Protein AF-0000000086162841 (afdb_homodimer)

Foldseek 3Di:
DVVVVVVVLPPPPPDQCFVVNVVVLCVPQVVLQVVLLVVLLVLVLDPVPCLLFVDQQPPDDVVQVNDRVSVQVVLVPDDLVRCCVQQFLLLSLLLVVLVLLLVLLVQLLVLLVVLQVLLLPAPAPPPPPPPPDPPPDPPVPPPPPVPPCRPQVSRFCNRHFFADPSLLSLLVSLVRSLVSSLVVLLVVLVVSLVSLLVVLLDPFQLLQKWKWFFADPLCLAFVNVQLVLCLVPPPWFDGKFFDFQDPVLVVLVVVLVVLVLQLQLQVVVLVVVVPPDPPDPDPPDPPDSPQDWDQDPPPDPNPDDPRDTDRSNVVSVVVSVVSLLVSLLSLLLRQLLSLLVVLPPRDPPCSDCPPDDDSLVSNLVSVVVNVVSVVVVVVVVCVVVVPDPDPPPPCPVVVVLVVLSPPPCPVPDPVSSVVSSVSSQVVSCVVVVHPCCSPSRTARMMMIGTNFSLSSQVQQVDQDDPPSQHTHMGRDAAQVFFDVVLGRDHPVQLVVLLVVLVVVLVVCLVCVVVVLVVVLCVLQLVNVVVPDVVSVVVCVVDVVSNVVSVVVNVVSSVVSLVVQLVVLLVSLVSSRDGGNLSSLLSSLVSLLSNLCCCPQVVQLCSVCNVVVVVVCVVVVVCRLLSSLVSRLSNLVVVLSVLSCCQSPVLSCLSSVVVLVVLQVCCVVPPDSSCVPPNNHDDPNRHHSPPCSDPSSSVSSSVLLSLSLSSSQCSSGNSVSSVSSSSSSVSNSSSSSSCSSRPDDSVSNSRRHNNPNSVVSSVVSLVSSLVSLSSSLSNSVVSNHDPVSSVSSVCSNVVSVVSVCCCCPVVVSVVSSSGHDSVSSVVSCVVCVPPDPCSNPPSNDDPSSVVSVVVVVVVPPPPPPD/DVVVVVVVLPPPPPDQCFVVNVVVLCVPQVVLQVVLLVVLLVLVLDPVPCLLFVDFQPPDDVVQVNDRVSVQVVLVPDDLVRCCVQQFLLLSLLLVVLVLLLVLLVLLLVLLVVLQVLLLPAPAPPPPPPPPDPPPDPPVPPPPPVPPCRPQVSRFCNRHFFADPSLLSLLVSLVRSLVSSLVVLLVVLVVSLVSLLVVLLDPFQLNQKWKWFFADPLCLAFVNVQLVLCLVPPPWFDGKFFDFQDPVLVVLVVVLVVLVLQLQLQVVVLVVVVPPDPPDPDPPPPPDSPQDWDQDCPPDPNPDDPRPTDRSNVVSVVVSVVSLLVSLLSLLLRQLLSLLVVLPPGDPPPSDCPPDDDSLVSNLVSLVVNVVSVVVVVVVVCVVVVPDPDPPPPCPVVVVLVVLSPPPCPVPDPVSSVVSSVSSLVSSCVVVVHPCCSPSRTARMMMIGTNFSLSSQVQQVDQDDPPSQHTHMGRDAAQVFFDVVLGRDHPVQLVVLLVVLVVVLVVCLVCVVVVLVVVLCCLQLVNVVVPDVVSVVVCVVDVVSNVVSVVVNVVSSVVSLVVVLVVLLVSLVSSRDGGNLSSLLSSLVSLLSNCCCCPQVVQLCSVCNVVVVVVCVVVVVCRLLSSLVSRLSNLVVVLSVLSCCLSPVLSCLSVVVVLVVLQVCCVVPPDSSCVPPNNHDDPNRHHSPDAQDDSSSVSSSVLLSLSLSSSQCSSGNSVSSVSSSSSSVSNSSSSSSCSSRGGDSVSNSRRHNNPNSVVSSVSSLVSSLVSLSSSLSNSVVSNHDPVSSVSSVCSNVVSVVSVCCCCPVVVSVVSSSGHDSVSSVVSCVVCVPPDPVSNPPSNDDPSSVVSVVVVVVVPPPPPPD

InterPro domains:
  IPR003864 CSC1/OSCA1-like, 7TM region [PF02714] (502-779)
  IPR027815 CSC1/OSCA1-like, cytosolic domain [PF14703] (207-333)
  IPR032880 CSC1/OSCA1-like, N-terminal transmembrane domain [PF13967] (22-186)
  IPR045122 Calcium permeable stress-gated cation channel 1-like [PTHR13018] (21-850)

pLDDT: mean 74.3, std 19.35, range [19.7, 97.62]

Structure (mmCIF, N/CA/C/O backbone):
data_AF-0000000086162841-model_v1
#
loop_
_entity.id
_entity.type
_entity.pdbx_description
1 polymer 'Uncharacterized protein'
#
loop_
_atom_site.group_PDB
_atom_site.id
_atom_site.type_symbol
_atom_site.label_atom_id
_atom_site.label_alt_id
_atom_site.label_comp_id
_atom_site.label_asym_id
_atom_site.label_entity_id
_atom_site.label_seq_id
_atom_site.pdbx_PDB_ins_code
_atom_site.Cartn_x
_atom_site.Cartn_y
_atom_site.Cartn_z
_atom_site.occupancy
_atom_site.B_iso_or_equiv
_atom_site.auth_seq_id
_atom_site.auth_comp_id
_atom_site.auth_asym_id
_atom_site.auth_atom_id
_atom_site.pdbx_PDB_model_num
ATOM 1 N N . MET A 1 1 ? -40.219 6.922 28 1 19.7 1 MET A N 1
ATOM 2 C CA . MET A 1 1 ? -39.031 7.711 27.641 1 19.7 1 MET A CA 1
ATOM 3 C C . MET A 1 1 ? -38.781 7.645 26.141 1 19.7 1 MET A C 1
ATOM 5 O O . MET A 1 1 ? -38.125 8.523 25.578 1 19.7 1 MET A O 1
ATOM 9 N N . THR A 1 2 ? -39.188 6.496 25.547 1 25.39 2 THR A N 1
ATOM 10 C CA . THR A 1 2 ? -39.062 6.27 24.109 1 25.39 2 THR A CA 1
ATOM 11 C C . THR A 1 2 ? -40 7.156 23.312 1 25.39 2 THR A C 1
ATOM 13 O O . THR A 1 2 ? -39.688 7.613 22.219 1 25.39 2 THR A O 1
ATOM 16 N N . ALA A 1 3 ? -41.281 7.336 23.828 1 27.92 3 ALA A N 1
ATOM 17 C CA . ALA A 1 3 ? -42.344 8.125 23.188 1 27.92 3 ALA A CA 1
ATOM 18 C C . ALA A 1 3 ? -41.969 9.602 23.141 1 27.92 3 ALA A C 1
ATOM 20 O O . ALA A 1 3 ? -42.25 10.297 22.156 1 27.92 3 ALA A O 1
ATOM 21 N N . SER A 1 4 ? -41.406 10.062 24.297 1 28.08 4 SER A N 1
ATOM 22 C CA . SER A 1 4 ? -41.156 11.492 24.422 1 28.08 4 SER A CA 1
ATOM 23 C C . SER A 1 4 ? -39.969 11.922 23.531 1 28.08 4 SER A C 1
ATOM 25 O O . SER A 1 4 ? -39.906 13.07 23.094 1 28.08 4 SER A O 1
ATOM 27 N N . LEU A 1 5 ? -39 11.039 23.359 1 25.48 5 LEU A N 1
ATOM 28 C CA . LEU A 1 5 ? -37.938 11.438 22.469 1 25.48 5 LEU A CA 1
ATOM 29 C C . LEU A 1 5 ? -38.406 11.508 21.031 1 25.48 5 LEU A C 1
ATOM 31 O O . LEU A 1 5 ? -37.844 12.234 20.203 1 25.48 5 LEU A O 1
ATOM 35 N N . ALA A 1 6 ? -39.438 10.727 20.703 1 30.16 6 ALA A N 1
ATOM 36 C CA . ALA A 1 6 ? -40.094 10.773 19.391 1 30.16 6 ALA A CA 1
ATOM 37 C C . ALA A 1 6 ? -40.844 12.078 19.188 1 30.16 6 ALA A C 1
ATOM 39 O O . ALA A 1 6 ? -40.875 12.641 18.094 1 30.16 6 ALA A O 1
ATOM 40 N N . ASP A 1 7 ? -41.656 12.414 20.219 1 29.14 7 ASP A N 1
ATOM 41 C CA . ASP A 1 7 ? -42.469 13.609 20.141 1 29.14 7 ASP A CA 1
ATOM 42 C C . ASP A 1 7 ? -41.625 14.867 20.016 1 29.14 7 ASP A C 1
ATOM 44 O O . ASP A 1 7 ? -42 15.836 19.375 1 29.14 7 ASP A O 1
ATOM 48 N N . THR A 1 8 ? -40.469 14.969 20.797 1 28.94 8 THR A N 1
ATOM 49 C CA . THR A 1 8 ? -39.625 16.156 20.797 1 28.94 8 THR A CA 1
ATOM 50 C C . THR A 1 8 ? -38.812 16.219 19.516 1 28.94 8 THR A C 1
ATOM 52 O O . THR A 1 8 ? -38.281 17.266 19.156 1 28.94 8 THR A O 1
ATOM 55 N N . ALA A 1 9 ? -38.344 15.141 19.016 1 31.19 9 ALA A N 1
ATOM 56 C CA . ALA A 1 9 ? -37.594 15.109 17.75 1 31.19 9 ALA A CA 1
ATOM 57 C C . ALA A 1 9 ? -38.469 15.531 16.594 1 31.19 9 ALA A C 1
ATOM 59 O O . ALA A 1 9 ? -38 15.648 15.453 1 31.19 9 ALA A O 1
ATOM 60 N N . ALA A 1 10 ? -39.781 15.391 16.594 1 30.39 10 ALA A N 1
ATOM 61 C CA . ALA A 1 10 ? -40.719 15.984 15.648 1 30.39 10 ALA A CA 1
ATOM 62 C C . ALA A 1 10 ? -40.5 17.484 15.531 1 30.39 10 ALA A C 1
ATOM 64 O O . ALA A 1 10 ? -41.406 18.219 15.055 1 30.39 10 ALA A O 1
ATOM 65 N N . VAL A 1 11 ? -39.688 18.109 16.422 1 28.73 11 VAL A N 1
ATOM 66 C CA . VAL A 1 11 ? -39.469 19.531 16.203 1 28.73 11 VAL A CA 1
ATOM 67 C C . VAL A 1 11 ? -39.094 19.781 14.734 1 28.73 11 VAL A C 1
ATOM 69 O O . VAL A 1 11 ? -38.469 18.938 14.094 1 28.73 11 VAL A O 1
ATOM 72 N N . SER A 1 12 ? -39.688 20.875 14.125 1 28.67 12 SER A N 1
ATOM 73 C CA . SER A 1 12 ? -39.719 21.375 12.758 1 28.67 12 SER A CA 1
ATOM 74 C C . SER A 1 12 ? -38.344 21.344 12.125 1 28.67 12 SER A C 1
ATOM 76 O O . SER A 1 12 ? -37.438 22.047 12.586 1 28.67 12 SER A O 1
ATOM 78 N N . GLY A 1 13 ? -37.688 20.234 12.023 1 31.89 13 GLY A N 1
ATOM 79 C CA . GLY A 1 13 ? -36.531 20.297 11.148 1 31.89 13 GLY A CA 1
ATOM 80 C C . GLY A 1 13 ? -36.594 21.453 10.164 1 31.89 13 GLY A C 1
ATOM 81 O O . GLY A 1 13 ? -37.688 21.969 9.859 1 31.89 13 GLY A O 1
ATOM 82 N N . PRO A 1 14 ? -35.625 22.422 10.289 1 33.06 14 PRO A N 1
ATOM 83 C CA . PRO A 1 14 ? -35.812 23.484 9.305 1 33.06 14 PRO A CA 1
ATOM 84 C C . PRO A 1 14 ? -36.406 23 7.988 1 33.06 14 PRO A C 1
ATOM 86 O O . PRO A 1 14 ? -36.094 21.891 7.547 1 33.06 14 PRO A O 1
ATOM 89 N N . ALA A 1 15 ? -37.656 23.219 7.68 1 36.69 15 ALA A N 1
ATOM 90 C CA . ALA A 1 15 ? -38.344 23 6.406 1 36.69 15 ALA A CA 1
ATOM 91 C C . ALA A 1 15 ? -37.344 23.031 5.242 1 36.69 15 ALA A C 1
ATOM 93 O O . ALA A 1 15 ? -36.344 23.766 5.289 1 36.69 15 ALA A O 1
ATOM 94 N N . PRO A 1 16 ? -37.062 21.969 4.551 1 43.94 16 PRO A N 1
ATOM 95 C CA . PRO A 1 16 ? -36.188 22.016 3.373 1 43.94 16 PRO A CA 1
ATOM 96 C C . PRO A 1 16 ? -36.219 23.359 2.656 1 43.94 16 PRO A C 1
ATOM 98 O O . PRO A 1 16 ? -37.312 23.953 2.496 1 43.94 16 PRO A O 1
ATOM 101 N N . PRO A 1 17 ? -35.156 24.188 2.717 1 46.59 17 PRO A N 1
ATOM 102 C CA . PRO A 1 17 ? -35.156 25.516 2.109 1 46.59 17 PRO A CA 1
ATOM 103 C C . PRO A 1 17 ? -35.812 25.531 0.721 1 46.59 17 PRO A C 1
ATOM 105 O O . PRO A 1 17 ? -35.469 24.688 -0.116 1 46.59 17 PRO A O 1
ATOM 108 N N . SER A 1 18 ? -37 25.859 0.648 1 52.94 18 SER A N 1
ATOM 109 C CA . SER A 1 18 ? -37.812 26.125 -0.538 1 52.94 18 SER A CA 1
ATOM 110 C C . SER A 1 18 ? -37.156 27.125 -1.463 1 52.94 18 SER A C 1
ATOM 112 O O . SER A 1 18 ? -36.156 27.734 -1.098 1 52.94 18 SER A O 1
ATOM 114 N N . THR A 1 19 ? -37.438 27.203 -2.777 1 60.62 19 THR A N 1
ATOM 115 C CA . THR A 1 19 ? -37.031 28.203 -3.781 1 60.62 19 THR A CA 1
ATOM 116 C C . THR A 1 19 ? -37.031 29.594 -3.18 1 60.62 19 THR A C 1
ATOM 118 O O . THR A 1 19 ? -36.188 30.422 -3.566 1 60.62 19 THR A O 1
ATOM 121 N N . ASP A 1 20 ? -37.812 29.688 -2.199 1 58.34 20 ASP A N 1
ATOM 122 C CA . ASP A 1 20 ? -37.844 31 -1.565 1 58.34 20 ASP A CA 1
ATOM 123 C C . ASP A 1 20 ? -36.625 31.219 -0.693 1 58.34 20 ASP A C 1
ATOM 125 O O . ASP A 1 20 ? -36.062 32.312 -0.631 1 58.34 20 ASP A O 1
ATOM 129 N N . ALA A 1 21 ? -36.125 30.109 -0.253 1 63.94 21 ALA A N 1
ATOM 130 C CA . ALA A 1 21 ? -34.938 30.203 0.576 1 63.94 21 ALA A CA 1
ATOM 131 C C . ALA A 1 21 ? -33.719 30.531 -0.271 1 63.94 21 ALA A C 1
ATOM 133 O O . ALA A 1 21 ? -32.844 31.312 0.148 1 63.94 21 ALA A O 1
ATOM 134 N N . LEU A 1 22 ? -33.656 30.062 -1.516 1 74.5 22 LEU A N 1
ATOM 135 C CA . LEU A 1 22 ? -32.562 30.375 -2.416 1 74.5 22 LEU A CA 1
ATOM 136 C C . LEU A 1 22 ? -32.625 31.828 -2.877 1 74.5 22 LEU A C 1
ATOM 138 O O . LEU A 1 22 ? -31.594 32.5 -2.938 1 74.5 22 LEU A O 1
ATOM 142 N N . GLY A 1 23 ? -33.844 32.188 -3.16 1 72.69 23 GLY A N 1
ATOM 143 C CA . GLY A 1 23 ? -33.969 33.594 -3.574 1 72.69 23 GLY A CA 1
ATOM 144 C C . GLY A 1 23 ? -33.594 34.562 -2.486 1 72.69 23 GLY A C 1
ATOM 145 O O . GLY A 1 23 ? -32.938 35.562 -2.754 1 72.69 23 GLY A O 1
ATOM 146 N N . THR A 1 24 ? -33.969 34.25 -1.349 1 73.25 24 THR A N 1
ATOM 147 C CA . THR A 1 24 ? -33.625 35.094 -0.227 1 73.25 24 THR A CA 1
ATOM 148 C C . THR A 1 24 ? -32.125 35.062 0.057 1 73.25 24 THR A C 1
ATOM 150 O O . THR A 1 24 ? -31.531 36.094 0.358 1 73.25 24 THR A O 1
ATOM 153 N N . SER A 1 25 ? -31.578 33.938 -0.112 1 77.5 25 SER A N 1
ATOM 154 C CA . SER A 1 25 ? -30.141 33.812 0.133 1 77.5 25 SER A CA 1
ATOM 155 C C . SER A 1 25 ? -29.344 34.594 -0.915 1 77.5 25 SER A C 1
ATOM 157 O O . SER A 1 25 ? -28.391 35.281 -0.582 1 77.5 25 SER A O 1
ATOM 159 N N . VAL A 1 26 ? -29.75 34.469 -2.113 1 82.31 26 VAL A N 1
ATOM 160 C CA . VAL A 1 26 ? -29.031 35.156 -3.184 1 82.31 26 VAL A CA 1
ATOM 161 C C . VAL A 1 26 ? -29.188 36.656 -3.035 1 82.31 26 VAL A C 1
ATOM 163 O O . VAL A 1 26 ? -28.234 37.438 -3.258 1 82.31 26 VAL A O 1
ATOM 166 N N . SER A 1 27 ? -30.359 37.094 -2.533 1 81.81 27 SER A N 1
ATOM 167 C CA . SER A 1 27 ? -30.625 38.5 -2.426 1 81.81 27 SER A CA 1
ATOM 168 C C . SER A 1 27 ? -29.875 39.125 -1.256 1 81.81 27 SER A C 1
ATOM 170 O O . SER A 1 27 ? -29.531 40.312 -1.288 1 81.81 27 SER A O 1
ATOM 172 N N . ILE A 1 28 ? -29.531 38.344 -0.349 1 83 28 ILE A N 1
ATOM 173 C CA . ILE A 1 28 ? -28.844 38.875 0.831 1 83 28 ILE A CA 1
ATOM 174 C C . ILE A 1 28 ? -27.344 38.719 0.677 1 83 28 ILE A C 1
ATOM 176 O O . ILE A 1 28 ? -26.578 39.656 0.896 1 83 28 ILE A O 1
ATOM 180 N N . TYR A 1 29 ? -26.938 37.625 0.195 1 86.69 29 TYR A N 1
ATOM 181 C CA . TYR A 1 29 ? -25.516 37.281 0.279 1 86.69 29 TYR A CA 1
ATOM 182 C C . TYR A 1 29 ? -24.75 37.844 -0.91 1 86.69 29 TYR A C 1
ATOM 184 O O . TYR A 1 29 ? -23.578 38.219 -0.785 1 86.69 29 TYR A O 1
ATOM 192 N N . PHE A 1 30 ? -25.297 38.062 -2.01 1 88.75 30 PHE A N 1
ATOM 193 C CA . PHE A 1 30 ? -24.562 38.562 -3.164 1 88.75 30 PHE A CA 1
ATOM 194 C C . PHE A 1 30 ? -24.297 40.062 -3.02 1 88.75 30 PHE A C 1
ATOM 196 O O . PHE A 1 30 ? -23.203 40.531 -3.332 1 88.75 30 PHE A O 1
ATOM 203 N N . PRO A 1 31 ? -25.328 40.75 -2.482 1 86.88 31 PRO A N 1
ATOM 204 C CA . PRO A 1 31 ? -24.984 42.125 -2.217 1 86.88 31 PRO A CA 1
ATOM 205 C C . PRO A 1 31 ? -23.938 42.281 -1.117 1 86.88 31 PRO A C 1
ATOM 207 O O . PRO A 1 31 ? -23.109 43.188 -1.174 1 86.88 31 PRO A O 1
ATOM 210 N N . MET A 1 32 ? -23.969 41.469 -0.258 1 88.81 32 MET A N 1
ATOM 211 C CA . MET A 1 32 ? -22.938 41.469 0.781 1 88.81 32 MET A CA 1
ATOM 212 C C . MET A 1 32 ? -21.562 41.219 0.188 1 88.81 32 MET A C 1
ATOM 214 O O . MET A 1 32 ? -20.562 41.812 0.616 1 88.81 32 MET A O 1
ATOM 218 N N . LEU A 1 33 ? -21.516 40.344 -0.765 1 90.44 33 LEU A N 1
ATOM 219 C CA . LEU A 1 33 ? -20.25 40.062 -1.456 1 90.44 33 LEU A CA 1
ATOM 220 C C . LEU A 1 33 ? -19.781 41.281 -2.232 1 90.44 33 LEU A C 1
ATOM 222 O O . LEU A 1 33 ? -18.609 41.625 -2.178 1 90.44 33 LEU A O 1
ATOM 226 N N . ALA A 1 34 ? -20.672 41.938 -2.852 1 90.56 34 ALA A N 1
ATOM 227 C CA . ALA A 1 34 ? -20.312 43.125 -3.615 1 90.56 34 ALA A CA 1
ATOM 228 C C . ALA A 1 34 ? -19.828 44.25 -2.695 1 90.56 34 ALA A C 1
ATOM 230 O O . ALA A 1 34 ? -18.875 44.938 -3.02 1 90.56 34 ALA A O 1
ATOM 231 N N . PHE A 1 35 ? -20.5 44.312 -1.615 1 90.94 35 PHE A N 1
ATOM 232 C CA . PHE A 1 35 ? -20.094 45.312 -0.64 1 90.94 35 PHE A CA 1
ATOM 233 C C . PHE A 1 35 ? -18.703 45 -0.083 1 90.94 35 PHE A C 1
ATOM 235 O O . PHE A 1 35 ? -17.891 45.906 0.078 1 90.94 35 PHE A O 1
ATOM 242 N N . ALA A 1 36 ? -18.469 43.812 0.171 1 91.25 36 ALA A N 1
ATOM 243 C CA . ALA A 1 36 ? -17.172 43.438 0.718 1 91.25 36 ALA A CA 1
ATOM 244 C C . ALA A 1 36 ? -16.047 43.656 -0.294 1 91.25 36 ALA A C 1
ATOM 246 O O . ALA A 1 36 ? -14.953 44.094 0.074 1 91.25 36 ALA A O 1
ATOM 247 N N . LEU A 1 37 ? -16.312 43.406 -1.547 1 91.06 37 LEU A N 1
ATOM 248 C CA . LEU A 1 37 ? -15.305 43.625 -2.586 1 91.06 37 LEU A CA 1
ATOM 249 C C . LEU A 1 37 ? -15.039 45.094 -2.781 1 91.06 37 LEU A C 1
ATOM 251 O O . LEU A 1 37 ? -13.891 45.5 -3.01 1 91.06 37 LEU A O 1
ATOM 255 N N . LEU A 1 38 ? -16.109 45.844 -2.6 1 90.88 38 LEU A N 1
ATOM 256 C CA . LEU A 1 38 ? -15.945 47.312 -2.719 1 90.88 38 LEU A CA 1
ATOM 257 C C . LEU A 1 38 ? -15.195 47.875 -1.518 1 90.88 38 LEU A C 1
ATOM 259 O O . LEU A 1 38 ? -14.344 48.75 -1.67 1 90.88 38 LEU A O 1
ATOM 263 N N . LEU A 1 39 ? -15.602 47.344 -0.433 1 89.88 39 LEU A N 1
ATOM 264 C CA . LEU A 1 39 ? -14.914 47.781 0.78 1 89.88 39 LEU A CA 1
ATOM 265 C C . LEU A 1 39 ? -13.43 47.438 0.714 1 89.88 39 LEU A C 1
ATOM 267 O O . LEU A 1 39 ? -12.578 48.25 1.124 1 89.88 39 LEU A O 1
ATOM 271 N N . PHE A 1 40 ? -13.078 46.312 0.194 1 91.19 40 PHE A N 1
ATOM 272 C CA . PHE A 1 40 ? -11.688 45.906 0.068 1 91.19 40 PHE A CA 1
ATOM 273 C C . PHE A 1 40 ? -10.938 46.844 -0.886 1 91.19 40 PHE A C 1
ATOM 275 O O . PHE A 1 40 ? -9.797 47.219 -0.613 1 91.19 40 PHE A O 1
ATOM 282 N N . GLU A 1 41 ? -11.617 47.188 -1.941 1 88.25 41 GLU A N 1
ATOM 283 C CA . GLU A 1 41 ? -10.953 48.031 -2.928 1 88.25 41 GLU A CA 1
ATOM 284 C C . GLU A 1 41 ? -10.719 49.438 -2.377 1 88.25 41 GLU A C 1
ATOM 286 O O . GLU A 1 41 ? -9.68 50.031 -2.637 1 88.25 41 GLU A O 1
ATOM 291 N N . VAL A 1 42 ? -11.641 49.844 -1.562 1 87.69 42 VAL A N 1
ATOM 292 C CA . VAL A 1 42 ? -11.516 51.188 -0.986 1 87.69 42 VAL A CA 1
ATOM 293 C C . VAL A 1 42 ? -10.422 51.188 0.083 1 87.69 42 VAL A C 1
ATOM 295 O O . VAL A 1 42 ? -9.609 52.125 0.143 1 87.69 42 VAL A O 1
ATOM 298 N N . LEU A 1 43 ? -10.406 50.156 0.795 1 87.06 43 LEU A N 1
ATOM 299 C CA . LEU A 1 43 ? -9.43 50.094 1.879 1 87.06 43 LEU A CA 1
ATOM 300 C C . LEU A 1 43 ? -8.031 49.844 1.333 1 87.06 43 LEU A C 1
ATOM 302 O O . LEU A 1 43 ? -7.047 50.344 1.888 1 87.06 43 LEU A O 1
ATOM 306 N N . ARG A 1 44 ? -7.879 49.125 0.325 1 85.06 44 ARG A N 1
ATOM 307 C CA . ARG A 1 44 ? -6.586 48.812 -0.27 1 85.06 44 ARG A CA 1
ATOM 308 C C . ARG A 1 44 ? -5.922 50.062 -0.849 1 85.06 44 ARG A C 1
ATOM 310 O O . ARG A 1 44 ? -4.699 50.188 -0.785 1 85.06 44 ARG A O 1
ATOM 317 N N . ARG A 1 45 ? -6.695 50.844 -1.32 1 81.19 45 ARG A N 1
ATOM 318 C CA . ARG A 1 45 ? -6.172 52.031 -1.988 1 81.19 45 ARG A CA 1
ATOM 319 C C . ARG A 1 45 ? -5.75 53.094 -0.975 1 81.19 45 ARG A C 1
ATOM 321 O O . ARG A 1 45 ? -4.914 53.938 -1.274 1 81.19 45 ARG A O 1
ATOM 328 N N . ARG A 1 46 ? -6.266 52.875 0.203 1 78.81 46 ARG A N 1
ATOM 329 C CA . ARG A 1 46 ? -5.887 53.844 1.227 1 78.81 46 ARG A CA 1
ATOM 330 C C . ARG A 1 46 ? -4.52 53.5 1.814 1 78.81 46 ARG A C 1
ATOM 332 O O . ARG A 1 46 ? -4.234 52.344 2.119 1 78.81 46 ARG A O 1
ATOM 339 N N . LYS A 1 47 ? -3.625 54.406 1.802 1 67.12 47 LYS A N 1
ATOM 340 C CA . LYS A 1 47 ? -2.24 54.25 2.242 1 67.12 47 LYS A CA 1
ATOM 341 C C . LYS A 1 47 ? -2.17 53.781 3.693 1 67.12 47 LYS A C 1
ATOM 343 O O . LYS A 1 47 ? -1.214 53.125 4.09 1 67.12 47 LYS A O 1
ATOM 348 N N . SER A 1 48 ? -3.229 54.094 4.418 1 62.94 48 SER A N 1
ATOM 349 C CA . SER A 1 48 ? -3.182 53.812 5.848 1 62.94 48 SER A CA 1
ATOM 350 C C . SER A 1 48 ? -3.41 52.312 6.109 1 62.94 48 SER A C 1
ATOM 352 O O . SER A 1 48 ? -3.088 51.812 7.191 1 62.94 48 SER A O 1
ATOM 354 N N . TRP A 1 49 ? -3.879 51.656 5.133 1 66.25 49 TRP A N 1
ATOM 355 C CA . TRP A 1 49 ? -4.219 50.25 5.363 1 66.25 49 TRP A CA 1
ATOM 356 C C . TRP A 1 49 ? -3.238 49.312 4.645 1 66.25 49 TRP A C 1
ATOM 358 O O . TRP A 1 49 ? -3.645 48.5 3.816 1 66.25 49 TRP A O 1
ATOM 368 N N . ARG A 1 50 ? -1.994 49.5 4.887 1 71.5 50 ARG A N 1
ATOM 369 C CA . ARG A 1 50 ? -0.929 48.656 4.328 1 71.5 50 ARG A CA 1
ATOM 370 C C . ARG A 1 50 ? -0.971 47.25 4.91 1 71.5 50 ARG A C 1
ATOM 372 O O . ARG A 1 50 ? -0.269 46.344 4.434 1 71.5 50 ARG A O 1
ATOM 379 N N . ILE A 1 51 ? -1.911 47.094 5.805 1 74.88 51 ILE A N 1
ATOM 380 C CA . ILE A 1 51 ? -2.037 45.812 6.477 1 74.88 51 ILE A CA 1
ATOM 381 C C . ILE A 1 51 ? -2.594 44.781 5.5 1 74.88 51 ILE A C 1
ATOM 383 O O . ILE A 1 51 ? -2.342 43.562 5.648 1 74.88 51 ILE A O 1
ATOM 387 N N . LEU A 1 52 ? -3.172 45.312 4.461 1 77.69 52 LEU A N 1
ATOM 388 C CA . LEU A 1 52 ? -3.795 44.406 3.504 1 77.69 52 LEU A CA 1
ATOM 389 C C . LEU A 1 52 ? -2.781 43.938 2.465 1 77.69 52 LEU A C 1
ATOM 391 O O . LEU A 1 52 ? -3.006 42.906 1.785 1 77.69 52 LEU A O 1
ATOM 395 N N . GLN A 1 53 ? -1.648 44.625 2.258 1 79.38 53 GLN A N 1
ATOM 396 C CA . GLN A 1 53 ? -0.588 44.281 1.325 1 79.38 53 GLN A CA 1
ATOM 397 C C . GLN A 1 53 ? 0.79 44.531 1.932 1 79.38 53 GLN A C 1
ATOM 399 O O . GLN A 1 53 ? 1.548 45.344 1.438 1 79.38 53 GLN A O 1
ATOM 404 N N . PRO A 1 54 ? 1.063 43.656 2.924 1 75.44 54 PRO A N 1
ATOM 405 C CA . PRO A 1 54 ? 2.326 43.906 3.619 1 75.44 54 PRO A CA 1
ATOM 406 C C . PRO A 1 54 ? 3.547 43.531 2.791 1 75.44 54 PRO A C 1
ATOM 408 O O . PRO A 1 54 ? 4.613 44.125 2.934 1 75.44 54 PRO A O 1
ATOM 411 N N . GLU A 1 55 ? 3.316 42.531 2.021 1 76.44 55 GLU A N 1
ATOM 412 C CA . GLU A 1 55 ? 4.469 42 1.286 1 76.44 55 GLU A CA 1
ATOM 413 C C . GLU A 1 55 ? 4.227 42.062 -0.22 1 76.44 55 GLU A C 1
ATOM 415 O O . GLU A 1 55 ? 3.08 42.062 -0.671 1 76.44 55 GLU A O 1
ATOM 420 N N . ASN A 1 56 ? 5.207 42.5 -0.947 1 79.31 56 ASN A N 1
ATOM 421 C CA . ASN A 1 56 ? 5.215 42.406 -2.402 1 79.31 56 ASN A CA 1
ATOM 422 C C . ASN A 1 56 ? 6.281 41.406 -2.895 1 79.31 56 ASN A C 1
ATOM 424 O O . ASN A 1 56 ? 7.309 41.844 -3.434 1 79.31 56 ASN A O 1
ATOM 428 N N . THR A 1 57 ? 5.965 40.156 -2.754 1 76.12 57 THR A N 1
ATOM 429 C CA . THR A 1 57 ? 6.91 39.062 -2.996 1 76.12 57 THR A CA 1
ATOM 430 C C . THR A 1 57 ? 7.398 39.094 -4.441 1 76.12 57 THR A C 1
ATOM 432 O O . THR A 1 57 ? 8.547 38.75 -4.723 1 76.12 57 THR A O 1
ATOM 435 N N . PHE A 1 58 ? 6.57 39.531 -5.422 1 80.69 58 PHE A N 1
ATOM 436 C CA . PHE A 1 58 ? 6.93 39.438 -6.832 1 80.69 58 PHE A CA 1
ATOM 437 C C . PHE A 1 58 ? 7.375 40.812 -7.352 1 80.69 58 PHE A C 1
ATOM 439 O O . PHE A 1 58 ? 7.684 40.969 -8.539 1 80.69 58 PHE A O 1
ATOM 446 N N . GLY A 1 59 ? 7.484 41.781 -6.508 1 79.88 59 GLY A N 1
ATOM 447 C CA . GLY A 1 59 ? 8 43.094 -6.867 1 79.88 59 GLY A CA 1
ATOM 448 C C . GLY A 1 59 ? 7.176 43.781 -7.926 1 79.88 59 GLY A C 1
ATOM 449 O O . GLY A 1 59 ? 7.723 44.406 -8.844 1 79.88 59 GLY A O 1
ATOM 450 N N . ILE A 1 60 ? 5.852 43.656 -7.805 1 80.88 60 ILE A N 1
ATOM 451 C CA . ILE A 1 60 ? 4.984 44.312 -8.773 1 80.88 60 ILE A CA 1
ATOM 452 C C . ILE A 1 60 ? 4.965 45.812 -8.516 1 80.88 60 ILE A C 1
ATOM 454 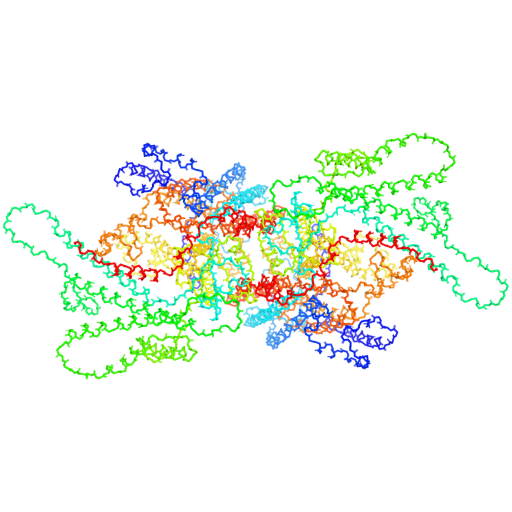O O . ILE A 1 60 ? 4.938 46.25 -7.363 1 80.88 60 ILE A O 1
ATOM 458 N N . GLN A 1 61 ? 5.059 46.531 -9.547 1 79.31 61 GLN A N 1
ATOM 459 C CA . GLN A 1 61 ? 5.125 48 -9.445 1 79.31 61 GLN A CA 1
ATOM 460 C C . GLN A 1 61 ? 3.869 48.562 -8.781 1 79.31 61 GLN A C 1
ATOM 462 O O . GLN A 1 61 ? 2.754 48.156 -9.102 1 79.31 61 GLN A O 1
ATOM 467 N N . GLN A 1 62 ? 4.02 49.406 -7.805 1 77.75 62 GLN A N 1
ATOM 468 C CA . GLN A 1 62 ? 2.932 49.969 -7.023 1 77.75 62 GLN A CA 1
ATOM 469 C C . GLN A 1 62 ? 1.976 50.781 -7.91 1 77.75 62 GLN A C 1
ATOM 471 O O . GLN A 1 62 ? 0.769 50.781 -7.66 1 77.75 62 GLN A O 1
ATOM 476 N N . ALA A 1 63 ? 2.521 51.312 -9 1 75.81 63 ALA A N 1
ATOM 477 C CA . ALA A 1 63 ? 1.688 52.125 -9.891 1 75.81 63 ALA A CA 1
ATOM 478 C C . ALA A 1 63 ? 0.651 51.25 -10.602 1 75.81 63 ALA A C 1
ATOM 480 O O . ALA A 1 63 ? -0.479 51.688 -10.828 1 75.81 63 ALA A O 1
ATOM 481 N N . ARG A 1 64 ? 1.053 50.062 -10.844 1 80.06 64 ARG A N 1
ATOM 482 C CA . ARG A 1 64 ? 0.142 49.156 -11.531 1 80.06 64 ARG A CA 1
ATOM 483 C C . ARG A 1 64 ? -0.915 48.625 -10.578 1 80.06 64 ARG A C 1
ATOM 485 O O . ARG A 1 64 ? -2.025 48.281 -10.992 1 80.06 64 ARG A O 1
ATOM 492 N N . LEU A 1 65 ? -0.596 48.625 -9.273 1 79.44 65 LEU A N 1
ATOM 493 C CA . LEU A 1 65 ? -1.486 48.062 -8.266 1 79.44 65 LEU A CA 1
ATOM 494 C C . LEU A 1 65 ? -2.51 49.094 -7.801 1 79.44 65 LEU A C 1
ATOM 496 O O . LEU A 1 65 ? -3.545 48.719 -7.234 1 79.44 65 LEU A O 1
ATOM 500 N N . GLN A 1 66 ? -2.338 50.375 -8.188 1 79.06 66 GLN A N 1
ATOM 501 C CA . GLN A 1 66 ? -3.193 51.406 -7.645 1 79.06 66 GLN A CA 1
ATOM 502 C C . GLN A 1 66 ? -4.484 51.531 -8.445 1 79.06 66 GLN A C 1
ATOM 504 O O . GLN A 1 66 ? -5.48 52.062 -7.949 1 79.06 66 GLN A O 1
ATOM 509 N N . ARG A 1 67 ? -4.539 50.906 -9.695 1 79.94 67 ARG A N 1
ATOM 510 C CA . ARG A 1 67 ? -5.762 50.969 -10.492 1 79.94 67 ARG A CA 1
ATOM 511 C C . ARG A 1 67 ? -6.832 50.031 -9.922 1 79.94 67 ARG A C 1
ATOM 513 O O . ARG A 1 67 ? -6.523 49.062 -9.227 1 79.94 67 ARG A O 1
ATOM 520 N N . TRP A 1 68 ? -8.133 50.5 -10.117 1 83.88 68 TRP A N 1
ATOM 521 C CA . TRP A 1 68 ? -9.266 49.75 -9.625 1 83.88 68 TRP A CA 1
ATOM 522 C C . TRP A 1 68 ? -9.266 48.344 -10.211 1 83.88 68 TRP A C 1
ATOM 524 O O . TRP A 1 68 ? -9.281 48.156 -11.438 1 83.88 68 TRP A O 1
ATOM 534 N N . TYR A 1 69 ? -9.195 47.281 -9.398 1 86.56 69 TYR A N 1
ATOM 535 C CA . TYR A 1 69 ? -9.305 45.875 -9.719 1 86.56 69 TYR A CA 1
ATOM 536 C C . TYR A 1 69 ? -8.18 45.438 -10.648 1 86.56 69 TYR A C 1
ATOM 538 O O . TYR A 1 69 ? -8.281 44.406 -11.312 1 86.56 69 TYR A O 1
ATOM 546 N N . SER A 1 70 ? -7.09 46.219 -10.742 1 84.69 70 SER A N 1
ATOM 547 C CA . SER A 1 70 ? -5.969 45.906 -11.625 1 84.69 70 SER A CA 1
ATOM 548 C C . SER A 1 70 ? -5.133 44.75 -11.055 1 84.69 70 SER A C 1
ATOM 550 O O . SER A 1 70 ? -4.375 44.125 -11.789 1 84.69 70 SER A O 1
ATOM 552 N N . TRP A 1 71 ? -5.348 44.5 -9.766 1 86.38 71 TRP A N 1
ATOM 553 C CA . TRP A 1 71 ? -4.555 43.469 -9.125 1 86.38 71 TRP A CA 1
ATOM 554 C C . TRP A 1 71 ? -5.023 42.094 -9.547 1 86.38 71 TRP A C 1
ATOM 556 O O . TRP A 1 71 ? -4.266 41.125 -9.477 1 86.38 71 TRP A O 1
ATOM 566 N N . ILE A 1 72 ? -6.145 41.906 -10.047 1 89.06 72 ILE A N 1
ATOM 567 C CA . ILE A 1 72 ? -6.707 40.594 -10.367 1 89.06 72 ILE A CA 1
ATOM 568 C C . ILE A 1 72 ? -6 40.031 -11.586 1 89.06 72 ILE A C 1
ATOM 570 O O . ILE A 1 72 ? -5.477 38.906 -11.523 1 89.06 72 ILE A O 1
ATOM 574 N N . PRO A 1 73 ? -5.879 40.781 -12.711 1 88.94 73 PRO A N 1
ATOM 575 C CA . PRO A 1 73 ? -5.184 40.188 -13.852 1 88.94 73 PRO A CA 1
ATOM 576 C C . PRO A 1 73 ? -3.688 40 -13.609 1 88.94 73 PRO A C 1
ATOM 578 O O . PRO A 1 73 ? -3.064 39.094 -14.188 1 88.94 73 PRO A O 1
ATOM 581 N N . LEU A 1 74 ? -3.121 40.75 -12.789 1 85.75 74 LEU A N 1
ATOM 582 C CA . LEU A 1 74 ? -1.697 40.656 -12.484 1 85.75 74 LEU A CA 1
ATOM 583 C C . LEU A 1 74 ? -1.393 39.375 -11.727 1 85.75 74 LEU A C 1
ATOM 585 O O . LEU A 1 74 ? -0.281 38.844 -11.812 1 85.75 74 LEU A O 1
ATOM 589 N N . LEU A 1 75 ? -2.389 38.938 -11.055 1 89.06 75 LEU A N 1
ATOM 590 C CA . LEU A 1 75 ? -2.219 37.688 -10.289 1 89.06 75 LEU A CA 1
ATOM 591 C C . LEU A 1 75 ? -2.076 36.5 -11.219 1 89.06 75 LEU A C 1
ATOM 593 O O . LEU A 1 75 ? -1.401 35.531 -10.883 1 89.06 75 LEU A O 1
ATOM 597 N N . PHE A 1 76 ? -2.67 36.562 -12.367 1 90.25 76 PHE A N 1
ATOM 598 C CA . PHE A 1 76 ? -2.719 35.406 -13.25 1 90.25 76 PHE A CA 1
ATOM 599 C C . PHE A 1 76 ? -1.554 35.406 -14.234 1 90.25 76 PHE A C 1
ATOM 601 O O . PHE A 1 76 ? -1.372 34.469 -15.008 1 90.25 76 PHE A O 1
ATOM 608 N N . ASN 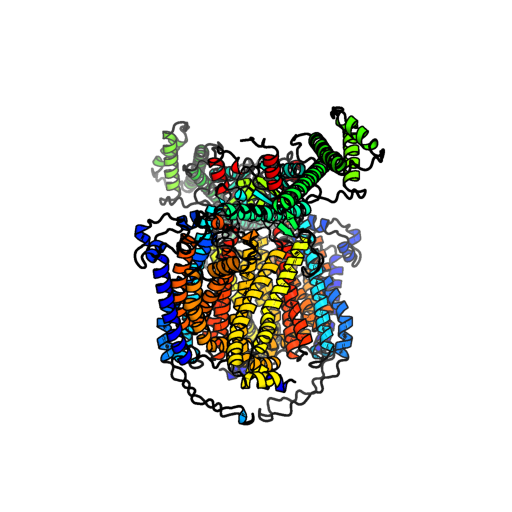A 1 77 ? -0.68 36.375 -14.102 1 87.62 77 ASN A N 1
ATOM 609 C CA . ASN A 1 77 ? 0.485 36.438 -14.977 1 87.62 77 ASN A CA 1
ATOM 610 C C . ASN A 1 77 ? 1.696 35.75 -14.359 1 87.62 77 ASN A C 1
ATOM 612 O O . ASN A 1 77 ? 2.711 35.562 -15.031 1 87.62 77 ASN A O 1
ATOM 616 N N . VAL A 1 78 ? 1.58 35.312 -13.219 1 90.31 78 VAL A N 1
ATOM 617 C CA . VAL A 1 78 ? 2.684 34.625 -12.539 1 90.31 78 VAL A CA 1
ATOM 618 C C . VAL A 1 78 ? 2.697 33.156 -12.898 1 90.31 78 VAL A C 1
ATOM 620 O O . VAL A 1 78 ? 1.653 32.5 -12.906 1 90.31 78 VAL A O 1
ATOM 623 N N . THR A 1 79 ? 3.896 32.688 -13.266 1 90.31 79 THR A N 1
ATOM 624 C CA . THR A 1 79 ? 4.047 31.297 -13.688 1 90.31 79 THR A CA 1
ATOM 625 C C . THR A 1 79 ? 4.141 30.359 -12.484 1 90.31 79 THR A C 1
ATOM 627 O O . THR A 1 79 ? 4.391 30.812 -11.367 1 90.31 79 THR A O 1
ATOM 630 N N . ASP A 1 80 ? 3.941 29.109 -12.664 1 91.81 80 ASP A N 1
ATOM 631 C CA . ASP A 1 80 ? 3.973 28.094 -11.617 1 91.81 80 ASP A CA 1
ATOM 632 C C . ASP A 1 80 ? 5.375 27.953 -11.031 1 91.81 80 ASP A C 1
ATOM 634 O O . ASP A 1 80 ? 5.535 27.75 -9.828 1 91.81 80 ASP A O 1
ATOM 638 N N . LYS A 1 81 ? 6.402 28.109 -11.82 1 91.31 81 LYS A N 1
ATOM 639 C CA . LYS A 1 81 ? 7.777 27.984 -11.344 1 91.31 81 LYS A CA 1
ATOM 640 C C . LYS A 1 81 ? 8.125 29.109 -10.367 1 91.31 81 LYS A C 1
ATOM 642 O O . LYS A 1 81 ? 8.797 28.875 -9.359 1 91.31 81 LYS A O 1
ATOM 647 N N . GLU A 1 82 ? 7.52 30.266 -10.672 1 90.94 82 GLU A N 1
ATOM 648 C CA . GLU A 1 82 ? 7.781 31.391 -9.781 1 90.94 82 GLU A CA 1
ATOM 649 C C . GLU A 1 82 ? 7.059 31.234 -8.453 1 90.94 82 GLU A C 1
ATOM 651 O O . GLU A 1 82 ? 7.582 31.625 -7.402 1 90.94 82 GLU A O 1
ATOM 656 N N . ILE A 1 83 ? 5.914 30.688 -8.539 1 91.44 83 ILE A N 1
ATOM 657 C CA . ILE A 1 83 ? 5.145 30.469 -7.316 1 91.44 83 ILE A CA 1
ATOM 658 C C . ILE A 1 83 ? 5.867 29.469 -6.418 1 91.44 83 ILE A C 1
ATOM 660 O O . ILE A 1 83 ? 5.984 29.688 -5.211 1 91.44 83 ILE A O 1
ATOM 664 N N . VAL A 1 84 ? 6.469 28.422 -7 1 90.5 84 VAL A N 1
ATOM 665 C CA . VAL A 1 84 ? 7.152 27.391 -6.23 1 90.5 84 VAL A CA 1
ATOM 666 C C . VAL A 1 84 ? 8.43 27.953 -5.613 1 90.5 84 VAL A C 1
ATOM 668 O O . VAL A 1 84 ? 8.75 27.672 -4.461 1 90.5 84 VAL A O 1
ATOM 671 N N . ASP A 1 85 ? 9.055 28.828 -6.32 1 86.88 85 ASP A N 1
ATOM 672 C CA . ASP A 1 85 ? 10.336 29.359 -5.863 1 86.88 85 ASP A CA 1
ATOM 673 C C . ASP A 1 85 ? 10.141 30.391 -4.758 1 86.88 85 ASP A C 1
ATOM 675 O O . ASP A 1 85 ? 10.891 30.422 -3.779 1 86.88 85 ASP A O 1
ATOM 679 N N . LYS A 1 86 ? 9.039 31.156 -4.824 1 87.19 86 LYS A N 1
ATOM 680 C CA . LYS A 1 86 ? 8.898 32.281 -3.895 1 87.19 86 LYS A CA 1
ATOM 681 C C . LYS A 1 86 ? 7.922 31.938 -2.773 1 87.19 86 LYS A C 1
ATOM 683 O O . LYS A 1 86 ? 8.102 32.375 -1.634 1 87.19 86 LYS A O 1
ATOM 688 N N . CYS A 1 87 ? 6.891 31.188 -3.053 1 88.06 87 CYS A N 1
ATOM 689 C CA . CYS A 1 87 ? 5.855 30.938 -2.055 1 88.06 87 CYS A CA 1
ATOM 690 C C . CYS A 1 87 ? 5.988 29.547 -1.468 1 88.06 87 CYS A C 1
ATOM 692 O O . CYS A 1 87 ? 5.457 29.266 -0.393 1 88.06 87 CYS A O 1
ATOM 694 N N . GLY A 1 88 ? 6.641 28.688 -2.137 1 88.12 88 GLY A N 1
ATOM 695 C CA . GLY A 1 88 ? 6.789 27.344 -1.621 1 88.12 88 GLY A CA 1
ATOM 696 C C . GLY A 1 88 ? 5.914 26.328 -2.334 1 88.12 88 GLY A C 1
ATOM 697 O O . GLY A 1 88 ? 4.941 26.703 -2.998 1 88.12 88 GLY A O 1
ATOM 698 N N . LEU A 1 89 ? 6.234 25.078 -2.244 1 90.75 89 LEU A N 1
ATOM 699 C CA . LEU A 1 89 ? 5.531 24 -2.936 1 90.75 89 LEU A CA 1
ATOM 700 C C . LEU A 1 89 ? 4.16 23.766 -2.314 1 90.75 89 LEU A C 1
ATOM 702 O O . LEU A 1 89 ? 3.223 23.359 -3.006 1 90.75 89 LEU A O 1
ATOM 706 N N . ASP A 1 90 ? 3.939 23.969 -1.017 1 90.88 90 ASP A N 1
ATOM 707 C CA . ASP A 1 90 ? 2.646 23.766 -0.374 1 90.88 90 ASP A CA 1
ATOM 708 C C . ASP A 1 90 ? 1.61 24.766 -0.891 1 90.88 90 ASP A C 1
ATOM 710 O O . ASP A 1 90 ? 0.458 24.406 -1.132 1 90.88 90 ASP A O 1
ATOM 714 N N . ALA A 1 91 ? 2.01 26.062 -1.018 1 91.25 91 ALA A N 1
ATOM 715 C CA . ALA A 1 91 ? 1.111 27.062 -1.588 1 91.25 91 ALA A CA 1
ATOM 716 C C . ALA A 1 91 ? 0.731 26.703 -3.021 1 91.25 91 ALA A C 1
ATOM 718 O O . ALA A 1 91 ? -0.421 26.875 -3.426 1 91.25 91 ALA A O 1
ATOM 719 N N . TRP A 1 92 ? 1.722 26.203 -3.736 1 93.12 92 TRP A N 1
ATOM 720 C CA . TRP A 1 92 ? 1.463 25.797 -5.113 1 93.12 92 TRP A CA 1
ATOM 721 C C . TRP A 1 92 ? 0.452 24.656 -5.16 1 93.12 92 TRP A C 1
ATOM 723 O O . TRP A 1 92 ? -0.444 24.641 -6.008 1 93.12 92 TRP A O 1
ATOM 733 N N . VAL A 1 93 ? 0.57 23.688 -4.246 1 93.94 93 VAL A N 1
ATOM 734 C CA . VAL A 1 93 ? -0.343 22.547 -4.219 1 93.94 93 VAL A CA 1
ATOM 735 C C . VAL A 1 93 ? -1.763 23.031 -3.93 1 93.94 93 VAL A C 1
ATOM 737 O O . VAL A 1 93 ? -2.719 22.578 -4.566 1 93.94 93 VAL A O 1
ATOM 740 N N . ILE A 1 94 ? -1.961 23.969 -3.018 1 93.69 94 ILE A N 1
ATOM 741 C CA . ILE A 1 94 ? -3.281 24.469 -2.656 1 93.69 94 ILE A CA 1
ATOM 742 C C . ILE A 1 94 ? -3.891 25.219 -3.838 1 93.69 94 ILE A C 1
ATOM 744 O O . ILE A 1 94 ? -5.055 25 -4.184 1 93.69 94 ILE A O 1
ATOM 748 N N . LEU A 1 95 ? -3.08 25.984 -4.5 1 94.75 95 LEU A N 1
ATOM 749 C CA . LEU A 1 95 ? -3.572 26.781 -5.629 1 94.75 95 LEU A CA 1
ATOM 750 C C . LEU A 1 95 ? -3.92 25.875 -6.809 1 94.75 95 LEU A C 1
ATOM 752 O O . LEU A 1 95 ? -4.922 26.094 -7.492 1 94.75 95 LEU A O 1
ATOM 756 N N . ARG A 1 96 ? -3.109 24.891 -7.023 1 95.38 96 ARG A N 1
ATOM 757 C CA . ARG A 1 96 ? -3.385 23.969 -8.117 1 95.38 96 ARG A CA 1
ATOM 758 C C . ARG A 1 96 ? -4.625 23.141 -7.836 1 95.38 96 ARG A C 1
ATOM 760 O O . ARG A 1 96 ? -5.363 22.781 -8.758 1 95.38 96 ARG A O 1
ATOM 767 N N . PHE A 1 97 ? -4.801 22.812 -6.594 1 96.56 97 PHE A N 1
ATOM 768 C CA . PHE A 1 97 ? -6.008 22.078 -6.254 1 96.56 97 PHE A CA 1
ATOM 769 C C . PHE A 1 97 ? -7.25 22.938 -6.477 1 96.56 97 PHE A C 1
ATOM 771 O O . PHE A 1 97 ? -8.281 22.438 -6.941 1 96.56 97 PHE A O 1
ATOM 778 N N . ILE A 1 98 ? -7.191 24.203 -6.16 1 97.06 98 ILE A N 1
ATOM 779 C CA . ILE A 1 98 ? -8.305 25.125 -6.398 1 97.06 98 ILE A CA 1
ATOM 780 C C . ILE A 1 98 ? -8.586 25.203 -7.898 1 97.06 98 ILE A C 1
ATOM 782 O O . ILE A 1 98 ? -9.742 25.156 -8.32 1 97.06 98 ILE A O 1
ATOM 786 N N . ARG A 1 99 ? -7.574 25.219 -8.641 1 96.25 99 ARG A N 1
ATOM 787 C CA . ARG A 1 99 ? -7.738 25.266 -10.094 1 96.25 99 ARG A CA 1
ATOM 788 C C . ARG A 1 99 ? -8.336 23.969 -10.617 1 96.25 99 ARG A C 1
ATOM 790 O O . ARG A 1 99 ? -9.117 23.984 -11.57 1 96.25 99 ARG A O 1
ATOM 797 N N . LEU A 1 100 ? -7.906 22.891 -10.016 1 96.75 100 LEU A N 1
ATOM 798 C CA . LEU A 1 100 ? -8.484 21.609 -10.383 1 96.75 100 LEU A CA 1
ATOM 799 C C . LEU A 1 100 ? -9.984 21.578 -10.086 1 96.75 100 LEU A C 1
ATOM 801 O O . LEU A 1 100 ? -10.773 21.078 -10.891 1 96.75 100 LEU A O 1
ATOM 805 N N . GLY A 1 101 ? -10.328 22.156 -8.898 1 96.94 101 GLY A N 1
ATOM 806 C CA . GLY A 1 101 ? -11.742 22.266 -8.57 1 96.94 101 GLY A CA 1
ATOM 807 C C . GLY A 1 101 ? -12.516 23.109 -9.562 1 96.94 101 GLY A C 1
ATOM 808 O O . GLY A 1 101 ? -13.648 22.781 -9.914 1 96.94 101 GLY A O 1
ATOM 809 N N . GLU A 1 102 ? -11.859 24.125 -10.062 1 96.75 102 GLU A N 1
ATOM 810 C CA . GLU A 1 102 ? -12.469 25 -11.055 1 96.75 102 GLU A CA 1
ATOM 811 C C . GLU A 1 102 ? -12.719 24.266 -12.367 1 96.75 102 GLU A C 1
ATOM 813 O O . GLU A 1 102 ? -13.797 24.375 -12.953 1 96.75 102 GLU A O 1
ATOM 818 N N . LYS A 1 103 ? -11.781 23.516 -12.789 1 96.5 103 LYS A N 1
ATOM 819 C CA . LYS A 1 103 ? -11.914 22.781 -14.039 1 96.5 103 LYS A CA 1
ATOM 820 C C . LYS A 1 103 ? -13 21.719 -13.938 1 96.5 103 LYS A C 1
ATOM 822 O O . LYS A 1 103 ? -13.781 21.531 -14.875 1 96.5 103 LYS A O 1
ATOM 827 N N . ILE A 1 104 ? -13.016 21.062 -12.805 1 96.44 104 ILE A N 1
ATOM 828 C CA . ILE A 1 104 ? -14 19.984 -12.633 1 96.44 104 ILE A CA 1
ATOM 829 C C . ILE A 1 104 ? -15.398 20.594 -12.523 1 96.44 104 ILE A C 1
ATOM 831 O O . ILE A 1 104 ? -16.359 20.047 -13.086 1 96.44 104 ILE A O 1
ATOM 835 N N . ALA A 1 105 ? -15.508 21.688 -11.797 1 96.5 105 ALA A N 1
ATOM 836 C CA . ALA A 1 105 ? -16.797 22.391 -11.742 1 96.5 105 ALA A CA 1
ATOM 837 C C . ALA A 1 105 ? -17.203 22.875 -13.125 1 96.5 105 ALA A C 1
ATOM 839 O O . ALA A 1 105 ? -18.391 22.844 -13.469 1 96.5 105 ALA A O 1
ATOM 840 N N . GLY A 1 106 ? -16.219 23.297 -13.938 1 94.88 106 GLY A N 1
ATOM 841 C CA . GLY A 1 106 ? -16.516 23.688 -15.312 1 94.88 106 GLY A CA 1
ATOM 842 C C . GLY A 1 106 ? -17.031 22.547 -16.172 1 94.88 106 GLY A C 1
ATOM 843 O O . GLY A 1 106 ? -17.984 22.719 -16.922 1 94.88 106 GLY A O 1
ATOM 844 N N . VAL A 1 107 ? -16.453 21.375 -16 1 94.38 107 VAL A N 1
ATOM 845 C CA . VAL A 1 107 ? -16.906 20.203 -16.734 1 94.38 107 VAL A CA 1
ATOM 846 C C . VAL A 1 107 ? -18.312 19.812 -16.281 1 94.38 107 VAL A C 1
ATOM 848 O O . VAL A 1 107 ? -19.156 19.422 -17.109 1 94.38 107 VAL A O 1
ATOM 851 N N . ALA A 1 108 ? -18.562 19.938 -14.977 1 94.56 108 ALA A N 1
ATOM 852 C CA . ALA A 1 108 ? -19.875 19.625 -14.445 1 94.56 108 ALA A CA 1
ATOM 853 C C . ALA A 1 108 ? -20.922 20.594 -14.977 1 94.56 108 ALA A C 1
ATOM 855 O O . ALA A 1 108 ? -22.062 20.203 -15.242 1 94.56 108 ALA A O 1
ATOM 856 N N . VAL A 1 109 ? -20.578 21.859 -15.172 1 94 109 VAL A N 1
ATOM 857 C CA . VAL A 1 109 ? -21.484 22.859 -15.727 1 94 109 VAL A CA 1
ATOM 858 C C . VAL A 1 109 ? -21.781 22.562 -17.188 1 94 109 VAL A C 1
ATOM 860 O O . VAL A 1 109 ? -22.922 22.672 -17.641 1 94 109 VAL A O 1
ATOM 863 N N . LEU A 1 110 ? -20.812 22.109 -17.906 1 92.5 110 LEU A N 1
ATOM 864 C CA . LEU A 1 110 ? -21 21.734 -19.312 1 92.5 110 LEU A CA 1
ATOM 865 C C . LEU A 1 110 ? -21.922 20.531 -19.438 1 92.5 110 LEU A C 1
ATOM 867 O O . LEU A 1 110 ? -22.766 20.484 -20.328 1 92.5 110 LEU A O 1
ATOM 871 N N . ALA A 1 111 ? -21.766 19.625 -18.531 1 90.69 111 ALA A N 1
ATOM 872 C CA . ALA A 1 111 ? -22.609 18.453 -18.531 1 90.69 111 ALA A CA 1
ATOM 873 C C . ALA A 1 111 ? -24.047 18.797 -18.141 1 90.69 111 ALA A C 1
ATOM 875 O O . ALA A 1 111 ? -24.984 18.109 -18.531 1 90.69 111 ALA A O 1
ATOM 876 N N . SER A 1 112 ? -24.234 19.906 -17.406 1 89.38 112 SER A N 1
ATOM 877 C CA . SER A 1 112 ? -25.562 20.312 -16.953 1 89.38 112 SER A CA 1
ATOM 878 C C . SER A 1 112 ? -26.422 20.797 -18.109 1 89.38 112 SER A C 1
ATOM 880 O O . SER A 1 112 ? -27.656 20.734 -18.047 1 89.38 112 SER A O 1
ATOM 882 N N . PHE A 1 113 ? -25.828 21.25 -19.172 1 87.12 113 PHE A N 1
ATOM 883 C CA . PHE A 1 113 ? -26.594 21.719 -20.328 1 87.12 113 PHE A CA 1
ATOM 884 C C . PHE A 1 113 ? -27.328 20.562 -21 1 87.12 113 PHE A C 1
ATOM 886 O O . PHE A 1 113 ? -28.391 20.75 -21.594 1 87.12 113 PHE A O 1
ATOM 893 N N . LEU A 1 114 ? -26.797 19.391 -20.734 1 83.5 114 LEU A N 1
ATOM 894 C CA . LEU A 1 114 ? -27.453 18.203 -21.266 1 83.5 114 LEU A CA 1
ATOM 895 C C . LEU A 1 114 ? -28.531 17.703 -20.312 1 83.5 114 LEU A C 1
ATOM 897 O O . LEU A 1 114 ? -29.547 17.172 -20.75 1 83.5 114 LEU A O 1
ATOM 901 N N . LEU A 1 115 ? -28.375 17.984 -19.031 1 86.12 115 LEU A N 1
ATOM 902 C CA . LEU A 1 115 ? -29.25 17.391 -18.031 1 86.12 115 LEU A CA 1
ATOM 903 C C . LEU A 1 115 ? -30.469 18.266 -17.766 1 86.12 115 LEU A C 1
ATOM 905 O O . LEU A 1 115 ? -31.547 17.766 -17.453 1 86.12 115 LEU A O 1
ATOM 909 N N . PHE A 1 116 ? -30.406 19.578 -17.922 1 83.88 116 PHE A N 1
ATOM 910 C CA . PHE A 1 116 ? -31.469 20.5 -17.531 1 83.88 116 PHE A CA 1
ATOM 911 C C . PHE A 1 116 ? -32.719 20.25 -18.344 1 83.88 116 PHE A C 1
ATOM 913 O O . PHE A 1 116 ? -33.812 20.109 -17.797 1 83.88 116 PHE A O 1
ATOM 920 N N . PRO A 1 117 ? -32.531 20.125 -19.672 1 80.19 117 PRO A N 1
ATOM 921 C CA . PRO A 1 117 ? -33.75 19.906 -20.438 1 80.19 117 PRO A CA 1
ATOM 922 C C . PRO A 1 117 ? -34.406 18.547 -20.141 1 80.19 117 PRO A C 1
ATOM 924 O O . PRO A 1 117 ? -35.625 18.406 -20.203 1 80.19 117 PRO A O 1
ATOM 927 N N . LEU A 1 118 ? -33.656 17.688 -19.703 1 81.81 118 LEU A N 1
ATOM 928 C CA . LEU A 1 118 ? -34.156 16.359 -19.438 1 81.81 118 LEU A CA 1
ATOM 929 C C . LEU A 1 118 ? -34.875 16.297 -18.109 1 81.81 118 LEU A C 1
ATOM 931 O O . LEU A 1 118 ? -35.906 15.594 -17.969 1 81.81 118 LEU A O 1
ATOM 935 N N . TYR A 1 119 ? -34.375 17.062 -17.172 1 80.88 119 TYR A N 1
ATOM 936 C CA . TYR A 1 119 ? -35 17.047 -15.852 1 80.88 119 TYR A CA 1
ATOM 937 C C . TYR A 1 119 ? -36.281 17.906 -15.836 1 80.88 119 TYR A C 1
ATOM 939 O O . TYR A 1 119 ? -37.25 17.547 -15.188 1 80.88 119 TYR A O 1
ATOM 947 N N . VAL A 1 120 ? -36.281 18.953 -16.594 1 74.38 120 VAL A N 1
ATOM 948 C CA . VAL A 1 120 ? -37.406 19.891 -16.578 1 74.38 120 VAL A CA 1
ATOM 949 C C . VAL A 1 120 ? -38.562 19.312 -17.375 1 74.38 120 VAL A C 1
ATOM 951 O O . VAL A 1 120 ? -39.719 19.531 -17.016 1 74.38 120 VAL A O 1
ATOM 954 N N . THR A 1 121 ? -38.25 18.547 -18.391 1 67.75 121 THR A N 1
ATOM 955 C CA . THR A 1 121 ? -39.312 18.062 -19.281 1 67.75 121 THR A CA 1
ATOM 956 C C . THR A 1 121 ? -39.938 16.797 -18.719 1 67.75 121 THR A C 1
ATOM 958 O O . THR A 1 121 ? -40.906 16.266 -19.266 1 67.75 121 THR A O 1
ATOM 961 N N . SER A 1 122 ? -39.375 16.281 -17.594 1 67.62 122 SER A N 1
ATOM 962 C CA . SER A 1 122 ? -40 15.078 -17.062 1 67.62 122 SER A CA 1
ATOM 963 C C . SER A 1 122 ? -41.406 15.367 -16.578 1 67.62 122 SER A C 1
ATOM 965 O O . SER A 1 122 ? -41.656 16.406 -15.969 1 67.62 122 SER A O 1
ATOM 967 N N . PRO A 1 123 ? -42.438 14.641 -17.25 1 56.12 123 PRO A N 1
ATOM 968 C CA . PRO A 1 123 ? -43.844 14.852 -16.812 1 56.12 123 PRO A CA 1
ATOM 969 C C . PRO A 1 123 ? -44.031 14.695 -15.312 1 56.12 123 PRO A C 1
ATOM 971 O O . PRO A 1 123 ? -43.281 13.953 -14.664 1 56.12 123 PRO A O 1
ATOM 974 N N . LEU A 1 124 ? -44.531 15.625 -14.68 1 48.59 124 LEU A N 1
ATOM 975 C CA . LEU A 1 124 ? -44.812 15.625 -13.25 1 48.59 124 LEU A CA 1
ATOM 976 C C . LEU A 1 124 ? -45.281 14.25 -12.781 1 48.59 124 LEU A C 1
ATOM 978 O O . LEU A 1 124 ? -46.125 13.617 -13.438 1 48.59 124 LEU A O 1
ATOM 982 N N . PRO A 1 125 ? -44.594 13.445 -12.062 1 43.81 125 PRO A N 1
ATOM 983 C CA . PRO A 1 125 ? -45.094 12.141 -11.609 1 43.81 125 PRO A CA 1
ATOM 984 C C . PRO A 1 125 ? -46.594 12.164 -11.297 1 43.81 125 PRO A C 1
ATOM 986 O O . PRO A 1 125 ? -47.094 13.156 -10.773 1 43.81 125 PRO A O 1
ATOM 989 N N . ALA A 1 126 ? -47.531 11.547 -11.969 1 32.53 126 ALA A N 1
ATOM 990 C CA . ALA A 1 126 ? -48.875 11.336 -11.453 1 32.53 126 ALA A CA 1
ATOM 991 C C . ALA A 1 126 ? -48.844 11.023 -9.961 1 32.53 126 ALA A C 1
ATOM 993 O O . ALA A 1 126 ? -48.062 10.164 -9.516 1 32.53 126 ALA A O 1
ATOM 994 N N . ILE A 1 127 ? -49.031 11.891 -8.992 1 31.91 127 ILE A N 1
ATOM 995 C CA . ILE A 1 127 ? -49.312 11.531 -7.605 1 31.91 127 ILE A CA 1
ATOM 996 C C . ILE A 1 127 ? -50.062 10.195 -7.555 1 31.91 127 ILE A C 1
ATOM 998 O O . ILE A 1 127 ? -51.219 10.109 -7.926 1 31.91 127 ILE A O 1
ATOM 1002 N N . GLN A 1 128 ? -49.75 9.18 -8.086 1 28.98 128 GLN A N 1
ATOM 1003 C CA . GLN A 1 128 ? -50.469 7.996 -7.648 1 28.98 128 GLN A CA 1
ATOM 1004 C C . GLN A 1 128 ? -50.625 7.973 -6.133 1 28.98 128 GLN A C 1
ATOM 1006 O O . GLN A 1 128 ? -49.656 8.016 -5.395 1 28.98 128 GLN A O 1
ATOM 1011 N N . VAL A 1 129 ? -51.844 8.359 -5.566 1 28.77 129 VAL A N 1
ATOM 1012 C CA . VAL A 1 129 ? -52.594 7.973 -4.371 1 28.77 129 VAL A CA 1
ATOM 1013 C C . VAL A 1 129 ? -52.344 6.496 -4.059 1 28.77 129 VAL A C 1
ATOM 1015 O O . VAL A 1 129 ? -52.719 5.621 -4.84 1 28.77 129 VAL A O 1
ATOM 1018 N N . LEU A 1 130 ? -51.156 6.105 -3.709 1 28.7 130 LEU A N 1
ATOM 1019 C CA . LEU A 1 130 ? -51.25 4.824 -3.016 1 28.7 130 LEU A CA 1
ATOM 1020 C C . LEU A 1 130 ? -52.531 4.734 -2.184 1 28.7 130 LEU A C 1
ATOM 1022 O O . LEU A 1 130 ? -52.625 5.336 -1.111 1 28.7 130 LEU A O 1
ATOM 1026 N N . GLU A 1 131 ? -53.75 4.867 -2.664 1 27.12 131 GLU A N 1
ATOM 1027 C CA . GLU A 1 131 ? -55.031 4.441 -2.096 1 27.12 131 GLU A CA 1
ATOM 1028 C C . GLU A 1 131 ? -54.938 3.072 -1.433 1 27.12 131 GLU A C 1
ATOM 1030 O O . GLU A 1 131 ? -55.812 2.66 -0.685 1 27.12 131 GLU A O 1
ATOM 1035 N N . GLN A 1 132 ? -54.25 2.084 -1.982 1 27.72 132 GLN A N 1
ATOM 1036 C CA . GLN A 1 132 ? -54.781 0.782 -1.588 1 27.72 132 GLN A CA 1
ATOM 1037 C C . GLN A 1 132 ? -54.594 0.54 -0.094 1 27.72 132 GLN A C 1
ATOM 1039 O O . GLN A 1 132 ? -55.469 -0.004 0.572 1 27.72 132 GLN A O 1
ATOM 1044 N N . ASN A 1 133 ? -53.531 0.027 0.525 1 27.06 133 ASN A N 1
ATOM 1045 C CA . ASN A 1 133 ? -53.844 -0.677 1.764 1 27.06 133 ASN A CA 1
ATOM 1046 C C . ASN A 1 133 ? -54.188 0.295 2.883 1 27.06 133 ASN A C 1
ATOM 1048 O O . ASN A 1 133 ? -53.375 1.134 3.27 1 27.06 133 ASN A O 1
ATOM 1052 N N . ALA A 1 134 ? -55.5 0.653 3.178 1 27.75 134 ALA A N 1
ATOM 1053 C CA . ALA A 1 134 ? -56.406 1.221 4.148 1 27.75 134 ALA A CA 1
ATOM 1054 C C . ALA A 1 134 ? -55.938 0.979 5.578 1 27.75 134 ALA A C 1
ATOM 1056 O O . ALA A 1 134 ? -56.406 1.636 6.512 1 27.75 134 ALA A O 1
ATOM 1057 N N . SER A 1 135 ? -55.469 -0.18 5.91 1 26.83 135 SER A N 1
ATOM 1058 C CA . SER A 1 135 ? -55.5 -0.453 7.344 1 26.83 135 SER A CA 1
ATOM 1059 C C . SER A 1 135 ? -54.438 0.389 8.078 1 26.83 135 SER A C 1
ATOM 1061 O O . SER A 1 135 ? -54.219 0.202 9.273 1 26.83 135 SER A O 1
ATOM 1063 N N . ALA A 1 136 ? -53.344 0.878 7.438 1 28.2 136 ALA A N 1
ATOM 1064 C CA . ALA A 1 136 ? -52.688 1.692 8.469 1 28.2 136 ALA A CA 1
ATOM 1065 C C . ALA A 1 136 ? -53.5 2.969 8.734 1 28.2 136 ALA A C 1
ATOM 1067 O O . ALA A 1 136 ? -54.156 3.5 7.836 1 28.2 136 ALA A O 1
ATOM 1068 N N . PRO A 1 137 ? -53.906 3.271 10.062 1 25.91 137 PRO A N 1
ATOM 1069 C CA . PRO A 1 137 ? -54.812 4.391 10.422 1 25.91 137 PRO A CA 1
ATOM 1070 C C . PRO A 1 137 ? -54.5 5.652 9.617 1 25.91 137 PRO A C 1
ATOM 1072 O O . PRO A 1 137 ? -53.406 5.809 9.094 1 25.91 137 PRO A O 1
ATOM 1075 N N . SER A 1 138 ? -55.594 6.52 9.109 1 28.81 138 SER A N 1
ATOM 1076 C CA . SER A 1 138 ? -55.844 7.789 8.43 1 28.81 138 SER A CA 1
ATOM 1077 C C . SER A 1 138 ? -54.781 8.82 8.781 1 28.81 138 SER A C 1
ATOM 1079 O O . SER A 1 138 ? -54.562 9.789 8.039 1 28.81 138 SER A O 1
ATOM 1081 N N . SER A 1 139 ? -54.438 8.859 10.062 1 28.53 139 SER A N 1
ATOM 1082 C CA . SER A 1 139 ? -53.844 10.078 10.633 1 28.53 139 SER A CA 1
ATOM 1083 C C . SER A 1 139 ? -52.5 10.391 10 1 28.53 139 SER A C 1
ATOM 1085 O O . SER A 1 139 ? -52 11.508 10.125 1 28.53 139 SER A O 1
ATOM 1087 N N . LEU A 1 140 ? -51.75 9.344 9.812 1 27.56 140 LEU A N 1
ATOM 1088 C CA . LEU A 1 140 ? -50.375 9.711 9.5 1 27.56 140 LEU A CA 1
ATOM 1089 C C . LEU A 1 140 ? -50.25 10.156 8.047 1 27.56 140 LEU A C 1
ATOM 1091 O O . LEU A 1 140 ? -49.156 10.406 7.559 1 27.56 140 LEU A O 1
ATOM 1095 N N . LEU A 1 141 ? -51.281 9.836 7.176 1 28.83 141 LEU A N 1
ATOM 1096 C CA . LEU A 1 141 ? -51.312 10.289 5.789 1 28.83 141 LEU A CA 1
ATOM 1097 C C . LEU A 1 141 ? -51.625 11.789 5.711 1 28.83 141 LEU A C 1
ATOM 1099 O O . LEU A 1 141 ? -52.781 12.203 5.738 1 28.83 141 LEU A O 1
ATOM 1103 N N . HIS A 1 142 ? -50.969 12.531 6.441 1 28.45 142 HIS A N 1
ATOM 1104 C CA . HIS A 1 142 ? -51.188 13.93 6.109 1 28.45 142 HIS A CA 1
ATOM 1105 C C . HIS A 1 142 ? -51.219 14.141 4.598 1 28.45 142 HIS A C 1
ATOM 1107 O O . HIS A 1 142 ? -50.5 13.477 3.859 1 28.45 142 HIS A O 1
ATOM 1113 N N . PRO A 1 143 ? -52.406 14.445 4.039 1 28.23 143 PRO A N 1
ATOM 1114 C CA . PRO A 1 143 ? -52.5 14.852 2.635 1 28.23 143 PRO A CA 1
ATOM 1115 C C . PRO A 1 143 ? -51.219 15.516 2.133 1 28.23 143 PRO A C 1
ATOM 1117 O O . PRO A 1 143 ? -50.719 16.453 2.756 1 28.23 143 PRO A O 1
ATOM 1120 N N . VAL A 1 144 ? -50.344 14.711 1.768 1 30.08 144 VAL A N 1
ATOM 1121 C CA . VAL A 1 144 ? -49.281 15.367 1.032 1 30.08 144 VAL A CA 1
ATOM 1122 C C . VAL A 1 144 ? -49.844 16.453 0.129 1 30.08 144 VAL A C 1
ATOM 1124 O O . VAL A 1 144 ? -50.625 16.156 -0.798 1 30.08 144 VAL A O 1
ATOM 1127 N N . GLU A 1 145 ? -50.5 17.438 0.676 1 30.08 145 GLU A N 1
ATOM 1128 C CA . GLU A 1 145 ? -50.844 18.625 -0.11 1 30.08 145 GLU A CA 1
ATOM 1129 C C . GLU A 1 145 ? -50.062 18.688 -1.409 1 30.08 145 GLU A C 1
ATOM 1131 O O . GLU A 1 145 ? -48.969 18.109 -1.5 1 30.08 145 GLU A O 1
ATOM 1136 N N . LYS A 1 146 ? -50.656 19.125 -2.49 1 31.94 146 LYS A N 1
ATOM 1137 C CA . LYS A 1 146 ? -50.031 19.594 -3.736 1 31.94 146 LYS A CA 1
ATOM 1138 C C . LYS A 1 146 ? -48.656 20.203 -3.482 1 31.94 146 LYS A C 1
ATOM 1140 O O . LYS A 1 146 ? -48.562 21.328 -2.986 1 31.94 146 LYS A O 1
ATOM 1145 N N . ARG A 1 147 ? -47.875 19.547 -2.824 1 33.5 147 ARG A N 1
ATOM 1146 C CA . ARG A 1 147 ? -46.562 20.125 -2.676 1 33.5 147 ARG A CA 1
ATOM 1147 C C . ARG A 1 147 ? -46.156 20.938 -3.908 1 33.5 147 ARG A C 1
ATOM 1149 O O . ARG A 1 147 ? -46.156 20.422 -5.023 1 33.5 147 ARG A O 1
ATOM 1156 N N . HIS A 1 148 ? -46.562 22.078 -4.137 1 33.69 148 HIS A N 1
ATOM 1157 C CA . HIS A 1 148 ? -45.938 23.016 -5.059 1 33.69 148 HIS A CA 1
ATOM 1158 C C . HIS A 1 148 ? -44.5 22.641 -5.328 1 33.69 148 HIS A C 1
ATOM 1160 O O . HIS A 1 148 ? -43.625 22.75 -4.438 1 33.69 148 HIS A O 1
ATOM 1166 N N . ILE A 1 149 ? -44.25 21.516 -6 1 42.5 149 ILE A N 1
ATOM 1167 C CA . ILE A 1 149 ? -42.906 21.156 -6.453 1 42.5 149 ILE A CA 1
ATOM 1168 C C . ILE A 1 149 ? -42.125 22.438 -6.73 1 42.5 149 ILE A C 1
ATOM 1170 O O . ILE A 1 149 ? -42.5 23.234 -7.598 1 42.5 149 ILE A O 1
ATOM 1174 N N . ASP A 1 150 ? -41.562 23.031 -5.789 1 46.31 150 ASP A N 1
ATOM 1175 C CA . ASP A 1 150 ? -40.688 24.188 -5.859 1 46.31 150 ASP A CA 1
ATOM 1176 C C . ASP A 1 150 ? -39.812 24.141 -7.113 1 46.31 150 ASP A C 1
ATOM 1178 O O . ASP A 1 150 ? -39.469 23.047 -7.602 1 46.31 150 ASP A O 1
ATOM 1182 N N . SER A 1 151 ? -39.844 25.125 -8.055 1 53.31 151 SER A N 1
ATOM 1183 C CA . SER A 1 151 ? -39.219 25.391 -9.352 1 53.31 151 SER A CA 1
ATOM 1184 C C . SER A 1 151 ? -37.812 24.812 -9.406 1 53.31 151 SER A C 1
ATOM 1186 O O . SER A 1 151 ? -37.375 24.281 -10.43 1 53.31 151 SER A O 1
ATOM 1188 N N . PHE A 1 152 ? -37.188 24.781 -8.344 1 58.38 152 PHE A N 1
ATOM 1189 C CA . PHE A 1 152 ? -35.781 24.359 -8.445 1 58.38 152 PHE A CA 1
ATOM 1190 C C . PHE A 1 152 ? -35.656 22.859 -8.219 1 58.38 152 PHE A C 1
ATOM 1192 O O . PHE A 1 152 ? -34.688 22.25 -8.688 1 58.38 152 PHE A O 1
ATOM 1199 N N . ASP A 1 153 ? -36.594 22.281 -7.578 1 60.06 153 ASP A N 1
ATOM 1200 C CA . ASP A 1 153 ? -36.594 20.828 -7.441 1 60.06 153 ASP A CA 1
ATOM 1201 C C . ASP A 1 153 ? -36.844 20.156 -8.781 1 60.06 153 ASP A C 1
ATOM 1203 O O . ASP A 1 153 ? -36.5 18.984 -8.977 1 60.06 153 ASP A O 1
ATOM 1207 N N . GLN A 1 154 ? -37.406 20.984 -9.672 1 63.91 154 GLN A N 1
ATOM 1208 C CA . GLN A 1 154 ? -37.656 20.453 -11.008 1 63.91 154 GLN A CA 1
ATOM 1209 C C . GLN A 1 154 ? -36.344 20.234 -11.766 1 63.91 154 GLN A C 1
ATOM 1211 O O . GLN A 1 154 ? -36.281 19.453 -12.719 1 63.91 154 GLN A O 1
ATOM 1216 N N . LEU A 1 155 ? -35.344 20.906 -11.227 1 68.12 155 LEU A N 1
ATOM 1217 C CA . LEU A 1 155 ? -34.062 20.828 -11.922 1 68.12 155 LEU A CA 1
ATOM 1218 C C . LEU A 1 155 ? -33.219 19.688 -11.359 1 68.12 155 LEU A C 1
ATOM 1220 O O . LEU A 1 155 ? -32.094 19.469 -11.828 1 68.12 155 LEU A O 1
ATOM 1224 N N . SER A 1 156 ? -33.844 18.953 -10.469 1 75.44 156 SER A N 1
ATOM 1225 C CA . SER A 1 156 ? -33.094 17.859 -9.852 1 75.44 156 SER A CA 1
ATOM 1226 C C . SER A 1 156 ? -33.656 16.5 -10.258 1 75.44 156 SER A C 1
ATOM 1228 O O . SER A 1 156 ? -34.719 16.422 -10.867 1 75.44 156 SER A O 1
ATOM 1230 N N . ILE A 1 157 ? -32.875 15.484 -10 1 74.5 157 ILE A N 1
ATOM 1231 C CA . ILE A 1 157 ? -33.25 14.125 -10.359 1 74.5 157 ILE A CA 1
ATOM 1232 C C . ILE A 1 157 ? -34.5 13.719 -9.602 1 74.5 157 ILE A C 1
ATOM 1234 O O . ILE A 1 157 ? -35.188 12.758 -9.984 1 74.5 157 ILE A O 1
ATOM 1238 N N . ALA A 1 158 ? -34.781 14.5 -8.578 1 68.06 158 ALA A N 1
ATOM 1239 C CA . ALA A 1 158 ? -35.969 14.188 -7.789 1 68.06 158 ALA A CA 1
ATOM 1240 C C . ALA A 1 158 ? -37.25 14.32 -8.625 1 68.06 158 ALA A C 1
ATOM 1242 O O . ALA A 1 158 ? -38.25 13.656 -8.344 1 68.06 158 ALA A O 1
ATOM 1243 N N . ASN A 1 159 ? -37.219 15.039 -9.766 1 66.44 159 ASN A N 1
ATOM 1244 C CA . ASN A 1 159 ? -38.375 15.273 -10.609 1 66.44 159 ASN A CA 1
ATOM 1245 C C . ASN A 1 159 ? -38.562 14.164 -11.641 1 66.44 159 ASN A C 1
ATOM 1247 O O . ASN A 1 159 ? -39.594 14.086 -12.305 1 66.44 159 ASN A O 1
ATOM 1251 N N . VAL A 1 160 ? -37.531 13.359 -11.727 1 71.94 160 VAL A N 1
ATOM 1252 C CA . VAL A 1 160 ? -37.594 12.352 -12.781 1 71.94 160 VAL A CA 1
ATOM 1253 C C . VAL A 1 160 ? -38.375 11.133 -12.289 1 71.94 160 VAL A C 1
ATOM 1255 O O . VAL A 1 160 ? -38.188 10.68 -11.156 1 71.94 160 VAL A O 1
ATOM 1258 N N . GLU A 1 161 ? -39.281 10.727 -13.117 1 66.88 161 GLU A N 1
ATOM 1259 C CA . GLU A 1 161 ? -40.125 9.586 -12.805 1 66.88 161 GLU A CA 1
ATOM 1260 C C . GLU A 1 161 ? -39.312 8.305 -12.648 1 66.88 161 GLU A C 1
ATOM 1262 O O . GLU A 1 161 ? -38.219 8.195 -13.203 1 66.88 161 GLU A O 1
ATOM 1267 N N . SER A 1 162 ? -39.844 7.543 -11.773 1 71.12 162 SER A N 1
ATOM 1268 C CA . SER A 1 162 ? -39.188 6.25 -11.555 1 71.12 162 SER A CA 1
ATOM 1269 C C . SER A 1 162 ? -39.156 5.422 -12.828 1 71.12 162 SER A C 1
ATOM 1271 O O . SER A 1 162 ? -40.156 5.367 -13.562 1 71.12 162 SER A O 1
ATOM 1273 N N . GLY A 1 163 ? -38.031 4.938 -13.188 1 69.62 163 GLY A N 1
ATOM 1274 C CA . GLY A 1 163 ? -37.875 4.027 -14.312 1 69.62 163 GLY A CA 1
ATOM 1275 C C . GLY A 1 163 ? -37.75 4.742 -15.648 1 69.62 163 GLY A C 1
ATOM 1276 O O . GLY A 1 163 ? -37.906 4.117 -16.703 1 69.62 163 GLY A O 1
ATOM 1277 N N . SER A 1 164 ? -37.781 5.992 -15.609 1 76.81 164 SER A N 1
ATOM 1278 C CA . SER A 1 164 ? -37.75 6.75 -16.859 1 76.81 164 SER A CA 1
ATOM 1279 C C . SER A 1 164 ? -36.406 6.574 -17.562 1 76.81 164 SER A C 1
ATOM 1281 O O . SER A 1 164 ? -35.406 6.227 -16.938 1 76.81 164 SER A O 1
ATOM 1283 N N . TRP A 1 165 ? -36.406 6.688 -18.875 1 78.69 165 TRP A N 1
ATOM 1284 C CA . TRP A 1 165 ? -35.188 6.578 -19.719 1 78.69 165 TRP A CA 1
ATOM 1285 C C . TRP A 1 165 ? -34.25 7.75 -19.469 1 78.69 165 TRP A C 1
ATOM 1287 O O . TRP A 1 165 ? -33.062 7.684 -19.797 1 78.69 165 TRP A O 1
ATOM 1297 N N . ARG A 1 166 ? -34.781 8.773 -18.859 1 81.56 166 ARG A N 1
ATOM 1298 C CA . ARG A 1 166 ? -34 9.969 -18.609 1 81.56 166 ARG A CA 1
ATOM 1299 C C . ARG A 1 166 ? -32.906 9.695 -17.594 1 81.56 166 ARG A C 1
ATOM 1301 O O . ARG A 1 166 ? -31.922 10.438 -17.516 1 81.56 166 ARG A O 1
ATOM 1308 N N . LEU A 1 167 ? -33 8.648 -16.875 1 85.06 167 LEU A N 1
ATOM 1309 C CA . LEU A 1 167 ? -32.031 8.312 -15.852 1 85.06 167 LEU A CA 1
ATOM 1310 C C . LEU A 1 167 ? -30.719 7.82 -16.484 1 85.06 167 LEU A C 1
ATOM 1312 O O . LEU A 1 167 ? -29.672 7.828 -15.836 1 85.06 167 LEU A O 1
ATOM 1316 N N . TRP A 1 168 ? -30.75 7.508 -17.812 1 85.56 168 TRP A N 1
ATOM 1317 C CA . TRP A 1 168 ? -29.547 7.137 -18.547 1 85.56 168 TRP A CA 1
ATOM 1318 C C . TRP A 1 168 ? -28.609 8.328 -18.688 1 85.56 168 TRP A C 1
ATOM 1320 O O . TRP A 1 168 ? -27.375 8.164 -18.719 1 85.56 168 TRP A O 1
ATOM 1330 N N . PHE A 1 169 ? -29.188 9.422 -18.688 1 85.69 169 PHE A N 1
ATOM 1331 C CA . PHE A 1 169 ? -28.344 10.602 -18.875 1 85.69 169 PHE A CA 1
ATOM 1332 C C . PHE A 1 169 ? -27.672 11.008 -17.562 1 85.69 169 PHE A C 1
ATOM 1334 O O . PHE A 1 169 ? -26.609 11.641 -17.578 1 85.69 169 PHE A O 1
ATOM 1341 N N . ALA A 1 170 ? -28.312 10.68 -16.484 1 87.25 170 ALA A N 1
ATOM 1342 C CA . ALA A 1 170 ? -27.641 10.891 -15.203 1 87.25 170 ALA A CA 1
ATOM 1343 C C . ALA A 1 170 ? -26.422 9.992 -15.07 1 87.25 170 ALA A C 1
ATOM 1345 O O . ALA A 1 170 ? -25.375 10.422 -14.57 1 87.25 170 ALA A O 1
ATOM 1346 N N . ILE A 1 171 ? -26.516 8.836 -15.609 1 90.62 171 ILE A N 1
ATOM 1347 C CA . ILE A 1 171 ? -25.406 7.891 -15.562 1 90.62 171 ILE A CA 1
ATOM 1348 C C . ILE A 1 171 ? -24.297 8.344 -16.516 1 90.62 171 ILE A C 1
ATOM 1350 O O . ILE A 1 171 ? -23.109 8.289 -16.188 1 90.62 171 ILE A O 1
ATOM 1354 N N . LEU A 1 172 ? -24.703 8.805 -17.641 1 89.44 172 LEU A N 1
ATOM 1355 C CA . LEU A 1 172 ? -23.734 9.281 -18.609 1 89.44 172 LEU A CA 1
ATOM 1356 C C . LEU A 1 172 ? -22.969 10.492 -18.078 1 89.44 172 LEU A C 1
ATOM 1358 O O . LEU A 1 172 ? -21.766 10.633 -18.312 1 89.44 172 LEU A O 1
ATOM 1362 N N . THR A 1 173 ? -23.672 11.336 -17.391 1 90.81 173 THR A N 1
ATOM 1363 C CA . THR A 1 173 ? -23.016 12.492 -16.797 1 90.81 173 THR A CA 1
ATOM 1364 C C . THR A 1 173 ? -22.047 12.07 -15.688 1 90.81 173 THR A C 1
ATOM 1366 O O . THR A 1 173 ? -20.953 12.641 -15.555 1 90.81 173 THR A O 1
ATOM 1369 N N . ALA A 1 174 ? -22.469 11.086 -14.945 1 93.06 174 ALA A N 1
ATOM 1370 C CA . ALA A 1 174 ? -21.562 10.57 -13.906 1 93.06 174 ALA A CA 1
ATOM 1371 C C . ALA A 1 174 ? -20.297 10 -14.523 1 93.06 174 ALA A C 1
ATOM 1373 O O . ALA A 1 174 ? -19.203 10.172 -13.977 1 93.06 174 ALA A O 1
ATOM 1374 N N . TYR A 1 175 ? -20.438 9.344 -15.68 1 92.69 175 TYR A N 1
ATOM 1375 C CA . TYR A 1 175 ? -19.281 8.82 -16.375 1 92.69 175 TYR A CA 1
ATOM 1376 C C . TYR A 1 175 ? -18.406 9.945 -16.906 1 92.69 175 TYR A C 1
ATOM 1378 O O . TYR A 1 175 ? -17.172 9.898 -16.781 1 92.69 175 TYR A O 1
ATOM 1386 N N . ALA A 1 176 ? -18.969 10.945 -17.375 1 92.25 176 ALA A N 1
ATOM 1387 C CA . ALA A 1 176 ? -18.219 12.07 -17.938 1 92.25 176 ALA A CA 1
ATOM 1388 C C . ALA A 1 176 ? -17.453 12.812 -16.844 1 92.25 176 ALA A C 1
ATOM 1390 O O . ALA A 1 176 ? -16.266 13.117 -17 1 92.25 176 ALA A O 1
ATOM 1391 N N . VAL A 1 177 ? -18.094 13.055 -15.781 1 93.88 177 VAL A N 1
ATOM 1392 C CA . VAL A 1 177 ? -17.453 13.789 -14.688 1 93.88 177 VAL A CA 1
ATOM 1393 C C . VAL A 1 177 ? -16.375 12.922 -14.055 1 93.88 177 VAL A C 1
ATOM 1395 O O . VAL A 1 177 ? -15.281 13.406 -13.742 1 93.88 177 VAL A O 1
ATOM 1398 N N . SER A 1 178 ? -16.641 11.633 -13.883 1 95.31 178 SER A N 1
ATOM 1399 C CA . SER A 1 178 ? -15.648 10.742 -13.281 1 95.31 178 SER A CA 1
ATOM 1400 C C . SER A 1 178 ? -14.414 10.609 -14.172 1 95.31 178 SER A C 1
ATOM 1402 O O . SER A 1 178 ? -13.281 10.68 -13.688 1 95.31 178 SER A O 1
ATOM 1404 N N . PHE A 1 179 ? -14.617 10.484 -15.461 1 93.75 179 PHE A N 1
ATOM 1405 C CA . PHE A 1 179 ? -13.484 10.367 -16.359 1 93.75 179 PHE A CA 1
ATOM 1406 C C . PHE A 1 179 ? -12.758 11.695 -16.5 1 93.75 179 PHE A C 1
ATOM 1408 O O . PHE A 1 179 ? -11.539 11.727 -16.688 1 93.75 179 PHE A O 1
ATOM 1415 N N . GLY A 1 180 ? -13.516 12.773 -16.391 1 94.19 180 GLY A N 1
ATOM 1416 C CA . GLY A 1 180 ? -12.875 14.078 -16.359 1 94.19 180 GLY A CA 1
ATOM 1417 C C . GLY A 1 180 ? -11.984 14.266 -15.148 1 94.19 180 GLY A C 1
ATOM 1418 O O . GLY A 1 180 ? -10.859 14.758 -15.266 1 94.19 180 GLY A O 1
ATOM 1419 N N . VAL A 1 181 ? -12.438 13.805 -13.984 1 95.75 181 VAL A N 1
ATOM 1420 C CA . VAL A 1 181 ? -11.656 13.914 -12.758 1 95.75 181 VAL A CA 1
ATOM 1421 C C . VAL A 1 181 ? -10.43 13.016 -12.844 1 95.75 181 VAL A C 1
ATOM 1423 O O . VAL A 1 181 ? -9.32 13.438 -12.516 1 95.75 181 VAL A O 1
ATOM 1426 N N . MET A 1 182 ? -10.594 11.781 -13.352 1 95.31 182 MET A N 1
ATOM 1427 C CA . MET A 1 182 ? -9.492 10.836 -13.445 1 95.31 182 MET A CA 1
ATOM 1428 C C . MET A 1 182 ? -8.414 11.344 -14.391 1 95.31 182 MET A C 1
ATOM 1430 O O . MET A 1 182 ? -7.223 11.266 -14.086 1 95.31 182 MET A O 1
ATOM 1434 N N . TYR A 1 183 ? -8.781 11.906 -15.453 1 93.88 183 TYR A N 1
ATOM 1435 C CA . TYR A 1 183 ? -7.828 12.414 -16.438 1 93.88 183 TYR A CA 1
ATOM 1436 C C . TYR A 1 183 ? -7.062 13.609 -15.891 1 93.88 183 TYR A C 1
ATOM 1438 O O . TYR A 1 183 ? -5.836 13.664 -15.977 1 93.88 183 TYR A O 1
ATOM 1446 N N . LEU A 1 184 ? -7.73 14.492 -15.266 1 95.69 184 LEU A N 1
ATOM 1447 C CA . LEU A 1 184 ? -7.098 15.711 -14.766 1 95.69 184 LEU A CA 1
ATOM 1448 C C . LEU A 1 184 ? -6.203 15.406 -13.57 1 95.69 184 LEU A C 1
ATOM 1450 O O . LEU A 1 184 ? -5.129 15.992 -13.422 1 95.69 184 LEU A O 1
ATOM 1454 N N . VAL A 1 185 ? -6.641 14.492 -12.727 1 95.81 185 VAL A N 1
ATOM 1455 C CA . VAL A 1 185 ? -5.875 14.172 -11.531 1 95.81 185 VAL A CA 1
ATOM 1456 C C . VAL A 1 185 ? -4.594 13.445 -11.914 1 95.81 185 VAL A C 1
ATOM 1458 O O . VAL A 1 185 ? -3.545 13.648 -11.297 1 95.81 185 VAL A O 1
ATOM 1461 N N . ARG A 1 186 ? -4.605 12.594 -13.008 1 93.31 186 ARG A N 1
ATOM 1462 C CA . ARG A 1 186 ? -3.414 11.906 -13.492 1 93.31 186 ARG A CA 1
ATOM 1463 C C . ARG A 1 186 ? -2.379 12.891 -14.008 1 93.31 186 ARG A C 1
ATOM 1465 O O . ARG A 1 186 ? -1.195 12.797 -13.68 1 93.31 186 ARG A O 1
ATOM 1472 N N . ASP A 1 187 ? -2.83 13.844 -14.633 1 93.56 187 ASP A N 1
ATOM 1473 C CA . ASP A 1 187 ? -1.931 14.844 -15.195 1 93.56 187 ASP A CA 1
ATOM 1474 C C . ASP A 1 187 ? -1.347 15.734 -14.102 1 93.56 187 ASP A C 1
ATOM 1476 O O . ASP A 1 187 ? -0.167 16.094 -14.141 1 93.56 187 ASP A O 1
ATOM 1480 N N . GLU A 1 188 ? -2.203 16.047 -13.188 1 94.81 188 GLU A N 1
ATOM 1481 C CA . GLU A 1 188 ? -1.725 16.891 -12.094 1 94.81 188 GLU A CA 1
ATOM 1482 C C . GLU A 1 188 ? -0.701 16.156 -11.234 1 94.81 188 GLU A C 1
ATOM 1484 O O . GLU A 1 188 ? 0.247 16.766 -10.734 1 94.81 188 GLU A O 1
ATOM 1489 N N . TYR A 1 189 ? -0.853 14.875 -11.078 1 94.38 189 TYR A N 1
ATOM 1490 C CA . TYR A 1 189 ? 0.099 14.102 -10.281 1 94.38 189 TYR A CA 1
ATOM 1491 C C . TYR A 1 189 ? 1.45 14.016 -10.984 1 94.38 189 TYR A C 1
ATOM 1493 O O . TYR A 1 189 ? 2.496 14.055 -10.336 1 94.38 189 TYR A O 1
ATOM 1501 N N . ALA A 1 190 ? 1.474 13.984 -12.32 1 93.19 190 ALA A N 1
ATOM 1502 C CA . ALA A 1 190 ? 2.719 13.953 -13.086 1 93.19 190 ALA A CA 1
ATOM 1503 C C . ALA A 1 190 ? 3.473 15.273 -12.953 1 93.19 190 ALA A C 1
ATOM 1505 O O . ALA A 1 190 ? 4.695 15.289 -12.797 1 93.19 190 ALA A O 1
ATOM 1506 N N . ILE A 1 191 ? 2.734 16.344 -12.922 1 94 191 ILE A N 1
ATOM 1507 C CA . ILE A 1 191 ? 3.352 17.656 -12.789 1 94 191 ILE A CA 1
ATOM 1508 C C . ILE A 1 191 ? 3.883 17.828 -11.367 1 94 191 ILE A C 1
ATOM 1510 O O . ILE A 1 191 ? 4.973 18.375 -11.164 1 94 191 ILE A O 1
ATOM 1514 N N . TYR A 1 192 ? 3.141 17.375 -10.445 1 94.62 192 TYR A N 1
ATOM 1515 C CA . TYR A 1 192 ? 3.576 17.438 -9.055 1 94.62 192 TYR A CA 1
ATOM 1516 C C . TYR A 1 192 ? 4.879 16.672 -8.852 1 94.62 192 TYR A C 1
ATOM 1518 O O . TYR A 1 192 ? 5.785 17.141 -8.172 1 94.62 192 TYR A O 1
ATOM 1526 N N . MET A 1 193 ? 4.969 15.5 -9.453 1 93.19 193 MET A N 1
ATOM 1527 C CA . MET A 1 193 ? 6.172 14.688 -9.328 1 93.19 193 MET A CA 1
ATOM 1528 C C . MET A 1 193 ? 7.391 15.43 -9.859 1 93.19 193 MET A C 1
ATOM 1530 O O . MET A 1 193 ? 8.461 15.398 -9.242 1 93.19 193 MET A O 1
ATOM 1534 N N . LYS A 1 194 ? 7.227 16.156 -10.922 1 92.75 194 LYS A N 1
ATOM 1535 C CA . LYS A 1 194 ? 8.336 16.906 -11.516 1 92.75 194 LYS A CA 1
ATOM 1536 C C . LYS A 1 194 ? 8.781 18.047 -10.594 1 92.75 194 LYS A C 1
ATOM 1538 O O . LYS A 1 194 ? 9.984 18.234 -10.367 1 92.75 194 LYS A O 1
ATOM 1543 N N . TYR A 1 195 ? 7.812 18.719 -9.977 1 93.19 195 TYR A N 1
ATOM 1544 C CA . TYR A 1 195 ? 8.148 19.828 -9.086 1 93.19 195 TYR A CA 1
ATOM 1545 C C . TYR A 1 195 ? 8.727 19.297 -7.773 1 93.19 195 TYR A C 1
ATOM 1547 O O . TYR A 1 195 ? 9.586 19.938 -7.168 1 93.19 195 TYR A O 1
ATOM 1555 N N . ARG A 1 196 ? 8.234 18.188 -7.367 1 93.25 196 ARG A N 1
ATOM 1556 C CA . ARG A 1 196 ? 8.766 17.594 -6.148 1 93.25 196 ARG A CA 1
ATOM 1557 C C . ARG A 1 196 ? 10.211 17.141 -6.34 1 93.25 196 ARG A C 1
ATOM 1559 O O . ARG A 1 196 ? 11.047 17.328 -5.453 1 93.25 196 ARG A O 1
ATOM 1566 N N . HIS A 1 197 ? 10.586 16.625 -7.488 1 92.81 197 HIS A N 1
ATOM 1567 C CA . HIS A 1 197 ? 11.953 16.219 -7.777 1 92.81 197 HIS A CA 1
ATOM 1568 C C . HIS A 1 197 ? 12.883 17.438 -7.84 1 92.81 197 HIS A C 1
ATOM 1570 O O . HIS A 1 197 ? 14.016 17.375 -7.363 1 92.81 197 HIS A O 1
ATOM 1576 N N . ASP A 1 198 ? 12.32 18.484 -8.344 1 91.56 198 ASP A N 1
ATOM 1577 C CA . ASP A 1 198 ? 13.117 19.703 -8.398 1 91.56 198 ASP A CA 1
ATOM 1578 C C . ASP A 1 198 ? 13.383 20.25 -7 1 91.56 198 ASP A C 1
ATOM 1580 O O . ASP A 1 198 ? 14.461 20.797 -6.727 1 91.56 198 ASP A O 1
ATOM 1584 N N . PHE A 1 199 ? 12.43 20.141 -6.176 1 91.38 199 PHE A N 1
ATOM 1585 C CA . PHE A 1 199 ? 12.578 20.578 -4.793 1 91.38 199 PHE A CA 1
ATOM 1586 C C . PHE A 1 199 ? 13.617 19.719 -4.066 1 91.38 199 PHE A C 1
ATOM 1588 O O . PHE A 1 199 ? 14.445 20.25 -3.326 1 91.38 199 PHE A O 1
ATOM 1595 N N . LEU A 1 200 ? 13.594 18.422 -4.324 1 92.88 200 LEU A N 1
ATOM 1596 C CA . LEU A 1 200 ? 14.508 17.516 -3.648 1 92.88 200 LEU A CA 1
ATOM 1597 C C . LEU A 1 200 ? 15.922 17.656 -4.199 1 92.88 200 LEU A C 1
ATOM 1599 O O . LEU A 1 200 ? 16.891 17.219 -3.562 1 92.88 200 LEU A O 1
ATOM 1603 N N . ALA A 1 201 ? 16.031 18.281 -5.34 1 92.94 201 ALA A N 1
ATOM 1604 C CA . ALA A 1 201 ? 17.328 18.438 -5.977 1 92.94 201 ALA A CA 1
ATOM 1605 C C . ALA A 1 201 ? 18.016 19.719 -5.496 1 92.94 201 ALA A C 1
ATOM 1607 O O . ALA A 1 201 ? 19.203 19.938 -5.762 1 92.94 201 ALA A O 1
ATOM 1608 N N . HIS A 1 202 ? 17.359 20.516 -4.684 1 89.88 202 HIS A N 1
ATOM 1609 C CA . HIS A 1 202 ? 17.938 21.766 -4.211 1 89.88 202 HIS A CA 1
ATOM 1610 C C . HIS A 1 202 ? 19.078 21.516 -3.242 1 89.88 202 HIS A C 1
ATOM 1612 O O . HIS A 1 202 ? 19.156 20.453 -2.615 1 89.88 202 HIS A O 1
ATOM 1618 N N . ARG A 1 203 ? 19.922 22.5 -3.172 1 90.62 203 ARG A N 1
ATOM 1619 C CA . ARG A 1 203 ? 21.078 22.406 -2.287 1 90.62 203 ARG A CA 1
ATOM 1620 C C . ARG A 1 203 ? 20.766 22.969 -0.906 1 90.62 203 ARG A C 1
ATOM 1622 O O . ARG A 1 203 ? 21.266 24.016 -0.521 1 90.62 203 ARG A O 1
ATOM 1629 N N . ASP A 1 204 ? 19.875 22.281 -0.253 1 90.06 204 ASP A N 1
ATOM 1630 C CA . ASP A 1 204 ? 19.5 22.688 1.099 1 90.06 204 ASP A CA 1
ATOM 1631 C C . ASP A 1 204 ? 19.859 21.609 2.115 1 90.06 204 ASP A C 1
ATOM 1633 O O . ASP A 1 204 ? 20.047 20.438 1.754 1 90.06 204 ASP A O 1
ATOM 1637 N N . ALA A 1 205 ? 19.969 21.922 3.344 1 92.12 205 ALA A N 1
ATOM 1638 C CA . ALA A 1 205 ? 20.438 21.047 4.41 1 92.12 205 ALA A CA 1
ATOM 1639 C C . ALA A 1 205 ? 19.484 19.859 4.598 1 92.12 205 ALA A C 1
ATOM 1641 O O . ALA A 1 205 ? 19.938 18.719 4.793 1 92.12 205 ALA A O 1
ATOM 1642 N N . PRO A 1 206 ? 18.203 20.125 4.445 1 91.81 206 PRO A N 1
ATOM 1643 C CA . PRO A 1 206 ? 17.312 18.984 4.684 1 91.81 206 PRO A CA 1
ATOM 1644 C C . PRO A 1 206 ? 17.469 17.891 3.637 1 91.81 206 PRO A C 1
ATOM 1646 O O . PRO A 1 206 ? 17.203 16.719 3.926 1 91.81 206 PRO A O 1
ATOM 1649 N N . GLN A 1 207 ? 17.906 18.203 2.441 1 92.88 207 GLN A N 1
ATOM 1650 C CA . GLN A 1 207 ? 18.047 17.203 1.378 1 92.88 207 GLN A CA 1
ATOM 1651 C C . GLN A 1 207 ? 19.297 16.359 1.579 1 92.88 207 GLN A C 1
ATOM 1653 O O . GLN A 1 207 ? 19.359 15.234 1.077 1 92.88 207 GLN A O 1
ATOM 1658 N N . TYR A 1 208 ? 20.266 16.859 2.363 1 95.38 208 TYR A N 1
ATOM 1659 C CA . TYR A 1 208 ? 21.516 16.156 2.598 1 95.38 208 TYR A CA 1
ATOM 1660 C C . TYR A 1 208 ? 21.516 15.492 3.973 1 95.38 208 TYR A C 1
ATOM 1662 O O . TYR A 1 208 ? 22.531 14.906 4.387 1 95.38 208 TYR A O 1
ATOM 1670 N N . SER A 1 209 ? 20.391 15.633 4.684 1 95.5 209 SER A N 1
ATOM 1671 C CA . SER A 1 209 ? 20.375 15.125 6.051 1 95.5 209 SER A CA 1
ATOM 1672 C C . SER A 1 209 ? 19.219 14.156 6.27 1 95.5 209 SER A C 1
ATOM 1674 O O . SER A 1 209 ? 18.219 14.203 5.547 1 95.5 209 SER A O 1
ATOM 1676 N N . VAL A 1 210 ? 19.422 13.227 7.168 1 95.81 210 VAL A N 1
ATOM 1677 C CA . VAL A 1 210 ? 18.406 12.242 7.52 1 95.81 210 VAL A CA 1
ATOM 1678 C C . VAL A 1 210 ? 18.281 12.156 9.039 1 95.81 210 VAL A C 1
ATOM 1680 O O . VAL A 1 210 ? 19.188 12.555 9.766 1 95.81 210 VAL A O 1
ATOM 1683 N N . VAL A 1 211 ? 17.125 11.781 9.508 1 96.31 211 VAL A N 1
ATOM 1684 C CA . VAL A 1 211 ? 16.875 11.562 10.93 1 96.31 211 VAL A CA 1
ATOM 1685 C C . VAL A 1 211 ? 16.781 10.07 11.219 1 96.31 211 VAL A C 1
ATOM 1687 O O . VAL A 1 211 ? 16.031 9.352 10.531 1 96.31 211 VAL A O 1
ATOM 1690 N N . VAL A 1 212 ? 17.531 9.578 12.117 1 94.69 212 VAL A N 1
ATOM 1691 C CA . VAL A 1 212 ? 17.5 8.188 12.547 1 94.69 212 VAL A CA 1
ATOM 1692 C C . VAL A 1 212 ? 16.781 8.078 13.883 1 94.69 212 VAL A C 1
ATOM 1694 O O . VAL A 1 212 ? 17.156 8.727 14.859 1 94.69 212 VAL A O 1
ATOM 1697 N N . THR A 1 213 ? 15.75 7.297 13.852 1 92.81 213 THR A N 1
ATOM 1698 C CA . THR A 1 213 ? 14.969 7.148 15.07 1 92.81 213 THR A CA 1
ATOM 1699 C C . THR A 1 213 ? 15.148 5.754 15.664 1 92.81 213 THR A C 1
ATOM 1701 O O . THR A 1 213 ? 15.539 4.82 14.961 1 92.81 213 THR A O 1
ATOM 1704 N N . ASP A 1 214 ? 14.922 5.547 16.969 1 91 214 ASP A N 1
ATOM 1705 C CA . ASP A 1 214 ? 14.977 4.305 17.719 1 91 214 ASP A CA 1
ATOM 1706 C C . ASP A 1 214 ? 16.375 3.684 17.672 1 91 214 ASP A C 1
ATOM 1708 O O . ASP A 1 214 ? 16.516 2.512 17.312 1 91 214 ASP A O 1
ATOM 1712 N N . LEU A 1 215 ? 17.281 4.516 18.094 1 91.75 215 LEU A N 1
ATOM 1713 C CA . LEU A 1 215 ? 18.672 4.082 18.172 1 91.75 215 LEU A CA 1
ATOM 1714 C C . LEU A 1 215 ? 18.875 3.145 19.359 1 91.75 215 LEU A C 1
ATOM 1716 O O . LEU A 1 215 ? 18.391 3.406 20.453 1 91.75 215 LEU A O 1
ATOM 1720 N N . PRO A 1 216 ? 19.5 2.098 19.062 1 87.31 216 PRO A N 1
ATOM 1721 C CA . PRO A 1 216 ? 19.891 1.276 20.203 1 87.31 216 PRO A CA 1
ATOM 1722 C C . PRO A 1 216 ? 20.844 1.994 21.156 1 87.31 216 PRO A C 1
ATOM 1724 O O . PRO A 1 216 ? 21.5 2.965 20.75 1 87.31 216 PRO A O 1
ATOM 1727 N N . LYS A 1 217 ? 21.047 1.591 22.312 1 82 217 LYS A N 1
ATOM 1728 C CA . LYS A 1 217 ? 21.844 2.242 23.359 1 82 217 LYS A CA 1
ATOM 1729 C C . LYS A 1 217 ? 23.312 2.352 22.938 1 82 217 LYS A C 1
ATOM 1731 O O . LYS A 1 217 ? 23.969 3.35 23.234 1 82 217 LYS A O 1
ATOM 1736 N N . ARG A 1 218 ? 23.688 1.457 22.078 1 80 218 ARG A N 1
ATOM 1737 C CA . ARG A 1 218 ? 25.094 1.432 21.672 1 80 218 ARG A CA 1
ATOM 1738 C C . ARG A 1 218 ? 25.391 2.525 20.656 1 80 218 ARG A C 1
ATOM 1740 O O . ARG A 1 218 ? 26.531 2.99 20.547 1 80 218 ARG A O 1
ATOM 1747 N N . LEU A 1 219 ? 24.391 2.98 20 1 86.62 219 LEU A N 1
ATOM 1748 C CA . LEU A 1 219 ? 24.594 3.932 18.906 1 86.62 219 LEU A CA 1
ATOM 1749 C C . LEU A 1 219 ? 24.062 5.309 19.281 1 86.62 219 LEU A C 1
ATOM 1751 O O . LEU A 1 219 ? 23.938 6.188 18.438 1 86.62 219 LEU A O 1
ATOM 1755 N N . ARG A 1 220 ? 23.844 5.555 20.594 1 86.06 220 ARG A N 1
ATOM 1756 C CA . ARG A 1 220 ? 23.266 6.82 21.016 1 86.06 220 ARG A CA 1
ATOM 1757 C C . ARG A 1 220 ? 24.344 7.863 21.281 1 86.06 220 ARG A C 1
ATOM 1759 O O . ARG A 1 220 ? 24.094 8.859 21.969 1 86.06 220 ARG A O 1
ATOM 1766 N N . HIS A 1 221 ? 25.516 7.625 20.688 1 83.56 221 HIS A N 1
ATOM 1767 C CA . HIS A 1 221 ? 26.609 8.578 20.75 1 83.56 221 HIS A CA 1
ATOM 1768 C C . HIS A 1 221 ? 27.094 8.984 19.359 1 83.56 221 HIS A C 1
ATOM 1770 O O . HIS A 1 221 ? 26.969 8.203 18.406 1 83.56 221 HIS A O 1
ATOM 1776 N N . PRO A 1 222 ? 27.516 10.203 19.25 1 85.25 222 PRO A N 1
ATOM 1777 C CA . PRO A 1 222 ? 27.859 10.703 17.922 1 85.25 222 PRO A CA 1
ATOM 1778 C C . PRO A 1 222 ? 28.984 9.898 17.266 1 85.25 222 PRO A C 1
ATOM 1780 O O . PRO A 1 222 ? 28.922 9.609 16.062 1 85.25 222 PRO A O 1
ATOM 1783 N N . GLN A 1 223 ? 30.062 9.461 17.969 1 83.25 223 GLN A N 1
ATOM 1784 C CA . GLN A 1 223 ? 31.203 8.805 17.344 1 83.25 223 GLN A CA 1
ATOM 1785 C C . GLN A 1 223 ? 30.828 7.395 16.875 1 83.25 223 GLN A C 1
ATOM 1787 O O . GLN A 1 223 ? 31.062 7.039 15.719 1 83.25 223 GLN A O 1
ATOM 1792 N N . PRO A 1 224 ? 30.234 6.621 17.812 1 84.88 224 PRO A N 1
ATOM 1793 C CA . PRO A 1 224 ? 29.828 5.293 17.328 1 84.88 224 PRO A CA 1
ATOM 1794 C C . PRO A 1 224 ? 28.828 5.359 16.172 1 84.88 224 PRO A C 1
ATOM 1796 O O . PRO A 1 224 ? 28.859 4.512 15.281 1 84.88 224 PRO A O 1
ATOM 1799 N N . LEU A 1 225 ? 27.969 6.285 16.203 1 90.06 225 LEU A N 1
ATOM 1800 C CA . LEU A 1 225 ? 26.984 6.41 15.125 1 90.06 225 LEU A CA 1
ATOM 1801 C C . LEU A 1 225 ? 27.656 6.844 13.828 1 90.06 225 LEU A C 1
ATOM 1803 O O . LEU A 1 225 ? 27.281 6.375 12.742 1 90.06 225 LEU A O 1
ATOM 1807 N N . LEU A 1 226 ? 28.625 7.785 13.992 1 90.31 226 LEU A N 1
ATOM 1808 C CA . LEU A 1 226 ? 29.375 8.211 12.82 1 90.31 226 LEU A CA 1
ATOM 1809 C C . LEU A 1 226 ? 30.125 7.039 12.203 1 90.31 226 LEU A C 1
ATOM 1811 O O . LEU A 1 226 ? 30.141 6.883 10.977 1 90.31 226 LEU A O 1
ATOM 1815 N N . GLU A 1 227 ? 30.703 6.164 13 1 88.5 227 GLU A N 1
ATOM 1816 C CA . GLU A 1 227 ? 31.438 4.996 12.516 1 88.5 227 GLU A CA 1
ATOM 1817 C C . GLU A 1 227 ? 30.484 3.98 11.883 1 88.5 227 GLU A C 1
ATOM 1819 O O . GLU A 1 227 ? 30.828 3.369 10.859 1 88.5 227 GLU A O 1
ATOM 1824 N N . TYR A 1 228 ? 29.375 3.832 12.5 1 90.12 228 TYR A N 1
ATOM 1825 C CA . TYR A 1 228 ? 28.406 2.893 11.977 1 90.12 228 TYR A CA 1
ATOM 1826 C C . TYR A 1 228 ? 27.859 3.359 10.625 1 90.12 228 TYR A C 1
ATOM 1828 O O . TYR A 1 228 ? 27.75 2.564 9.688 1 90.12 228 TYR A O 1
ATOM 1836 N N . MET A 1 229 ? 27.578 4.637 10.523 1 91.75 229 MET A N 1
ATOM 1837 C CA . MET A 1 229 ? 27.047 5.172 9.273 1 91.75 229 MET A CA 1
ATOM 1838 C C . MET A 1 229 ? 28.109 5.176 8.18 1 91.75 229 MET A C 1
ATOM 1840 O O . MET A 1 229 ? 27.797 4.988 7.004 1 91.75 229 MET A O 1
ATOM 1844 N N . ASN A 1 230 ? 29.328 5.375 8.578 1 90.31 230 ASN A N 1
ATOM 1845 C CA . ASN A 1 230 ? 30.406 5.316 7.605 1 90.31 230 ASN A CA 1
ATOM 1846 C C . ASN A 1 230 ? 30.656 3.887 7.129 1 90.31 230 ASN A C 1
ATOM 1848 O O . ASN A 1 230 ? 31.141 3.674 6.012 1 90.31 230 ASN A O 1
ATOM 1852 N N . TYR A 1 231 ? 30.344 2.951 8.055 1 88.56 231 TYR A N 1
ATOM 1853 C CA . TYR A 1 231 ? 30.438 1.544 7.684 1 88.56 231 TYR A CA 1
ATOM 1854 C C . TYR A 1 231 ? 29.391 1.184 6.641 1 88.56 231 TYR A C 1
ATOM 1856 O O . TYR A 1 231 ? 29.672 0.44 5.699 1 88.56 231 TYR A O 1
ATOM 1864 N N . LEU A 1 232 ? 28.25 1.716 6.707 1 89.94 232 LEU A N 1
ATOM 1865 C CA . LEU A 1 232 ? 27.156 1.437 5.777 1 89.94 232 LEU A CA 1
ATOM 1866 C C . LEU A 1 232 ? 27.328 2.211 4.477 1 89.94 232 LEU A C 1
ATOM 1868 O O . LEU A 1 232 ? 27.078 1.683 3.393 1 89.94 232 LEU A O 1
ATOM 1872 N N . PHE A 1 233 ? 27.734 3.498 4.598 1 91.31 233 PHE A N 1
ATOM 1873 C CA . PHE A 1 233 ? 27.969 4.383 3.459 1 91.31 233 PHE A CA 1
ATOM 1874 C C . PHE A 1 233 ? 29.375 4.945 3.48 1 91.31 233 PHE A C 1
ATOM 1876 O O . PHE A 1 233 ? 29.609 6.035 4.008 1 91.31 233 PHE A O 1
ATOM 1883 N N . PRO A 1 234 ? 30.188 4.336 2.863 1 87.56 234 PRO A N 1
ATOM 1884 C CA . PRO A 1 234 ? 31.594 4.707 2.98 1 87.56 234 PRO A CA 1
ATOM 1885 C C . PRO A 1 234 ? 31.891 6.109 2.457 1 87.56 234 PRO A C 1
ATOM 1887 O O . PRO A 1 234 ? 31.438 6.473 1.369 1 87.56 234 PRO A O 1
ATOM 1890 N N . ASP A 1 235 ? 32.531 6.938 3.256 1 83.56 235 ASP A N 1
ATOM 1891 C CA . ASP A 1 235 ? 33.094 8.242 2.971 1 83.56 235 ASP A CA 1
ATOM 1892 C C . ASP A 1 235 ? 32.031 9.242 2.545 1 83.56 235 ASP A C 1
ATOM 1894 O O . ASP A 1 235 ? 32.25 10.055 1.644 1 83.56 235 ASP A O 1
ATOM 1898 N N . SER A 1 236 ? 30.875 9.078 3.102 1 89.38 236 SER A N 1
ATOM 1899 C CA . SER A 1 236 ? 29.797 9.969 2.656 1 89.38 236 SER A CA 1
ATOM 1900 C C . SER A 1 236 ? 29.188 10.734 3.826 1 89.38 236 SER A C 1
ATOM 1902 O O . SER A 1 236 ? 28.406 11.664 3.627 1 89.38 236 SER A O 1
ATOM 1904 N N . VAL A 1 237 ? 29.625 10.477 5.094 1 93.19 237 VAL A N 1
ATOM 1905 C CA . VAL A 1 237 ? 29 11.102 6.254 1 93.19 237 VAL A CA 1
ATOM 1906 C C . VAL A 1 237 ? 29.75 12.391 6.605 1 93.19 237 VAL A C 1
ATOM 1908 O O . VAL A 1 237 ? 30.969 12.398 6.68 1 93.19 237 VAL A O 1
ATOM 1911 N N . HIS A 1 238 ? 29.078 13.508 6.754 1 92.12 238 HIS A N 1
ATOM 1912 C CA . HIS A 1 238 ? 29.641 14.805 7.113 1 92.12 238 HIS A CA 1
ATOM 1913 C C . HIS A 1 238 ? 29.609 15.023 8.617 1 92.12 238 HIS A C 1
ATOM 1915 O O . HIS A 1 238 ? 30.641 15.32 9.234 1 92.12 238 HIS A O 1
ATOM 1921 N N . SER A 1 239 ? 28.391 14.945 9.18 1 92.31 239 SER A N 1
ATOM 1922 C CA . SER A 1 239 ? 28.266 15.211 10.609 1 92.31 239 SER A CA 1
ATOM 1923 C C . SER A 1 239 ? 27.078 14.461 11.211 1 92.31 239 SER A C 1
ATOM 1925 O O . SER A 1 239 ? 26.188 14.023 10.484 1 92.31 239 SER A O 1
ATOM 1927 N N . VAL A 1 240 ? 27.172 14.234 12.547 1 92.44 240 VAL A N 1
ATOM 1928 C CA . VAL A 1 240 ? 26.125 13.531 13.273 1 92.44 240 VAL A CA 1
ATOM 1929 C C . VAL A 1 240 ? 25.734 14.328 14.523 1 92.44 240 VAL A C 1
ATOM 1931 O O . VAL A 1 240 ? 26.609 14.875 15.203 1 92.44 240 VAL A O 1
ATOM 1934 N N . TYR A 1 241 ? 24.484 14.586 14.727 1 92.62 241 TYR A N 1
ATOM 1935 C CA . TYR A 1 241 ? 23.969 15.234 15.93 1 92.62 241 TYR A CA 1
ATOM 1936 C C . TYR A 1 241 ? 22.969 14.336 16.641 1 92.62 241 TYR A C 1
ATOM 1938 O O . TYR A 1 241 ? 21.906 14.031 16.109 1 92.62 241 TYR A O 1
ATOM 1946 N N . VAL A 1 242 ? 23.297 13.906 17.828 1 91.69 242 VAL A N 1
ATOM 1947 C CA . VAL A 1 242 ? 22.391 13.07 18.625 1 91.69 242 VAL A CA 1
ATOM 1948 C C . VAL A 1 242 ? 21.625 13.938 19.625 1 91.69 242 VAL A C 1
ATOM 1950 O O . VAL A 1 242 ? 22.219 14.773 20.297 1 91.69 242 VAL A O 1
ATOM 1953 N N . GLY A 1 243 ? 20.312 13.766 19.672 1 90.62 243 GLY A N 1
ATOM 1954 C CA . GLY A 1 243 ? 19.484 14.547 20.594 1 90.62 243 GLY A CA 1
ATOM 1955 C C . GLY A 1 243 ? 19.828 14.305 22.047 1 90.62 243 GLY A C 1
ATOM 1956 O O . GLY A 1 243 ? 20.172 13.188 22.438 1 90.62 243 GLY A O 1
ATOM 1957 N N . VAL A 1 244 ? 19.75 15.406 22.859 1 88.81 244 VAL A N 1
ATOM 1958 C CA . VAL A 1 244 ? 20 15.344 24.297 1 88.81 244 VAL A CA 1
ATOM 1959 C C . VAL A 1 244 ? 18.734 15.711 25.062 1 88.81 244 VAL A C 1
ATOM 1961 O O . VAL A 1 244 ? 17.922 16.5 24.578 1 88.81 244 VAL A O 1
ATOM 1964 N N . GLU A 1 245 ? 18.594 15.062 26.172 1 86.25 245 GLU A N 1
ATOM 1965 C CA . GLU A 1 245 ? 17.453 15.398 27.016 1 86.25 245 GLU A CA 1
ATOM 1966 C C . GLU A 1 245 ? 17.703 16.703 27.781 1 86.25 245 GLU A C 1
ATOM 1968 O O . GLU A 1 245 ? 18.484 16.734 28.719 1 86.25 245 GLU A O 1
ATOM 1973 N N . CYS A 1 246 ? 17.109 17.766 27.25 1 85.56 246 CYS A N 1
ATOM 1974 C CA . CYS A 1 246 ? 17.312 19.078 27.859 1 85.56 246 CYS A CA 1
ATOM 1975 C C . CYS A 1 246 ? 15.992 19.734 28.219 1 85.56 246 CYS A C 1
ATOM 1977 O O . CYS A 1 246 ? 15.805 20.938 27.984 1 85.56 246 CYS A O 1
ATOM 1979 N N . ARG A 1 247 ? 15.133 19.062 28.844 1 82.44 247 ARG A N 1
ATOM 1980 C CA . ARG A 1 247 ? 13.836 19.625 29.188 1 82.44 247 ARG A CA 1
ATOM 1981 C C . ARG A 1 247 ? 13.984 20.781 30.172 1 82.44 247 ARG A C 1
ATOM 1983 O O . ARG A 1 247 ? 13.352 21.828 30.016 1 82.44 247 ARG A O 1
ATOM 1990 N N . ARG A 1 248 ? 14.836 20.594 31.188 1 84.19 248 ARG A N 1
ATOM 1991 C CA . ARG A 1 248 ? 15.047 21.625 32.188 1 84.19 248 ARG A CA 1
ATOM 1992 C C . ARG A 1 248 ? 15.672 22.875 31.562 1 84.19 248 ARG A C 1
ATOM 1994 O O . ARG A 1 248 ? 15.32 24 31.922 1 84.19 248 ARG A O 1
ATOM 2001 N N . LEU A 1 249 ? 16.578 22.594 30.688 1 86.62 249 LEU A N 1
ATOM 2002 C CA . LEU A 1 249 ? 17.219 23.719 30 1 86.62 249 LEU A CA 1
ATOM 2003 C C . LEU A 1 249 ? 16.203 24.484 29.156 1 86.62 249 LEU A C 1
ATOM 2005 O O . LEU A 1 249 ? 16.25 25.719 29.094 1 86.62 249 LEU A O 1
ATOM 2009 N N . GLU A 1 250 ? 15.328 23.844 28.547 1 87.44 250 GLU A N 1
ATOM 2010 C CA . GLU A 1 250 ? 14.297 24.484 27.734 1 87.44 250 GLU A CA 1
ATOM 2011 C C . GLU A 1 250 ? 13.359 25.328 28.594 1 87.44 250 GLU A C 1
ATOM 2013 O O . GLU A 1 250 ? 12.961 26.422 28.203 1 87.44 250 GLU A O 1
ATOM 2018 N N . GLU A 1 251 ? 13.062 24.797 29.734 1 88.06 251 GLU A N 1
ATOM 2019 C CA . GLU A 1 251 ? 12.203 25.547 30.656 1 88.06 251 GLU A CA 1
ATOM 2020 C C . GLU A 1 251 ? 12.883 26.812 31.141 1 88.06 251 GLU A C 1
ATOM 2022 O O . GLU A 1 251 ? 12.25 27.875 31.25 1 88.06 251 GLU A O 1
ATOM 2027 N N . LEU A 1 252 ? 14.156 26.625 31.391 1 89.19 252 LEU A N 1
ATOM 2028 C CA . LEU A 1 252 ? 14.914 27.781 31.859 1 89.19 252 LEU A CA 1
ATOM 2029 C C . LEU A 1 252 ? 15.023 28.844 30.781 1 89.19 252 LEU A C 1
ATOM 2031 O O . LEU A 1 252 ? 14.977 30.047 31.062 1 89.19 252 LEU A O 1
ATOM 2035 N N . ILE A 1 253 ? 15.156 28.406 29.609 1 87.75 253 ILE A N 1
ATOM 2036 C CA . ILE A 1 253 ? 15.258 29.344 28.5 1 87.75 253 ILE A CA 1
ATOM 2037 C C . ILE A 1 253 ? 13.922 30.047 28.281 1 87.75 253 ILE A C 1
ATOM 2039 O O . ILE A 1 253 ? 13.891 31.25 27.984 1 87.75 253 ILE A O 1
ATOM 2043 N N . GLU A 1 254 ? 12.914 29.359 28.406 1 86.06 254 GLU A N 1
ATOM 2044 C CA . GLU A 1 254 ? 11.602 29.969 28.281 1 86.06 254 GLU A CA 1
ATOM 2045 C C . GLU A 1 254 ? 11.352 30.969 29.406 1 86.06 254 GLU A C 1
ATOM 2047 O O . GLU A 1 254 ? 10.758 32.031 29.172 1 86.06 254 GLU A O 1
ATOM 2052 N N . GLU A 1 255 ? 11.812 30.578 30.562 1 87.69 255 GLU A N 1
ATOM 2053 C CA . GLU A 1 255 ? 11.688 31.484 31.688 1 87.69 255 GLU A CA 1
ATOM 2054 C C . GLU A 1 255 ? 12.539 32.75 31.484 1 87.69 255 GLU A C 1
ATOM 2056 O O . GLU A 1 255 ? 12.133 33.844 31.844 1 87.69 255 GLU A O 1
ATOM 2061 N N . ARG A 1 256 ? 13.688 32.469 30.984 1 88.5 256 ARG A N 1
ATOM 2062 C CA . ARG A 1 256 ? 14.562 33.625 30.703 1 88.5 256 ARG A CA 1
ATOM 2063 C C . ARG A 1 256 ? 13.906 34.562 29.719 1 88.5 256 ARG A C 1
ATOM 2065 O O . ARG A 1 256 ? 13.969 35.781 29.906 1 88.5 256 ARG A O 1
ATOM 2072 N N . GLN A 1 257 ? 13.328 34.031 28.734 1 84.81 257 GLN A N 1
ATOM 2073 C CA . GLN A 1 257 ? 12.688 34.875 27.719 1 84.81 257 GLN A CA 1
ATOM 2074 C C . GLN A 1 257 ? 11.5 35.625 28.297 1 84.81 257 GLN A C 1
ATOM 2076 O O . GLN A 1 257 ? 11.25 36.781 27.922 1 84.81 257 GLN A O 1
ATOM 2081 N N . ALA A 1 258 ? 10.836 34.969 29.141 1 83.94 258 ALA A N 1
ATOM 2082 C CA . ALA A 1 258 ? 9.703 35.625 29.781 1 83.94 258 ALA A CA 1
ATOM 2083 C C . ALA A 1 258 ? 10.156 36.781 30.656 1 83.94 258 ALA A C 1
ATOM 2085 O O . ALA A 1 258 ? 9.539 37.844 30.656 1 83.94 258 ALA A O 1
ATOM 2086 N N . VAL A 1 259 ? 11.219 36.562 31.359 1 86.06 259 VAL A N 1
ATOM 2087 C CA . VAL A 1 259 ? 11.742 37.594 32.25 1 86.06 259 VAL A CA 1
ATOM 2088 C C . VAL A 1 259 ? 12.352 38.719 31.406 1 86.06 259 VAL A C 1
ATOM 2090 O O . VAL A 1 259 ? 12.234 39.906 31.766 1 86.06 259 VAL A O 1
ATOM 2093 N N . GLN A 1 260 ? 12.977 38.312 30.406 1 84.75 260 GLN A N 1
ATOM 2094 C CA . GLN A 1 260 ? 13.547 39.344 29.516 1 84.75 260 GLN A CA 1
ATOM 2095 C C . GLN A 1 260 ? 12.453 40.219 28.922 1 84.75 260 GLN A C 1
ATOM 2097 O O . GLN A 1 260 ? 12.633 41.438 28.781 1 84.75 260 GLN A O 1
ATOM 2102 N N . TYR A 1 261 ? 11.422 39.625 28.625 1 82.62 261 TYR A N 1
ATOM 2103 C CA . TYR A 1 261 ? 10.305 40.406 28.062 1 82.62 261 TYR A CA 1
ATOM 2104 C C . TYR A 1 261 ? 9.727 41.344 29.094 1 82.62 261 TYR A C 1
ATOM 2106 O O . TYR A 1 261 ? 9.367 42.5 28.766 1 82.62 261 TYR A O 1
ATOM 2114 N N . ARG A 1 262 ? 9.641 40.938 30.266 1 81.38 262 ARG A N 1
ATOM 2115 C CA . ARG A 1 262 ? 9.125 41.781 31.328 1 81.38 262 ARG A CA 1
ATOM 2116 C C . ARG A 1 262 ? 10.094 42.938 31.625 1 81.38 262 ARG A C 1
ATOM 2118 O O . ARG A 1 262 ? 9.664 44.031 31.938 1 81.38 262 ARG A O 1
ATOM 2125 N N . LEU A 1 263 ? 11.336 42.594 31.516 1 84.62 263 LEU A N 1
ATOM 2126 C CA . LEU A 1 263 ? 12.344 43.625 31.719 1 84.62 263 LEU A CA 1
ATOM 2127 C C . LEU A 1 263 ? 12.289 44.656 30.609 1 84.62 263 LEU A C 1
ATOM 2129 O O . LEU A 1 263 ? 12.352 45.875 30.875 1 84.62 263 LEU A O 1
ATOM 2133 N N . ASP A 1 264 ? 12.125 44.25 29.453 1 82.5 264 ASP A N 1
ATOM 2134 C CA . ASP A 1 264 ? 12.055 45.156 28.312 1 82.5 264 ASP A CA 1
ATOM 2135 C C . ASP A 1 264 ? 10.805 46.031 28.391 1 82.5 264 ASP A C 1
ATOM 2137 O O . ASP A 1 264 ? 10.836 47.188 28 1 82.5 264 ASP A O 1
ATOM 2141 N N . GLY A 1 265 ? 9.812 45.406 28.781 1 79.44 265 GLY A N 1
ATOM 2142 C CA . GLY A 1 265 ? 8.602 46.188 28.984 1 79.44 265 GLY A CA 1
ATOM 2143 C C . GLY A 1 265 ? 8.75 47.281 30.047 1 79.44 265 GLY A C 1
ATOM 2144 O O . GLY A 1 265 ? 8.258 48.375 29.875 1 79.44 265 GLY A O 1
ATOM 2145 N N . ALA A 1 266 ? 9.492 46.969 31.078 1 79.25 266 ALA A N 1
ATOM 2146 C CA . ALA A 1 266 ? 9.719 47.938 32.156 1 79.25 266 ALA A CA 1
ATOM 2147 C C . ALA A 1 266 ? 10.641 49.062 31.703 1 79.25 266 ALA A C 1
ATOM 2149 O O . ALA A 1 266 ? 10.445 50.219 32.062 1 79.25 266 ALA A O 1
ATOM 2150 N N . ILE A 1 267 ? 11.562 48.656 30.875 1 82.56 267 ILE A N 1
ATOM 2151 C CA . ILE A 1 267 ? 12.484 49.656 30.359 1 82.56 267 ILE A CA 1
ATOM 2152 C C . ILE A 1 267 ? 11.758 50.562 29.391 1 82.56 267 ILE A C 1
ATOM 2154 O O . ILE A 1 267 ? 11.984 51.781 29.375 1 82.56 267 ILE A O 1
ATOM 2158 N N . ALA A 1 268 ? 10.922 50 28.625 1 81.38 268 ALA A N 1
ATOM 2159 C CA . ALA A 1 268 ? 10.18 50.781 27.656 1 81.38 268 ALA A CA 1
ATOM 2160 C C . ALA A 1 268 ? 9.211 51.75 28.344 1 81.38 268 ALA A C 1
ATOM 2162 O O . ALA A 1 268 ? 9.008 52.875 27.875 1 81.38 268 ALA A O 1
ATOM 2163 N N . THR A 1 269 ? 8.656 51.312 29.391 1 77.19 269 THR A N 1
ATOM 2164 C CA . THR A 1 269 ? 7.758 52.188 30.141 1 77.19 269 THR A CA 1
ATOM 2165 C C . THR A 1 269 ? 8.523 53.344 30.766 1 77.19 269 THR A C 1
ATOM 2167 O O . THR A 1 269 ? 8.008 54.469 30.844 1 77.19 269 THR A O 1
ATOM 2170 N N . LEU A 1 270 ? 9.703 53 31.156 1 76.38 270 LEU A N 1
ATOM 2171 C CA . LEU A 1 270 ? 10.547 54.062 31.734 1 76.38 270 LEU A CA 1
ATOM 2172 C C . LEU A 1 270 ? 10.938 55.062 30.672 1 76.38 270 LEU A C 1
ATOM 2174 O O . LEU A 1 270 ? 10.914 56.281 30.938 1 76.38 270 LEU A O 1
ATOM 2178 N N . LYS A 1 271 ? 11.258 54.531 29.469 1 74.69 271 LYS A N 1
ATOM 2179 C CA . LYS A 1 271 ? 11.656 55.438 28.391 1 74.69 271 LYS A CA 1
ATOM 2180 C C . LYS A 1 271 ? 10.477 56.25 27.891 1 74.69 271 LYS A C 1
ATOM 2182 O O . LYS A 1 271 ? 10.648 57.406 27.484 1 74.69 271 LYS A O 1
ATOM 2187 N N . GLY A 1 272 ? 9.359 55.719 27.75 1 69.5 272 GLY A N 1
ATOM 2188 C CA . GLY A 1 272 ? 8.172 56.438 27.297 1 69.5 272 GLY A CA 1
ATOM 2189 C C . GLY A 1 272 ? 7.77 57.562 28.25 1 69.5 272 GLY A C 1
ATOM 2190 O O . GLY A 1 272 ? 7.355 58.625 27.797 1 69.5 272 GLY A O 1
ATOM 2191 N N . GLU A 1 273 ? 7.895 57.344 29.484 1 63.28 273 GLU A N 1
ATOM 2192 C CA . GLU A 1 273 ? 7.57 58.344 30.484 1 63.28 273 GLU A CA 1
ATOM 2193 C C . GLU A 1 273 ? 8.594 59.5 30.469 1 63.28 273 GLU A C 1
ATOM 2195 O O . GLU A 1 273 ? 8.266 60.625 30.75 1 63.28 273 GLU A O 1
ATOM 2200 N N . ALA A 1 274 ? 9.758 59.094 29.875 1 59.72 274 ALA A N 1
ATOM 2201 C CA . ALA A 1 274 ? 10.812 60.125 29.828 1 59.72 274 ALA A CA 1
ATOM 2202 C C . ALA A 1 274 ? 10.594 61.062 28.656 1 59.72 274 ALA A C 1
ATOM 2204 O O . ALA A 1 274 ? 10.969 62.25 28.734 1 59.72 274 ALA A O 1
ATOM 2205 N N . VAL A 1 275 ? 9.945 60.688 27.406 1 54.12 275 VAL A N 1
ATOM 2206 C CA . VAL A 1 275 ? 9.828 61.5 26.219 1 54.12 275 VAL A CA 1
ATOM 2207 C C . VAL A 1 275 ? 8.578 62.375 26.312 1 54.12 275 VAL A C 1
ATOM 2209 O O . VAL A 1 275 ? 8.359 63.25 25.469 1 54.12 275 VAL A O 1
ATOM 2212 N N . LEU A 1 276 ? 7.602 62.25 26.922 1 48.44 276 LEU A N 1
ATOM 2213 C CA . LEU A 1 276 ? 6.477 63.188 26.922 1 48.44 276 LEU A CA 1
ATOM 2214 C C . LEU A 1 276 ? 6.965 64.625 27.062 1 48.44 276 LEU A C 1
ATOM 2216 O O . LEU A 1 276 ? 7.664 64.938 28.016 1 48.44 276 LEU A O 1
ATOM 2220 N N . PRO A 1 277 ? 6.898 65.312 25.875 1 44.97 277 PRO A N 1
ATOM 2221 C CA . PRO A 1 277 ? 7.258 66.75 25.875 1 44.97 277 PRO A CA 1
ATOM 2222 C C . PRO A 1 277 ? 6.566 67.562 26.984 1 44.97 277 PRO A C 1
ATOM 2224 O O . PRO A 1 277 ? 5.379 67.312 27.25 1 44.97 277 PRO A O 1
ATOM 2227 N N . ARG A 1 278 ? 7.301 68.125 27.859 1 43.03 278 ARG A N 1
ATOM 2228 C CA . ARG A 1 278 ? 6.883 69.125 28.875 1 43.03 278 ARG A CA 1
ATOM 2229 C C . ARG A 1 278 ? 6.418 70.375 28.234 1 43.03 278 ARG A C 1
ATOM 2231 O O . ARG A 1 278 ? 7.234 71.188 27.75 1 43.03 278 ARG A O 1
ATOM 2238 N N . HIS A 1 279 ? 5.438 70.5 27.422 1 38.22 279 HIS A N 1
ATOM 2239 C CA . HIS A 1 279 ? 5.066 71.812 27.047 1 38.22 279 HIS A CA 1
ATOM 2240 C C . HIS A 1 279 ? 5.121 72.75 28.25 1 38.22 279 HIS A C 1
ATOM 2242 O O . HIS A 1 279 ? 5.422 73.938 28.094 1 38.22 279 HIS A O 1
ATOM 2248 N N . ASN A 1 280 ? 4.094 72.812 29.141 1 36.66 280 ASN A N 1
ATOM 2249 C CA . ASN A 1 280 ? 3.951 74.062 29.938 1 36.66 280 ASN A CA 1
ATOM 2250 C C . ASN A 1 280 ? 5.168 74.25 30.812 1 36.66 280 ASN A C 1
ATOM 2252 O O . ASN A 1 280 ? 5.801 73.312 31.297 1 36.66 280 ASN A O 1
ATOM 2256 N N . ASP A 1 281 ? 5.766 75.625 30.953 1 37.69 281 ASP A N 1
ATOM 2257 C CA . ASP A 1 281 ? 6.793 76.375 31.625 1 37.69 281 ASP A CA 1
ATOM 2258 C C . ASP A 1 281 ? 6.859 76.062 33.125 1 37.69 281 ASP A C 1
ATOM 2260 O O . ASP A 1 281 ? 7.664 76.625 33.844 1 37.69 281 ASP A O 1
ATOM 2264 N N . ARG A 1 282 ? 5.641 76.062 33.812 1 42.72 282 ARG A N 1
ATOM 2265 C CA . ARG A 1 282 ? 5.781 76.375 35.219 1 42.72 282 ARG A CA 1
ATOM 2266 C C . ARG A 1 282 ? 6.684 75.375 35.906 1 42.72 282 ARG A C 1
ATOM 2268 O O . ARG A 1 282 ? 6.855 74.25 35.406 1 42.72 282 ARG A O 1
ATOM 2275 N N . LYS A 1 283 ? 7.277 75.688 37.062 1 41.72 283 LYS A N 1
ATOM 2276 C CA . LYS A 1 283 ? 8.227 75.25 38.094 1 41.72 283 LYS A CA 1
ATOM 2277 C C . LYS A 1 283 ? 7.934 73.812 38.5 1 41.72 283 LYS A C 1
ATOM 2279 O O . LYS A 1 283 ? 7.695 73.562 39.688 1 41.72 283 LYS A O 1
ATOM 2284 N N . VAL A 1 284 ? 7.082 73.188 37.781 1 37.28 284 VAL A N 1
ATOM 2285 C CA . VAL A 1 284 ? 6.777 71.875 38.375 1 37.28 284 VAL A CA 1
ATOM 2286 C C . VAL A 1 284 ? 8.062 71.062 38.562 1 37.28 284 VAL A C 1
ATOM 2288 O O . VAL A 1 284 ? 8.938 71.062 37.688 1 37.28 284 VAL A O 1
ATOM 2291 N N . GLU A 1 285 ? 8.414 70.812 39.844 1 37.81 285 GLU A N 1
ATOM 2292 C CA . GLU A 1 285 ? 9.484 70 40.375 1 37.81 285 GLU A CA 1
ATOM 2293 C C . GLU A 1 285 ? 9.75 68.812 39.469 1 37.81 285 GLU A C 1
ATOM 2295 O O . GLU A 1 285 ? 8.844 68.312 38.812 1 37.81 285 GLU A O 1
ATOM 2300 N N . PRO A 1 286 ? 11.016 68.688 39.031 1 39.03 286 PRO A N 1
ATOM 2301 C CA . PRO A 1 286 ? 11.445 67.5 38.25 1 39.03 286 PRO A CA 1
ATOM 2302 C C . PRO A 1 286 ? 10.711 66.25 38.656 1 39.03 286 PRO A C 1
ATOM 2304 O O . PRO A 1 286 ? 10.75 65.812 39.812 1 39.03 286 PRO A O 1
ATOM 2307 N N . MET A 1 287 ? 9.406 66.188 38.406 1 37 287 MET A N 1
ATOM 2308 C CA . MET A 1 287 ? 8.773 64.875 38.75 1 37 287 MET A CA 1
ATOM 2309 C C . MET A 1 287 ? 9.758 63.719 38.562 1 37 287 MET A C 1
ATOM 2311 O O . MET A 1 287 ? 10.398 63.594 37.531 1 37 287 MET A O 1
ATOM 2315 N N . THR A 1 288 ? 10.406 63.188 39.594 1 41.47 288 THR A N 1
ATOM 2316 C CA . THR A 1 288 ? 11.164 61.969 39.812 1 41.47 288 THR A CA 1
ATOM 2317 C C . THR A 1 288 ? 10.719 60.875 38.875 1 41.47 288 THR A C 1
ATOM 2319 O O . THR A 1 288 ? 9.516 60.625 38.719 1 41.47 288 THR A O 1
ATOM 2322 N N . THR A 1 289 ? 11.367 60.656 37.719 1 48.28 289 THR A N 1
ATOM 2323 C CA . THR A 1 289 ? 11.25 59.531 36.781 1 48.28 289 THR A CA 1
ATOM 2324 C C . THR A 1 289 ? 10.758 58.281 37.5 1 48.28 289 THR A C 1
ATOM 2326 O O . THR A 1 289 ? 11.438 57.781 38.406 1 48.28 289 THR A O 1
ATOM 2329 N N . LYS A 1 290 ? 9.523 58.156 37.938 1 53.56 290 LYS A N 1
ATOM 2330 C CA . LYS A 1 290 ? 8.914 57.031 38.656 1 53.56 290 LYS A CA 1
ATOM 2331 C C . LYS A 1 290 ? 9.312 55.719 38 1 53.56 290 LYS A C 1
ATOM 2333 O O . LYS A 1 290 ? 8.953 55.438 36.875 1 53.56 290 LYS A O 1
ATOM 2338 N N . ARG A 1 291 ? 10.438 55.188 38.312 1 61.28 291 ARG A N 1
ATOM 2339 C CA . ARG A 1 291 ? 10.867 53.844 37.938 1 61.28 291 ARG A CA 1
ATOM 2340 C C . ARG A 1 291 ? 9.742 52.812 38.156 1 61.28 291 ARG A C 1
ATOM 2342 O O . ARG A 1 291 ? 9.031 52.906 39.156 1 61.28 291 ARG A O 1
ATOM 2349 N N . PRO A 1 292 ? 9.234 52.125 37.062 1 69.81 292 PRO A N 1
ATOM 2350 C CA . PRO A 1 292 ? 8.148 51.156 37.219 1 69.81 292 PRO A CA 1
ATOM 2351 C C . PRO A 1 292 ? 8.344 50.219 38.406 1 69.81 292 PRO A C 1
ATOM 2353 O O . PRO A 1 292 ? 9.453 49.719 38.594 1 69.81 292 PRO A O 1
ATOM 2356 N N . HIS A 1 293 ? 7.551 50.344 39.406 1 67 293 HIS A N 1
ATOM 2357 C CA . HIS A 1 293 ? 7.629 49.5 40.594 1 67 293 HIS A CA 1
ATOM 2358 C C . HIS A 1 293 ? 6.684 48.312 40.5 1 67 293 HIS A C 1
ATOM 2360 O O . HIS A 1 293 ? 5.605 48.406 39.906 1 67 293 HIS A O 1
ATOM 2366 N N . ILE A 1 294 ? 7.145 47.031 40.469 1 66.81 294 ILE A N 1
ATOM 2367 C CA . ILE A 1 294 ? 6.293 45.844 40.469 1 66.81 294 ILE A CA 1
ATOM 2368 C C . ILE A 1 294 ? 6.156 45.312 41.906 1 66.81 294 ILE A C 1
ATOM 2370 O O . ILE A 1 294 ? 7.078 45.438 42.688 1 66.81 294 ILE A O 1
ATOM 2374 N N . THR A 1 295 ? 5.008 45.094 42.344 1 61.88 295 THR A N 1
ATOM 2375 C CA . THR A 1 295 ? 4.77 44.469 43.656 1 61.88 295 THR A CA 1
ATOM 2376 C C . THR A 1 295 ? 5.078 43 43.625 1 61.88 295 THR A C 1
ATOM 2378 O O . THR A 1 295 ? 4.543 42.25 42.812 1 61.88 295 THR A O 1
ATOM 2381 N N . VAL A 1 296 ? 6.309 42.531 44.062 1 58.88 296 VAL A N 1
ATOM 2382 C CA . VAL A 1 296 ? 6.77 41.156 44.094 1 58.88 296 VAL A CA 1
ATOM 2383 C C . VAL A 1 296 ? 6.215 40.469 45.344 1 58.88 296 VAL A C 1
ATOM 2385 O O . VAL A 1 296 ? 5.988 41.125 46.375 1 58.88 296 VAL A O 1
ATOM 2388 N N . GLU A 1 297 ? 5.828 39.031 45.531 1 53.97 297 GLU A N 1
ATOM 2389 C CA . GLU A 1 297 ? 5.434 38.125 46.625 1 53.97 297 GLU A CA 1
ATOM 2390 C C . GLU A 1 297 ? 3.951 38.281 46.938 1 53.97 297 GLU A C 1
ATOM 2392 O O . GLU A 1 297 ? 3.58 38.438 48.094 1 53.97 297 GLU A O 1
ATOM 2397 N N . ARG A 1 298 ? 3.164 38.75 45.969 1 48.69 298 ARG A N 1
ATOM 2398 C CA . ARG A 1 298 ? 1.77 38.688 46.406 1 48.69 298 ARG A CA 1
ATOM 2399 C C . ARG A 1 298 ? 1.354 37.25 46.719 1 48.69 298 ARG A C 1
ATOM 2401 O O . ARG A 1 298 ? 1.744 36.312 46.031 1 48.69 298 ARG A O 1
ATOM 2408 N N . SER A 1 299 ? 1.08 36.875 47.938 1 43.12 299 SER A N 1
ATOM 2409 C CA . SER A 1 299 ? 0.576 35.562 48.344 1 43.12 299 SER A CA 1
ATOM 2410 C C . SER A 1 299 ? -0.379 35 47.281 1 43.12 299 SER A C 1
ATOM 2412 O O . SER A 1 299 ? -0.827 35.719 46.406 1 43.12 299 SER A O 1
ATOM 2414 N N . CYS A 1 300 ? -1.452 34.062 47.781 1 41.94 300 CYS A N 1
ATOM 2415 C CA . CYS A 1 300 ? -2.312 33.188 47 1 41.94 300 CYS A CA 1
ATOM 2416 C C . CYS A 1 300 ? -2.957 33.938 45.844 1 41.94 300 CYS A C 1
ATOM 2418 O O . CYS A 1 300 ? -2.859 33.531 44.688 1 41.94 300 CYS A O 1
ATOM 2420 N N . LEU A 1 301 ? -4.445 34.219 45.969 1 44.78 301 LEU A N 1
ATOM 2421 C CA . LEU A 1 301 ? -5.434 34.625 44.969 1 44.78 301 LEU A CA 1
ATOM 2422 C C . LEU A 1 301 ? -5.258 36.094 44.625 1 44.78 301 LEU A C 1
ATOM 2424 O O . LEU A 1 301 ? -6.211 36.75 44.188 1 44.78 301 LEU A O 1
ATOM 2428 N N . GLY A 1 302 ? -4.008 36.719 44.406 1 46.06 302 GLY A N 1
ATOM 2429 C CA . GLY A 1 302 ? -3.734 38.094 43.969 1 46.06 302 GLY A CA 1
ATOM 2430 C C . GLY A 1 302 ? -4.309 39.125 44.906 1 46.06 302 GLY A C 1
ATOM 2431 O O . GLY A 1 302 ? -4.207 40.344 44.625 1 46.06 302 GLY A O 1
ATOM 2432 N N . VAL A 1 303 ? -5.449 38.906 45.656 1 45 303 VAL A N 1
ATOM 2433 C CA . VAL A 1 303 ? -6.266 39.938 46.312 1 45 303 VAL A CA 1
ATOM 2434 C C . VAL A 1 303 ? -5.488 40.562 47.469 1 45 303 VAL A C 1
ATOM 2436 O O . VAL A 1 303 ? -5.547 41.781 47.688 1 45 303 VAL A O 1
ATOM 2439 N N . CYS A 1 304 ? -5.133 39.875 48.531 1 43.12 304 CYS A N 1
ATOM 2440 C CA . CYS A 1 304 ? -5.012 40.531 49.844 1 43.12 304 CYS A CA 1
ATOM 2441 C C . CYS A 1 304 ? -3.574 40.938 50.125 1 43.12 304 CYS A C 1
ATOM 2443 O O . CYS A 1 304 ? -3.297 41.625 51.125 1 43.12 304 CYS A O 1
ATOM 2445 N N . GLY A 1 305 ? -2.395 40.156 49.906 1 47.97 305 GLY A N 1
ATOM 2446 C CA . GLY A 1 305 ? -1.241 40.406 50.75 1 47.97 305 GLY A CA 1
ATOM 2447 C C . GLY A 1 305 ? -0.417 41.594 50.312 1 47.97 305 GLY A C 1
ATOM 2448 O O . GLY A 1 305 ? -0.52 42.031 49.156 1 47.97 305 GLY A O 1
ATOM 2449 N N . ARG A 1 306 ? 0.191 42.438 51.25 1 52.28 306 ARG A N 1
ATOM 2450 C CA . ARG A 1 306 ? 1.034 43.625 51.188 1 52.28 306 ARG A CA 1
ATOM 2451 C C . ARG A 1 306 ? 2.229 43.406 50.281 1 52.28 306 ARG A C 1
ATOM 2453 O O . ARG A 1 306 ? 3.117 42.625 50.594 1 52.28 306 ARG A O 1
ATOM 2460 N N . GLY A 1 307 ? 2.137 43.281 49.031 1 53.59 307 GLY A N 1
ATOM 2461 C CA . GLY A 1 307 ? 3.205 43.062 48.062 1 53.59 307 GLY A CA 1
ATOM 2462 C C . GLY A 1 307 ? 4.293 44.125 48.125 1 53.59 307 GLY A C 1
ATOM 2463 O O . GLY A 1 307 ? 4.055 45.25 48.625 1 53.59 307 GLY A O 1
ATOM 2464 N N . LYS A 1 308 ? 5.504 43.781 48.625 1 61.09 308 LYS A N 1
ATOM 2465 C CA . LYS A 1 308 ? 6.633 44.719 48.656 1 61.09 308 LYS A CA 1
ATOM 2466 C C . LYS A 1 308 ? 6.906 45.312 47.281 1 61.09 308 LYS A C 1
ATOM 2468 O O . LYS A 1 308 ? 6.953 44.594 46.281 1 61.09 308 LYS A O 1
ATOM 2473 N N . GLU A 1 309 ? 6.855 46.594 47.156 1 64.94 309 GLU A N 1
ATOM 2474 C CA . GLU A 1 309 ? 7.098 47.312 45.906 1 64.94 309 GLU A CA 1
ATOM 2475 C C . GLU A 1 309 ? 8.586 47.375 45.594 1 64.94 309 GLU A C 1
ATOM 2477 O O . GLU A 1 309 ? 9.398 47.812 46.406 1 64.94 309 GLU A O 1
ATOM 2482 N N . VAL A 1 310 ? 9.055 46.562 44.906 1 74.56 310 VAL A N 1
ATOM 2483 C CA . VAL A 1 310 ? 10.445 46.562 44.469 1 74.56 310 VAL A CA 1
ATOM 2484 C C . VAL A 1 310 ? 10.562 47.156 43.062 1 74.56 310 VAL A C 1
ATOM 2486 O O . VAL A 1 310 ? 9.586 47.156 42.312 1 74.56 310 VAL A O 1
ATOM 2489 N N . ASP A 1 311 ? 11.781 47.844 42.906 1 76.88 311 ASP A N 1
ATOM 2490 C CA . ASP A 1 311 ? 12.07 48.344 41.562 1 76.88 311 ASP A CA 1
ATOM 2491 C C . ASP A 1 311 ? 12.047 47.25 40.531 1 76.88 311 ASP A C 1
ATOM 2493 O O . ASP A 1 311 ? 12.719 46.219 40.688 1 76.88 311 ASP A O 1
ATOM 2497 N N . ALA A 1 312 ? 11.25 47.344 39.5 1 80.62 312 ALA A N 1
ATOM 2498 C CA . ALA A 1 312 ? 11.031 46.312 38.5 1 80.62 312 ALA A CA 1
ATOM 2499 C C . ALA A 1 312 ? 12.312 46.031 37.688 1 80.62 312 ALA A C 1
ATOM 2501 O O . ALA A 1 312 ? 12.617 44.875 37.375 1 80.62 312 ALA A O 1
ATOM 2502 N N . ILE A 1 313 ? 13.133 47 37.312 1 82.19 313 ILE A N 1
ATOM 2503 C CA . ILE A 1 313 ? 14.32 46.812 36.469 1 82.19 313 ILE A CA 1
ATOM 2504 C C . ILE A 1 313 ? 15.398 46.094 37.281 1 82.19 313 ILE A C 1
ATOM 2506 O O . ILE A 1 313 ? 16.047 45.156 36.75 1 82.19 313 ILE A O 1
ATOM 2510 N N . GLU A 1 314 ? 15.523 46.531 38.531 1 80.94 314 GLU A N 1
ATOM 2511 C CA . GLU A 1 314 ? 16.531 45.875 39.344 1 80.94 314 GLU A CA 1
ATOM 2512 C C . GLU A 1 314 ? 16.094 44.438 39.688 1 80.94 314 GLU A C 1
ATOM 2514 O O . GLU A 1 314 ? 16.922 43.531 39.75 1 80.94 314 GLU A O 1
ATOM 2519 N N . TYR A 1 315 ? 14.867 44.438 39.906 1 81.62 315 TYR A N 1
ATOM 2520 C CA . TYR A 1 315 ? 14.359 43.094 40.25 1 81.62 315 TYR A CA 1
ATOM 2521 C C . TYR A 1 315 ? 14.508 42.156 39.062 1 81.62 315 TYR A C 1
ATOM 2523 O O . TYR A 1 315 ? 15.039 41.031 39.219 1 81.62 315 TYR A O 1
ATOM 2531 N N . TYR A 1 316 ? 14.047 42.531 37.906 1 86.5 316 TYR A N 1
ATOM 2532 C CA . TYR A 1 316 ? 14.117 41.656 36.75 1 86.5 316 TYR A CA 1
ATOM 2533 C C . TYR A 1 316 ? 15.555 41.5 36.281 1 86.5 316 TYR A C 1
ATOM 2535 O O . TYR A 1 316 ? 15.93 40.469 35.719 1 86.5 316 TYR A O 1
ATOM 2543 N N . GLY A 1 317 ? 16.281 42.469 36.406 1 83.31 317 GLY A N 1
ATOM 2544 C CA . GLY A 1 317 ? 17.703 42.344 36.094 1 83.31 317 GLY A CA 1
ATOM 2545 C C . GLY A 1 317 ? 18.406 41.312 36.969 1 83.31 317 GLY A C 1
ATOM 2546 O O . GLY A 1 317 ? 19.234 40.531 36.5 1 83.31 317 GLY A O 1
ATOM 2547 N N . GLY A 1 318 ? 18.062 41.344 38.281 1 82.69 318 GLY A N 1
ATOM 2548 C CA . GLY A 1 318 ? 18.609 40.375 39.188 1 82.69 318 GLY A CA 1
ATOM 2549 C C . GLY A 1 318 ? 18.141 38.938 38.906 1 82.69 318 GLY A C 1
ATOM 2550 O O . GLY A 1 318 ? 18.922 38 38.969 1 82.69 318 GLY A O 1
ATOM 2551 N N . GLU A 1 319 ? 16.906 38.906 38.562 1 86.25 319 GLU A N 1
ATOM 2552 C CA . GLU A 1 319 ? 16.359 37.594 38.188 1 86.25 319 GLU A CA 1
ATOM 2553 C C . GLU A 1 319 ? 17 37.031 36.938 1 86.25 319 GLU A C 1
ATOM 2555 O O . GLU A 1 319 ? 17.234 35.844 36.812 1 86.25 319 GLU A O 1
ATOM 2560 N N . LEU A 1 320 ? 17.188 37.812 35.906 1 88.5 320 LEU A N 1
ATOM 2561 C CA . LEU A 1 320 ? 17.828 37.406 34.656 1 88.5 320 LEU A CA 1
ATOM 2562 C C . LEU A 1 320 ? 19.234 36.875 34.938 1 88.5 320 LEU A C 1
ATOM 2564 O O . LEU A 1 320 ? 19.641 35.906 34.312 1 88.5 320 LEU A O 1
ATOM 2568 N N . GLU A 1 321 ? 19.906 37.531 35.812 1 84.62 321 GLU A N 1
ATOM 2569 C CA . GLU A 1 321 ? 21.25 37.062 36.156 1 84.62 321 GLU A CA 1
ATOM 2570 C C . GLU A 1 321 ? 21.203 35.719 36.875 1 84.62 321 GLU A C 1
ATOM 2572 O O . GLU A 1 321 ? 22.078 34.875 36.656 1 84.62 321 GLU A O 1
ATOM 2577 N N . ARG A 1 322 ? 20.25 35.594 37.656 1 86 322 ARG A N 1
ATOM 2578 C CA . ARG A 1 322 ? 20.094 34.312 38.344 1 86 322 ARG A CA 1
ATOM 2579 C C . ARG A 1 322 ? 19.797 33.188 37.344 1 86 322 ARG A C 1
ATOM 2581 O O . ARG A 1 322 ? 20.406 32.125 37.406 1 86 322 ARG A O 1
ATOM 2588 N N . ILE A 1 323 ? 18.875 33.438 36.438 1 90.12 323 ILE A N 1
ATOM 2589 C CA . ILE A 1 323 ? 18.484 32.438 35.438 1 90.12 323 ILE A CA 1
ATOM 2590 C C . ILE A 1 323 ? 19.672 32.156 34.5 1 90.12 323 ILE A C 1
ATOM 2592 O O . ILE A 1 323 ? 19.891 31.016 34.094 1 90.12 323 ILE A O 1
ATOM 2596 N N . ASN A 1 324 ? 20.422 33.156 34.125 1 86.44 324 ASN A N 1
ATOM 2597 C CA . ASN A 1 324 ? 21.578 32.938 33.281 1 86.44 324 ASN A CA 1
ATOM 2598 C C . ASN A 1 324 ? 22.625 32.031 33.938 1 86.44 324 ASN A C 1
ATOM 2600 O O . ASN A 1 324 ? 23.266 31.219 33.281 1 86.44 324 ASN A O 1
ATOM 2604 N N . ARG A 1 325 ? 22.75 32.188 35.219 1 82.25 325 ARG A N 1
ATOM 2605 C CA . ARG A 1 325 ? 23.672 31.344 35.969 1 82.25 325 ARG A CA 1
ATOM 2606 C C . ARG A 1 325 ? 23.188 29.906 36 1 82.25 325 ARG A C 1
ATOM 2608 O O . ARG A 1 325 ? 23.969 28.969 35.906 1 82.25 325 ARG A O 1
ATOM 2615 N N . GLU A 1 326 ? 21.984 29.828 36.188 1 85.62 326 GLU A N 1
ATOM 2616 C CA . GLU A 1 326 ? 21.422 28.484 36.188 1 85.62 326 GLU A CA 1
ATOM 2617 C C . GLU A 1 326 ? 21.516 27.812 34.812 1 85.62 326 GLU A C 1
ATOM 2619 O O . GLU A 1 326 ? 21.719 26.609 34.719 1 85.62 326 GLU A O 1
ATOM 2624 N N . ILE A 1 327 ? 21.281 28.562 33.781 1 87.75 327 ILE A N 1
ATOM 2625 C CA . ILE A 1 327 ? 21.406 28.047 32.406 1 87.75 327 ILE A CA 1
ATOM 2626 C C . ILE A 1 327 ? 22.828 27.578 32.156 1 87.75 327 ILE A C 1
ATOM 2628 O O . ILE A 1 327 ? 23.062 26.516 31.562 1 87.75 327 ILE A O 1
ATOM 2632 N N . GLU A 1 328 ? 23.781 28.297 32.594 1 81.5 328 GLU A N 1
ATOM 2633 C CA . GLU A 1 328 ? 25.188 27.938 32.406 1 81.5 328 GLU A CA 1
ATOM 2634 C C . GLU A 1 328 ? 25.531 26.672 33.188 1 81.5 328 GLU A C 1
ATOM 2636 O O . GLU A 1 328 ? 26.25 25.797 32.688 1 81.5 328 GLU A O 1
ATOM 2641 N N . LYS A 1 329 ? 25 26.594 34.375 1 79.25 329 LYS A N 1
ATOM 2642 C CA . LYS A 1 329 ? 25.234 25.406 35.188 1 79.25 329 LYS A CA 1
ATOM 2643 C C . LYS A 1 329 ? 24.656 24.172 34.531 1 79.25 329 LYS A C 1
ATOM 2645 O O . LYS A 1 329 ? 25.297 23.125 34.469 1 79.25 329 LYS A O 1
ATOM 2650 N N . GLN A 1 330 ? 23.469 24.359 34.062 1 82.5 330 GLN A N 1
ATOM 2651 C CA . GLN A 1 330 ? 22.797 23.219 33.469 1 82.5 330 GLN A CA 1
ATOM 2652 C C . GLN A 1 330 ? 23.484 22.828 32.156 1 82.5 330 GLN A C 1
ATOM 2654 O O . GLN A 1 330 ? 23.562 21.641 31.812 1 82.5 330 GLN A O 1
ATOM 2659 N N . SER A 1 331 ? 23.859 23.766 31.375 1 83.12 331 SER A N 1
ATOM 2660 C CA . SER A 1 331 ? 24.531 23.484 30.109 1 83.12 331 SER A CA 1
ATOM 2661 C C . SER A 1 331 ? 25.859 22.766 30.359 1 83.12 331 SER A C 1
ATOM 2663 O O . SER A 1 331 ? 26.203 21.828 29.625 1 83.12 331 SER A O 1
ATOM 2665 N N . LEU A 1 332 ? 26.547 23.109 31.359 1 77.44 332 LEU A N 1
ATOM 2666 C CA . LEU A 1 332 ? 27.828 22.484 31.688 1 77.44 332 LEU A CA 1
ATOM 2667 C C . LEU A 1 332 ? 27.609 21.078 32.25 1 77.44 332 LEU A C 1
ATOM 2669 O O . LEU A 1 332 ? 28.406 20.172 31.984 1 77.44 332 LEU A O 1
ATOM 2673 N N . GLU A 1 333 ? 26.609 21 32.969 1 78.25 333 GLU A N 1
ATOM 2674 C CA . GLU A 1 333 ? 26.297 19.672 33.469 1 78.25 333 GLU A CA 1
ATOM 2675 C C . GLU A 1 333 ? 25.984 18.703 32.312 1 78.25 333 GLU A C 1
ATOM 2677 O O . GLU A 1 333 ? 26.422 17.547 32.344 1 78.25 333 GLU A O 1
ATOM 2682 N N . ILE A 1 334 ? 25.203 19.188 31.359 1 80.69 334 ILE A N 1
ATOM 2683 C CA . ILE A 1 334 ? 24.891 18.359 30.203 1 80.69 334 ILE A CA 1
ATOM 2684 C C . ILE A 1 334 ? 26.156 18.031 29.438 1 80.69 334 ILE A C 1
ATOM 2686 O O . ILE A 1 334 ? 26.344 16.906 28.984 1 80.69 334 ILE A O 1
ATOM 2690 N N . GLY A 1 335 ? 27 18.984 29.312 1 76.88 335 GLY A N 1
ATOM 2691 C CA . GLY A 1 335 ? 28.266 18.781 28.609 1 76.88 335 GLY A CA 1
ATOM 2692 C C . GLY A 1 335 ? 29.156 17.766 29.266 1 76.88 335 GLY A C 1
ATOM 2693 O O . GLY A 1 335 ? 29.797 16.953 28.594 1 76.88 335 GLY A O 1
ATOM 2694 N N . VAL A 1 336 ? 29.172 17.781 30.562 1 74.25 336 VAL A N 1
ATOM 2695 C CA . VAL A 1 336 ? 30.016 16.859 31.328 1 74.25 336 VAL A CA 1
ATOM 2696 C C . VAL A 1 336 ? 29.438 15.453 31.234 1 74.25 336 VAL A C 1
ATOM 2698 O O . VAL A 1 336 ? 30.188 14.484 31.078 1 74.25 336 VAL A O 1
ATOM 2701 N N . ARG A 1 337 ? 28.203 15.391 31.328 1 76 337 ARG A N 1
ATOM 2702 C CA . ARG A 1 337 ? 27.562 14.078 31.25 1 76 337 ARG A CA 1
ATOM 2703 C C . ARG A 1 337 ? 27.75 13.469 29.875 1 76 337 ARG A C 1
ATOM 2705 O O . ARG A 1 337 ? 27.953 12.258 29.75 1 76 337 ARG A O 1
ATOM 2712 N N . GLN A 1 338 ? 27.656 14.281 28.875 1 76.94 338 GLN A N 1
ATOM 2713 C CA . GLN A 1 338 ? 27.875 13.797 27.5 1 76.94 338 GLN A CA 1
ATOM 2714 C C . GLN A 1 338 ? 29.297 13.305 27.312 1 76.94 338 GLN A C 1
ATOM 2716 O O . GLN A 1 338 ? 29.531 12.266 26.688 1 76.94 338 GLN A O 1
ATOM 2721 N N . ALA A 1 339 ? 30.188 14.047 27.844 1 72.06 339 ALA A N 1
ATOM 2722 C CA . ALA A 1 339 ? 31.594 13.688 27.719 1 72.06 339 ALA A CA 1
ATOM 2723 C C . ALA A 1 339 ? 31.906 12.406 28.484 1 72.06 339 ALA A C 1
ATOM 2725 O O . ALA A 1 339 ? 32.75 11.609 28.062 1 72.06 339 ALA A O 1
ATOM 2726 N N . TYR A 1 340 ? 31.25 12.234 29.578 1 71.69 340 TYR A N 1
ATOM 2727 C CA . TYR A 1 340 ? 31.438 11.023 30.375 1 71.69 340 TYR A CA 1
ATOM 2728 C C . TYR A 1 340 ? 30.953 9.797 29.609 1 71.69 340 TYR A C 1
ATOM 2730 O O . TYR A 1 340 ? 31.625 8.758 29.625 1 71.69 340 TYR A O 1
ATOM 2738 N N . LEU A 1 341 ? 29.859 9.93 28.953 1 72.88 341 LEU A N 1
ATOM 2739 C CA . LEU A 1 341 ? 29.281 8.805 28.234 1 72.88 341 LEU A CA 1
ATOM 2740 C C . LEU A 1 341 ? 30.141 8.453 27.016 1 72.88 341 LEU A C 1
ATOM 2742 O O . LEU A 1 341 ? 30.203 7.285 26.609 1 72.88 341 LEU A O 1
ATOM 2746 N N . ASP A 1 342 ? 30.812 9.391 26.469 1 69.75 342 ASP A N 1
ATOM 2747 C CA . ASP A 1 342 ? 31.672 9.156 25.312 1 69.75 342 ASP A CA 1
ATOM 2748 C C . ASP A 1 342 ? 32.906 8.352 25.703 1 69.75 342 ASP A C 1
ATOM 2750 O O . ASP A 1 342 ? 33.531 7.703 24.859 1 69.75 342 ASP A O 1
ATOM 2754 N N . THR A 1 343 ? 33.25 8.383 26.938 1 64.56 343 THR A N 1
ATOM 2755 C CA . THR A 1 343 ? 34.469 7.707 27.406 1 64.56 343 THR A CA 1
ATOM 2756 C C . THR A 1 343 ? 34.188 6.238 27.703 1 64.56 343 THR A C 1
ATOM 2758 O O . THR A 1 343 ? 35.094 5.418 27.766 1 64.56 343 THR A O 1
ATOM 2761 N N . GLN A 1 344 ? 32.938 5.871 27.906 1 61.5 344 GLN A N 1
ATOM 2762 C CA . GLN A 1 344 ? 32.625 4.48 28.219 1 61.5 344 GLN A CA 1
ATOM 2763 C C . GLN A 1 344 ? 32.781 3.592 26.984 1 61.5 344 GLN A C 1
ATOM 2765 O O . GLN A 1 344 ? 32.344 3.969 25.891 1 61.5 344 GLN A O 1
ATOM 2770 N N . PRO A 1 345 ? 33.781 2.586 26.969 1 53.66 345 PRO A N 1
ATOM 2771 C CA . PRO A 1 345 ? 34.031 1.691 25.828 1 53.66 345 PRO A CA 1
ATOM 2772 C C . PRO A 1 345 ? 32.781 0.966 25.359 1 53.66 345 PRO A C 1
ATOM 2774 O O . PRO A 1 345 ? 32.125 0.251 26.141 1 53.66 345 PRO A O 1
ATOM 27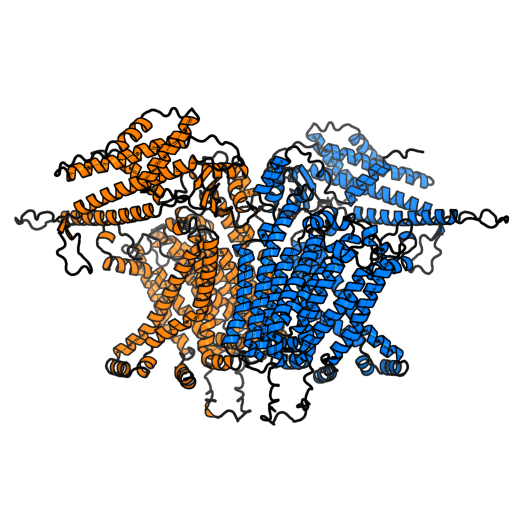77 N N . GLN A 1 346 ? 31.984 1.601 24.703 1 52.34 346 GLN A N 1
ATOM 2778 C CA . GLN A 1 346 ? 30.734 0.917 24.438 1 52.34 346 GLN A CA 1
ATOM 2779 C C . GLN A 1 346 ? 30.938 -0.282 23.516 1 52.34 346 GLN A C 1
ATOM 2781 O O . GLN A 1 346 ? 30.438 -1.375 23.781 1 52.34 346 GLN A O 1
ATOM 2786 N N . THR A 1 347 ? 30.875 -0.202 22.078 1 52.53 347 THR A N 1
ATOM 2787 C CA . THR A 1 347 ? 30.547 -1.278 21.141 1 52.53 347 THR A CA 1
ATOM 2788 C C . THR A 1 347 ? 31.766 -2.137 20.844 1 52.53 347 THR A C 1
ATOM 2790 O O . THR A 1 347 ? 32.844 -1.612 20.609 1 52.53 347 THR A O 1
ATOM 2793 N N . GLN A 1 348 ? 31.719 -3.365 21.266 1 49.97 348 GLN A N 1
ATOM 2794 C CA . GLN A 1 348 ? 32.562 -4.48 20.844 1 49.97 348 GLN A CA 1
ATOM 2795 C C . GLN A 1 348 ? 32.75 -4.488 19.328 1 49.97 348 GLN A C 1
ATOM 2797 O O . GLN A 1 348 ? 33.844 -4.844 18.844 1 49.97 348 GLN A O 1
ATOM 2802 N N . LYS A 1 349 ? 31.766 -4.422 18.453 1 55.41 349 LYS A N 1
ATOM 2803 C CA . LYS A 1 349 ? 32.031 -4.562 17.016 1 55.41 349 LYS A CA 1
ATOM 2804 C C . LYS A 1 349 ? 32.688 -3.305 16.453 1 55.41 349 LYS A C 1
ATOM 2806 O O . LYS A 1 349 ? 32.094 -2.221 16.5 1 55.41 349 LYS A O 1
ATOM 2811 N N . LYS A 1 350 ? 33.969 -3.086 16.406 1 55.09 350 LYS A N 1
ATOM 2812 C CA . LYS A 1 350 ? 34.781 -1.973 15.914 1 55.09 350 LYS A CA 1
ATOM 2813 C C . LYS A 1 350 ? 34.469 -1.694 14.445 1 55.09 350 LYS A C 1
ATOM 2815 O O . LYS A 1 350 ? 34.719 -2.543 13.586 1 55.09 350 LYS A O 1
ATOM 2820 N N . TYR A 1 351 ? 33.344 -0.86 14.125 1 56.84 351 TYR A N 1
ATOM 2821 C CA . TYR A 1 351 ? 33.094 -0.464 12.75 1 56.84 351 TYR A CA 1
ATOM 2822 C C . TYR A 1 351 ? 34.156 0.511 12.258 1 56.84 351 TYR A C 1
ATOM 2824 O O . TYR A 1 351 ? 34 1.726 12.422 1 56.84 351 TYR A O 1
ATOM 2832 N N . GLY A 1 352 ? 35.438 0.521 12.336 1 49.56 352 GLY A N 1
ATOM 2833 C CA . GLY A 1 352 ? 36.531 1.325 11.781 1 49.56 352 GLY A CA 1
ATOM 2834 C C . GLY A 1 352 ? 36.875 2.525 12.633 1 49.56 352 GLY A C 1
ATOM 2835 O O . GLY A 1 352 ? 36.062 2.992 13.43 1 49.56 352 GLY A O 1
ATOM 2836 N N . SER A 1 353 ? 38.062 2.811 13.25 1 46.09 353 SER A N 1
ATOM 2837 C CA . SER A 1 353 ? 38.594 3.795 14.188 1 46.09 353 SER A CA 1
ATOM 2838 C C . SER A 1 353 ? 38.688 5.176 13.547 1 46.09 353 SER A C 1
ATOM 2840 O O . SER A 1 353 ? 39.406 5.367 12.578 1 46.09 353 SER A O 1
ATOM 2842 N N . ILE A 1 354 ? 37.625 5.945 13.25 1 45.5 354 ILE A N 1
ATOM 2843 C CA . ILE A 1 354 ? 37.875 7.344 12.93 1 45.5 354 ILE A CA 1
ATOM 2844 C C . ILE A 1 354 ? 38.406 8.07 14.164 1 45.5 354 ILE A C 1
ATOM 2846 O O . ILE A 1 354 ? 37.781 8.039 15.227 1 45.5 354 ILE A O 1
ATOM 2850 N N . GLN A 1 355 ? 39.688 8.344 14.32 1 41.25 355 GLN A N 1
ATOM 2851 C CA . GLN A 1 355 ? 40.469 8.945 15.398 1 41.25 355 GLN A CA 1
ATOM 2852 C C . GLN A 1 355 ? 39.875 10.273 15.852 1 41.25 355 GLN A C 1
ATOM 2854 O O . GLN A 1 355 ? 39.938 11.266 15.125 1 41.25 355 GLN A O 1
ATOM 2859 N N . GLN A 1 356 ? 38.75 10.508 16.25 1 48 356 GLN A N 1
ATOM 2860 C CA . GLN A 1 356 ? 38.469 11.891 16.641 1 48 356 GLN A CA 1
ATOM 2861 C C . GLN A 1 356 ? 39.125 12.227 17.984 1 48 356 GLN A C 1
ATOM 2863 O O . GLN A 1 356 ? 39.531 11.32 18.719 1 48 356 GLN A O 1
ATOM 2868 N N . GLU A 1 357 ? 39.062 13.492 18.5 1 49.5 357 GLU A N 1
ATOM 2869 C CA . GLU A 1 357 ? 39.625 14.164 19.656 1 49.5 357 GLU A CA 1
ATOM 2870 C C . GLU A 1 357 ? 39.344 13.383 20.938 1 49.5 357 GLU A C 1
ATOM 2872 O O . GLU A 1 357 ? 38.312 12.727 21.062 1 49.5 357 GLU A O 1
ATOM 2877 N N . LYS A 1 358 ? 40.219 13.18 21.906 1 56.41 358 LYS A N 1
ATOM 2878 C CA . LYS A 1 358 ? 40.25 12.406 23.141 1 56.41 358 LYS A CA 1
ATOM 2879 C C . LYS A 1 358 ? 39.156 12.859 24.094 1 56.41 358 LYS A C 1
ATOM 2881 O O . LYS A 1 358 ? 39.156 14 24.562 1 56.41 358 LYS A O 1
ATOM 2886 N N . PRO A 1 359 ? 37.906 12.148 24.109 1 63.34 359 PRO A N 1
ATOM 2887 C CA . PRO A 1 359 ? 36.75 12.477 24.938 1 63.34 359 PRO A CA 1
ATOM 2888 C C . PRO A 1 359 ? 37.156 12.828 26.375 1 63.34 359 PRO A C 1
ATOM 2890 O O . PRO A 1 359 ? 36.469 13.641 27.016 1 63.34 359 PRO A O 1
ATOM 2893 N N . LEU A 1 360 ? 38.219 12.414 26.797 1 65.81 360 LEU A N 1
ATOM 2894 C CA . LEU A 1 360 ? 38.625 12.633 28.188 1 65.81 360 LEU A CA 1
ATOM 2895 C C . LEU A 1 360 ? 39.031 14.086 28.422 1 65.81 360 LEU A C 1
ATOM 2897 O O . LEU A 1 360 ? 38.688 14.68 29.438 1 65.81 360 LEU A O 1
ATOM 2901 N N . HIS A 1 361 ? 39.75 14.656 27.422 1 62.22 361 HIS A N 1
ATOM 2902 C CA . HIS A 1 361 ? 40.188 16.047 27.562 1 62.22 361 HIS A CA 1
ATOM 2903 C C . HIS A 1 361 ? 39 17 27.609 1 62.22 361 HIS A C 1
ATOM 2905 O O . HIS A 1 361 ? 39 17.953 28.375 1 62.22 361 HIS A O 1
ATOM 2911 N N . ARG A 1 362 ? 38.062 16.703 26.891 1 68.38 362 ARG A N 1
ATOM 2912 C CA . ARG A 1 362 ? 36.875 17.531 26.859 1 68.38 362 ARG A CA 1
ATOM 2913 C C . ARG A 1 362 ? 36.125 17.453 28.188 1 68.38 362 ARG A C 1
ATOM 2915 O O . ARG A 1 362 ? 35.625 18.469 28.688 1 68.38 362 ARG A O 1
ATOM 2922 N N . MET A 1 363 ? 36.125 16.344 28.719 1 71.19 363 MET A N 1
ATOM 2923 C CA . MET A 1 363 ? 35.438 16.141 29.984 1 71.19 363 MET A CA 1
ATOM 2924 C C . MET A 1 363 ? 36.094 16.922 31.109 1 71.19 363 MET A C 1
ATOM 2926 O O . MET A 1 363 ? 35.438 17.625 31.875 1 71.19 363 MET A O 1
ATOM 2930 N N . LEU A 1 364 ? 37.344 16.922 31.094 1 67.56 364 LEU A N 1
ATOM 2931 C CA . LEU A 1 364 ? 38.125 17.562 32.156 1 67.56 364 LEU A CA 1
ATOM 2932 C C . LEU A 1 364 ? 38.031 19.078 32.031 1 67.56 364 LEU A C 1
ATOM 2934 O O . LEU A 1 364 ? 37.906 19.781 33.062 1 67.56 364 LEU A O 1
ATOM 2938 N N . SER A 1 365 ? 38.031 19.562 30.844 1 70.31 365 SER A N 1
ATOM 2939 C CA . SER A 1 365 ? 37.906 21 30.641 1 70.31 365 SER A CA 1
ATOM 2940 C C . SER A 1 365 ? 36.531 21.5 31.078 1 70.31 365 SER A C 1
ATOM 2942 O O . SER A 1 365 ? 36.406 22.578 31.672 1 70.31 365 SER A O 1
ATOM 2944 N N . LEU A 1 366 ? 35.625 20.703 30.859 1 73.5 366 LEU A N 1
ATOM 2945 C CA . LEU A 1 366 ? 34.25 21.094 31.203 1 73.5 366 LEU A CA 1
ATOM 2946 C C . LEU A 1 366 ? 34.031 21.031 32.719 1 73.5 366 LEU A C 1
ATOM 2948 O O . LEU A 1 366 ? 33.312 21.875 33.281 1 73.5 366 LEU A O 1
ATOM 2952 N N . MET A 1 367 ? 34.625 20.141 33.312 1 72 367 MET A N 1
ATOM 2953 C CA . MET A 1 367 ? 34.531 20.016 34.781 1 72 367 MET A CA 1
ATOM 2954 C C . MET A 1 367 ? 35.188 21.188 35.469 1 72 367 MET A C 1
ATOM 2956 O O . MET A 1 367 ? 34.688 21.656 36.5 1 72 367 MET A O 1
ATOM 2960 N N . LYS A 1 368 ? 36.25 21.609 34.875 1 66.81 368 LYS A N 1
ATOM 2961 C CA . LYS A 1 368 ? 36.938 22.766 35.406 1 66.81 368 LYS A CA 1
ATOM 2962 C C . LYS A 1 368 ? 36.062 24.016 35.344 1 66.81 368 LYS A C 1
ATOM 2964 O O . LYS A 1 368 ? 36 24.781 36.312 1 66.81 368 LYS A O 1
ATOM 2969 N N . ARG A 1 369 ? 35.406 24.031 34.344 1 70.44 369 ARG A N 1
ATOM 2970 C CA . ARG A 1 369 ? 34.531 25.188 34.156 1 70.44 369 ARG A CA 1
ATOM 2971 C C . ARG A 1 369 ? 33.344 25.125 35.094 1 70.44 369 ARG A C 1
ATOM 2973 O O . ARG A 1 369 ? 32.875 26.156 35.594 1 70.44 369 ARG A O 1
ATOM 2980 N N . LEU A 1 370 ? 32.875 24.016 35.312 1 71.44 370 LEU A N 1
ATOM 2981 C CA . LEU A 1 370 ? 31.734 23.828 36.188 1 71.44 370 LEU A CA 1
ATOM 2982 C C . LEU A 1 370 ? 32.094 24.156 37.625 1 71.44 370 LEU A C 1
ATOM 2984 O O . LEU A 1 370 ? 31.297 24.75 38.344 1 71.44 370 LEU A O 1
ATOM 2988 N N . LYS A 1 371 ? 33.219 23.828 37.969 1 64.38 371 LYS A N 1
ATOM 2989 C CA . LYS A 1 371 ? 33.656 24.109 39.312 1 64.38 371 LYS A CA 1
ATOM 2990 C C . LYS A 1 371 ? 33.844 25.609 39.531 1 64.38 371 LYS A C 1
ATOM 2992 O O . LYS A 1 371 ? 33.469 26.141 40.594 1 64.38 371 LYS A O 1
ATOM 2997 N N . VAL A 1 372 ? 34.406 26.188 38.531 1 61.09 372 VAL A N 1
ATOM 2998 C CA . VAL A 1 372 ? 34.625 27.625 38.625 1 61.09 372 VAL A CA 1
ATOM 2999 C C . VAL A 1 372 ? 33.281 28.344 38.719 1 61.09 372 VAL A C 1
ATOM 3001 O O . VAL A 1 372 ? 33.125 29.297 39.5 1 61.09 372 VAL A O 1
ATOM 3004 N N . SER A 1 373 ? 32.438 27.797 38.031 1 62.53 373 SER A N 1
ATOM 3005 C CA . SER A 1 373 ? 31.109 28.422 38.031 1 62.53 373 SER A CA 1
ATOM 3006 C C . SER A 1 373 ? 30.375 28.203 39.344 1 62.53 373 SER A C 1
ATOM 3008 O O . SER A 1 373 ? 29.672 29.094 39.812 1 62.53 373 SER A O 1
ATOM 3010 N N . SER A 1 374 ? 30.625 27.094 39.969 1 60.72 374 SER A N 1
ATOM 3011 C CA . SER A 1 374 ? 30 26.797 41.25 1 60.72 374 SER A CA 1
ATOM 3012 C C . SER A 1 374 ? 30.656 27.594 42.375 1 60.72 374 SER A C 1
ATOM 3014 O O . SER A 1 374 ? 29.969 27.984 43.312 1 60.72 374 SER A O 1
ATOM 3016 N N . GLN A 1 375 ? 31.969 27.812 42.281 1 53.91 375 GLN A N 1
ATOM 3017 C CA . GLN A 1 375 ? 32.719 28.578 43.281 1 53.91 375 GLN A CA 1
ATOM 3018 C C . GLN A 1 375 ? 32.344 30.047 43.219 1 53.91 375 GLN A C 1
ATOM 3020 O O . GLN A 1 375 ? 32.281 30.719 44.25 1 53.91 375 GLN A O 1
ATOM 3025 N N . LYS A 1 376 ? 32.125 30.484 42.094 1 51.59 376 LYS A N 1
ATOM 3026 C CA . LYS A 1 376 ? 31.703 31.875 42 1 51.59 376 LYS A CA 1
ATOM 3027 C C . LYS A 1 376 ? 30.391 32.125 42.75 1 51.59 376 LYS A C 1
ATOM 3029 O O . LYS A 1 376 ? 30.156 33.188 43.281 1 51.59 376 LYS A O 1
ATOM 3034 N N . LYS A 1 377 ? 29.547 31.188 43 1 53.44 377 LYS A N 1
ATOM 3035 C CA . LYS A 1 377 ? 28.312 31.266 43.781 1 53.44 377 LYS A CA 1
ATOM 3036 C C . LYS A 1 377 ? 28.625 31.484 45.25 1 53.44 377 LYS A C 1
ATOM 3038 O O . LYS A 1 377 ? 27.953 32.25 45.938 1 53.44 377 LYS A O 1
ATOM 3043 N N . GLU A 1 378 ? 29.625 30.578 45.688 1 49.06 378 GLU A N 1
ATOM 3044 C CA . GLU A 1 378 ? 29.906 30.609 47.125 1 49.06 378 GLU A CA 1
ATOM 3045 C C . GLU A 1 378 ? 30.562 31.938 47.531 1 49.06 378 GLU A C 1
ATOM 3047 O O . GLU A 1 378 ? 30.297 32.469 48.594 1 49.06 378 GLU A O 1
ATOM 3052 N N . GLU A 1 379 ? 31.281 32.438 46.656 1 47.38 379 GLU A N 1
ATOM 3053 C CA . GLU A 1 379 ? 31.922 33.688 47 1 47.38 379 GLU A CA 1
ATOM 3054 C C . GLU A 1 379 ? 30.922 34.844 47 1 47.38 379 GLU A C 1
ATOM 3056 O O . GLU A 1 379 ? 30.984 35.75 47.844 1 47.38 379 GLU A O 1
ATOM 3061 N N . ARG A 1 380 ? 30.047 34.812 46 1 46.97 380 ARG A N 1
ATOM 3062 C CA . ARG A 1 380 ? 29.109 35.938 45.969 1 46.97 380 ARG A CA 1
ATOM 3063 C C . ARG A 1 380 ? 28.047 35.781 47.031 1 46.97 380 ARG A C 1
ATOM 3065 O O . ARG A 1 380 ? 27.562 36.781 47.594 1 46.97 380 ARG A O 1
ATOM 3072 N N . GLY A 1 381 ? 27.609 34.562 47.25 1 44.59 381 GLY A N 1
ATOM 3073 C CA . GLY A 1 381 ? 26.75 34.375 48.406 1 44.59 381 GLY A CA 1
ATOM 3074 C C . GLY A 1 381 ? 27.422 34.688 49.719 1 44.59 381 GLY A C 1
ATOM 3075 O O . GLY A 1 381 ? 26.781 35.125 50.656 1 44.59 381 GLY A O 1
ATOM 3076 N N . ALA A 1 382 ? 28.688 34.375 49.844 1 43.78 382 ALA A N 1
ATOM 3077 C CA . ALA A 1 382 ? 29.453 34.75 51.031 1 43.78 382 ALA A CA 1
ATOM 3078 C C . ALA A 1 382 ? 29.547 36.25 51.156 1 43.78 382 ALA A C 1
ATOM 3080 O O . ALA A 1 382 ? 29.641 36.781 52.281 1 43.78 382 ALA A O 1
ATOM 3081 N N . LYS A 1 383 ? 29.562 36.969 50.031 1 39.53 383 LYS A N 1
ATOM 3082 C CA . LYS A 1 383 ? 29.594 38.406 50.25 1 39.53 383 LYS A CA 1
ATOM 3083 C C . LYS A 1 383 ? 28.297 38.938 50.844 1 39.53 383 LYS A C 1
ATOM 3085 O O . LYS A 1 383 ? 28.266 39.969 51.5 1 39.53 383 LYS A O 1
ATOM 3090 N N . VAL A 1 384 ? 27.125 38.25 50.375 1 39.69 384 VAL A N 1
ATOM 3091 C CA . VAL A 1 384 ? 25.938 38.719 51.062 1 39.69 384 VAL A CA 1
ATOM 3092 C C . VAL A 1 384 ? 26 38.281 52.531 1 39.69 384 VAL A C 1
ATOM 3094 O O . VAL A 1 384 ? 25.562 39.031 53.406 1 39.69 384 VAL A O 1
ATOM 3097 N N . LYS A 1 385 ? 26.281 37 52.75 1 39.62 385 LYS A N 1
ATOM 3098 C CA . LYS A 1 385 ? 26.266 36.594 54.156 1 39.62 385 LYS A CA 1
ATOM 3099 C C . LYS A 1 385 ? 27.562 36.969 54.844 1 39.62 385 LYS A C 1
ATOM 3101 O O . LYS A 1 385 ? 28.25 36.094 55.406 1 39.62 385 LYS A O 1
ATOM 3106 N N . LYS A 1 386 ? 28.359 37.812 54.438 1 38.59 386 LYS A N 1
ATOM 3107 C CA . LYS A 1 386 ? 29.484 38.094 55.312 1 38.59 386 LYS A CA 1
ATOM 3108 C C . LYS A 1 386 ? 29.031 38.344 56.75 1 38.59 386 LYS A C 1
ATOM 3110 O O . LYS A 1 386 ? 29.828 38.75 57.594 1 38.59 386 LYS A O 1
ATOM 3115 N N . GLY A 1 387 ? 27.641 38.469 57.031 1 30.28 387 GLY A N 1
ATOM 3116 C CA . GLY A 1 387 ? 27.75 38.625 58.5 1 30.28 387 GLY A CA 1
ATOM 3117 C C . GLY A 1 387 ? 28.359 37.438 59.188 1 30.28 387 GLY A C 1
ATOM 3118 O O . GLY A 1 387 ? 29.094 37.594 60.156 1 30.28 387 GLY A O 1
ATOM 3119 N N . THR A 1 388 ? 27.641 36.188 59.188 1 28.12 388 THR A N 1
ATOM 3120 C CA . THR A 1 388 ? 27.953 35.25 60.281 1 28.12 388 THR A CA 1
ATOM 3121 C C . THR A 1 388 ? 29.125 34.375 59.875 1 28.12 388 THR A C 1
ATOM 3123 O O . THR A 1 388 ? 29.219 33.906 58.75 1 28.12 388 THR A O 1
ATOM 3126 N N . SER A 1 389 ? 30.344 34.281 60.656 1 28.09 389 SER A N 1
ATOM 3127 C CA . SER A 1 389 ? 31.703 33.781 60.719 1 28.09 389 SER A CA 1
ATOM 3128 C C . SER A 1 389 ? 31.719 32.25 60.531 1 28.09 389 SER A C 1
ATOM 3130 O O . SER A 1 389 ? 32.75 31.609 60.719 1 28.09 389 SER A O 1
ATOM 3132 N N . SER A 1 390 ? 30.641 31.453 60.562 1 27.95 390 SER A N 1
ATOM 3133 C CA . SER A 1 390 ? 30.969 30.062 60.844 1 27.95 390 SER A CA 1
ATOM 3134 C C . SER A 1 390 ? 31.734 29.438 59.688 1 27.95 390 SER A C 1
ATOM 3136 O O . SER A 1 390 ? 31.328 29.531 58.531 1 27.95 390 SER A O 1
ATOM 3138 N N . GLN A 1 391 ? 33.156 29.141 59.844 1 28.66 391 GLN A N 1
ATOM 3139 C CA . GLN A 1 391 ? 34.219 28.484 59.156 1 28.66 391 GLN A CA 1
ATOM 3140 C C . GLN A 1 391 ? 33.812 27.078 58.688 1 28.66 391 GLN A C 1
ATOM 3142 O O . GLN A 1 391 ? 33.969 26.109 59.438 1 28.66 391 GLN A O 1
ATOM 3147 N N . SER A 1 392 ? 32.656 26.703 58.344 1 29.64 392 SER A N 1
ATOM 3148 C CA . SER A 1 392 ? 32.5 25.281 58.062 1 29.64 392 SER A CA 1
ATOM 3149 C C . SER A 1 392 ? 33.469 24.812 57 1 29.64 392 SER A C 1
ATOM 3151 O O . SER A 1 392 ? 33.719 25.5 56 1 29.64 392 SER A O 1
ATOM 3153 N N . THR A 1 393 ? 34.469 23.859 57.344 1 30 393 THR A N 1
ATOM 3154 C CA . THR A 1 393 ? 35.531 22.984 56.906 1 30 393 THR A CA 1
ATOM 3155 C C . THR A 1 393 ? 35.125 22.234 55.625 1 30 393 THR A C 1
ATOM 3157 O O . THR A 1 393 ? 35.875 21.359 55.156 1 30 393 THR A O 1
ATOM 3160 N N . THR A 1 394 ? 33.969 22.25 55.25 1 32.41 394 THR A N 1
ATOM 3161 C CA . THR A 1 394 ? 33.75 21.297 54.156 1 32.41 394 THR A CA 1
ATOM 3162 C C . THR A 1 394 ? 34.562 21.688 52.938 1 32.41 394 THR A C 1
ATOM 3164 O O . THR A 1 394 ? 34.312 21.188 51.812 1 32.41 394 THR A O 1
ATOM 3167 N N . VAL A 1 395 ? 35.562 22.641 53.094 1 33.25 395 VAL A N 1
ATOM 3168 C CA . VAL A 1 395 ? 36.375 23.109 51.969 1 33.25 395 VAL A CA 1
ATOM 3169 C C . VAL A 1 395 ? 37.312 21.984 51.531 1 33.25 395 VAL A C 1
ATOM 3171 O O . VAL A 1 395 ? 37.906 22.062 50.438 1 33.25 395 VAL A O 1
ATOM 3174 N N . ASP A 1 396 ? 37.656 21.062 52.438 1 33.06 396 ASP A N 1
ATOM 3175 C CA . ASP A 1 396 ? 38.844 20.219 52.156 1 33.06 396 ASP A CA 1
ATOM 3176 C C . ASP A 1 396 ? 38.594 19.281 51 1 33.06 396 ASP A C 1
ATOM 3178 O O . ASP A 1 396 ? 39.5 18.984 50.219 1 33.06 396 ASP A O 1
ATOM 3182 N N . SER A 1 397 ? 37.5 18.594 50.969 1 36.09 397 SER A N 1
ATOM 3183 C CA . SER A 1 397 ? 37.312 17.594 49.906 1 36.09 397 SER A CA 1
ATOM 3184 C C . SER A 1 397 ? 37.312 18.266 48.531 1 36.09 397 SER A C 1
ATOM 3186 O O . SER A 1 397 ? 37.5 17.594 47.5 1 36.09 397 SER A O 1
ATOM 3188 N N . GLN A 1 398 ? 37.094 19.531 48.438 1 38.34 398 GLN A N 1
ATOM 3189 C CA . GLN A 1 398 ? 37.031 20.281 47.188 1 38.34 398 GLN A CA 1
ATOM 3190 C C . GLN A 1 398 ? 38.438 20.625 46.688 1 38.34 398 GLN A C 1
ATOM 3192 O O . GLN A 1 398 ? 38.656 20.812 45.469 1 38.34 398 GLN A O 1
ATOM 3197 N N . SER A 1 399 ? 39.469 20.75 47.562 1 39.56 399 SER A N 1
ATOM 3198 C CA . SER A 1 399 ? 40.844 21.062 47.188 1 39.56 399 SER A CA 1
ATOM 3199 C C . SER A 1 399 ? 41.5 19.891 46.469 1 39.56 399 SER A C 1
ATOM 3201 O O . SER A 1 399 ? 42.312 20.078 45.531 1 39.56 399 SER A O 1
ATOM 3203 N N . GLU A 1 400 ? 41.281 18.703 46.938 1 39.66 400 GLU A N 1
ATOM 3204 C CA . GLU A 1 400 ? 41.938 17.547 46.312 1 39.66 400 GLU A CA 1
ATOM 3205 C C . GLU A 1 400 ? 41.438 17.359 44.875 1 39.66 400 GLU A C 1
ATOM 3207 O O . GLU A 1 400 ? 42.188 16.984 44 1 39.66 400 GLU A O 1
ATOM 3212 N N . THR A 1 401 ? 40.219 17.516 44.594 1 42.44 401 THR A N 1
ATOM 3213 C CA . THR A 1 401 ? 39.719 17.469 43.219 1 42.44 401 THR A CA 1
ATOM 3214 C C . THR A 1 401 ? 40.406 18.547 42.375 1 42.44 401 THR A C 1
ATOM 3216 O O . THR A 1 401 ? 40.688 18.312 41.188 1 42.44 401 THR A O 1
ATOM 3219 N N . SER A 1 402 ? 40.75 19.703 42.938 1 43.78 402 SER A N 1
ATOM 3220 C CA . SER A 1 402 ? 41.438 20.781 42.219 1 43.78 402 SER A CA 1
ATOM 3221 C C . SER A 1 402 ? 42.875 20.391 41.906 1 43.78 402 SER A C 1
ATOM 3223 O O . SER A 1 402 ? 43.406 20.719 40.844 1 43.78 402 SER A O 1
ATOM 3225 N N . SER A 1 403 ? 43.656 19.906 42.875 1 43 403 SER A N 1
ATOM 3226 C CA . SER A 1 403 ? 45.031 19.516 42.594 1 43 403 SER A CA 1
ATOM 3227 C C . SER A 1 403 ? 45.062 18.391 41.562 1 43 403 SER A C 1
ATOM 3229 O O . SER A 1 403 ? 45.969 18.359 40.719 1 43 403 SER A O 1
ATOM 3231 N N . LEU A 1 404 ? 44.219 17.406 41.625 1 41.66 404 LEU A N 1
ATOM 3232 C CA . LEU A 1 404 ? 44.188 16.359 40.594 1 41.66 404 LEU A CA 1
ATOM 3233 C C . LEU A 1 404 ? 43.812 16.922 39.25 1 41.66 404 LEU A C 1
ATOM 3235 O O . LEU A 1 404 ? 44.344 16.516 38.219 1 41.66 404 LEU A O 1
ATOM 3239 N N . LEU A 1 405 ? 42.875 17.875 39.219 1 44.47 405 LEU A N 1
ATOM 3240 C CA . LEU A 1 405 ? 42.5 18.547 37.969 1 44.47 405 LEU A CA 1
ATOM 3241 C C . LEU A 1 405 ? 43.656 19.453 37.5 1 44.47 405 LEU A C 1
ATOM 3243 O O . LEU A 1 405 ? 43.844 19.625 36.281 1 44.47 405 LEU A O 1
ATOM 3247 N N . ARG A 1 406 ? 44.406 20.281 38.281 1 43.47 406 ARG A N 1
ATOM 3248 C CA . ARG A 1 406 ? 45.562 21.078 37.906 1 43.47 406 ARG A CA 1
ATOM 3249 C C . ARG A 1 406 ? 46.688 20.172 37.375 1 43.47 406 ARG A C 1
ATOM 3251 O O . ARG A 1 406 ? 47.531 20.625 36.594 1 43.47 406 ARG A O 1
ATOM 3258 N N . LYS A 1 407 ? 47.156 19.094 38.156 1 39.28 407 LYS A N 1
ATOM 3259 C CA . LYS A 1 407 ? 48.219 18.281 37.594 1 39.28 407 LYS A CA 1
ATOM 3260 C C . LYS A 1 407 ? 47.781 17.719 36.219 1 39.28 407 LYS A C 1
ATOM 3262 O O . LYS A 1 407 ? 46.719 17.156 36.094 1 39.28 407 LYS A O 1
ATOM 3267 N N . GLU A 1 408 ? 48.219 18.234 35.062 1 40.53 408 GLU A N 1
ATOM 3268 C CA . GLU A 1 408 ? 48.188 17.828 33.656 1 40.53 408 GLU A CA 1
ATOM 3269 C C . GLU A 1 408 ? 48.094 16.312 33.531 1 40.53 408 GLU A C 1
ATOM 3271 O O . GLU A 1 408 ? 49 15.57 33.875 1 40.53 408 GLU A O 1
ATOM 3276 N N . LEU A 1 409 ? 47.062 15.656 33.875 1 38.53 409 LEU A N 1
ATOM 3277 C CA . LEU A 1 409 ? 46.906 14.258 33.5 1 38.53 409 LEU A CA 1
ATOM 3278 C C . LEU A 1 409 ? 47.531 13.984 32.156 1 38.53 409 LEU A C 1
ATOM 3280 O O . LEU A 1 409 ? 47.031 14.445 31.125 1 38.53 409 LEU A O 1
ATOM 3284 N N . HIS A 1 410 ? 48.75 14.086 31.969 1 40.25 410 HIS A N 1
ATOM 3285 C CA . HIS A 1 410 ? 49.406 13.344 30.891 1 40.25 410 HIS A CA 1
ATOM 3286 C C . HIS A 1 410 ? 48.75 11.984 30.688 1 40.25 410 HIS A C 1
ATOM 3288 O O . HIS A 1 410 ? 49.062 11.023 31.391 1 40.25 410 HIS A O 1
ATOM 3294 N N . VAL A 1 411 ? 47.5 11.953 30.469 1 45.25 411 VAL A N 1
ATOM 3295 C CA . VAL A 1 411 ? 46.531 10.914 30.156 1 45.25 411 VAL A CA 1
ATOM 3296 C C . VAL A 1 411 ? 47.125 9.898 29.203 1 45.25 411 VAL A C 1
ATOM 3298 O O . VAL A 1 411 ? 46.406 9.094 28.594 1 45.25 411 VAL A O 1
ATOM 3301 N N . GLU A 1 412 ? 48.375 10.07 28.891 1 43.94 412 GLU A N 1
ATOM 3302 C CA . GLU A 1 412 ? 48.906 9.055 27.984 1 43.94 412 GLU A CA 1
ATOM 3303 C C . GLU A 1 412 ? 48.812 7.664 28.625 1 43.94 412 GLU A C 1
ATOM 3305 O O . GLU A 1 412 ? 48.875 6.652 27.922 1 43.94 412 GLU A O 1
ATOM 3310 N N . ASP A 1 413 ? 49.062 7.422 29.938 1 45.97 413 ASP A N 1
ATOM 3311 C CA . ASP A 1 413 ? 49.219 6.066 30.453 1 45.97 413 ASP A CA 1
ATOM 3312 C C . ASP A 1 413 ? 47.906 5.473 30.891 1 45.97 413 ASP A C 1
ATOM 3314 O O . ASP A 1 413 ? 46.969 6.203 31.281 1 45.97 413 ASP A O 1
ATOM 3318 N N . GLY A 1 414 ? 47.406 4.227 30.547 1 50.38 414 GLY A N 1
ATOM 3319 C CA . GLY A 1 414 ? 46.25 3.393 30.828 1 50.38 414 GLY A CA 1
ATOM 3320 C C . GLY A 1 414 ? 45.688 3.633 32.188 1 50.38 414 GLY A C 1
ATOM 3321 O O . GLY A 1 414 ? 44.469 3.76 32.344 1 50.38 414 GLY A O 1
ATOM 3322 N N . ASP A 1 415 ? 46.438 3.695 33.219 1 52.94 415 ASP A N 1
ATOM 3323 C CA . ASP A 1 415 ? 46 3.789 34.594 1 52.94 415 ASP A CA 1
ATOM 3324 C C . ASP A 1 415 ? 45.406 5.168 34.906 1 52.94 415 ASP A C 1
ATOM 3326 O O . ASP A 1 415 ? 44.438 5.293 35.656 1 52.94 415 ASP A O 1
ATOM 3330 N N . SER A 1 416 ? 45.875 6.082 34.25 1 54.25 416 SER A N 1
ATOM 3331 C CA . SER A 1 416 ? 45.438 7.449 34.5 1 54.25 416 SER A CA 1
ATOM 3332 C C . SER A 1 416 ? 44.062 7.703 33.875 1 54.25 416 SER A C 1
ATOM 3334 O O . SER A 1 416 ? 43.281 8.477 34.406 1 54.25 416 SER A O 1
ATOM 3336 N N . ARG A 1 417 ? 43.812 7.043 32.875 1 59.66 417 ARG A N 1
ATOM 3337 C CA . ARG A 1 417 ? 42.5 7.137 32.25 1 59.66 417 ARG A CA 1
ATOM 3338 C C . ARG A 1 417 ? 41.406 6.625 33.188 1 59.66 417 ARG A C 1
ATOM 3340 O O . ARG A 1 417 ? 40.344 7.234 33.281 1 59.66 417 ARG A O 1
ATOM 3347 N N . GLU A 1 418 ? 41.75 5.57 33.781 1 61.47 418 GLU A N 1
ATOM 3348 C CA . GLU A 1 418 ? 40.75 4.973 34.656 1 61.47 418 GLU A CA 1
ATOM 3349 C C . GLU A 1 418 ? 40.5 5.852 35.875 1 61.47 418 GLU A C 1
ATOM 3351 O O . GLU A 1 418 ? 39.344 5.973 36.344 1 61.47 418 GLU A O 1
ATOM 3356 N N . ARG A 1 419 ? 41.5 6.41 36.406 1 60.66 419 ARG A N 1
ATOM 3357 C CA . ARG A 1 419 ? 41.344 7.273 37.562 1 60.66 419 ARG A CA 1
ATOM 3358 C C . ARG A 1 419 ? 40.562 8.531 37.219 1 60.66 419 ARG A C 1
ATOM 3360 O O . ARG A 1 419 ? 39.75 9 38 1 60.66 419 ARG A O 1
ATOM 3367 N N . ALA A 1 420 ? 40.812 9.047 36 1 59.72 420 ALA A N 1
ATOM 3368 C CA . ALA A 1 420 ? 40.094 10.227 35.531 1 59.72 420 ALA A CA 1
ATOM 3369 C C . ALA A 1 420 ? 38.594 9.945 35.406 1 59.72 420 ALA A C 1
ATOM 3371 O O . ALA A 1 420 ? 37.75 10.781 35.781 1 59.72 420 ALA A O 1
ATOM 3372 N N . ILE A 1 421 ? 38.344 8.797 34.969 1 65.06 421 ILE A N 1
ATOM 3373 C CA . ILE A 1 421 ? 36.938 8.375 34.844 1 65.06 421 ILE A CA 1
ATOM 3374 C C . ILE A 1 421 ? 36.312 8.25 36.219 1 65.06 421 ILE A C 1
ATOM 3376 O O . ILE A 1 421 ? 35.156 8.617 36.406 1 65.06 421 ILE A O 1
ATOM 3380 N N . GLU A 1 422 ? 37.125 7.766 37.094 1 64.25 422 GLU A N 1
ATOM 3381 C CA . GLU A 1 422 ? 36.594 7.594 38.438 1 64.25 422 GLU A CA 1
ATOM 3382 C C . GLU A 1 422 ? 36.344 8.938 39.125 1 64.25 422 GLU A C 1
ATOM 3384 O O . GLU A 1 422 ? 35.344 9.102 39.812 1 64.25 422 GLU A O 1
ATOM 3389 N N . VAL A 1 423 ? 37.188 9.836 38.938 1 61.25 423 VAL A N 1
ATOM 3390 C CA . VAL A 1 423 ? 37 11.156 39.5 1 61.25 423 VAL A CA 1
ATOM 3391 C C . VAL A 1 423 ? 35.781 11.836 38.875 1 61.25 423 VAL A C 1
ATOM 3393 O O . VAL A 1 423 ? 35.031 12.508 39.594 1 61.25 423 VAL A O 1
ATOM 3396 N N . ALA A 1 424 ? 35.719 11.656 37.625 1 63.53 424 ALA A N 1
ATOM 3397 C CA . ALA A 1 424 ? 34.562 12.227 36.938 1 63.53 424 ALA A CA 1
ATOM 3398 C C . ALA A 1 424 ? 33.25 11.633 37.469 1 63.53 424 ALA A C 1
ATOM 3400 O O . ALA A 1 424 ? 32.25 12.344 37.625 1 63.53 424 ALA A O 1
ATOM 3401 N N . GLN A 1 425 ? 33.312 10.367 37.688 1 65.38 425 GLN A N 1
ATOM 3402 C CA . GLN A 1 425 ? 32.156 9.703 38.25 1 65.38 425 GLN A CA 1
ATOM 3403 C C . GLN A 1 425 ? 31.781 10.266 39.625 1 65.38 425 GLN A C 1
ATOM 3405 O O . GLN A 1 425 ? 30.609 10.453 39.906 1 65.38 425 GLN A O 1
ATOM 3410 N N . GLN A 1 426 ? 32.781 10.461 40.375 1 62.91 426 GLN A N 1
ATOM 3411 C CA . GLN A 1 426 ? 32.562 10.984 41.719 1 62.91 426 GLN A CA 1
ATOM 3412 C C . GLN A 1 426 ? 32.031 12.422 41.656 1 62.91 426 GLN A C 1
ATOM 3414 O O . GLN A 1 426 ? 31.141 12.789 42.438 1 62.91 426 GLN A O 1
ATOM 3419 N N . PHE A 1 427 ? 32.594 13.141 40.812 1 61.5 427 PHE A N 1
ATOM 3420 C CA . PHE A 1 427 ? 32.125 14.523 40.625 1 61.5 427 PHE A CA 1
ATOM 3421 C C . PHE A 1 427 ? 30.688 14.57 40.188 1 61.5 427 PHE A C 1
ATOM 3423 O O . PHE A 1 427 ? 29.891 15.359 40.719 1 61.5 427 PHE A O 1
ATOM 3430 N N . LEU A 1 428 ? 30.422 13.82 39.25 1 64 428 LEU A N 1
ATOM 3431 C CA . LEU A 1 428 ? 29.047 13.766 38.75 1 64 428 LEU A CA 1
ATOM 3432 C C . LEU A 1 428 ? 28.094 13.281 39.812 1 64 428 LEU A C 1
ATOM 3434 O O . LEU A 1 428 ? 26.953 13.75 39.906 1 64 428 LEU A O 1
ATOM 3438 N N . ALA A 1 429 ? 28.594 12.352 40.594 1 62.22 429 ALA A N 1
ATOM 3439 C CA . ALA A 1 429 ? 27.781 11.844 41.688 1 62.22 429 ALA A CA 1
ATOM 3440 C C . ALA A 1 429 ? 27.5 12.945 42.719 1 62.22 429 ALA A C 1
ATOM 3442 O O . ALA A 1 429 ? 26.406 13.008 43.281 1 62.22 429 ALA A O 1
ATOM 3443 N N . THR A 1 430 ? 28.453 13.727 43.031 1 58.28 430 THR A N 1
ATOM 3444 C CA . THR A 1 430 ? 28.281 14.812 43.969 1 58.28 430 THR A CA 1
ATOM 3445 C C . THR A 1 430 ? 27.312 15.859 43.438 1 58.28 430 THR A C 1
ATOM 3447 O O . THR A 1 430 ? 26.562 16.469 44.219 1 58.28 430 THR A O 1
ATOM 3450 N N . LEU A 1 431 ? 27.438 16.094 42.156 1 56.28 431 LEU A N 1
ATOM 3451 C CA . LEU A 1 431 ? 26.578 17.078 41.531 1 56.28 431 LEU A CA 1
ATOM 3452 C C . LEU A 1 431 ? 25.125 16.594 41.5 1 56.28 431 LEU A C 1
ATOM 3454 O O . LEU A 1 431 ? 24.203 17.391 41.656 1 56.28 431 LEU A O 1
ATOM 3458 N N . THR A 1 432 ? 24.953 15.281 41.219 1 56.09 432 THR A N 1
ATOM 3459 C CA . THR A 1 432 ? 23.594 14.789 41.062 1 56.09 432 THR A CA 1
ATOM 3460 C C . THR A 1 432 ? 23.031 14.305 42.406 1 56.09 432 THR A C 1
ATOM 3462 O O . THR A 1 432 ? 21.875 13.898 42.5 1 56.09 432 THR A O 1
ATOM 3465 N N . GLY A 1 433 ? 23.484 14.688 43.719 1 48.97 433 GLY A N 1
ATOM 3466 C CA . GLY A 1 433 ? 23.016 14.305 45.062 1 48.97 433 GLY A CA 1
ATOM 3467 C C . GLY A 1 433 ? 22.969 12.797 45.25 1 48.97 433 GLY A C 1
ATOM 3468 O O . GLY A 1 433 ? 22.141 12.297 46.031 1 48.97 433 GLY A O 1
ATOM 3469 N N . GLY A 1 434 ? 23.844 11.797 44.906 1 44.44 434 GLY A N 1
ATOM 3470 C CA . GLY A 1 434 ? 23.984 10.375 45.156 1 44.44 434 GLY A CA 1
ATOM 3471 C C . GLY A 1 434 ? 23.594 9.5 44 1 44.44 434 GLY A C 1
ATOM 3472 O O . GLY A 1 434 ? 24.031 8.359 43.875 1 44.44 434 GLY A O 1
ATOM 3473 N N . SER A 1 435 ? 22.25 9.344 43.594 1 40.72 435 SER A N 1
ATOM 3474 C CA . SER A 1 435 ? 21.734 8.352 42.656 1 40.72 435 SER A CA 1
ATOM 3475 C C . SER A 1 435 ? 22.328 8.547 41.281 1 40.72 435 SER A C 1
ATOM 3477 O O . SER A 1 435 ? 22.094 9.562 40.625 1 40.72 435 SER A O 1
ATOM 3479 N N . LEU A 1 436 ? 23.5 8.266 41.031 1 43.5 436 LEU A N 1
ATOM 3480 C CA . LEU A 1 436 ? 24.141 8.242 39.719 1 43.5 436 LEU A CA 1
ATOM 3481 C C . LEU A 1 436 ? 23.203 7.629 38.688 1 43.5 436 LEU A C 1
ATOM 3483 O O . LEU A 1 436 ? 23.453 6.523 38.188 1 43.5 436 LEU A O 1
ATOM 3487 N N . THR A 1 437 ? 22.016 7.242 38.938 1 44.09 437 THR A N 1
ATOM 3488 C CA . THR A 1 437 ? 21.328 6.688 37.781 1 44.09 437 THR A CA 1
ATOM 3489 C C . THR A 1 437 ? 21.578 7.539 36.531 1 44.09 437 THR A C 1
ATOM 3491 O O . THR A 1 437 ? 21.047 8.641 36.406 1 44.09 437 THR A O 1
ATOM 3494 N N . VAL A 1 438 ? 22.922 7.781 36.25 1 47.91 438 VAL A N 1
ATOM 3495 C CA . VAL A 1 438 ? 23.328 8.336 34.969 1 47.91 438 VAL A CA 1
ATOM 3496 C C . VAL A 1 438 ? 22.25 8.086 33.938 1 47.91 438 VAL A C 1
ATOM 3498 O O . VAL A 1 438 ? 22.062 6.961 33.469 1 47.91 438 VAL A O 1
ATOM 3501 N N . ALA A 1 439 ? 21.125 8.391 34.375 1 51.41 439 ALA A N 1
ATOM 3502 C CA . ALA A 1 439 ? 19.953 8.375 33.5 1 51.41 439 ALA A CA 1
ATOM 3503 C C . ALA A 1 439 ? 20.312 8.742 32.062 1 51.41 439 ALA A C 1
ATOM 3505 O O . ALA A 1 439 ? 21.141 9.625 31.844 1 51.41 439 ALA A O 1
ATOM 3506 N N . GLU A 1 440 ? 20.344 7.883 31.125 1 62.91 440 GLU A N 1
ATOM 3507 C CA . GLU A 1 440 ? 20.531 7.938 29.672 1 62.91 440 GLU A CA 1
ATOM 3508 C C . GLU A 1 440 ? 20.016 9.258 29.109 1 62.91 440 GLU A C 1
ATOM 3510 O O . GLU A 1 440 ? 18.812 9.516 29.125 1 62.91 440 GLU A O 1
ATOM 3515 N N . ILE A 1 441 ? 20.891 10.375 29.172 1 77.31 441 ILE A N 1
ATOM 3516 C CA . ILE A 1 441 ? 20.562 11.727 28.734 1 77.31 441 ILE A CA 1
ATOM 3517 C C . ILE A 1 441 ? 20.375 11.758 27.219 1 77.31 441 ILE A C 1
ATOM 3519 O O . ILE A 1 441 ? 19.734 12.656 26.688 1 77.31 441 ILE A O 1
ATOM 3523 N N . MET A 1 442 ? 20.812 10.766 26.672 1 85.12 442 MET A N 1
ATOM 3524 C CA . MET A 1 442 ? 20.75 10.836 25.203 1 85.12 442 MET A CA 1
ATOM 3525 C C . MET A 1 442 ? 19.391 10.352 24.703 1 85.12 442 MET A C 1
ATOM 3527 O O . MET A 1 442 ? 18.859 9.352 25.203 1 85.12 442 MET A O 1
ATOM 3531 N N . ARG A 1 443 ? 18.844 11.156 23.922 1 88.62 443 ARG A N 1
ATOM 3532 C CA . ARG A 1 443 ? 17.594 10.758 23.297 1 88.62 443 ARG A CA 1
ATOM 3533 C C . ARG A 1 443 ? 17.812 9.664 22.266 1 88.62 443 ARG A C 1
ATOM 3535 O O . ARG A 1 443 ? 18.953 9.383 21.891 1 88.62 443 ARG A O 1
ATOM 3542 N N . ASN A 1 444 ? 16.734 9.023 21.844 1 91 444 ASN A N 1
ATOM 3543 C CA . ASN A 1 444 ? 16.812 7.891 20.922 1 91 444 ASN A CA 1
ATOM 3544 C C . ASN A 1 444 ? 16.703 8.336 19.469 1 91 444 ASN A C 1
ATOM 3546 O O . ASN A 1 444 ? 16.078 7.656 18.656 1 91 444 ASN A O 1
ATOM 3550 N N . ALA A 1 445 ? 17.094 9.539 19.125 1 94.25 445 ALA A N 1
ATOM 3551 C CA . ALA A 1 445 ? 17.047 10.039 17.75 1 94.25 445 ALA A CA 1
ATOM 3552 C C . ALA A 1 445 ? 18.297 10.867 17.422 1 94.25 445 ALA A C 1
ATOM 3554 O O . ALA A 1 445 ? 18.891 11.469 18.312 1 94.25 445 ALA A O 1
ATOM 3555 N N . ALA A 1 446 ? 18.688 10.828 16.203 1 95.56 446 ALA A N 1
ATOM 3556 C CA . ALA A 1 446 ? 19.875 11.555 15.773 1 95.56 446 ALA A CA 1
ATOM 3557 C C . ALA A 1 446 ? 19.703 12.086 14.352 1 95.56 446 ALA A C 1
ATOM 3559 O O . ALA A 1 446 ? 18.953 11.531 13.555 1 95.56 446 ALA A O 1
ATOM 3560 N N . PHE A 1 447 ? 20.344 13.25 14.078 1 95.94 447 PHE A N 1
ATOM 3561 C CA . PHE A 1 447 ? 20.438 13.797 12.727 1 95.94 447 PHE A CA 1
ATOM 3562 C C . PHE A 1 447 ? 21.766 13.406 12.086 1 95.94 447 PHE A C 1
ATOM 3564 O O . PHE A 1 447 ? 22.828 13.5 12.727 1 95.94 447 PHE A O 1
ATOM 3571 N N . VAL A 1 448 ? 21.688 12.883 10.93 1 96 448 VAL A N 1
ATOM 3572 C CA . VAL A 1 448 ? 22.891 12.531 10.188 1 96 448 VAL A CA 1
ATOM 3573 C C . VAL A 1 448 ? 22.938 13.297 8.867 1 96 448 VAL A C 1
ATOM 3575 O O . VAL A 1 448 ? 22 13.219 8.07 1 96 448 VAL A O 1
ATOM 3578 N N . SER A 1 449 ? 23.969 14.062 8.625 1 96.25 449 SER A N 1
ATOM 3579 C CA . SER A 1 449 ? 24.156 14.805 7.383 1 96.25 449 SER A CA 1
ATOM 3580 C C . SER A 1 449 ? 25.219 14.164 6.508 1 96.25 449 SER A C 1
ATOM 3582 O O . SER A 1 449 ? 26.266 13.742 7 1 96.25 449 SER A O 1
ATOM 3584 N N . PHE A 1 450 ? 24.953 14.047 5.266 1 95.44 450 PHE A N 1
ATOM 3585 C CA . PHE A 1 450 ? 25.844 13.43 4.305 1 95.44 450 PHE A CA 1
ATOM 3586 C C . PHE A 1 450 ? 26.484 14.484 3.396 1 95.44 450 PHE A C 1
ATOM 3588 O O . PHE A 1 450 ? 25.969 15.602 3.289 1 95.44 450 PHE A O 1
ATOM 3595 N N . ARG A 1 451 ? 27.516 14.109 2.711 1 93.12 451 ARG A N 1
ATOM 3596 C CA . ARG A 1 451 ? 28.219 15.008 1.803 1 93.12 451 ARG A CA 1
ATOM 3597 C C . ARG A 1 451 ? 27.609 14.977 0.409 1 93.12 451 ARG A C 1
ATOM 3599 O O . ARG A 1 451 ? 27.75 15.93 -0.359 1 93.12 451 ARG A O 1
ATOM 3606 N N . THR A 1 452 ? 27.031 13.867 0.097 1 92.88 452 THR A N 1
ATOM 3607 C CA . THR A 1 452 ? 26.453 13.695 -1.231 1 92.88 452 THR A CA 1
ATOM 3608 C C . THR A 1 452 ? 24.953 13.422 -1.14 1 92.88 452 THR A C 1
ATOM 3610 O O . THR A 1 452 ? 24.484 12.891 -0.133 1 92.88 452 THR A O 1
ATOM 3613 N N . LEU A 1 453 ? 24.266 13.828 -2.234 1 94.25 453 LEU A N 1
ATOM 3614 C CA . LEU A 1 453 ? 22.828 13.586 -2.32 1 94.25 453 LEU A CA 1
ATOM 3615 C C . LEU A 1 453 ? 22.531 12.102 -2.502 1 94.25 453 LEU A C 1
ATOM 3617 O O . LEU A 1 453 ? 21.531 11.594 -1.999 1 94.25 453 LEU A O 1
ATOM 3621 N N . ARG A 1 454 ? 23.438 11.375 -3.133 1 92.75 454 ARG A N 1
ATOM 3622 C CA . ARG A 1 454 ? 23.297 9.945 -3.389 1 92.75 454 ARG A CA 1
ATOM 3623 C C . ARG A 1 454 ? 23.219 9.164 -2.082 1 92.75 454 ARG A C 1
ATOM 3625 O O . ARG A 1 454 ? 22.328 8.328 -1.908 1 92.75 454 ARG A O 1
ATOM 3632 N N . ALA A 1 455 ? 24.062 9.484 -1.178 1 93.94 455 ALA A N 1
ATOM 3633 C CA . ALA A 1 455 ? 24.109 8.766 0.093 1 93.94 455 ALA A CA 1
ATOM 3634 C C . ALA A 1 455 ? 22.875 9.078 0.944 1 93.94 455 ALA A C 1
ATOM 3636 O O . ALA A 1 455 ? 22.297 8.188 1.566 1 93.94 455 ALA A O 1
ATOM 3637 N N . ALA A 1 456 ? 22.5 10.352 0.931 1 95.06 456 ALA A N 1
ATOM 3638 C CA . ALA A 1 456 ? 21.344 10.758 1.743 1 95.06 456 ALA A CA 1
ATOM 3639 C C . ALA A 1 456 ? 20.062 10.094 1.249 1 95.06 456 ALA A C 1
ATOM 3641 O O . ALA A 1 456 ? 19.297 9.555 2.045 1 95.06 456 ALA A O 1
ATOM 3642 N N . HIS A 1 457 ? 19.844 10.109 -0.075 1 93.5 457 HIS A N 1
ATOM 3643 C CA . HIS A 1 457 ? 18.609 9.539 -0.621 1 93.5 457 HIS A CA 1
ATOM 3644 C C . HIS A 1 457 ? 18.656 8.016 -0.61 1 93.5 457 HIS A C 1
ATOM 3646 O O . HIS A 1 457 ? 17.609 7.359 -0.507 1 93.5 457 HIS A O 1
ATOM 3652 N N . SER A 1 458 ? 19.859 7.414 -0.739 1 93 458 SER A N 1
ATOM 3653 C CA . SER A 1 458 ? 19.984 5.965 -0.621 1 93 458 SER A CA 1
ATOM 3654 C C . SER A 1 458 ? 19.688 5.496 0.801 1 93 458 SER A C 1
ATOM 3656 O O . SER A 1 458 ? 19.031 4.473 1.001 1 93 458 SER A O 1
ATOM 3658 N N . ALA A 1 459 ? 20.141 6.27 1.768 1 93.69 459 ALA A N 1
ATOM 3659 C CA . ALA A 1 459 ? 19.922 5.898 3.164 1 93.69 459 ALA A CA 1
ATOM 3660 C C . ALA A 1 459 ? 18.438 5.902 3.516 1 93.69 459 ALA A C 1
ATOM 3662 O O . ALA A 1 459 ? 17.984 5.082 4.316 1 93.69 459 ALA A O 1
ATOM 3663 N N . GLN A 1 460 ? 17.688 6.766 2.916 1 92.38 460 GLN A N 1
ATOM 3664 C CA . GLN A 1 460 ? 16.266 6.895 3.227 1 92.38 460 GLN A CA 1
ATOM 3665 C C . GLN A 1 460 ? 15.469 5.738 2.639 1 92.38 460 GLN A C 1
ATOM 3667 O O . GLN A 1 460 ? 14.43 5.355 3.182 1 92.38 460 GLN A O 1
ATOM 3672 N N . GLN A 1 461 ? 15.906 5.18 1.58 1 90 461 GLN A N 1
ATOM 3673 C CA . GLN A 1 461 ? 15.117 4.188 0.864 1 90 461 GLN A CA 1
ATOM 3674 C C . GLN A 1 461 ? 15.516 2.77 1.26 1 90 461 GLN A C 1
ATOM 3676 O O . GLN A 1 461 ? 14.734 1.829 1.1 1 90 461 GLN A O 1
ATOM 3681 N N . LEU A 1 462 ? 16.656 2.568 1.819 1 90.56 462 LEU A N 1
ATOM 3682 C CA . LEU A 1 462 ? 17.188 1.239 2.092 1 90.56 462 LEU A CA 1
ATOM 3683 C C . LEU A 1 462 ? 16.781 0.763 3.482 1 90.56 462 LEU A C 1
ATOM 3685 O O . LEU A 1 462 ? 16.672 1.565 4.414 1 90.56 462 LEU A O 1
ATOM 3689 N N . LEU A 1 463 ? 16.516 -0.553 3.541 1 88.56 463 LEU A N 1
ATOM 3690 C CA . LEU A 1 463 ? 16.297 -1.188 4.836 1 88.56 463 LEU A CA 1
ATOM 3691 C C . LEU A 1 463 ? 17.609 -1.358 5.582 1 88.56 463 LEU A C 1
ATOM 3693 O O . LEU A 1 463 ? 18.547 -1.98 5.066 1 88.56 463 LEU A O 1
ATOM 3697 N N . GLN A 1 464 ? 17.672 -0.826 6.781 1 87.25 464 GLN A N 1
ATOM 3698 C CA . GLN A 1 464 ? 18.953 -0.767 7.469 1 87.25 464 GLN A CA 1
ATOM 3699 C C . GLN A 1 464 ? 19.203 -2.031 8.289 1 87.25 464 GLN A C 1
ATOM 3701 O O . GLN A 1 464 ? 20.25 -2.654 8.18 1 87.25 464 GLN A O 1
ATOM 3706 N N . THR A 1 465 ? 18.203 -2.363 9.133 1 87.88 465 THR A N 1
ATOM 3707 C CA . THR A 1 465 ? 18.406 -3.465 10.07 1 87.88 465 THR A CA 1
ATOM 3708 C C . THR A 1 465 ? 17.344 -4.539 9.883 1 87.88 465 THR A C 1
ATOM 3710 O O . THR A 1 465 ? 16.359 -4.332 9.156 1 87.88 465 THR A O 1
ATOM 3713 N N . GLU A 1 466 ? 17.625 -5.664 10.508 1 84.25 466 GLU A N 1
ATOM 3714 C CA . GLU A 1 466 ? 16.719 -6.809 10.438 1 84.25 466 GLU A CA 1
ATOM 3715 C C . GLU A 1 466 ? 15.398 -6.512 11.133 1 84.25 466 GLU A C 1
ATOM 3717 O O . GLU A 1 466 ? 14.336 -6.906 10.656 1 84.25 466 GLU A O 1
ATOM 3722 N N . ASN A 1 467 ? 15.594 -5.82 12.234 1 82.44 467 ASN A N 1
ATOM 3723 C CA . ASN A 1 467 ? 14.375 -5.375 12.891 1 82.44 467 ASN A CA 1
ATOM 3724 C C . ASN A 1 467 ? 13.867 -4.062 12.305 1 82.44 467 ASN A C 1
ATOM 3726 O O . ASN A 1 467 ? 14.5 -3.02 12.461 1 82.44 467 ASN A O 1
ATOM 3730 N N . PRO A 1 468 ? 12.766 -4.141 11.617 1 82.19 468 PRO A N 1
ATOM 3731 C CA . PRO A 1 468 ? 12.289 -2.951 10.898 1 82.19 468 PRO A CA 1
ATOM 3732 C C . PRO A 1 468 ? 11.883 -1.823 11.844 1 82.19 468 PRO A C 1
ATOM 3734 O O . PRO A 1 468 ? 11.758 -0.671 11.422 1 82.19 468 PRO A O 1
ATOM 3737 N N . VAL A 1 469 ? 11.727 -2.115 13.18 1 82.88 469 VAL A N 1
ATOM 3738 C CA . VAL A 1 469 ? 11.273 -1.108 14.133 1 82.88 469 VAL A CA 1
ATOM 3739 C C . VAL A 1 469 ? 12.461 -0.32 14.664 1 82.88 469 VAL A C 1
ATOM 3741 O O . VAL A 1 469 ? 12.32 0.84 15.062 1 82.88 469 VAL A O 1
ATOM 3744 N N . LYS A 1 470 ? 13.602 -0.925 14.461 1 86 470 LYS A N 1
ATOM 3745 C CA . LYS A 1 470 ? 14.789 -0.266 14.992 1 86 470 LYS A CA 1
ATOM 3746 C C . LYS A 1 470 ? 15.578 0.419 13.883 1 86 470 LYS A C 1
ATOM 3748 O O . LYS A 1 470 ? 15.609 -0.058 12.75 1 86 470 LYS A O 1
ATOM 3753 N N . LEU A 1 471 ? 16.109 1.529 14.18 1 89.06 471 LEU A N 1
ATOM 3754 C CA . LEU A 1 471 ? 16.969 2.303 13.297 1 89.06 471 LEU A CA 1
ATOM 3755 C C . LEU A 1 471 ? 16.234 2.662 12.008 1 89.06 471 LEU A C 1
ATOM 3757 O O . LEU A 1 471 ? 16.703 2.342 10.914 1 89.06 471 LEU A O 1
ATOM 3761 N N . ARG A 1 472 ? 15.219 3.312 12.172 1 89.44 472 ARG A N 1
ATOM 3762 C CA . ARG A 1 472 ? 14.453 3.791 11.023 1 89.44 472 ARG A CA 1
ATOM 3763 C C . ARG A 1 472 ? 14.969 5.145 10.547 1 89.44 472 ARG A C 1
ATOM 3765 O O . ARG A 1 472 ? 15.211 6.043 11.359 1 89.44 472 ARG A O 1
ATOM 3772 N N . ILE A 1 473 ? 15.141 5.25 9.297 1 92.75 473 ILE A N 1
ATOM 3773 C CA . ILE A 1 473 ? 15.68 6.477 8.719 1 92.75 473 ILE A CA 1
ATOM 3774 C C . ILE A 1 473 ? 14.57 7.238 7.996 1 92.75 473 ILE A C 1
ATOM 3776 O O . ILE A 1 473 ? 13.82 6.656 7.207 1 92.75 473 ILE A O 1
ATOM 3780 N N . HIS A 1 474 ? 14.406 8.469 8.367 1 91.44 474 HIS A N 1
ATOM 3781 C CA . HIS A 1 474 ? 13.453 9.375 7.734 1 91.44 474 HIS A CA 1
ATOM 3782 C C . HIS A 1 474 ? 14.156 10.617 7.191 1 91.44 474 HIS A C 1
ATOM 3784 O O . HIS A 1 474 ? 15.258 10.961 7.629 1 91.44 474 HIS A O 1
ATOM 3790 N N . PRO A 1 475 ? 13.562 11.195 6.156 1 92.69 475 PRO A N 1
ATOM 3791 C CA . PRO A 1 475 ? 14.141 12.461 5.699 1 92.69 475 PRO A CA 1
ATOM 3792 C C . PRO A 1 475 ? 14.094 13.547 6.773 1 92.69 475 PRO A C 1
ATOM 3794 O O . PRO A 1 475 ? 13.125 13.641 7.523 1 92.69 475 PRO A O 1
ATOM 3797 N N . ALA A 1 476 ? 15.117 14.297 6.91 1 93.94 476 ALA A N 1
ATOM 3798 C CA . ALA A 1 476 ? 15.188 15.359 7.902 1 93.94 476 ALA A CA 1
ATOM 3799 C C . ALA A 1 476 ? 14.359 16.562 7.473 1 93.94 476 ALA A C 1
ATOM 3801 O O . ALA A 1 476 ? 14.43 17 6.32 1 93.94 476 ALA A O 1
ATOM 3802 N N . PRO A 1 477 ? 13.531 17.047 8.328 1 92.12 477 PRO A N 1
ATOM 3803 C CA . PRO A 1 477 ? 12.812 18.281 8.047 1 92.12 477 PRO A CA 1
ATOM 3804 C C . PRO A 1 477 ? 13.688 19.516 8.219 1 92.12 477 PRO A C 1
ATOM 3806 O O . PRO A 1 477 ? 14.82 19.422 8.695 1 92.12 477 PRO A O 1
ATOM 3809 N N . HIS A 1 478 ? 13.188 20.625 7.711 1 90.94 478 HIS A N 1
ATOM 3810 C CA . HIS A 1 478 ? 13.875 21.875 7.98 1 90.94 478 HIS A CA 1
ATOM 3811 C C . HIS A 1 478 ? 13.961 22.156 9.477 1 90.94 478 HIS A C 1
ATOM 3813 O O . HIS A 1 478 ? 13.047 21.797 10.227 1 90.94 478 HIS A O 1
ATOM 3819 N N . ILE A 1 479 ? 14.992 22.719 9.93 1 90.12 479 ILE A N 1
ATOM 3820 C CA . ILE A 1 479 ? 15.289 22.906 11.344 1 90.12 479 ILE A CA 1
ATOM 3821 C C . ILE A 1 479 ? 14.133 23.641 12.023 1 90.12 479 ILE A C 1
ATOM 3823 O O . ILE A 1 479 ? 13.805 23.359 13.18 1 90.12 479 ILE A O 1
ATOM 3827 N N . LYS A 1 480 ? 13.445 24.547 11.258 1 87 480 LYS A N 1
ATOM 3828 C CA . LYS A 1 480 ? 12.344 25.312 11.82 1 87 480 LYS A CA 1
ATOM 3829 C C . LYS A 1 480 ? 11.047 24.516 11.812 1 87 480 LYS A C 1
ATOM 3831 O O . LYS A 1 480 ? 10.086 24.875 12.5 1 87 480 LYS A O 1
ATOM 3836 N N . ASP A 1 481 ? 11.047 23.438 11.102 1 88.94 481 ASP A N 1
ATOM 3837 C CA . ASP A 1 481 ? 9.852 22.609 10.977 1 88.94 481 ASP A CA 1
ATOM 3838 C C . ASP A 1 481 ? 9.906 21.406 11.914 1 88.94 481 ASP A C 1
ATOM 3840 O O . ASP A 1 481 ? 8.977 20.609 11.969 1 88.94 481 ASP A O 1
ATOM 3844 N N . VAL A 1 482 ? 10.93 21.312 12.734 1 91.44 482 VAL A N 1
ATOM 3845 C CA . VAL A 1 482 ? 11.094 20.156 13.617 1 91.44 482 VAL A CA 1
ATOM 3846 C C . VAL A 1 482 ? 10.258 20.359 14.883 1 91.44 482 VAL A C 1
ATOM 3848 O O . VAL A 1 482 ? 10.281 21.422 15.492 1 91.44 482 VAL A O 1
ATOM 3851 N N . VAL A 1 483 ? 9.461 19.391 15.234 1 90.94 483 VAL A N 1
ATOM 3852 C CA . VAL A 1 483 ? 8.734 19.359 16.5 1 90.94 483 VAL A CA 1
ATOM 3853 C C . VAL A 1 483 ? 9.578 18.672 17.562 1 90.94 483 VAL A C 1
ATOM 3855 O O . VAL A 1 483 ? 9.5 17.453 17.734 1 90.94 483 VAL A O 1
ATOM 3858 N N . TRP A 1 484 ? 10.25 19.375 18.328 1 88.88 484 TRP A N 1
ATOM 3859 C CA . TRP A 1 484 ? 11.273 18.891 19.234 1 88.88 484 TRP A CA 1
ATOM 3860 C C . TRP A 1 484 ? 10.656 18.078 20.359 1 88.88 484 TRP A C 1
ATOM 3862 O O . TRP A 1 484 ? 11.328 17.234 20.969 1 88.88 484 TRP A O 1
ATOM 3872 N N . VAL A 1 485 ? 9.383 18.312 20.672 1 86.5 485 VAL A N 1
ATOM 3873 C CA . VAL A 1 485 ? 8.742 17.547 21.734 1 86.5 485 VAL A CA 1
ATOM 3874 C C . VAL A 1 485 ? 8.641 16.078 21.328 1 86.5 485 VAL A C 1
ATOM 3876 O O . VAL A 1 485 ? 8.688 15.18 22.172 1 86.5 485 VAL A O 1
ATOM 3879 N N . ASN A 1 486 ? 8.578 15.852 20 1 90.44 486 ASN A N 1
ATOM 3880 C CA . ASN A 1 486 ? 8.414 14.5 19.469 1 90.44 486 ASN A CA 1
ATOM 3881 C C . ASN A 1 486 ? 9.75 13.898 19.047 1 90.44 486 ASN A C 1
ATOM 3883 O O . ASN A 1 486 ? 9.82 12.719 18.688 1 90.44 486 ASN A O 1
ATOM 3887 N N . PHE A 1 487 ? 10.773 14.703 19.188 1 91.44 487 PHE A N 1
ATOM 3888 C CA . PHE A 1 487 ? 12.094 14.227 18.812 1 91.44 487 PHE A CA 1
ATOM 3889 C C . PHE A 1 487 ? 12.617 13.211 19.812 1 91.44 487 PHE A C 1
ATOM 3891 O O . PHE A 1 487 ? 12.781 13.531 21 1 91.44 487 PHE A O 1
ATOM 3898 N N . GLY A 1 488 ? 12.719 11.945 19.5 1 89.25 488 GLY A N 1
ATOM 3899 C CA . GLY A 1 488 ? 13.281 10.914 20.344 1 89.25 488 GLY A CA 1
ATOM 3900 C C . GLY A 1 488 ? 12.227 10.039 21 1 89.25 488 GLY A C 1
ATOM 3901 O O . GLY A 1 488 ? 12.531 9.258 21.906 1 89.25 488 GLY A O 1
ATOM 3902 N N . LEU A 1 489 ? 11.07 10.133 20.562 1 89.19 489 LEU A N 1
ATOM 3903 C CA . LEU A 1 489 ? 10.023 9.273 21.094 1 89.19 489 LEU A CA 1
ATOM 3904 C C . LEU A 1 489 ? 10.188 7.844 20.594 1 89.19 489 LEU A C 1
ATOM 3906 O O . LEU A 1 489 ? 10.383 7.613 19.406 1 89.19 489 LEU A O 1
ATOM 3910 N N . PRO A 1 490 ? 10.148 6.918 21.531 1 88.56 490 PRO A N 1
ATOM 3911 C CA . PRO A 1 490 ? 10.281 5.523 21.109 1 88.56 490 PRO A CA 1
ATOM 3912 C C . PRO A 1 490 ? 9.109 5.055 20.25 1 88.56 490 PRO A C 1
ATOM 3914 O O . PRO A 1 490 ? 8.008 5.59 20.359 1 88.56 490 PRO A O 1
ATOM 3917 N N . HIS A 1 491 ? 9.367 4.125 19.516 1 87.06 491 HIS A N 1
ATOM 3918 C CA . HIS A 1 491 ? 8.391 3.637 18.547 1 87.06 491 HIS A CA 1
ATOM 3919 C C . HIS A 1 491 ? 7.16 3.066 19.25 1 87.06 491 HIS A C 1
ATOM 3921 O O . HIS A 1 491 ? 6.047 3.186 18.734 1 87.06 491 HIS A O 1
ATOM 3927 N N . ARG A 1 492 ? 7.312 2.451 20.406 1 83.69 492 ARG A N 1
ATOM 3928 C CA . ARG A 1 492 ? 6.184 1.864 21.125 1 83.69 492 ARG A CA 1
ATOM 3929 C C . ARG A 1 492 ? 5.172 2.934 21.516 1 83.69 492 ARG A C 1
ATOM 3931 O O . ARG A 1 492 ? 3.963 2.732 21.391 1 83.69 492 ARG A O 1
ATOM 3938 N N . ILE A 1 493 ? 5.676 4.062 21.969 1 87.31 493 ILE A N 1
ATOM 3939 C CA . ILE A 1 493 ? 4.805 5.152 22.391 1 87.31 493 ILE A CA 1
ATOM 3940 C C . ILE A 1 493 ? 4.156 5.797 21.156 1 87.31 493 ILE A C 1
ATOM 3942 O O . ILE A 1 493 ? 2.967 6.125 21.188 1 87.31 493 ILE A O 1
ATOM 3946 N N . LYS A 1 494 ? 4.926 5.938 20.141 1 87.31 494 LYS A N 1
ATOM 3947 C CA . LYS A 1 494 ? 4.387 6.508 18.922 1 87.31 494 LYS A CA 1
ATOM 3948 C C . LYS A 1 494 ? 3.275 5.629 18.344 1 87.31 494 LYS A C 1
ATOM 3950 O O . LYS A 1 494 ? 2.25 6.141 17.891 1 87.31 494 LYS A O 1
ATOM 3955 N N . SER A 1 495 ? 3.514 4.34 18.453 1 84.75 495 SER A N 1
ATOM 3956 C CA . SER A 1 495 ? 2.525 3.406 17.922 1 84.75 495 SER A CA 1
ATOM 3957 C C . SER A 1 495 ? 1.253 3.412 18.766 1 84.75 495 SER A C 1
ATOM 3959 O O . SER A 1 495 ? 0.145 3.371 18.219 1 84.75 495 SER A O 1
ATOM 3961 N N . THR A 1 496 ? 1.38 3.439 20.031 1 85.69 496 THR A N 1
ATOM 3962 C CA . THR A 1 496 ? 0.222 3.445 20.922 1 85.69 496 THR A CA 1
ATOM 3963 C C . THR A 1 496 ? -0.586 4.727 20.75 1 85.69 496 THR A C 1
ATOM 3965 O O . THR A 1 496 ? -1.816 4.684 20.672 1 85.69 496 THR A O 1
ATOM 3968 N N . TRP A 1 497 ? 0.105 5.816 20.672 1 87.56 497 TRP A N 1
ATOM 3969 C CA . TRP A 1 497 ? -0.593 7.082 20.469 1 87.56 497 TRP A CA 1
ATOM 3970 C C . TRP A 1 497 ? -1.188 7.168 19.078 1 87.56 497 TRP A C 1
ATOM 3972 O O . TRP A 1 497 ? -2.199 7.844 18.859 1 87.56 497 TRP A O 1
ATOM 3982 N N . GLY A 1 498 ? -0.475 6.609 18.125 1 86.06 498 GLY A N 1
ATOM 3983 C CA . GLY A 1 498 ? -1.057 6.535 16.797 1 86.06 498 GLY A CA 1
ATOM 3984 C C . GLY A 1 498 ? -2.383 5.801 16.766 1 86.06 498 GLY A C 1
ATOM 3985 O O . GLY A 1 498 ? -3.334 6.25 16.125 1 86.06 498 GLY A O 1
ATOM 3986 N N . LEU A 1 499 ? -2.512 4.699 17.516 1 83.5 499 LEU A N 1
ATOM 3987 C CA . LEU A 1 499 ? -3.734 3.91 17.594 1 83.5 499 LEU A CA 1
ATOM 3988 C C . LEU A 1 499 ? -4.805 4.637 18.391 1 83.5 499 LEU A C 1
ATOM 3990 O O . LEU A 1 499 ? -5.977 4.652 18.016 1 83.5 499 LEU A O 1
ATOM 3994 N N . LEU A 1 500 ? -4.355 5.23 19.438 1 86.19 500 LEU A N 1
ATOM 3995 C CA . LEU A 1 500 ? -5.293 5.965 20.281 1 86.19 500 LEU A CA 1
ATOM 3996 C C . LEU A 1 500 ? -5.863 7.168 19.547 1 86.19 500 LEU A C 1
ATOM 3998 O O . LEU A 1 500 ? -7.055 7.461 19.656 1 86.19 500 LEU A O 1
ATOM 4002 N N . ALA A 1 501 ? -4.969 7.855 18.891 1 90.25 501 ALA A N 1
ATOM 4003 C CA . ALA A 1 501 ? -5.426 9.016 18.125 1 90.25 501 ALA A CA 1
ATOM 4004 C C . ALA A 1 501 ? -6.406 8.594 17.031 1 90.25 501 ALA A C 1
ATOM 4006 O O . ALA A 1 501 ? -7.402 9.281 16.781 1 90.25 501 ALA A O 1
ATOM 4007 N N . ALA A 1 502 ? -6.156 7.562 16.344 1 84.88 502 ALA A N 1
ATOM 4008 C CA . ALA A 1 502 ? -7.066 7.07 15.32 1 84.88 502 ALA A CA 1
ATOM 4009 C C . ALA A 1 502 ? -8.398 6.648 15.922 1 84.88 502 ALA A C 1
ATOM 4011 O O . ALA A 1 502 ? -9.461 6.941 15.367 1 84.88 502 ALA A O 1
ATOM 4012 N N . GLY A 1 503 ? -8.375 5.871 17.047 1 83 503 GLY A N 1
ATOM 4013 C CA . GLY A 1 503 ? -9.594 5.477 17.734 1 83 503 GLY A CA 1
ATOM 4014 C C . GLY A 1 503 ? -10.406 6.656 18.234 1 83 503 GLY A C 1
ATOM 4015 O O . GLY A 1 503 ? -11.617 6.703 18.047 1 83 503 GLY A O 1
ATOM 4016 N N . LEU A 1 504 ? -9.758 7.625 18.812 1 88 504 LEU A N 1
ATOM 4017 C CA . LEU A 1 504 ? -10.438 8.812 19.328 1 88 504 LEU A CA 1
ATOM 4018 C C . LEU A 1 504 ? -11.016 9.641 18.188 1 88 504 LEU A C 1
ATOM 4020 O O . LEU A 1 504 ? -12.102 10.211 18.328 1 88 504 LEU A O 1
ATOM 4024 N N . THR A 1 505 ? -10.227 9.789 17.109 1 89.19 505 THR A N 1
ATOM 4025 C CA . THR A 1 505 ? -10.742 10.492 15.938 1 89.19 505 THR A CA 1
ATOM 4026 C C . THR A 1 505 ? -12.016 9.828 15.414 1 89.19 505 THR A C 1
ATOM 4028 O O . THR A 1 505 ? -12.984 10.508 15.078 1 89.19 505 THR A O 1
ATOM 4031 N N . PHE A 1 506 ? -12.039 8.57 15.406 1 83 506 PHE A N 1
ATOM 4032 C CA . PHE A 1 506 ? -13.219 7.848 14.945 1 83 506 PHE A CA 1
ATOM 4033 C C . PHE A 1 506 ? -14.414 8.117 15.852 1 83 506 PHE A C 1
ATOM 4035 O O . PHE A 1 506 ? -15.523 8.367 15.375 1 83 506 PHE A O 1
ATOM 4042 N N . VAL A 1 507 ? -14.18 8.062 17.156 1 81.06 507 VAL A N 1
ATOM 4043 C CA . VAL A 1 507 ? -15.242 8.273 18.125 1 81.06 507 VAL A CA 1
ATOM 4044 C C . VAL A 1 507 ? -15.758 9.711 18.031 1 81.06 507 VAL A C 1
ATOM 4046 O O . VAL A 1 507 ? -16.969 9.938 18.031 1 81.06 507 VAL A O 1
ATOM 4049 N N . ILE A 1 508 ? -14.859 10.641 17.859 1 87.75 508 ILE A N 1
ATOM 4050 C CA . ILE A 1 508 ? -15.258 12.047 17.781 1 87.75 508 ILE A CA 1
ATOM 4051 C C . ILE A 1 508 ? -16.016 12.305 16.484 1 87.75 508 ILE A C 1
ATOM 4053 O O . ILE A 1 508 ? -17.031 13 16.484 1 87.75 508 ILE A O 1
ATOM 4057 N N . VAL A 1 509 ? -15.531 11.75 15.414 1 85.75 509 VAL A N 1
ATOM 4058 C CA . VAL A 1 509 ? -16.156 11.969 14.109 1 85.75 509 VAL A CA 1
ATOM 4059 C C . VAL A 1 509 ? -17.562 11.367 14.109 1 85.75 509 VAL A C 1
ATOM 4061 O O . VAL A 1 509 ? -18.516 11.984 13.617 1 85.75 509 VAL A O 1
ATOM 4064 N N . CYS A 1 510 ? -17.781 10.211 14.773 1 74.88 510 CYS A N 1
ATOM 4065 C CA . CYS A 1 510 ? -19.062 9.516 14.742 1 74.88 510 CYS A CA 1
ATOM 4066 C C . CYS A 1 510 ? -20.016 10.109 15.766 1 74.88 510 CYS A C 1
ATOM 4068 O O . CYS A 1 510 ? -21.219 10.203 15.516 1 74.88 510 CYS A O 1
ATOM 4070 N N . PHE A 1 511 ? -19.484 10.594 16.969 1 78.25 511 PHE A N 1
ATOM 4071 C CA . PHE A 1 511 ? -20.375 10.945 18.062 1 78.25 511 PHE A CA 1
ATOM 4072 C C . PHE A 1 511 ? -20.328 12.445 18.344 1 78.25 511 PHE A C 1
ATOM 4074 O O . PHE A 1 511 ? -20.922 12.922 19.312 1 78.25 511 PHE A O 1
ATOM 4081 N N . TRP A 1 512 ? -19.609 13.219 17.547 1 82.38 512 TRP A N 1
ATOM 4082 C CA . TRP A 1 512 ? -19.5 14.656 17.797 1 82.38 512 TRP A CA 1
ATOM 4083 C C . TRP A 1 512 ? -20.859 15.328 17.719 1 82.38 512 TRP A C 1
ATOM 4085 O O . TRP A 1 512 ? -21.078 16.375 18.328 1 82.38 512 TRP A O 1
ATOM 4095 N N . THR A 1 513 ? -21.781 14.688 17 1 74.75 513 THR A N 1
ATOM 4096 C CA . THR A 1 513 ? -23.109 15.258 16.828 1 74.75 513 THR A CA 1
ATOM 4097 C C . THR A 1 513 ? -23.875 15.258 18.141 1 74.75 513 THR A C 1
ATOM 4099 O O . THR A 1 513 ? -24.719 16.125 18.375 1 74.75 513 THR A O 1
ATOM 4102 N N . ILE A 1 514 ? -23.484 14.375 18.969 1 74.25 514 ILE A N 1
ATOM 4103 C CA . ILE A 1 514 ? -24.172 14.242 20.25 1 74.25 514 ILE A CA 1
ATOM 4104 C C . ILE A 1 514 ? -23.859 15.453 21.125 1 74.25 514 ILE A C 1
ATOM 4106 O O . ILE A 1 514 ? -24.766 16.188 21.531 1 74.25 514 ILE A O 1
ATOM 4110 N N . PRO A 1 515 ? -22.656 15.797 21.391 1 78.94 515 PRO A N 1
ATOM 4111 C CA . PRO A 1 515 ? -22.375 16.984 22.188 1 78.94 515 PRO A CA 1
ATOM 4112 C C . PRO A 1 515 ? -22.812 18.281 21.5 1 78.94 515 PRO A C 1
ATOM 4114 O O . PRO A 1 515 ? -23.25 19.234 22.172 1 78.94 515 PRO A O 1
ATOM 4117 N N . THR A 1 516 ? -22.719 18.375 20.266 1 77.5 516 THR A N 1
ATOM 4118 C CA . THR A 1 516 ? -23.141 19.562 19.547 1 77.5 516 THR A CA 1
ATOM 4119 C C . THR A 1 516 ? -24.641 19.781 19.656 1 77.5 516 THR A C 1
ATOM 4121 O O . THR A 1 516 ? -25.109 20.906 19.812 1 77.5 516 THR A O 1
ATOM 4124 N N . ALA A 1 517 ? -25.359 18.641 19.484 1 67.94 517 ALA A N 1
ATOM 4125 C CA . ALA A 1 517 ? -26.812 18.703 19.641 1 67.94 517 ALA A CA 1
ATOM 4126 C C . ALA A 1 517 ? -27.188 19.125 21.062 1 67.94 517 ALA A C 1
ATOM 4128 O O . ALA A 1 517 ? -28.156 19.875 21.25 1 67.94 517 ALA A O 1
ATOM 4129 N N . PHE A 1 518 ? -26.453 18.641 21.953 1 72.62 518 PHE A N 1
ATOM 4130 C CA . PHE A 1 518 ? -26.703 18.984 23.359 1 72.62 518 PHE A CA 1
ATOM 4131 C C . PHE A 1 518 ? -26.484 20.484 23.594 1 72.62 518 PHE A C 1
ATOM 4133 O O . PHE A 1 518 ? -27.328 21.156 24.203 1 72.62 518 PHE A O 1
ATOM 4140 N N . VAL A 1 519 ? -25.406 21 23.141 1 73.69 519 VAL A N 1
ATOM 4141 C CA . VAL A 1 519 ? -25.062 22.406 23.359 1 73.69 519 VAL A CA 1
ATOM 4142 C C . VAL A 1 519 ? -26.047 23.312 22.609 1 73.69 519 VAL A C 1
ATOM 4144 O O . VAL A 1 519 ? -26.453 24.344 23.141 1 73.69 519 VAL A O 1
ATOM 4147 N N . THR A 1 520 ? -26.469 22.906 21.422 1 67.81 520 THR A N 1
ATOM 4148 C CA . THR A 1 520 ? -27.406 23.703 20.641 1 67.81 520 THR A CA 1
ATOM 4149 C C . THR A 1 520 ? -28.812 23.641 21.219 1 67.81 520 THR A C 1
ATOM 4151 O O . THR A 1 520 ? -29.594 24.578 21.109 1 67.81 520 THR A O 1
ATOM 4154 N N . SER A 1 521 ? -29.125 22.5 21.734 1 67.25 521 SER A N 1
ATOM 4155 C CA . SER A 1 521 ? -30.422 22.359 22.359 1 67.25 521 SER A CA 1
ATOM 4156 C C . SER A 1 521 ? -30.562 23.281 23.562 1 67.25 521 SER A C 1
ATOM 4158 O O . SER A 1 521 ? -31.672 23.703 23.906 1 67.25 521 SER A O 1
ATOM 4160 N N . LEU A 1 522 ? -29.406 23.453 24.141 1 65.25 522 LEU A N 1
ATOM 4161 C CA . LEU A 1 522 ? -29.422 24.359 25.281 1 65.25 522 LEU A CA 1
ATOM 4162 C C . LEU A 1 522 ? -29.719 25.781 24.828 1 65.25 522 LEU A C 1
ATOM 4164 O O . LEU A 1 522 ? -30.172 26.594 25.641 1 65.25 522 LEU A O 1
ATOM 4168 N N . ALA A 1 523 ? -29.5 26.016 23.562 1 60.44 523 ALA A N 1
ATOM 4169 C CA . ALA A 1 523 ? -29.734 27.359 23.031 1 60.44 523 ALA A CA 1
ATOM 4170 C C . ALA A 1 523 ? -31.078 27.438 22.312 1 60.44 523 ALA A C 1
ATOM 4172 O O . ALA A 1 523 ? -31.453 28.5 21.812 1 60.44 523 ALA A O 1
ATOM 4173 N N . ASN A 1 524 ? -31.703 26.312 22.25 1 63.81 524 ASN A N 1
ATOM 4174 C CA . ASN A 1 524 ? -33 26.312 21.609 1 63.81 524 ASN A CA 1
ATOM 4175 C C . ASN A 1 524 ? -34.094 26.859 22.531 1 63.81 524 ASN A C 1
ATOM 4177 O O . ASN A 1 524 ? -34.344 26.312 23.609 1 63.81 524 ASN A O 1
ATOM 4181 N N . VAL A 1 525 ? -34.656 27.938 22.031 1 64.62 525 VAL A N 1
ATOM 4182 C CA . VAL A 1 525 ? -35.625 28.688 22.844 1 64.62 525 VAL A CA 1
ATOM 4183 C C . VAL A 1 525 ? -36.812 27.812 23.188 1 64.62 525 VAL A C 1
ATOM 4185 O O . VAL A 1 525 ? -37.281 27.812 24.328 1 64.62 525 VAL A O 1
ATOM 4188 N N . GLN A 1 526 ? -37.156 27.062 22.125 1 61.25 526 GLN A N 1
ATOM 4189 C CA . GLN A 1 526 ? -38.375 26.297 22.344 1 61.25 526 GLN A CA 1
ATOM 4190 C C . GLN A 1 526 ? -38.156 25.188 23.375 1 61.25 526 GLN A C 1
ATOM 4192 O O . GLN A 1 526 ? -39 24.938 24.234 1 61.25 526 GLN A O 1
ATOM 4197 N N . LYS A 1 527 ? -37 24.625 23.234 1 65 527 LYS A N 1
ATOM 4198 C CA . LYS A 1 527 ? -36.688 23.547 24.172 1 65 527 LYS A CA 1
ATOM 4199 C C . LYS A 1 527 ? -36.469 24.078 25.578 1 65 527 LYS A C 1
ATOM 4201 O O . LYS A 1 527 ? -36.875 23.469 26.562 1 65 527 LYS A O 1
ATOM 4206 N N . LEU A 1 528 ? -35.844 25.172 25.672 1 67.19 528 LEU A N 1
ATOM 4207 C CA . LEU A 1 528 ? -35.594 25.781 26.969 1 67.19 528 LEU A CA 1
ATOM 4208 C C . LEU A 1 528 ? -36.906 26.203 27.625 1 67.19 528 LEU A C 1
ATOM 4210 O O . LEU A 1 528 ? -37.062 26.078 28.844 1 67.19 528 LEU A O 1
ATOM 4214 N N . ARG A 1 529 ? -37.844 26.703 26.703 1 65.81 529 ARG A N 1
ATOM 4215 C CA . ARG A 1 529 ? -39.125 27.109 27.234 1 65.81 529 ARG A CA 1
ATOM 4216 C C . ARG A 1 529 ? -39.875 25.922 27.828 1 65.81 529 ARG A C 1
ATOM 4218 O O . ARG A 1 529 ? -40.562 26.047 28.844 1 65.81 529 ARG A O 1
ATOM 4225 N N . ARG A 1 530 ? -39.562 24.781 27.188 1 62.75 530 ARG A N 1
ATOM 4226 C CA . ARG A 1 530 ? -40.312 23.594 27.594 1 62.75 530 ARG A CA 1
ATOM 4227 C C . ARG A 1 530 ? -39.656 22.938 28.812 1 62.75 530 ARG A C 1
ATOM 4229 O O . ARG A 1 530 ? -40.344 22.281 29.594 1 62.75 530 ARG A O 1
ATOM 4236 N N . THR A 1 531 ? -38.406 23 28.938 1 62.12 531 THR A N 1
ATOM 4237 C CA . THR A 1 531 ? -37.719 22.219 29.969 1 62.12 531 THR A CA 1
ATOM 4238 C C . THR A 1 531 ? -37.844 22.891 31.328 1 62.12 531 THR A C 1
ATOM 4240 O O . THR A 1 531 ? -37.969 22.219 32.344 1 62.12 531 THR A O 1
ATOM 4243 N N . SER A 1 532 ? -37.719 24.234 31.391 1 65.81 532 SER A N 1
ATOM 4244 C CA . SER A 1 532 ? -37.844 24.891 32.688 1 65.81 532 SER A CA 1
ATOM 4245 C C . SER A 1 532 ? -38.75 26.109 32.625 1 65.81 532 SER A C 1
ATOM 4247 O O . SER A 1 532 ? -38.625 26.922 31.703 1 65.81 532 SER A O 1
ATOM 4249 N N . PRO A 1 533 ? -39.781 26.203 33.562 1 68.44 533 PRO A N 1
ATOM 4250 C CA . PRO A 1 533 ? -40.656 27.375 33.625 1 68.44 533 PRO A CA 1
ATOM 4251 C C . PRO A 1 533 ? -39.875 28.672 33.812 1 68.44 533 PRO A C 1
ATOM 4253 O O . PRO A 1 533 ? -40.344 29.75 33.406 1 68.44 533 PRO A O 1
ATOM 4256 N N . PHE A 1 534 ? -38.719 28.562 34.375 1 66.56 534 PHE A N 1
ATOM 4257 C CA . PHE A 1 534 ? -37.906 29.766 34.562 1 66.56 534 PHE A CA 1
ATOM 4258 C C . PHE A 1 534 ? -37.531 30.391 33.219 1 66.56 534 PHE A C 1
ATOM 4260 O O . PHE A 1 534 ? -37.656 31.609 33.062 1 66.56 534 PHE A O 1
ATOM 4267 N N . TRP A 1 535 ? -37.188 29.594 32.281 1 70.94 535 TRP A N 1
ATOM 4268 C CA . TRP A 1 535 ? -36.781 30.094 30.984 1 70.94 535 TRP A CA 1
ATOM 4269 C C . TRP A 1 535 ? -38 30.641 30.219 1 70.94 535 TRP A C 1
ATOM 4271 O O . TRP A 1 535 ? -37.875 31.625 29.484 1 70.94 535 TRP A O 1
ATOM 4281 N N . ASP A 1 536 ? -39.125 30.062 30.453 1 72.19 536 ASP A N 1
ATOM 4282 C CA . ASP A 1 536 ? -40.344 30.531 29.828 1 72.19 536 ASP A CA 1
ATOM 4283 C C . ASP A 1 536 ? -40.688 31.938 30.297 1 72.19 536 ASP A C 1
ATOM 4285 O O . ASP A 1 536 ? -41.031 32.812 29.484 1 72.19 536 ASP A O 1
ATOM 4289 N N . ASP A 1 537 ? -40.594 32.062 31.609 1 72.12 537 ASP A N 1
ATOM 4290 C CA . ASP A 1 537 ? -40.906 33.375 32.188 1 72.12 537 ASP A CA 1
ATOM 4291 C C . ASP A 1 537 ? -39.906 34.438 31.719 1 72.12 537 ASP A C 1
ATOM 4293 O O . ASP A 1 537 ? -40.281 35.562 31.391 1 72.12 537 ASP A O 1
ATOM 4297 N N . LEU A 1 538 ? -38.719 34.031 31.75 1 70.94 538 LEU A N 1
ATOM 4298 C CA . LEU A 1 538 ? -37.688 34.969 31.375 1 70.94 538 LEU A CA 1
ATOM 4299 C C . LEU A 1 538 ? -37.781 35.344 29.906 1 70.94 538 LEU A C 1
ATOM 4301 O O . LEU A 1 538 ? -37.594 36.5 29.547 1 70.94 538 LEU A O 1
ATOM 4305 N N . ILE A 1 539 ? -38.188 34.438 28.984 1 74.38 539 ILE A N 1
ATOM 4306 C CA . ILE A 1 539 ? -38.281 34.656 27.547 1 74.38 539 ILE A CA 1
ATOM 4307 C C . ILE A 1 539 ? -39.531 35.469 27.234 1 74.38 539 ILE A C 1
ATOM 4309 O O . ILE A 1 539 ? -39.531 36.312 26.328 1 74.38 539 ILE A O 1
ATOM 4313 N N . ASP A 1 540 ? -40.562 35.25 28.062 1 69.25 540 ASP A N 1
ATOM 4314 C CA . ASP A 1 540 ? -41.781 36 27.859 1 69.25 540 ASP A CA 1
ATOM 4315 C C . ASP A 1 540 ? -41.625 37.469 28.281 1 69.25 540 ASP A C 1
ATOM 4317 O O . ASP A 1 540 ? -42.156 38.375 27.625 1 69.25 540 ASP A O 1
ATOM 4321 N N . ILE A 1 541 ? -40.812 37.594 29.328 1 68.81 541 ILE A N 1
ATOM 4322 C CA . ILE A 1 541 ? -40.625 38.938 29.859 1 68.81 541 ILE A CA 1
ATOM 4323 C C . ILE A 1 541 ? -39.656 39.688 28.984 1 68.81 541 ILE A C 1
ATOM 4325 O O . ILE A 1 541 ? -39.812 40.875 28.734 1 68.81 541 ILE A O 1
ATOM 4329 N N . HIS A 1 542 ? -38.656 39 28.625 1 67 542 HIS A N 1
ATOM 4330 C CA . HIS A 1 542 ? -37.594 39.656 27.891 1 67 542 HIS A CA 1
ATOM 4331 C C . HIS A 1 542 ? -37.406 39.031 26.516 1 67 542 HIS A C 1
ATOM 4333 O O . HIS A 1 542 ? -36.625 38.094 26.375 1 67 542 HIS A O 1
ATOM 4339 N N . PRO A 1 543 ? -38.031 39.562 25.531 1 65.19 543 PRO A N 1
ATOM 4340 C CA . PRO A 1 543 ? -37.938 39 24.172 1 65.19 543 PRO A CA 1
ATOM 4341 C C . PRO A 1 543 ? -36.531 39.062 23.594 1 65.19 543 PRO A C 1
ATOM 4343 O O . PRO A 1 543 ? -36.188 38.281 22.703 1 65.19 543 PRO A O 1
ATOM 4346 N N . TRP A 1 544 ? -35.812 40 24.188 1 61.28 544 TRP A N 1
ATOM 4347 C CA . TRP A 1 544 ? -34.438 40.094 23.672 1 61.28 544 TRP A CA 1
ATOM 4348 C C . TRP A 1 544 ? -33.656 38.844 23.969 1 61.28 544 TRP A C 1
ATOM 4350 O O . TRP A 1 544 ? -32.75 38.469 23.219 1 61.28 544 TRP A O 1
ATOM 4360 N N . VAL A 1 545 ? -34 38.188 25 1 69.19 545 VAL A N 1
ATOM 4361 C CA . VAL A 1 545 ? -33.312 36.938 25.391 1 69.19 545 VAL A CA 1
ATOM 4362 C C . VAL A 1 545 ? -33.594 35.844 24.359 1 69.19 545 VAL A C 1
ATOM 4364 O O . VAL A 1 545 ? -32.688 35.062 24.016 1 69.19 545 VAL A O 1
ATOM 4367 N N . GLU A 1 546 ? -34.75 35.938 23.781 1 67.75 546 GLU A N 1
ATOM 4368 C CA . GLU A 1 546 ? -35.094 34.938 22.766 1 67.75 546 GLU A CA 1
ATOM 4369 C C . GLU A 1 546 ? -34.281 35.156 21.5 1 67.75 546 GLU A C 1
ATOM 4371 O O . GLU A 1 546 ? -33.75 34.188 20.938 1 67.75 546 GLU A O 1
ATOM 4376 N N . ARG A 1 547 ? -34.156 36.344 21.188 1 60.88 547 ARG A N 1
ATOM 4377 C CA . ARG A 1 547 ? -33.406 36.656 19.984 1 60.88 547 ARG A CA 1
ATOM 4378 C C . ARG A 1 547 ? -31.922 36.375 20.188 1 60.88 547 ARG A C 1
ATOM 4380 O O . ARG A 1 547 ? -31.234 35.906 19.266 1 60.88 547 ARG A O 1
ATOM 4387 N N . SER A 1 548 ? -31.516 36.656 21.375 1 66.06 548 SER A N 1
ATOM 4388 C CA . SER A 1 548 ? -30.109 36.406 21.656 1 66.06 548 SER A CA 1
ATOM 4389 C C . SER A 1 548 ? -29.812 34.906 21.703 1 66.06 548 SER A C 1
ATOM 4391 O O . SER A 1 548 ? -28.75 34.469 21.234 1 66.06 548 SER A O 1
ATOM 4393 N N . LEU A 1 549 ? -30.719 34.188 22.141 1 64.25 549 LEU A N 1
ATOM 4394 C CA . LEU A 1 549 ? -30.5 32.75 22.234 1 64.25 549 LEU A CA 1
ATOM 4395 C C . LEU A 1 549 ? -30.562 32.094 20.859 1 64.25 549 LEU A C 1
ATOM 4397 O O . LEU A 1 549 ? -29.812 31.172 20.578 1 64.25 549 LEU A O 1
ATOM 4401 N N . GLU A 1 550 ? -31.375 32.656 20.078 1 61.34 550 GLU A N 1
ATOM 4402 C CA . GLU A 1 550 ? -31.469 32.156 18.719 1 61.34 550 GLU A CA 1
ATOM 4403 C C . GLU A 1 550 ? -30.172 32.438 17.938 1 61.34 550 GLU A C 1
ATOM 4405 O O . GLU A 1 550 ? -29.781 31.625 17.094 1 61.34 550 GLU A O 1
ATOM 4410 N N . GLN A 1 551 ? -29.594 33.562 18.297 1 58.34 551 GLN A N 1
ATOM 4411 C CA . GLN A 1 551 ? -28.344 33.906 17.609 1 58.34 551 GLN A CA 1
ATOM 4412 C C . GLN A 1 551 ? -27.172 33.156 18.219 1 58.34 551 GLN A C 1
ATOM 4414 O O . GLN A 1 551 ? -26.125 32.969 17.578 1 58.34 551 GLN A O 1
ATOM 4419 N N . LEU A 1 552 ? -27.344 32.719 19.391 1 62.84 552 LEU A N 1
ATOM 4420 C CA . LEU A 1 552 ? -26.281 32 20.094 1 62.84 552 LEU A CA 1
ATOM 4421 C C . LEU A 1 552 ? -26.094 30.594 19.531 1 62.84 552 LEU A C 1
ATOM 4423 O O . LEU A 1 552 ? -25 30.047 19.578 1 62.84 552 LEU A O 1
ATOM 4427 N N . ALA A 1 553 ? -27.203 30.109 18.922 1 62.34 553 ALA A N 1
ATOM 4428 C CA . ALA A 1 553 ? -27.141 28.734 18.422 1 62.34 553 ALA A CA 1
ATOM 4429 C C . ALA A 1 553 ? -26.094 28.594 17.328 1 62.34 553 ALA A C 1
ATOM 4431 O O . ALA A 1 553 ? -25.234 27.719 17.391 1 62.34 553 ALA A O 1
ATOM 4432 N N . PRO A 1 554 ? -26.125 29.5 16.422 1 62.19 554 PRO A N 1
ATOM 4433 C CA . PRO A 1 554 ? -25.109 29.359 15.375 1 62.19 554 PRO A CA 1
ATOM 4434 C C . PRO A 1 554 ? -23.688 29.656 15.891 1 62.19 554 PRO A C 1
ATOM 4436 O O . PRO A 1 554 ? -22.719 29.078 15.391 1 62.19 554 PRO A O 1
ATOM 4439 N N . VAL A 1 555 ? -23.578 30.5 16.828 1 62.41 555 VAL A N 1
ATOM 4440 C CA . VAL A 1 555 ? -22.281 30.828 17.406 1 62.41 555 VAL A CA 1
ATOM 4441 C C . VAL A 1 555 ? -21.75 29.641 18.188 1 62.41 555 VAL A C 1
ATOM 4443 O O . VAL A 1 555 ? -20.562 29.312 18.109 1 62.41 555 VAL A O 1
ATOM 4446 N N . LEU A 1 556 ? -22.641 29.016 18.812 1 69.56 556 LEU A N 1
ATOM 4447 C CA . LEU A 1 556 ? -22.234 27.844 19.578 1 69.56 556 LEU A CA 1
ATOM 4448 C C . LEU A 1 556 ? -21.828 26.703 18.641 1 69.56 556 LEU A C 1
ATOM 4450 O O . LEU A 1 556 ? -20.875 25.969 18.922 1 69.56 556 LEU A O 1
ATOM 4454 N N . LEU A 1 557 ? -22.594 26.625 17.578 1 68.12 557 LEU A N 1
ATOM 4455 C CA . LEU A 1 557 ? -22.25 25.594 16.609 1 68.12 557 LEU A CA 1
ATOM 4456 C C . LEU A 1 557 ? -20.875 25.859 16 1 68.12 557 LEU A C 1
ATOM 4458 O O . LEU A 1 557 ? -20.078 24.938 15.82 1 68.12 557 LEU A O 1
ATOM 4462 N N . SER A 1 558 ? -20.641 27.078 15.766 1 70.06 558 SER A N 1
ATOM 4463 C CA . SER A 1 558 ? -19.344 27.453 15.219 1 70.06 558 SER A CA 1
ATOM 4464 C C . SER A 1 558 ? -18.234 27.234 16.25 1 70.06 558 SER A C 1
ATOM 4466 O O . SER A 1 558 ? -17.125 26.797 15.891 1 70.06 558 SER A O 1
ATOM 4468 N N . GLY A 1 559 ? -18.547 27.516 17.453 1 71.94 559 GLY A N 1
ATOM 4469 C CA . GLY A 1 559 ? -17.609 27.266 18.531 1 71.94 559 GLY A CA 1
ATOM 4470 C C . GLY A 1 559 ? -17.25 25.797 18.688 1 71.94 559 GLY A C 1
ATOM 4471 O O . GLY A 1 559 ? -16.094 25.453 18.906 1 71.94 559 GLY A O 1
ATOM 4472 N N . MET A 1 560 ? -18.266 25.047 18.484 1 79 560 MET A N 1
ATOM 4473 C CA . MET A 1 560 ? -18.047 23.609 18.594 1 79 560 MET A CA 1
ATOM 4474 C C . MET A 1 560 ? -17.188 23.094 17.453 1 79 560 MET A C 1
ATOM 4476 O O . MET A 1 560 ? -16.359 22.203 17.641 1 79 560 MET A O 1
ATOM 4480 N N . ASN A 1 561 ? -17.344 23.688 16.359 1 76.81 561 ASN A N 1
ATOM 4481 C CA . ASN A 1 561 ? -16.516 23.281 15.211 1 76.81 561 ASN A CA 1
ATOM 4482 C C . ASN A 1 561 ? -15.062 23.688 15.406 1 76.81 561 ASN A C 1
ATOM 4484 O O . ASN A 1 561 ? -14.156 22.922 15.047 1 76.81 561 ASN A O 1
ATOM 4488 N N . ILE A 1 562 ? -14.914 24.812 15.938 1 76.5 562 ILE A N 1
ATOM 4489 C CA . ILE A 1 562 ? -13.562 25.281 16.219 1 76.5 562 ILE A CA 1
ATOM 4490 C C . ILE A 1 562 ? -12.922 24.359 17.266 1 76.5 562 ILE A C 1
ATOM 4492 O O . ILE A 1 562 ? -11.75 24 17.156 1 76.5 562 ILE A O 1
ATOM 4496 N N . LEU A 1 563 ? -13.727 24.031 18.203 1 85.5 563 LEU A N 1
ATOM 4497 C CA . LEU A 1 563 ? -13.234 23.141 19.25 1 85.5 563 LEU A CA 1
ATOM 4498 C C . LEU A 1 563 ? -12.805 21.797 18.672 1 85.5 563 LEU A C 1
ATOM 4500 O O . LEU A 1 563 ? -11.789 21.234 19.094 1 85.5 563 LEU A O 1
ATOM 4504 N N . ALA A 1 564 ? -13.578 21.312 17.812 1 88 564 ALA A N 1
ATOM 4505 C CA . ALA A 1 564 ? -13.211 20.062 17.156 1 88 564 ALA A CA 1
ATOM 4506 C C . ALA A 1 564 ? -11.859 20.188 16.453 1 88 564 ALA A C 1
ATOM 4508 O O . ALA A 1 564 ? -11.031 19.281 16.516 1 88 564 ALA A O 1
ATOM 4509 N N . GLY A 1 565 ? -11.625 21.297 15.836 1 87.88 565 GLY A N 1
ATOM 4510 C CA . GLY A 1 565 ? -10.367 21.547 15.156 1 87.88 565 GLY A CA 1
ATOM 4511 C C . GLY A 1 565 ? -9.18 21.578 16.109 1 87.88 565 GLY A C 1
ATOM 4512 O O . GLY A 1 565 ? -8.117 21.016 15.797 1 87.88 565 GLY A O 1
ATOM 4513 N N . VAL A 1 566 ? -9.406 22.125 17.25 1 88.06 566 VAL A N 1
ATOM 4514 C CA . VAL A 1 566 ? -8.344 22.219 18.25 1 88.06 566 VAL A CA 1
ATOM 4515 C C . VAL A 1 566 ? -8.031 20.828 18.797 1 88.06 566 VAL A C 1
ATOM 4517 O O . VAL A 1 566 ? -6.859 20.469 18.969 1 88.06 566 VAL A O 1
ATOM 4520 N N . ILE A 1 567 ? -9.039 20.125 19 1 92.94 567 ILE A N 1
ATOM 4521 C CA . ILE A 1 567 ? -8.844 18.766 19.531 1 92.94 567 ILE A CA 1
ATOM 4522 C C . ILE A 1 567 ? -8.07 17.922 18.531 1 92.94 567 ILE A C 1
ATOM 4524 O O . ILE A 1 567 ? -7.152 17.188 18.906 1 92.94 567 ILE A O 1
ATOM 4528 N N . PHE A 1 568 ? -8.43 18.094 17.297 1 94.38 568 PHE A N 1
ATOM 4529 C CA . PHE A 1 568 ? -7.727 17.344 16.266 1 94.38 568 PHE A CA 1
ATOM 4530 C C . PHE A 1 568 ? -6.277 17.797 16.156 1 94.38 568 PHE A C 1
ATOM 4532 O O . PHE A 1 568 ? -5.387 17 15.844 1 94.38 568 PHE A O 1
ATOM 4539 N N . GLY A 1 569 ? -6.055 19.125 16.422 1 92.94 569 GLY A N 1
ATOM 4540 C CA . GLY A 1 569 ? -4.688 19.625 16.422 1 92.94 569 GLY A CA 1
ATOM 4541 C C . GLY A 1 569 ? -3.834 19.016 17.516 1 92.94 569 GLY A C 1
ATOM 4542 O O . GLY A 1 569 ? -2.684 18.641 17.281 1 92.94 569 GLY A O 1
ATOM 4543 N N . ILE A 1 570 ? -4.465 18.797 18.625 1 92.75 570 ILE A N 1
ATOM 4544 C CA . ILE A 1 570 ? -3.754 18.219 19.766 1 92.75 570 ILE A CA 1
ATOM 4545 C C . ILE A 1 570 ? -3.484 16.734 19.5 1 92.75 570 ILE A C 1
ATOM 4547 O O . ILE A 1 570 ? -2.385 16.234 19.766 1 92.75 570 ILE A O 1
ATOM 4551 N N . LEU A 1 571 ? -4.449 16.094 18.938 1 94.25 571 LEU A N 1
ATOM 4552 C CA . LEU A 1 571 ? -4.285 14.672 18.625 1 94.25 571 LEU A CA 1
ATOM 4553 C C . LEU A 1 571 ? -3.219 14.469 17.562 1 94.25 571 LEU A C 1
ATOM 4555 O O . LEU A 1 571 ? -2.428 13.523 17.641 1 94.25 571 LEU A O 1
ATOM 4559 N N . ALA A 1 572 ? -3.182 15.32 16.594 1 94.06 572 ALA A N 1
ATOM 4560 C CA . ALA A 1 572 ? -2.203 15.203 15.523 1 94.06 572 ALA A CA 1
ATOM 4561 C C . ALA A 1 572 ? -0.785 15.414 16.047 1 94.06 572 ALA A C 1
ATOM 4563 O O . ALA A 1 572 ? 0.158 14.773 15.57 1 94.06 572 ALA A O 1
ATOM 4564 N N . THR A 1 573 ? -0.625 16.266 17.031 1 92.12 573 THR A N 1
ATOM 4565 C CA . THR A 1 573 ? 0.691 16.516 17.594 1 92.12 573 THR A CA 1
ATOM 4566 C C . THR A 1 573 ? 1.121 15.367 18.5 1 92.12 573 THR A C 1
ATOM 4568 O O . THR A 1 573 ? 2.301 15.008 18.547 1 92.12 573 THR A O 1
ATOM 4571 N N . ARG A 1 574 ? 0.199 14.734 19.125 1 92.19 574 ARG A N 1
ATOM 4572 C CA . ARG A 1 574 ? 0.516 13.672 20.062 1 92.19 574 ARG A CA 1
ATOM 4573 C C . ARG A 1 574 ? 0.821 12.367 19.344 1 92.19 574 ARG A C 1
ATOM 4575 O O . ARG A 1 574 ? 1.379 11.438 19.938 1 92.19 574 ARG A O 1
ATOM 4582 N N . GLU A 1 575 ? 0.463 12.188 18.141 1 91.31 575 GLU A N 1
ATOM 4583 C CA . GLU A 1 575 ? 0.773 11 17.359 1 91.31 575 GLU A CA 1
ATOM 4584 C C . GLU A 1 575 ? 2.281 10.812 17.203 1 91.31 575 GLU A C 1
ATOM 4586 O O . GLU A 1 575 ? 2.754 9.688 17 1 91.31 575 GLU A O 1
ATOM 4591 N N . GLY A 1 576 ? 3.104 11.875 17.344 1 88.88 576 GLY A N 1
ATOM 4592 C CA . GLY A 1 576 ? 4.551 11.734 17.391 1 88.88 576 GLY A CA 1
ATOM 4593 C C . GLY A 1 576 ? 5.219 11.977 16.047 1 88.88 576 GLY A C 1
ATOM 4594 O O . GLY A 1 576 ? 6.246 11.367 15.742 1 88.88 576 GLY A O 1
ATOM 4595 N N . HIS A 1 577 ? 4.723 12.82 15.211 1 90.88 577 HIS A N 1
ATOM 4596 C CA . HIS A 1 577 ? 5.383 13.156 13.953 1 90.88 577 HIS A CA 1
ATOM 4597 C C . HIS A 1 577 ? 6.547 14.117 14.18 1 90.88 577 HIS A C 1
ATOM 4599 O O . HIS A 1 577 ? 6.508 14.938 15.102 1 90.88 577 HIS A O 1
ATOM 4605 N N . LEU A 1 578 ? 7.527 14.023 13.406 1 91.5 578 LEU A N 1
ATOM 4606 C CA . LEU A 1 578 ? 8.758 14.773 13.625 1 91.5 578 LEU A CA 1
ATOM 4607 C C . LEU A 1 578 ? 8.672 16.156 12.992 1 91.5 578 LEU A C 1
ATOM 4609 O O . LEU A 1 578 ? 9.367 17.094 13.422 1 91.5 578 LEU A O 1
ATOM 4613 N N . SER A 1 579 ? 7.91 16.281 11.953 1 91.81 579 SER A N 1
ATOM 4614 C CA . SER A 1 579 ? 7.828 17.562 11.258 1 91.81 579 SER A CA 1
ATOM 4615 C C . SER A 1 579 ? 6.441 18.172 11.391 1 91.81 579 SER A C 1
ATOM 4617 O O . SER A 1 579 ? 5.449 17.453 11.516 1 91.81 579 SER A O 1
ATOM 4619 N N . LEU A 1 580 ? 6.363 19.5 11.43 1 90.44 580 LEU A N 1
ATOM 4620 C CA . LEU A 1 580 ? 5.102 20.219 11.484 1 90.44 580 LEU A CA 1
ATOM 4621 C C . LEU A 1 580 ? 4.273 19.953 10.227 1 90.44 580 LEU A C 1
ATOM 4623 O O . LEU A 1 580 ? 3.043 19.922 10.289 1 90.44 580 LEU A O 1
ATOM 4627 N N . ALA A 1 581 ? 4.969 19.781 9.117 1 88.56 581 ALA A N 1
ATOM 4628 C CA . ALA A 1 581 ? 4.27 19.484 7.871 1 88.56 581 ALA A CA 1
ATOM 4629 C C . ALA A 1 581 ? 3.5 18.172 7.977 1 88.56 581 ALA A C 1
ATOM 4631 O O . ALA A 1 581 ? 2.369 18.062 7.496 1 88.56 581 ALA A O 1
ATOM 4632 N N . GLU A 1 582 ? 4.113 17.188 8.648 1 91.06 582 GLU A N 1
ATOM 4633 C CA . GLU A 1 582 ? 3.441 15.914 8.836 1 91.06 582 GLU A CA 1
ATOM 4634 C C . GLU A 1 582 ? 2.289 16.031 9.828 1 91.06 582 GLU A C 1
ATOM 4636 O O . GLU A 1 582 ? 1.259 15.375 9.68 1 91.06 582 GLU A O 1
ATOM 4641 N N . VAL A 1 583 ? 2.463 16.828 10.836 1 92.56 583 VAL A N 1
ATOM 4642 C CA . VAL A 1 583 ? 1.396 17.062 11.797 1 92.56 583 VAL A CA 1
ATOM 4643 C C . VAL A 1 583 ? 0.214 17.734 11.109 1 92.56 583 VAL A C 1
ATOM 4645 O O . VAL A 1 583 ? -0.939 17.359 11.312 1 92.56 583 VAL A O 1
ATOM 4648 N N . ASN A 1 584 ? 0.486 18.734 10.25 1 91.12 584 ASN A N 1
ATOM 4649 C CA . ASN A 1 584 ? -0.568 19.438 9.523 1 91.12 584 ASN A CA 1
ATOM 4650 C C . ASN A 1 584 ? -1.287 18.5 8.547 1 91.12 584 ASN A C 1
ATOM 4652 O O . ASN A 1 584 ? -2.484 18.656 8.305 1 91.12 584 ASN A O 1
ATOM 4656 N N . THR A 1 585 ? -0.518 17.594 7.977 1 92.31 585 THR A N 1
ATOM 4657 C CA . THR A 1 585 ? -1.153 16.641 7.074 1 92.31 585 THR A CA 1
ATOM 4658 C C . THR A 1 585 ? -2.094 15.711 7.836 1 92.31 585 THR A C 1
ATOM 4660 O O . THR A 1 585 ? -3.17 15.367 7.348 1 92.31 585 THR A O 1
ATOM 4663 N N . SER A 1 586 ? -1.648 15.297 9.023 1 93.44 586 SER A N 1
ATOM 4664 C CA . SER A 1 586 ? -2.529 14.484 9.859 1 93.44 586 SER A CA 1
ATOM 4665 C C . SER A 1 586 ? -3.76 15.273 10.297 1 93.44 586 SER A C 1
ATOM 4667 O O . SER A 1 586 ? -4.867 14.727 10.336 1 93.44 586 SER A O 1
ATOM 4669 N N . LEU A 1 587 ? -3.559 16.484 10.625 1 94.06 587 LEU A N 1
ATOM 4670 C CA . LEU A 1 587 ? -4.68 17.344 10.961 1 94.06 587 LEU A CA 1
ATOM 4671 C C . LEU A 1 587 ? -5.637 17.484 9.781 1 94.06 587 LEU A C 1
ATOM 4673 O O . LEU A 1 587 ? -6.852 17.391 9.945 1 94.06 587 LEU A O 1
ATOM 4677 N N . PHE A 1 588 ? -5.055 17.734 8.57 1 94.12 588 PHE A N 1
ATOM 4678 C CA . PHE A 1 588 ? -5.848 17.828 7.348 1 94.12 588 PHE A CA 1
ATOM 4679 C C . PHE A 1 588 ? -6.707 16.594 7.164 1 94.12 588 PHE A C 1
ATOM 4681 O O . PHE A 1 588 ? -7.898 16.688 6.859 1 94.12 588 PHE A O 1
ATOM 4688 N N . THR A 1 589 ? -6.152 15.438 7.398 1 94.19 589 THR A N 1
ATOM 4689 C CA . THR A 1 589 ? -6.863 14.18 7.223 1 94.19 589 THR A CA 1
ATOM 4690 C C . THR A 1 589 ? -8.016 14.062 8.219 1 94.19 589 THR A C 1
ATOM 4692 O O . THR A 1 589 ? -9.125 13.672 7.844 1 94.19 589 THR A O 1
ATOM 4695 N N . LYS A 1 590 ? -7.785 14.43 9.422 1 93.94 590 LYS A N 1
ATOM 4696 C CA . LYS A 1 590 ? -8.805 14.336 10.461 1 93.94 590 LYS A CA 1
ATOM 4697 C C . LYS A 1 590 ? -9.922 15.344 10.219 1 93.94 590 LYS A C 1
ATOM 4699 O O . LYS A 1 590 ? -11.102 15.031 10.422 1 93.94 590 LYS A O 1
ATOM 4704 N N . LEU A 1 591 ? -9.531 16.469 9.789 1 92.94 591 LEU A N 1
ATOM 4705 C CA . LEU A 1 591 ? -10.539 17.484 9.492 1 92.94 591 LEU A CA 1
ATOM 4706 C C . LEU A 1 591 ? -11.406 17.062 8.312 1 92.94 591 LEU A C 1
ATOM 4708 O O . LEU A 1 591 ? -12.617 17.312 8.312 1 92.94 591 LEU A O 1
ATOM 4712 N N . CYS A 1 592 ? -10.781 16.484 7.309 1 93.5 592 CYS A N 1
ATOM 4713 C CA . CYS A 1 592 ? -11.547 16.031 6.148 1 93.5 592 CYS A CA 1
ATOM 4714 C C . CYS A 1 592 ? -12.555 14.961 6.543 1 93.5 592 CYS A C 1
ATOM 4716 O O . CYS A 1 592 ? -13.711 15.008 6.125 1 93.5 592 CYS A O 1
ATOM 4718 N N . TYR A 1 593 ? -12.148 13.984 7.367 1 90.62 593 TYR A N 1
ATOM 4719 C CA . TYR A 1 593 ? -13.078 12.961 7.836 1 90.62 593 TYR A CA 1
ATOM 4720 C C . TYR A 1 593 ? -14.227 13.586 8.625 1 90.62 593 TYR A C 1
ATOM 4722 O O . TYR A 1 593 ? -15.383 13.203 8.453 1 90.62 593 TYR A O 1
ATOM 4730 N N . PHE A 1 594 ? -13.883 14.516 9.438 1 89.69 594 PHE A N 1
ATOM 4731 C CA . PHE A 1 594 ? -14.867 15.172 10.289 1 89.69 594 PHE A CA 1
ATOM 4732 C C . PHE A 1 594 ? -15.883 15.945 9.453 1 89.69 594 PHE A C 1
ATOM 4734 O O . PHE A 1 594 ? -17.094 15.789 9.633 1 89.69 594 PHE A O 1
ATOM 4741 N N . GLN A 1 595 ? -15.398 16.703 8.508 1 88.06 595 GLN A N 1
ATOM 4742 C CA . GLN A 1 595 ? -16.281 17.547 7.711 1 88.06 595 GLN A CA 1
ATOM 4743 C C . GLN A 1 595 ? -17.141 16.719 6.777 1 88.06 595 GLN A C 1
ATOM 4745 O O . GLN A 1 595 ? -18.328 17.016 6.59 1 88.06 595 GLN A O 1
ATOM 4750 N N . VAL A 1 596 ? -16.578 15.719 6.207 1 85.81 596 VAL A N 1
ATOM 4751 C CA . VAL A 1 596 ? -17.344 14.875 5.297 1 85.81 596 VAL A CA 1
ATOM 4752 C C . VAL A 1 596 ? -18.438 14.141 6.07 1 85.81 596 VAL A C 1
ATOM 4754 O O . VAL A 1 596 ? -19.594 14.078 5.625 1 85.81 596 VAL A O 1
ATOM 4757 N N . PHE A 1 597 ? -18.094 13.68 7.23 1 82.56 597 PHE A N 1
ATOM 4758 C CA . PHE A 1 597 ? -19.062 12.938 8.023 1 82.56 597 PHE A CA 1
ATOM 4759 C C . PHE A 1 597 ? -20.156 13.859 8.547 1 82.56 597 PHE A C 1
ATOM 4761 O O . PHE A 1 597 ? -21.344 13.523 8.508 1 82.56 597 PHE A O 1
ATOM 4768 N N . GLN A 1 598 ? -19.766 15 9.023 1 77.06 598 GLN A N 1
ATOM 4769 C CA . GLN A 1 598 ? -20.719 15.93 9.609 1 77.06 598 GLN A CA 1
ATOM 4770 C C . GLN A 1 598 ? -21.656 16.5 8.539 1 77.06 598 GLN A C 1
ATOM 4772 O O . GLN A 1 598 ? -22.844 16.688 8.781 1 77.06 598 GLN A O 1
ATOM 4777 N N . MET A 1 599 ? -21.094 16.781 7.414 1 74.12 599 MET A N 1
ATOM 4778 C CA . MET A 1 599 ? -21.891 17.422 6.383 1 74.12 599 MET A CA 1
ATOM 4779 C C . MET A 1 599 ? -22.688 16.391 5.594 1 74.12 599 MET A C 1
ATOM 4781 O O . MET A 1 599 ? -23.875 16.609 5.297 1 74.12 599 MET A O 1
ATOM 4785 N N . PHE A 1 600 ? -22.078 15.32 5.27 1 67.62 600 PHE A N 1
ATOM 4786 C CA . PHE A 1 600 ? -22.75 14.375 4.387 1 67.62 600 PHE A CA 1
ATOM 4787 C C . PHE A 1 600 ? -23.594 13.383 5.188 1 67.62 600 PHE A C 1
ATOM 4789 O O . PHE A 1 600 ? -24.75 13.125 4.844 1 67.62 600 PHE A O 1
ATOM 4796 N N . PHE A 1 601 ? -23.094 12.883 6.316 1 65.12 601 PHE A N 1
ATOM 4797 C CA . PHE A 1 601 ? -23.781 11.789 7.004 1 65.12 601 PHE A CA 1
ATOM 4798 C C . PHE A 1 601 ? -24.781 12.328 8.008 1 65.12 601 PHE A C 1
ATOM 4800 O O . PHE A 1 601 ? -25.906 11.812 8.109 1 65.12 601 PHE A O 1
ATOM 4807 N N . VAL A 1 602 ? -24.453 13.438 8.648 1 63 602 VAL A N 1
ATOM 4808 C CA . VAL A 1 602 ? -25.359 13.977 9.656 1 63 602 VAL A CA 1
ATOM 4809 C C . VAL A 1 602 ? -26.547 14.664 8.977 1 63 602 VAL A C 1
ATOM 4811 O O . VAL A 1 602 ? -27.688 14.539 9.43 1 63 602 VAL A O 1
ATOM 4814 N N . SER A 1 603 ? -26.25 15.359 7.926 1 61.88 603 SER A N 1
ATOM 4815 C CA . SER A 1 603 ? -27.328 16.031 7.199 1 61.88 603 SER A CA 1
ATOM 4816 C C . SER A 1 603 ? -28.297 15.008 6.605 1 61.88 603 SER A C 1
ATOM 4818 O O . SER A 1 603 ? -29.5 15.25 6.559 1 61.88 603 SER A O 1
ATOM 4820 N N . ALA A 1 604 ? -27.703 13.938 6.199 1 58.25 604 ALA A N 1
ATOM 4821 C CA . ALA A 1 604 ? -28.547 12.875 5.641 1 58.25 604 ALA A CA 1
ATOM 4822 C C . ALA A 1 604 ? -29.453 12.266 6.711 1 58.25 604 ALA A C 1
ATOM 4824 O O . ALA A 1 604 ? -30.609 11.938 6.441 1 58.25 604 ALA A O 1
ATOM 4825 N N . VAL A 1 605 ? -28.891 12.141 7.945 1 54.56 605 VAL A N 1
ATOM 4826 C CA . VAL A 1 605 ? -29.625 11.516 9.039 1 54.56 605 VAL A CA 1
ATOM 4827 C C . VAL A 1 605 ? -30.625 12.508 9.617 1 54.56 605 VAL A C 1
ATOM 4829 O O . VAL A 1 605 ? -31.75 12.117 9.969 1 54.56 605 VAL A O 1
ATOM 4832 N N . THR A 1 606 ? -30.266 13.727 9.93 1 48.66 606 THR A N 1
ATOM 4833 C CA . THR A 1 606 ? -31.141 14.703 10.578 1 48.66 606 THR A CA 1
ATOM 4834 C C . THR A 1 606 ? -32.344 15.023 9.695 1 48.66 606 THR A C 1
ATOM 4836 O O . THR A 1 606 ? -33.438 15.32 10.203 1 48.66 606 THR A O 1
ATOM 4839 N N . GLY A 1 607 ? -32.062 15.211 8.461 1 43.59 607 GLY A N 1
ATOM 4840 C CA . GLY A 1 607 ? -33.281 15.492 7.703 1 43.59 607 GLY A CA 1
ATOM 4841 C C . GLY A 1 607 ? -34.344 14.438 7.891 1 43.59 607 GLY A C 1
ATOM 4842 O O . GLY A 1 607 ? -35.531 14.773 8.062 1 43.59 607 GLY A O 1
ATOM 4843 N N . SER A 1 608 ? -34.094 13.094 7.457 1 41.5 608 SER A N 1
ATOM 4844 C CA . SER A 1 608 ? -35.125 12.047 7.422 1 41.5 608 SER A CA 1
ATOM 4845 C C . SER A 1 608 ? -35.031 11.141 8.641 1 41.5 608 SER A C 1
ATOM 4847 O O . SER A 1 608 ? -35.906 10.297 8.867 1 41.5 608 SER A O 1
ATOM 4849 N N . ILE A 1 609 ? -33.906 10.969 9.289 1 42.09 609 ILE A N 1
ATOM 4850 C CA . ILE A 1 609 ? -33.469 9.727 9.914 1 42.09 609 ILE A CA 1
ATOM 4851 C C . ILE A 1 609 ? -34.094 9.602 11.305 1 42.09 609 ILE A C 1
ATOM 4853 O O . ILE A 1 609 ? -34.156 8.5 11.859 1 42.09 609 ILE A O 1
ATOM 4857 N N . ILE A 1 610 ? -34.25 10.742 12.086 1 39.78 610 ILE A N 1
ATOM 4858 C CA . ILE A 1 610 ? -34.719 10.305 13.391 1 39.78 610 ILE A CA 1
ATOM 4859 C C . ILE A 1 610 ? -35.938 9.398 13.211 1 39.78 610 ILE A C 1
ATOM 4861 O O . ILE A 1 610 ? -36.062 8.375 13.891 1 39.78 610 ILE A O 1
ATOM 4865 N N . THR A 1 611 ? -36.781 9.844 12.383 1 39.91 611 THR A N 1
ATOM 4866 C CA . THR A 1 611 ? -37.938 9 12.117 1 39.91 611 THR A CA 1
ATOM 4867 C C . THR A 1 611 ? -37.531 7.699 11.445 1 39.91 611 THR A C 1
ATOM 4869 O O . THR A 1 611 ? -38.062 6.633 11.742 1 39.91 611 THR A O 1
ATOM 4872 N N . GLN A 1 612 ? -36.5 7.824 10.625 1 41.25 612 GLN A N 1
ATOM 4873 C CA . GLN A 1 612 ? -36.094 6.641 9.883 1 41.25 612 GLN A CA 1
ATOM 4874 C C . GLN A 1 612 ? -35.125 5.789 10.688 1 41.25 612 GLN A C 1
ATOM 4876 O O . GLN A 1 612 ? -35.094 4.562 10.555 1 41.25 612 GLN A O 1
ATOM 4881 N N . MET A 1 613 ? -34.281 6.363 11.453 1 43.03 613 MET A N 1
ATOM 4882 C CA . MET A 1 613 ? -33.438 5.578 12.359 1 43.03 613 MET A CA 1
ATOM 4883 C C . MET A 1 613 ? -34.312 4.715 13.273 1 43.03 613 MET A C 1
ATOM 4885 O O . MET A 1 613 ? -33.938 3.576 13.578 1 43.03 613 MET A O 1
ATOM 4889 N N . MET A 1 614 ? -35.344 5.316 13.867 1 40.88 614 MET A N 1
ATOM 4890 C CA . MET A 1 614 ? -36.312 4.496 14.609 1 40.88 614 MET A CA 1
ATOM 4891 C C . MET A 1 614 ? -36.906 3.412 13.719 1 40.88 614 MET A C 1
ATOM 4893 O O . MET A 1 614 ? -37.125 2.295 14.172 1 40.88 614 MET A O 1
ATOM 4897 N N . ALA A 1 615 ? -37.125 3.848 12.562 1 41.94 615 ALA A N 1
ATOM 4898 C CA . ALA A 1 615 ? -37.562 2.838 11.609 1 41.94 615 ALA A CA 1
ATOM 4899 C C . ALA A 1 615 ? -36.406 1.947 11.164 1 41.94 615 ALA A C 1
ATOM 4901 O O . ALA A 1 615 ? -36.594 0.782 10.812 1 41.94 615 ALA A O 1
ATOM 4902 N N . LEU A 1 616 ? -35.188 2.443 11.133 1 43.69 616 LEU A N 1
ATOM 4903 C CA . LEU A 1 616 ? -33.969 1.712 10.82 1 43.69 616 LEU A CA 1
ATOM 4904 C C . LEU A 1 616 ? -33.656 0.675 11.898 1 43.69 616 LEU A C 1
ATOM 4906 O O . LEU A 1 616 ? -33.156 -0.405 11.602 1 43.69 616 LEU A O 1
ATOM 4910 N N . VAL A 1 617 ? -33.688 1.117 13.195 1 43.34 617 VAL A N 1
ATOM 4911 C CA . VAL A 1 617 ? -33.625 0.127 14.266 1 43.34 617 VAL A CA 1
ATOM 4912 C C . VAL A 1 617 ? -34.625 -1 14 1 43.34 617 VAL A C 1
ATOM 4914 O O . VAL A 1 617 ? -34.344 -2.164 14.289 1 43.34 617 VAL A O 1
ATOM 4917 N N . ASP A 1 618 ? -35.719 -0.625 13.562 1 41.62 618 ASP A N 1
ATOM 4918 C CA . ASP A 1 618 ? -36.719 -1.669 13.273 1 41.62 618 ASP A CA 1
ATOM 4919 C C . ASP A 1 618 ? -36.438 -2.322 11.922 1 41.62 618 ASP A C 1
ATOM 4921 O O . ASP A 1 618 ? -36.719 -3.504 11.727 1 41.62 618 ASP A O 1
ATOM 4925 N N . GLN A 1 619 ? -36 -1.306 10.836 1 40.44 619 GLN A N 1
ATOM 4926 C CA . GLN A 1 619 ? -35.688 -1.909 9.547 1 40.44 619 GLN A CA 1
ATOM 4927 C C . GLN A 1 619 ? -34.344 -1.41 9.016 1 40.44 619 GLN A C 1
ATOM 4929 O O . GLN A 1 619 ? -34.281 -0.545 8.141 1 40.44 619 GLN A O 1
ATOM 4934 N N . PRO A 1 620 ? -33.25 -1.695 9.695 1 43.28 620 PRO A N 1
ATOM 4935 C CA . PRO A 1 620 ? -31.906 -1.258 9.383 1 43.28 620 PRO A CA 1
ATOM 4936 C C . PRO A 1 620 ? -31.594 -1.342 7.887 1 43.28 620 PRO A C 1
ATOM 4938 O O . PRO A 1 620 ? -30.672 -0.672 7.406 1 43.28 620 PRO A O 1
ATOM 4941 N N . LYS A 1 621 ? -32.25 -2.188 7.086 1 42.69 621 LYS A N 1
ATOM 4942 C CA . LYS A 1 621 ? -32.094 -2.531 5.68 1 42.69 621 LYS A CA 1
ATOM 4943 C C . LYS A 1 621 ? -32.062 -1.28 4.805 1 42.69 621 LYS A C 1
ATOM 4945 O O . LYS A 1 621 ? -31.5 -1.29 3.709 1 42.69 621 LYS A O 1
ATOM 4950 N N . ARG A 1 622 ? -32.625 -0.217 5.355 1 46.5 622 ARG A N 1
ATOM 4951 C CA . ARG A 1 622 ? -33.031 0.939 4.555 1 46.5 622 ARG A CA 1
ATOM 4952 C C . ARG A 1 622 ? -32 2.074 4.703 1 46.5 622 ARG A C 1
ATOM 4954 O O . ARG A 1 622 ? -32.219 3.172 4.18 1 46.5 622 ARG A O 1
ATOM 4961 N N . VAL A 1 623 ? -30.891 1.725 5.223 1 48.59 623 VAL A N 1
ATOM 4962 C CA . VAL A 1 623 ? -30.031 2.822 5.637 1 48.59 623 VAL A CA 1
ATOM 4963 C C . VAL A 1 623 ? -29.359 3.447 4.41 1 48.59 623 VAL A C 1
ATOM 4965 O O . VAL A 1 623 ? -29.312 4.672 4.277 1 48.59 623 VAL A O 1
ATOM 4968 N N . LEU A 1 624 ? -28.688 2.609 3.629 1 48.59 624 LEU A N 1
ATOM 4969 C CA . LEU A 1 624 ? -27.969 3.184 2.502 1 48.59 624 LEU A CA 1
ATOM 4970 C C . LEU A 1 624 ? -28.922 3.889 1.542 1 48.59 624 LEU A C 1
ATOM 4972 O O . LEU A 1 624 ? -28.578 4.938 0.989 1 48.59 624 LEU A O 1
ATOM 4976 N N . PHE A 1 625 ? -30.094 3.271 1.407 1 50.28 625 PHE A N 1
ATOM 4977 C CA . PHE A 1 625 ? -31.109 3.82 0.526 1 50.28 625 PHE A CA 1
ATOM 4978 C C . PHE A 1 625 ? -31.641 5.145 1.065 1 50.28 625 PHE A C 1
ATOM 4980 O O . PHE A 1 625 ? -31.875 6.086 0.303 1 50.28 625 PHE A O 1
ATOM 4987 N N . PHE A 1 626 ? -31.656 5.074 2.215 1 54.09 626 PHE A N 1
ATOM 4988 C CA . PHE A 1 626 ? -32.156 6.277 2.867 1 54.09 626 PHE A CA 1
ATOM 4989 C C . PHE A 1 626 ? -31.141 7.402 2.801 1 54.09 626 PHE A C 1
ATOM 4991 O O . PHE A 1 626 ? -31.5 8.57 2.623 1 54.09 626 PHE A O 1
ATOM 4998 N N . LEU A 1 627 ? -29.906 6.941 2.688 1 56.81 627 LEU A N 1
ATOM 4999 C CA . LEU A 1 627 ? -28.844 7.949 2.621 1 56.81 627 LEU A CA 1
ATOM 5000 C C . LEU A 1 627 ? -28.844 8.648 1.266 1 56.81 627 LEU A C 1
ATOM 5002 O O . LEU A 1 627 ? -28.641 9.859 1.188 1 56.81 627 LEU A O 1
ATOM 5006 N N . GLY A 1 628 ? -29.125 7.914 0.232 1 58.25 628 GLY A N 1
ATOM 5007 C CA . GLY A 1 628 ? -29.156 8.508 -1.096 1 58.25 628 GLY A CA 1
ATOM 5008 C C . GLY A 1 628 ? -30.312 9.469 -1.295 1 58.25 628 GLY A C 1
ATOM 5009 O O . GLY A 1 628 ? -30.141 10.555 -1.849 1 58.25 628 GLY A O 1
ATOM 5010 N N . SER A 1 629 ? -31.453 9.07 -0.811 1 60.59 629 SER A N 1
ATOM 5011 C CA . SER A 1 629 ? -32.625 9.914 -0.996 1 60.59 629 SER A CA 1
ATOM 5012 C C . SER A 1 629 ? -32.562 11.172 -0.149 1 60.59 629 SER A C 1
ATOM 5014 O O . SER A 1 629 ? -32.969 12.25 -0.581 1 60.59 629 SER A O 1
ATOM 5016 N N . SER A 1 630 ? -31.969 10.969 0.96 1 62.28 630 SER A N 1
ATOM 5017 C CA . SER A 1 630 ? -31.844 12.109 1.862 1 62.28 630 SER A CA 1
ATOM 5018 C C . SER A 1 630 ? -30.844 13.125 1.342 1 62.28 630 SER A C 1
ATOM 5020 O O . SER A 1 630 ? -31.047 14.336 1.471 1 62.28 630 SER A O 1
ATOM 5022 N N . ILE A 1 631 ? -29.891 12.617 0.6 1 64.25 631 ILE A N 1
ATOM 5023 C CA . ILE A 1 631 ? -28.828 13.492 0.106 1 64.25 631 ILE A CA 1
ATOM 5024 C C . ILE A 1 631 ? -29.344 14.297 -1.089 1 64.25 631 ILE A C 1
ATOM 5026 O O . ILE A 1 631 ? -29.031 15.477 -1.229 1 64.25 631 ILE A O 1
ATOM 5030 N N . ALA A 1 632 ? -30.188 13.648 -1.816 1 64.56 632 ALA A N 1
ATOM 5031 C CA . ALA A 1 632 ? -30.703 14.328 -3.006 1 64.56 632 ALA A CA 1
ATOM 5032 C C . ALA A 1 632 ? -31.672 15.438 -2.629 1 64.56 632 ALA A C 1
ATOM 5034 O O . ALA A 1 632 ? -31.719 16.484 -3.287 1 64.56 632 ALA A O 1
ATOM 5035 N N . SER A 1 633 ? -32.406 15.188 -1.527 1 64.06 633 SER A N 1
ATOM 5036 C CA . SER A 1 633 ? -33.406 16.172 -1.112 1 64.06 633 SER A CA 1
ATOM 5037 C C . SER A 1 633 ? -32.75 17.375 -0.435 1 64.06 633 SER A C 1
ATOM 5039 O O . SER A 1 633 ? -33.344 18.438 -0.324 1 64.06 633 SER A O 1
ATOM 5041 N N . GLN A 1 634 ? -31.469 17.234 -0.122 1 70.69 634 GLN A N 1
ATOM 5042 C CA . GLN A 1 634 ? -30.766 18.312 0.594 1 70.69 634 GLN A CA 1
ATOM 5043 C C . GLN A 1 634 ? -29.891 19.125 -0.351 1 70.69 634 GLN A C 1
ATOM 5045 O O . GLN A 1 634 ? -28.953 19.797 0.087 1 70.69 634 GLN A O 1
ATOM 5050 N N . SER A 1 635 ? -30.094 19.141 -1.596 1 76.06 635 SER A N 1
ATOM 5051 C CA . SER A 1 635 ? -29.281 19.875 -2.566 1 76.06 635 SER A CA 1
ATOM 5052 C C . SER A 1 635 ? -29.359 21.375 -2.338 1 76.06 635 SER A C 1
ATOM 5054 O O . SER A 1 635 ? -28.359 22.094 -2.465 1 76.06 635 SER A O 1
ATOM 5056 N N . MET A 1 636 ? -30.531 21.812 -1.835 1 75 636 MET A N 1
ATOM 5057 C CA . MET A 1 636 ? -30.703 23.25 -1.625 1 75 636 MET A CA 1
ATOM 5058 C C . MET A 1 636 ? -29.922 23.719 -0.401 1 75 636 MET A C 1
ATOM 5060 O O . MET A 1 636 ? -29.406 24.828 -0.38 1 75 636 MET A O 1
ATOM 5064 N N . LEU A 1 637 ? -29.859 22.859 0.525 1 73.25 637 LEU A N 1
ATOM 5065 C CA . LEU A 1 637 ? -29.062 23.188 1.706 1 73.25 637 LEU A CA 1
ATOM 5066 C C . LEU A 1 637 ? -27.594 23.344 1.34 1 73.25 637 LEU A C 1
ATOM 5068 O O . LEU A 1 637 ? -26.922 24.266 1.824 1 73.25 637 LEU A O 1
ATOM 5072 N N . PHE A 1 638 ? -27.141 22.562 0.427 1 81.25 638 PHE A N 1
ATOM 5073 C CA . PHE A 1 638 ? -25.719 22.609 0.058 1 81.25 638 PHE A CA 1
ATOM 5074 C C . PHE A 1 638 ? -25.453 23.797 -0.867 1 81.25 638 PHE A C 1
ATOM 5076 O O . PHE A 1 638 ? -24.375 24.375 -0.822 1 81.25 638 PHE A O 1
ATOM 5083 N N . ILE A 1 639 ? -26.391 24.172 -1.631 1 83.69 639 ILE A N 1
ATOM 5084 C CA . ILE A 1 639 ? -26.25 25.344 -2.486 1 83.69 639 ILE A CA 1
ATOM 5085 C C . ILE A 1 639 ? -26.156 26.609 -1.626 1 83.69 639 ILE A C 1
ATOM 5087 O O . ILE A 1 639 ? -25.266 27.438 -1.832 1 83.69 639 ILE A O 1
ATOM 5091 N N . THR A 1 640 ? -27.016 26.625 -0.645 1 80.06 640 THR A N 1
ATOM 5092 C CA . THR A 1 640 ? -26.984 27.781 0.245 1 80.06 640 THR A CA 1
ATOM 5093 C C . THR A 1 640 ? -25.703 27.812 1.06 1 80.06 640 THR A C 1
ATOM 5095 O O . THR A 1 640 ? -25.141 28.875 1.322 1 80.06 640 THR A O 1
ATOM 5098 N N . PHE A 1 641 ? -25.281 26.688 1.421 1 80.81 641 PHE A N 1
ATOM 5099 C CA . PHE A 1 641 ? -24.047 26.578 2.166 1 80.81 641 PHE A CA 1
ATOM 5100 C C . PHE A 1 641 ? -22.875 27.125 1.349 1 80.81 641 PHE A C 1
ATOM 5102 O O . PHE A 1 641 ? -22.047 27.875 1.865 1 80.81 641 PHE A O 1
ATOM 5109 N N . ILE A 1 642 ? -22.797 26.781 0.077 1 87.69 642 ILE A N 1
ATOM 5110 C CA . ILE A 1 642 ? -21.688 27.219 -0.782 1 87.69 642 ILE A CA 1
ATOM 5111 C C . ILE A 1 642 ? -21.797 28.719 -1.04 1 87.69 642 ILE A C 1
ATOM 5113 O O . ILE A 1 642 ? -20.781 29.406 -1.103 1 87.69 642 ILE A O 1
ATOM 5117 N N . ILE A 1 643 ? -23.016 29.188 -1.114 1 87.06 643 ILE A N 1
ATOM 5118 C CA . ILE A 1 643 ? -23.219 30.609 -1.332 1 87.06 643 ILE A CA 1
ATOM 5119 C C . ILE A 1 643 ? -22.719 31.391 -0.117 1 87.06 643 ILE A C 1
ATOM 5121 O O . ILE A 1 643 ? -22.078 32.438 -0.261 1 87.06 643 ILE A O 1
ATOM 5125 N N . VAL A 1 644 ? -22.984 30.844 1.013 1 82.94 644 VAL A N 1
ATOM 5126 C CA . VAL A 1 644 ? -22.516 31.484 2.234 1 82.94 644 VAL A CA 1
ATOM 5127 C C . VAL A 1 644 ? -20.984 31.469 2.268 1 82.94 644 VAL A C 1
ATOM 5129 O O . VAL A 1 644 ? -20.359 32.438 2.676 1 82.94 644 VAL A O 1
ATOM 5132 N N . GLN A 1 645 ? -20.391 30.453 1.821 1 87.38 645 GLN A N 1
ATOM 5133 C CA . GLN A 1 645 ? -18.938 30.359 1.792 1 87.38 645 GLN A CA 1
ATOM 5134 C C . GLN A 1 645 ? -18.344 31.391 0.823 1 87.38 645 GLN A C 1
ATOM 5136 O O . GLN A 1 645 ? -17.312 32 1.109 1 87.38 645 GLN A O 1
ATOM 5141 N N . VAL A 1 646 ? -18.953 31.641 -0.224 1 91 646 VAL A N 1
ATOM 5142 C CA . VAL A 1 646 ? -18.469 32.562 -1.24 1 91 646 VAL A CA 1
ATOM 5143 C C . VAL A 1 646 ? -18.656 34 -0.758 1 91 646 VAL A C 1
ATOM 5145 O O . VAL A 1 646 ? -17.766 34.844 -0.941 1 91 646 VAL A O 1
ATOM 5148 N N . SER A 1 647 ? -19.719 34.25 -0.068 1 88.75 647 SER A N 1
ATOM 5149 C CA . SER A 1 647 ? -20.094 35.656 0.232 1 88.75 647 SER A CA 1
ATOM 5150 C C . SER A 1 647 ? -19.594 36.062 1.604 1 88.75 647 SER A C 1
ATOM 5152 O O . SER A 1 647 ? -19.438 37.25 1.876 1 88.75 647 SER A O 1
ATOM 5154 N N . MET A 1 648 ? -19.328 35.125 2.434 1 84.5 648 MET A N 1
ATOM 5155 C CA . MET A 1 648 ? -18.922 35.5 3.781 1 84.5 648 MET A CA 1
ATOM 5156 C C . MET A 1 648 ? -17.516 35 4.09 1 84.5 648 MET A C 1
ATOM 5158 O O . MET A 1 648 ? -16.641 35.781 4.445 1 84.5 648 MET A O 1
ATOM 5162 N N . ALA A 1 649 ? -17.266 33.812 3.855 1 85.5 649 ALA A N 1
ATOM 5163 C CA . ALA A 1 649 ? -16 33.219 4.266 1 85.5 649 ALA A CA 1
ATOM 5164 C C . ALA A 1 649 ? -14.844 33.75 3.432 1 85.5 649 ALA A C 1
ATOM 5166 O O . ALA A 1 649 ? -13.812 34.156 3.977 1 85.5 649 ALA A O 1
ATOM 5167 N N . LEU A 1 650 ? -14.93 33.844 2.107 1 91.25 650 LEU A N 1
ATOM 5168 C CA . LEU A 1 650 ? -13.836 34.25 1.234 1 91.25 650 LEU A CA 1
ATOM 5169 C C . LEU A 1 650 ? -13.531 35.75 1.402 1 91.25 650 LEU A C 1
ATOM 5171 O O . LEU A 1 650 ? -12.367 36.125 1.52 1 91.25 650 LEU A O 1
ATOM 5175 N N . PRO A 1 651 ? -14.57 36.594 1.553 1 90.88 651 PRO A N 1
ATOM 5176 C CA . PRO A 1 651 ? -14.258 38 1.791 1 90.88 651 PRO A CA 1
ATOM 5177 C C . PRO A 1 651 ? -13.633 38.25 3.162 1 90.88 651 PRO A C 1
ATOM 5179 O O . PRO A 1 651 ? -12.828 39.188 3.324 1 90.88 651 PRO A O 1
ATOM 5182 N N . MET A 1 652 ? -13.977 37.438 4.078 1 87.5 652 MET A N 1
ATOM 5183 C CA . MET A 1 652 ? -13.359 37.562 5.395 1 87.5 652 MET A CA 1
ATOM 5184 C C . MET A 1 652 ? -11.859 37.281 5.32 1 87.5 652 MET A C 1
ATOM 5186 O O . MET A 1 652 ? -11.07 37.875 6.051 1 87.5 652 MET A O 1
ATOM 5190 N N . VAL A 1 653 ? -11.477 36.406 4.43 1 87.44 653 VAL A N 1
ATOM 5191 C CA . VAL A 1 653 ? -10.062 36.094 4.219 1 87.44 653 VAL A CA 1
ATOM 5192 C C . VAL A 1 653 ? -9.406 37.25 3.441 1 87.44 653 VAL A C 1
ATOM 5194 O O . VAL A 1 653 ? -8.266 37.625 3.729 1 87.44 653 VAL A O 1
ATOM 5197 N N . LEU A 1 654 ? -10.102 37.781 2.516 1 88.62 654 LEU A N 1
ATOM 5198 C CA . LEU A 1 654 ? -9.578 38.875 1.702 1 88.62 654 LEU A CA 1
ATOM 5199 C C . LEU A 1 654 ? -9.352 40.125 2.549 1 88.62 654 LEU A C 1
ATOM 5201 O O . LEU A 1 654 ? -8.336 40.812 2.4 1 88.62 654 LEU A O 1
ATOM 5205 N N . LEU A 1 655 ? -10.297 40.406 3.486 1 88.12 655 LEU A N 1
ATOM 5206 C CA . LEU A 1 655 ? -10.219 41.594 4.332 1 88.12 655 LEU A CA 1
ATOM 5207 C C . LEU A 1 655 ? -9.383 41.312 5.578 1 88.12 655 LEU A C 1
ATOM 5209 O O . LEU A 1 655 ? -9.102 42.219 6.355 1 88.12 655 LEU A O 1
ATOM 5213 N N . ARG A 1 656 ? -8.898 40.094 5.758 1 86.31 656 ARG A N 1
ATOM 5214 C CA . ARG A 1 656 ? -8.078 39.688 6.895 1 86.31 656 ARG A CA 1
ATOM 5215 C C . ARG A 1 656 ? -8.75 40.062 8.211 1 86.31 656 ARG A C 1
ATOM 5217 O O . ARG A 1 656 ? -8.125 40.625 9.102 1 86.31 656 ARG A O 1
ATOM 5224 N N . VAL A 1 657 ? -9.977 39.719 8.273 1 82 657 VAL A N 1
ATOM 5225 C CA . VAL A 1 657 ? -10.773 40.125 9.438 1 82 657 VAL A CA 1
ATOM 5226 C C . VAL A 1 657 ? -10.289 39.344 10.672 1 82 657 VAL A C 1
ATOM 5228 O O . VAL A 1 657 ? -10.172 39.938 11.758 1 82 657 VAL A O 1
ATOM 5231 N N . VAL A 1 658 ? -9.953 38.125 10.453 1 78.94 658 VAL A N 1
ATOM 5232 C CA . VAL A 1 658 ? -9.594 37.281 11.594 1 78.94 658 VAL A CA 1
ATOM 5233 C C . VAL A 1 658 ? -8.266 37.75 12.188 1 78.94 658 VAL A C 1
ATOM 5235 O O . VAL A 1 658 ? -8.164 38 13.391 1 78.94 658 VAL A O 1
ATOM 5238 N N . PRO A 1 659 ? -7.223 37.938 11.367 1 81 659 PRO A N 1
ATOM 5239 C CA . PRO A 1 659 ? -5.973 38.438 11.945 1 81 659 PRO A CA 1
ATOM 5240 C C . PRO A 1 659 ? -6.121 39.844 12.547 1 81 659 PRO A C 1
ATOM 5242 O O . PRO A 1 659 ? -5.465 40.156 13.547 1 81 659 PRO A O 1
ATOM 5245 N N . ILE A 1 660 ? -6.945 40.688 12 1 81.75 660 ILE A N 1
ATOM 5246 C CA . ILE A 1 660 ? -7.164 42.031 12.539 1 81.75 660 ILE A CA 1
ATOM 5247 C C . ILE A 1 660 ? -7.895 41.938 13.875 1 81.75 660 ILE A C 1
ATOM 5249 O O . ILE A 1 660 ? -7.57 42.656 14.82 1 81.75 660 ILE A O 1
ATOM 5253 N N . MET A 1 661 ? -8.867 41.062 13.867 1 79.94 661 MET A N 1
ATOM 5254 C CA . MET A 1 661 ? -9.586 40.875 15.117 1 79.94 661 MET A CA 1
ATOM 5255 C C . MET A 1 661 ? -8.656 40.344 16.219 1 79.94 661 MET A C 1
ATOM 5257 O O . MET A 1 661 ? -8.742 40.781 17.359 1 79.94 661 MET A O 1
ATOM 5261 N N . LYS A 1 662 ? -7.785 39.469 15.898 1 79.69 662 LYS A N 1
ATOM 5262 C CA . LYS A 1 662 ? -6.816 38.969 16.875 1 79.69 662 LYS A CA 1
ATOM 5263 C C . LYS A 1 662 ? -5.871 40.062 17.328 1 79.69 662 LYS A C 1
ATOM 5265 O O . LYS A 1 662 ? -5.48 40.094 18.5 1 79.69 662 LYS A O 1
ATOM 5270 N N . ASP A 1 663 ? -5.465 40.906 16.406 1 80.56 663 ASP A N 1
ATOM 5271 C CA . ASP A 1 663 ? -4.605 42.031 16.75 1 80.56 663 ASP A CA 1
ATOM 5272 C C . ASP A 1 663 ? -5.32 43 17.688 1 80.56 663 ASP A C 1
ATOM 5274 O O . ASP A 1 663 ? -4.719 43.5 18.641 1 80.56 663 ASP A O 1
ATOM 5278 N N . VAL A 1 664 ? -6.59 43.25 17.422 1 80.88 664 VAL A N 1
ATOM 5279 C CA . VAL A 1 664 ? -7.367 44.156 18.25 1 80.88 664 VAL A CA 1
ATOM 5280 C C . VAL A 1 664 ? -7.543 43.562 19.641 1 80.88 664 VAL A C 1
ATOM 5282 O O . VAL A 1 664 ? -7.41 44.25 20.656 1 80.88 664 VAL A O 1
ATOM 5285 N N . PHE A 1 665 ? -7.781 42.281 19.656 1 81.56 665 PHE A N 1
ATOM 5286 C CA . PHE A 1 665 ? -7.918 41.625 20.938 1 81.56 665 PHE A CA 1
ATOM 5287 C C . PHE A 1 665 ? -6.594 41.625 21.688 1 81.56 665 PHE A C 1
ATOM 5289 O O . PHE A 1 665 ? -6.574 41.719 22.922 1 81.56 665 PHE A O 1
ATOM 5296 N N . HIS A 1 666 ? -5.508 41.469 20.984 1 83.06 666 HIS A N 1
ATOM 5297 C CA . HIS A 1 666 ? -4.184 41.531 21.594 1 83.06 666 HIS A CA 1
ATOM 5298 C C . HIS A 1 666 ? -3.9 42.906 22.188 1 83.06 666 HIS A C 1
ATOM 5300 O O . HIS A 1 666 ? -3.324 43 23.266 1 83.06 666 HIS A O 1
ATOM 5306 N N . ARG A 1 667 ? -4.32 43.875 21.5 1 79.69 667 ARG A N 1
ATOM 5307 C CA . ARG A 1 667 ? -4.07 45.25 21.953 1 79.69 667 ARG A CA 1
ATOM 5308 C C . ARG A 1 667 ? -4.902 45.594 23.172 1 79.69 667 ARG A C 1
ATOM 5310 O O . ARG A 1 667 ? -4.453 46.344 24.062 1 79.69 667 ARG A O 1
ATOM 5317 N N . ILE A 1 668 ? -6.004 44.938 23.188 1 81.69 668 ILE A N 1
ATOM 5318 C CA . ILE A 1 668 ? -6.918 45.25 24.266 1 81.69 668 ILE A CA 1
ATOM 5319 C C . ILE A 1 668 ? -6.574 44.406 25.5 1 81.69 668 ILE A C 1
ATOM 5321 O O . ILE A 1 668 ? -6.574 44.906 26.625 1 81.69 668 ILE A O 1
ATOM 5325 N N . PHE A 1 669 ? -6.254 43.125 25.297 1 78.31 669 PHE A N 1
ATOM 5326 C CA . PHE A 1 669 ? -6.145 42.219 26.438 1 78.31 669 PHE A CA 1
ATOM 5327 C C . PHE A 1 669 ? -4.684 42 26.812 1 78.31 669 PHE A C 1
ATOM 5329 O O . PHE A 1 669 ? -4.387 41.562 27.922 1 78.31 669 PHE A O 1
ATOM 5336 N N . ALA A 1 670 ? -3.719 42.156 25.891 1 78.56 670 ALA A N 1
ATOM 5337 C CA . ALA A 1 670 ? -2.32 41.812 26.172 1 78.56 670 ALA A CA 1
ATOM 5338 C C . ALA A 1 670 ? -1.717 42.781 27.172 1 78.56 670 ALA A C 1
ATOM 5340 O O . ALA A 1 670 ? -1.967 44 27.109 1 78.56 670 ALA A O 1
ATOM 5341 N N . PRO A 1 671 ? -1.067 42.188 28.203 1 74.44 671 PRO A N 1
ATOM 5342 C CA . PRO A 1 671 ? -0.413 43.062 29.203 1 74.44 671 PRO A CA 1
ATOM 5343 C C . PRO A 1 671 ? 0.697 43.906 28.594 1 74.44 671 PRO A C 1
ATOM 5345 O O . PRO A 1 671 ? 1.132 43.656 27.469 1 74.44 671 PRO A O 1
ATOM 5348 N N . SER A 1 672 ? 1.072 44.844 29.281 1 67.75 672 SER A N 1
ATOM 5349 C CA . SER A 1 672 ? 2.031 45.844 28.812 1 67.75 672 SER A CA 1
ATOM 5350 C C . SER A 1 672 ? 3.361 45.188 28.438 1 67.75 672 SER A C 1
ATOM 5352 O O . SER A 1 672 ? 4.047 45.656 27.531 1 67.75 672 SER A O 1
ATOM 5354 N N . TYR A 1 673 ? 3.654 44.062 29.094 1 69.88 673 TYR A N 1
ATOM 5355 C CA . TYR A 1 673 ? 4.941 43.438 28.797 1 69.88 673 TYR A CA 1
ATOM 5356 C C . TYR A 1 673 ? 4.922 42.75 27.438 1 69.88 673 TYR A C 1
ATOM 5358 O O . TYR A 1 673 ? 5.973 42.562 26.812 1 69.88 673 TYR A O 1
ATOM 5366 N N . ALA A 1 674 ? 3.748 42.375 26.984 1 71.81 674 ALA A N 1
ATOM 5367 C CA . ALA A 1 674 ? 3.629 41.688 25.703 1 71.81 674 ALA A CA 1
ATOM 5368 C C . ALA A 1 674 ? 3.521 42.688 24.562 1 71.81 674 ALA A C 1
ATOM 5370 O O . ALA A 1 674 ? 3.787 42.344 23.406 1 71.81 674 ALA A O 1
ATOM 5371 N N . GLN A 1 675 ? 3.158 43.812 24.891 1 70.81 675 GLN A N 1
ATOM 5372 C CA . GLN A 1 675 ? 2.959 44.812 23.859 1 70.81 675 GLN A CA 1
ATOM 5373 C C . GLN A 1 675 ? 4.238 45.625 23.609 1 70.81 675 GLN A C 1
ATOM 5375 O O . GLN A 1 675 ? 4.496 46.062 22.484 1 70.81 675 GLN A O 1
ATOM 5380 N N . LEU A 1 676 ? 5.094 45.875 24.688 1 66.75 676 LEU A N 1
ATOM 5381 C CA . LEU A 1 676 ? 6.289 46.719 24.562 1 66.75 676 LEU A CA 1
ATOM 5382 C C . LEU A 1 676 ? 7.551 45.875 24.734 1 66.75 676 LEU A C 1
ATOM 5384 O O . LEU A 1 676 ? 7.559 44.906 25.5 1 66.75 676 LEU A O 1
ATOM 5388 N N . PRO A 1 677 ? 8.547 46.094 23.953 1 62.97 677 PRO A N 1
ATOM 5389 C CA . PRO A 1 677 ? 8.797 47 22.844 1 62.97 677 PRO A CA 1
ATOM 5390 C C . PRO A 1 677 ? 8.32 46.438 21.5 1 62.97 677 PRO A C 1
ATOM 5392 O O . PRO A 1 677 ? 7.945 47.188 20.609 1 62.97 677 PRO A O 1
ATOM 5395 N N . GLU A 1 678 ? 8.484 45.094 21.438 1 67.25 678 GLU A N 1
ATOM 5396 C CA . GLU A 1 678 ? 8.008 44.438 20.219 1 67.25 678 GLU A CA 1
ATOM 5397 C C . GLU A 1 678 ? 6.816 43.531 20.516 1 67.25 678 GLU A C 1
ATOM 5399 O O . GLU A 1 678 ? 6.809 42.812 21.516 1 67.25 678 GLU A O 1
ATOM 5404 N N . ARG A 1 679 ? 5.801 43.781 19.828 1 69.94 679 ARG A N 1
ATOM 5405 C CA . ARG A 1 679 ? 4.57 43.031 20.047 1 69.94 679 ARG A CA 1
ATOM 5406 C C . ARG A 1 679 ? 4.82 41.531 19.953 1 69.94 679 ARG A C 1
ATOM 5408 O O . ARG A 1 679 ? 5.375 41.062 18.953 1 69.94 679 ARG A O 1
ATOM 5415 N N . ARG A 1 680 ? 4.594 40.812 21 1 72.56 680 ARG A N 1
ATOM 5416 C CA . ARG A 1 680 ? 4.828 39.375 21.062 1 72.56 680 ARG A CA 1
ATOM 5417 C C . ARG A 1 680 ? 3.518 38.625 21.219 1 72.56 680 ARG A C 1
ATOM 5419 O O . ARG A 1 680 ? 2.512 39.188 21.656 1 72.56 680 ARG A O 1
ATOM 5426 N N . PRO A 1 681 ? 3.549 37.406 20.656 1 71.88 681 PRO A N 1
ATOM 5427 C CA . PRO A 1 681 ? 2.334 36.594 20.797 1 71.88 681 PRO A CA 1
ATOM 5428 C C . PRO A 1 681 ? 1.994 36.25 22.25 1 71.88 681 PRO A C 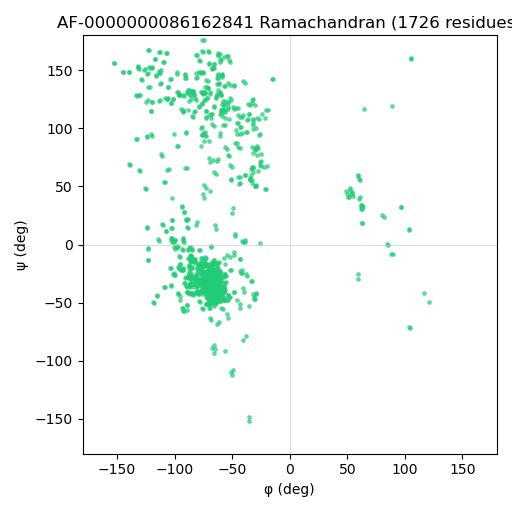1
ATOM 5430 O O . PRO A 1 681 ? 2.895 36.062 23.062 1 71.88 681 PRO A O 1
ATOM 5433 N N . TRP A 1 682 ? 0.74 36.5 22.672 1 69.31 682 TRP A N 1
ATOM 5434 C CA . TRP A 1 682 ? 0.268 36.25 24.031 1 69.31 682 TRP A CA 1
ATOM 5435 C C . TRP A 1 682 ? -0.97 35.344 24 1 69.31 682 TRP A C 1
ATOM 5437 O O . TRP A 1 682 ? -1.979 35.688 23.375 1 69.31 682 TRP A O 1
ATOM 5447 N N . MET A 1 683 ? -0.952 34.219 24.656 1 66.06 683 MET A N 1
ATOM 5448 C CA . MET A 1 683 ? -2.064 33.281 24.844 1 66.06 683 MET A CA 1
ATOM 5449 C C . MET A 1 683 ? -2.73 32.969 23.5 1 66.06 683 MET A C 1
ATOM 5451 O O . MET A 1 683 ? -3.953 33.062 23.375 1 66.06 683 MET A O 1
ATOM 5455 N N . GLY A 1 684 ? -2.016 32.75 22.484 1 66.88 684 GLY A N 1
ATOM 5456 C CA . GLY A 1 684 ? -2.582 32.375 21.203 1 66.88 684 GLY A CA 1
ATOM 5457 C C . GLY A 1 684 ? -2.912 33.562 20.312 1 66.88 684 GLY A C 1
ATOM 5458 O O . GLY A 1 684 ? -3.279 33.375 19.156 1 66.88 684 GLY A O 1
ATOM 5459 N N . LEU A 1 685 ? -2.797 34.812 20.891 1 70.75 685 LEU A N 1
ATOM 5460 C CA . LEU A 1 685 ? -3.086 36 20.125 1 70.75 685 LEU A CA 1
ATOM 5461 C C . LEU A 1 685 ? -1.82 36.562 19.469 1 70.75 685 LEU A C 1
ATOM 5463 O O . LEU A 1 685 ? -0.805 36.75 20.141 1 70.75 685 LEU A O 1
ATOM 5467 N N . TYR A 1 686 ? -1.803 36.531 18.203 1 70.38 686 TYR A N 1
ATOM 5468 C CA . TYR A 1 686 ? -0.632 36.969 17.453 1 70.38 686 TYR A CA 1
ATOM 5469 C C . TYR A 1 686 ? -0.846 38.375 16.891 1 70.38 686 TYR A C 1
ATOM 5471 O O . TYR A 1 686 ? -1.919 38.688 16.375 1 70.38 686 TYR A O 1
ATOM 5479 N N . PRO A 1 687 ? 0.165 39.281 17.266 1 71.69 687 PRO A N 1
ATOM 5480 C CA . PRO A 1 687 ? 0.055 40.594 16.656 1 71.69 687 PRO A CA 1
ATOM 5481 C C . PRO A 1 687 ? 0.137 40.562 15.133 1 71.69 687 PRO A C 1
ATOM 5483 O O . PRO A 1 687 ? 0.569 39.531 14.562 1 71.69 687 PRO A O 1
ATOM 5486 N N . LEU A 1 688 ? -0.466 41.688 14.57 1 67.19 688 LEU A N 1
ATOM 5487 C CA . LEU A 1 688 ? -0.469 41.812 13.117 1 67.19 688 LEU A CA 1
ATOM 5488 C C . LEU A 1 688 ? 0.954 41.812 12.57 1 67.19 688 LEU A C 1
ATOM 5490 O O . LEU A 1 688 ? 1.853 42.406 13.156 1 67.19 688 LEU A O 1
ATOM 5494 N N . GLY A 1 689 ? 1.334 40.938 11.734 1 59.12 689 GLY A N 1
ATOM 5495 C CA . GLY A 1 689 ? 2.658 40.875 11.133 1 59.12 689 GLY A CA 1
ATOM 5496 C C . GLY A 1 689 ? 3.416 39.625 11.492 1 59.12 689 GLY A C 1
ATOM 5497 O O . GLY A 1 689 ? 4.434 39.312 10.875 1 59.12 689 GLY A O 1
ATOM 5498 N N . TYR A 1 690 ? 3.121 39.469 12.883 1 53.5 690 TYR A N 1
ATOM 5499 C CA . TYR A 1 690 ? 3.895 38.281 13.25 1 53.5 690 TYR A CA 1
ATOM 5500 C C . TYR A 1 690 ? 3.523 37.094 12.375 1 53.5 690 TYR A C 1
ATOM 5502 O O . TYR A 1 690 ? 4.395 36.469 11.758 1 53.5 690 TYR A O 1
ATOM 5510 N N . VAL A 1 691 ? 2.578 36.219 12.703 1 53.53 691 VAL A N 1
ATOM 5511 C CA . VAL A 1 691 ? 2.377 34.906 12.117 1 53.53 691 VAL A CA 1
ATOM 5512 C C . VAL A 1 691 ? 1.209 34.938 11.133 1 53.53 691 VAL A C 1
ATOM 5514 O O . VAL A 1 691 ? 0.065 35.156 11.531 1 53.53 691 VAL A O 1
ATOM 5517 N N . SER A 1 692 ? 0.982 35.969 10.273 1 54.31 692 SER A N 1
ATOM 5518 C CA . SER A 1 692 ? -0.084 36.188 9.305 1 54.31 692 SER A CA 1
ATOM 5519 C C . SER A 1 692 ? -0.691 34.875 8.836 1 54.31 692 SER A C 1
ATOM 5521 O O . SER A 1 692 ? -1.36 34.812 7.805 1 54.31 692 SER A O 1
ATOM 5523 N N . ASP A 1 693 ? -0.355 33.438 9.258 1 60.12 693 ASP A N 1
ATOM 5524 C CA . ASP A 1 693 ? -0.041 32.344 8.352 1 60.12 693 ASP A CA 1
ATOM 5525 C C . ASP A 1 693 ? -1.253 31.438 8.148 1 60.12 693 ASP A C 1
ATOM 5527 O O . ASP A 1 693 ? -2.088 31.297 9.047 1 60.12 693 ASP A O 1
ATOM 5531 N N . ILE A 1 694 ? -2.01 31.703 7.082 1 69.38 694 ILE A N 1
ATOM 5532 C CA . ILE A 1 694 ? -3.041 30.75 6.672 1 69.38 694 ILE A CA 1
ATOM 5533 C C . ILE A 1 694 ? -2.617 29.328 7.043 1 69.38 694 ILE A C 1
ATOM 5535 O O . ILE A 1 694 ? -1.474 28.938 6.805 1 69.38 694 ILE A O 1
ATOM 5539 N N . ASP A 1 695 ? -3.586 28.812 7.926 1 79.81 695 ASP A N 1
ATOM 5540 C CA . ASP A 1 695 ? -3.371 27.406 8.227 1 79.81 695 ASP A CA 1
ATOM 5541 C C . ASP A 1 695 ? -3.674 26.531 7.008 1 79.81 695 ASP A C 1
ATOM 5543 O O . ASP A 1 695 ? -4.816 26.469 6.551 1 79.81 695 ASP A O 1
ATOM 5547 N N . PRO A 1 696 ? -2.73 25.953 6.449 1 87 696 PRO A N 1
ATOM 5548 C CA . PRO A 1 696 ? -2.926 25.188 5.215 1 87 696 PRO A CA 1
ATOM 5549 C C . PRO A 1 696 ? -3.869 24 5.398 1 87 696 PRO A C 1
ATOM 5551 O O . PRO A 1 696 ? -4.625 23.656 4.484 1 87 696 PRO A O 1
ATOM 5554 N N . ALA A 1 697 ? -3.91 23.406 6.605 1 90 697 ALA A N 1
ATOM 5555 C CA . ALA A 1 697 ? -4.727 22.203 6.824 1 90 697 ALA A CA 1
ATOM 5556 C C . ALA A 1 697 ? -6.211 22.547 6.785 1 90 697 ALA A C 1
ATOM 5558 O O . ALA A 1 697 ? -6.988 21.875 6.098 1 90 697 ALA A O 1
ATOM 5559 N N . TYR A 1 698 ? -6.602 23.656 7.418 1 88 698 TYR A N 1
ATOM 5560 C CA . TYR A 1 698 ? -8.008 24.062 7.469 1 88 698 TYR A CA 1
ATOM 5561 C C . TYR A 1 698 ? -8.492 24.531 6.102 1 88 698 TYR A C 1
ATOM 5563 O O . TYR A 1 698 ? -9.602 24.188 5.684 1 88 698 TYR A O 1
ATOM 5571 N N . THR A 1 699 ? -7.652 25.266 5.449 1 88.88 699 THR A N 1
ATOM 5572 C CA . THR A 1 699 ? -8.016 25.797 4.141 1 88.88 699 THR A CA 1
ATOM 5573 C C . THR A 1 699 ? -8.203 24.656 3.137 1 88.88 699 THR A C 1
ATOM 5575 O O . THR A 1 699 ? -9.18 24.641 2.387 1 88.88 699 THR A O 1
ATOM 5578 N N . LEU A 1 700 ? -7.32 23.719 3.15 1 93.19 700 LEU A N 1
ATOM 5579 C CA . LEU A 1 700 ? -7.398 22.594 2.213 1 93.19 700 LEU A CA 1
ATOM 5580 C C . LEU A 1 700 ? -8.609 21.719 2.51 1 93.19 700 LEU A C 1
ATOM 5582 O O . LEU A 1 700 ? -9.242 21.203 1.589 1 93.19 700 LEU A O 1
ATOM 5586 N N . ALA A 1 701 ? -8.867 21.531 3.793 1 92.69 701 ALA A N 1
ATOM 5587 C CA . ALA A 1 701 ? -10.023 20.703 4.164 1 92.69 701 ALA A CA 1
ATOM 5588 C C . ALA A 1 701 ? -11.32 21.344 3.68 1 92.69 701 ALA A C 1
ATOM 5590 O O . ALA A 1 701 ? -12.227 20.641 3.221 1 92.69 701 ALA A O 1
ATOM 5591 N N . GLN A 1 702 ? -11.438 22.656 3.758 1 89.88 702 GLN A N 1
ATOM 5592 C CA . GLN A 1 702 ? -12.633 23.375 3.301 1 89.88 702 GLN A CA 1
ATOM 5593 C C . GLN A 1 702 ? -12.773 23.281 1.783 1 89.88 702 GLN A C 1
ATOM 5595 O O . GLN A 1 702 ? -13.883 23.078 1.271 1 89.88 702 GLN A O 1
ATOM 5600 N N . GLN A 1 703 ? -11.703 23.484 1.1 1 94.06 703 GLN A N 1
ATOM 5601 C CA . GLN A 1 703 ? -11.734 23.375 -0.355 1 94.06 703 GLN A CA 1
ATOM 5602 C C . GLN A 1 703 ? -12.117 21.953 -0.791 1 94.06 703 GLN A C 1
ATOM 5604 O O . GLN A 1 703 ? -12.859 21.781 -1.765 1 94.06 703 GLN A O 1
ATOM 5609 N N . TYR A 1 704 ? -11.586 20.953 -0.124 1 95.62 704 TYR A N 1
ATOM 5610 C CA . TYR A 1 704 ? -11.922 19.578 -0.453 1 95.62 704 TYR A CA 1
ATOM 5611 C C . TYR A 1 704 ? -13.406 19.312 -0.244 1 95.62 704 TYR A C 1
ATOM 5613 O O . TYR A 1 704 ? -14.031 18.594 -1.032 1 95.62 704 TYR A O 1
ATOM 5621 N N . LEU A 1 705 ? -13.93 19.859 0.824 1 92.81 705 LEU A N 1
ATOM 5622 C CA . LEU A 1 705 ? -15.352 19.656 1.086 1 92.81 705 LEU A CA 1
ATOM 5623 C C . LEU A 1 705 ? -16.203 20.156 -0.079 1 92.81 705 LEU A C 1
ATOM 5625 O O . LEU A 1 705 ? -17.109 19.469 -0.531 1 92.81 705 LEU A O 1
ATOM 5629 N N . ILE A 1 706 ? -15.93 21.328 -0.526 1 93.62 706 ILE A N 1
ATOM 5630 C CA . ILE A 1 706 ? -16.688 21.906 -1.633 1 93.62 706 ILE A CA 1
ATOM 5631 C C . ILE A 1 706 ? -16.469 21.062 -2.895 1 93.62 706 ILE A C 1
ATOM 5633 O O . ILE A 1 706 ? -17.406 20.844 -3.668 1 93.62 706 ILE A O 1
ATOM 5637 N N . PHE A 1 707 ? -15.234 20.641 -3.092 1 95.88 707 PHE A N 1
ATOM 5638 C CA . PHE A 1 707 ? -14.93 19.75 -4.215 1 95.88 707 PHE A CA 1
ATOM 5639 C C . PHE A 1 707 ? -15.773 18.484 -4.16 1 95.88 707 PHE A C 1
ATOM 5641 O O . PHE A 1 707 ? -16.344 18.078 -5.172 1 95.88 707 PHE A O 1
ATOM 5648 N N . LEU A 1 708 ? -15.852 17.891 -3.004 1 93.69 708 LEU A N 1
ATOM 5649 C CA . LEU A 1 708 ? -16.641 16.688 -2.803 1 93.69 708 LEU A CA 1
ATOM 5650 C C . LEU A 1 708 ? -18.109 16.938 -3.143 1 93.69 708 LEU A C 1
ATOM 5652 O O . LEU A 1 708 ? -18.734 16.125 -3.826 1 93.69 708 LEU A O 1
ATOM 5656 N N . LEU A 1 709 ? -18.641 18.047 -2.729 1 90.75 709 LEU A N 1
ATOM 5657 C CA . LEU A 1 709 ? -20.047 18.375 -2.975 1 90.75 709 LEU A CA 1
ATOM 5658 C C . LEU A 1 709 ? -20.297 18.562 -4.465 1 90.75 709 LEU A C 1
ATOM 5660 O O . LEU A 1 709 ? -21.328 18.125 -4.98 1 90.75 709 LEU A O 1
ATOM 5664 N N . VAL A 1 710 ? -19.406 19.188 -5.113 1 93.69 710 VAL A N 1
ATOM 5665 C CA . VAL A 1 710 ? -19.562 19.422 -6.543 1 93.69 710 VAL A CA 1
ATOM 5666 C C . VAL A 1 710 ? -19.578 18.094 -7.293 1 93.69 710 VAL A C 1
ATOM 5668 O O . VAL A 1 710 ? -20.422 17.859 -8.156 1 93.69 710 VAL A O 1
ATOM 5671 N N . VAL A 1 711 ? -18.703 17.188 -6.941 1 93.75 711 VAL A N 1
ATOM 5672 C CA . VAL A 1 711 ? -18.578 15.914 -7.645 1 93.75 711 VAL A CA 1
ATOM 5673 C C . VAL A 1 711 ? -19.781 15.031 -7.332 1 93.75 711 VAL A C 1
ATOM 5675 O O . VAL A 1 711 ? -20.297 14.328 -8.211 1 93.75 711 VAL A O 1
ATOM 5678 N N . VAL A 1 712 ? -20.266 15.102 -6.148 1 89.69 712 VAL A N 1
ATOM 5679 C CA . VAL A 1 712 ? -21.391 14.25 -5.73 1 89.69 712 VAL A CA 1
ATOM 5680 C C . VAL A 1 712 ? -22.672 14.734 -6.395 1 89.69 712 VAL A C 1
ATOM 5682 O O . VAL A 1 712 ? -23.469 13.922 -6.875 1 89.69 712 VAL A O 1
ATOM 5685 N N . PHE A 1 713 ? -22.922 16.016 -6.516 1 89.44 713 PHE A N 1
ATOM 5686 C CA . PHE A 1 713 ? -24.219 16.531 -6.934 1 89.44 713 PHE A CA 1
ATOM 5687 C C . PHE A 1 713 ? -24.219 16.875 -8.422 1 89.44 713 PHE A C 1
ATOM 5689 O O . PHE A 1 713 ? -25.25 17.266 -8.977 1 89.44 713 PHE A O 1
ATOM 5696 N N . ALA A 1 714 ? -23.141 16.703 -9.062 1 91.75 714 ALA A N 1
ATOM 5697 C CA . ALA A 1 714 ? -23.062 17 -10.484 1 91.75 714 ALA A CA 1
ATOM 5698 C C . ALA A 1 714 ? -24.156 16.266 -11.266 1 91.75 714 ALA A C 1
ATOM 5700 O O . ALA A 1 714 ? -24.906 16.891 -12.023 1 91.75 714 ALA A O 1
ATOM 5701 N N . PRO A 1 715 ? -24.344 14.914 -11.023 1 89.62 715 PRO A N 1
ATOM 5702 C CA . PRO A 1 715 ? -25.422 14.25 -11.766 1 89.62 715 PRO A CA 1
ATOM 5703 C C . PRO A 1 715 ? -26.781 14.367 -11.078 1 89.62 715 PRO A C 1
ATOM 5705 O O . PRO A 1 715 ? -27.812 14.141 -11.711 1 89.62 715 PRO A O 1
ATOM 5708 N N . ILE A 1 716 ? -26.828 14.758 -9.852 1 86.81 716 ILE A N 1
ATOM 5709 C CA . ILE A 1 716 ? -28.062 14.758 -9.062 1 86.81 716 ILE A CA 1
ATOM 5710 C C . ILE A 1 716 ? -28.734 16.125 -9.148 1 86.81 716 ILE A C 1
ATOM 5712 O O . ILE A 1 716 ? -29.922 16.219 -9.453 1 86.81 716 ILE A O 1
ATOM 5716 N N . ALA A 1 717 ? -28 17.125 -8.828 1 87.81 717 ALA A N 1
ATOM 5717 C CA . ALA A 1 717 ? -28.469 18.516 -8.883 1 87.81 717 ALA A CA 1
ATOM 5718 C C . ALA A 1 717 ? -27.453 19.406 -9.57 1 87.81 717 ALA A C 1
ATOM 5720 O O . ALA A 1 717 ? -26.656 20.078 -8.898 1 87.81 717 ALA A O 1
ATOM 5721 N N . PRO A 1 718 ? -27.531 19.594 -10.844 1 88.06 718 PRO A N 1
ATOM 5722 C CA . PRO A 1 718 ? -26.516 20.312 -11.609 1 88.06 718 PRO A CA 1
ATOM 5723 C C . PRO A 1 718 ? -26.422 21.781 -11.227 1 88.06 718 PRO A C 1
ATOM 5725 O O . PRO A 1 718 ? -25.422 22.453 -11.523 1 88.06 718 PRO A O 1
ATOM 5728 N N . LEU A 1 719 ? -27.391 22.344 -10.562 1 86.81 719 LEU A N 1
ATOM 5729 C CA . LEU A 1 719 ? -27.359 23.734 -10.141 1 86.81 719 LEU A CA 1
ATOM 5730 C C . LEU A 1 719 ? -26.219 23.969 -9.148 1 86.81 719 LEU A C 1
ATOM 5732 O O . LEU A 1 719 ? -25.672 25.078 -9.078 1 86.81 719 LEU A O 1
ATOM 5736 N N . LEU A 1 720 ? -25.938 23.016 -8.398 1 89.69 720 LEU A N 1
ATOM 5737 C CA . LEU A 1 720 ? -24.875 23.125 -7.406 1 89.69 720 LEU A CA 1
ATOM 5738 C C . LEU A 1 720 ? -23.516 23.312 -8.078 1 89.69 720 LEU A C 1
ATOM 5740 O O . LEU A 1 720 ? -22.625 23.953 -7.508 1 89.69 720 LEU A O 1
ATOM 5744 N N . SER A 1 721 ? -23.375 22.844 -9.297 1 93.38 721 SER A N 1
ATOM 5745 C CA . SER A 1 721 ? -22.109 22.984 -10.008 1 93.38 721 SER A CA 1
ATOM 5746 C C . SER A 1 721 ? -21.844 24.438 -10.398 1 93.38 721 SER A C 1
ATOM 5748 O O . SER A 1 721 ? -20.703 24.859 -10.492 1 93.38 721 SER A O 1
ATOM 5750 N N . TYR A 1 722 ? -22.906 25.203 -10.547 1 92.69 722 TYR A N 1
ATOM 5751 C CA . TYR A 1 722 ? -22.75 26.609 -10.883 1 92.69 722 TYR A CA 1
ATOM 5752 C C . TYR A 1 722 ? -22.219 27.406 -9.695 1 92.69 722 TYR A C 1
ATOM 5754 O O . TYR A 1 722 ? -21.297 28.219 -9.828 1 92.69 722 TYR A O 1
ATOM 5762 N N . VAL A 1 723 ? -22.797 27.156 -8.594 1 92.19 723 VAL A N 1
ATOM 5763 C CA . VAL A 1 723 ? -22.359 27.859 -7.391 1 92.19 723 VAL A CA 1
ATOM 5764 C C . VAL A 1 723 ? -20.969 27.359 -6.988 1 92.19 723 VAL A C 1
ATOM 5766 O O . VAL A 1 723 ? -20.156 28.109 -6.457 1 92.19 723 VAL A O 1
ATOM 5769 N N . GLY A 1 724 ? -20.703 26.078 -7.273 1 94.44 724 GLY A N 1
ATOM 5770 C CA . GLY A 1 724 ? -19.359 25.547 -7.031 1 94.44 724 GLY A CA 1
ATOM 5771 C C . GLY A 1 724 ? -18.312 26.203 -7.898 1 94.44 724 GLY A C 1
ATOM 5772 O O . GLY A 1 724 ? -17.203 26.5 -7.426 1 94.44 724 GLY A O 1
ATOM 5773 N N . LEU A 1 725 ? -18.625 26.422 -9.148 1 96.56 725 LEU A N 1
ATOM 5774 C CA . LEU A 1 725 ? -17.703 27.078 -10.055 1 96.56 725 LEU A CA 1
ATOM 5775 C C . LEU A 1 725 ? -17.438 28.516 -9.602 1 96.56 725 LEU A C 1
ATOM 5777 O O . LEU A 1 725 ? -16.281 28.969 -9.633 1 96.56 725 LEU A O 1
ATOM 5781 N N . LEU A 1 726 ? -18.453 29.172 -9.148 1 94.62 726 LEU A N 1
ATOM 5782 C CA . LEU A 1 726 ? -18.281 30.516 -8.633 1 94.62 726 LEU A CA 1
ATOM 5783 C C . LEU A 1 726 ? -17.375 30.516 -7.406 1 94.62 726 LEU A C 1
ATOM 5785 O O . LEU A 1 726 ? -16.516 31.391 -7.258 1 94.62 726 LEU A O 1
ATOM 5789 N N . PHE A 1 727 ? -17.516 29.578 -6.59 1 95.81 727 PHE A N 1
ATOM 5790 C CA . PHE A 1 727 ? -16.688 29.469 -5.383 1 95.81 727 PHE A CA 1
ATOM 5791 C C . PHE A 1 727 ? -15.219 29.297 -5.738 1 95.81 727 PHE A C 1
ATOM 5793 O O . PHE A 1 727 ? -14.367 30 -5.203 1 95.81 727 PHE A O 1
ATOM 5800 N N . PHE A 1 728 ? -14.93 28.406 -6.637 1 97.62 728 PHE A N 1
ATOM 5801 C CA . PHE A 1 728 ? -13.539 28.125 -6.953 1 97.62 728 PHE A CA 1
ATOM 5802 C C . PHE A 1 728 ? -12.906 29.281 -7.723 1 97.62 728 PHE A C 1
ATOM 5804 O O . PHE A 1 728 ? -11.711 29.547 -7.57 1 97.62 728 PHE A O 1
ATOM 5811 N N . LEU A 1 729 ? -13.68 29.953 -8.492 1 95.88 729 LEU A N 1
ATOM 5812 C CA . LEU A 1 729 ? -13.156 31.125 -9.18 1 95.88 729 LEU A CA 1
ATOM 5813 C C . LEU A 1 729 ? -12.797 32.219 -8.188 1 95.88 729 LEU A C 1
ATOM 5815 O O . LEU A 1 729 ? -11.719 32.812 -8.281 1 95.88 729 LEU A O 1
ATOM 5819 N N . CYS A 1 730 ? -13.68 32.469 -7.242 1 94.56 730 CYS A N 1
ATOM 5820 C CA . CYS A 1 730 ? -13.422 33.469 -6.223 1 94.56 730 CYS A CA 1
ATOM 5821 C C . CYS A 1 730 ? -12.297 33.031 -5.293 1 94.56 730 CYS A C 1
ATOM 5823 O O . CYS A 1 730 ? -11.469 33.844 -4.891 1 94.56 730 CYS A O 1
ATOM 5825 N N . ALA A 1 731 ? -12.289 31.797 -5 1 95.62 731 ALA A N 1
ATOM 5826 C CA . ALA A 1 731 ? -11.266 31.266 -4.105 1 95.62 731 ALA A CA 1
ATOM 5827 C C . ALA A 1 731 ? -9.875 31.406 -4.73 1 95.62 731 ALA A C 1
ATOM 5829 O O . ALA A 1 731 ? -8.906 31.703 -4.035 1 95.62 731 ALA A O 1
ATOM 5830 N N . GLU A 1 732 ? -9.758 31.141 -6.004 1 95.44 732 GLU A N 1
ATOM 5831 C CA . GLU A 1 732 ? -8.461 31.266 -6.668 1 95.44 732 GLU A CA 1
ATOM 5832 C C . GLU A 1 732 ? -7.93 32.688 -6.574 1 95.44 732 GLU A C 1
ATOM 5834 O O . GLU A 1 732 ? -6.75 32.906 -6.277 1 95.44 732 GLU A O 1
ATOM 5839 N N . VAL A 1 733 ? -8.766 33.625 -6.703 1 93.69 733 VAL A N 1
ATOM 5840 C CA . VAL A 1 733 ? -8.359 35.031 -6.672 1 93.69 733 VAL A CA 1
ATOM 5841 C C . VAL A 1 733 ? -7.953 35.406 -5.25 1 93.69 733 VAL A C 1
ATOM 5843 O O . VAL A 1 733 ? -6.91 36.031 -5.047 1 93.69 733 VAL A O 1
ATOM 5846 N N . VAL A 1 734 ? -8.727 35.031 -4.336 1 92.56 734 VAL A N 1
ATOM 5847 C CA . VAL A 1 734 ? -8.5 35.406 -2.949 1 92.56 734 VAL A CA 1
ATOM 5848 C C . VAL A 1 734 ? -7.223 34.75 -2.428 1 92.56 734 VAL A C 1
ATOM 5850 O O . VAL A 1 734 ? -6.391 35.438 -1.809 1 92.56 734 VAL A O 1
ATOM 5853 N N . PHE A 1 735 ? -6.984 33.531 -2.707 1 92.56 735 PHE A N 1
ATOM 5854 C CA . PHE A 1 735 ? -5.832 32.844 -2.146 1 92.56 735 PHE A CA 1
ATOM 5855 C C . PHE A 1 735 ? -4.562 33.188 -2.916 1 92.56 735 PHE A C 1
ATOM 5857 O O . PHE A 1 735 ? -3.475 33.219 -2.342 1 92.56 735 PHE A O 1
ATOM 5864 N N . ARG A 1 736 ? -4.68 33.406 -4.184 1 91.75 736 ARG A N 1
ATOM 5865 C CA . ARG A 1 736 ? -3.512 33.906 -4.898 1 91.75 736 ARG A CA 1
ATOM 5866 C C . ARG A 1 736 ? -3.057 35.25 -4.32 1 91.75 736 ARG A C 1
ATOM 5868 O O . ARG A 1 736 ? -1.859 35.469 -4.129 1 91.75 736 ARG A O 1
ATOM 5875 N N . ARG A 1 737 ? -4.012 36.062 -4.051 1 89.94 737 ARG A N 1
ATOM 5876 C CA . ARG A 1 737 ? -3.674 37.375 -3.477 1 89.94 737 ARG A CA 1
ATOM 5877 C C . ARG A 1 737 ? -3.047 37.219 -2.096 1 89.94 737 ARG A C 1
ATOM 5879 O O . ARG A 1 737 ? -2.08 37.906 -1.765 1 89.94 737 ARG A O 1
ATOM 5886 N N . HIS A 1 738 ? -3.594 36.344 -1.393 1 88.88 738 HIS A N 1
ATOM 5887 C CA . HIS A 1 738 ? -3.09 36.156 -0.04 1 88.88 738 HIS A CA 1
ATOM 5888 C C . HIS A 1 738 ? -1.652 35.625 -0.059 1 88.88 738 HIS A C 1
ATOM 5890 O O . HIS A 1 738 ? -0.805 36.125 0.692 1 88.88 738 HIS A O 1
ATOM 5896 N N . TYR A 1 739 ? -1.282 34.719 -0.892 1 87.62 739 TYR A N 1
ATOM 5897 C CA . TYR A 1 739 ? 0.058 34.156 -0.937 1 87.62 739 TYR A CA 1
ATOM 5898 C C . TYR A 1 739 ? 1.048 35.125 -1.565 1 87.62 739 TYR A C 1
ATOM 5900 O O . TYR A 1 739 ? 2.23 35.125 -1.216 1 87.62 739 TYR A O 1
ATOM 5908 N N . PHE A 1 740 ? 0.534 36 -2.42 1 87.31 740 PHE A N 1
ATOM 5909 C CA . PHE A 1 740 ? 1.438 36.906 -3.139 1 87.31 740 PHE A CA 1
ATOM 5910 C C . PHE A 1 740 ? 1.708 38.156 -2.332 1 87.31 740 PHE A C 1
ATOM 5912 O O . PHE A 1 740 ? 2.809 38.719 -2.383 1 87.31 740 PHE A O 1
ATOM 5919 N N . PHE A 1 741 ? 0.69 38.531 -1.487 1 86.31 741 PHE A N 1
ATOM 5920 C CA . PHE A 1 741 ? 0.844 39.875 -0.909 1 86.31 741 PHE A CA 1
ATOM 5921 C C . PHE A 1 741 ? 0.816 39.812 0.613 1 86.31 741 PHE A C 1
ATOM 5923 O O . PHE A 1 741 ? 1.175 40.781 1.287 1 86.31 741 PHE A O 1
ATOM 5930 N N . VAL A 1 742 ? 0.432 38.781 1.155 1 82.94 742 VAL A N 1
ATOM 5931 C CA . VAL A 1 742 ? 0.243 38.781 2.602 1 82.94 742 VAL A CA 1
ATOM 5932 C C . VAL A 1 742 ? 1.237 37.812 3.256 1 82.94 742 VAL A C 1
ATOM 5934 O O . VAL A 1 742 ? 1.886 38.156 4.246 1 82.94 742 VAL A O 1
ATOM 5937 N N . ASN A 1 743 ? 1.452 36.594 2.705 1 78.19 743 ASN A N 1
ATOM 5938 C CA . ASN A 1 743 ? 2.262 35.562 3.352 1 78.19 743 ASN A CA 1
ATOM 5939 C C . ASN A 1 743 ? 3.746 35.938 3.326 1 78.19 743 ASN A C 1
ATOM 5941 O O . ASN A 1 743 ? 4.258 36.375 2.305 1 78.19 743 ASN A O 1
ATOM 5945 N N . GLU A 1 744 ? 4.305 35.719 4.547 1 73.62 744 GLU A N 1
ATOM 5946 C CA . GLU A 1 744 ? 5.723 36.062 4.684 1 73.62 744 GLU A CA 1
ATOM 5947 C C . GLU A 1 744 ? 6.598 34.969 4.07 1 73.62 744 GLU A C 1
ATOM 5949 O O . GLU A 1 744 ? 6.152 33.812 3.906 1 73.62 744 GLU A O 1
ATOM 5954 N N . SER A 1 745 ? 7.754 35.344 3.764 1 68.19 745 SER A N 1
ATOM 5955 C CA . SER A 1 745 ? 8.734 34.438 3.168 1 68.19 745 SER A CA 1
ATOM 5956 C C . SER A 1 745 ? 9.109 33.312 4.133 1 68.19 745 SER A C 1
ATOM 5958 O O . SER A 1 745 ? 9.422 32.188 3.705 1 68.19 745 SER A O 1
ATOM 5960 N N . LYS A 1 746 ? 8.914 33.625 5.457 1 69.25 746 LYS A N 1
ATOM 5961 C CA . LYS A 1 746 ? 9.242 32.594 6.445 1 69.25 746 LYS A CA 1
ATOM 5962 C C . LYS A 1 746 ? 8.281 31.422 6.359 1 69.25 746 LYS A C 1
ATOM 5964 O O . LYS A 1 746 ? 8.68 30.266 6.539 1 69.25 746 LYS A O 1
ATOM 5969 N N . TRP A 1 747 ? 7.148 31.766 6.016 1 73.62 747 TRP A N 1
ATOM 5970 C CA . TRP A 1 747 ? 6.145 30.734 5.84 1 73.62 747 TRP A CA 1
ATOM 5971 C C . TRP A 1 747 ? 6.508 29.812 4.676 1 73.62 747 TRP A C 1
ATOM 5973 O O . TRP A 1 747 ? 6.355 28.594 4.766 1 73.62 747 TRP A O 1
ATOM 5983 N N . ALA A 1 748 ? 7.125 30.328 3.691 1 74.62 748 ALA A N 1
ATOM 5984 C CA . ALA A 1 748 ? 7.469 29.594 2.48 1 74.62 748 ALA A CA 1
ATOM 5985 C C . ALA A 1 748 ? 8.609 28.609 2.74 1 74.62 748 ALA A C 1
ATOM 5987 O O . ALA A 1 748 ? 8.688 27.547 2.109 1 74.62 748 ALA A O 1
ATOM 5988 N N . THR A 1 749 ? 9.375 28.938 3.723 1 72.81 749 THR A N 1
ATOM 5989 C CA . THR A 1 749 ? 10.523 28.078 3.998 1 72.81 749 THR A CA 1
ATOM 5990 C C . THR A 1 749 ? 10.102 26.875 4.824 1 72.81 749 THR A C 1
ATOM 5992 O O . THR A 1 749 ? 10.648 25.781 4.652 1 72.81 749 THR A O 1
ATOM 5995 N N . VAL A 1 750 ? 9.078 27.078 5.609 1 71.69 750 VAL A N 1
ATOM 5996 C CA . VAL A 1 750 ? 8.656 26.016 6.508 1 71.69 750 VAL A CA 1
ATOM 5997 C C . VAL A 1 750 ? 7.688 25.078 5.781 1 71.69 750 VAL A C 1
ATOM 5999 O O . VAL A 1 750 ? 7.707 23.859 5.996 1 71.69 750 VAL A O 1
ATOM 6002 N N . ASN A 1 751 ? 6.902 25.734 4.953 1 69.5 751 ASN A N 1
ATOM 6003 C CA . ASN A 1 751 ? 5.883 24.953 4.25 1 69.5 751 ASN A CA 1
ATOM 6004 C C . ASN A 1 751 ? 6.262 24.734 2.791 1 69.5 751 ASN A C 1
ATOM 6006 O O . ASN A 1 751 ? 5.535 25.141 1.885 1 69.5 751 ASN A O 1
ATOM 6010 N N . SER A 1 752 ? 7.355 24 2.574 1 70.94 752 SER A N 1
ATOM 6011 C CA . SER A 1 752 ? 7.828 23.875 1.199 1 70.94 752 SER A CA 1
ATOM 6012 C C . SER A 1 752 ? 7.938 22.422 0.788 1 70.94 752 SER A C 1
ATOM 6014 O O . SER A 1 752 ? 8.414 22.109 -0.305 1 70.94 752 SER A O 1
ATOM 6016 N N . THR A 1 753 ? 7.359 21.484 1.532 1 81.62 753 THR A N 1
ATOM 6017 C CA . THR A 1 753 ? 7.645 20.078 1.211 1 81.62 753 THR A CA 1
ATOM 6018 C C . THR A 1 753 ? 6.559 19.5 0.305 1 81.62 753 THR A C 1
ATOM 6020 O O . THR A 1 753 ? 6.781 18.5 -0.376 1 81.62 753 THR A O 1
ATOM 6023 N N . GLY A 1 754 ? 5.395 20.078 0.162 1 85.38 754 GLY A N 1
ATOM 6024 C CA . GLY A 1 754 ? 4.32 19.594 -0.688 1 85.38 754 GLY A CA 1
ATOM 6025 C C . GLY A 1 754 ? 3.799 18.219 -0.268 1 85.38 754 GLY A C 1
ATOM 6026 O O . GLY A 1 754 ? 3.301 17.469 -1.098 1 85.38 754 GLY A O 1
ATOM 6027 N N . ILE A 1 755 ? 3.799 17.812 0.93 1 88.12 755 ILE A N 1
ATOM 6028 C CA . ILE A 1 755 ? 3.484 16.484 1.408 1 88.12 755 ILE A CA 1
ATOM 6029 C C . ILE A 1 755 ? 1.97 16.281 1.428 1 88.12 755 ILE A C 1
ATOM 6031 O O . ILE A 1 755 ? 1.487 15.148 1.542 1 88.12 755 ILE A O 1
ATOM 6035 N N . PHE A 1 756 ? 1.194 17.344 1.114 1 91.19 756 PHE A N 1
ATOM 6036 C CA . PHE A 1 756 ? -0.26 17.266 1.165 1 91.19 756 PHE A CA 1
ATOM 6037 C C . PHE A 1 756 ? -0.803 16.516 -0.047 1 91.19 756 PHE A C 1
ATOM 6039 O O . PHE A 1 756 ? -1.895 15.945 0.006 1 91.19 756 PHE A O 1
ATOM 6046 N N . TRP A 1 757 ? -0.069 16.484 -1.142 1 93.69 757 TRP A N 1
ATOM 6047 C CA . TRP A 1 757 ? -0.625 16.047 -2.42 1 93.69 757 TRP A CA 1
ATOM 6048 C C . TRP A 1 757 ? -0.969 14.57 -2.391 1 93.69 757 TRP A C 1
ATOM 6050 O O . TRP A 1 757 ? -2.055 14.164 -2.814 1 93.69 757 TRP A O 1
ATOM 6060 N N . PRO A 1 758 ? -0.096 13.688 -1.919 1 91.81 758 PRO A N 1
ATOM 6061 C CA . PRO A 1 758 ? -0.459 12.273 -1.93 1 91.81 758 PRO A CA 1
ATOM 6062 C C . PRO A 1 758 ? -1.716 11.977 -1.114 1 91.81 758 PRO A C 1
ATOM 6064 O O . PRO A 1 758 ? -2.539 11.148 -1.518 1 91.81 758 PRO A O 1
ATOM 6067 N N . THR A 1 759 ? -1.858 12.625 0.005 1 92.81 759 THR A N 1
ATOM 6068 C CA . THR A 1 759 ? -3.061 12.438 0.81 1 92.81 759 THR A CA 1
ATOM 6069 C C . THR A 1 759 ? -4.277 13.031 0.106 1 92.81 759 THR A C 1
ATOM 6071 O O . THR A 1 759 ? -5.367 12.453 0.141 1 92.81 759 THR A O 1
ATOM 6074 N N . LEU A 1 760 ? -4.09 14.195 -0.501 1 94.81 760 LEU A N 1
ATOM 6075 C CA . LEU A 1 760 ? -5.16 14.836 -1.254 1 94.81 760 LEU A CA 1
ATOM 6076 C C . LEU A 1 760 ? -5.625 13.953 -2.404 1 94.81 760 LEU A C 1
ATOM 6078 O O . LEU A 1 760 ? -6.82 13.867 -2.686 1 94.81 760 LEU A O 1
ATOM 6082 N N . PHE A 1 761 ? -4.703 13.203 -3.131 1 95.25 761 PHE A N 1
ATOM 6083 C CA . PHE A 1 761 ? -5.039 12.289 -4.211 1 95.25 761 PHE A CA 1
ATOM 6084 C C . PHE A 1 761 ? -5.957 11.172 -3.713 1 95.25 761 PHE A C 1
ATOM 6086 O O . PHE A 1 761 ? -6.945 10.836 -4.367 1 95.25 761 PHE A O 1
ATOM 6093 N N . ASN A 1 762 ? -5.629 10.664 -2.521 1 93.88 762 ASN A N 1
ATOM 6094 C CA . ASN A 1 762 ? -6.465 9.609 -1.957 1 93.88 762 ASN A CA 1
ATOM 6095 C C . ASN A 1 762 ? -7.863 10.117 -1.622 1 93.88 762 ASN A C 1
ATOM 6097 O O . ASN A 1 762 ? -8.852 9.398 -1.801 1 93.88 762 ASN A O 1
ATOM 6101 N N . PHE A 1 763 ? -7.902 11.328 -1.173 1 95.25 763 PHE A N 1
ATOM 6102 C CA . PHE A 1 763 ? -9.203 11.891 -0.826 1 95.25 763 PHE A CA 1
ATOM 6103 C C . PHE A 1 763 ? -10.016 12.188 -2.08 1 95.25 763 PHE A C 1
ATOM 6105 O O . PHE A 1 763 ? -11.242 12.07 -2.07 1 95.25 763 PHE A O 1
ATOM 6112 N N . ILE A 1 764 ? -9.375 12.594 -3.17 1 96.12 764 ILE A N 1
ATOM 6113 C CA . ILE A 1 764 ? -10.078 12.836 -4.426 1 96.12 764 ILE A CA 1
ATOM 6114 C C . ILE A 1 764 ? -10.695 11.539 -4.934 1 96.12 764 ILE A C 1
ATOM 6116 O O . ILE A 1 764 ? -11.844 11.523 -5.391 1 96.12 764 ILE A O 1
ATOM 6120 N N . ILE A 1 765 ? -9.969 10.461 -4.801 1 95.06 765 ILE A N 1
ATOM 6121 C CA . ILE A 1 765 ? -10.5 9.156 -5.188 1 95.06 765 ILE A CA 1
ATOM 6122 C C . ILE A 1 765 ? -11.656 8.781 -4.273 1 95.06 765 ILE A C 1
ATOM 6124 O O . ILE A 1 765 ? -12.664 8.227 -4.73 1 95.06 765 ILE A O 1
ATOM 6128 N N . GLY A 1 766 ? -11.477 9.07 -2.986 1 92.81 766 GLY A N 1
ATOM 6129 C CA . GLY A 1 766 ? -12.57 8.852 -2.055 1 92.81 766 GLY A CA 1
ATOM 6130 C C . GLY A 1 766 ? -13.828 9.625 -2.41 1 92.81 766 GLY A C 1
ATOM 6131 O O . GLY A 1 766 ? -14.938 9.117 -2.273 1 92.81 766 GLY A O 1
ATOM 6132 N N . ALA A 1 767 ? -13.648 10.836 -2.896 1 93.81 767 ALA A N 1
ATOM 6133 C CA . ALA A 1 767 ? -14.781 11.656 -3.303 1 93.81 767 ALA A CA 1
ATOM 6134 C C . ALA A 1 767 ? -15.516 11.039 -4.488 1 93.81 767 ALA A C 1
ATOM 6136 O O . ALA A 1 767 ? -16.75 11.039 -4.531 1 93.81 767 ALA A O 1
ATOM 6137 N N . LEU A 1 768 ? -14.773 10.516 -5.426 1 95.19 768 LEU A N 1
ATOM 6138 C CA . LEU A 1 768 ? -15.383 9.852 -6.574 1 95.19 768 LEU A CA 1
ATOM 6139 C C . LEU A 1 768 ? -16.172 8.625 -6.137 1 95.19 768 LEU A C 1
ATOM 6141 O O . LEU A 1 768 ? -17.281 8.383 -6.617 1 95.19 768 LEU A O 1
ATOM 6145 N N . PHE A 1 769 ? -15.586 7.918 -5.215 1 90.81 769 PHE A N 1
ATOM 6146 C CA . PHE A 1 769 ? -16.234 6.707 -4.727 1 90.81 769 PHE A CA 1
ATOM 6147 C C . PHE A 1 769 ? -17.547 7.043 -4.016 1 90.81 769 PHE A C 1
ATOM 6149 O O . PHE A 1 769 ? -18.562 6.395 -4.238 1 90.81 769 PHE A O 1
ATOM 6156 N N . ILE A 1 770 ? -17.5 8.07 -3.209 1 86.56 770 ILE A N 1
ATOM 6157 C CA . ILE A 1 770 ? -18.703 8.492 -2.484 1 86.56 770 ILE A CA 1
ATOM 6158 C C . ILE A 1 770 ? -19.75 8.992 -3.473 1 86.56 770 ILE A C 1
ATOM 6160 O O . ILE A 1 770 ? -20.938 8.695 -3.322 1 86.56 770 ILE A O 1
ATOM 6164 N N . ALA A 1 771 ? -19.375 9.711 -4.445 1 90.69 771 ALA A N 1
ATOM 6165 C CA . ALA A 1 771 ? -20.297 10.234 -5.461 1 90.69 771 ALA A CA 1
ATOM 6166 C C . ALA A 1 771 ? -20.969 9.102 -6.23 1 90.69 771 ALA A C 1
ATOM 6168 O O . ALA A 1 771 ? -22.172 9.133 -6.449 1 90.69 771 ALA A O 1
ATOM 6169 N N . GLN A 1 772 ? -20.281 8.117 -6.602 1 91.25 772 GLN A N 1
ATOM 6170 C CA . GLN A 1 772 ? -20.812 7.008 -7.387 1 91.25 772 GLN A CA 1
ATOM 6171 C C . GLN A 1 772 ? -21.719 6.121 -6.543 1 91.25 772 GLN A C 1
ATOM 6173 O O . GLN A 1 772 ? -22.75 5.656 -7.016 1 91.25 772 GLN A O 1
ATOM 6178 N N . CYS A 1 773 ? -21.281 5.906 -5.273 1 82 773 CYS A N 1
ATOM 6179 C CA . CYS A 1 773 ? -22.125 5.117 -4.383 1 82 773 CYS A CA 1
ATOM 6180 C C . CYS A 1 773 ? -23.438 5.832 -4.109 1 82 773 CYS A C 1
ATOM 6182 O O . CYS A 1 773 ? -24.484 5.195 -4.016 1 82 773 CYS A O 1
ATOM 6184 N N . THR A 1 774 ? -23.406 7.145 -3.977 1 81.88 774 THR A N 1
ATOM 6185 C CA . THR A 1 774 ? -24.609 7.926 -3.752 1 81.88 774 THR A CA 1
ATOM 6186 C C . THR A 1 774 ? -25.531 7.871 -4.973 1 81.88 774 THR A C 1
ATOM 6188 O O . THR A 1 774 ? -26.75 7.754 -4.84 1 81.88 774 THR A O 1
ATOM 6191 N N . LEU A 1 775 ? -25.016 7.934 -6.117 1 86.31 775 LEU A N 1
ATOM 6192 C CA . LEU A 1 775 ? -25.812 7.871 -7.34 1 86.31 775 LEU A CA 1
ATOM 6193 C C . LEU A 1 775 ? -26.453 6.496 -7.504 1 86.31 775 LEU A C 1
ATOM 6195 O O . LEU A 1 775 ? -27.609 6.391 -7.906 1 86.31 775 LEU A O 1
ATOM 6199 N N . ILE A 1 776 ? -25.656 5.441 -7.199 1 80.62 776 ILE A N 1
ATOM 6200 C CA . ILE A 1 776 ? -26.188 4.086 -7.301 1 80.62 776 ILE A CA 1
ATOM 6201 C C . ILE A 1 776 ? -27.328 3.9 -6.309 1 80.62 776 ILE A C 1
ATOM 6203 O O . ILE A 1 776 ? -28.328 3.254 -6.621 1 80.62 776 ILE A O 1
ATOM 6207 N N . GLY A 1 777 ? -27.125 4.441 -5.109 1 75.06 777 GLY A N 1
ATOM 6208 C CA . GLY A 1 777 ? -28.188 4.398 -4.133 1 75.06 777 GLY A CA 1
ATOM 6209 C C . GLY A 1 777 ? -29.453 5.09 -4.609 1 75.06 777 GLY A C 1
ATOM 6210 O O . GLY A 1 777 ? -30.562 4.574 -4.41 1 75.06 777 GLY A O 1
ATOM 6211 N N . LEU A 1 778 ? -29.406 6.152 -5.289 1 78.62 778 LEU A N 1
ATOM 6212 C CA . LEU A 1 778 ? -30.547 6.906 -5.789 1 78.62 778 LEU A CA 1
ATOM 6213 C C . LEU A 1 778 ? -31.188 6.191 -6.977 1 78.62 778 LEU A C 1
ATOM 6215 O O . LEU A 1 778 ? -32.406 6.195 -7.113 1 78.62 778 LEU A O 1
ATOM 6219 N N . LEU A 1 779 ? -30.391 5.652 -7.852 1 79.81 779 LEU A N 1
ATOM 6220 C CA . LEU A 1 779 ? -30.906 4.922 -9 1 79.81 779 LEU A CA 1
ATOM 6221 C C . LEU A 1 779 ? -31.688 3.684 -8.547 1 79.81 779 LEU A C 1
ATOM 6223 O O . LEU A 1 779 ? -32.688 3.316 -9.156 1 79.81 779 LEU A O 1
ATOM 6227 N N . SER A 1 780 ? -31.156 3.082 -7.508 1 72.31 780 SER A N 1
ATOM 6228 C CA . SER A 1 780 ? -31.859 1.917 -6.969 1 72.31 780 SER A CA 1
ATOM 6229 C C . SER A 1 780 ? -33.219 2.299 -6.402 1 72.31 780 SER A C 1
ATOM 6231 O O . SER A 1 780 ? -34.188 1.546 -6.535 1 72.31 780 SER A O 1
ATOM 6233 N N . LEU A 1 781 ? -33.375 3.463 -5.883 1 68.62 781 LEU A N 1
ATOM 6234 C CA . LEU A 1 781 ? -34.625 3.943 -5.293 1 68.62 781 LEU A CA 1
ATOM 6235 C C . LEU A 1 781 ? -35.625 4.328 -6.379 1 68.62 781 LEU A C 1
ATOM 6237 O O . LEU A 1 781 ? -36.812 4.152 -6.207 1 68.62 781 LEU A O 1
ATOM 6241 N N . LYS A 1 782 ? -35.062 4.785 -7.414 1 75.06 782 LYS A N 1
ATOM 6242 C CA . LYS A 1 782 ? -35.969 5.23 -8.492 1 75.06 782 LYS A CA 1
ATOM 6243 C C . LYS A 1 782 ? -36.312 4.074 -9.422 1 75.06 782 LYS A C 1
ATOM 6245 O O . LYS A 1 782 ? -36.969 4.277 -10.453 1 75.06 782 LYS A O 1
ATOM 6250 N N . GLY A 1 783 ? -36.031 2.838 -9 1 67.69 783 GLY A N 1
ATOM 6251 C CA . GLY A 1 783 ? -36.438 1.635 -9.711 1 67.69 783 GLY A CA 1
ATOM 6252 C C . GLY A 1 783 ? -36 1.609 -11.156 1 67.69 783 GLY A C 1
ATOM 6253 O O . GLY A 1 783 ? -36.781 1.346 -12.062 1 67.69 783 GLY A O 1
ATOM 6254 N N . VAL A 1 784 ? -34.781 1.977 -11.32 1 69.19 784 VAL A N 1
ATOM 6255 C CA . VAL A 1 784 ? -34.25 1.981 -12.68 1 69.19 784 VAL A CA 1
ATOM 6256 C C . VAL A 1 784 ? -34.156 0.548 -13.195 1 69.19 784 VAL A C 1
ATOM 6258 O O . VAL A 1 784 ? -34.156 -0.403 -12.414 1 69.19 784 VAL A O 1
ATOM 6261 N N . GLY A 1 785 ? -34.25 0.354 -14.461 1 65.44 785 GLY A N 1
ATOM 6262 C CA . GLY A 1 785 ? -34.094 -0.948 -15.086 1 65.44 785 GLY A CA 1
ATOM 6263 C C . GLY A 1 785 ? -32.781 -1.624 -14.719 1 65.44 785 GLY A C 1
ATOM 6264 O O . GLY A 1 785 ? -31.891 -0.997 -14.133 1 65.44 785 GLY A O 1
ATOM 6265 N N . VAL A 1 786 ? -32.688 -2.842 -14.914 1 67.44 786 VAL A N 1
ATOM 6266 C CA . VAL A 1 786 ? -31.531 -3.668 -14.547 1 67.44 786 VAL A CA 1
ATOM 6267 C C . VAL A 1 786 ? -30.297 -3.205 -15.32 1 67.44 786 VAL A C 1
ATOM 6269 O O . VAL A 1 786 ? -29.203 -3.117 -14.75 1 67.44 786 VAL A O 1
ATOM 6272 N N . LEU A 1 787 ? -30.469 -2.836 -16.516 1 74.88 787 LEU A N 1
ATOM 6273 C CA . LEU A 1 787 ? -29.312 -2.492 -17.344 1 74.88 787 LEU A CA 1
ATOM 6274 C C . LEU A 1 787 ? -28.688 -1.187 -16.875 1 74.88 787 LEU A C 1
ATOM 6276 O O . LEU A 1 787 ? -27.469 -1.129 -16.656 1 74.88 787 LEU A O 1
ATOM 6280 N N . PRO A 1 788 ? -29.547 -0.16 -16.656 1 79.06 788 PRO A N 1
ATOM 6281 C CA . PRO A 1 788 ? -28.938 1.075 -16.172 1 79.06 788 PRO A CA 1
ATOM 6282 C C . PRO A 1 788 ? -28.312 0.918 -14.789 1 79.06 788 PRO A C 1
ATOM 6284 O O . PRO A 1 788 ? -27.312 1.565 -14.484 1 79.06 788 PRO A O 1
ATOM 6287 N N . PHE A 1 789 ? -28.812 0.055 -14.055 1 77.75 789 PHE A N 1
ATOM 6288 C CA . PHE A 1 789 ? -28.266 -0.175 -12.719 1 77.75 789 PHE A CA 1
ATOM 6289 C C . PHE A 1 789 ? -26.906 -0.85 -12.805 1 77.75 789 PHE A C 1
ATOM 6291 O O . PHE A 1 789 ? -25.969 -0.472 -12.086 1 77.75 789 PHE A O 1
ATOM 6298 N N . VAL A 1 790 ? -26.75 -1.788 -13.711 1 75.75 790 VAL A N 1
ATOM 6299 C CA . VAL A 1 790 ? -25.5 -2.512 -13.852 1 75.75 790 VAL A CA 1
ATOM 6300 C C . VAL A 1 790 ? -24.422 -1.581 -14.414 1 75.75 790 VAL A C 1
ATOM 6302 O O . VAL A 1 790 ? -23.281 -1.604 -13.961 1 75.75 790 VAL A O 1
ATOM 6305 N N . VAL A 1 791 ? -24.828 -0.749 -15.281 1 82.5 791 VAL A N 1
ATOM 6306 C CA . VAL A 1 791 ? -23.875 0.184 -15.859 1 82.5 791 VAL A CA 1
ATOM 6307 C C . VAL A 1 791 ? -23.453 1.212 -14.812 1 82.5 791 VAL A C 1
ATOM 6309 O O . VAL A 1 791 ? -22.281 1.591 -14.75 1 82.5 791 VAL A O 1
ATOM 6312 N N . GLY A 1 792 ? -24.391 1.601 -14 1 83.38 792 GLY A N 1
ATOM 6313 C CA . GLY A 1 792 ? -24.062 2.516 -12.922 1 83.38 792 GLY A CA 1
ATOM 6314 C C . GLY A 1 792 ? -23.172 1.89 -11.867 1 83.38 792 GLY A C 1
ATOM 6315 O O . GLY A 1 792 ? -22.266 2.543 -11.344 1 83.38 792 GLY A O 1
ATOM 6316 N N . ALA A 1 793 ? -23.281 0.617 -11.742 1 80.06 793 ALA A N 1
ATOM 6317 C CA . ALA A 1 793 ? -22.547 -0.097 -10.711 1 80.06 793 ALA A CA 1
ATOM 6318 C C . ALA A 1 793 ? -21.125 -0.409 -11.164 1 80.06 793 ALA A C 1
ATOM 6320 O O . ALA A 1 793 ? -20.25 -0.704 -10.344 1 80.06 793 ALA A O 1
ATOM 6321 N N . THR A 1 794 ? -20.797 -0.291 -12.398 1 83.94 794 THR A N 1
ATOM 6322 C CA . THR A 1 794 ? -19.453 -0.572 -12.914 1 83.94 794 THR A CA 1
ATOM 6323 C C . THR A 1 794 ? -18.531 0.616 -12.68 1 83.94 794 THR A C 1
ATOM 6325 O O . THR A 1 794 ? -17.297 0.464 -12.688 1 83.94 794 THR A O 1
ATOM 6328 N N . LEU A 1 795 ? -19.094 1.704 -12.383 1 89.38 795 LEU A N 1
ATOM 6329 C CA . LEU A 1 795 ? -18.312 2.926 -12.281 1 89.38 795 LEU A CA 1
ATOM 6330 C C . LEU A 1 795 ? -17.406 2.887 -11.055 1 89.38 795 LEU A C 1
ATOM 6332 O O . LEU A 1 795 ? -16.234 3.262 -11.133 1 89.38 795 LEU A O 1
ATOM 6336 N N . PRO A 1 796 ? -17.891 2.445 -9.883 1 88.62 796 PRO A N 1
ATOM 6337 C CA . PRO A 1 796 ? -16.969 2.355 -8.75 1 88.62 796 PRO A CA 1
ATOM 6338 C C . PRO A 1 796 ? -15.82 1.388 -9 1 88.62 796 PRO A C 1
ATOM 6340 O O . PRO A 1 796 ? -14.711 1.601 -8.508 1 88.62 796 PRO A O 1
ATOM 6343 N N . PHE A 1 797 ? -16.031 0.408 -9.789 1 82.38 797 PHE A N 1
ATOM 6344 C CA . PHE A 1 797 ? -14.977 -0.535 -10.125 1 82.38 797 PHE A CA 1
ATOM 6345 C C . PHE A 1 797 ? -13.938 0.116 -11.039 1 82.38 797 PHE A C 1
ATOM 6347 O O . PHE A 1 797 ? -12.742 -0.148 -10.914 1 82.38 797 PHE A O 1
ATOM 6354 N N . CYS A 1 798 ? -14.453 0.929 -11.883 1 85.06 798 CYS A N 1
ATOM 6355 C CA . CYS A 1 798 ? -13.531 1.661 -12.75 1 85.06 798 CYS A CA 1
ATOM 6356 C C . CYS A 1 798 ? -12.664 2.611 -11.938 1 85.06 798 CYS A C 1
ATOM 6358 O O . CYS A 1 798 ? -11.477 2.779 -12.227 1 85.06 798 CYS A O 1
ATOM 6360 N N . THR A 1 799 ? -13.242 3.178 -10.922 1 91.19 799 THR A N 1
ATOM 6361 C CA . THR A 1 799 ? -12.484 4.09 -10.07 1 91.19 799 THR A CA 1
ATOM 6362 C C . THR A 1 799 ? -11.43 3.334 -9.266 1 91.19 799 THR A C 1
ATOM 6364 O O . THR A 1 799 ? -10.297 3.807 -9.117 1 91.19 799 THR A O 1
ATOM 6367 N N . LEU A 1 800 ? -11.773 2.152 -8.836 1 87.19 800 LEU A N 1
ATOM 6368 C CA . LEU A 1 800 ? -10.805 1.336 -8.109 1 87.19 800 LEU A CA 1
ATOM 6369 C C . LEU A 1 800 ? -9.703 0.85 -9.039 1 87.19 800 LEU A C 1
ATOM 6371 O O . LEU A 1 800 ? -8.539 0.775 -8.648 1 87.19 800 LEU A O 1
ATOM 6375 N N . LEU A 1 801 ? -10.109 0.578 -10.273 1 82.25 801 LEU A N 1
ATOM 6376 C CA . LEU A 1 801 ? -9.117 0.178 -11.266 1 82.25 801 LEU A CA 1
ATOM 6377 C C . LEU A 1 801 ? -8.172 1.332 -11.594 1 82.25 801 LEU A C 1
ATOM 6379 O O . LEU A 1 801 ? -6.973 1.124 -11.781 1 82.25 801 LEU A O 1
ATOM 6383 N N . PHE A 1 802 ? -8.711 2.486 -11.648 1 88.69 802 PHE A N 1
ATOM 6384 C CA . PHE A 1 802 ? -7.891 3.664 -11.906 1 88.69 802 PHE A CA 1
ATOM 6385 C C . PHE A 1 802 ? -6.914 3.902 -10.758 1 88.69 802 PHE A C 1
ATOM 6387 O O . PHE A 1 802 ? -5.75 4.238 -10.984 1 88.69 802 PHE A O 1
ATOM 6394 N N . TYR A 1 803 ? -7.414 3.732 -9.5 1 89.75 803 TYR A N 1
ATOM 6395 C CA . TYR A 1 803 ? -6.543 3.881 -8.344 1 89.75 803 TYR A CA 1
ATOM 6396 C C . TYR A 1 803 ? -5.402 2.871 -8.383 1 89.75 803 TYR A C 1
ATOM 6398 O O . TYR A 1 803 ? -4.242 3.223 -8.148 1 89.75 803 TYR A O 1
ATOM 6406 N N . TRP A 1 804 ? -5.746 1.663 -8.773 1 83.19 804 TRP A N 1
ATOM 6407 C CA . TRP A 1 804 ? -4.746 0.608 -8.875 1 83.19 804 TRP A CA 1
ATOM 6408 C C . TRP A 1 804 ? -3.773 0.889 -10.016 1 83.19 804 TRP A C 1
ATOM 6410 O O . TRP A 1 804 ? -2.572 0.638 -9.891 1 83.19 804 TRP A O 1
ATOM 6420 N N . TYR A 1 805 ? -4.289 1.44 -11.055 1 83.62 805 TYR A N 1
ATOM 6421 C CA . TYR A 1 805 ? -3.475 1.796 -12.211 1 83.62 805 TYR A CA 1
ATOM 6422 C C . TYR A 1 805 ? -2.441 2.855 -11.844 1 83.62 805 TYR A C 1
ATOM 6424 O O . TYR A 1 805 ? -1.253 2.697 -12.125 1 83.62 805 TYR A O 1
ATOM 6432 N N . VAL A 1 806 ? -2.83 3.84 -11.156 1 87.44 806 VAL A N 1
ATOM 6433 C CA . VAL A 1 806 ? -1.941 4.949 -10.828 1 87.44 806 VAL A CA 1
ATOM 6434 C C . VAL A 1 806 ? -0.971 4.531 -9.727 1 87.44 806 VAL A C 1
ATOM 6436 O O . VAL A 1 806 ? 0.208 4.891 -9.758 1 87.44 806 VAL A O 1
ATOM 6439 N N . ALA A 1 807 ? -1.445 3.727 -8.82 1 85.25 807 ALA A N 1
ATOM 6440 C CA . ALA A 1 807 ? -0.636 3.367 -7.66 1 85.25 807 ALA A CA 1
ATOM 6441 C C . ALA A 1 807 ? 0.366 2.27 -8.008 1 85.25 807 ALA A C 1
ATOM 6443 O O . ALA A 1 807 ? 1.519 2.312 -7.57 1 85.25 807 ALA A O 1
ATOM 6444 N N . THR A 1 808 ? -0.007 1.302 -8.883 1 77.56 808 THR A N 1
ATOM 6445 C CA . THR A 1 808 ? 0.825 0.117 -9.062 1 77.56 808 THR A CA 1
ATOM 6446 C C . THR A 1 808 ? 1.519 0.141 -10.422 1 77.56 808 THR A C 1
ATOM 6448 O O . THR A 1 808 ? 2.678 -0.263 -10.539 1 77.56 808 THR A O 1
ATOM 6451 N N . LEU A 1 809 ? 0.795 0.655 -11.422 1 78.12 809 LEU A N 1
ATOM 6452 C CA . LEU A 1 809 ? 1.388 0.591 -12.75 1 78.12 809 LEU A CA 1
ATOM 6453 C C . LEU A 1 809 ? 2.234 1.829 -13.031 1 78.12 809 LEU A C 1
ATOM 6455 O O . LEU A 1 809 ? 3.367 1.717 -13.508 1 78.12 809 LEU A O 1
ATOM 6459 N N . LEU A 1 810 ? 1.743 2.943 -12.625 1 83.38 810 LEU A N 1
ATOM 6460 C CA . LEU A 1 810 ? 2.512 4.16 -12.852 1 83.38 810 LEU A CA 1
ATOM 6461 C C . LEU A 1 810 ? 3.4 4.48 -11.656 1 83.38 810 LEU A C 1
ATOM 6463 O O . LEU A 1 810 ? 4.406 5.184 -11.789 1 83.38 810 LEU A O 1
ATOM 6467 N N . CYS A 1 811 ? 3.166 3.984 -10.422 1 84.75 811 CYS A N 1
ATOM 6468 C CA . CYS A 1 811 ? 3.934 4.125 -9.188 1 84.75 811 CYS A CA 1
ATOM 6469 C C . CYS A 1 811 ? 4.238 5.59 -8.898 1 84.75 811 CYS A C 1
ATOM 6471 O O . CYS A 1 811 ? 5.355 5.934 -8.508 1 84.75 811 CYS A O 1
ATOM 6473 N N . TYR A 1 812 ? 3.301 6.508 -9.109 1 88.88 812 TYR A N 1
ATOM 6474 C CA . TYR A 1 812 ? 3.527 7.934 -8.906 1 88.88 812 TYR A CA 1
ATOM 6475 C C . TYR A 1 812 ? 3.762 8.242 -7.434 1 88.88 812 TYR A C 1
ATOM 6477 O O . TYR A 1 812 ? 4.672 9 -7.09 1 88.88 812 TYR A O 1
ATOM 6485 N N . PRO A 1 813 ? 2.979 7.602 -6.547 1 88.44 813 PRO A N 1
ATOM 6486 C CA . PRO A 1 813 ? 3.16 7.965 -5.141 1 88.44 813 PRO A CA 1
ATOM 6487 C C . PRO A 1 813 ? 4.531 7.566 -4.602 1 88.44 813 PRO A C 1
ATOM 6489 O O . PRO A 1 813 ? 5.152 8.328 -3.857 1 88.44 813 PRO A O 1
ATOM 6492 N N . LYS A 1 814 ? 5.047 6.496 -4.977 1 86.94 814 LYS A N 1
ATOM 6493 C CA . LYS A 1 814 ? 6.359 6.07 -4.508 1 86.94 814 LYS A CA 1
ATOM 6494 C C . LYS A 1 814 ? 7.473 6.848 -5.207 1 86.94 814 LYS A C 1
ATOM 6496 O O . LYS A 1 814 ? 8.477 7.195 -4.582 1 86.94 814 LYS A O 1
ATOM 6501 N N . ALA A 1 815 ? 7.27 7.188 -6.469 1 90.31 815 ALA A N 1
ATOM 6502 C CA . ALA A 1 815 ? 8.297 7.867 -7.254 1 90.31 815 ALA A CA 1
ATOM 6503 C C . ALA A 1 815 ? 8.438 9.328 -6.824 1 90.31 815 ALA A C 1
ATOM 6505 O O . ALA A 1 815 ? 9.508 9.922 -6.965 1 90.31 815 ALA A O 1
ATOM 6506 N N . SER A 1 816 ? 7.43 9.875 -6.246 1 91.56 816 SER A N 1
ATOM 6507 C CA . SER A 1 816 ? 7.465 11.289 -5.891 1 91.56 816 SER A CA 1
ATOM 6508 C C . SER A 1 816 ? 8.117 11.492 -4.527 1 91.56 816 SER A C 1
ATOM 6510 O O . SER A 1 816 ? 8.461 12.625 -4.168 1 91.56 816 SER A O 1
ATOM 6512 N N . GLN A 1 817 ? 8.367 10.445 -3.771 1 88.94 817 GLN A N 1
ATOM 6513 C CA . GLN A 1 817 ? 8.875 10.586 -2.408 1 88.94 817 GLN A CA 1
ATOM 6514 C C . GLN A 1 817 ? 10.391 10.742 -2.396 1 88.94 817 GLN A C 1
ATOM 6516 O O . GLN A 1 817 ? 10.945 11.375 -1.494 1 88.94 817 GLN A O 1
ATOM 6521 N N . ASN A 1 818 ? 11.031 10.18 -3.426 1 90.69 818 ASN A N 1
ATOM 6522 C CA . ASN A 1 818 ? 12.484 10.203 -3.416 1 90.69 818 ASN A CA 1
ATOM 6523 C C . ASN A 1 818 ? 13.047 10.688 -4.75 1 90.69 818 ASN A C 1
ATOM 6525 O O . ASN A 1 818 ? 12.383 10.586 -5.781 1 90.69 818 ASN A O 1
ATOM 6529 N N . LEU A 1 819 ? 14.172 11.266 -4.688 1 93.5 819 LEU A N 1
ATOM 6530 C CA . LEU A 1 819 ? 14.875 11.695 -5.891 1 93.5 819 LEU A CA 1
ATOM 6531 C C . LEU A 1 819 ? 15.539 10.508 -6.582 1 93.5 819 LEU A C 1
ATOM 6533 O O . LEU A 1 819 ? 16.156 9.664 -5.926 1 93.5 819 LEU A O 1
ATOM 6537 N N . PRO A 1 820 ? 15.336 10.406 -7.855 1 92.5 820 PRO A N 1
ATOM 6538 C CA . PRO A 1 820 ? 15.961 9.305 -8.594 1 92.5 820 PRO A CA 1
ATOM 6539 C C . PRO A 1 820 ? 17.484 9.305 -8.484 1 92.5 820 PRO A C 1
ATOM 6541 O O . PRO A 1 820 ? 18.094 10.367 -8.391 1 92.5 820 PRO A O 1
ATOM 6544 N N . LEU A 1 821 ? 18.078 8.156 -8.477 1 93.19 821 LEU A N 1
ATOM 6545 C CA . LEU A 1 821 ? 19.516 7.965 -8.273 1 93.19 821 LEU A CA 1
ATOM 6546 C C . LEU A 1 821 ? 20.312 8.609 -9.391 1 93.19 821 LEU A C 1
ATOM 6548 O O . LEU A 1 821 ? 21.375 9.172 -9.156 1 93.19 821 LEU A O 1
ATOM 6552 N N . ASP A 1 822 ? 19.812 8.562 -10.609 1 90.44 822 ASP A N 1
ATOM 6553 C CA . ASP A 1 822 ? 20.531 9.133 -11.75 1 90.44 822 ASP A CA 1
ATOM 6554 C C . ASP A 1 822 ? 20.672 10.648 -11.594 1 90.44 822 ASP A C 1
ATOM 6556 O O . ASP A 1 822 ? 21.734 11.203 -11.828 1 90.44 822 ASP A O 1
ATOM 6560 N N . ARG A 1 823 ? 19.641 11.25 -11.164 1 91.81 823 ARG A N 1
ATOM 6561 C CA . ARG A 1 823 ? 19.688 12.695 -10.953 1 91.81 823 ARG A CA 1
ATOM 6562 C C . ARG A 1 823 ? 20.594 13.055 -9.781 1 91.81 823 ARG A C 1
ATOM 6564 O O . ARG A 1 823 ? 21.266 14.094 -9.789 1 91.81 823 ARG A O 1
ATOM 6571 N N . CYS A 1 824 ? 20.562 12.211 -8.742 1 93.75 824 CYS A N 1
ATOM 6572 C CA . CYS A 1 824 ? 21.438 12.438 -7.598 1 93.75 824 CYS A CA 1
ATOM 6573 C C . CYS A 1 824 ? 22.906 12.398 -8.016 1 93.75 824 CYS A C 1
ATOM 6575 O O . CYS A 1 824 ? 23.703 13.258 -7.621 1 93.75 824 CYS A O 1
ATOM 6577 N N . CYS A 1 825 ? 23.25 11.453 -8.852 1 92.19 825 CYS A N 1
ATOM 6578 C CA . CYS A 1 825 ? 24.641 11.297 -9.281 1 92.19 825 CYS A CA 1
ATOM 6579 C C . CYS A 1 825 ? 25.062 12.445 -10.188 1 92.19 825 CYS A C 1
ATOM 6581 O O . CYS A 1 825 ? 26.188 12.953 -10.07 1 92.19 825 CYS A O 1
ATOM 6583 N N . ASP A 1 826 ? 24.141 12.875 -11.078 1 91.94 826 ASP A N 1
ATOM 6584 C CA . ASP A 1 826 ? 24.438 14.008 -11.945 1 91.94 826 ASP A CA 1
ATOM 6585 C C . ASP A 1 826 ? 24.703 15.273 -11.133 1 91.94 826 ASP A C 1
ATOM 6587 O O . ASP A 1 826 ? 25.641 16.016 -11.414 1 91.94 826 ASP A O 1
ATOM 6591 N N . LEU A 1 827 ? 23.938 15.484 -10.117 1 93.44 827 LEU A N 1
ATOM 6592 C CA . LEU A 1 827 ? 24.062 16.688 -9.289 1 93.44 827 LEU A CA 1
ATOM 6593 C C . LEU A 1 827 ? 25.297 16.609 -8.406 1 93.44 827 LEU A C 1
ATOM 6595 O O . LEU A 1 827 ? 25.953 17.625 -8.148 1 93.44 827 LEU A O 1
ATOM 6599 N N . ASP A 1 828 ? 25.641 15.43 -7.934 1 92.44 828 ASP A N 1
ATOM 6600 C CA . ASP A 1 828 ? 26.828 15.266 -7.105 1 92.44 828 ASP A CA 1
ATOM 6601 C C . ASP A 1 828 ? 28.109 15.555 -7.902 1 92.44 828 ASP A C 1
ATOM 6603 O O . ASP A 1 828 ? 29.062 16.125 -7.367 1 92.44 828 ASP A O 1
ATOM 6607 N N . ILE A 1 829 ? 28.094 15.156 -9.195 1 90.5 829 ILE A N 1
ATOM 6608 C CA . ILE A 1 829 ? 29.25 15.43 -10.047 1 90.5 829 ILE A CA 1
ATOM 6609 C C . ILE A 1 829 ? 29.312 16.922 -10.352 1 90.5 829 ILE A C 1
ATOM 6611 O O . ILE A 1 829 ? 30.391 17.516 -10.344 1 90.5 829 ILE A O 1
ATOM 6615 N N . ALA A 1 830 ? 28.172 17.531 -10.523 1 90.62 830 ALA A N 1
ATOM 6616 C CA . ALA A 1 830 ? 28.125 18.953 -10.82 1 90.62 830 ALA A CA 1
ATOM 6617 C C . ALA A 1 830 ? 28.531 19.781 -9.602 1 90.62 830 ALA A C 1
ATOM 6619 O O . ALA A 1 830 ? 29.125 20.859 -9.742 1 90.62 830 ALA A O 1
ATOM 6620 N N . ARG A 1 831 ? 28.297 19.234 -8.375 1 90.94 831 ARG A N 1
ATOM 6621 C CA . ARG A 1 831 ? 28.531 19.984 -7.152 1 90.94 831 ARG A CA 1
ATOM 6622 C C . ARG A 1 831 ? 29.781 19.469 -6.426 1 90.94 831 ARG A C 1
ATOM 6624 O O . ARG A 1 831 ? 29.969 19.734 -5.238 1 90.94 831 ARG A O 1
ATOM 6631 N N . LYS A 1 832 ? 30.516 18.703 -7.027 1 86.94 832 LYS A N 1
ATOM 6632 C CA . LYS A 1 832 ? 31.688 18.094 -6.402 1 86.94 832 LYS A CA 1
ATOM 6633 C C . LYS A 1 832 ? 32.656 19.156 -5.883 1 86.94 832 LYS A C 1
ATOM 6635 O O . LYS A 1 832 ? 33.219 19 -4.809 1 86.94 832 LYS A O 1
ATOM 6640 N N . ASN A 1 833 ? 32.656 20.328 -6.488 1 86.69 833 ASN A N 1
ATOM 6641 C CA . ASN A 1 833 ? 33.625 21.359 -6.133 1 86.69 833 ASN A CA 1
ATOM 6642 C C . ASN A 1 833 ? 33.031 22.422 -5.223 1 86.69 833 ASN A C 1
ATOM 6644 O O . ASN A 1 833 ? 33.719 23.344 -4.789 1 86.69 833 ASN A O 1
ATOM 6648 N N . GLU A 1 834 ? 31.828 22.25 -4.871 1 87.25 834 GLU A N 1
ATOM 6649 C CA . GLU A 1 834 ? 31.188 23.25 -4.031 1 87.25 834 GLU A CA 1
ATOM 6650 C C . GLU A 1 834 ? 31.359 22.922 -2.551 1 87.25 834 GLU A C 1
ATOM 6652 O O . GLU A 1 834 ? 31.438 21.75 -2.172 1 87.25 834 GLU A O 1
ATOM 6657 N N . SER A 1 835 ? 31.484 23.906 -1.722 1 85.31 835 SER A N 1
ATOM 6658 C CA . SER A 1 835 ? 31.734 23.766 -0.291 1 85.31 835 SER A CA 1
ATOM 6659 C C . SER A 1 835 ? 30.5 23.234 0.428 1 85.31 835 SER A C 1
ATOM 6661 O O . SER A 1 835 ? 29.375 23.5 0.021 1 85.31 835 SER A O 1
ATOM 6663 N N . THR A 1 836 ? 30.703 22.359 1.381 1 85.94 836 THR A N 1
ATOM 6664 C CA . THR A 1 836 ? 29.641 21.781 2.191 1 85.94 836 THR A CA 1
ATOM 6665 C C . THR A 1 836 ? 29.438 22.562 3.479 1 85.94 836 THR A C 1
ATOM 6667 O O . THR A 1 836 ? 28.953 22.031 4.477 1 85.94 836 THR A O 1
ATOM 6670 N N . ASP A 1 837 ? 29.625 23.844 3.543 1 84.94 837 ASP A N 1
ATOM 6671 C CA . ASP A 1 837 ? 29.531 24.672 4.738 1 84.94 837 ASP A CA 1
ATOM 6672 C C . ASP A 1 837 ? 28.078 24.906 5.125 1 84.94 837 ASP A C 1
ATOM 6674 O O . ASP A 1 837 ? 27.781 25.234 6.277 1 84.94 837 ASP A O 1
ATOM 6678 N N . PHE A 1 838 ? 27.219 24.688 4.176 1 87.06 838 PHE A N 1
ATOM 6679 C CA . PHE A 1 838 ? 25.812 24.938 4.461 1 87.06 838 PHE A CA 1
ATOM 6680 C C . PHE A 1 838 ? 25.25 23.844 5.375 1 87.06 838 PHE A C 1
ATOM 6682 O O . PHE A 1 838 ? 24.172 24.016 5.965 1 87.06 838 PHE A O 1
ATOM 6689 N N . LEU A 1 839 ? 25.969 22.797 5.582 1 90.25 839 LEU A N 1
ATOM 6690 C CA . LEU A 1 839 ? 25.531 21.672 6.406 1 90.25 839 LEU A CA 1
ATOM 6691 C C . LEU A 1 839 ? 26.062 21.797 7.828 1 90.25 839 LEU A C 1
ATOM 6693 O O . LEU A 1 839 ? 25.562 21.141 8.742 1 90.25 839 LEU A O 1
ATOM 6697 N N . LYS A 1 840 ? 26.969 22.734 8.039 1 86 840 LYS A N 1
ATOM 6698 C CA . LYS A 1 840 ? 27.641 22.797 9.336 1 86 840 LYS A CA 1
ATOM 6699 C C . LYS A 1 840 ? 26.719 23.406 10.391 1 86 840 LYS A C 1
ATOM 6701 O O . LYS A 1 840 ? 26.172 24.484 10.195 1 86 840 LYS A O 1
ATOM 6706 N N . ASP A 1 841 ? 26.406 22.75 11.438 1 82.81 841 ASP A N 1
ATOM 6707 C CA . ASP A 1 841 ? 25.734 23.172 12.664 1 82.81 841 ASP A CA 1
ATOM 6708 C C . ASP A 1 841 ? 24.312 23.656 12.383 1 82.81 841 ASP A C 1
ATOM 6710 O O . ASP A 1 841 ? 23.859 24.641 12.961 1 82.81 841 ASP A O 1
ATOM 6714 N N . VAL A 1 842 ? 23.734 23.047 11.445 1 87.69 842 VAL A N 1
ATOM 6715 C CA . VAL A 1 842 ? 22.359 23.453 11.133 1 87.69 842 VAL A CA 1
ATOM 6716 C C . VAL A 1 842 ? 21.391 22.719 12.062 1 87.69 842 VAL A C 1
ATOM 6718 O O . VAL A 1 842 ? 20.469 23.328 12.617 1 87.69 842 VAL A O 1
ATOM 6721 N N . TYR A 1 843 ? 21.641 21.422 12.297 1 90.88 843 TYR A N 1
ATOM 6722 C CA . TYR A 1 843 ? 20.719 20.625 13.102 1 90.88 843 TYR A CA 1
ATOM 6723 C C . TYR A 1 843 ? 21.203 20.531 14.547 1 90.88 843 TYR A C 1
ATOM 6725 O O . TYR A 1 843 ? 22.062 19.719 14.867 1 90.88 843 TYR A O 1
ATOM 6733 N N . LYS A 1 844 ? 20.859 21.531 15.305 1 88.62 844 LYS A N 1
ATOM 6734 C CA . LYS A 1 844 ? 21.094 21.594 16.75 1 88.62 844 LYS A CA 1
ATOM 6735 C C . LYS A 1 844 ? 19.812 21.938 17.5 1 88.62 844 LYS A C 1
ATOM 6737 O O . LYS A 1 844 ? 18.969 22.672 16.984 1 88.62 844 LYS A O 1
ATOM 6742 N N . GLN A 1 845 ? 19.672 21.328 18.578 1 89.62 845 GLN A N 1
ATOM 6743 C CA . GLN A 1 845 ? 18.5 21.656 19.391 1 89.62 845 GLN A CA 1
ATOM 6744 C C . GLN A 1 845 ? 18.484 23.156 19.719 1 89.62 845 GLN A C 1
ATOM 6746 O O . GLN A 1 845 ? 19.516 23.75 19.984 1 89.62 845 GLN A O 1
ATOM 6751 N N . PRO A 1 846 ? 17.344 23.719 19.609 1 86.75 846 PRO A N 1
ATOM 6752 C CA . PRO A 1 846 ? 17.25 25.156 19.828 1 86.75 846 PRO A CA 1
ATOM 6753 C C . PRO A 1 846 ? 17.766 25.578 21.203 1 86.75 846 PRO A C 1
ATOM 6755 O O . PRO A 1 846 ? 18.391 26.641 21.328 1 86.75 846 PRO A O 1
ATOM 6758 N N . ALA A 1 847 ? 17.547 24.766 22.219 1 85.25 847 ALA A N 1
ATOM 6759 C CA . ALA A 1 847 ? 18.016 25.109 23.547 1 85.25 847 ALA A CA 1
ATOM 6760 C C . ALA A 1 847 ? 19.531 25.141 23.609 1 85.25 847 ALA A C 1
ATOM 6762 O O . ALA A 1 847 ? 20.109 26.031 24.234 1 85.25 847 ALA A O 1
ATOM 6763 N N . MET A 1 848 ? 20.094 24.219 22.906 1 84.44 848 MET A N 1
ATOM 6764 C CA . MET A 1 848 ? 21.547 24.141 22.906 1 84.44 848 MET A CA 1
ATOM 6765 C C . MET A 1 848 ? 22.141 25.234 22.016 1 84.44 848 MET A C 1
ATOM 6767 O O . MET A 1 848 ? 23.203 25.781 22.344 1 84.44 848 MET A O 1
ATOM 6771 N N . ALA A 1 849 ? 21.484 25.516 20.969 1 84.88 849 ALA A N 1
ATOM 6772 C CA . ALA A 1 849 ? 21.969 26.578 20.078 1 84.88 849 ALA A CA 1
ATOM 6773 C C . ALA A 1 849 ? 21.859 27.953 20.75 1 84.88 849 ALA A C 1
ATOM 6775 O O . ALA A 1 849 ? 22.734 28.797 20.562 1 84.88 849 ALA A O 1
ATOM 6776 N N . GLN A 1 850 ? 20.797 28.172 21.531 1 85.44 850 GLN A N 1
ATOM 6777 C CA . GLN A 1 850 ? 20.609 29.453 22.203 1 85.44 850 GLN A CA 1
ATOM 6778 C C . GLN A 1 850 ? 21.609 29.641 23.328 1 85.44 850 GLN A C 1
ATOM 6780 O O . GLN A 1 850 ? 22.062 30.766 23.594 1 85.44 850 GLN A O 1
ATOM 6785 N N . VAL A 1 851 ? 21.938 28.547 23.953 1 83.5 851 VAL A N 1
ATOM 6786 C CA . VAL A 1 851 ? 22.906 28.625 25.031 1 83.5 851 VAL A CA 1
ATOM 6787 C C . VAL A 1 851 ? 24.266 29.016 24.469 1 83.5 851 VAL A C 1
ATOM 6789 O O . VAL A 1 851 ? 24.984 29.828 25.078 1 83.5 851 VAL A O 1
ATOM 6792 N N . GLU A 1 852 ? 24.594 28.422 23.359 1 80.19 852 GLU A N 1
ATOM 6793 C CA . GLU A 1 852 ? 25.859 28.75 22.734 1 80.19 852 GLU A CA 1
ATOM 6794 C C . GLU A 1 852 ? 25.891 30.219 22.297 1 80.19 852 GLU A C 1
ATOM 6796 O O . GLU A 1 852 ? 26.922 30.875 22.406 1 80.19 852 GLU A O 1
ATOM 6801 N N . ALA A 1 853 ? 24.781 30.672 21.875 1 79.38 853 ALA A N 1
ATOM 6802 C CA . ALA A 1 853 ? 24.703 32.094 21.484 1 79.38 853 ALA A CA 1
ATOM 6803 C C . ALA A 1 853 ? 24.797 33 22.688 1 79.38 853 ALA A C 1
ATOM 6805 O O . ALA A 1 853 ? 25.406 34.062 22.609 1 79.38 853 ALA A O 1
ATOM 6806 N N . LEU A 1 854 ? 24.172 32.625 23.766 1 80.44 854 LEU A N 1
ATOM 6807 C CA . LEU A 1 854 ? 24.203 33.406 25 1 80.44 854 LEU A CA 1
ATOM 6808 C C . LEU A 1 854 ? 25.625 33.438 25.578 1 80.44 854 LEU A C 1
ATOM 6810 O O . LEU A 1 854 ? 26.062 34.5 26.062 1 80.44 854 LEU A O 1
ATOM 6814 N N . GLN A 1 855 ? 26.312 32.312 25.484 1 76.06 855 GLN A N 1
ATOM 6815 C CA . GLN A 1 855 ? 27.672 32.281 26 1 76.06 855 GLN A CA 1
ATOM 6816 C C . GLN A 1 855 ? 28.609 33.156 25.172 1 76.06 855 GLN A C 1
ATOM 6818 O O . GLN A 1 855 ? 29.5 33.812 25.703 1 76.06 855 GLN A O 1
ATOM 6823 N N . ALA A 1 856 ? 28.297 33.156 23.938 1 72 856 ALA A N 1
ATOM 6824 C CA . ALA A 1 856 ? 29.094 34 23.062 1 72 856 ALA A CA 1
ATOM 6825 C C . ALA A 1 856 ? 28.844 35.5 23.344 1 72 856 ALA A C 1
ATOM 6827 O O . ALA A 1 856 ? 29.766 36.312 23.266 1 72 856 ALA A O 1
ATOM 6828 N N . GLN A 1 857 ? 27.625 35.844 23.734 1 68.31 857 GLN A N 1
ATOM 6829 C CA . GLN A 1 857 ? 27.281 37.219 24.047 1 68.31 857 GLN A CA 1
ATOM 6830 C C . GLN A 1 857 ? 27.859 37.625 25.406 1 68.31 857 GLN A C 1
ATOM 6832 O O . GLN A 1 857 ? 28.297 38.781 25.578 1 68.31 857 GLN A O 1
ATOM 6837 N N . LEU A 1 858 ? 27.844 36.688 26.25 1 64.69 858 LEU A N 1
ATOM 6838 C CA . LEU A 1 858 ? 28.328 37 27.578 1 64.69 858 LEU A CA 1
ATOM 6839 C C . LEU A 1 858 ? 29.844 37.094 27.594 1 64.69 858 LEU A C 1
ATOM 6841 O O . LEU A 1 858 ? 30.406 37.875 28.375 1 64.69 858 LEU A O 1
ATOM 6845 N N . GLU A 1 859 ? 30.516 36.281 26.703 1 59.72 859 GLU A N 1
ATOM 6846 C CA . GLU A 1 859 ? 31.969 36.375 26.625 1 59.72 859 GLU A CA 1
ATOM 6847 C C . GLU A 1 859 ? 32.406 37.562 25.797 1 59.72 859 GLU A C 1
ATOM 6849 O O . GLU A 1 859 ? 33.594 37.969 25.875 1 59.72 859 GLU A O 1
ATOM 6854 N N . ALA A 1 860 ? 31.547 38.031 24.906 1 55.22 860 ALA A N 1
ATOM 6855 C CA . ALA A 1 860 ? 31.953 39.219 24.156 1 55.22 860 ALA A CA 1
ATOM 6856 C C . ALA A 1 860 ? 32.25 40.406 25.094 1 55.22 860 ALA A C 1
ATOM 6858 O O . ALA A 1 860 ? 31.469 40.656 26.016 1 55.22 860 ALA A O 1
ATOM 6859 N N . PRO A 1 861 ? 33.438 40.812 25.156 1 42.09 861 PRO A N 1
ATOM 6860 C CA . PRO A 1 861 ? 33.812 41.938 26.016 1 42.09 861 PRO A CA 1
ATOM 6861 C C . PRO A 1 861 ? 32.844 43.125 25.875 1 42.09 861 PRO A C 1
ATOM 6863 O O . PRO A 1 861 ? 32.438 43.438 24.75 1 42.09 861 PRO A O 1
ATOM 6866 N N . VAL A 1 862 ? 31.891 43.281 26.766 1 40.16 862 VAL A N 1
ATOM 6867 C CA . VAL A 1 862 ? 31.203 44.562 26.828 1 40.16 862 VAL A CA 1
ATOM 6868 C C . VAL A 1 862 ? 32.156 45.688 26.344 1 40.16 862 VAL A C 1
ATOM 6870 O O . VAL A 1 862 ? 33.188 45.938 26.969 1 40.16 862 VAL A O 1
ATOM 6873 N N . LEU A 1 863 ? 32.406 45.875 25.125 1 33.69 863 LEU A N 1
ATOM 6874 C CA . LEU A 1 863 ? 33.031 47.125 24.781 1 33.69 863 LEU A CA 1
ATOM 6875 C C . LEU A 1 863 ? 32.344 48.281 25.484 1 33.69 863 LEU A C 1
ATOM 6877 O O . LEU A 1 863 ? 31.125 48.469 25.375 1 33.69 863 LEU A O 1
ATOM 6881 N N . ARG A 1 864 ? 32.75 48.625 26.703 1 37.72 864 ARG A N 1
ATOM 6882 C CA . ARG A 1 864 ? 32.594 49.938 27.359 1 37.72 864 ARG A CA 1
ATOM 6883 C C . ARG A 1 864 ? 32.688 51.062 26.344 1 37.72 864 ARG A C 1
ATOM 6885 O O . ARG A 1 864 ? 33.781 51.469 25.938 1 37.72 864 ARG A O 1
ATOM 6892 N N . LYS A 1 865 ? 31.75 51.094 25.266 1 30.89 865 LYS A N 1
ATOM 6893 C CA . LYS A 1 865 ? 31.625 52.531 24.984 1 30.89 865 LYS A CA 1
ATOM 6894 C C . LYS A 1 865 ? 30.719 53.219 26.016 1 30.89 865 LYS A C 1
ATOM 6896 O O . LYS A 1 865 ? 29.688 52.656 26.406 1 30.89 865 LYS A O 1
ATOM 6901 N N . MET B 1 1 ? -42.219 -16.688 -20.141 1 19.75 1 MET B N 1
ATOM 6902 C CA . MET B 1 1 ? -40.812 -17.125 -20.031 1 19.75 1 MET B CA 1
ATOM 6903 C C . MET B 1 1 ? -40.312 -16.969 -18.609 1 19.75 1 MET B C 1
ATOM 6905 O O . MET B 1 1 ? -39.375 -17.656 -18.188 1 19.75 1 MET B O 1
ATOM 6909 N N . THR B 1 2 ? -40.875 -15.945 -17.922 1 25.67 2 THR B N 1
ATOM 6910 C CA . THR B 1 2 ? -40.531 -15.656 -16.531 1 25.67 2 THR B CA 1
ATOM 6911 C C . THR B 1 2 ? -41.094 -16.734 -15.602 1 25.67 2 THR B C 1
ATOM 6913 O O . THR B 1 2 ? -40.469 -17.047 -14.578 1 25.67 2 THR B O 1
ATOM 6916 N N . ALA B 1 3 ? -42.375 -17.203 -15.844 1 28.42 3 ALA B N 1
ATOM 6917 C CA . ALA B 1 3 ? -43.031 -18.219 -15.031 1 28.42 3 ALA B CA 1
ATOM 6918 C C . ALA B 1 3 ? -42.312 -19.547 -15.078 1 28.42 3 ALA B C 1
ATOM 6920 O O . ALA B 1 3 ? -42.219 -20.266 -14.07 1 28.42 3 ALA B O 1
ATOM 6921 N N . SER B 1 4 ? -41.875 -19.875 -16.344 1 28.14 4 SER B N 1
ATOM 6922 C CA . SER B 1 4 ? -41.281 -21.203 -16.547 1 28.14 4 SER B CA 1
ATOM 6923 C C . SER B 1 4 ? -39.875 -21.281 -15.906 1 28.14 4 SER B C 1
ATOM 6925 O O . SER B 1 4 ? -39.469 -22.375 -15.508 1 28.14 4 SER B O 1
ATOM 6927 N N . LEU B 1 5 ? -39.156 -20.172 -15.898 1 25.61 5 LEU B N 1
ATOM 6928 C CA . LEU B 1 5 ? -37.875 -20.25 -15.234 1 25.61 5 LEU B CA 1
ATOM 6929 C C . LEU B 1 5 ? -38.031 -20.406 -13.727 1 25.61 5 LEU B C 1
ATOM 6931 O O . LEU B 1 5 ? -37.188 -20.984 -13.055 1 25.61 5 LEU B O 1
ATOM 6935 N N . ALA B 1 6 ? -39.156 -19.875 -13.188 1 30.28 6 ALA B N 1
ATOM 6936 C CA . ALA B 1 6 ? -39.5 -20.047 -11.781 1 30.28 6 ALA B CA 1
ATOM 6937 C C . ALA B 1 6 ? -39.844 -21.5 -11.477 1 30.28 6 ALA B C 1
ATOM 6939 O O . ALA B 1 6 ? -39.5 -22.016 -10.406 1 30.28 6 ALA B O 1
ATOM 6940 N N . ASP B 1 7 ? -40.75 -22.078 -12.297 1 29.25 7 ASP B N 1
ATOM 6941 C CA . ASP B 1 7 ? -41.219 -23.438 -12.102 1 29.25 7 ASP B CA 1
ATOM 6942 C C . ASP B 1 7 ? -40.094 -24.453 -12.203 1 29.25 7 ASP B C 1
ATOM 6944 O O . ASP B 1 7 ? -40.094 -25.484 -11.523 1 29.25 7 ASP B O 1
ATOM 6948 N N . THR B 1 8 ? -39.125 -24.234 -13.227 1 28.78 8 THR B N 1
ATOM 6949 C CA . THR B 1 8 ? -38.031 -25.172 -13.438 1 28.78 8 THR B CA 1
ATOM 6950 C C . THR B 1 8 ? -36.969 -25.047 -12.352 1 28.78 8 THR B C 1
ATOM 6952 O O . THR B 1 8 ? -36.156 -25.953 -12.172 1 28.78 8 THR B O 1
ATOM 6955 N N . ALA B 1 9 ? -36.688 -23.875 -11.922 1 32.53 9 ALA B N 1
ATOM 6956 C CA . ALA B 1 9 ? -35.719 -23.734 -10.836 1 32.53 9 ALA B CA 1
ATOM 6957 C C . ALA B 1 9 ? -36.25 -24.359 -9.547 1 32.53 9 ALA B C 1
ATOM 6959 O O . ALA B 1 9 ? -35.562 -24.375 -8.531 1 32.53 9 ALA B O 1
ATOM 6960 N N . ALA B 1 10 ? -37.5 -24.562 -9.312 1 31.89 10 ALA B N 1
ATOM 6961 C CA . ALA B 1 10 ? -38.062 -25.359 -8.227 1 31.89 10 ALA B CA 1
ATOM 6962 C C . ALA B 1 10 ? -37.5 -26.766 -8.227 1 31.89 10 ALA B C 1
ATOM 6964 O O . ALA B 1 10 ? -38.156 -27.719 -7.801 1 31.89 10 ALA B O 1
ATOM 6965 N N . VAL B 1 11 ? -36.75 -27.156 -9.258 1 29.05 11 VAL B N 1
ATOM 6966 C CA . VAL B 1 11 ? -36.156 -28.484 -9.102 1 29.05 11 VAL B CA 1
ATOM 6967 C C . VAL B 1 11 ? -35.5 -28.594 -7.723 1 29.05 11 VAL B C 1
ATOM 6969 O O . VAL B 1 11 ? -35.031 -27.594 -7.176 1 29.05 11 VAL B O 1
ATOM 6972 N N . SER B 1 12 ? -35.719 -29.766 -7.039 1 28.58 12 SER B N 1
ATOM 6973 C CA . SER B 1 12 ? -35.375 -30.219 -5.691 1 28.58 12 SER B CA 1
ATOM 6974 C C . SER B 1 12 ? -33.969 -29.859 -5.309 1 28.58 12 SER B C 1
ATOM 6976 O O . SER B 1 12 ? -33 -30.328 -5.934 1 28.58 12 SER B O 1
ATOM 6978 N N . GLY B 1 13 ? -33.562 -28.609 -5.305 1 31.84 13 GLY B N 1
ATOM 6979 C CA . GLY B 1 13 ? -32.312 -28.391 -4.645 1 31.84 13 GLY B CA 1
ATOM 6980 C C . GLY B 1 13 ? -31.922 -29.516 -3.691 1 31.84 13 GLY B C 1
ATOM 6981 O O . GLY B 1 13 ? -32.781 -30.266 -3.242 1 31.84 13 GLY B O 1
ATOM 6982 N N . PRO B 1 14 ? -30.797 -30.219 -4 1 32.97 14 PRO B N 1
ATOM 6983 C CA . PRO B 1 14 ? -30.562 -31.281 -3.021 1 32.97 14 PRO B CA 1
ATOM 6984 C C . PRO B 1 14 ? -31.047 -30.922 -1.621 1 32.97 14 PRO B C 1
ATOM 6986 O O . PRO B 1 14 ? -30.953 -29.75 -1.222 1 32.97 14 PRO B O 1
ATOM 6989 N N . ALA B 1 15 ? -32.156 -31.406 -1.124 1 36.97 15 ALA B N 1
ATOM 6990 C CA . ALA B 1 15 ? -32.656 -31.344 0.248 1 36.97 15 ALA B CA 1
ATOM 6991 C C . ALA B 1 15 ? -31.516 -31.094 1.231 1 36.97 15 ALA B C 1
ATOM 6993 O O . ALA B 1 15 ? -30.391 -31.547 1.012 1 36.97 15 ALA B O 1
ATOM 6994 N N . PRO B 1 16 ? -31.359 -29.984 1.854 1 43.97 16 PRO B N 1
ATOM 6995 C CA . PRO B 1 16 ? -30.328 -29.766 2.871 1 43.97 16 PRO B CA 1
ATOM 6996 C C . PRO B 1 16 ? -29.922 -31.047 3.576 1 43.97 16 PRO B C 1
ATOM 6998 O O . PRO B 1 16 ? -30.766 -31.875 3.924 1 43.97 16 PRO B O 1
ATOM 7001 N N . PRO B 1 17 ? -28.703 -31.609 3.32 1 45.97 17 PRO B N 1
ATOM 7002 C CA . PRO B 1 17 ? -28.281 -32.875 3.912 1 45.97 17 PRO B CA 1
ATOM 7003 C C . PRO B 1 17 ? -28.625 -32.969 5.391 1 45.97 17 PRO B C 1
ATOM 7005 O O . PRO B 1 17 ? -28.375 -32.062 6.164 1 45.97 17 PRO B O 1
ATOM 7008 N N . SER B 1 18 ? -29.719 -33.562 5.68 1 52.59 18 SER B N 1
ATOM 7009 C CA . SER B 1 18 ? -30.219 -33.938 6.996 1 52.59 18 SER B CA 1
ATOM 7010 C C . SER B 1 18 ? -29.188 -34.75 7.77 1 52.59 18 SER B C 1
ATOM 7012 O O . SER B 1 18 ? -28.156 -35.125 7.215 1 52.59 18 SER B O 1
ATOM 7014 N N . THR B 1 19 ? -29.203 -34.875 9.109 1 60.25 19 THR B N 1
ATOM 7015 C CA . THR B 1 19 ? -28.438 -35.719 10.008 1 60.25 19 THR B CA 1
ATOM 7016 C C . THR B 1 19 ? -28.203 -37.094 9.383 1 60.25 19 THR B C 1
ATOM 7018 O O . THR B 1 19 ? -27.156 -37.719 9.594 1 60.25 19 THR B O 1
ATOM 7021 N N . ASP B 1 20 ? -29.125 -37.375 8.57 1 58.31 20 ASP B N 1
ATOM 7022 C CA . ASP B 1 20 ? -28.969 -38.688 7.926 1 58.31 20 ASP B CA 1
ATOM 7023 C C . ASP B 1 20 ? -27.906 -38.625 6.836 1 58.31 20 ASP B C 1
ATOM 7025 O O . ASP B 1 20 ? -27.156 -39.594 6.645 1 58.31 20 ASP B O 1
ATOM 7029 N N . ALA B 1 21 ? -27.781 -37.438 6.352 1 63.81 21 ALA B N 1
ATOM 7030 C CA . ALA B 1 21 ? -26.766 -37.281 5.312 1 63.81 21 ALA B CA 1
ATOM 7031 C C . ALA B 1 21 ? -25.359 -37.312 5.91 1 63.81 21 ALA B C 1
ATOM 7033 O O . ALA B 1 21 ? -24.453 -37.906 5.324 1 63.81 21 ALA B O 1
ATOM 7034 N N . LEU B 1 22 ? -25.203 -36.812 7.129 1 74.38 22 LEU B N 1
ATOM 7035 C CA . LEU B 1 22 ? -23.906 -36.844 7.801 1 74.38 22 LEU B CA 1
ATOM 7036 C C . LEU B 1 22 ? -23.562 -38.281 8.234 1 74.38 22 LEU B C 1
ATOM 7038 O O . LEU B 1 22 ? -22.406 -38.719 8.086 1 74.38 22 LEU B O 1
ATOM 7042 N N . GLY B 1 23 ? -24.578 -38.906 8.727 1 72.62 23 GLY B N 1
ATOM 7043 C CA . GLY B 1 23 ? -24.328 -40.281 9.133 1 72.62 23 GLY B CA 1
ATOM 7044 C C . GLY B 1 23 ? -23.953 -41.188 7.973 1 72.62 23 GLY B C 1
ATOM 7045 O O . GLY B 1 23 ? -23.047 -42 8.086 1 72.62 23 GLY B O 1
ATOM 7046 N N . THR B 1 24 ? -24.578 -40.969 6.93 1 73.25 24 THR B N 1
ATOM 7047 C CA . THR B 1 24 ? -24.266 -41.75 5.75 1 73.25 24 THR B CA 1
ATOM 7048 C C . THR B 1 24 ? -22.891 -41.406 5.191 1 73.25 24 THR B C 1
ATOM 7050 O O . THR B 1 24 ? -22.141 -42.281 4.77 1 73.25 24 THR B O 1
ATOM 7053 N N . SER B 1 25 ? -22.594 -40.156 5.273 1 77.38 25 SER B N 1
ATOM 7054 C CA . SER B 1 25 ? -21.297 -39.719 4.77 1 77.38 25 SER B CA 1
ATOM 7055 C C . SER B 1 25 ? -20.156 -40.281 5.637 1 77.38 25 SER B C 1
ATOM 7057 O O . SER B 1 25 ? -19.156 -40.75 5.117 1 77.38 25 SER B O 1
ATOM 7059 N N . VAL B 1 26 ? -20.359 -40.25 6.891 1 82.44 26 VAL B N 1
ATOM 7060 C CA . VAL B 1 26 ? -19.312 -40.719 7.793 1 82.44 26 VAL B CA 1
ATOM 7061 C C . VAL B 1 26 ? -19.156 -42.219 7.641 1 82.44 26 VAL B C 1
ATOM 7063 O O . VAL B 1 26 ? -18.031 -42.75 7.664 1 82.44 26 VAL B O 1
ATOM 7066 N N . SER B 1 27 ? -20.281 -42.906 7.363 1 82 27 SER B N 1
ATOM 7067 C CA . SER B 1 27 ? -20.234 -44.375 7.277 1 82 27 SER B CA 1
ATOM 7068 C C . SER B 1 27 ? -19.594 -44.812 5.973 1 82 27 SER B C 1
ATOM 7070 O O . SER B 1 27 ? -18.984 -45.906 5.918 1 82 27 SER B O 1
ATOM 7072 N N . ILE B 1 28 ? -19.609 -44 5.039 1 82.94 28 ILE B N 1
ATOM 7073 C CA . ILE B 1 28 ? -19.062 -44.375 3.742 1 82.94 28 ILE B CA 1
ATOM 7074 C C . ILE B 1 28 ? -17.625 -43.875 3.619 1 82.94 28 ILE B C 1
ATOM 7076 O O . ILE B 1 28 ? -16.719 -44.656 3.248 1 82.94 28 ILE B O 1
ATOM 7080 N N . TYR B 1 29 ? -17.391 -42.719 4.035 1 86.44 29 TYR B N 1
ATOM 7081 C CA . TYR B 1 29 ? -16.125 -42.094 3.697 1 86.44 29 TYR B CA 1
ATOM 7082 C C . TYR B 1 29 ? -15.047 -42.438 4.715 1 86.44 29 TYR B C 1
ATOM 7084 O O . TYR B 1 29 ? -13.867 -42.531 4.371 1 86.44 29 TYR B O 1
ATOM 7092 N N . PHE B 1 30 ? -15.32 -42.75 5.891 1 88.81 30 PHE B N 1
ATOM 7093 C CA . PHE B 1 30 ? -14.305 -43.031 6.887 1 88.81 30 PHE B CA 1
ATOM 7094 C C . PHE B 1 30 ? -13.734 -44.438 6.66 1 88.81 30 PHE B C 1
ATOM 7096 O O . PHE B 1 30 ? -12.516 -44.656 6.754 1 88.81 30 PHE B O 1
ATOM 7103 N N . PRO B 1 31 ? -14.672 -45.344 6.316 1 86.88 31 PRO B N 1
ATOM 7104 C CA . PRO B 1 31 ? -14.078 -46.625 5.965 1 86.88 31 PRO B CA 1
ATOM 7105 C C . PRO B 1 31 ? -13.234 -46.562 4.691 1 86.88 31 PRO B C 1
ATOM 7107 O O . PRO B 1 31 ? -12.227 -47.281 4.578 1 86.88 31 PRO B O 1
ATOM 7110 N N . MET B 1 32 ? -13.602 -45.781 3.871 1 88.69 32 MET B N 1
ATOM 7111 C CA . MET B 1 32 ? -12.805 -45.594 2.662 1 88.69 32 MET B CA 1
ATOM 7112 C C . MET B 1 32 ? -11.438 -45.031 2.998 1 88.69 32 MET B C 1
ATOM 7114 O O . MET B 1 32 ? -10.438 -45.375 2.389 1 88.69 32 MET B O 1
ATOM 7118 N N . LEU B 1 33 ? -11.422 -44.125 3.939 1 90.31 33 LEU B N 1
ATOM 7119 C CA . LEU B 1 33 ? -10.156 -43.562 4.395 1 90.31 33 LEU B CA 1
ATOM 7120 C C . LEU B 1 33 ? -9.289 -44.625 5.051 1 90.31 33 LEU B C 1
ATOM 7122 O O . LEU B 1 33 ? -8.086 -44.719 4.77 1 90.31 33 LEU B O 1
ATOM 7126 N N . ALA B 1 34 ? -9.875 -45.438 5.809 1 90.5 34 ALA B N 1
ATOM 7127 C CA . ALA B 1 34 ? -9.133 -46.531 6.473 1 90.5 34 ALA B CA 1
ATOM 7128 C C . ALA B 1 34 ? -8.578 -47.531 5.457 1 90.5 34 ALA B C 1
ATOM 7130 O O . ALA B 1 34 ? -7.445 -47.969 5.59 1 90.5 34 ALA B O 1
ATOM 7131 N N . PHE B 1 35 ? -9.391 -47.75 4.52 1 90.75 35 PHE B N 1
ATOM 7132 C CA . PHE B 1 35 ? -8.961 -48.656 3.467 1 90.75 35 PHE B CA 1
ATOM 7133 C C . PHE B 1 35 ? -7.801 -48.062 2.676 1 90.75 35 PHE B C 1
ATOM 7135 O O . PHE B 1 35 ? -6.84 -48.781 2.354 1 90.75 35 PHE B O 1
ATOM 7142 N N . ALA B 1 36 ? -7.883 -46.875 2.402 1 91.19 36 ALA B N 1
ATOM 7143 C CA . ALA B 1 36 ? -6.828 -46.219 1.638 1 91.19 36 ALA B CA 1
ATOM 7144 C C . ALA B 1 36 ? -5.523 -46.156 2.426 1 91.19 36 ALA B C 1
ATOM 7146 O O . ALA B 1 36 ? -4.445 -46.344 1.859 1 91.19 36 ALA B O 1
ATOM 7147 N N . LEU B 1 37 ? -5.602 -45.938 3.709 1 91 37 LEU B N 1
ATOM 7148 C CA . LEU B 1 37 ? -4.406 -45.875 4.543 1 91 37 LEU B CA 1
ATOM 7149 C C . LEU B 1 37 ? -3.777 -47.281 4.66 1 91 37 LEU B C 1
ATOM 7151 O O . LEU B 1 37 ? -2.551 -47.406 4.66 1 91 37 LEU B O 1
ATOM 7155 N N . LEU B 1 38 ? -4.668 -48.25 4.664 1 90.69 38 LEU B N 1
ATOM 7156 C CA . LEU B 1 38 ? -4.168 -49.625 4.727 1 90.69 38 LEU B CA 1
ATOM 7157 C C . LEU B 1 38 ? -3.539 -50.031 3.398 1 90.69 38 LEU B C 1
ATOM 7159 O O . LEU B 1 38 ? -2.492 -50.688 3.377 1 90.69 38 LEU B O 1
ATOM 7163 N N . LEU B 1 39 ? -4.227 -49.625 2.41 1 89.75 39 LEU B N 1
ATOM 7164 C CA . LEU B 1 39 ? -3.689 -49.938 1.085 1 89.75 39 LEU B CA 1
ATOM 7165 C C . LEU B 1 39 ? -2.334 -49.25 0.889 1 89.75 39 LEU B C 1
ATOM 7167 O O . LEU B 1 39 ? -1.419 -49.844 0.318 1 89.75 39 LEU B O 1
ATOM 7171 N N . PHE B 1 40 ? -2.164 -48.094 1.351 1 91 40 PHE B N 1
ATOM 7172 C CA . PHE B 1 40 ? -0.9 -47.375 1.231 1 91 40 PHE B CA 1
ATOM 7173 C C . PHE B 1 40 ? 0.199 -48.062 2.016 1 91 40 PHE B C 1
ATOM 7175 O O . PHE B 1 40 ? 1.326 -48.219 1.534 1 91 40 PHE B O 1
ATOM 7182 N N . GLU B 1 41 ? -0.19 -48.531 3.176 1 88.19 41 GLU B N 1
ATOM 7183 C CA . GLU B 1 41 ? 0.812 -49.188 4.012 1 88.19 41 GLU B CA 1
ATOM 7184 C C . GLU B 1 41 ? 1.258 -50.531 3.4 1 88.19 41 GLU B C 1
ATOM 7186 O O . GLU B 1 41 ? 2.439 -50.875 3.451 1 88.19 41 GLU B O 1
ATOM 7191 N N . VAL B 1 42 ? 0.328 -51.156 2.752 1 87.44 42 VAL B N 1
ATOM 7192 C CA . VAL B 1 42 ? 0.646 -52.438 2.139 1 87.44 42 VAL B CA 1
ATOM 7193 C C . VAL B 1 42 ? 1.498 -52.219 0.891 1 87.44 42 VAL B C 1
ATOM 7195 O O . VAL B 1 42 ? 2.48 -52.938 0.669 1 87.44 42 VAL B O 1
ATOM 7198 N N . LEU B 1 43 ? 1.15 -51.219 0.212 1 86.94 43 LEU B N 1
ATOM 7199 C CA . LEU B 1 43 ? 1.875 -50.969 -1.026 1 86.94 43 LEU B CA 1
ATOM 7200 C C . LEU B 1 43 ? 3.26 -50.406 -0.736 1 86.94 43 LEU B C 1
ATOM 7202 O O . LEU B 1 43 ? 4.215 -50.688 -1.464 1 86.94 43 LEU B O 1
ATOM 7206 N N . ARG B 1 44 ? 3.436 -49.656 0.241 1 84.94 44 ARG B N 1
ATOM 7207 C CA . ARG B 1 44 ? 4.707 -49.031 0.602 1 84.94 44 ARG B CA 1
ATOM 7208 C C . ARG B 1 44 ? 5.727 -50.094 1.028 1 84.94 44 ARG B C 1
ATOM 7210 O O . ARG B 1 44 ? 6.918 -49.969 0.745 1 84.94 44 ARG B O 1
ATOM 7217 N N . ARG B 1 45 ? 5.242 -51.031 1.62 1 81.12 45 ARG B N 1
ATOM 7218 C CA . ARG B 1 45 ? 6.133 -52.062 2.158 1 81.12 45 ARG B CA 1
ATOM 7219 C C . ARG B 1 45 ? 6.59 -53 1.065 1 81.12 45 ARG B C 1
ATOM 7221 O O . ARG B 1 45 ? 7.637 -53.656 1.191 1 81.12 45 ARG B O 1
ATOM 7228 N N . ARG B 1 46 ? 5.844 -52.938 -0.004 1 78.75 46 ARG B N 1
ATOM 7229 C CA . ARG B 1 46 ? 6.238 -53.812 -1.099 1 78.75 46 ARG B CA 1
ATOM 7230 C C . ARG B 1 46 ? 7.371 -53.188 -1.916 1 78.75 46 ARG B C 1
ATOM 7232 O O . ARG B 1 46 ? 7.324 -52 -2.246 1 78.75 46 ARG B O 1
ATOM 7239 N N . LYS B 1 47 ? 8.438 -53.844 -2.078 1 67.25 47 LYS B N 1
ATOM 7240 C CA . LYS B 1 47 ? 9.648 -53.406 -2.756 1 67.25 47 LYS B CA 1
ATOM 7241 C C . LYS B 1 47 ? 9.352 -52.969 -4.184 1 67.25 47 LYS B C 1
ATOM 7243 O O . LYS B 1 47 ? 10.047 -52.125 -4.73 1 67.25 47 LYS B O 1
ATOM 7248 N N . SER B 1 48 ? 8.281 -53.531 -4.727 1 62.69 48 SER B N 1
ATOM 7249 C CA . SER B 1 48 ? 8.008 -53.281 -6.133 1 62.69 48 SER B CA 1
ATOM 7250 C C . SER B 1 48 ? 7.406 -51.875 -6.324 1 62.69 48 SER B C 1
ATOM 7252 O O . SER B 1 48 ? 7.41 -51.344 -7.434 1 62.69 48 SER B O 1
ATOM 7254 N N . TRP B 1 49 ? 6.969 -51.312 -5.27 1 66.06 49 TRP B N 1
ATOM 7255 C CA . TRP B 1 49 ? 6.289 -50 -5.414 1 66.06 49 TRP B CA 1
ATOM 7256 C C . TRP B 1 49 ? 7.148 -48.875 -4.867 1 66.06 49 TRP B C 1
ATOM 7258 O O . TRP B 1 49 ? 6.73 -48.156 -3.961 1 66.06 49 TRP B O 1
ATOM 7268 N N . ARG B 1 50 ? 8.344 -48.781 -5.332 1 71.38 50 ARG B N 1
ATOM 7269 C CA . ARG B 1 50 ? 9.273 -47.719 -4.961 1 71.38 50 ARG B CA 1
ATOM 7270 C C . ARG B 1 50 ? 8.812 -46.375 -5.496 1 71.38 50 ARG B C 1
ATOM 7272 O O . ARG B 1 50 ? 9.375 -45.312 -5.141 1 71.38 50 ARG B O 1
ATOM 7279 N N . ILE B 1 51 ? 7.711 -46.438 -6.199 1 74.69 51 ILE B N 1
ATOM 7280 C CA . ILE B 1 51 ? 7.18 -45.219 -6.809 1 74.69 51 ILE B CA 1
ATOM 7281 C C . ILE B 1 51 ? 6.59 -44.312 -5.73 1 74.69 51 ILE B C 1
ATOM 7283 O O . ILE B 1 51 ? 6.535 -43.094 -5.895 1 74.69 51 ILE B O 1
ATOM 7287 N N . LEU B 1 52 ? 6.336 -44.938 -4.609 1 77.56 52 LEU B N 1
ATOM 7288 C CA . LEU B 1 52 ? 5.711 -44.188 -3.537 1 77.56 52 LEU B CA 1
ATOM 7289 C C . LEU B 1 52 ? 6.762 -43.469 -2.688 1 77.56 52 LEU B C 1
ATOM 7291 O O . LEU B 1 52 ? 6.445 -42.531 -1.959 1 77.56 52 LEU B O 1
ATOM 7295 N N . GLN B 1 53 ? 8.047 -43.906 -2.711 1 79.38 53 GLN B N 1
ATOM 7296 C CA . GLN B 1 53 ? 9.148 -43.312 -1.975 1 79.38 53 GLN B CA 1
ATOM 7297 C C . GLN B 1 53 ? 10.414 -43.25 -2.818 1 79.38 53 GLN B C 1
ATOM 7299 O O . GLN B 1 53 ? 11.414 -43.906 -2.482 1 79.38 53 GLN B O 1
ATOM 7304 N N . PRO B 1 54 ? 10.312 -42.375 -3.836 1 75.19 54 PRO B N 1
ATOM 7305 C CA . PRO B 1 54 ? 11.453 -42.375 -4.75 1 75.19 54 PRO B CA 1
ATOM 7306 C C . PRO B 1 54 ? 12.688 -41.688 -4.148 1 75.19 54 PRO B C 1
ATOM 7308 O O . PRO B 1 54 ? 13.82 -42.062 -4.496 1 75.19 54 PRO B O 1
ATOM 7311 N N . GLU B 1 55 ? 12.383 -40.781 -3.332 1 76.38 55 GLU B N 1
ATOM 7312 C CA . GLU B 1 55 ? 13.5 -40 -2.805 1 76.38 55 GLU B CA 1
ATOM 7313 C C . GLU B 1 55 ? 13.547 -40.062 -1.28 1 76.38 55 GLU B C 1
ATOM 7315 O O . GLU B 1 55 ? 12.531 -40.344 -0.633 1 76.38 55 GLU B O 1
ATOM 7320 N N . ASN B 1 56 ? 14.711 -40.25 -0.756 1 79.25 56 ASN B N 1
ATOM 7321 C CA . ASN B 1 56 ? 14.953 -40.094 0.677 1 79.25 56 ASN B CA 1
ATOM 7322 C C . ASN B 1 56 ? 15.844 -38.906 0.987 1 79.25 56 ASN B C 1
ATOM 7324 O O . ASN B 1 56 ? 17.016 -39.062 1.318 1 79.25 56 ASN B O 1
ATOM 7328 N N . THR B 1 57 ? 15.227 -37.75 0.943 1 75.88 57 THR B N 1
ATOM 7329 C CA . THR B 1 57 ? 15.93 -36.469 1.031 1 75.88 57 THR B CA 1
ATOM 7330 C C . THR B 1 57 ? 16.672 -36.344 2.361 1 75.88 57 THR B C 1
ATOM 7332 O O . THR B 1 57 ? 17.734 -35.75 2.432 1 75.88 57 THR B O 1
ATOM 7335 N N . PHE B 1 58 ? 16.156 -36.938 3.459 1 80.62 58 PHE B N 1
ATOM 7336 C CA . PHE B 1 58 ? 16.734 -36.75 4.777 1 80.62 58 PHE B CA 1
ATOM 7337 C C . PHE B 1 58 ? 17.562 -37.969 5.18 1 80.62 58 PHE B C 1
ATOM 7339 O O . PHE B 1 58 ? 18.109 -38.031 6.285 1 80.62 58 PHE B O 1
ATOM 7346 N N . GLY B 1 59 ? 17.734 -38.906 4.309 1 79.88 59 GLY B N 1
ATOM 7347 C CA . GLY B 1 59 ? 18.578 -40.062 4.539 1 79.88 59 GLY B CA 1
ATOM 7348 C C . GLY B 1 59 ? 18.141 -40.906 5.715 1 79.88 59 GLY B C 1
ATOM 7349 O O . GLY B 1 59 ? 18.969 -41.375 6.508 1 79.88 59 GLY B O 1
ATOM 7350 N N . ILE B 1 60 ? 16.812 -41.062 5.855 1 81.12 60 ILE B N 1
ATOM 7351 C CA . ILE B 1 60 ? 16.312 -41.906 6.953 1 81.12 60 ILE B CA 1
ATOM 7352 C C . ILE B 1 60 ? 16.578 -43.375 6.668 1 81.12 60 ILE B C 1
ATOM 7354 O O . ILE B 1 60 ? 16.438 -43.812 5.531 1 81.12 60 ILE B O 1
ATOM 7358 N N . GLN B 1 61 ? 17.031 -44.031 7.641 1 79.12 61 GLN B N 1
ATOM 7359 C CA . GLN B 1 61 ? 17.406 -45.438 7.496 1 79.12 61 GLN B CA 1
ATOM 7360 C C . GLN B 1 61 ? 16.203 -46.281 7.066 1 79.12 61 GLN B C 1
ATOM 7362 O O . GLN B 1 61 ? 15.102 -46.125 7.598 1 79.12 61 GLN B O 1
ATOM 7367 N N . GLN B 1 62 ? 16.359 -47.094 6.066 1 77.5 62 GLN B N 1
ATOM 7368 C CA . GLN B 1 62 ? 15.297 -47.906 5.484 1 77.5 62 GLN B CA 1
ATOM 7369 C C . GLN B 1 62 ? 14.719 -48.875 6.516 1 77.5 62 GLN B C 1
ATOM 7371 O O . GLN B 1 62 ? 13.523 -49.188 6.492 1 77.5 62 GLN B O 1
ATOM 7376 N N . ALA B 1 63 ? 15.57 -49.281 7.465 1 75.25 63 ALA B N 1
ATOM 7377 C CA . ALA B 1 63 ? 15.117 -50.219 8.477 1 75.25 63 ALA B CA 1
ATOM 7378 C C . ALA B 1 63 ? 14.062 -49.594 9.383 1 75.25 63 ALA B C 1
ATOM 7380 O O . ALA B 1 63 ? 13.117 -50.281 9.812 1 75.25 63 ALA B O 1
ATOM 7381 N N . ARG B 1 64 ? 14.219 -48.344 9.57 1 79.94 64 ARG B N 1
ATOM 7382 C CA . ARG B 1 64 ? 13.266 -47.656 10.43 1 79.94 64 ARG B CA 1
ATOM 7383 C C . ARG B 1 64 ? 11.953 -47.406 9.703 1 79.94 64 ARG B C 1
ATOM 7385 O O . ARG B 1 64 ? 10.898 -47.312 10.328 1 79.94 64 ARG B O 1
ATOM 7392 N N . LEU B 1 65 ? 12.023 -47.344 8.367 1 79.38 65 LEU B N 1
ATOM 7393 C CA . LEU B 1 65 ? 10.859 -47 7.555 1 79.38 65 LEU B CA 1
ATOM 7394 C C . LEU B 1 65 ? 10.023 -48.25 7.27 1 79.38 65 LEU B C 1
ATOM 7396 O O . LEU B 1 65 ? 8.852 -48.156 6.902 1 79.38 65 LEU B O 1
ATOM 7400 N N . GLN B 1 66 ? 10.547 -49.469 7.598 1 79.19 66 GLN B N 1
ATOM 7401 C CA . GLN B 1 66 ? 9.867 -50.688 7.199 1 79.19 66 GLN B CA 1
ATOM 7402 C C . GLN B 1 66 ? 8.805 -51.062 8.219 1 79.19 66 GLN B C 1
ATOM 7404 O O . GLN B 1 66 ? 7.883 -51.844 7.906 1 79.19 66 GLN B O 1
ATOM 7409 N N . ARG B 1 67 ? 8.828 -50.438 9.461 1 79.69 67 ARG B N 1
ATOM 7410 C CA . ARG B 1 67 ? 7.816 -50.75 10.469 1 79.69 67 ARG B CA 1
ATOM 7411 C C . ARG B 1 67 ? 6.48 -50.094 10.125 1 79.69 67 ARG B C 1
ATOM 7413 O O . ARG B 1 67 ? 6.434 -49.094 9.391 1 79.69 67 ARG B O 1
ATOM 7420 N N . TRP B 1 68 ? 5.363 -50.844 10.539 1 83.94 68 TRP B N 1
ATOM 7421 C CA . TRP B 1 68 ? 4.016 -50.344 10.273 1 83.94 68 TRP B CA 1
ATOM 7422 C C . TRP B 1 68 ? 3.814 -48.969 10.875 1 83.94 68 TRP B C 1
ATOM 7424 O O . TRP B 1 68 ? 3.992 -48.781 12.086 1 83.94 68 TRP B O 1
ATOM 7434 N N . TYR B 1 69 ? 3.502 -47.938 10.07 1 86.44 69 TYR B N 1
ATOM 7435 C CA . TYR B 1 69 ? 3.145 -46.562 10.43 1 86.44 69 TYR B CA 1
ATOM 7436 C C . TYR B 1 69 ? 4.293 -45.875 11.148 1 86.44 69 TYR B C 1
ATOM 7438 O O . TYR B 1 69 ? 4.09 -44.875 11.844 1 86.44 69 TYR B O 1
ATOM 7446 N N . SER B 1 70 ? 5.527 -46.406 11.031 1 84.38 70 SER B N 1
ATOM 7447 C CA . SER B 1 70 ? 6.691 -45.812 11.695 1 84.38 70 SER B CA 1
ATOM 7448 C C . SER B 1 70 ? 7.133 -44.531 11.016 1 84.38 70 SER B C 1
ATOM 7450 O O . SER B 1 70 ? 7.848 -43.719 11.602 1 84.38 70 SER B O 1
ATOM 7452 N N . TRP B 1 71 ? 6.629 -44.375 9.797 1 86.19 71 TRP B N 1
ATOM 7453 C CA . TRP B 1 71 ? 7.039 -43.188 9.039 1 86.19 71 TRP B CA 1
ATOM 7454 C C . TRP B 1 71 ? 6.352 -41.938 9.57 1 86.19 71 TRP B C 1
ATOM 7456 O O . TRP B 1 71 ? 6.848 -40.812 9.383 1 86.19 71 TRP B O 1
ATOM 7466 N N . ILE B 1 72 ? 5.336 -42.031 10.273 1 88.88 72 ILE B N 1
ATOM 7467 C CA . ILE B 1 72 ? 4.559 -40.875 10.711 1 88.88 72 ILE B CA 1
ATOM 7468 C C . ILE B 1 72 ? 5.332 -40.094 11.797 1 88.88 72 ILE B C 1
ATOM 7470 O O . ILE B 1 72 ? 5.566 -38.906 11.672 1 88.88 72 ILE B O 1
ATOM 7474 N N . PRO B 1 73 ? 5.812 -40.781 12.859 1 88.69 73 PRO B N 1
ATOM 7475 C CA . PRO B 1 73 ? 6.551 -40.031 13.867 1 88.69 73 PRO B CA 1
ATOM 7476 C C . PRO B 1 73 ? 7.898 -39.531 13.359 1 88.69 73 PRO B C 1
ATOM 7478 O O . PRO B 1 73 ? 8.398 -38.5 13.836 1 88.69 73 PRO B O 1
ATOM 7481 N N . LEU B 1 74 ? 8.477 -40.156 12.438 1 85.62 74 LEU B N 1
ATOM 7482 C CA . LEU B 1 74 ? 9.758 -39.75 11.883 1 85.62 74 LEU B CA 1
ATOM 7483 C C . LEU B 1 74 ? 9.625 -38.438 11.109 1 85.62 74 LEU B C 1
ATOM 7485 O O . LEU B 1 74 ? 10.586 -37.688 11 1 85.62 74 LEU B O 1
ATOM 7489 N N . LEU B 1 75 ? 8.438 -38.25 10.633 1 89.06 75 LEU B N 1
ATOM 7490 C CA . LEU B 1 75 ? 8.188 -37.031 9.875 1 89.06 75 LEU B CA 1
ATOM 7491 C C . LEU B 1 75 ? 8.219 -35.812 10.789 1 89.06 75 LEU B C 1
ATOM 7493 O O . LEU B 1 75 ? 8.586 -34.719 10.352 1 89.06 75 LEU B O 1
ATOM 7497 N N . PHE B 1 76 ? 7.875 -35.969 12.016 1 90.12 76 PHE B N 1
ATOM 7498 C CA . PHE B 1 76 ? 7.727 -34.844 12.922 1 90.12 76 PHE B CA 1
ATOM 7499 C C . PHE B 1 76 ? 9.023 -34.562 13.672 1 90.12 76 PHE B C 1
ATOM 7501 O O . PHE B 1 76 ? 9.125 -33.594 14.422 1 90.12 76 PHE B O 1
ATOM 7508 N N . ASN B 1 77 ? 10.047 -35.312 13.367 1 87.62 77 ASN B N 1
ATOM 7509 C CA . ASN B 1 77 ? 11.336 -35.094 14.016 1 87.62 77 ASN B CA 1
ATOM 7510 C C . ASN B 1 77 ? 12.227 -34.156 13.203 1 87.62 77 ASN B C 1
ATOM 7512 O O . ASN B 1 77 ? 13.281 -33.719 13.688 1 87.62 77 ASN B O 1
ATOM 7516 N N . VAL B 1 78 ? 11.828 -33.781 12.109 1 90.31 78 VAL B N 1
ATOM 7517 C CA . VAL B 1 78 ? 12.609 -32.906 11.25 1 90.31 78 VAL B CA 1
ATOM 7518 C C . VAL B 1 78 ? 12.352 -31.453 11.633 1 90.31 78 VAL B C 1
ATOM 7520 O O . VAL B 1 78 ? 11.211 -31.047 11.836 1 90.31 78 VAL B O 1
ATOM 7523 N N . THR B 1 79 ? 13.461 -30.703 11.781 1 90.38 79 THR B N 1
ATOM 7524 C CA . THR B 1 79 ? 13.367 -29.312 12.195 1 90.38 79 THR B CA 1
ATOM 7525 C C . THR B 1 79 ? 13.039 -28.422 11.016 1 90.38 79 THR B C 1
ATOM 7527 O O . THR B 1 79 ? 13.172 -28.828 9.859 1 90.38 79 THR B O 1
ATOM 7530 N N . ASP B 1 80 ? 12.594 -27.234 11.25 1 91.88 80 ASP B N 1
ATOM 7531 C CA . ASP B 1 80 ? 12.211 -26.266 10.234 1 91.88 80 ASP B CA 1
ATOM 7532 C C . ASP B 1 80 ? 13.414 -25.828 9.406 1 91.88 80 ASP B C 1
ATOM 7534 O O . ASP B 1 80 ? 13.305 -25.625 8.195 1 91.88 80 ASP B O 1
ATOM 7538 N N . LYS B 1 81 ? 14.57 -25.734 9.992 1 91.44 81 LYS B N 1
ATOM 7539 C CA . LYS B 1 81 ? 15.781 -25.328 9.281 1 91.44 81 LYS B CA 1
ATOM 7540 C C . LYS B 1 81 ? 16.188 -26.359 8.242 1 91.44 81 LYS B C 1
ATOM 7542 O O . LYS B 1 81 ? 16.594 -26.016 7.133 1 91.44 81 LYS B O 1
ATOM 7547 N N . GLU B 1 82 ? 15.922 -27.609 8.625 1 90.88 82 GLU B N 1
ATOM 7548 C CA . GLU B 1 82 ? 16.266 -28.672 7.688 1 90.88 82 GLU B CA 1
ATOM 7549 C C . GLU B 1 82 ? 15.297 -28.703 6.508 1 90.88 82 GLU B C 1
ATOM 7551 O O . GLU B 1 82 ? 15.695 -29 5.379 1 90.88 82 GLU B O 1
ATOM 7556 N N . ILE B 1 83 ? 14.094 -28.438 6.805 1 91.31 83 ILE B N 1
ATOM 7557 C CA . ILE B 1 83 ? 13.094 -28.422 5.746 1 91.31 83 ILE B CA 1
ATOM 7558 C C . ILE B 1 83 ? 13.398 -27.312 4.75 1 91.31 83 ILE B C 1
ATOM 7560 O O . ILE B 1 83 ? 13.344 -27.516 3.537 1 91.31 83 ILE B O 1
ATOM 7564 N N . VAL B 1 84 ? 13.836 -26.141 5.234 1 90.44 84 VAL B N 1
ATOM 7565 C CA . VAL B 1 84 ? 14.125 -25 4.375 1 90.44 84 VAL B CA 1
ATOM 7566 C C . VAL B 1 84 ? 15.367 -25.281 3.533 1 90.44 84 VAL B C 1
ATOM 7568 O O . VAL B 1 84 ? 15.406 -24.953 2.344 1 90.44 84 VAL B O 1
ATOM 7571 N N . ASP B 1 85 ? 16.297 -25.984 4.094 1 86.88 85 ASP B N 1
ATOM 7572 C CA . ASP B 1 85 ? 17.562 -26.219 3.408 1 86.88 85 ASP B CA 1
ATOM 7573 C C . ASP B 1 85 ? 17.406 -27.297 2.336 1 86.88 85 ASP B C 1
ATOM 7575 O O . ASP B 1 85 ? 17.953 -27.172 1.237 1 86.88 85 ASP B O 1
ATOM 7579 N N . LYS B 1 86 ? 16.531 -28.281 2.584 1 87.06 86 LYS B N 1
ATOM 7580 C CA . LYS B 1 86 ? 16.469 -29.406 1.669 1 87.06 86 LYS B CA 1
ATOM 7581 C C . LYS B 1 86 ? 15.266 -29.328 0.749 1 87.06 86 LYS B C 1
ATOM 7583 O O . LYS B 1 86 ? 15.328 -29.734 -0.413 1 87.06 86 LYS B O 1
ATOM 7588 N N . CYS B 1 87 ? 14.164 -28.828 1.232 1 88 87 CYS B N 1
ATOM 7589 C CA . CYS B 1 87 ? 12.938 -28.828 0.444 1 88 87 CYS B CA 1
ATOM 7590 C C . CYS B 1 87 ? 12.641 -27.453 -0.128 1 88 87 CYS B C 1
ATOM 7592 O O . CYS B 1 87 ? 11.875 -27.328 -1.083 1 88 87 CYS B O 1
ATOM 7594 N N . GLY B 1 88 ? 13.188 -26.469 0.423 1 88 88 GLY B N 1
ATOM 7595 C CA . GLY B 1 88 ? 12.938 -25.125 -0.084 1 88 88 GLY B CA 1
ATOM 7596 C C . GLY B 1 88 ? 12.008 -24.312 0.799 1 88 88 GLY B C 1
ATOM 7597 O O . GLY B 1 88 ? 11.289 -24.875 1.627 1 88 88 GLY B O 1
ATOM 7598 N N . LEU B 1 89 ? 12.016 -23.031 0.674 1 90.75 89 LEU B N 1
ATOM 7599 C CA . LEU B 1 89 ? 11.234 -22.125 1.506 1 90.75 89 LEU B CA 1
ATOM 7600 C C . LEU B 1 89 ? 9.75 -22.203 1.151 1 90.75 89 LEU B C 1
ATOM 7602 O O . LEU B 1 89 ? 8.891 -22 2.012 1 90.75 89 LEU B O 1
ATOM 7606 N N . ASP B 1 90 ? 9.352 -22.5 -0.092 1 90.81 90 ASP B N 1
ATOM 7607 C CA . ASP B 1 90 ? 7.945 -22.594 -0.483 1 90.81 90 ASP B CA 1
ATOM 7608 C C . ASP B 1 90 ? 7.27 -23.781 0.193 1 90.81 90 ASP B C 1
ATOM 7610 O O . ASP B 1 90 ? 6.129 -23.672 0.648 1 90.81 90 ASP B O 1
ATOM 7614 N N . ALA B 1 91 ? 7.957 -24.969 0.218 1 91.19 91 ALA B N 1
ATOM 7615 C CA . ALA B 1 91 ? 7.426 -26.125 0.924 1 91.19 91 ALA B CA 1
ATOM 7616 C C . ALA B 1 91 ? 7.242 -25.828 2.41 1 91.19 91 ALA B C 1
ATOM 7618 O O . ALA B 1 91 ? 6.25 -26.234 3.014 1 91.19 91 ALA B O 1
ATOM 7619 N N . TRP B 1 92 ? 8.203 -25.109 2.941 1 93.06 92 TRP B N 1
ATOM 7620 C CA . TRP B 1 92 ? 8.117 -24.734 4.348 1 93.06 92 TRP B CA 1
ATOM 7621 C C . TRP B 1 92 ? 6.906 -23.844 4.602 1 93.06 92 TRP B C 1
ATOM 7623 O O . TRP B 1 92 ? 6.199 -24.016 5.598 1 93.06 92 TRP B O 1
ATOM 7633 N N . VAL B 1 93 ? 6.645 -22.906 3.686 1 93.88 93 VAL B N 1
ATOM 7634 C CA . VAL B 1 93 ? 5.512 -22 3.848 1 93.88 93 VAL B CA 1
ATOM 7635 C C . VAL B 1 93 ? 4.207 -22.797 3.812 1 93.88 93 VAL B C 1
ATOM 7637 O O . VAL B 1 93 ? 3.307 -22.547 4.621 1 93.88 93 VAL B O 1
ATOM 7640 N N . ILE B 1 94 ? 4.055 -23.766 2.938 1 93.56 94 ILE B N 1
ATOM 7641 C CA . ILE B 1 94 ? 2.836 -24.562 2.811 1 93.56 94 ILE B CA 1
ATOM 7642 C C . ILE B 1 94 ? 2.635 -25.391 4.07 1 93.56 94 ILE B C 1
ATOM 7644 O O . ILE B 1 94 ? 1.534 -25.438 4.625 1 93.56 94 ILE B O 1
ATOM 7648 N N . LEU B 1 95 ? 3.701 -25.953 4.562 1 94.69 95 LEU B N 1
ATOM 7649 C CA . LEU B 1 95 ? 3.607 -26.797 5.75 1 94.69 95 LEU B CA 1
ATOM 7650 C C . LEU B 1 95 ? 3.283 -25.969 6.984 1 94.69 95 LEU B C 1
ATOM 7652 O O . LEU B 1 95 ? 2.494 -26.391 7.832 1 94.69 95 LEU B O 1
ATOM 7656 N N . ARG B 1 96 ? 3.873 -24.828 7.078 1 95.31 96 ARG B N 1
ATOM 7657 C CA . ARG B 1 96 ? 3.6 -23.969 8.219 1 95.31 96 ARG B CA 1
ATOM 7658 C C . ARG B 1 96 ? 2.17 -23.438 8.18 1 95.31 96 ARG B C 1
ATOM 7660 O O . ARG B 1 96 ? 1.548 -23.234 9.219 1 95.31 96 ARG B O 1
ATOM 7667 N N . PHE B 1 97 ? 1.709 -23.203 6.988 1 96.5 97 PHE B N 1
ATOM 7668 C CA . PHE B 1 97 ? 0.325 -22.75 6.883 1 96.5 97 PHE B CA 1
ATOM 7669 C C . PHE B 1 97 ? -0.634 -23.859 7.309 1 96.5 97 PHE B C 1
ATOM 7671 O O . PHE B 1 97 ? -1.646 -23.594 7.961 1 96.5 97 PHE B O 1
ATOM 7678 N N . ILE B 1 98 ? -0.342 -25.094 6.973 1 97 98 ILE B N 1
ATOM 7679 C CA . ILE B 1 98 ? -1.16 -26.219 7.391 1 97 98 ILE B CA 1
ATOM 7680 C C . ILE B 1 98 ? -1.143 -26.344 8.914 1 97 98 ILE B C 1
ATOM 7682 O O . ILE B 1 98 ? -2.188 -26.531 9.539 1 97 98 ILE B O 1
ATOM 7686 N N . ARG B 1 99 ? -0.037 -26.109 9.453 1 96.25 99 ARG B N 1
ATOM 7687 C CA . ARG B 1 99 ? 0.076 -26.156 10.906 1 96.25 99 ARG B CA 1
ATOM 7688 C C . ARG B 1 99 ? -0.693 -25.016 11.555 1 96.25 99 ARG B C 1
ATOM 7690 O O . ARG B 1 99 ? -1.271 -25.188 12.633 1 96.25 99 ARG B O 1
ATOM 7697 N N . LEU B 1 100 ? -0.622 -23.891 10.914 1 96.69 100 LEU B N 1
ATOM 7698 C CA . LEU B 1 100 ? -1.399 -22.75 11.406 1 96.69 100 LEU B CA 1
ATOM 7699 C C . LEU B 1 100 ? -2.891 -23.078 11.383 1 96.69 100 LEU B C 1
ATOM 7701 O O . LEU B 1 100 ? -3.613 -22.734 12.328 1 96.69 100 LEU B O 1
ATOM 7705 N N . GLY B 1 101 ? -3.305 -23.734 10.258 1 96.88 101 GLY B N 1
ATOM 7706 C CA . GLY B 1 101 ? -4.691 -24.156 10.195 1 96.88 101 GLY B CA 1
ATOM 7707 C C . GLY B 1 101 ? -5.07 -25.141 11.289 1 96.88 101 GLY B C 1
ATOM 7708 O O . GLY B 1 101 ? -6.168 -25.062 11.844 1 96.88 101 GLY B O 1
ATOM 7709 N N . GLU B 1 102 ? -4.133 -25.969 11.648 1 96.69 102 GLU B N 1
ATOM 7710 C CA . GLU B 1 102 ? -4.336 -26.938 12.719 1 96.69 102 GLU B CA 1
ATOM 7711 C C . GLU B 1 102 ? -4.512 -26.25 14.062 1 96.69 102 GLU B C 1
ATOM 7713 O O . GLU B 1 102 ? -5.418 -26.578 14.828 1 96.69 102 GLU B O 1
ATOM 7718 N N . LYS B 1 103 ? -3.701 -25.297 14.328 1 96.44 103 LYS B N 1
ATOM 7719 C CA . LYS B 1 103 ? -3.764 -24.578 15.594 1 96.44 103 LYS B CA 1
ATOM 7720 C C . LYS B 1 103 ? -5.059 -23.781 15.711 1 96.44 103 LYS B C 1
ATOM 7722 O O . LYS B 1 103 ? -5.688 -23.766 16.781 1 96.44 103 LYS B O 1
ATOM 7727 N N . ILE B 1 104 ? -5.434 -23.172 14.602 1 96.31 104 ILE B N 1
ATOM 7728 C CA . ILE B 1 104 ? -6.645 -22.359 14.633 1 96.31 104 ILE B CA 1
ATOM 7729 C C . ILE B 1 104 ? -7.867 -23.266 14.773 1 96.31 104 ILE B C 1
ATOM 7731 O O . ILE B 1 104 ? -8.805 -22.938 15.508 1 96.31 104 ILE B O 1
ATOM 7735 N N . ALA B 1 105 ? -7.859 -24.375 14.055 1 96.38 105 ALA B N 1
ATOM 7736 C CA . ALA B 1 105 ? -8.938 -25.344 14.219 1 96.38 105 ALA B CA 1
ATOM 7737 C C . ALA B 1 105 ? -8.984 -25.875 15.648 1 96.38 105 ALA B C 1
ATOM 7739 O O . ALA B 1 105 ? -10.062 -26.109 16.203 1 96.38 105 ALA B O 1
ATOM 7740 N N . GLY B 1 106 ? -7.797 -26.047 16.266 1 94.75 106 GLY B N 1
ATOM 7741 C CA . GLY B 1 106 ? -7.734 -26.469 17.656 1 94.75 106 GLY B CA 1
ATOM 7742 C C . GLY B 1 106 ? -8.328 -25.453 18.609 1 94.75 106 GLY B C 1
ATOM 7743 O O . GLY B 1 106 ? -9.07 -25.812 19.531 1 94.75 106 GLY B O 1
ATOM 7744 N N . VAL B 1 107 ? -8.078 -24.188 18.375 1 94.19 107 VAL B N 1
ATOM 7745 C CA . VAL B 1 107 ? -8.641 -23.125 19.203 1 94.19 107 VAL B CA 1
ATOM 7746 C C . VAL B 1 107 ? -10.156 -23.078 19.016 1 94.19 107 VAL B C 1
ATOM 7748 O O . VAL B 1 107 ? -10.891 -22.875 19.984 1 94.19 107 VAL B O 1
ATOM 7751 N N . ALA B 1 108 ? -10.594 -23.281 17.766 1 94.25 108 ALA B N 1
ATOM 7752 C CA . ALA B 1 108 ? -12.031 -23.281 17.484 1 94.25 108 ALA B CA 1
ATOM 7753 C C . ALA B 1 108 ? -12.719 -24.453 18.188 1 94.25 108 ALA B C 1
ATOM 7755 O O . ALA B 1 108 ? -13.852 -24.328 18.656 1 94.25 108 ALA B O 1
ATOM 7756 N N . VAL B 1 109 ? -12.055 -25.609 18.297 1 93.88 109 VAL B N 1
ATOM 7757 C CA . VAL B 1 109 ? -12.602 -26.766 18.984 1 93.88 109 VAL B CA 1
ATOM 7758 C C . VAL B 1 109 ? -12.68 -26.5 20.484 1 93.88 109 VAL B C 1
ATOM 7760 O O . VAL B 1 109 ? -13.656 -26.859 21.141 1 93.88 109 VAL B O 1
ATOM 7763 N N . LEU B 1 110 ? -11.734 -25.828 21.016 1 92.38 110 LEU B N 1
ATOM 7764 C CA . LEU B 1 110 ? -11.742 -25.484 22.438 1 92.38 110 LEU B CA 1
ATOM 7765 C C . LEU B 1 110 ? -12.875 -24.516 22.75 1 92.38 110 LEU B C 1
ATOM 7767 O O . LEU B 1 110 ? -13.531 -24.641 23.797 1 92.38 110 LEU B O 1
ATOM 7771 N N . ALA B 1 111 ? -13.078 -23.625 21.844 1 90.5 111 ALA B N 1
ATOM 7772 C CA . ALA B 1 111 ? -14.156 -22.656 22.047 1 90.5 111 ALA B CA 1
ATOM 7773 C C . ALA B 1 111 ? -15.523 -23.328 21.906 1 90.5 111 ALA B C 1
ATOM 7775 O O . ALA B 1 111 ? -16.516 -22.859 22.469 1 90.5 111 ALA B O 1
ATOM 7776 N N . SER B 1 112 ? -15.594 -24.469 21.188 1 89.06 112 SER B N 1
ATOM 7777 C CA . SER B 1 112 ? -16.844 -25.172 20.969 1 89.06 112 SER B CA 1
ATOM 7778 C C . SER B 1 112 ? -17.359 -25.812 22.25 1 89.06 112 SER B C 1
ATOM 7780 O O . SER B 1 112 ? -18.562 -26.016 22.406 1 89.06 112 SER B O 1
ATOM 7782 N N . PHE B 1 113 ? -16.5 -26.109 23.172 1 86.38 113 PHE B N 1
ATOM 7783 C CA . PHE B 1 113 ? -16.922 -26.703 24.438 1 86.38 113 PHE B CA 1
ATOM 7784 C C . PHE B 1 113 ? -17.766 -25.734 25.25 1 86.38 113 PHE B C 1
ATOM 7786 O O . PHE B 1 113 ? -18.625 -26.156 26.031 1 86.38 113 PHE B O 1
ATOM 7793 N N . LEU B 1 114 ? -17.547 -24.484 24.922 1 83.31 114 LEU B N 1
ATOM 7794 C CA . LEU B 1 114 ? -18.359 -23.469 25.609 1 83.31 114 LEU B CA 1
ATOM 7795 C C . LEU B 1 114 ? -19.672 -23.234 24.875 1 83.31 114 LEU B C 1
ATOM 7797 O O . LEU B 1 114 ? -20.688 -22.938 25.484 1 83.31 114 LEU B O 1
ATOM 7801 N N . LEU B 1 115 ? -19.688 -23.484 23.578 1 85.69 115 LEU B N 1
ATOM 7802 C CA . LEU B 1 115 ? -20.844 -23.125 22.766 1 85.69 115 LEU B CA 1
ATOM 7803 C C . LEU B 1 115 ? -21.859 -24.266 22.703 1 85.69 115 LEU B C 1
ATOM 7805 O O . LEU B 1 115 ? -23.062 -24.031 22.594 1 85.69 115 LEU B O 1
ATOM 7809 N N . PHE B 1 116 ? -21.5 -25.516 22.828 1 83.69 116 PHE B N 1
ATOM 7810 C CA . PHE B 1 116 ? -22.375 -26.656 22.609 1 83.69 116 PHE B CA 1
ATOM 7811 C C . PHE B 1 116 ? -23.484 -26.688 23.641 1 83.69 116 PHE B C 1
ATOM 7813 O O . PHE B 1 116 ? -24.672 -26.797 23.297 1 83.69 116 PHE B O 1
ATOM 7820 N N . PRO B 1 117 ? -23.094 -26.5 24.906 1 79.69 117 PRO B N 1
ATOM 7821 C CA . PRO B 1 117 ? -24.188 -26.531 25.875 1 79.69 117 PRO B CA 1
ATOM 7822 C C . PRO B 1 117 ? -25.156 -25.359 25.734 1 79.69 117 PRO B C 1
ATOM 7824 O O . PRO B 1 117 ? -26.344 -25.5 26 1 79.69 117 PRO B O 1
ATOM 7827 N N . LEU B 1 118 ? -24.688 -24.375 25.172 1 81.44 118 LEU B N 1
ATOM 7828 C CA . LEU B 1 118 ? -25.531 -23.188 25.047 1 81.44 118 LEU B CA 1
ATOM 7829 C C . LEU B 1 118 ? -26.484 -23.328 23.859 1 81.44 118 LEU B C 1
ATOM 7831 O O . LEU B 1 118 ? -27.625 -22.859 23.922 1 81.44 118 LEU B O 1
ATOM 7835 N N . TYR B 1 119 ? -25.984 -23.984 22.844 1 80.56 119 TYR B N 1
ATOM 7836 C CA . TYR B 1 119 ? -26.828 -24.141 21.656 1 80.56 119 TYR B CA 1
ATOM 7837 C C . TYR B 1 119 ? -27.844 -25.25 21.844 1 80.56 119 TYR B C 1
ATOM 7839 O O . TYR B 1 119 ? -28.984 -25.141 21.391 1 80.56 119 TYR B O 1
ATOM 7847 N N . VAL B 1 120 ? -27.469 -26.281 22.578 1 73.94 120 VAL B N 1
ATOM 7848 C CA . VAL B 1 120 ? -28.344 -27.438 22.734 1 73.94 120 VAL B CA 1
ATOM 7849 C C . VAL B 1 120 ? -29.438 -27.125 23.75 1 73.94 120 VAL B C 1
ATOM 7851 O O . VAL B 1 120 ? -30.578 -27.594 23.609 1 73.94 120 VAL B O 1
ATOM 7854 N N . THR B 1 121 ? -29.125 -26.297 24.719 1 67.62 121 THR B N 1
ATOM 7855 C CA . THR B 1 121 ? -30.094 -26.047 25.781 1 67.62 121 THR B CA 1
ATOM 7856 C C . THR B 1 121 ? -31.078 -24.953 25.375 1 67.62 121 THR B C 1
ATOM 7858 O O . THR B 1 121 ? -32.031 -24.656 26.109 1 67.62 121 THR B O 1
ATOM 7861 N N . SER B 1 122 ? -30.859 -24.344 24.188 1 67.5 122 SER B N 1
ATOM 7862 C CA . SER B 1 122 ? -31.828 -23.328 23.812 1 67.5 122 SER B CA 1
ATOM 7863 C C . SER B 1 122 ? -33.219 -23.938 23.562 1 67.5 122 SER B C 1
ATOM 7865 O O . SER B 1 122 ? -33.312 -25.016 22.984 1 67.5 122 SER B O 1
ATOM 7867 N N . PRO B 1 123 ? -34.25 -23.453 24.422 1 55.81 123 PRO B N 1
ATOM 7868 C CA . PRO B 1 123 ? -35.594 -23.984 24.234 1 55.81 123 PRO B CA 1
ATOM 7869 C C . PRO B 1 123 ? -36.062 -23.891 22.797 1 55.81 123 PRO B C 1
ATOM 7871 O O . PRO B 1 123 ? -35.656 -23 22.047 1 55.81 123 PRO B O 1
ATOM 7874 N N . LEU B 1 124 ? -36.469 -24.922 22.234 1 48.75 124 LEU B N 1
ATOM 7875 C CA . LEU B 1 124 ? -37 -25.016 20.875 1 48.75 124 LEU B CA 1
ATOM 7876 C C . LEU B 1 124 ? -37.844 -23.781 20.531 1 48.75 124 LEU B C 1
ATOM 7878 O O . LEU B 1 124 ? -38.688 -23.359 21.344 1 48.75 124 LEU B O 1
ATOM 7882 N N . PRO B 1 125 ? -37.469 -22.844 19.734 1 43.97 125 PRO B N 1
ATOM 7883 C CA . PRO B 1 125 ? -38.312 -21.688 19.406 1 43.97 125 PRO B CA 1
ATOM 7884 C C . PRO B 1 125 ? -39.781 -22.047 19.328 1 43.97 125 PRO B C 1
ATOM 7886 O O . PRO B 1 125 ? -40.156 -23.141 18.875 1 43.97 125 PRO B O 1
ATOM 7889 N N . ALA B 1 126 ? -40.719 -21.641 20.156 1 32.56 126 ALA B N 1
ATOM 7890 C CA . ALA B 1 126 ? -42.156 -21.734 19.844 1 32.56 126 ALA B CA 1
ATOM 7891 C C . ALA B 1 126 ? -42.406 -21.453 18.359 1 32.56 126 ALA B C 1
ATOM 7893 O O . ALA B 1 126 ? -41.938 -20.453 17.828 1 32.56 126 ALA B O 1
ATOM 7894 N N . ILE B 1 127 ? -42.531 -22.375 17.438 1 31.98 127 ILE B N 1
ATOM 7895 C CA . ILE B 1 127 ? -43.094 -22.109 16.109 1 31.98 127 ILE B CA 1
ATOM 7896 C C . ILE B 1 127 ? -44.125 -20.969 16.188 1 31.98 127 ILE B C 1
ATOM 7898 O O . ILE B 1 127 ? -45.219 -21.156 16.734 1 31.98 127 ILE B O 1
ATOM 7902 N N . GLN B 1 128 ? -44 -19.906 16.688 1 29.05 128 GLN B N 1
ATOM 7903 C CA . GLN B 1 128 ? -45.031 -18.938 16.375 1 29.05 128 GLN B CA 1
ATOM 7904 C C . GLN B 1 128 ? -45.406 -18.969 14.898 1 29.05 128 GLN B C 1
ATOM 7906 O O . GLN B 1 128 ? -44.531 -18.812 14.031 1 29.05 128 GLN B O 1
ATOM 7911 N N . VAL B 1 129 ? -46.562 -19.625 14.508 1 28.75 129 VAL B N 1
ATOM 7912 C CA . VAL B 1 129 ? -47.531 -19.438 13.43 1 28.75 129 VAL B CA 1
ATOM 7913 C C . VAL B 1 129 ? -47.656 -17.953 13.102 1 28.75 129 VAL B C 1
ATOM 7915 O O . VAL B 1 129 ? -48.094 -17.156 13.938 1 28.75 129 VAL B O 1
ATOM 7918 N N . LEU B 1 130 ? -46.656 -17.328 12.586 1 28.88 130 LEU B N 1
ATOM 7919 C CA . LEU B 1 130 ? -47.094 -16.125 11.914 1 28.88 130 LEU B CA 1
ATOM 7920 C C . LEU B 1 130 ? -48.469 -16.328 11.281 1 28.88 130 LEU B C 1
ATOM 7922 O O . LEU B 1 130 ? -48.594 -16.969 10.227 1 28.88 130 LEU B O 1
ATOM 7926 N N . GLU B 1 131 ? -49.562 -16.719 11.938 1 27.33 131 GLU B N 1
ATOM 7927 C CA . GLU B 1 131 ? -51 -16.594 11.586 1 27.33 131 GLU B CA 1
ATOM 7928 C C . GLU B 1 131 ? -51.281 -15.227 10.969 1 27.33 131 GLU B C 1
ATOM 7930 O O . GLU B 1 131 ? -52.375 -14.984 10.469 1 27.33 131 GLU B O 1
ATOM 7935 N N . GLN B 1 132 ? -50.688 -14.125 11.375 1 27.98 132 GLN B N 1
ATOM 7936 C CA . GLN B 1 132 ? -51.531 -12.961 11.109 1 27.98 132 GLN B CA 1
ATOM 7937 C C . GLN B 1 132 ? -51.719 -12.742 9.609 1 27.98 132 GLN B C 1
ATOM 7939 O O . GLN B 1 132 ? -52.844 -12.43 9.156 1 27.98 132 GLN B O 1
ATOM 7944 N N . ASN B 1 133 ? -50.969 -12.016 8.781 1 27.33 133 ASN B N 1
ATOM 7945 C CA . ASN B 1 133 ? -51.656 -11.445 7.641 1 27.33 133 ASN B CA 1
ATOM 7946 C C . ASN B 1 133 ? -52 -12.508 6.605 1 27.33 133 ASN B C 1
ATOM 7948 O O . ASN B 1 133 ? -51.125 -13.156 6.051 1 27.33 133 ASN B O 1
ATOM 7952 N N . ALA B 1 134 ? -53.219 -13.164 6.582 1 27.98 134 ALA B N 1
ATOM 7953 C CA . ALA B 1 134 ? -54.156 -13.953 5.809 1 27.98 134 ALA B CA 1
ATOM 7954 C C . ALA B 1 134 ? -54.062 -13.648 4.316 1 27.98 134 ALA B C 1
ATOM 7956 O O . ALA B 1 134 ? -54.562 -14.406 3.482 1 27.98 134 ALA B O 1
ATOM 7957 N N . SER B 1 135 ? -53.938 -12.43 3.914 1 27.2 135 SER B N 1
ATOM 7958 C CA . SER B 1 135 ? -54.281 -12.211 2.512 1 27.2 135 SER B CA 1
ATOM 7959 C C . SER B 1 135 ? -53.25 -12.828 1.585 1 27.2 135 SER B C 1
ATOM 7961 O O . SER B 1 135 ? -53.281 -12.641 0.369 1 27.2 135 SER B O 1
ATOM 7963 N N . ALA B 1 136 ? -51.969 -13.039 1.991 1 28.52 136 ALA B N 1
ATOM 7964 C CA . ALA B 1 136 ? -51.344 -13.727 0.856 1 28.52 136 ALA B CA 1
ATOM 7965 C C . ALA B 1 136 ? -51.875 -15.156 0.745 1 28.52 136 ALA B C 1
ATOM 7967 O O . ALA B 1 136 ? -52.188 -15.789 1.754 1 28.52 136 ALA B O 1
ATOM 7968 N N . PRO B 1 137 ? -52.438 -15.617 -0.49 1 26.19 137 PRO B N 1
ATOM 7969 C CA . PRO B 1 137 ? -53.094 -16.906 -0.683 1 26.19 137 PRO B CA 1
ATOM 7970 C C . PRO B 1 137 ? -52.406 -18.047 0.06 1 26.19 137 PRO B C 1
ATOM 7972 O O . PRO B 1 137 ? -51.219 -17.938 0.382 1 26.19 137 PRO B O 1
ATOM 7975 N N . SER B 1 138 ? -53.156 -19.094 0.761 1 29.17 138 SER B N 1
ATOM 7976 C CA . SER B 1 138 ? -53 -20.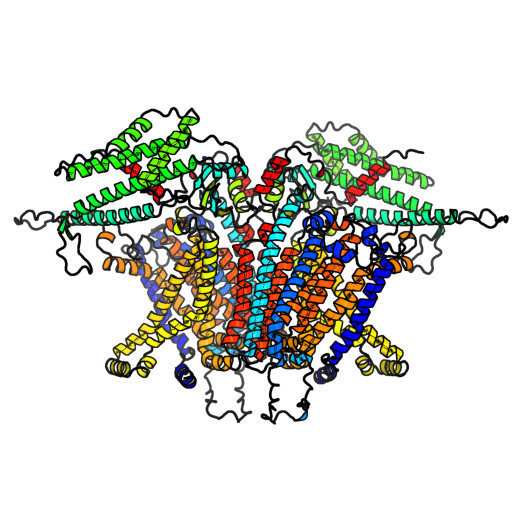359 1.479 1 29.17 138 SER B CA 1
ATOM 7977 C C . SER B 1 138 ? -51.812 -21.156 0.944 1 29.17 138 SER B C 1
ATOM 7979 O O . SER B 1 138 ? -51.281 -22.016 1.647 1 29.17 138 SER B O 1
ATOM 7981 N N . SER B 1 139 ? -51.75 -21.203 -0.378 1 28.86 139 SER B N 1
ATOM 7982 C CA . SER B 1 139 ? -51.031 -22.281 -1.04 1 28.86 139 SER B CA 1
ATOM 7983 C C . SER B 1 139 ? -49.531 -22.266 -0.673 1 28.86 139 SER B C 1
ATOM 7985 O O . SER B 1 139 ? -48.844 -23.25 -0.896 1 28.86 139 SER B O 1
ATOM 7987 N N . LEU B 1 140 ? -49.031 -21.062 -0.623 1 27.81 140 LEU B N 1
ATOM 7988 C CA . LEU B 1 140 ? -47.562 -21.109 -0.58 1 27.81 140 LEU B CA 1
ATOM 7989 C C . LEU B 1 140 ? -47.094 -21.453 0.82 1 27.81 140 LEU B C 1
ATOM 7991 O O . LEU B 1 140 ? -45.875 -21.453 1.079 1 27.81 140 LEU B O 1
ATOM 7995 N N . LEU B 1 141 ? -48 -21.312 1.863 1 29.28 141 LEU B N 1
ATOM 7996 C CA . LEU B 1 141 ? -47.625 -21.688 3.229 1 29.28 141 LEU B CA 1
ATOM 7997 C C . LEU B 1 141 ? -47.594 -23.203 3.383 1 29.28 141 LEU B C 1
ATOM 7999 O O . LEU B 1 141 ? -48.656 -23.844 3.57 1 29.28 141 LEU B O 1
ATOM 8003 N N . HIS B 1 142 ? -46.969 -23.844 2.584 1 28.78 142 HIS B N 1
ATOM 8004 C CA . HIS B 1 142 ? -46.844 -25.25 2.957 1 28.78 142 HIS B CA 1
ATOM 8005 C C . HIS B 1 142 ? -46.594 -25.391 4.453 1 28.78 142 HIS B C 1
ATOM 8007 O O . HIS B 1 142 ? -45.906 -24.562 5.062 1 28.78 142 HIS B O 1
ATOM 8013 N N . PRO B 1 143 ? -47.562 -25.922 5.203 1 28.47 143 PRO B N 1
ATOM 8014 C CA . PRO B 1 143 ? -47.344 -26.281 6.605 1 28.47 143 PRO B CA 1
ATOM 8015 C C . PRO B 1 143 ? -45.906 -26.641 6.895 1 28.47 143 PRO B C 1
ATOM 8017 O O . PRO B 1 143 ? -45.312 -27.484 6.195 1 28.47 143 PRO B O 1
ATOM 8020 N N . VAL B 1 144 ? -45.188 -25.688 7.137 1 30.38 144 VAL B N 1
ATOM 8021 C CA . VAL B 1 144 ? -43.906 -26.062 7.688 1 30.38 144 VAL B CA 1
ATOM 8022 C C . VAL B 1 144 ? -44.094 -27.234 8.664 1 30.38 144 VAL B C 1
ATOM 8024 O O . VAL B 1 144 ? -44.719 -27.078 9.711 1 30.38 144 VAL B O 1
ATOM 8027 N N . GLU B 1 145 ? -44.594 -28.344 8.234 1 30.08 145 GLU B N 1
ATOM 8028 C CA . GLU B 1 145 ? -44.531 -29.547 9.062 1 30.08 145 GLU B CA 1
ATOM 8029 C C . GLU B 1 145 ? -43.531 -29.391 10.203 1 30.08 145 GLU B C 1
ATOM 8031 O O . GLU B 1 145 ? -42.594 -28.609 10.102 1 30.08 145 GLU B O 1
ATOM 8036 N N . LYS B 1 146 ? -43.812 -29.906 11.344 1 32.84 146 LYS B N 1
ATOM 8037 C CA . LYS B 1 146 ? -42.906 -30.219 12.438 1 32.84 146 LYS B CA 1
ATOM 8038 C C . LYS B 1 146 ? -41.5 -30.578 11.922 1 32.84 146 LYS B C 1
ATOM 8040 O O . LYS B 1 146 ? -41.281 -31.688 11.422 1 32.84 146 LYS B O 1
ATOM 8045 N N . ARG B 1 147 ? -41.031 -29.781 11.148 1 33.88 147 ARG B N 1
ATOM 8046 C CA . ARG B 1 147 ? -39.656 -30.094 10.758 1 33.88 147 ARG B CA 1
ATOM 8047 C C . ARG B 1 147 ? -38.906 -30.75 11.898 1 33.88 147 ARG B C 1
ATOM 8049 O O . ARG B 1 147 ? -38.781 -30.188 12.984 1 33.88 147 ARG B O 1
ATOM 8056 N N . HIS B 1 148 ? -38.938 -31.969 12.18 1 33.38 148 HIS B N 1
ATOM 8057 C CA . HIS B 1 148 ? -37.938 -32.688 12.969 1 33.38 148 HIS B CA 1
ATOM 8058 C C . HIS B 1 148 ? -36.594 -31.984 12.977 1 33.38 148 HIS B C 1
ATOM 8060 O O . HIS B 1 148 ? -35.906 -31.906 11.953 1 33.38 148 HIS B O 1
ATOM 8066 N N . ILE B 1 149 ? -36.531 -30.797 13.602 1 42.66 149 ILE B N 1
ATOM 8067 C CA . ILE B 1 149 ? -35.25 -30.125 13.805 1 42.66 149 ILE B CA 1
ATOM 8068 C C . ILE B 1 149 ? -34.156 -31.172 13.906 1 42.66 149 ILE B C 1
ATOM 8070 O O . ILE B 1 149 ? -34.156 -32 14.812 1 42.66 149 ILE B O 1
ATOM 8074 N N . ASP B 1 150 ? -33.656 -31.672 12.891 1 46 150 ASP B N 1
ATOM 8075 C CA . ASP B 1 150 ? -32.531 -32.594 12.766 1 46 150 ASP B CA 1
ATOM 8076 C C . ASP B 1 150 ? -31.469 -32.312 13.828 1 46 150 ASP B C 1
ATOM 8078 O O . ASP B 1 150 ? -31.297 -31.172 14.258 1 46 150 ASP B O 1
ATOM 8082 N N . SER B 1 151 ? -31.094 -33.25 14.742 1 53.06 151 SER B N 1
ATOM 8083 C CA . SER B 1 151 ? -30.203 -33.344 15.898 1 53.06 151 SER B CA 1
ATOM 8084 C C . SER B 1 151 ? -28.969 -32.469 15.703 1 53.06 151 SER B C 1
ATOM 8086 O O . SER B 1 151 ? -28.5 -31.828 16.641 1 53.06 151 SER B O 1
ATOM 8088 N N . PHE B 1 152 ? -28.547 -32.312 14.547 1 58.25 152 PHE B N 1
ATOM 8089 C CA . PHE B 1 152 ? -27.281 -31.609 14.406 1 58.25 152 PHE B CA 1
ATOM 8090 C C . PHE B 1 152 ? -27.516 -30.109 14.18 1 58.25 152 PHE B C 1
ATOM 8092 O O . PHE B 1 152 ? -26.656 -29.297 14.469 1 58.25 152 PHE B O 1
ATOM 8099 N N . ASP B 1 153 ? -28.672 -29.781 13.727 1 59.69 153 ASP B N 1
ATOM 8100 C CA . ASP B 1 153 ? -29 -28.359 13.617 1 59.69 153 ASP B CA 1
ATOM 8101 C C . ASP B 1 153 ? -29.172 -27.719 14.992 1 59.69 153 ASP B C 1
ATOM 8103 O O . ASP B 1 153 ? -29.062 -26.5 15.141 1 59.69 153 ASP B O 1
ATOM 8107 N N . GLN B 1 154 ? -29.359 -28.641 15.945 1 63.47 154 GLN B N 1
ATOM 8108 C CA . GLN B 1 154 ? -29.484 -28.125 17.312 1 63.47 154 GLN B CA 1
ATOM 8109 C C . GLN B 1 154 ? -28.141 -27.609 17.828 1 63.47 154 GLN B C 1
ATOM 8111 O O . GLN B 1 154 ? -28.078 -26.812 18.766 1 63.47 154 GLN B O 1
ATOM 8116 N N . LEU B 1 155 ? -27.141 -28.047 17.109 1 67.75 155 LEU B N 1
ATOM 8117 C CA . LEU B 1 155 ? -25.797 -27.672 17.547 1 67.75 155 LEU B CA 1
ATOM 8118 C C . LEU B 1 155 ? -25.344 -26.391 16.859 1 67.75 155 LEU B C 1
ATOM 8120 O O . LEU B 1 155 ? -24.234 -25.922 17.125 1 67.75 155 LEU B O 1
ATOM 8124 N N . SER B 1 156 ? -26.25 -25.828 16.109 1 75.06 156 SER B N 1
ATOM 8125 C CA . SER B 1 156 ? -25.891 -24.609 15.398 1 75.06 156 SER B CA 1
ATOM 8126 C C . SER B 1 156 ? -26.656 -23.406 15.922 1 75.06 156 SER B C 1
ATOM 8128 O O . SER B 1 156 ? -27.594 -23.547 16.719 1 75.06 156 SER B O 1
ATOM 8130 N N . ILE B 1 157 ? -26.188 -22.25 15.555 1 74.12 157 ILE B N 1
ATOM 8131 C CA . ILE B 1 157 ? -26.797 -21 16 1 74.12 157 ILE B CA 1
ATOM 8132 C C . ILE B 1 157 ? -28.234 -20.906 15.492 1 74.12 157 ILE B C 1
ATOM 8134 O O . ILE B 1 157 ? -29.031 -20.109 16.016 1 74.12 157 ILE B O 1
ATOM 8138 N N . ALA B 1 158 ? -28.5 -21.75 14.531 1 67.56 158 ALA B N 1
ATOM 8139 C CA . ALA B 1 158 ? -29.859 -21.734 13.969 1 67.56 158 ALA B CA 1
ATOM 8140 C C . ALA B 1 158 ? -30.891 -22.125 15.023 1 67.56 158 ALA B C 1
ATOM 8142 O O . ALA B 1 158 ? -32.031 -21.703 14.945 1 67.56 158 ALA B O 1
ATOM 8143 N N . ASN B 1 159 ? -30.484 -22.797 16.109 1 65.5 159 ASN B N 1
ATOM 8144 C CA . ASN B 1 159 ? -31.391 -23.266 17.156 1 65.5 159 ASN B CA 1
ATOM 8145 C C . ASN B 1 159 ? -31.625 -22.203 18.219 1 65.5 159 ASN B C 1
ATOM 8147 O O . ASN B 1 159 ? -32.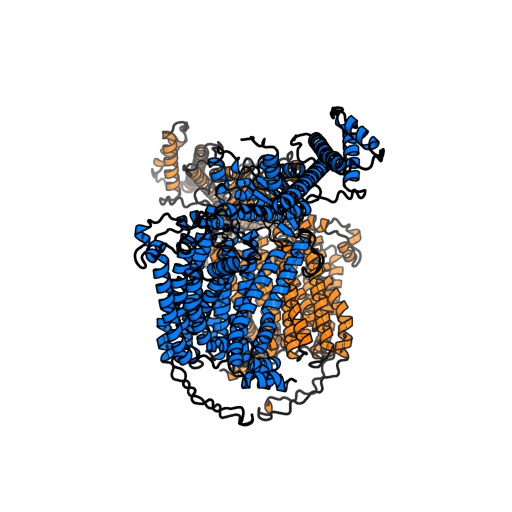5 -22.344 19.062 1 65.5 159 ASN B O 1
ATOM 8151 N N . VAL B 1 160 ? -30.812 -21.188 18.156 1 71.5 160 VAL B N 1
ATOM 8152 C CA . VAL B 1 160 ? -30.906 -20.203 19.219 1 71.5 160 VAL B CA 1
ATOM 8153 C C . VAL B 1 160 ? -32 -19.203 18.906 1 71.5 160 VAL B C 1
ATOM 8155 O O . VAL B 1 160 ? -32.156 -18.734 17.766 1 71.5 160 VAL B O 1
ATOM 8158 N N . GLU B 1 161 ? -32.812 -18.984 19.891 1 66.44 161 GLU B N 1
ATOM 8159 C CA . GLU B 1 161 ? -33.938 -18.078 19.766 1 66.44 161 GLU B CA 1
ATOM 8160 C C . GLU B 1 161 ? -33.469 -16.641 19.484 1 66.44 161 GLU B C 1
ATOM 8162 O O . GLU B 1 161 ? -32.344 -16.281 19.844 1 66.44 161 GLU B O 1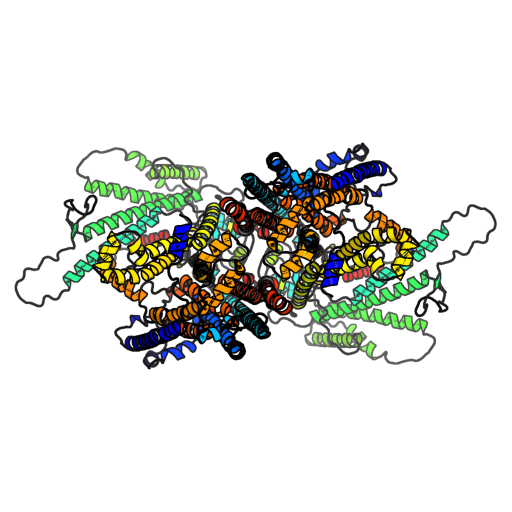
ATOM 8167 N N . SER B 1 162 ? -34.312 -16.047 18.719 1 70.31 162 SER B N 1
ATOM 8168 C CA . SER B 1 162 ? -34.031 -14.648 18.406 1 70.31 162 SER B CA 1
ATOM 8169 C C . SER B 1 162 ? -33.969 -13.805 19.688 1 70.31 162 SER B C 1
ATOM 8171 O O . SER B 1 162 ? -34.781 -13.961 20.578 1 70.31 162 SER B O 1
ATOM 8173 N N . GLY B 1 163 ? -32.906 -13.062 19.828 1 69.25 163 GLY B N 1
ATOM 8174 C CA . GLY B 1 163 ? -32.781 -12.117 20.922 1 69.25 163 GLY B CA 1
ATOM 8175 C C . GLY B 1 163 ? -32.25 -12.758 22.203 1 69.25 163 GLY B C 1
ATOM 8176 O O . GLY B 1 163 ? -32.344 -12.156 23.281 1 69.25 163 GLY B O 1
ATOM 8177 N N . SER B 1 164 ? -32 -13.984 22.156 1 76.56 164 SER B N 1
ATOM 8178 C CA . SER B 1 164 ? -31.562 -14.688 23.359 1 76.56 164 SER B CA 1
ATOM 8179 C C . SER B 1 164 ? -30.203 -14.203 23.812 1 76.56 164 SER B C 1
ATOM 8181 O O . SER B 1 164 ? -29.422 -13.664 23.016 1 76.56 164 SER B O 1
ATOM 8183 N N . TRP B 1 165 ? -29.922 -14.281 25.094 1 78.44 165 TRP B N 1
ATOM 8184 C CA . TRP B 1 165 ? -28.656 -13.891 25.703 1 78.44 165 TRP B CA 1
ATOM 8185 C C . TRP B 1 165 ? -27.531 -14.828 25.25 1 78.44 165 TRP B C 1
ATOM 8187 O O . TRP B 1 165 ? -26.359 -14.484 25.359 1 78.44 165 TRP B O 1
ATOM 8197 N N . ARG B 1 166 ? -27.938 -15.945 24.75 1 81.06 166 ARG B N 1
ATOM 8198 C CA . ARG B 1 166 ? -26.953 -16.938 24.328 1 81.06 166 ARG B CA 1
ATOM 8199 C C . ARG B 1 166 ? -26.156 -16.453 23.125 1 81.06 166 ARG B C 1
ATOM 8201 O O . ARG B 1 166 ? -25.062 -16.953 22.859 1 81.06 166 ARG B O 1
ATOM 8208 N N . LEU B 1 167 ? -26.594 -15.461 22.469 1 84.62 167 LEU B N 1
ATOM 8209 C CA . LEU B 1 167 ? -25.922 -14.93 21.297 1 84.62 167 LEU B CA 1
ATOM 8210 C C . LEU B 1 167 ? -24.672 -14.156 21.688 1 84.62 167 LEU B C 1
ATOM 8212 O O . LEU B 1 167 ? -23.781 -13.938 20.859 1 84.62 167 LEU B O 1
ATOM 8216 N N . TRP B 1 168 ? -24.531 -13.836 23 1 85.19 168 TRP B N 1
ATOM 8217 C CA . TRP B 1 168 ? -23.328 -13.188 23.516 1 85.19 168 TRP B CA 1
ATOM 8218 C C . TRP B 1 168 ? -22.125 -14.141 23.469 1 85.19 168 TRP B C 1
ATOM 8220 O O . TRP B 1 168 ? -21 -13.703 23.266 1 85.19 168 TRP B O 1
ATOM 8230 N N . PHE B 1 169 ? -22.453 -15.328 23.547 1 85.31 169 PHE B N 1
ATOM 8231 C CA . PHE B 1 169 ? -21.359 -16.281 23.562 1 85.31 169 PHE B CA 1
ATOM 8232 C C . PHE B 1 169 ? -20.859 -16.562 22.141 1 85.31 169 PHE B C 1
ATOM 8234 O O . PHE B 1 169 ? -19.703 -16.938 21.953 1 85.31 169 PHE B O 1
ATOM 8241 N N . ALA B 1 170 ? -21.734 -16.406 21.203 1 86.88 170 ALA B N 1
ATOM 8242 C CA . ALA B 1 170 ? -21.281 -16.484 19.812 1 86.88 170 ALA B CA 1
ATOM 8243 C C . ALA B 1 170 ? -20.328 -15.344 19.484 1 86.88 170 ALA B C 1
ATOM 8245 O O . ALA B 1 170 ? -19.328 -15.547 18.797 1 86.88 170 ALA B O 1
ATOM 8246 N N . ILE B 1 171 ? -20.578 -14.234 20.047 1 90.44 171 ILE B N 1
ATOM 8247 C CA . ILE B 1 171 ? -19.734 -13.07 19.828 1 90.44 171 ILE B CA 1
ATOM 8248 C C . ILE B 1 171 ? -18.406 -13.242 20.562 1 90.44 171 ILE B C 1
ATOM 8250 O O . ILE B 1 171 ? -17.344 -12.93 20.016 1 90.44 171 ILE B O 1
ATOM 8254 N N . LEU B 1 172 ? -18.484 -13.75 21.703 1 89 172 LEU B N 1
ATOM 8255 C CA . LEU B 1 172 ? -17.281 -13.969 22.484 1 89 172 LEU B CA 1
ATOM 8256 C C . LEU B 1 172 ? -16.375 -14.992 21.797 1 89 172 LEU B C 1
ATOM 8258 O O . LEU B 1 172 ? -15.148 -14.859 21.812 1 89 172 LEU B O 1
ATOM 8262 N N . THR B 1 173 ? -16.984 -15.984 21.234 1 90.44 173 THR B N 1
ATOM 8263 C CA . THR B 1 173 ? -16.203 -16.984 20.516 1 90.44 173 THR B CA 1
ATOM 8264 C C . THR B 1 173 ? -15.562 -16.375 19.266 1 90.44 173 THR B C 1
ATOM 8266 O O . THR B 1 173 ? -14.422 -16.688 18.922 1 90.44 173 THR B O 1
ATOM 8269 N N . ALA B 1 174 ? -16.328 -15.531 18.625 1 92.88 174 ALA B N 1
ATOM 8270 C CA . ALA B 1 174 ? -15.766 -14.852 17.453 1 92.88 174 ALA B CA 1
ATOM 8271 C C . ALA B 1 174 ? -14.562 -14 17.828 1 92.88 174 ALA B C 1
ATOM 8273 O O . ALA B 1 174 ? -13.578 -13.938 17.094 1 92.88 174 ALA B O 1
ATOM 8274 N N . TYR B 1 175 ? -14.641 -13.375 19.016 1 92.5 175 TYR B N 1
ATOM 8275 C CA . TYR B 1 175 ? -13.516 -12.586 19.5 1 92.5 175 TYR B CA 1
ATOM 8276 C C . TYR B 1 175 ? -12.336 -13.477 19.844 1 92.5 175 TYR B C 1
ATOM 8278 O O . TYR B 1 175 ? -11.188 -13.164 19.5 1 92.5 175 TYR B O 1
ATOM 8286 N N . ALA B 1 176 ? -12.57 -14.555 20.391 1 92 176 ALA B N 1
ATOM 8287 C CA . ALA B 1 176 ? -11.5 -15.469 20.781 1 92 176 ALA B CA 1
ATOM 8288 C C . ALA B 1 176 ? -10.797 -16.047 19.547 1 92 176 ALA B C 1
ATOM 8290 O O . ALA B 1 176 ? -9.57 -16.078 19.484 1 92 176 ALA B O 1
ATOM 8291 N N . VAL B 1 177 ? -11.555 -16.469 18.625 1 93.69 177 VAL B N 1
ATOM 8292 C CA . VAL B 1 177 ? -10.977 -17.047 17.422 1 93.69 177 VAL B CA 1
ATOM 8293 C C . VAL B 1 177 ? -10.242 -15.977 16.609 1 93.69 177 VAL B C 1
ATOM 8295 O O . VAL B 1 177 ? -9.148 -16.219 16.094 1 93.69 177 VAL B O 1
ATOM 8298 N N . SER B 1 178 ? -10.82 -14.789 16.516 1 95.19 178 SER B N 1
ATOM 8299 C CA . SER B 1 178 ? -10.18 -13.719 15.773 1 95.19 178 SER B CA 1
ATOM 8300 C C . SER B 1 178 ? -8.867 -13.289 16.422 1 95.19 178 SER B C 1
ATOM 8302 O O . SER B 1 178 ? -7.855 -13.117 15.734 1 95.19 178 SER B O 1
ATOM 8304 N N . PHE B 1 179 ? -8.859 -13.188 17.719 1 93.62 179 PHE B N 1
ATOM 8305 C CA . PHE B 1 179 ? -7.629 -12.797 18.406 1 93.62 179 PHE B CA 1
ATOM 8306 C C . PHE B 1 179 ? -6.609 -13.93 18.375 1 93.62 179 PHE B C 1
ATOM 8308 O O . PHE B 1 179 ? -5.402 -13.688 18.328 1 93.62 179 PHE B O 1
ATOM 8315 N N . GLY B 1 180 ? -7.113 -15.148 18.391 1 94.06 180 GLY B N 1
ATOM 8316 C CA . GLY B 1 180 ? -6.215 -16.281 18.219 1 94.06 180 GLY B CA 1
ATOM 8317 C C . GLY B 1 180 ? -5.535 -16.297 16.859 1 94.06 180 GLY B C 1
ATOM 8318 O O . GLY B 1 180 ? -4.324 -16.516 16.766 1 94.06 180 GLY B O 1
ATOM 8319 N N . VAL B 1 181 ? -6.285 -15.969 15.82 1 95.62 181 VAL B N 1
ATOM 8320 C CA . VAL B 1 181 ? -5.73 -15.93 14.469 1 95.62 181 VAL B CA 1
ATOM 8321 C C . VAL B 1 181 ? -4.742 -14.773 14.352 1 95.62 181 VAL B C 1
ATOM 8323 O O . VAL B 1 181 ? -3.643 -14.938 13.82 1 95.62 181 VAL B O 1
ATOM 8326 N N . MET B 1 182 ? -5.086 -13.594 14.906 1 95.25 182 MET B N 1
ATOM 8327 C CA . MET B 1 182 ? -4.227 -12.422 14.812 1 95.25 182 MET B CA 1
ATOM 8328 C C . MET B 1 182 ? -2.906 -12.656 15.539 1 95.25 182 MET B C 1
ATOM 8330 O O . MET B 1 182 ? -1.839 -12.32 15.023 1 95.25 182 MET B O 1
ATOM 8334 N N . TYR B 1 183 ? -2.939 -13.258 16.641 1 93.81 183 TYR B N 1
ATOM 8335 C CA . TYR B 1 183 ? -1.736 -13.523 17.422 1 93.81 183 TYR B CA 1
ATOM 8336 C C . TYR B 1 183 ? -0.836 -14.531 16.719 1 93.81 183 TYR B C 1
ATOM 8338 O O . TYR B 1 183 ? 0.368 -14.305 16.578 1 93.81 183 TYR B O 1
ATOM 8346 N N . LEU B 1 184 ? -1.393 -15.555 16.203 1 95.62 184 LEU B N 1
ATOM 8347 C CA . LEU B 1 184 ? -0.603 -16.609 15.578 1 95.62 184 LEU B CA 1
ATOM 8348 C C . LEU B 1 184 ? -0.033 -16.141 14.242 1 95.62 184 LEU B C 1
ATOM 8350 O O . LEU B 1 184 ? 1.101 -16.469 13.898 1 95.62 184 LEU B O 1
ATOM 8354 N N . VAL B 1 185 ? -0.818 -15.359 13.523 1 95.75 185 VAL B N 1
ATOM 8355 C CA . VAL B 1 185 ? -0.373 -14.898 12.211 1 95.75 185 VAL B CA 1
ATOM 8356 C C . VAL B 1 185 ? 0.762 -13.891 12.367 1 95.75 185 VAL B C 1
ATOM 8358 O O . VAL B 1 185 ? 1.699 -13.867 11.57 1 95.75 185 VAL B O 1
ATOM 8361 N N . ARG B 1 186 ? 0.763 -13.047 13.461 1 93.31 186 ARG B N 1
ATOM 8362 C CA . ARG B 1 186 ? 1.836 -12.094 13.734 1 93.31 186 ARG B CA 1
ATOM 8363 C C . ARG B 1 186 ? 3.143 -12.82 14.039 1 93.31 186 ARG B C 1
ATOM 8365 O O . ARG B 1 186 ? 4.195 -12.461 13.5 1 93.31 186 ARG B O 1
ATOM 8372 N N . ASP B 1 187 ? 3.041 -13.828 14.719 1 93.5 187 ASP B N 1
ATOM 8373 C CA . ASP B 1 187 ? 4.23 -14.594 15.086 1 93.5 187 ASP B CA 1
ATOM 8374 C C . ASP B 1 187 ? 4.785 -15.352 13.883 1 93.5 187 ASP B C 1
ATOM 8376 O O . ASP B 1 187 ? 6.004 -15.43 13.703 1 93.5 187 ASP B O 1
ATOM 8380 N N . GLU B 1 188 ? 3.871 -15.875 13.148 1 94.75 188 GLU B N 1
ATOM 8381 C CA . GLU B 1 188 ? 4.32 -16.609 11.969 1 94.75 188 GLU B CA 1
ATOM 8382 C C . GLU B 1 188 ? 4.98 -15.688 10.953 1 94.75 188 GLU B C 1
ATOM 8384 O O . GLU B 1 188 ? 5.938 -16.078 10.281 1 94.75 188 GLU B O 1
ATOM 8389 N N . TYR B 1 189 ? 4.508 -14.469 10.836 1 94.38 189 TYR B N 1
ATOM 8390 C CA . TYR B 1 189 ? 5.105 -13.523 9.906 1 94.38 189 TYR B CA 1
ATOM 8391 C C . TYR B 1 189 ? 6.508 -13.125 10.352 1 94.38 189 TYR B C 1
ATOM 8393 O O . TYR B 1 189 ? 7.402 -12.945 9.523 1 94.38 189 TYR B O 1
ATOM 8401 N N . ALA B 1 190 ? 6.77 -13.055 11.664 1 93.19 190 ALA B N 1
ATOM 8402 C CA . ALA B 1 190 ? 8.094 -12.734 12.188 1 93.19 190 ALA B CA 1
ATOM 8403 C C . ALA B 1 190 ? 9.086 -13.852 11.898 1 93.19 190 ALA B C 1
ATOM 8405 O O . ALA B 1 190 ? 10.234 -13.594 11.523 1 93.19 190 ALA B O 1
ATOM 8406 N N . ILE B 1 191 ? 8.609 -15.062 11.977 1 93.94 191 ILE B N 1
ATOM 8407 C CA . ILE B 1 191 ? 9.469 -16.203 11.703 1 93.94 191 ILE B CA 1
ATOM 8408 C C . ILE B 1 191 ? 9.758 -16.297 10.211 1 93.94 191 ILE B C 1
ATOM 8410 O O . ILE B 1 191 ? 10.891 -16.578 9.805 1 93.94 191 ILE B O 1
ATOM 8414 N N . TYR B 1 192 ? 8.781 -16.031 9.453 1 94.62 192 TYR B N 1
ATOM 8415 C CA . TYR B 1 192 ? 8.961 -16.016 8 1 94.62 192 TYR B CA 1
ATOM 8416 C C . TYR B 1 192 ? 10.008 -14.992 7.59 1 94.62 192 TYR B C 1
ATOM 8418 O O . TYR B 1 192 ? 10.859 -15.266 6.742 1 94.62 192 TYR B O 1
ATOM 8426 N N . MET B 1 193 ? 9.938 -13.828 8.18 1 93.12 193 MET B N 1
ATOM 8427 C CA . MET B 1 193 ? 10.891 -12.766 7.855 1 93.12 193 MET B CA 1
ATOM 8428 C C . MET B 1 193 ? 12.32 -13.203 8.148 1 93.12 193 MET B C 1
ATOM 8430 O O . MET B 1 193 ? 13.227 -12.945 7.352 1 93.12 193 MET B O 1
ATOM 8434 N N . LYS B 1 194 ? 12.523 -13.922 9.211 1 92.69 194 LYS B N 1
ATOM 8435 C CA . LYS B 1 194 ? 13.852 -14.398 9.578 1 92.69 194 LYS B CA 1
ATOM 8436 C C . LYS B 1 194 ? 14.367 -15.422 8.57 1 92.69 194 LYS B C 1
ATOM 8438 O O . LYS B 1 194 ? 15.523 -15.336 8.133 1 92.69 194 LYS B O 1
ATOM 8443 N N . TYR B 1 195 ? 13.484 -16.312 8.125 1 93.25 195 TYR B N 1
ATOM 8444 C CA . TYR B 1 195 ? 13.891 -17.328 7.164 1 93.25 195 TYR B CA 1
ATOM 8445 C C . TYR B 1 195 ? 14.086 -16.719 5.777 1 93.25 195 TYR B C 1
ATOM 8447 O O . TYR B 1 195 ? 14.953 -17.172 5.016 1 93.25 195 TYR B O 1
ATOM 8455 N N . ARG B 1 196 ? 13.297 -15.758 5.496 1 93.25 196 ARG B N 1
ATOM 8456 C CA . ARG B 1 196 ? 13.445 -15.086 4.211 1 93.25 196 ARG B CA 1
ATOM 8457 C C . ARG B 1 196 ? 14.766 -14.32 4.145 1 93.25 196 ARG B C 1
ATOM 8459 O O . ARG B 1 196 ? 15.453 -14.336 3.121 1 93.25 196 ARG B O 1
ATOM 8466 N N . HIS B 1 197 ? 15.211 -13.711 5.215 1 92.81 197 HIS B N 1
ATOM 8467 C CA . HIS B 1 197 ? 16.484 -13 5.258 1 92.81 197 HIS B CA 1
ATOM 8468 C C . HIS B 1 197 ? 17.656 -13.969 5.133 1 92.81 197 HIS B C 1
ATOM 8470 O O . HIS B 1 197 ? 18.656 -13.672 4.461 1 92.81 197 HIS B O 1
ATOM 8476 N N . ASP B 1 198 ? 17.453 -15.117 5.711 1 91.62 198 ASP B N 1
ATOM 8477 C CA . ASP B 1 198 ? 18.5 -16.125 5.598 1 91.62 198 ASP B CA 1
ATOM 8478 C C . ASP B 1 198 ? 18.625 -16.625 4.164 1 91.62 198 ASP B C 1
ATOM 8480 O O . ASP B 1 198 ? 19.719 -16.922 3.691 1 91.62 198 ASP B O 1
ATOM 8484 N N . PHE B 1 199 ? 17.531 -16.75 3.525 1 91.44 199 PHE B N 1
ATOM 8485 C CA . PHE B 1 199 ? 17.531 -17.172 2.129 1 91.44 199 PHE B CA 1
ATOM 8486 C C . PHE B 1 199 ? 18.188 -16.125 1.242 1 91.44 199 PHE B C 1
ATOM 8488 O O . PHE B 1 199 ? 18.969 -16.469 0.353 1 91.44 199 PHE B O 1
ATOM 8495 N N . LEU B 1 200 ? 17.922 -14.852 1.521 1 92.81 200 LEU B N 1
ATOM 8496 C CA . LEU B 1 200 ? 18.469 -13.773 0.708 1 92.81 200 LEU B CA 1
ATOM 8497 C C . LEU B 1 200 ? 19.969 -13.586 0.99 1 92.81 200 LEU B C 1
ATOM 8499 O O . LEU B 1 200 ? 20.672 -12.969 0.195 1 92.81 200 LEU B O 1
ATOM 8503 N N . ALA B 1 201 ? 20.406 -14.141 2.086 1 93.06 201 ALA B N 1
ATOM 8504 C CA . ALA B 1 201 ? 21.797 -14 2.475 1 93.06 201 ALA B CA 1
ATOM 8505 C C . ALA B 1 201 ? 22.656 -15.102 1.853 1 93.06 201 ALA B C 1
ATOM 8507 O O . ALA B 1 201 ? 23.891 -15.039 1.896 1 93.06 201 ALA B O 1
ATOM 8508 N N . HIS B 1 202 ? 22.062 -16.047 1.159 1 89.81 202 HIS B N 1
ATOM 8509 C CA . HIS B 1 202 ? 22.812 -17.141 0.566 1 89.81 202 HIS B CA 1
ATOM 8510 C C . HIS B 1 202 ? 23.672 -16.672 -0.59 1 89.81 202 HIS B C 1
ATOM 8512 O O . HIS B 1 202 ? 23.391 -15.633 -1.197 1 89.81 202 HIS B O 1
ATOM 8518 N N . ARG B 1 203 ? 24.703 -17.438 -0.826 1 90.56 203 ARG B N 1
ATOM 8519 C CA . ARG B 1 203 ? 25.625 -17.109 -1.901 1 90.56 203 ARG B CA 1
ATOM 8520 C C . ARG B 1 203 ? 25.188 -17.75 -3.215 1 90.56 203 ARG B C 1
ATOM 8522 O O . ARG B 1 203 ? 25.844 -18.672 -3.701 1 90.56 203 ARG B O 1
ATOM 8529 N N . ASP B 1 204 ? 24.078 -17.297 -3.676 1 90 204 ASP B N 1
ATOM 8530 C CA . ASP B 1 204 ? 23.562 -17.797 -4.945 1 90 204 ASP B CA 1
ATOM 8531 C C . ASP B 1 204 ? 23.484 -16.672 -5.988 1 90 204 ASP B C 1
ATOM 8533 O O . ASP B 1 204 ? 23.453 -15.492 -5.641 1 90 204 ASP B O 1
ATOM 8537 N N . ALA B 1 205 ? 23.438 -17 -7.223 1 91.94 205 ALA B N 1
ATOM 8538 C CA . ALA B 1 205 ? 23.5 -16.047 -8.336 1 91.94 205 ALA B CA 1
ATOM 8539 C C . ALA B 1 205 ? 22.297 -15.117 -8.328 1 91.94 205 ALA B C 1
ATOM 8541 O O . ALA B 1 205 ? 22.438 -13.914 -8.578 1 91.94 205 ALA B O 1
ATOM 8542 N N . PRO B 1 206 ? 21.156 -15.664 -7.957 1 91.62 206 PRO B N 1
ATOM 8543 C CA . PRO B 1 206 ? 20 -14.766 -8.008 1 91.62 206 PRO B CA 1
ATOM 8544 C C . PRO B 1 206 ? 20.094 -13.633 -6.984 1 91.62 206 PRO B C 1
ATOM 8546 O O . PRO B 1 206 ? 19.547 -12.555 -7.199 1 91.62 206 PRO B O 1
ATOM 8549 N N . GLN B 1 207 ? 20.797 -13.812 -5.895 1 92.81 207 GLN B N 1
ATOM 8550 C CA . GLN B 1 207 ? 20.891 -12.797 -4.852 1 92.81 207 GLN B CA 1
ATOM 8551 C C . GLN B 1 207 ? 21.875 -11.688 -5.254 1 92.81 207 GLN B C 1
ATOM 8553 O O . GLN B 1 207 ? 21.781 -10.57 -4.75 1 92.81 207 GLN B O 1
ATOM 8558 N N . TYR B 1 208 ? 22.781 -11.992 -6.219 1 95.31 208 TYR B N 1
ATOM 8559 C CA . TYR B 1 208 ? 23.766 -11.016 -6.66 1 95.31 208 TYR B CA 1
ATOM 8560 C C . TYR B 1 208 ? 23.391 -10.406 -8 1 95.31 208 TYR B C 1
ATOM 8562 O O . TYR B 1 208 ? 24.141 -9.633 -8.578 1 95.31 208 TYR B O 1
ATOM 8570 N N . SER B 1 209 ? 22.203 -10.805 -8.492 1 95.38 209 SER B N 1
ATOM 8571 C CA . SER B 1 209 ? 21.828 -10.344 -9.828 1 95.38 209 SER B CA 1
ATOM 8572 C C . SER B 1 209 ? 20.453 -9.664 -9.812 1 95.38 209 SER B C 1
ATOM 8574 O O . SER B 1 209 ? 19.641 -9.922 -8.93 1 95.38 209 SER B O 1
ATOM 8576 N N . VAL B 1 210 ? 20.297 -8.734 -10.711 1 95.81 210 VAL B N 1
ATOM 8577 C CA . VAL B 1 210 ? 19.031 -8.016 -10.859 1 95.81 210 VAL B CA 1
ATOM 8578 C C . VAL B 1 210 ? 18.609 -7.984 -12.328 1 95.81 210 VAL B C 1
ATOM 8580 O O . VAL B 1 210 ? 19.438 -8.188 -13.219 1 95.81 210 VAL B O 1
ATOM 8583 N N . VAL B 1 211 ? 17.344 -7.875 -12.562 1 96.25 211 VAL B N 1
ATOM 8584 C CA . VAL B 1 211 ? 16.812 -7.75 -13.922 1 96.25 211 VAL B CA 1
ATOM 8585 C C . VAL B 1 211 ? 16.312 -6.324 -14.148 1 96.25 211 VAL B C 1
ATOM 8587 O O . VAL B 1 211 ? 15.578 -5.773 -13.328 1 96.25 211 VAL B O 1
ATOM 8590 N N . VAL B 1 212 ? 16.781 -5.699 -15.156 1 94.62 212 VAL B N 1
ATOM 8591 C CA . VAL B 1 212 ? 16.359 -4.355 -15.539 1 94.62 212 VAL B CA 1
ATOM 8592 C C . VAL B 1 212 ? 15.398 -4.438 -16.734 1 94.62 212 VAL B C 1
ATOM 8594 O O . VAL B 1 212 ? 15.734 -5.008 -17.766 1 94.62 212 VAL B O 1
ATOM 8597 N N . THR B 1 213 ? 14.242 -3.902 -16.484 1 92.75 213 THR B N 1
ATOM 8598 C CA . THR B 1 213 ? 13.242 -3.959 -17.547 1 92.75 213 THR B CA 1
ATOM 8599 C C . THR B 1 213 ? 13 -2.572 -18.141 1 92.75 213 THR B C 1
ATOM 8601 O O . THR B 1 213 ? 13.297 -1.561 -17.5 1 92.75 213 THR B O 1
ATOM 8604 N N . ASP B 1 214 ? 12.5 -2.451 -19.375 1 90.94 214 ASP B N 1
ATOM 8605 C CA . ASP B 1 214 ? 12.133 -1.247 -20.109 1 90.94 214 ASP B CA 1
ATOM 8606 C C . ASP B 1 214 ? 13.344 -0.329 -20.297 1 90.94 214 ASP B C 1
ATOM 8608 O O . ASP B 1 214 ? 13.281 0.854 -19.953 1 90.94 214 ASP B O 1
ATOM 8612 N N . LEU B 1 215 ? 14.32 -0.951 -20.891 1 91.69 215 LEU B N 1
ATOM 8613 C CA . LEU B 1 215 ? 15.539 -0.219 -21.203 1 91.69 215 LEU B CA 1
ATOM 8614 C C . LEU B 1 215 ? 15.32 0.717 -22.391 1 91.69 215 LEU B C 1
ATOM 8616 O O . LEU B 1 215 ? 14.703 0.331 -23.391 1 91.69 215 LEU B O 1
ATOM 8620 N N . PRO B 1 216 ? 15.734 1.885 -22.188 1 87.19 216 PRO B N 1
ATOM 8621 C CA . PRO B 1 216 ? 15.711 2.75 -23.359 1 87.19 216 PRO B CA 1
ATOM 8622 C C . PRO B 1 216 ? 16.625 2.252 -24.484 1 87.19 216 PRO B C 1
ATOM 8624 O O . PRO B 1 216 ? 17.531 1.459 -24.234 1 87.19 216 PRO B O 1
ATOM 8627 N N . LYS B 1 217 ? 16.516 2.662 -25.656 1 82 217 LYS B N 1
ATOM 8628 C CA . LYS B 1 217 ? 17.234 2.188 -26.828 1 82 217 LYS B CA 1
ATOM 8629 C C . LYS B 1 217 ? 18.734 2.42 -26.688 1 82 217 LYS B C 1
ATOM 8631 O O . LYS B 1 217 ? 19.531 1.59 -27.109 1 82 217 LYS B O 1
ATOM 8636 N N . ARG B 1 218 ? 19.062 3.396 -25.891 1 79.69 218 ARG B N 1
ATOM 8637 C CA . ARG B 1 218 ? 20.469 3.742 -25.75 1 79.69 218 ARG B CA 1
ATOM 8638 C C . ARG B 1 218 ? 21.188 2.76 -24.828 1 79.69 218 ARG B C 1
ATOM 8640 O O . ARG B 1 218 ? 22.391 2.559 -24.938 1 79.69 218 ARG B O 1
ATOM 8647 N N . LEU B 1 219 ? 20.453 2.111 -24 1 86.44 219 LEU B N 1
ATOM 8648 C CA . LEU B 1 219 ? 21.047 1.251 -22.984 1 86.44 219 LEU B CA 1
ATOM 8649 C C . LEU B 1 219 ? 20.781 -0.218 -23.297 1 86.44 219 LEU B C 1
ATOM 8651 O O . LEU B 1 219 ? 21.016 -1.085 -22.453 1 86.44 219 LEU B O 1
ATOM 8655 N N . ARG B 1 220 ? 20.391 -0.535 -24.547 1 85.88 220 ARG B N 1
ATOM 8656 C CA . ARG B 1 220 ? 20.031 -1.908 -24.875 1 85.88 220 ARG B CA 1
ATOM 8657 C C . ARG B 1 220 ? 21.25 -2.691 -25.359 1 85.88 220 ARG B C 1
ATOM 8659 O O . ARG B 1 220 ? 21.109 -3.736 -25.984 1 85.88 220 ARG B O 1
ATOM 8666 N N . HIS B 1 221 ? 22.422 -2.186 -24.984 1 83.31 221 HIS B N 1
ATOM 8667 C CA . HIS B 1 221 ? 23.688 -2.871 -25.266 1 83.31 221 HIS B CA 1
ATOM 8668 C C . HIS B 1 221 ? 24.469 -3.133 -23.984 1 83.31 221 HIS B C 1
ATOM 8670 O O . HIS B 1 221 ? 24.359 -2.383 -23.016 1 83.31 221 HIS B O 1
ATOM 8676 N N . PRO B 1 222 ? 25.188 -4.219 -23.984 1 85 222 PRO B N 1
ATOM 8677 C CA . PRO B 1 222 ? 25.875 -4.602 -22.75 1 85 222 PRO B CA 1
ATOM 8678 C C . PRO B 1 222 ? 26.875 -3.553 -22.297 1 85 222 PRO B C 1
ATOM 8680 O O . PRO B 1 222 ? 26.969 -3.258 -21.094 1 85 222 PRO B O 1
ATOM 8683 N N . GLN B 1 223 ? 27.688 -2.896 -23.172 1 82.94 223 GLN B N 1
ATOM 8684 C CA . GLN B 1 223 ? 28.75 -1.984 -22.75 1 82.94 223 GLN B CA 1
ATOM 8685 C C . GLN B 1 223 ? 28.156 -0.688 -22.188 1 82.94 223 GLN B C 1
ATOM 8687 O O . GLN B 1 223 ? 28.516 -0.264 -21.094 1 82.94 223 GLN B O 1
ATOM 8692 N N . PRO B 1 224 ? 27.25 -0.092 -22.984 1 84.69 224 PRO B N 1
ATOM 8693 C CA . PRO B 1 224 ? 26.656 1.121 -22.406 1 84.69 224 PRO B CA 1
ATOM 8694 C C . PRO B 1 224 ? 25.922 0.856 -21.094 1 84.69 224 PRO B C 1
ATOM 8696 O O . PRO B 1 224 ? 25.922 1.705 -20.203 1 84.69 224 PRO B O 1
ATOM 8699 N N . LEU B 1 225 ? 25.281 -0.235 -20.984 1 90.06 225 LEU B N 1
ATOM 8700 C CA . LEU B 1 225 ? 24.562 -0.558 -19.75 1 90.06 225 LEU B CA 1
ATOM 8701 C C . LEU B 1 225 ? 25.547 -0.803 -18.609 1 90.06 225 LEU B C 1
ATOM 8703 O O . LEU B 1 225 ? 25.281 -0.41 -17.469 1 90.06 225 LEU B O 1
ATOM 8707 N N . LEU B 1 226 ? 26.656 -1.506 -18.969 1 90.25 226 LEU B N 1
ATOM 8708 C CA . LEU B 1 226 ? 27.688 -1.729 -17.953 1 90.25 226 LEU B CA 1
ATOM 8709 C C . LEU B 1 226 ? 28.25 -0.406 -17.453 1 90.25 226 LEU B C 1
ATOM 8711 O O . LEU B 1 226 ? 28.453 -0.228 -16.25 1 90.25 226 LEU B O 1
ATOM 8715 N N . GLU B 1 227 ? 28.453 0.559 -18.328 1 88.31 227 GLU B N 1
ATOM 8716 C CA . GLU B 1 227 ? 28.984 1.868 -17.953 1 88.31 227 GLU B CA 1
ATOM 8717 C C . GLU B 1 227 ? 27.969 2.662 -17.141 1 88.31 227 GLU B C 1
ATOM 8719 O O . GLU B 1 227 ? 28.344 3.352 -16.188 1 88.31 227 GLU B O 1
ATOM 8724 N N . TYR B 1 228 ? 26.781 2.549 -17.547 1 90 228 TYR B N 1
ATOM 8725 C CA . TYR B 1 228 ? 25.719 3.256 -16.828 1 90 228 TYR B CA 1
ATOM 8726 C C . TYR B 1 228 ? 25.562 2.711 -15.422 1 90 228 TYR B C 1
ATOM 8728 O O . TYR B 1 228 ? 25.438 3.479 -14.461 1 90 228 TYR B O 1
ATOM 8736 N N . MET B 1 229 ? 25.578 1.4 -15.297 1 91.62 229 MET B N 1
ATOM 8737 C CA . MET B 1 229 ? 25.422 0.788 -13.984 1 91.62 229 MET B CA 1
ATOM 8738 C C . MET B 1 229 ? 26.641 1.042 -13.102 1 91.62 229 MET B C 1
ATOM 8740 O O . MET B 1 229 ? 26.5 1.18 -11.883 1 91.62 229 MET B O 1
ATOM 8744 N N . ASN B 1 230 ? 27.766 1.115 -13.711 1 90.25 230 ASN B N 1
ATOM 8745 C CA . ASN B 1 230 ? 28.969 1.436 -12.953 1 90.25 230 ASN B CA 1
ATOM 8746 C C . ASN B 1 230 ? 28.984 2.893 -12.508 1 90.25 230 ASN B C 1
ATOM 8748 O O . ASN B 1 230 ? 29.594 3.23 -11.484 1 90.25 230 ASN B O 1
ATOM 8752 N N . TYR B 1 231 ? 28.312 3.711 -13.336 1 88.31 231 TYR B N 1
ATOM 8753 C CA . TYR B 1 231 ? 28.156 5.109 -12.961 1 88.31 231 TYR B CA 1
ATOM 8754 C C . TYR B 1 231 ? 27.25 5.25 -11.742 1 88.31 231 TYR B C 1
ATOM 8756 O O . TYR B 1 231 ? 27.531 6.055 -10.852 1 88.31 231 TYR B O 1
ATOM 8764 N N . LEU B 1 232 ? 26.266 4.48 -11.602 1 89.94 232 LEU B N 1
ATOM 8765 C CA . LEU B 1 232 ? 25.312 4.531 -10.484 1 89.94 232 LEU B CA 1
ATOM 8766 C C . LEU B 1 232 ? 25.906 3.846 -9.25 1 89.94 232 LEU B C 1
ATOM 8768 O O . LEU B 1 232 ? 25.734 4.328 -8.133 1 89.94 232 LEU B O 1
ATOM 8772 N N . PHE B 1 233 ? 26.562 2.674 -9.477 1 91.19 233 PHE B N 1
ATOM 8773 C CA . PHE B 1 233 ? 27.172 1.885 -8.414 1 91.19 233 PHE B CA 1
ATOM 8774 C C . PHE B 1 233 ? 28.656 1.652 -8.703 1 91.19 233 PHE B C 1
ATOM 8776 O O . PHE B 1 233 ? 29.016 0.628 -9.273 1 91.19 233 PHE B O 1
ATOM 8783 N N . PRO B 1 234 ? 29.391 2.445 -8.227 1 87.5 234 PRO B N 1
ATOM 8784 C CA . PRO B 1 234 ? 30.797 2.4 -8.602 1 87.5 234 PRO B CA 1
ATOM 8785 C C . PRO B 1 234 ? 31.484 1.108 -8.164 1 87.5 234 PRO B C 1
ATOM 8787 O O . PRO B 1 234 ? 31.328 0.681 -7.02 1 87.5 234 PRO B O 1
ATOM 8790 N N . ASP B 1 235 ? 32.125 0.413 -9.094 1 83.44 235 ASP B N 1
ATOM 8791 C CA . ASP B 1 235 ? 33.031 -0.728 -8.945 1 83.44 235 ASP B CA 1
ATOM 8792 C C . ASP B 1 235 ? 32.312 -1.93 -8.352 1 83.44 235 ASP B C 1
ATOM 8794 O O . ASP B 1 235 ? 32.844 -2.656 -7.523 1 83.44 235 ASP B O 1
ATOM 8798 N N . SER B 1 236 ? 31.062 -2.033 -8.68 1 89.19 236 SER B N 1
ATOM 8799 C CA . SER B 1 236 ? 30.312 -3.129 -8.062 1 89.19 236 SER B CA 1
ATOM 8800 C C . SER B 1 236 ? 29.688 -4.035 -9.125 1 89.19 236 SER B C 1
ATOM 8802 O O . SER B 1 236 ? 29.188 -5.109 -8.805 1 89.19 236 SER B O 1
ATOM 8804 N N . VAL B 1 237 ? 29.812 -3.725 -10.438 1 93.06 237 VAL B N 1
ATOM 8805 C CA . VAL B 1 237 ? 29.156 -4.496 -11.484 1 93.06 237 VAL B CA 1
ATOM 8806 C C . VAL B 1 237 ? 30.078 -5.59 -11.992 1 93.06 237 VAL B C 1
ATOM 8808 O O . VAL B 1 237 ? 31.25 -5.328 -12.289 1 93.06 237 VAL B O 1
ATOM 8811 N N . HIS B 1 238 ? 29.672 -6.82 -12.039 1 91.94 238 HIS B N 1
ATOM 8812 C CA . HIS B 1 238 ? 30.438 -7.961 -12.523 1 91.94 238 HIS B CA 1
ATOM 8813 C C . HIS B 1 238 ? 30.188 -8.219 -14 1 91.94 238 HIS B C 1
ATOM 8815 O O . HIS B 1 238 ? 31.125 -8.289 -14.797 1 91.94 238 HIS B O 1
ATOM 8821 N N . SER B 1 239 ? 28.891 -8.43 -14.336 1 92.12 239 SER B N 1
ATOM 8822 C CA . SER B 1 239 ? 28.578 -8.75 -15.719 1 92.12 239 SER B CA 1
ATOM 8823 C C . SER B 1 239 ? 27.156 -8.297 -16.078 1 92.12 239 SER B C 1
ATOM 8825 O O . SER B 1 239 ? 26.344 -8.055 -15.195 1 92.12 239 SER B O 1
ATOM 8827 N N . VAL B 1 240 ? 26.969 -8.094 -17.406 1 92.44 240 VAL B N 1
ATOM 8828 C CA . VAL B 1 240 ? 25.672 -7.66 -17.922 1 92.44 240 VAL B CA 1
ATOM 8829 C C . VAL B 1 240 ? 25.266 -8.539 -19.094 1 92.44 240 VAL B C 1
ATOM 8831 O O . VAL B 1 240 ? 26.094 -8.891 -19.938 1 92.44 240 VAL B O 1
ATOM 8834 N N . TYR B 1 241 ? 24.078 -9.078 -19.078 1 92.5 241 TYR B N 1
ATOM 8835 C CA . TYR B 1 241 ? 23.516 -9.844 -20.188 1 92.5 241 TYR B CA 1
ATOM 8836 C C . TYR B 1 241 ? 22.234 -9.211 -20.703 1 92.5 241 TYR B C 1
ATOM 8838 O O . TYR B 1 241 ? 21.234 -9.141 -19.969 1 92.5 241 TYR B O 1
ATOM 8846 N N . VAL B 1 242 ? 22.234 -8.75 -21.906 1 91.62 242 VAL B N 1
ATOM 8847 C CA . VAL B 1 242 ? 21.047 -8.156 -22.5 1 91.62 242 VAL B CA 1
ATOM 8848 C C . VAL B 1 242 ? 20.328 -9.188 -23.359 1 91.62 242 VAL B C 1
ATOM 8850 O O . VAL B 1 242 ? 20.953 -9.883 -24.156 1 91.62 242 VAL B O 1
ATOM 8853 N N . GLY B 1 243 ? 19.031 -9.32 -23.188 1 90.5 243 GLY B N 1
ATOM 8854 C CA . GLY B 1 243 ? 18.25 -10.281 -23.953 1 90.5 243 GLY B CA 1
ATOM 8855 C C . GLY B 1 243 ? 18.25 -10 -25.438 1 90.5 243 GLY B C 1
ATOM 8856 O O . GLY B 1 243 ? 18.266 -8.844 -25.859 1 90.5 243 GLY B O 1
ATOM 8857 N N . VAL B 1 244 ? 18.281 -11.109 -26.25 1 88.69 244 VAL B N 1
ATOM 8858 C CA . VAL B 1 244 ? 18.25 -11.016 -27.703 1 88.69 244 VAL B CA 1
ATOM 8859 C C . VAL B 1 244 ? 16.984 -11.672 -28.25 1 88.69 244 VAL B C 1
ATOM 8861 O O . VAL B 1 244 ? 16.453 -12.609 -27.641 1 88.69 244 VAL B O 1
ATOM 8864 N N . GLU B 1 245 ? 16.5 -11.086 -29.281 1 86.06 245 GLU B N 1
ATOM 8865 C CA . GLU B 1 245 ? 15.336 -11.688 -29.922 1 86.06 245 GLU B CA 1
ATOM 8866 C C . GLU B 1 245 ? 15.727 -12.906 -30.75 1 86.06 245 GLU B C 1
ATOM 8868 O O . GLU B 1 245 ? 16.312 -12.773 -31.812 1 86.06 245 GLU B O 1
ATOM 8873 N N . CYS B 1 246 ? 15.484 -14.086 -30.141 1 85.38 246 CYS B N 1
ATOM 8874 C CA . CYS B 1 246 ? 15.875 -15.32 -30.812 1 85.38 246 CYS B CA 1
ATOM 8875 C C . CYS B 1 246 ? 14.68 -16.266 -30.938 1 85.38 246 CYS B C 1
ATOM 8877 O O . CYS B 1 246 ? 14.812 -17.469 -30.703 1 85.38 246 CYS B O 1
ATOM 8879 N N . ARG B 1 247 ? 13.602 -15.805 -31.375 1 82.5 247 ARG B N 1
ATOM 8880 C CA . ARG B 1 247 ? 12.43 -16.656 -31.484 1 82.5 247 ARG B CA 1
ATOM 8881 C C . ARG B 1 247 ? 12.648 -17.766 -32.5 1 82.5 247 ARG B C 1
ATOM 8883 O O . ARG B 1 247 ? 12.297 -18.922 -32.25 1 82.5 247 ARG B O 1
ATOM 8890 N N . ARG B 1 248 ? 13.227 -17.406 -33.656 1 84.12 248 ARG B N 1
ATOM 8891 C CA . ARG B 1 248 ? 13.484 -18.391 -34.688 1 84.12 248 ARG B CA 1
ATOM 8892 C C . ARG B 1 248 ? 14.477 -19.453 -34.219 1 84.12 248 ARG B C 1
ATOM 8894 O O . ARG B 1 248 ? 14.328 -20.625 -34.531 1 84.12 248 ARG B O 1
ATOM 8901 N N . LEU B 1 249 ? 15.453 -18.969 -33.531 1 86.5 249 LEU B N 1
ATOM 8902 C CA . LEU B 1 249 ? 16.422 -19.906 -32.969 1 86.5 249 LEU B CA 1
ATOM 8903 C C . LEU B 1 249 ? 15.773 -20.859 -31.984 1 86.5 249 LEU B C 1
ATOM 8905 O O . LEU B 1 249 ? 16.109 -22.047 -31.953 1 86.5 249 LEU B O 1
ATOM 8909 N N . GLU B 1 250 ? 14.906 -20.422 -31.219 1 87.38 250 GLU B N 1
ATOM 8910 C CA . GLU B 1 250 ? 14.203 -21.25 -30.25 1 87.38 250 GLU B CA 1
ATOM 8911 C C . GLU B 1 250 ? 13.344 -22.297 -30.953 1 87.38 250 GLU B C 1
ATOM 8913 O O . GLU B 1 250 ? 13.273 -23.453 -30.516 1 87.38 250 GLU B O 1
ATOM 8918 N N . GLU B 1 251 ? 12.742 -21.875 -32 1 87.88 251 GLU B N 1
ATOM 8919 C CA . GLU B 1 251 ? 11.914 -22.797 -32.781 1 87.88 251 GLU B CA 1
ATOM 8920 C C . GLU B 1 251 ? 12.766 -23.906 -33.406 1 87.88 251 GLU B C 1
ATOM 8922 O O . GLU B 1 251 ? 12.367 -25.062 -33.438 1 87.88 251 GLU B O 1
ATOM 8927 N N . LEU B 1 252 ? 13.906 -23.453 -33.844 1 89.06 252 LEU B N 1
ATOM 8928 C CA . LEU B 1 252 ? 14.797 -24.406 -34.5 1 89.06 252 LEU B CA 1
ATOM 8929 C C . LEU B 1 252 ? 15.336 -25.406 -33.469 1 89.06 252 LEU B C 1
ATOM 8931 O O . LEU B 1 252 ? 15.5 -26.594 -33.75 1 89.06 252 LEU B O 1
ATOM 8935 N N . ILE B 1 253 ? 15.57 -24.922 -32.344 1 87.62 253 ILE B N 1
ATOM 8936 C CA . ILE B 1 253 ? 16.094 -25.781 -31.281 1 87.62 253 ILE B CA 1
ATOM 8937 C C . ILE B 1 253 ? 15 -26.766 -30.844 1 87.62 253 ILE B C 1
ATOM 8939 O O . ILE B 1 253 ? 15.289 -27.938 -30.562 1 87.62 253 ILE B O 1
ATOM 8943 N N . GLU B 1 254 ? 13.852 -26.312 -30.766 1 86 254 GLU B N 1
ATOM 8944 C CA . GLU B 1 254 ? 12.75 -27.203 -30.422 1 86 254 GLU B CA 1
ATOM 8945 C C . GLU B 1 254 ? 12.539 -28.266 -31.5 1 86 254 GLU B C 1
ATOM 8947 O O . GLU B 1 254 ? 12.242 -29.422 -31.188 1 86 254 GLU B O 1
ATOM 8952 N N . GLU B 1 255 ? 12.68 -27.797 -32.719 1 87.56 255 GLU B N 1
ATOM 8953 C CA . GLU B 1 255 ? 12.562 -28.734 -33.812 1 87.56 255 GLU B CA 1
ATOM 8954 C C . GLU B 1 255 ? 13.695 -29.766 -33.812 1 87.56 255 GLU B C 1
ATOM 8956 O O . GLU B 1 255 ? 13.477 -30.938 -34.094 1 87.56 255 GLU B O 1
ATOM 8961 N N . ARG B 1 256 ? 14.82 -29.25 -33.5 1 88.44 256 ARG B N 1
ATOM 8962 C CA . ARG B 1 256 ? 15.961 -30.156 -33.406 1 88.44 256 ARG B CA 1
ATOM 8963 C C . ARG B 1 256 ? 15.727 -31.219 -32.344 1 88.44 256 ARG B C 1
ATOM 8965 O O . ARG B 1 256 ? 16.016 -32.406 -32.562 1 88.44 256 ARG B O 1
ATOM 8972 N N . GLN B 1 257 ? 15.234 -30.797 -31.25 1 84.62 257 GLN B N 1
ATOM 8973 C CA . GLN B 1 257 ? 14.992 -31.734 -30.156 1 84.62 257 GLN B CA 1
ATOM 8974 C C . GLN B 1 257 ? 13.914 -32.75 -30.531 1 84.62 257 GLN B C 1
ATOM 8976 O O . GLN B 1 257 ? 14 -33.906 -30.141 1 84.62 257 GLN B O 1
ATOM 8981 N N . ALA B 1 258 ? 12.984 -32.25 -31.234 1 83.81 258 ALA B N 1
ATOM 8982 C CA . ALA B 1 258 ? 11.922 -33.156 -31.672 1 83.81 258 ALA B CA 1
ATOM 8983 C C . ALA B 1 258 ? 12.461 -34.219 -32.625 1 83.81 258 ALA B C 1
ATOM 8985 O O . ALA B 1 258 ? 12.102 -35.406 -32.531 1 83.81 258 ALA B O 1
ATOM 8986 N N . VAL B 1 259 ? 13.305 -33.781 -33.5 1 85.94 259 VAL B N 1
ATOM 8987 C CA . VAL B 1 259 ? 13.875 -34.688 -34.5 1 85.94 259 VAL B CA 1
ATOM 8988 C C . VAL B 1 259 ? 14.859 -35.656 -33.812 1 85.94 259 VAL B C 1
ATOM 8990 O O . VAL B 1 259 ? 14.938 -36.812 -34.156 1 85.94 259 VAL B O 1
ATOM 8993 N N . GLN B 1 260 ? 15.555 -35.094 -32.938 1 84.5 260 GLN B N 1
ATOM 8994 C CA . GLN B 1 260 ? 16.484 -35.938 -32.188 1 84.5 260 GLN B CA 1
ATOM 8995 C C . GLN B 1 260 ? 15.742 -37.031 -31.406 1 84.5 260 GLN B C 1
ATOM 8997 O O . GLN B 1 260 ? 16.219 -38.156 -31.328 1 84.5 260 GLN B O 1
ATOM 9002 N N . TYR B 1 261 ? 14.68 -36.688 -30.922 1 82.38 261 TYR B N 1
ATOM 9003 C CA . TYR B 1 261 ? 13.883 -37.656 -30.172 1 82.38 261 TYR B CA 1
ATOM 9004 C C . TYR B 1 261 ? 13.359 -38.75 -31.109 1 82.38 261 TYR B C 1
ATOM 9006 O O . TYR B 1 261 ? 13.336 -39.938 -30.734 1 82.38 261 TYR B O 1
ATOM 9014 N N . ARG B 1 262 ? 12.969 -38.406 -32.25 1 81 262 ARG B N 1
ATOM 9015 C CA . ARG B 1 262 ? 12.477 -39.375 -33.219 1 81 262 ARG B CA 1
ATOM 9016 C C . ARG B 1 262 ? 13.609 -40.281 -33.688 1 81 262 ARG B C 1
ATOM 9018 O O . ARG B 1 262 ? 13.398 -41.469 -33.938 1 81 262 ARG B O 1
ATOM 9025 N N . LEU B 1 263 ? 14.742 -39.656 -33.812 1 84.44 263 LEU B N 1
ATOM 9026 C CA . LEU B 1 263 ? 15.906 -40.438 -34.188 1 84.44 263 LEU B CA 1
ATOM 9027 C C . LEU B 1 263 ? 16.281 -41.469 -33.125 1 84.44 263 LEU B C 1
ATOM 9029 O O . LEU B 1 263 ? 16.562 -42.625 -33.406 1 84.44 263 LEU B O 1
ATOM 9033 N N . ASP B 1 264 ? 16.25 -41.031 -31.938 1 82.31 264 ASP B N 1
ATOM 9034 C CA . ASP B 1 264 ? 16.578 -41.906 -30.828 1 82.31 264 ASP B CA 1
ATOM 9035 C C . ASP B 1 264 ? 15.57 -43.062 -30.688 1 82.31 264 ASP B C 1
ATOM 9037 O O . ASP B 1 264 ? 15.93 -44.188 -30.328 1 82.31 264 ASP B O 1
ATOM 9041 N N . GLY B 1 265 ? 14.406 -42.688 -30.875 1 79.25 265 GLY B N 1
ATOM 9042 C CA . GLY B 1 265 ? 13.383 -43.719 -30.875 1 79.25 265 GLY B CA 1
ATOM 9043 C C . GLY B 1 265 ? 13.578 -44.75 -31.953 1 79.25 265 GLY B C 1
ATOM 9044 O O . GLY B 1 265 ? 13.391 -45.938 -31.703 1 79.25 265 GLY B O 1
ATOM 9045 N N . ALA B 1 266 ? 14.031 -44.312 -33.094 1 79.06 266 ALA B N 1
ATOM 9046 C CA . ALA B 1 266 ? 14.273 -45.25 -34.219 1 79.06 266 ALA B CA 1
ATOM 9047 C C . ALA B 1 266 ? 15.492 -46.125 -33.969 1 79.06 266 ALA B C 1
ATOM 9049 O O . ALA B 1 266 ? 15.5 -47.312 -34.312 1 79.06 266 ALA B O 1
ATOM 9050 N N . ILE B 1 267 ? 16.438 -45.5 -33.312 1 82.5 267 ILE B N 1
ATOM 9051 C CA . ILE B 1 267 ? 17.641 -46.25 -33 1 82.5 267 ILE B CA 1
ATOM 9052 C C . ILE B 1 267 ? 17.328 -47.281 -31.906 1 82.5 267 ILE B C 1
ATOM 9054 O O . ILE B 1 267 ? 17.812 -48.406 -31.969 1 82.5 267 ILE B O 1
ATOM 9058 N N . ALA B 1 268 ? 16.531 -46.906 -31 1 81.5 268 ALA B N 1
ATOM 9059 C CA . ALA B 1 268 ? 16.172 -47.812 -29.906 1 81.5 268 ALA B CA 1
ATOM 9060 C C . ALA B 1 268 ? 15.344 -48.969 -30.438 1 81.5 268 ALA B C 1
ATOM 9062 O O . ALA B 1 268 ? 15.492 -50.094 -29.953 1 81.5 268 ALA B O 1
ATOM 9063 N N . THR B 1 269 ? 14.539 -48.719 -31.359 1 77.25 269 THR B N 1
ATOM 9064 C CA . THR B 1 269 ? 13.734 -49.781 -31.953 1 77.25 269 THR B CA 1
ATOM 9065 C C . THR B 1 269 ? 14.617 -50.75 -32.719 1 77.25 269 THR B C 1
ATOM 9067 O O . THR B 1 269 ? 14.367 -51.938 -32.719 1 77.25 269 THR B O 1
ATOM 9070 N N . LEU B 1 270 ? 15.594 -50.156 -33.312 1 76.56 270 LEU B N 1
ATOM 9071 C CA . LEU B 1 270 ? 16.531 -51 -34.062 1 76.56 270 LEU B CA 1
ATOM 9072 C C . LEU B 1 270 ? 17.328 -51.875 -33.094 1 76.56 270 LEU B C 1
ATOM 9074 O O . LEU B 1 270 ? 17.531 -53.062 -33.375 1 76.56 270 LEU B O 1
ATOM 9078 N N . LYS B 1 271 ? 17.734 -51.281 -31.953 1 74.62 271 LYS B N 1
ATOM 9079 C CA . LYS B 1 271 ? 18.5 -52.031 -30.969 1 74.62 271 LYS B CA 1
ATOM 9080 C C . LYS B 1 271 ? 17.656 -53.094 -30.281 1 74.62 271 LYS B C 1
ATOM 9082 O O . LYS B 1 271 ? 18.141 -54.156 -29.938 1 74.62 271 LYS B O 1
ATOM 9087 N N . GLY B 1 272 ? 16.484 -52.812 -29.938 1 69.56 272 GLY B N 1
ATOM 9088 C CA . GLY B 1 272 ? 15.594 -53.781 -29.297 1 69.56 272 GLY B CA 1
ATOM 9089 C C . GLY B 1 272 ? 15.297 -54.969 -30.172 1 69.56 272 GLY B C 1
ATOM 9090 O O . GLY B 1 272 ? 15.219 -56.094 -29.672 1 69.56 272 GLY B O 1
ATOM 9091 N N . GLU B 1 273 ? 15.156 -54.75 -31.422 1 63.5 273 GLU B N 1
ATOM 9092 C CA . GLU B 1 273 ? 14.898 -55.844 -32.344 1 63.5 273 GLU B CA 1
ATOM 9093 C C . GLU B 1 273 ? 16.141 -56.719 -32.531 1 63.5 273 GLU B C 1
ATOM 9095 O O . GLU B 1 273 ? 16.031 -57.906 -32.781 1 63.5 273 GLU B O 1
ATOM 9100 N N . ALA B 1 274 ? 17.266 -56.062 -32.125 1 59.84 274 ALA B N 1
ATOM 9101 C CA . ALA B 1 274 ? 18.5 -56.812 -32.281 1 59.84 274 ALA B CA 1
ATOM 9102 C C . ALA B 1 274 ? 18.719 -57.781 -31.109 1 59.84 274 ALA B C 1
ATOM 9104 O O . ALA B 1 274 ? 19.328 -58.844 -31.266 1 59.84 274 ALA B O 1
ATOM 9105 N N . VAL B 1 275 ? 18.219 -57.469 -29.75 1 54.41 275 VAL B N 1
ATOM 9106 C CA . VAL B 1 275 ? 18.5 -58.281 -28.562 1 54.41 275 VAL B CA 1
ATOM 9107 C C . VAL B 1 275 ? 17.484 -59.406 -28.453 1 54.41 275 VAL B C 1
ATOM 9109 O O . VAL B 1 275 ? 17.625 -60.281 -27.594 1 54.41 275 VAL B O 1
ATOM 9112 N N . LEU B 1 276 ? 16.406 -59.531 -28.844 1 48.78 276 LEU B N 1
ATOM 9113 C CA . LEU B 1 276 ? 15.531 -60.656 -28.656 1 48.78 276 LEU B CA 1
ATOM 9114 C C . LEU B 1 276 ? 16.281 -61.969 -28.906 1 48.78 276 LEU B C 1
ATOM 9116 O O . LEU B 1 276 ? 16.859 -62.156 -29.969 1 48.78 276 LEU B O 1
ATOM 9120 N N . PRO B 1 277 ? 16.594 -62.625 -27.734 1 45.28 277 PRO B N 1
ATOM 9121 C CA . PRO B 1 277 ? 17.25 -63.938 -27.828 1 45.28 277 PRO B CA 1
ATOM 9122 C C . PRO B 1 277 ? 16.547 -64.875 -28.812 1 45.28 277 PRO B C 1
ATOM 9124 O O . PRO B 1 277 ? 15.32 -64.938 -28.828 1 45.28 277 PRO B O 1
ATOM 9127 N N . ARG B 1 278 ? 17.172 -65.25 -29.828 1 41.66 278 ARG B N 1
ATOM 9128 C CA . ARG B 1 278 ? 16.766 -66.312 -30.75 1 41.66 278 ARG B CA 1
ATOM 9129 C C . ARG B 1 278 ? 16.766 -67.688 -30.062 1 41.66 278 ARG B C 1
ATOM 9131 O O . ARG B 1 278 ? 17.828 -68.25 -29.781 1 41.66 278 ARG B O 1
ATOM 9138 N N . HIS B 1 279 ? 16 -67.938 -29.078 1 38.44 279 HIS B N 1
ATOM 9139 C CA . HIS B 1 279 ? 16.031 -69.375 -28.656 1 38.44 279 HIS B CA 1
ATOM 9140 C C . HIS B 1 279 ? 16.125 -70.312 -29.859 1 38.44 279 HIS B C 1
ATOM 9142 O O . HIS B 1 279 ? 16.719 -71.375 -29.766 1 38.44 279 HIS B O 1
ATOM 9148 N N . ASN B 1 280 ? 14.984 -70.562 -30.562 1 37.03 280 ASN B N 1
ATOM 9149 C CA . ASN B 1 280 ? 15.023 -71.812 -31.328 1 37.03 280 ASN B CA 1
ATOM 9150 C C . ASN B 1 280 ? 16.109 -71.812 -32.406 1 37.03 280 ASN B C 1
ATOM 9152 O O . ASN B 1 280 ? 16.391 -70.75 -32.969 1 37.03 280 ASN B O 1
ATOM 9156 N N . ASP B 1 281 ? 17 -72.875 -32.594 1 37.69 281 ASP B N 1
ATOM 9157 C CA . ASP B 1 281 ? 18.062 -73.438 -33.469 1 37.69 281 ASP B CA 1
ATOM 9158 C C . ASP B 1 281 ? 17.75 -73.125 -34.938 1 37.69 281 ASP B C 1
ATOM 9160 O O . ASP B 1 281 ? 18.516 -73.5 -35.812 1 37.69 281 ASP B O 1
ATOM 9164 N N . ARG B 1 282 ? 16.484 -73.5 -35.344 1 42.81 282 ARG B N 1
ATOM 9165 C CA . ARG B 1 282 ? 16.469 -73.812 -36.781 1 42.81 282 ARG B CA 1
ATOM 9166 C C . ARG B 1 282 ? 16.969 -72.625 -37.625 1 42.81 282 ARG B C 1
ATOM 9168 O O . ARG B 1 282 ? 16.953 -71.5 -37.156 1 42.81 282 ARG B O 1
ATOM 9175 N N . LYS B 1 283 ? 17.375 -72.875 -38.875 1 41.84 283 LYS B N 1
ATOM 9176 C CA . LYS B 1 283 ? 17.984 -72.312 -40.062 1 41.84 283 LYS B CA 1
ATOM 9177 C C . LYS B 1 283 ? 17.328 -71 -40.406 1 41.84 283 LYS B C 1
ATOM 9179 O O . LYS B 1 283 ? 16.969 -70.75 -41.562 1 41.84 283 LYS B O 1
ATOM 9184 N N . VAL B 1 284 ? 16.5 -70.562 -39.562 1 37.38 284 VAL B N 1
ATOM 9185 C CA . VAL B 1 284 ? 15.812 -69.375 -40.125 1 37.38 284 VAL B CA 1
ATOM 9186 C C . VAL B 1 284 ? 16.844 -68.312 -40.469 1 37.38 284 VAL B C 1
ATOM 9188 O O . VAL B 1 284 ? 17.812 -68.062 -39.75 1 37.38 284 VAL B O 1
ATOM 9191 N N . GLU B 1 285 ? 16.938 -68 -41.781 1 37.69 285 GLU B N 1
ATOM 9192 C CA . GLU B 1 285 ? 17.688 -66.938 -42.469 1 37.69 285 GLU B CA 1
ATOM 9193 C C . GLU B 1 285 ? 17.797 -65.688 -41.625 1 37.69 285 GLU B C 1
ATOM 9195 O O . GLU B 1 285 ? 16.922 -65.438 -40.781 1 37.69 285 GLU B O 1
ATOM 9200 N N . PRO B 1 286 ? 19.062 -65.312 -41.375 1 39.03 286 PRO B N 1
ATOM 9201 C CA . PRO B 1 286 ? 19.328 -64 -40.688 1 39.03 286 PRO B CA 1
ATOM 9202 C C . PRO B 1 286 ? 18.25 -62.969 -40.938 1 39.03 286 PRO B C 1
ATOM 9204 O O . PRO B 1 286 ? 18.016 -62.625 -42.094 1 39.03 286 PRO B O 1
ATOM 9207 N N . MET B 1 287 ? 17.031 -63.219 -40.5 1 37 287 MET B N 1
ATOM 9208 C CA . MET B 1 287 ? 16.078 -62.125 -40.719 1 37 287 MET B CA 1
ATOM 9209 C C . MET B 1 287 ? 16.781 -60.781 -40.719 1 37 287 MET B C 1
ATOM 9211 O O . MET B 1 287 ? 17.531 -60.469 -39.781 1 37 287 MET B O 1
ATOM 9215 N N . THR B 1 288 ? 17.094 -60.125 -41.844 1 41.56 288 THR B N 1
ATOM 9216 C CA . THR B 1 288 ? 17.5 -58.781 -42.188 1 41.56 288 THR B CA 1
ATOM 9217 C C . THR B 1 288 ? 16.984 -57.781 -41.156 1 41.56 288 THR B C 1
ATOM 9219 O O . THR B 1 288 ? 15.812 -57.812 -40.781 1 41.56 288 THR B O 1
ATOM 9222 N N . THR B 1 289 ? 17.766 -57.406 -40.125 1 48.41 289 THR B N 1
ATOM 9223 C CA . THR B 1 289 ? 17.562 -56.312 -39.188 1 48.41 289 THR B CA 1
ATOM 9224 C C . THR B 1 289 ? 16.672 -55.219 -39.812 1 48.41 289 THR B C 1
ATOM 9226 O O . THR B 1 289 ? 17.047 -54.594 -40.781 1 48.41 289 THR B O 1
ATOM 9229 N N . LYS B 1 290 ? 15.375 -55.438 -40 1 53.81 290 LYS B N 1
ATOM 9230 C CA . LYS B 1 290 ? 14.414 -54.469 -40.562 1 53.81 290 LYS B CA 1
ATOM 9231 C C . LYS B 1 290 ? 14.609 -53.094 -40 1 53.81 290 LYS B C 1
ATOM 9233 O O . LYS B 1 290 ? 14.406 -52.875 -38.812 1 53.81 290 LYS B O 1
ATOM 9238 N N . ARG B 1 291 ? 15.5 -52.312 -40.5 1 61.44 291 ARG B N 1
ATOM 9239 C CA . ARG B 1 291 ? 15.672 -50.875 -40.188 1 61.44 291 ARG B CA 1
ATOM 9240 C C . ARG B 1 291 ? 14.336 -50.156 -40.219 1 61.44 291 ARG B C 1
ATOM 9242 O O . ARG B 1 291 ? 13.492 -50.406 -41.062 1 61.44 291 ARG B O 1
ATOM 9249 N N . PRO B 1 292 ? 13.875 -49.562 -39.031 1 70 292 PRO B N 1
ATOM 9250 C CA . PRO B 1 292 ? 12.594 -48.844 -38.969 1 70 292 PRO B CA 1
ATOM 9251 C C . PRO B 1 292 ? 12.367 -47.938 -40.156 1 70 292 PRO B C 1
ATOM 9253 O O . PRO B 1 292 ? 13.281 -47.188 -40.562 1 70 292 PRO B O 1
ATOM 9256 N N . HIS B 1 293 ? 11.453 -48.25 -41.031 1 68 293 HIS B N 1
ATOM 9257 C CA . HIS B 1 293 ? 11.125 -47.438 -42.188 1 68 293 HIS B CA 1
ATOM 9258 C C . HIS B 1 293 ? 9.977 -46.469 -41.906 1 68 293 HIS B C 1
ATOM 9260 O O . HIS B 1 293 ? 9.07 -46.812 -41.125 1 68 293 HIS B O 1
ATOM 9266 N N . ILE B 1 294 ? 10.141 -45.125 -41.938 1 67.25 294 ILE B N 1
ATOM 9267 C CA . ILE B 1 294 ? 9.062 -44.156 -41.75 1 67.25 294 ILE B CA 1
ATOM 9268 C C . ILE B 1 294 ? 8.555 -43.719 -43.125 1 67.25 294 ILE B C 1
ATOM 9270 O O . ILE B 1 294 ? 9.32 -43.656 -44.094 1 67.25 294 ILE B O 1
ATOM 9274 N N . THR B 1 295 ? 7.316 -43.75 -43.375 1 62.19 295 THR B N 1
ATOM 9275 C CA . THR B 1 295 ? 6.723 -43.25 -44.594 1 62.19 295 THR B CA 1
ATOM 9276 C C . THR B 1 295 ? 6.68 -41.75 -44.594 1 62.19 295 THR B C 1
ATOM 9278 O O . THR B 1 295 ? 6.152 -41.125 -43.688 1 62.19 295 THR B O 1
ATOM 9281 N N . VAL B 1 296 ? 7.688 -41.062 -45.219 1 59.28 296 VAL B N 1
ATOM 9282 C CA . VAL B 1 296 ? 7.809 -39.594 -45.344 1 59.28 296 VAL B CA 1
ATOM 9283 C C . VAL B 1 296 ? 6.902 -39.094 -46.438 1 59.28 296 VAL B C 1
ATOM 9285 O O . VAL B 1 296 ? 6.645 -39.812 -47.406 1 59.28 296 VAL B O 1
ATOM 9288 N N . GLU B 1 297 ? 6.195 -37.781 -46.531 1 54.12 297 GLU B N 1
ATOM 9289 C CA . GLU B 1 297 ? 5.422 -37 -47.5 1 54.12 297 GLU B CA 1
ATOM 9290 C C . GLU B 1 297 ? 3.977 -37.5 -47.562 1 54.12 297 GLU B C 1
ATOM 9292 O O . GLU B 1 297 ? 3.439 -37.719 -48.656 1 54.12 297 GLU B O 1
ATOM 9297 N N . ARG B 1 298 ? 3.5 -38.125 -46.469 1 49.28 298 ARG B N 1
ATOM 9298 C CA . ARG B 1 298 ? 2.074 -38.375 -46.625 1 49.28 298 ARG B CA 1
ATOM 9299 C C . ARG B 1 298 ? 1.297 -37.094 -46.844 1 49.28 298 ARG B C 1
ATOM 9301 O O . ARG B 1 298 ? 1.584 -36.094 -46.188 1 49.28 298 ARG B O 1
ATOM 9308 N N . SER B 1 299 ? 0.736 -36.781 -47.969 1 43.56 299 SER B N 1
ATOM 9309 C CA . SER B 1 299 ? -0.096 -35.594 -48.219 1 43.56 299 SER B CA 1
ATOM 9310 C C . SER B 1 299 ? -0.939 -35.25 -47 1 43.56 299 SER B C 1
ATOM 9312 O O . SER B 1 299 ? -1.05 -36.062 -46.062 1 43.56 299 SER B O 1
ATOM 9314 N N . CYS B 1 300 ? -2.283 -34.625 -47.25 1 42.41 300 CYS B N 1
ATOM 9315 C CA . CYS B 1 300 ? -3.16 -33.938 -46.312 1 42.41 300 CYS B CA 1
ATOM 9316 C C . CYS B 1 300 ? -3.383 -34.781 -45.062 1 42.41 300 CYS B C 1
ATOM 9318 O O . CYS B 1 300 ? -3.154 -34.312 -43.938 1 42.41 300 CYS B O 1
ATOM 9320 N N . LEU B 1 301 ? -4.766 -35.406 -44.844 1 45.12 301 LEU B N 1
ATOM 9321 C CA . LEU B 1 301 ? -5.418 -36 -43.688 1 45.12 301 LEU B CA 1
ATOM 9322 C C . LEU B 1 301 ? -4.855 -37.375 -43.406 1 45.12 301 LEU B C 1
ATOM 9324 O O . LEU B 1 301 ? -5.531 -38.219 -42.812 1 45.12 301 LEU B O 1
ATOM 9328 N N . GLY B 1 302 ? -3.488 -37.719 -43.5 1 46.22 302 GLY B N 1
ATOM 9329 C CA . GLY B 1 302 ? -2.846 -38.969 -43.188 1 46.22 302 GLY B CA 1
ATOM 9330 C C . GLY B 1 302 ? -3.361 -40.156 -44 1 46.22 302 GLY B C 1
ATOM 9331 O O . GLY B 1 302 ? -2.951 -41.281 -43.781 1 46.22 302 GLY B O 1
ATOM 9332 N N . VAL B 1 303 ? -4.637 -40.156 -44.531 1 44.91 303 VAL B N 1
ATOM 9333 C CA . VAL B 1 303 ? -5.328 -41.344 -45.031 1 44.91 303 VAL B CA 1
ATOM 9334 C C . VAL B 1 303 ? -4.668 -41.844 -46.312 1 44.91 303 VAL B C 1
ATOM 9336 O O . VAL B 1 303 ? -4.516 -43.031 -46.531 1 44.91 303 VAL B O 1
ATOM 9339 N N . CYS B 1 304 ? -4.645 -41.094 -47.438 1 43.31 304 CYS B N 1
ATOM 9340 C CA . CYS B 1 304 ? -4.629 -41.719 -48.75 1 43.31 304 CYS B CA 1
ATOM 9341 C C . CYS B 1 304 ? -3.207 -41.844 -49.281 1 43.31 304 CYS B C 1
ATOM 9343 O O . CYS B 1 304 ? -2.975 -42.469 -50.312 1 43.31 304 CYS B O 1
ATOM 9345 N N . GLY B 1 305 ? -2.211 -40.781 -49.281 1 48.31 305 GLY B N 1
ATOM 9346 C CA . GLY B 1 305 ? -1.203 -40.812 -50.344 1 48.31 305 GLY B CA 1
ATOM 9347 C C . GLY B 1 305 ? -0.071 -41.781 -50.062 1 48.31 305 GLY B C 1
ATOM 9348 O O . GLY B 1 305 ? 0.133 -42.188 -48.938 1 48.31 305 GLY B O 1
ATOM 9349 N N . ARG B 1 306 ? 0.509 -42.5 -51.125 1 51.94 306 ARG B N 1
ATOM 9350 C CA . ARG B 1 306 ? 1.592 -43.469 -51.25 1 51.94 306 ARG B CA 1
ATOM 9351 C C . ARG B 1 306 ? 2.855 -42.969 -50.562 1 51.94 306 ARG B C 1
ATOM 9353 O O . ARG B 1 306 ? 3.461 -41.969 -51 1 51.94 306 ARG B O 1
ATOM 9360 N N . GLY B 1 307 ? 2.957 -42.812 -49.312 1 54 307 GLY B N 1
ATOM 9361 C CA . GLY B 1 307 ? 4.109 -42.344 -48.531 1 54 307 GLY B CA 1
ATOM 9362 C C . GLY B 1 307 ? 5.375 -43.125 -48.844 1 54 307 GLY B C 1
ATOM 9363 O O . GLY B 1 307 ? 5.309 -44.281 -49.312 1 54 307 GLY B O 1
ATOM 9364 N N . LYS B 1 308 ? 6.379 -42.531 -49.562 1 61.16 308 LYS B N 1
ATOM 9365 C CA . LYS B 1 308 ? 7.664 -43.188 -49.812 1 61.16 308 LYS B CA 1
ATOM 9366 C C . LYS B 1 308 ? 8.305 -43.656 -48.5 1 61.16 308 LYS B C 1
ATOM 9368 O O . LYS B 1 308 ? 8.367 -42.938 -47.531 1 61.16 308 LYS B O 1
ATOM 9373 N N . GLU B 1 309 ? 8.562 -44.938 -48.438 1 64.94 309 GLU B N 1
ATOM 9374 C CA . GLU B 1 309 ? 9.18 -45.562 -47.25 1 64.94 309 GLU B CA 1
ATOM 9375 C C . GLU B 1 309 ? 10.672 -45.25 -47.219 1 64.94 309 GLU B C 1
ATOM 9377 O O . GLU B 1 309 ? 11.406 -45.531 -48.156 1 64.94 309 GLU B O 1
ATOM 9382 N N . VAL B 1 310 ? 11.07 -44.344 -46.625 1 74.56 310 VAL B N 1
ATOM 9383 C CA . VAL B 1 310 ? 12.484 -44.031 -46.469 1 74.56 310 VAL B CA 1
ATOM 9384 C C . VAL B 1 310 ? 12.969 -44.562 -45.094 1 74.56 310 VAL B C 1
ATOM 9386 O O . VAL B 1 310 ? 12.172 -44.75 -44.188 1 74.56 310 VAL B O 1
ATOM 9389 N N . ASP B 1 311 ? 14.312 -44.938 -45.156 1 76.81 311 ASP B N 1
ATOM 9390 C CA . ASP B 1 311 ? 14.945 -45.344 -43.906 1 76.81 311 ASP B CA 1
ATOM 9391 C C . ASP B 1 311 ? 14.859 -44.25 -42.875 1 76.81 311 ASP B C 1
ATOM 9393 O O . ASP B 1 311 ? 15.242 -43.094 -43.125 1 76.81 311 ASP B O 1
ATOM 9397 N N . ALA B 1 312 ? 14.305 -44.5 -41.719 1 80.69 312 ALA B N 1
ATOM 9398 C CA . ALA B 1 312 ? 14.047 -43.531 -40.656 1 80.69 312 ALA B CA 1
ATOM 9399 C C . ALA B 1 312 ? 15.352 -42.938 -40.125 1 80.69 312 ALA B C 1
ATOM 9401 O O . ALA B 1 312 ? 15.438 -41.75 -39.844 1 80.69 312 ALA B O 1
ATOM 9402 N N . ILE B 1 313 ? 16.422 -43.688 -39.906 1 82.19 313 ILE B N 1
ATOM 9403 C CA . ILE B 1 313 ? 17.672 -43.25 -39.312 1 82.19 313 ILE B CA 1
ATOM 9404 C C . ILE B 1 313 ? 18.391 -42.312 -40.25 1 82.19 313 ILE B C 1
ATOM 9406 O O . ILE B 1 313 ? 18.906 -41.25 -39.844 1 82.19 313 ILE B O 1
ATOM 9410 N N . GLU B 1 314 ? 18.375 -42.75 -41.531 1 80.94 314 GLU B N 1
ATOM 9411 C CA . GLU B 1 314 ? 19.047 -41.875 -42.5 1 80.94 314 GLU B CA 1
ATOM 9412 C C . GLU B 1 314 ? 18.25 -40.594 -42.75 1 80.94 314 GLU B C 1
ATOM 9414 O O . GLU B 1 314 ? 18.828 -39.531 -42.906 1 80.94 314 GLU B O 1
ATOM 9419 N N . TYR B 1 315 ? 17.016 -40.844 -42.719 1 81.56 315 TYR B N 1
ATOM 9420 C CA . TYR B 1 315 ? 16.172 -39.688 -42.938 1 81.56 315 TYR B CA 1
ATOM 9421 C C . TYR B 1 315 ? 16.328 -38.688 -41.781 1 81.56 315 TYR B C 1
ATOM 9423 O O . TYR B 1 315 ? 16.562 -37.5 -42 1 81.56 315 TYR B O 1
ATOM 9431 N N . TYR B 1 316 ? 16.156 -39.156 -40.562 1 86.5 316 TYR B N 1
ATOM 9432 C CA . TYR B 1 316 ? 16.25 -38.25 -39.406 1 86.5 316 TYR B CA 1
ATOM 9433 C C . TYR B 1 316 ? 17.672 -37.781 -39.219 1 86.5 316 TYR B C 1
ATOM 9435 O O . TYR B 1 316 ? 17.906 -36.656 -38.719 1 86.5 316 TYR B O 1
ATOM 9443 N N . GLY B 1 317 ? 18.578 -38.531 -39.469 1 83.38 317 GLY B N 1
ATOM 9444 C CA . GLY B 1 317 ? 19.953 -38.094 -39.438 1 83.38 317 GLY B CA 1
ATOM 9445 C C . GLY B 1 317 ? 20.25 -36.938 -40.406 1 83.38 317 GLY B C 1
ATOM 9446 O O . GLY B 1 317 ? 20.953 -36 -40.062 1 83.38 317 GLY B O 1
ATOM 9447 N N . GLY B 1 318 ? 19.688 -37.094 -41.656 1 82.5 318 GLY B N 1
ATOM 9448 C CA . GLY B 1 318 ? 19.844 -36.031 -42.625 1 82.5 318 GLY B CA 1
ATOM 9449 C C . GLY B 1 318 ? 19.125 -34.75 -42.219 1 82.5 318 GLY B C 1
ATOM 9450 O O . GLY B 1 318 ? 19.641 -33.656 -42.406 1 82.5 318 GLY B O 1
ATOM 9451 N N . GLU B 1 319 ? 17.984 -34.969 -41.656 1 86.06 319 GLU B N 1
ATOM 9452 C CA . GLU B 1 319 ? 17.219 -33.812 -41.188 1 86.06 319 GLU B CA 1
ATOM 9453 C C . GLU B 1 319 ? 17.938 -33.094 -40.031 1 86.06 319 GLU B C 1
ATOM 9455 O O . GLU B 1 319 ? 17.922 -31.875 -39.938 1 86.06 319 GLU B O 1
ATOM 9460 N N . LEU B 1 320 ? 18.484 -33.781 -39.094 1 88.44 320 LEU B N 1
ATOM 9461 C CA . LEU B 1 320 ? 19.234 -33.219 -37.969 1 88.44 320 LEU B CA 1
ATOM 9462 C C . LEU B 1 320 ? 20.406 -32.406 -38.469 1 88.44 320 LEU B C 1
ATOM 9464 O O . LEU B 1 320 ? 20.703 -31.328 -37.906 1 88.44 320 LEU B O 1
ATOM 9468 N N . GLU B 1 321 ? 21.031 -32.906 -39.469 1 84.5 321 GLU B N 1
ATOM 9469 C CA . GLU B 1 321 ? 22.156 -32.156 -40.031 1 84.5 321 GLU B CA 1
ATOM 9470 C C . GLU B 1 321 ? 21.703 -30.875 -40.719 1 84.5 321 GLU B C 1
ATOM 9472 O O . GLU B 1 321 ? 22.375 -29.844 -40.625 1 84.5 321 GLU B O 1
ATOM 9477 N N . ARG B 1 322 ? 20.609 -30.969 -41.312 1 85.81 322 ARG B N 1
ATOM 9478 C CA . ARG B 1 322 ? 20.047 -29.766 -41.938 1 85.81 322 ARG B CA 1
ATOM 9479 C C . ARG B 1 322 ? 19.703 -28.734 -40.875 1 85.81 322 ARG B C 1
ATOM 9481 O O . ARG B 1 322 ? 20.031 -27.547 -41.031 1 85.81 322 ARG B O 1
ATOM 9488 N N . ILE B 1 323 ? 19.031 -29.156 -39.812 1 89.94 323 ILE B N 1
ATOM 9489 C CA . ILE B 1 323 ? 18.609 -28.25 -38.75 1 89.94 323 ILE B CA 1
ATOM 9490 C C . ILE B 1 323 ? 19.844 -27.688 -38.031 1 89.94 323 ILE B C 1
ATOM 9492 O O . ILE B 1 323 ? 19.875 -26.516 -37.656 1 89.94 323 ILE B O 1
ATOM 9496 N N . ASN B 1 324 ? 20.859 -28.469 -37.844 1 86.31 324 ASN B N 1
ATOM 9497 C CA . ASN B 1 324 ? 22.078 -27.984 -37.188 1 86.31 324 ASN B CA 1
ATOM 9498 C C . ASN B 1 324 ? 22.75 -26.891 -38.031 1 86.31 324 ASN B C 1
ATOM 9500 O O . ASN B 1 324 ? 23.297 -25.938 -37.469 1 86.31 324 ASN B O 1
ATOM 9504 N N . ARG B 1 325 ? 22.672 -27.047 -39.281 1 82.31 325 ARG B N 1
ATOM 9505 C CA . ARG B 1 325 ? 23.25 -26.031 -40.156 1 82.31 325 ARG B CA 1
ATOM 9506 C C . ARG B 1 325 ? 22.438 -24.734 -40.094 1 82.31 325 ARG B C 1
ATOM 9508 O O . ARG B 1 325 ? 23.016 -23.641 -40.125 1 82.31 325 ARG B O 1
ATOM 9515 N N . GLU B 1 326 ? 21.25 -24.922 -40.031 1 85.5 326 GLU B N 1
ATOM 9516 C CA . GLU B 1 326 ? 20.391 -23.75 -39.938 1 85.5 326 GLU B CA 1
ATOM 9517 C C . GLU B 1 326 ? 20.594 -23.047 -38.594 1 85.5 326 GLU B C 1
ATOM 9519 O O . GLU B 1 326 ? 20.531 -21.812 -38.5 1 85.5 326 GLU B O 1
ATOM 9524 N N . ILE B 1 327 ? 20.719 -23.797 -37.531 1 87.81 327 ILE B N 1
ATOM 9525 C CA . ILE B 1 327 ? 20.969 -23.234 -36.188 1 87.81 327 ILE B CA 1
ATOM 9526 C C . ILE B 1 327 ? 22.281 -22.453 -36.188 1 87.81 327 ILE B C 1
ATOM 9528 O O . ILE B 1 327 ? 22.359 -21.359 -35.625 1 87.81 327 ILE B O 1
ATOM 9532 N N . GLU B 1 328 ? 23.266 -22.953 -36.812 1 81.5 328 GLU B N 1
ATOM 9533 C CA . GLU B 1 328 ? 24.562 -22.281 -36.875 1 81.5 328 GLU B CA 1
ATOM 9534 C C . GLU B 1 328 ? 24.469 -20.984 -37.688 1 81.5 328 GLU B C 1
ATOM 9536 O O . GLU B 1 328 ? 25.062 -19.969 -37.312 1 81.5 328 GLU B O 1
ATOM 9541 N N . LYS B 1 329 ? 23.734 -21.062 -38.75 1 79.19 329 LYS B N 1
ATOM 9542 C CA . LYS B 1 329 ? 23.547 -19.859 -39.562 1 79.19 329 LYS B CA 1
ATOM 9543 C C . LYS B 1 329 ? 22.828 -18.766 -38.781 1 79.19 329 LYS B C 1
ATOM 9545 O O . LYS B 1 329 ? 23.234 -17.609 -38.812 1 79.19 329 LYS B O 1
ATOM 9550 N N . GLN B 1 330 ? 21.828 -19.219 -38.125 1 82.38 330 GLN B N 1
ATOM 9551 C CA . GLN B 1 330 ? 21.031 -18.25 -37.375 1 82.38 330 GLN B CA 1
ATOM 9552 C C . GLN B 1 330 ? 21.828 -17.688 -36.188 1 82.38 330 GLN B C 1
ATOM 9554 O O . GLN B 1 330 ? 21.719 -16.5 -35.875 1 82.38 330 GLN B O 1
ATOM 9559 N N . SER B 1 331 ? 22.547 -18.5 -35.531 1 83.12 331 SER B N 1
ATOM 9560 C CA . SER B 1 331 ? 23.359 -18.047 -34.406 1 83.12 331 SER B CA 1
ATOM 9561 C C . SER B 1 331 ? 24.422 -17.047 -34.875 1 83.12 331 SER B C 1
ATOM 9563 O O . SER B 1 331 ? 24.688 -16.062 -34.188 1 83.12 331 SER B O 1
ATOM 9565 N N . LEU B 1 332 ? 24.984 -17.25 -36 1 77.31 332 LEU B N 1
ATOM 9566 C CA . LEU B 1 332 ? 26 -16.359 -36.531 1 77.31 332 LEU B CA 1
ATOM 9567 C C . LEU B 1 332 ? 25.391 -15.047 -37 1 77.31 332 LEU B C 1
ATOM 9569 O O . LEU B 1 332 ? 26 -13.984 -36.875 1 77.31 332 LEU B O 1
ATOM 9573 N N . GLU B 1 333 ? 24.266 -15.219 -37.531 1 78.25 333 GLU B N 1
ATOM 9574 C CA . GLU B 1 333 ? 23.578 -14 -37.938 1 78.25 333 GLU B CA 1
ATOM 9575 C C . GLU B 1 333 ? 23.281 -13.102 -36.75 1 78.25 333 GLU B C 1
ATOM 9577 O O . GLU B 1 333 ? 23.438 -11.883 -36.812 1 78.25 333 GLU B O 1
ATOM 9582 N N . ILE B 1 334 ? 22.828 -13.734 -35.656 1 80.5 334 ILE B N 1
ATOM 9583 C CA . ILE B 1 334 ? 22.547 -12.977 -34.469 1 80.5 334 ILE B CA 1
ATOM 9584 C C . ILE B 1 334 ? 23.828 -12.359 -33.906 1 80.5 334 ILE B C 1
ATOM 9586 O O . ILE B 1 334 ? 23.844 -11.211 -33.469 1 80.5 334 ILE B O 1
ATOM 9590 N N . GLY B 1 335 ? 24.875 -13.086 -33.969 1 76.75 335 GLY B N 1
ATOM 9591 C CA . GLY B 1 335 ? 26.156 -12.594 -33.5 1 76.75 335 GLY B CA 1
ATOM 9592 C C . GLY B 1 335 ? 26.672 -11.414 -34.312 1 76.75 335 GLY B C 1
ATOM 9593 O O . GLY B 1 335 ? 27.219 -10.469 -33.75 1 76.75 335 GLY B O 1
ATOM 9594 N N . VAL B 1 336 ? 26.438 -11.461 -35.562 1 74.25 336 VAL B N 1
ATOM 9595 C CA . VAL B 1 336 ? 26.906 -10.391 -36.438 1 74.25 336 VAL B CA 1
ATOM 9596 C C . VAL B 1 336 ? 26.062 -9.141 -36.219 1 74.25 336 VAL B C 1
ATOM 9598 O O . VAL B 1 336 ? 26.594 -8.023 -36.188 1 74.25 336 VAL B O 1
ATOM 9601 N N . ARG B 1 337 ? 24.844 -9.359 -36.094 1 75.81 337 ARG B N 1
ATOM 9602 C CA . ARG B 1 337 ? 23.953 -8.219 -35.875 1 75.81 337 ARG B CA 1
ATOM 9603 C C . ARG B 1 337 ? 24.25 -7.555 -34.531 1 75.81 337 ARG B C 1
ATOM 9605 O O . ARG B 1 337 ? 24.188 -6.328 -34.406 1 75.81 337 ARG B O 1
ATOM 9612 N N . GLN B 1 338 ? 24.516 -8.352 -33.531 1 76.75 338 GLN B N 1
ATOM 9613 C CA . GLN B 1 338 ? 24.859 -7.809 -32.219 1 76.75 338 GLN B CA 1
ATOM 9614 C C . GLN B 1 338 ? 26.156 -7.004 -32.281 1 76.75 338 GLN B C 1
ATOM 9616 O O . GLN B 1 338 ? 26.266 -5.93 -31.688 1 76.75 338 GLN B O 1
ATOM 9621 N N . ALA B 1 339 ? 27.078 -7.535 -32.969 1 71.75 339 ALA B N 1
ATOM 9622 C CA . ALA B 1 339 ? 28.375 -6.867 -33.094 1 71.75 339 ALA B CA 1
ATOM 9623 C C . ALA B 1 339 ? 28.25 -5.566 -33.906 1 71.75 339 ALA B C 1
ATOM 9625 O O . ALA B 1 339 ? 28.938 -4.59 -33.594 1 71.75 339 ALA B O 1
ATOM 9626 N N . TYR B 1 340 ? 27.391 -5.562 -34.844 1 71.44 340 TYR B N 1
ATOM 9627 C CA . TYR B 1 340 ? 27.141 -4.359 -35.625 1 71.44 340 TYR B CA 1
ATOM 9628 C C . TYR B 1 340 ? 26.547 -3.254 -34.781 1 71.44 340 TYR B C 1
ATOM 9630 O O . TYR B 1 340 ? 26.953 -2.092 -34.875 1 71.44 340 TYR B O 1
ATOM 9638 N N . LEU B 1 341 ? 25.641 -3.623 -33.938 1 72.56 341 LEU B N 1
ATOM 9639 C CA . LEU B 1 341 ? 24.984 -2.639 -33.094 1 72.56 341 LEU B CA 1
ATOM 9640 C C . LEU B 1 341 ? 25.938 -2.078 -32.031 1 72.56 341 LEU B C 1
ATOM 9642 O O . LEU B 1 341 ? 25.812 -0.922 -31.625 1 72.56 341 LEU B O 1
ATOM 9646 N N . ASP B 1 342 ? 26.906 -2.826 -31.656 1 69.31 342 ASP B N 1
ATOM 9647 C CA . ASP B 1 342 ? 27.891 -2.383 -30.672 1 69.31 342 ASP B CA 1
ATOM 9648 C C . ASP B 1 342 ? 28.812 -1.331 -31.266 1 69.31 342 ASP B C 1
ATOM 9650 O O . ASP B 1 342 ? 29.422 -0.545 -30.531 1 69.31 342 ASP B O 1
ATOM 9654 N N . THR B 1 343 ? 28.938 -1.31 -32.531 1 64.19 343 THR B N 1
ATOM 9655 C CA . THR B 1 343 ? 29.844 -0.387 -33.188 1 64.19 343 THR B CA 1
ATOM 9656 C C . THR B 1 343 ? 29.188 0.973 -33.406 1 64.19 343 THR B C 1
ATOM 9658 O O . THR B 1 343 ? 29.875 1.977 -33.594 1 64.19 343 THR B O 1
ATOM 9661 N N . GLN B 1 344 ? 27.875 1.063 -33.375 1 61.28 344 GLN B N 1
ATOM 9662 C CA . GLN B 1 344 ? 27.219 2.344 -33.594 1 61.28 344 GLN B CA 1
ATOM 9663 C C . GLN B 1 344 ? 27.391 3.266 -32.406 1 61.28 344 GLN B C 1
ATOM 9665 O O . GLN B 1 344 ? 27.281 2.828 -31.25 1 61.28 344 GLN B O 1
ATOM 9670 N N . PRO B 1 345 ? 28.125 4.449 -32.562 1 53.78 345 PRO B N 1
ATOM 9671 C CA . PRO B 1 345 ? 28.391 5.398 -31.469 1 53.78 345 PRO B CA 1
ATOM 9672 C C . PRO B 1 345 ? 27.125 5.84 -30.75 1 53.78 345 PRO B C 1
ATOM 9674 O O . PRO B 1 345 ? 26.203 6.379 -31.375 1 53.78 345 PRO B O 1
ATOM 9677 N N . GLN B 1 346 ? 26.641 5.062 -30 1 52.09 346 GLN B N 1
ATOM 9678 C CA . GLN B 1 346 ? 25.328 5.449 -29.484 1 52.09 346 GLN B CA 1
ATOM 9679 C C . GLN B 1 346 ? 25.438 6.691 -28.609 1 52.09 346 GLN B C 1
ATOM 9681 O O . GLN B 1 346 ? 24.672 7.645 -28.781 1 52.09 346 GLN B O 1
ATOM 9686 N N . THR B 1 347 ? 25.609 6.625 -27.172 1 52.19 347 THR B N 1
ATOM 9687 C CA . THR B 1 347 ? 25.203 7.629 -26.203 1 52.19 347 THR B CA 1
ATOM 9688 C C . THR B 1 347 ? 26.234 8.742 -26.094 1 52.19 347 THR B C 1
ATOM 9690 O O . THR B 1 347 ? 27.438 8.477 -26.062 1 52.19 347 THR B O 1
ATOM 9693 N N . GLN B 1 348 ? 25.859 9.922 -26.469 1 49.28 348 GLN B N 1
ATOM 9694 C CA . GLN B 1 348 ? 26.5 11.211 -26.188 1 49.28 348 GLN B CA 1
ATOM 9695 C C . GLN B 1 348 ? 26.953 11.289 -24.734 1 49.28 348 GLN B C 1
ATOM 9697 O O . GLN B 1 348 ? 27.984 11.883 -24.422 1 49.28 348 GLN B O 1
ATOM 9702 N N . LYS B 1 349 ? 26.141 11.078 -23.688 1 55.34 349 LYS B N 1
ATOM 9703 C CA . LYS B 1 349 ? 26.609 11.297 -22.328 1 55.34 349 LYS B CA 1
ATOM 9704 C C . LYS B 1 349 ? 27.625 10.234 -21.922 1 55.34 349 LYS B C 1
ATOM 9706 O O . LYS B 1 349 ? 27.312 9.047 -21.875 1 55.34 349 LYS B O 1
ATOM 9711 N N . LYS B 1 350 ? 28.922 10.336 -22.125 1 52.84 350 LYS B N 1
ATOM 9712 C CA . LYS B 1 350 ? 30.047 9.469 -21.797 1 52.84 350 LYS B CA 1
ATOM 9713 C C . LYS B 1 350 ? 30.094 9.133 -20.312 1 52.84 350 LYS B C 1
ATOM 9715 O O . LYS B 1 350 ? 30.297 10.023 -19.484 1 52.84 350 LYS B O 1
ATOM 9720 N N . TYR B 1 351 ? 29.172 8.008 -19.922 1 57.25 351 TYR B N 1
ATOM 9721 C CA . TYR B 1 351 ? 29.328 7.57 -18.531 1 57.25 351 TYR B CA 1
ATOM 9722 C C . TYR B 1 351 ? 30.641 6.844 -18.328 1 57.25 351 TYR B C 1
ATOM 9724 O O . TYR B 1 351 ? 30.781 5.668 -18.688 1 57.25 351 TYR B O 1
ATOM 9732 N N . GLY B 1 352 ? 31.875 7.125 -18.234 1 49.12 352 GLY B N 1
ATOM 9733 C CA . GLY B 1 352 ? 33.188 6.59 -17.906 1 49.12 352 GLY B CA 1
ATOM 9734 C C . GLY B 1 352 ? 33.656 5.516 -18.859 1 49.12 352 GLY B C 1
ATOM 9735 O O . GLY B 1 352 ? 32.844 4.871 -19.516 1 49.12 352 GLY B O 1
ATOM 9736 N N . SER B 1 353 ? 34.75 5.527 -19.719 1 45.88 353 SER B N 1
ATOM 9737 C CA . SER B 1 353 ? 35.312 4.684 -20.766 1 45.88 353 SER B CA 1
ATOM 9738 C C . SER B 1 353 ? 35.812 3.359 -20.188 1 45.88 353 SER B C 1
ATOM 9740 O O . SER B 1 353 ? 36.719 3.342 -19.344 1 45.88 353 SER B O 1
ATOM 9742 N N . ILE B 1 354 ? 35.031 2.385 -19.781 1 45.16 354 ILE B N 1
ATOM 9743 C CA . ILE B 1 354 ? 35.656 1.085 -19.547 1 45.16 354 ILE B CA 1
ATOM 9744 C C . ILE B 1 354 ? 36.125 0.492 -20.875 1 45.16 354 ILE B C 1
ATOM 9746 O O . ILE B 1 354 ? 35.344 0.383 -21.828 1 45.16 354 ILE B O 1
ATOM 9750 N N . GLN B 1 355 ? 37.375 0.495 -21.219 1 41.06 355 GLN B N 1
ATOM 9751 C CA . GLN B 1 355 ? 38.094 0.076 -22.422 1 41.06 355 GLN B CA 1
ATOM 9752 C C . GLN B 1 355 ? 37.719 -1.347 -22.828 1 41.06 355 GLN B C 1
ATOM 9754 O O . GLN B 1 355 ? 38.125 -2.311 -22.172 1 41.06 355 GLN B O 1
ATOM 9759 N N . GLN B 1 356 ? 36.625 -1.818 -23.062 1 47.84 356 GLN B N 1
ATOM 9760 C CA . GLN B 1 356 ? 36.594 -3.229 -23.438 1 47.84 356 GLN B CA 1
ATOM 9761 C C . GLN B 1 356 ? 37.062 -3.424 -24.875 1 47.84 356 GLN B C 1
ATOM 9763 O O . GLN B 1 356 ? 37.125 -2.469 -25.656 1 47.84 356 GLN B O 1
ATOM 9768 N N . GLU B 1 357 ? 37.188 -4.68 -25.406 1 49.44 357 GLU B N 1
ATOM 9769 C CA . GLU B 1 357 ? 37.688 -5.242 -26.656 1 49.44 357 GLU B CA 1
ATOM 9770 C C . GLU B 1 357 ? 37 -4.582 -27.859 1 49.44 357 GLU B C 1
ATOM 9772 O O . GLU B 1 357 ? 35.844 -4.172 -27.781 1 49.44 357 GLU B O 1
ATOM 9777 N N . LYS B 1 358 ? 37.625 -4.234 -28.969 1 56.34 358 LYS B N 1
ATOM 9778 C CA . LYS B 1 358 ? 37.25 -3.51 -30.188 1 56.34 358 LYS B CA 1
ATOM 9779 C C . LYS B 1 358 ? 36.125 -4.215 -30.938 1 56.34 358 LYS B C 1
ATOM 9781 O O . LYS B 1 358 ? 36.312 -5.328 -31.438 1 56.34 358 LYS B O 1
ATOM 9786 N N . PRO B 1 359 ? 34.75 -3.82 -30.688 1 63.19 359 PRO B N 1
ATOM 9787 C CA . PRO B 1 359 ? 33.562 -4.414 -31.297 1 63.19 359 PRO B CA 1
ATOM 9788 C C . PRO B 1 359 ? 33.75 -4.703 -32.781 1 63.19 359 PRO B C 1
ATOM 9790 O O . PRO B 1 359 ? 33.188 -5.656 -33.312 1 63.19 359 PRO B O 1
ATOM 9793 N N . LEU B 1 360 ? 34.625 -4.082 -33.438 1 65.75 360 LEU B N 1
ATOM 9794 C CA . LEU B 1 360 ? 34.812 -4.23 -34.875 1 65.75 360 LEU B CA 1
ATOM 9795 C C . LEU B 1 360 ? 35.469 -5.555 -35.188 1 65.75 360 LEU B C 1
ATOM 9797 O O . LEU B 1 360 ? 35.094 -6.23 -36.156 1 65.75 360 LEU B O 1
ATOM 9801 N N . HIS B 1 361 ? 36.469 -5.941 -34.344 1 62.28 361 HIS B N 1
ATOM 9802 C CA . HIS B 1 361 ? 37.156 -7.199 -34.594 1 62.28 361 HIS B CA 1
ATOM 9803 C C . HIS B 1 361 ? 36.219 -8.391 -34.438 1 62.28 361 HIS B C 1
ATOM 9805 O O . HIS B 1 361 ? 36.312 -9.344 -35.219 1 62.28 361 HIS B O 1
ATOM 9811 N N . ARG B 1 362 ? 35.406 -8.305 -33.562 1 68 362 ARG B N 1
ATOM 9812 C CA . ARG B 1 362 ? 34.438 -9.383 -33.344 1 68 362 ARG B CA 1
ATOM 9813 C C . ARG B 1 362 ? 33.469 -9.5 -34.5 1 68 362 ARG B C 1
ATOM 9815 O O . ARG B 1 362 ? 33.125 -10.609 -34.938 1 68 362 ARG B O 1
ATOM 9822 N N . MET B 1 363 ? 33.125 -8.445 -35 1 70.81 363 MET B N 1
ATOM 9823 C CA . MET B 1 363 ? 32.188 -8.43 -36.094 1 70.81 363 MET B CA 1
ATOM 9824 C C . MET B 1 363 ? 32.812 -9.062 -37.344 1 70.81 363 MET B C 1
ATOM 9826 O O . MET B 1 363 ? 32.156 -9.898 -38 1 70.81 363 MET B O 1
ATOM 9830 N N . LEU B 1 364 ? 34 -8.773 -37.562 1 67.38 364 LEU B N 1
ATOM 9831 C CA . LEU B 1 364 ? 34.688 -9.258 -38.75 1 67.38 364 LEU B CA 1
ATOM 9832 C C . LEU B 1 364 ? 34.969 -10.758 -38.656 1 67.38 364 LEU B C 1
ATOM 9834 O O . LEU B 1 364 ? 34.812 -11.477 -39.656 1 67.38 364 LEU B O 1
ATOM 9838 N N . SER B 1 365 ? 35.281 -11.188 -37.5 1 70.38 365 SER B N 1
ATOM 9839 C CA . SER B 1 365 ? 35.531 -12.617 -37.312 1 70.38 365 SER B CA 1
ATOM 9840 C C . SER B 1 365 ? 34.25 -13.422 -37.5 1 70.38 365 SER B C 1
ATOM 9842 O O . SER B 1 365 ? 34.281 -14.508 -38.094 1 70.38 365 SER B O 1
ATOM 9844 N N . LEU B 1 366 ? 33.219 -12.844 -37.125 1 73.44 366 LEU B N 1
ATOM 9845 C CA . LEU B 1 366 ? 31.953 -13.531 -37.219 1 73.44 366 LEU B CA 1
ATOM 9846 C C . LEU B 1 366 ? 31.438 -13.555 -38.656 1 73.44 366 LEU B C 1
ATOM 9848 O O . LEU B 1 366 ? 30.859 -14.547 -39.094 1 73.44 366 LEU B O 1
ATOM 9852 N N . MET B 1 367 ? 31.719 -12.57 -39.344 1 71.88 367 MET B N 1
ATOM 9853 C CA . MET B 1 367 ? 31.312 -12.492 -40.75 1 71.88 367 MET B CA 1
ATOM 9854 C C . MET B 1 367 ? 32.094 -13.508 -41.594 1 71.88 367 MET B C 1
ATOM 9856 O O . MET B 1 367 ? 31.531 -14.102 -42.5 1 71.88 367 MET B O 1
ATOM 9860 N N . LYS B 1 368 ? 33.312 -13.672 -41.188 1 66.69 368 LYS B N 1
ATOM 9861 C CA . LYS B 1 368 ? 34.125 -14.664 -41.875 1 66.69 368 LYS B CA 1
ATOM 9862 C C . LYS B 1 368 ? 33.562 -16.078 -41.688 1 66.69 368 LYS B C 1
ATOM 9864 O O . LYS B 1 368 ? 33.5 -16.859 -42.625 1 66.69 368 LYS B O 1
ATOM 9869 N N . ARG B 1 369 ? 33.125 -16.219 -40.594 1 70.5 369 ARG B N 1
ATOM 9870 C CA . ARG B 1 369 ? 32.594 -17.531 -40.281 1 70.5 369 ARG B CA 1
ATOM 9871 C C . ARG B 1 369 ? 31.266 -17.766 -40.969 1 70.5 369 ARG B C 1
ATOM 9873 O O . ARG B 1 369 ? 30.969 -18.891 -41.375 1 70.5 369 ARG B O 1
ATOM 9880 N N . LEU B 1 370 ? 30.531 -16.781 -41.062 1 71.25 370 LEU B N 1
ATOM 9881 C CA . LEU B 1 370 ? 29.234 -16.891 -41.688 1 71.25 370 LEU B CA 1
ATOM 9882 C C . LEU B 1 370 ? 29.391 -17.156 -43.188 1 71.25 370 LEU B C 1
ATOM 9884 O O . LEU B 1 370 ? 28.625 -17.938 -43.781 1 71.25 370 LEU B O 1
ATOM 9888 N N . LYS B 1 371 ? 30.328 -16.609 -43.719 1 64.38 371 LYS B N 1
ATOM 9889 C CA . LYS B 1 371 ? 30.578 -16.812 -45.156 1 64.38 371 LYS B CA 1
ATOM 9890 C C . LYS B 1 371 ? 31.047 -18.234 -45.438 1 64.38 371 LYS B C 1
ATOM 9892 O O . LYS B 1 371 ? 30.625 -18.859 -46.406 1 64.38 371 LYS B O 1
ATOM 9897 N N . VAL B 1 372 ? 31.875 -18.656 -44.562 1 61.03 372 VAL B N 1
ATOM 9898 C CA . VAL B 1 372 ? 32.406 -20.016 -44.719 1 61.03 372 VAL B CA 1
ATOM 9899 C C . VAL B 1 372 ? 31.25 -21.016 -44.562 1 61.03 372 VAL B C 1
ATOM 9901 O O . VAL B 1 372 ? 31.188 -22 -45.312 1 61.03 372 VAL B O 1
ATOM 9904 N N . SER B 1 373 ? 30.438 -20.656 -43.75 1 62.47 373 SER B N 1
ATOM 9905 C CA . SER B 1 373 ? 29.312 -21.562 -43.5 1 62.47 373 SER B CA 1
ATOM 9906 C C . SER B 1 373 ? 28.328 -21.547 -44.656 1 62.47 373 SER B C 1
ATOM 9908 O O . SER B 1 373 ? 27.766 -22.578 -45.031 1 62.47 373 SER B O 1
ATOM 9910 N N . SER B 1 374 ? 28.219 -20.422 -45.281 1 60.59 374 SER B N 1
ATOM 9911 C CA . SER B 1 374 ? 27.312 -20.297 -46.438 1 60.59 374 SER B CA 1
ATOM 9912 C C . SER B 1 374 ? 27.906 -20.953 -47.656 1 60.59 374 SER B C 1
ATOM 9914 O O . SER B 1 374 ? 27.172 -21.516 -48.5 1 60.59 374 SER B O 1
ATOM 9916 N N . GLN B 1 375 ? 29.25 -20.875 -47.812 1 54.06 375 GLN B N 1
ATOM 9917 C CA . GLN B 1 375 ? 29.922 -21.469 -48.938 1 54.06 375 GLN B CA 1
ATOM 9918 C C . GLN B 1 375 ? 29.922 -22.984 -48.875 1 54.06 375 GLN B C 1
ATOM 9920 O O . GLN B 1 375 ? 29.828 -23.672 -49.875 1 54.06 375 GLN B O 1
ATOM 9925 N N . LYS B 1 376 ? 30.016 -23.438 -47.75 1 51.94 376 LYS B N 1
ATOM 9926 C CA . LYS B 1 376 ? 29.938 -24.875 -47.594 1 51.94 376 LYS B CA 1
ATOM 9927 C C . LYS B 1 376 ? 28.594 -25.406 -48.094 1 51.94 376 LYS B C 1
ATOM 9929 O O . LYS B 1 376 ? 28.516 -26.547 -48.594 1 51.94 376 LYS B O 1
ATOM 9934 N N . LYS B 1 377 ? 27.562 -24.703 -48.156 1 53.56 377 LYS B N 1
ATOM 9935 C CA . LYS B 1 377 ? 26.25 -25.062 -48.688 1 53.56 377 LYS B CA 1
ATOM 9936 C C . LYS B 1 377 ? 26.312 -25.234 -50.219 1 53.56 377 LYS B C 1
ATOM 9938 O O . LYS B 1 377 ? 25.719 -26.156 -50.75 1 53.56 377 LYS B O 1
ATOM 9943 N N . GLU B 1 378 ? 26.984 -24.125 -50.812 1 49.16 378 GLU B N 1
ATOM 9944 C CA . GLU B 1 378 ? 27 -24.125 -52.25 1 49.16 378 GLU B CA 1
ATOM 9945 C C . GLU B 1 378 ? 27.844 -25.297 -52.812 1 49.16 378 GLU B C 1
ATOM 9947 O O . GLU B 1 378 ? 27.5 -25.891 -53.812 1 49.16 378 GLU B O 1
ATOM 9952 N N . GLU B 1 379 ? 28.812 -25.578 -52.094 1 47.16 379 GLU B N 1
ATOM 9953 C CA . GLU B 1 379 ? 29.641 -26.672 -52.594 1 47.16 379 GLU B CA 1
ATOM 9954 C C . GLU B 1 379 ? 28.953 -28.016 -52.438 1 47.16 379 GLU B C 1
ATOM 9956 O O . GLU B 1 379 ? 29.062 -28.891 -53.281 1 47.16 379 GLU B O 1
ATOM 9961 N N . ARG B 1 380 ? 28.297 -28.156 -51.281 1 47.31 380 ARG B N 1
ATOM 9962 C CA . ARG B 1 380 ? 27.656 -29.453 -51.062 1 47.31 380 ARG B CA 1
ATOM 9963 C C . ARG B 1 380 ? 26.391 -29.578 -51.938 1 47.31 380 ARG B C 1
ATOM 9965 O O . ARG B 1 380 ? 26.062 -30.656 -52.406 1 47.31 380 ARG B O 1
ATOM 9972 N N . GLY B 1 381 ? 25.672 -28.469 -52 1 44.81 381 GLY B N 1
ATOM 9973 C CA . GLY B 1 381 ? 24.594 -28.484 -52.969 1 44.81 381 GLY B CA 1
ATOM 9974 C C . GLY B 1 381 ? 25.062 -28.703 -54.406 1 44.81 381 GLY B C 1
ATOM 9975 O O . GLY B 1 381 ? 24.344 -29.281 -55.219 1 44.81 381 GLY B O 1
ATOM 9976 N N . ALA B 1 382 ? 26.188 -28.156 -54.75 1 43.84 382 ALA B N 1
ATOM 9977 C CA . ALA B 1 382 ? 26.781 -28.359 -56.094 1 43.84 382 ALA B CA 1
ATOM 9978 C C . ALA B 1 382 ? 27.172 -29.812 -56.281 1 43.84 382 ALA B C 1
ATOM 9980 O O . ALA B 1 382 ? 27.125 -30.328 -57.406 1 43.84 382 ALA B O 1
ATOM 9981 N N . LYS B 1 383 ? 27.531 -30.484 -55.125 1 39.66 383 LYS B N 1
ATOM 9982 C CA . LYS B 1 383 ? 27.844 -31.891 -55.375 1 39.66 383 LYS B CA 1
ATOM 9983 C C . LYS B 1 383 ? 26.594 -32.688 -55.719 1 39.66 383 LYS B C 1
ATOM 9985 O O . LYS B 1 383 ? 26.688 -33.719 -56.375 1 39.66 383 LYS B O 1
ATOM 9990 N N . VAL B 1 384 ? 25.422 -32.25 -55.031 1 39.81 384 VAL B N 1
ATOM 9991 C CA . VAL B 1 384 ? 24.25 -33 -55.5 1 39.81 384 VAL B CA 1
ATOM 9992 C C . VAL B 1 384 ? 23.922 -32.594 -56.938 1 39.81 384 VAL B C 1
ATOM 9994 O O . VAL B 1 384 ? 23.5 -33.438 -57.75 1 39.81 384 VAL B O 1
ATOM 9997 N N . LYS B 1 385 ? 23.891 -31.266 -57.156 1 39.5 385 LYS B N 1
ATOM 9998 C CA . LYS B 1 385 ? 23.516 -30.906 -58.531 1 39.5 385 LYS B CA 1
ATOM 9999 C C . LYS B 1 385 ? 24.719 -31.016 -59.469 1 39.5 385 LYS B C 1
ATOM 10001 O O . LYS B 1 385 ? 24.828 -30.266 -60.438 1 39.5 385 LYS B O 1
ATOM 10006 N N . LYS B 1 386 ? 25.75 -31.625 -59.188 1 38.47 386 LYS B N 1
ATOM 10007 C CA . LYS B 1 386 ? 26.719 -31.688 -60.281 1 38.47 386 LYS B CA 1
ATOM 10008 C C . LYS B 1 386 ? 26.078 -32.125 -61.562 1 38.47 386 LYS B C 1
ATOM 10010 O O . LYS B 1 386 ? 26.766 -32.406 -62.562 1 38.47 386 LYS B O 1
ATOM 10015 N N . GLY B 1 387 ? 24.703 -32.562 -61.594 1 29.91 387 GLY B N 1
ATOM 10016 C CA . GLY B 1 387 ? 24.547 -32.781 -63.031 1 29.91 387 GLY B CA 1
ATOM 10017 C C . GLY B 1 387 ? 24.719 -31.516 -63.812 1 29.91 387 GLY B C 1
ATOM 10018 O O . GLY B 1 387 ? 25.266 -31.547 -64.938 1 29.91 387 GLY B O 1
ATOM 10019 N N . THR B 1 388 ? 23.75 -30.5 -63.688 1 28.06 388 THR B N 1
ATOM 10020 C CA . THR B 1 388 ? 23.625 -29.562 -64.812 1 28.06 388 THR B CA 1
ATOM 10021 C C . THR B 1 388 ? 24.625 -28.422 -64.688 1 28.06 388 THR B C 1
ATOM 10023 O O . THR B 1 388 ? 24.844 -27.906 -63.562 1 28.06 388 THR B O 1
ATOM 10026 N N . SER B 1 389 ? 25.578 -28.047 -65.688 1 28.05 389 SER B N 1
ATOM 10027 C CA . SER B 1 389 ? 26.75 -27.25 -66.062 1 28.05 389 SER B CA 1
ATOM 10028 C C . SER B 1 389 ? 26.484 -25.766 -65.812 1 28.05 389 SER B C 1
ATOM 10030 O O . SER B 1 389 ? 27.297 -24.922 -66.188 1 28.05 389 SER B O 1
ATOM 10032 N N . SER B 1 390 ? 25.266 -25.188 -65.625 1 27.73 390 SER B N 1
ATOM 10033 C CA . SER B 1 390 ? 25.234 -23.766 -65.938 1 27.73 390 SER B CA 1
ATOM 10034 C C . SER B 1 390 ? 26.062 -22.953 -64.938 1 27.73 390 SER B C 1
ATOM 10036 O O . SER B 1 390 ? 25.953 -23.125 -63.75 1 27.73 390 SER B O 1
ATOM 10038 N N . GLN B 1 391 ? 27.266 -22.312 -65.438 1 28.36 391 GLN B N 1
ATOM 10039 C CA . GLN B 1 391 ? 28.312 -21.391 -65 1 28.36 391 GLN B CA 1
ATOM 10040 C C . GLN B 1 391 ? 27.719 -20.125 -64.375 1 28.36 391 GLN B C 1
ATOM 10042 O O . GLN B 1 391 ? 27.484 -19.156 -65.062 1 28.36 391 GLN B O 1
ATOM 10047 N N . SER B 1 392 ? 26.594 -20 -63.781 1 29.61 392 SER B N 1
ATOM 10048 C CA . SER B 1 392 ? 26.188 -18.641 -63.438 1 29.61 392 SER B CA 1
ATOM 10049 C C . SER B 1 392 ? 27.234 -17.969 -62.562 1 29.61 392 SER B C 1
ATOM 10051 O O . SER B 1 392 ? 27.766 -18.578 -61.656 1 29.61 392 SER B O 1
ATOM 10053 N N . THR B 1 393 ? 27.922 -16.828 -63.062 1 29.94 393 THR B N 1
ATOM 10054 C CA . THR B 1 393 ? 28.844 -15.727 -62.781 1 29.94 393 THR B CA 1
ATOM 10055 C C . THR B 1 393 ? 28.531 -15.07 -61.438 1 29.94 393 THR B C 1
ATOM 10057 O O . THR B 1 393 ? 29.141 -14.055 -61.094 1 29.94 393 THR B O 1
ATOM 10060 N N . THR B 1 394 ? 27.484 -15.32 -60.844 1 32.28 394 THR B N 1
ATOM 10061 C CA . THR B 1 394 ? 27.281 -14.406 -59.719 1 32.28 394 THR B CA 1
ATOM 10062 C C . THR B 1 394 ? 28.359 -14.594 -58.656 1 32.28 394 THR B C 1
ATOM 10064 O O . THR B 1 394 ? 28.219 -14.125 -57.531 1 32.28 394 THR B O 1
ATOM 10067 N N . VAL B 1 395 ? 29.516 -15.273 -59.031 1 33.16 395 VAL B N 1
ATOM 10068 C CA . VAL B 1 395 ? 30.578 -15.547 -58.062 1 33.16 395 VAL B CA 1
ATOM 10069 C C . VAL B 1 395 ? 31.328 -14.25 -57.75 1 33.16 395 VAL B C 1
ATOM 10071 O O . VAL B 1 395 ? 32.094 -14.188 -56.781 1 33.16 395 VAL B O 1
ATOM 10074 N N . ASP B 1 396 ? 31.312 -13.273 -58.688 1 32.88 396 ASP B N 1
ATOM 10075 C CA . ASP B 1 396 ? 32.312 -12.219 -58.625 1 32.88 396 ASP B CA 1
ATOM 10076 C C . ASP B 1 396 ? 32.094 -11.328 -57.406 1 32.88 396 ASP B C 1
ATOM 10078 O O . ASP B 1 396 ? 33.031 -10.82 -56.812 1 32.88 396 ASP B O 1
ATOM 10082 N N . SER B 1 397 ? 30.891 -10.867 -57.188 1 35.91 397 SER B N 1
ATOM 10083 C CA . SER B 1 397 ? 30.703 -9.906 -56.094 1 35.91 397 SER B CA 1
ATOM 10084 C C . SER B 1 397 ? 31.062 -10.508 -54.75 1 35.91 397 SER B C 1
ATOM 10086 O O . SER B 1 397 ? 31.266 -9.781 -53.781 1 35.91 397 SER B O 1
ATOM 10088 N N . GLN B 1 398 ? 31.188 -11.789 -54.625 1 37.84 398 GLN B N 1
ATOM 10089 C CA . GLN B 1 398 ? 31.516 -12.5 -53.406 1 37.84 398 GLN B CA 1
ATOM 10090 C C . GLN B 1 398 ? 33.031 -12.484 -53.156 1 37.84 398 GLN B C 1
ATOM 10092 O O . GLN B 1 398 ? 33.469 -12.625 -52 1 37.84 398 GLN B O 1
ATOM 10097 N N . SER B 1 399 ? 33.875 -12.367 -54.188 1 39.19 399 SER B N 1
ATOM 10098 C CA . SER B 1 399 ? 35.344 -12.352 -54.062 1 39.19 399 SER B CA 1
ATOM 10099 C C . SER B 1 399 ? 35.812 -11.039 -53.469 1 39.19 399 SER B C 1
ATOM 10101 O O . SER B 1 399 ? 36.781 -11.031 -52.688 1 39.19 399 SER B O 1
ATOM 10103 N N . GLU B 1 400 ? 35.281 -9.945 -53.875 1 39.41 400 GLU B N 1
ATOM 10104 C CA . GLU B 1 400 ? 35.75 -8.656 -53.375 1 39.41 400 GLU B CA 1
ATOM 10105 C C . GLU B 1 400 ? 35.469 -8.547 -51.875 1 39.41 400 GLU B C 1
ATOM 10107 O O . GLU B 1 400 ? 36.281 -7.984 -51.125 1 39.41 400 GLU B O 1
ATOM 10112 N N . THR B 1 401 ? 34.375 -8.961 -51.375 1 42.03 401 THR B N 1
ATOM 10113 C CA . THR B 1 401 ? 34.156 -8.992 -49.938 1 42.03 401 THR B CA 1
ATOM 10114 C C . THR B 1 401 ? 35.188 -9.859 -49.219 1 42.03 401 THR B C 1
ATOM 10116 O O . THR B 1 401 ? 35.625 -9.547 -48.125 1 42.03 401 THR B O 1
ATOM 10119 N N . SER B 1 402 ? 35.688 -10.93 -49.875 1 43.34 402 SER B N 1
ATOM 10120 C CA . SER B 1 402 ? 36.719 -11.797 -49.312 1 43.34 402 SER B CA 1
ATOM 10121 C C . SER B 1 402 ? 38.062 -11.094 -49.25 1 43.34 402 SER B C 1
ATOM 10123 O O . SER B 1 402 ? 38.812 -11.266 -48.312 1 43.34 402 SER B O 1
ATOM 10125 N N . SER B 1 403 ? 38.531 -10.484 -50.344 1 42.75 403 SER B N 1
ATOM 10126 C CA . SER B 1 403 ? 39.812 -9.781 -50.312 1 42.75 403 SER B CA 1
ATOM 10127 C C . SER B 1 403 ? 39.781 -8.641 -49.281 1 42.75 403 SER B C 1
ATOM 10129 O O . SER B 1 403 ? 40.781 -8.367 -48.625 1 42.75 403 SER B O 1
ATOM 10131 N N . LEU B 1 404 ? 38.719 -7.867 -49.188 1 41.44 404 LEU B N 1
ATOM 10132 C CA . LEU B 1 404 ? 38.625 -6.82 -48.188 1 41.44 404 LEU B CA 1
ATOM 10133 C C . LEU B 1 404 ? 38.625 -7.414 -46.781 1 41.44 404 LEU B C 1
ATOM 10135 O O . LEU B 1 404 ? 39.25 -6.848 -45.844 1 41.44 404 LEU B O 1
ATOM 10139 N N . LEU B 1 405 ? 38 -8.516 -46.562 1 44.22 405 LEU B N 1
ATOM 10140 C CA . LEU B 1 405 ? 38.031 -9.219 -45.281 1 44.22 405 LEU B CA 1
ATOM 10141 C C . LEU B 1 405 ? 39.406 -9.828 -45.031 1 44.22 405 LEU B C 1
ATOM 10143 O O . LEU B 1 405 ? 39.812 -9.922 -43.875 1 44.22 405 LEU B O 1
ATOM 10147 N N . ARG B 1 406 ? 40.156 -10.484 -45.938 1 43.19 406 ARG B N 1
ATOM 10148 C CA . ARG B 1 406 ? 41.531 -10.977 -45.812 1 43.19 406 ARG B CA 1
ATOM 10149 C C . ARG B 1 406 ? 42.5 -9.836 -45.469 1 43.19 406 ARG B C 1
ATOM 10151 O O . ARG B 1 406 ? 43.531 -10.055 -44.875 1 43.19 406 ARG B O 1
ATOM 10158 N N . LYS B 1 407 ? 42.531 -8.727 -46.312 1 39.19 407 LYS B N 1
ATOM 10159 C CA . LYS B 1 407 ? 43.5 -7.676 -45.938 1 39.19 407 LYS B CA 1
ATOM 10160 C C . LYS B 1 407 ? 43.219 -7.168 -44.531 1 39.19 407 LYS B C 1
ATOM 10162 O O . LYS B 1 407 ? 42.062 -6.852 -44.188 1 39.19 407 LYS B O 1
ATOM 10167 N N . GLU B 1 408 ? 43.969 -7.547 -43.469 1 40.5 408 GLU B N 1
ATOM 10168 C CA . GLU B 1 408 ? 44.125 -7.133 -42.094 1 40.5 408 GLU B CA 1
ATOM 10169 C C . GLU B 1 408 ? 43.719 -5.676 -41.906 1 40.5 408 GLU B C 1
ATOM 10171 O O . GLU B 1 408 ? 44.344 -4.766 -42.406 1 40.5 408 GLU B O 1
ATOM 10176 N N . LEU B 1 409 ? 42.531 -5.289 -42.031 1 38.25 409 LEU B N 1
ATOM 10177 C CA . LEU B 1 409 ? 42.125 -3.969 -41.562 1 38.25 409 LEU B CA 1
ATOM 10178 C C . LEU B 1 409 ? 42.938 -3.539 -40.344 1 38.25 409 LEU B C 1
ATOM 10180 O O . LEU B 1 409 ? 42.781 -4.098 -39.25 1 38.25 409 LEU B O 1
ATOM 10184 N N . HIS B 1 410 ? 44.125 -3.385 -40.406 1 39.94 410 HIS B N 1
ATOM 10185 C CA . HIS B 1 410 ? 44.812 -2.49 -39.469 1 39.94 410 HIS B CA 1
ATOM 10186 C C . HIS B 1 410 ? 43.906 -1.31 -39.094 1 39.94 410 HIS B C 1
ATOM 10188 O O . HIS B 1 410 ? 43.844 -0.319 -39.844 1 39.94 410 HIS B O 1
ATOM 10194 N N . VAL B 1 411 ? 42.75 -1.548 -38.656 1 44.72 411 VAL B N 1
ATOM 10195 C CA . VAL B 1 411 ? 41.625 -0.759 -38.156 1 44.72 411 VAL B CA 1
ATOM 10196 C C . VAL B 1 411 ? 42.156 0.392 -37.312 1 44.72 411 VAL B C 1
ATOM 10198 O O . VAL B 1 411 ? 41.406 1.025 -36.562 1 44.72 411 VAL B O 1
ATOM 10201 N N . GLU B 1 412 ? 43.438 0.492 -37.219 1 43.72 412 GLU B N 1
ATOM 10202 C CA . GLU B 1 412 ? 43.844 1.631 -36.406 1 43.72 412 GLU B CA 1
ATOM 10203 C C . GLU B 1 412 ? 43.344 2.945 -37 1 43.72 412 GLU B C 1
ATOM 10205 O O . GLU B 1 412 ? 43.312 3.965 -36.312 1 43.72 412 GLU B O 1
ATOM 10210 N N . ASP B 1 413 ? 43.281 3.18 -38.344 1 45.78 413 ASP B N 1
ATOM 10211 C CA . ASP B 1 413 ? 43.062 4.523 -38.875 1 45.78 413 ASP B CA 1
ATOM 10212 C C . ASP B 1 413 ? 41.562 4.789 -39.031 1 45.78 413 ASP B C 1
ATOM 10214 O O . ASP B 1 413 ? 40.781 3.863 -39.281 1 45.78 413 ASP B O 1
ATOM 10218 N N . GLY B 1 414 ? 40.906 5.902 -38.594 1 50.34 414 GLY B N 1
ATOM 10219 C CA . GLY B 1 414 ? 39.562 6.449 -38.656 1 50.34 414 GLY B CA 1
ATOM 10220 C C . GLY B 1 414 ? 38.812 6.055 -39.906 1 50.34 414 GLY B C 1
ATOM 10221 O O . GLY B 1 414 ? 37.625 5.672 -39.844 1 50.34 414 GLY B O 1
ATOM 10222 N N . ASP B 1 415 ? 39.375 6.145 -41.062 1 52.88 415 ASP B N 1
ATOM 10223 C CA . ASP B 1 415 ? 38.688 5.926 -42.344 1 52.88 415 ASP B CA 1
ATOM 10224 C C . ASP B 1 415 ? 38.406 4.445 -42.562 1 52.88 415 ASP B C 1
ATOM 10226 O O . ASP B 1 415 ? 37.375 4.098 -43.125 1 52.88 415 ASP B O 1
ATOM 10230 N N . SER B 1 416 ? 39.156 3.682 -42 1 53.94 416 SER B N 1
ATOM 10231 C CA . SER B 1 416 ? 39 2.242 -42.188 1 53.94 416 SER B CA 1
ATOM 10232 C C . SER B 1 416 ? 37.875 1.697 -41.344 1 53.94 416 SER B C 1
ATOM 10234 O O . SER B 1 416 ? 37.188 0.756 -41.75 1 53.94 416 SER B O 1
ATOM 10236 N N . ARG B 1 417 ? 37.656 2.291 -40.281 1 59.84 417 ARG B N 1
ATOM 10237 C CA . ARG B 1 417 ? 36.531 1.919 -39.438 1 59.84 417 ARG B CA 1
ATOM 10238 C C . ARG B 1 417 ? 35.188 2.152 -40.125 1 59.84 417 ARG B C 1
ATOM 10240 O O . ARG B 1 417 ? 34.281 1.315 -40.062 1 59.84 417 ARG B O 1
ATOM 10247 N N . GLU B 1 418 ? 35.156 3.25 -40.75 1 61.38 418 GLU B N 1
ATOM 10248 C CA . GLU B 1 418 ? 33.906 3.59 -41.438 1 61.38 418 GLU B CA 1
ATOM 10249 C C . GLU B 1 418 ? 33.625 2.654 -42.594 1 61.38 418 GLU B C 1
ATOM 10251 O O . GLU B 1 418 ? 32.5 2.271 -42.844 1 61.38 418 GLU B O 1
ATOM 10256 N N . ARG B 1 419 ? 34.656 2.338 -43.312 1 60.56 419 ARG B N 1
ATOM 10257 C CA . ARG B 1 419 ? 34.5 1.444 -44.469 1 60.56 419 ARG B CA 1
ATOM 10258 C C . ARG B 1 419 ? 34.094 0.045 -44 1 60.56 419 ARG B C 1
ATOM 10260 O O . ARG B 1 419 ? 33.281 -0.614 -44.656 1 60.56 419 ARG B O 1
ATOM 10267 N N . ALA B 1 420 ? 34.656 -0.392 -42.844 1 59.5 420 ALA B N 1
ATOM 10268 C CA . ALA B 1 420 ? 34.312 -1.702 -42.312 1 59.5 420 ALA B CA 1
ATOM 10269 C C . ALA B 1 420 ? 32.844 -1.76 -41.906 1 59.5 420 ALA B C 1
ATOM 10271 O O . ALA B 1 420 ? 32.188 -2.77 -42.125 1 59.5 420 ALA B O 1
ATOM 10272 N N . ILE B 1 421 ? 32.406 -0.689 -41.375 1 65.12 421 ILE B N 1
ATOM 10273 C CA . ILE B 1 421 ? 31.016 -0.595 -41 1 65.12 421 ILE B CA 1
ATOM 10274 C C . ILE B 1 421 ? 30.109 -0.643 -42.219 1 65.12 421 ILE B C 1
ATOM 10276 O O . ILE B 1 421 ? 29.062 -1.272 -42.219 1 65.12 421 ILE B O 1
ATOM 10280 N N . GLU B 1 422 ? 30.609 -0.006 -43.219 1 64.19 422 GLU B N 1
ATOM 10281 C CA . GLU B 1 422 ? 29.844 0.022 -44.469 1 64.19 422 GLU B CA 1
ATOM 10282 C C . GLU B 1 422 ? 29.766 -1.363 -45.094 1 64.19 422 GLU B C 1
ATOM 10284 O O . GLU B 1 422 ? 28.719 -1.762 -45.594 1 64.19 422 GLU B O 1
ATOM 10289 N N . VAL B 1 423 ? 30.828 -2.041 -45.094 1 61.41 423 VAL B N 1
ATOM 10290 C CA . VAL B 1 423 ? 30.844 -3.385 -45.656 1 61.41 423 VAL B CA 1
ATOM 10291 C C . VAL B 1 423 ? 29.953 -4.312 -44.844 1 61.41 423 VAL B C 1
ATOM 10293 O O . VAL B 1 423 ? 29.234 -5.145 -45.406 1 61.41 423 VAL B O 1
ATOM 10296 N N . ALA B 1 424 ? 30.047 -4.129 -43.594 1 63.62 424 ALA B N 1
ATOM 10297 C CA . ALA B 1 424 ? 29.203 -4.934 -42.719 1 63.62 424 ALA B CA 1
ATOM 10298 C C . ALA B 1 424 ? 27.734 -4.66 -42.969 1 63.62 424 ALA B C 1
ATOM 10300 O O . ALA B 1 424 ? 26.906 -5.582 -42.969 1 63.62 424 ALA B O 1
ATOM 10301 N N . GLN B 1 425 ? 27.469 -3.412 -43.156 1 65.38 425 GLN B N 1
ATOM 10302 C CA . GLN B 1 425 ? 26.094 -3.045 -43.469 1 65.38 425 GLN B CA 1
ATOM 10303 C C . GLN B 1 425 ? 25.625 -3.697 -44.781 1 65.38 425 GLN B C 1
ATOM 10305 O O . GLN B 1 425 ? 24.469 -4.152 -44.844 1 65.38 425 GLN B O 1
ATOM 10310 N N . GLN B 1 426 ? 26.484 -3.684 -45.719 1 63.03 426 GLN B N 1
ATOM 10311 C CA . GLN B 1 426 ? 26.141 -4.27 -47 1 63.03 426 GLN B CA 1
ATOM 10312 C C . GLN B 1 426 ? 25.969 -5.781 -46.906 1 63.03 426 GLN B C 1
ATOM 10314 O O . GLN B 1 426 ? 25.062 -6.355 -47.5 1 63.03 426 GLN B O 1
ATOM 10319 N N . PHE B 1 427 ? 26.812 -6.336 -46.156 1 61.5 427 PHE B N 1
ATOM 10320 C CA . PHE B 1 427 ? 26.719 -7.777 -45.938 1 61.5 427 PHE B CA 1
ATOM 10321 C C . PHE B 1 427 ? 25.422 -8.148 -45.25 1 61.5 427 PHE B C 1
ATOM 10323 O O . PHE B 1 427 ? 24.75 -9.094 -45.656 1 61.5 427 PHE B O 1
ATOM 10330 N N . LEU B 1 428 ? 25.188 -7.465 -44.25 1 64.06 428 LEU B N 1
ATOM 10331 C CA . LEU B 1 428 ? 23.953 -7.711 -43.5 1 64.06 428 LEU B CA 1
ATOM 10332 C C . LEU B 1 428 ? 22.734 -7.477 -44.375 1 64.06 428 LEU B C 1
ATOM 10334 O O . LEU B 1 428 ? 21.734 -8.188 -44.281 1 64.06 428 LEU B O 1
ATOM 10338 N N . ALA B 1 429 ? 22.844 -6.461 -45.188 1 62.31 429 ALA B N 1
ATOM 10339 C CA . ALA B 1 429 ? 21.75 -6.168 -46.125 1 62.31 429 ALA B CA 1
ATOM 10340 C C . ALA B 1 429 ? 21.547 -7.324 -47.094 1 62.31 429 ALA B C 1
ATOM 10342 O O . ALA B 1 429 ? 20.406 -7.637 -47.469 1 62.31 429 ALA B O 1
ATOM 10343 N N . THR B 1 430 ? 22.578 -7.883 -47.594 1 58.25 430 THR B N 1
ATOM 10344 C CA . THR B 1 430 ? 22.484 -8.992 -48.562 1 58.25 430 THR B CA 1
ATOM 10345 C C . THR B 1 430 ? 21.891 -10.227 -47.875 1 58.25 430 THR B C 1
ATOM 10347 O O . THR B 1 430 ? 21.156 -11 -48.5 1 58.25 430 THR B O 1
ATOM 10350 N N . LEU B 1 431 ? 22.297 -10.398 -46.656 1 56.31 431 LEU B N 1
ATOM 10351 C CA . LEU B 1 431 ? 21.812 -11.547 -45.875 1 56.31 431 LEU B CA 1
ATOM 10352 C C . LEU B 1 431 ? 20.312 -11.398 -45.594 1 56.31 431 LEU B C 1
ATOM 10354 O O . LEU B 1 431 ? 19.578 -12.383 -45.594 1 56.31 431 LEU B O 1
ATOM 10358 N N . THR B 1 432 ? 19.906 -10.141 -45.219 1 56.19 432 THR B N 1
ATOM 10359 C CA . THR B 1 432 ? 18.516 -9.961 -44.844 1 56.19 432 THR B CA 1
ATOM 10360 C C . THR B 1 432 ? 17.641 -9.641 -46.031 1 56.19 432 THR B C 1
ATOM 10362 O O . THR B 1 432 ? 16.422 -9.516 -45.906 1 56.19 432 THR B O 1
ATOM 10365 N N . GLY B 1 433 ? 17.938 -9.945 -47.438 1 48.97 433 GLY B N 1
ATOM 10366 C CA . GLY B 1 433 ? 17.156 -9.703 -48.656 1 48.97 433 GLY B CA 1
ATOM 10367 C C . GLY B 1 433 ? 16.75 -8.25 -48.812 1 48.97 433 GLY B C 1
ATOM 10368 O O . GLY B 1 433 ? 15.711 -7.961 -49.406 1 48.97 433 GLY B O 1
ATOM 10369 N N . GLY B 1 434 ? 17.453 -7.062 -48.594 1 44.34 434 GLY B N 1
ATOM 10370 C CA . GLY B 1 434 ? 17.234 -5.648 -48.844 1 44.34 434 GLY B CA 1
ATOM 10371 C C . GLY B 1 434 ? 16.875 -4.863 -47.594 1 44.34 434 GLY B C 1
ATOM 10372 O O . GLY B 1 434 ? 17.062 -3.648 -47.562 1 44.34 434 GLY B O 1
ATOM 10373 N N . SER B 1 435 ? 15.625 -5 -46.969 1 40.69 435 SER B N 1
ATOM 10374 C CA . SER B 1 435 ? 15.094 -4.129 -45.938 1 40.69 435 SER B CA 1
ATOM 10375 C C . SER B 1 435 ? 15.961 -4.168 -44.688 1 40.69 435 SER B C 1
ATOM 10377 O O . SER B 1 435 ? 16.094 -5.211 -44.031 1 40.69 435 SER B O 1
ATOM 10379 N N . LEU B 1 436 ? 17.047 -3.621 -44.656 1 43.5 436 LEU B N 1
ATOM 10380 C CA . LEU B 1 436 ? 17.891 -3.432 -43.469 1 43.5 436 LEU B CA 1
ATOM 10381 C C . LEU B 1 436 ? 17.047 -3.041 -42.281 1 43.5 436 LEU B C 1
ATOM 10383 O O . LEU B 1 436 ? 17.141 -1.909 -41.781 1 43.5 436 LEU B O 1
ATOM 10387 N N . THR B 1 437 ? 15.781 -2.951 -42.281 1 43.94 437 THR B N 1
ATOM 10388 C CA . THR B 1 437 ? 15.195 -2.553 -41 1 43.94 437 THR B CA 1
ATOM 10389 C C . THR B 1 437 ? 15.844 -3.309 -39.844 1 43.94 437 THR B C 1
ATOM 10391 O O . THR B 1 437 ? 15.586 -4.5 -39.656 1 43.94 437 THR B O 1
ATOM 10394 N N . VAL B 1 438 ? 17.234 -3.256 -39.812 1 47.84 438 VAL B N 1
ATOM 10395 C CA . VAL B 1 438 ? 17.984 -3.68 -38.625 1 47.84 438 VAL B CA 1
ATOM 10396 C C . VAL B 1 438 ? 17.062 -3.66 -37.406 1 47.84 438 VAL B C 1
ATOM 10398 O O . VAL B 1 438 ? 16.703 -2.59 -36.906 1 47.84 438 VAL B O 1
ATOM 10401 N N . ALA B 1 439 ? 15.992 -4.219 -37.656 1 51.5 439 ALA B N 1
ATOM 10402 C CA . ALA B 1 439 ? 15 -4.449 -36.594 1 51.5 439 ALA B CA 1
ATOM 10403 C C . ALA B 1 439 ? 15.68 -4.684 -35.25 1 51.5 439 ALA B C 1
ATOM 10405 O O . ALA B 1 439 ? 16.734 -5.324 -35.188 1 51.5 439 ALA B O 1
ATOM 10406 N N . GLU B 1 440 ? 15.664 -3.814 -34.312 1 62.97 440 GLU B N 1
ATOM 10407 C CA . GLU B 1 440 ? 16.094 -3.787 -32.938 1 62.97 440 GLU B CA 1
ATOM 10408 C C . GLU B 1 440 ? 16.016 -5.172 -32.281 1 62.97 440 GLU B C 1
ATOM 10410 O O . GLU B 1 440 ? 14.914 -5.68 -32.062 1 62.97 440 GLU B O 1
ATOM 10415 N N . ILE B 1 441 ? 17.078 -6.07 -32.531 1 77.25 441 ILE B N 1
ATOM 10416 C CA . ILE B 1 441 ? 17.156 -7.453 -32.094 1 77.25 441 ILE B CA 1
ATOM 10417 C C . ILE B 1 441 ? 17.266 -7.492 -30.562 1 77.25 441 ILE B C 1
ATOM 10419 O O . ILE B 1 441 ? 16.953 -8.508 -29.938 1 77.25 441 ILE B O 1
ATOM 10423 N N . MET B 1 442 ? 17.578 -6.43 -30.078 1 85.12 442 MET B N 1
ATOM 10424 C CA . MET B 1 442 ? 17.781 -6.488 -28.641 1 85.12 442 MET B CA 1
ATOM 10425 C C . MET B 1 442 ? 16.469 -6.309 -27.891 1 85.12 442 MET B C 1
ATOM 10427 O O . MET B 1 442 ? 15.648 -5.461 -28.266 1 85.12 442 MET B O 1
ATOM 10431 N N . ARG B 1 443 ? 16.266 -7.188 -27.047 1 88.69 443 ARG B N 1
ATOM 10432 C CA . ARG B 1 443 ? 15.086 -7.07 -26.203 1 88.69 443 ARG B CA 1
ATOM 10433 C C . ARG B 1 443 ? 15.242 -5.93 -25.203 1 88.69 443 ARG B C 1
ATOM 10435 O O . ARG B 1 443 ? 16.344 -5.391 -25.031 1 88.69 443 ARG B O 1
ATOM 10442 N N . ASN B 1 444 ? 14.141 -5.539 -24.578 1 90.94 444 ASN B N 1
ATOM 10443 C CA . ASN B 1 444 ? 14.133 -4.395 -23.672 1 90.94 444 ASN B CA 1
ATOM 10444 C C . ASN B 1 444 ? 14.391 -4.82 -22.219 1 90.94 444 ASN B C 1
ATOM 10446 O O . ASN B 1 444 ? 13.773 -4.285 -21.297 1 90.94 444 ASN B O 1
ATOM 10450 N N . ALA B 1 445 ? 15.094 -5.898 -21.984 1 94.12 445 ALA B N 1
ATOM 10451 C CA . ALA B 1 445 ? 15.406 -6.367 -20.641 1 94.12 445 ALA B CA 1
ATOM 10452 C C . ALA B 1 445 ? 16.844 -6.891 -20.547 1 94.12 445 ALA B C 1
ATOM 10454 O O . ALA B 1 445 ? 17.391 -7.359 -21.547 1 94.12 445 ALA B O 1
ATOM 10455 N N . ALA B 1 446 ? 17.422 -6.738 -19.422 1 95.5 446 ALA B N 1
ATOM 10456 C CA . ALA B 1 446 ? 18.797 -7.176 -19.234 1 95.5 446 ALA B CA 1
ATOM 10457 C C . ALA B 1 446 ? 19.016 -7.707 -17.812 1 95.5 446 ALA B C 1
ATOM 10459 O O . ALA B 1 446 ? 18.297 -7.316 -16.891 1 95.5 446 ALA B O 1
ATOM 10460 N N . PHE B 1 447 ? 19.922 -8.695 -17.672 1 95.88 447 PHE B N 1
ATOM 10461 C CA . PHE B 1 447 ? 20.391 -9.172 -16.375 1 95.88 447 PHE B CA 1
ATOM 10462 C C . PHE B 1 447 ? 21.688 -8.484 -15.977 1 95.88 447 PHE B C 1
ATOM 10464 O O . PHE B 1 447 ? 22.609 -8.352 -16.797 1 95.88 447 PHE B O 1
ATOM 10471 N N . VAL B 1 448 ? 21.703 -7.957 -14.812 1 95.88 448 VAL B N 1
ATOM 10472 C CA . VAL B 1 448 ? 22.922 -7.332 -14.297 1 95.88 448 VAL B CA 1
ATOM 10473 C C . VAL B 1 448 ? 23.359 -8.047 -13.016 1 95.88 448 VAL B C 1
ATOM 10475 O O . VAL B 1 448 ? 22.578 -8.164 -12.062 1 95.88 448 VAL B O 1
ATOM 10478 N N . SER B 1 449 ? 24.562 -8.562 -12.984 1 96.12 449 SER B N 1
ATOM 10479 C CA . SER B 1 449 ? 25.125 -9.219 -11.805 1 96.12 449 SER B CA 1
ATOM 10480 C C . SER B 1 449 ? 26.156 -8.336 -11.125 1 96.12 449 SER B C 1
ATOM 10482 O O . SER B 1 449 ? 26.984 -7.703 -11.789 1 96.12 449 SER B O 1
ATOM 10484 N N . PHE B 1 450 ? 26.094 -8.25 -9.844 1 95.31 450 PHE B N 1
ATOM 10485 C CA . PHE B 1 450 ? 27 -7.426 -9.047 1 95.31 450 PHE B CA 1
ATOM 10486 C C . PHE B 1 450 ? 28 -8.289 -8.289 1 95.31 450 PHE B C 1
ATOM 10488 O O . PHE B 1 450 ? 27.781 -9.492 -8.117 1 95.31 450 PHE B O 1
ATOM 10495 N N . ARG B 1 451 ? 29.031 -7.676 -7.801 1 93.06 451 ARG B N 1
ATOM 10496 C CA . ARG B 1 451 ? 30.078 -8.375 -7.051 1 93.06 451 ARG B CA 1
ATOM 10497 C C . ARG B 1 451 ? 29.734 -8.453 -5.57 1 93.06 451 ARG B C 1
ATOM 10499 O O . ARG B 1 451 ? 30.203 -9.344 -4.859 1 93.06 451 ARG B O 1
ATOM 10506 N N . THR B 1 452 ? 28.984 -7.496 -5.133 1 92.81 452 THR B N 1
ATOM 10507 C CA . THR B 1 452 ? 28.625 -7.43 -3.719 1 92.81 452 THR B CA 1
ATOM 10508 C C . THR B 1 452 ? 27.125 -7.5 -3.533 1 92.81 452 THR B C 1
ATOM 10510 O O . THR B 1 452 ? 26.359 -7.113 -4.426 1 92.81 452 THR B O 1
ATOM 10513 N N . LEU B 1 453 ? 26.75 -8.039 -2.346 1 94.19 453 LEU B N 1
ATOM 10514 C CA . LEU B 1 453 ? 25.328 -8.125 -1.997 1 94.19 453 LEU B CA 1
ATOM 10515 C C . LEU B 1 453 ? 24.75 -6.734 -1.734 1 94.19 453 LEU B C 1
ATOM 10517 O O . LEU B 1 453 ? 23.594 -6.469 -2.039 1 94.19 453 LEU B O 1
ATOM 10521 N N . ARG B 1 454 ? 25.578 -5.809 -1.261 1 92.75 454 ARG B N 1
ATOM 10522 C CA . ARG B 1 454 ? 25.156 -4.445 -0.952 1 92.75 454 ARG B CA 1
ATOM 10523 C C . ARG B 1 454 ? 24.672 -3.725 -2.205 1 92.75 454 ARG B C 1
ATOM 10525 O O . ARG B 1 454 ? 23.609 -3.111 -2.201 1 92.75 454 ARG B O 1
ATOM 10532 N N . ALA B 1 455 ? 25.406 -3.875 -3.254 1 93.88 455 ALA B N 1
ATOM 10533 C CA . ALA B 1 455 ? 25.047 -3.189 -4.496 1 93.88 455 ALA B CA 1
ATOM 10534 C C . ALA B 1 455 ? 23.797 -3.787 -5.121 1 93.88 455 ALA B C 1
ATOM 10536 O O . ALA B 1 455 ? 22.938 -3.055 -5.609 1 93.88 455 ALA B O 1
ATOM 10537 N N . ALA B 1 456 ? 23.719 -5.105 -5.062 1 94.94 456 ALA B N 1
ATOM 10538 C CA . ALA B 1 456 ? 22.562 -5.773 -5.664 1 94.94 456 ALA B CA 1
ATOM 10539 C C . ALA B 1 456 ? 21.266 -5.406 -4.938 1 94.94 456 ALA B C 1
ATOM 10541 O O . ALA B 1 456 ? 20.266 -5.066 -5.57 1 94.94 456 ALA B O 1
ATOM 10542 N N . HIS B 1 457 ? 21.281 -5.438 -3.592 1 93.38 457 HIS B N 1
ATOM 10543 C CA . HIS B 1 457 ? 20.078 -5.148 -2.822 1 93.38 457 HIS B CA 1
ATOM 10544 C C . HIS B 1 457 ? 19.781 -3.654 -2.809 1 93.38 457 HIS B C 1
ATOM 10546 O O . HIS B 1 457 ? 18.625 -3.25 -2.709 1 93.38 457 HIS B O 1
ATOM 10552 N N . SER B 1 458 ? 20.828 -2.793 -2.893 1 92.94 458 SER B N 1
ATOM 10553 C CA . SER B 1 458 ? 20.609 -1.354 -3.002 1 92.94 458 SER B CA 1
ATOM 10554 C C . SER B 1 458 ? 19.969 -0.995 -4.336 1 92.94 458 SER B C 1
ATOM 10556 O O . SER B 1 458 ? 19.062 -0.151 -4.395 1 92.94 458 SER B O 1
ATOM 10558 N N . ALA B 1 459 ? 20.391 -1.668 -5.383 1 93.69 459 ALA B N 1
ATOM 10559 C CA . ALA B 1 459 ? 19.859 -1.381 -6.711 1 93.69 459 ALA B CA 1
ATOM 10560 C C . ALA B 1 459 ? 18.375 -1.727 -6.789 1 93.69 459 ALA B C 1
ATOM 10562 O O . ALA B 1 459 ? 17.609 -1.046 -7.477 1 93.69 459 ALA B O 1
ATOM 10563 N N . GLN B 1 460 ? 17.953 -2.723 -6.082 1 92.31 460 GLN B N 1
ATOM 10564 C CA . GLN B 1 460 ? 16.562 -3.178 -6.141 1 92.31 460 GLN B CA 1
ATOM 10565 C C . GLN B 1 460 ? 15.641 -2.221 -5.395 1 92.31 460 GLN B C 1
ATOM 10567 O O . GLN B 1 460 ? 14.461 -2.096 -5.734 1 92.31 460 GLN B O 1
ATOM 10572 N N . GLN B 1 461 ? 16.125 -1.543 -4.414 1 89.81 461 GLN B N 1
ATOM 10573 C CA . GLN B 1 461 ? 15.266 -0.741 -3.547 1 89.81 461 GLN B CA 1
ATOM 10574 C C . GLN B 1 461 ? 15.258 0.722 -3.982 1 89.81 461 GLN B C 1
ATOM 10576 O O . GLN B 1 461 ? 14.328 1.464 -3.666 1 89.81 461 GLN B O 1
ATOM 10581 N N . LEU B 1 462 ? 16.219 1.154 -4.734 1 90.5 462 LEU B N 1
ATOM 10582 C CA . LEU B 1 462 ? 16.375 2.564 -5.07 1 90.5 462 LEU B CA 1
ATOM 10583 C C . LEU B 1 462 ? 15.625 2.908 -6.352 1 90.5 462 LEU B C 1
ATOM 10585 O O . LEU B 1 462 ? 15.547 2.09 -7.27 1 90.5 462 LEU B O 1
ATOM 10589 N N . LEU B 1 463 ? 15.055 4.125 -6.324 1 88.56 463 LEU B N 1
ATOM 10590 C CA . LEU B 1 463 ? 14.477 4.672 -7.547 1 88.56 463 LEU B CA 1
ATOM 10591 C C . LEU B 1 463 ? 15.57 5.117 -8.516 1 88.56 463 LEU B C 1
ATOM 10593 O O . LEU B 1 463 ? 16.422 5.941 -8.164 1 88.56 463 LEU B O 1
ATOM 10597 N N . GLN B 1 464 ? 15.523 4.59 -9.711 1 87.38 464 GLN B N 1
ATOM 10598 C CA . GLN B 1 464 ? 16.641 4.801 -10.617 1 87.38 464 GLN B CA 1
ATOM 10599 C C . GLN B 1 464 ? 16.453 6.07 -11.445 1 87.38 464 GLN B C 1
ATOM 10601 O O . GLN B 1 464 ? 17.344 6.914 -11.516 1 87.38 464 GLN B O 1
ATOM 10606 N N . THR B 1 465 ? 15.266 6.16 -12.102 1 87.94 465 THR B N 1
ATOM 10607 C CA . THR B 1 465 ? 15.047 7.262 -13.031 1 87.94 465 THR B CA 1
ATOM 10608 C C . THR B 1 465 ? 13.82 8.07 -12.641 1 87.94 465 THR B C 1
ATOM 10610 O O . THR B 1 465 ? 13.062 7.668 -11.758 1 87.94 465 THR B O 1
ATOM 10613 N N . GLU B 1 466 ? 13.734 9.211 -13.281 1 84.38 466 GLU B N 1
ATOM 10614 C CA . GLU B 1 466 ? 12.625 10.125 -13.023 1 84.38 466 GLU B CA 1
ATOM 10615 C C . GLU B 1 466 ? 11.297 9.523 -13.477 1 84.38 466 GLU B C 1
ATOM 10617 O O . GLU B 1 466 ? 10.281 9.68 -12.805 1 84.38 466 GLU B O 1
ATOM 10622 N N . ASN B 1 467 ? 11.445 8.883 -14.609 1 82.38 467 ASN B N 1
ATOM 10623 C CA . ASN B 1 467 ? 10.258 8.164 -15.047 1 82.38 467 ASN B CA 1
ATOM 10624 C C . ASN B 1 467 ? 10.164 6.785 -14.398 1 82.38 467 ASN B C 1
ATOM 10626 O O . ASN B 1 467 ? 10.977 5.902 -14.695 1 82.38 467 ASN B O 1
ATOM 10630 N N . PRO B 1 468 ? 9.219 6.629 -13.516 1 82.25 468 PRO B N 1
ATOM 10631 C CA . PRO B 1 468 ? 9.164 5.383 -12.75 1 82.25 468 PRO B CA 1
ATOM 10632 C C . PRO B 1 468 ? 8.852 4.168 -13.625 1 82.25 468 PRO B C 1
ATOM 10634 O O . PRO B 1 468 ? 9.07 3.029 -13.211 1 82.25 468 PRO B O 1
ATOM 10637 N N . VAL B 1 469 ? 8.398 4.391 -14.906 1 82.69 469 VAL B N 1
ATOM 10638 C CA . VAL B 1 469 ? 8.016 3.285 -15.781 1 82.69 469 VAL B CA 1
ATOM 10639 C C . VAL B 1 469 ? 9.242 2.77 -16.531 1 82.69 469 VAL B C 1
ATOM 10641 O O . VAL B 1 469 ? 9.297 1.597 -16.906 1 82.69 469 VAL B O 1
ATOM 10644 N N . LYS B 1 470 ? 10.227 3.623 -16.531 1 85.94 470 LYS B N 1
ATOM 10645 C CA . LYS B 1 470 ? 11.414 3.23 -17.281 1 85.94 470 LYS B CA 1
ATOM 10646 C C . LYS B 1 470 ? 12.523 2.766 -16.359 1 85.94 470 LYS B C 1
ATOM 10648 O O . LYS B 1 470 ? 12.656 3.268 -15.234 1 85.94 470 LYS B O 1
ATOM 10653 N N . LEU B 1 471 ? 13.227 1.788 -16.766 1 89 471 LEU B N 1
ATOM 10654 C CA . LEU B 1 471 ? 14.383 1.247 -16.062 1 89 471 LEU B CA 1
ATOM 10655 C C . LEU B 1 471 ? 13.992 0.761 -14.664 1 89 471 LEU B C 1
ATOM 10657 O O . LEU B 1 471 ? 14.555 1.211 -13.664 1 89 471 LEU B O 1
ATOM 10661 N N . ARG B 1 472 ? 13.148 -0.105 -14.656 1 89.44 472 ARG B N 1
ATOM 10662 C CA . ARG B 1 472 ? 12.727 -0.718 -13.398 1 89.44 472 ARG B CA 1
ATOM 10663 C C . ARG B 1 472 ? 13.609 -1.913 -13.055 1 89.44 472 ARG B C 1
ATOM 10665 O O . ARG B 1 472 ? 13.898 -2.75 -13.914 1 89.44 472 ARG B O 1
ATOM 10672 N N . ILE B 1 473 ? 14.031 -1.955 -11.859 1 92.69 473 ILE B N 1
ATOM 10673 C CA . ILE B 1 473 ? 14.922 -3.02 -11.414 1 92.69 473 ILE B CA 1
ATOM 10674 C C . ILE B 1 473 ? 14.164 -3.994 -10.523 1 92.69 473 ILE B C 1
ATOM 10676 O O . ILE B 1 473 ? 13.461 -3.58 -9.602 1 92.69 473 ILE B O 1
ATOM 10680 N N . HIS B 1 474 ? 14.203 -5.242 -10.891 1 91.38 474 HIS B N 1
ATOM 10681 C CA . HIS B 1 474 ? 13.609 -6.328 -10.125 1 91.38 474 HIS B CA 1
ATOM 10682 C C . HIS B 1 474 ? 14.656 -7.371 -9.742 1 91.38 474 HIS B C 1
ATOM 10684 O O . HIS B 1 474 ? 15.703 -7.465 -10.383 1 91.38 474 HIS B O 1
ATOM 10690 N N . PRO B 1 475 ? 14.398 -8.047 -8.625 1 92.62 475 PRO B N 1
ATOM 10691 C CA . PRO B 1 475 ? 15.32 -9.141 -8.305 1 92.62 475 PRO B CA 1
ATOM 10692 C C . PRO B 1 475 ? 15.328 -10.234 -9.375 1 92.62 475 PRO B C 1
ATOM 10694 O O . PRO B 1 475 ? 14.281 -10.555 -9.945 1 92.62 475 PRO B O 1
ATOM 10697 N N . ALA B 1 476 ? 16.453 -10.734 -9.711 1 93.88 476 ALA B N 1
ATOM 10698 C CA . ALA B 1 476 ? 16.578 -11.781 -10.727 1 93.88 476 ALA B CA 1
ATOM 10699 C C . ALA B 1 476 ? 16.141 -13.133 -10.18 1 93.88 476 ALA B C 1
ATOM 10701 O O . ALA B 1 476 ? 16.5 -13.516 -9.062 1 93.88 476 ALA B O 1
ATOM 10702 N N . PRO B 1 477 ? 15.289 -13.805 -10.875 1 92.06 477 PRO B N 1
ATOM 10703 C CA . PRO B 1 477 ? 14.93 -15.172 -10.5 1 92.06 477 PRO B CA 1
ATOM 10704 C C . PRO B 1 477 ? 16.016 -16.188 -10.844 1 92.06 477 PRO B C 1
ATOM 10706 O O . PRO B 1 477 ? 17 -15.836 -11.516 1 92.06 477 PRO B O 1
ATOM 10709 N N . HIS B 1 478 ? 15.883 -17.359 -10.273 1 90.88 478 HIS B N 1
ATOM 10710 C CA . HIS B 1 478 ? 16.781 -18.422 -10.688 1 90.88 478 HIS B CA 1
ATOM 10711 C C . HIS B 1 478 ? 16.656 -18.703 -12.18 1 90.88 478 HIS B C 1
ATOM 10713 O O . HIS B 1 478 ? 15.562 -18.578 -12.75 1 90.88 478 HIS B O 1
ATOM 10719 N N . ILE B 1 479 ? 17.688 -19.047 -12.828 1 90 479 ILE B N 1
ATOM 10720 C CA . ILE B 1 479 ? 17.766 -19.188 -14.281 1 90 479 ILE B CA 1
ATOM 10721 C C . ILE B 1 479 ? 16.688 -20.172 -14.75 1 90 479 ILE B C 1
ATOM 10723 O O . ILE B 1 479 ? 16.109 -20 -15.828 1 90 479 ILE B O 1
ATOM 10727 N N . LYS B 1 480 ? 16.375 -21.188 -13.891 1 86.75 480 LYS B N 1
ATOM 10728 C CA . LYS B 1 480 ? 15.383 -22.203 -14.266 1 86.75 480 LYS B CA 1
ATOM 10729 C C . LYS B 1 480 ? 13.961 -21.719 -14 1 86.75 480 LYS B C 1
ATOM 10731 O O . LYS B 1 480 ? 13 -22.281 -14.508 1 86.75 480 LYS B O 1
ATOM 10736 N N . ASP B 1 481 ? 13.859 -20.641 -13.281 1 88.75 481 ASP B N 1
ATOM 10737 C CA . ASP B 1 481 ? 12.547 -20.094 -12.922 1 88.75 481 ASP B CA 1
ATOM 10738 C C . ASP B 1 481 ? 12.172 -18.938 -13.836 1 88.75 481 ASP B C 1
ATOM 10740 O O . ASP B 1 481 ? 11.086 -18.359 -13.695 1 88.75 481 ASP B O 1
ATOM 10744 N N . VAL B 1 482 ? 12.969 -18.625 -14.82 1 91.38 482 VAL B N 1
ATOM 10745 C CA . VAL B 1 482 ? 12.711 -17.5 -15.695 1 91.38 482 VAL B CA 1
ATOM 10746 C C . VAL B 1 482 ? 11.727 -17.891 -16.797 1 91.38 482 VAL B C 1
ATOM 10748 O O . VAL B 1 482 ? 11.883 -18.953 -17.422 1 91.38 482 VAL B O 1
ATOM 10751 N N . VAL B 1 483 ? 10.68 -17.141 -16.984 1 90.88 483 VAL B N 1
ATOM 10752 C CA . VAL B 1 483 ? 9.758 -17.312 -18.094 1 90.88 483 VAL B CA 1
ATOM 10753 C C . VAL B 1 483 ? 10.219 -16.469 -19.281 1 90.88 483 VAL B C 1
ATOM 10755 O O . VAL B 1 483 ? 9.852 -15.297 -19.391 1 90.88 483 VAL B O 1
ATOM 10758 N N . TRP B 1 484 ? 10.883 -17.016 -20.156 1 88.81 484 TRP B N 1
ATOM 10759 C CA . TRP B 1 484 ? 11.594 -16.328 -21.234 1 88.81 484 TRP B CA 1
ATOM 10760 C C . TRP B 1 484 ? 10.617 -15.695 -22.219 1 88.81 484 TRP B C 1
ATOM 10762 O O . TRP B 1 484 ? 10.961 -14.742 -22.922 1 88.81 484 TRP B O 1
ATOM 10772 N N . VAL B 1 485 ? 9.398 -16.219 -22.297 1 86.44 485 VAL B N 1
ATOM 10773 C CA . VAL B 1 485 ? 8.422 -15.633 -23.203 1 86.44 485 VAL B CA 1
ATOM 10774 C C . VAL B 1 485 ? 8.062 -14.219 -22.75 1 86.44 485 VAL B C 1
ATOM 10776 O O . VAL B 1 485 ? 7.762 -13.352 -23.578 1 86.44 485 VAL B O 1
ATOM 10779 N N . ASN B 1 486 ? 8.188 -13.984 -21.438 1 90.44 486 ASN B N 1
ATOM 10780 C CA . ASN B 1 486 ? 7.82 -12.695 -20.859 1 90.44 486 ASN B CA 1
ATOM 10781 C C . ASN B 1 486 ? 9.039 -11.797 -20.672 1 90.44 486 ASN B C 1
ATOM 10783 O O . ASN B 1 486 ? 8.914 -10.633 -20.297 1 90.44 486 ASN B O 1
ATOM 10787 N N . PHE B 1 487 ? 10.18 -12.359 -21.016 1 91.44 487 PHE B N 1
ATOM 10788 C CA . PHE B 1 487 ? 11.406 -11.594 -20.875 1 91.44 487 PHE B CA 1
ATOM 10789 C C . PHE B 1 487 ? 11.5 -10.508 -21.938 1 91.44 487 PHE B C 1
ATOM 10791 O O . PHE B 1 487 ? 11.516 -10.805 -23.125 1 91.44 487 PHE B O 1
ATOM 10798 N N . GLY B 1 488 ? 11.375 -9.242 -21.609 1 89.12 488 GLY B N 1
ATOM 10799 C CA . GLY B 1 488 ? 11.531 -8.125 -22.531 1 89.12 488 GLY B CA 1
ATOM 10800 C C . GLY B 1 488 ? 10.211 -7.523 -22.953 1 89.12 488 GLY B C 1
ATOM 10801 O O . GLY B 1 488 ? 10.156 -6.727 -23.891 1 89.12 488 GLY B O 1
ATOM 10802 N N . LEU B 1 489 ? 9.203 -7.863 -22.312 1 89.12 489 LEU B N 1
ATOM 10803 C CA . LEU B 1 489 ? 7.906 -7.273 -22.641 1 89.12 489 LEU B CA 1
ATOM 10804 C C . LEU B 1 489 ? 7.832 -5.832 -22.156 1 89.12 489 LEU B C 1
ATOM 10806 O O . LEU B 1 489 ? 8.18 -5.539 -21.016 1 89.12 489 LEU B O 1
ATOM 10810 N N . PRO B 1 490 ? 7.414 -4.961 -23.047 1 88.56 490 PRO B N 1
ATOM 10811 C CA . PRO B 1 490 ? 7.305 -3.562 -22.625 1 88.56 490 PRO B CA 1
ATOM 10812 C C . PRO B 1 490 ? 6.234 -3.348 -21.562 1 88.56 490 PRO B C 1
ATOM 10814 O O . PRO B 1 490 ? 5.273 -4.117 -21.484 1 88.56 490 PRO B O 1
ATOM 10817 N N . HIS B 1 491 ? 6.41 -2.375 -20.859 1 87.06 491 HIS B N 1
ATOM 10818 C CA . HIS B 1 491 ? 5.543 -2.094 -19.719 1 87.06 491 HIS B CA 1
ATOM 10819 C C . HIS B 1 491 ? 4.109 -1.827 -20.172 1 87.06 491 HIS B C 1
ATOM 10821 O O . HIS B 1 491 ? 3.158 -2.178 -19.469 1 87.06 491 HIS B O 1
ATOM 10827 N N . ARG B 1 492 ? 3.912 -1.226 -21.344 1 83.69 492 ARG B N 1
ATOM 10828 C CA . ARG B 1 492 ? 2.572 -0.923 -21.828 1 83.69 492 ARG B CA 1
ATOM 10829 C C . ARG B 1 492 ? 1.771 -2.199 -22.062 1 83.69 492 ARG B C 1
ATOM 10831 O O . ARG B 1 492 ? 0.59 -2.27 -21.719 1 83.69 492 ARG B O 1
ATOM 10838 N N . ILE B 1 493 ? 2.428 -3.188 -22.609 1 87.31 493 ILE B N 1
ATOM 10839 C CA . ILE B 1 493 ? 1.763 -4.457 -22.891 1 87.31 493 ILE B CA 1
ATOM 10840 C C . ILE B 1 493 ? 1.501 -5.199 -21.578 1 87.31 493 ILE B C 1
ATOM 10842 O O . ILE B 1 493 ? 0.43 -5.781 -21.391 1 87.31 493 ILE B O 1
ATOM 10846 N N . LYS B 1 494 ? 2.443 -5.148 -20.719 1 87.25 494 LYS B N 1
ATOM 10847 C CA . LYS B 1 494 ? 2.273 -5.793 -19.422 1 87.25 494 LYS B CA 1
ATOM 10848 C C . LYS B 1 494 ? 1.116 -5.172 -18.641 1 87.25 494 LYS B C 1
ATOM 10850 O O . LYS B 1 494 ? 0.326 -5.883 -18.016 1 87.25 494 LYS B O 1
ATOM 10855 N N . SER B 1 495 ? 1.044 -3.867 -18.766 1 84.69 495 SER B N 1
ATOM 10856 C CA . SER B 1 495 ? -0.015 -3.162 -18.047 1 84.69 495 SER B CA 1
ATOM 10857 C C . SER B 1 495 ? -1.384 -3.465 -18.641 1 84.69 495 SER B C 1
ATOM 10859 O O . SER B 1 495 ? -2.359 -3.656 -17.922 1 84.69 495 SER B O 1
ATOM 10861 N N . THR B 1 496 ? -1.482 -3.492 -19.938 1 85.62 496 THR B N 1
ATOM 10862 C CA . THR B 1 496 ? -2.75 -3.773 -20.594 1 85.62 496 THR B CA 1
ATOM 10863 C C . THR B 1 496 ? -3.213 -5.195 -20.297 1 85.62 496 THR B C 1
ATOM 10865 O O . THR B 1 496 ? -4.387 -5.422 -20 1 85.62 496 THR B O 1
ATOM 10868 N N . TRP B 1 497 ? -2.299 -6.102 -20.359 1 87.69 497 TRP B N 1
ATOM 10869 C CA . TRP B 1 497 ? -2.656 -7.484 -20.062 1 87.69 497 TRP B CA 1
ATOM 10870 C C . TRP B 1 497 ? -2.953 -7.668 -18.578 1 87.69 497 TRP B C 1
ATOM 10872 O O . TRP B 1 497 ? -3.732 -8.547 -18.203 1 87.69 497 TRP B O 1
ATOM 10882 N N . GLY B 1 498 ? -2.217 -6.941 -17.781 1 86 498 GLY B N 1
ATOM 10883 C CA . GLY B 1 498 ? -2.551 -6.969 -16.359 1 86 498 GLY B CA 1
ATOM 10884 C C . GLY B 1 498 ? -3.979 -6.551 -16.078 1 86 498 GLY B C 1
ATOM 10885 O O . GLY B 1 498 ? -4.676 -7.188 -15.281 1 86 498 GLY B O 1
ATOM 10886 N N . LEU B 1 499 ? -4.484 -5.531 -16.766 1 83.38 499 LEU B N 1
ATOM 10887 C CA . LEU B 1 499 ? -5.848 -5.039 -16.609 1 83.38 499 LEU B CA 1
ATOM 10888 C C . LEU B 1 499 ? -6.855 -6.004 -17.219 1 83.38 499 LEU B C 1
ATOM 10890 O O . LEU B 1 499 ? -7.902 -6.277 -16.641 1 83.38 499 LEU B O 1
ATOM 10894 N N . LEU B 1 500 ? -6.48 -6.504 -18.344 1 86.12 500 LEU B N 1
ATOM 10895 C CA . LEU B 1 500 ? -7.363 -7.441 -19.016 1 86.12 500 LEU B CA 1
ATOM 10896 C C . LEU B 1 500 ? -7.512 -8.734 -18.219 1 86.12 500 LEU B C 1
ATOM 10898 O O . LEU B 1 500 ? -8.609 -9.281 -18.125 1 86.12 500 LEU B O 1
ATOM 10902 N N . ALA B 1 501 ? -6.383 -9.188 -17.75 1 90.19 501 ALA B N 1
ATOM 10903 C CA . ALA B 1 501 ? -6.426 -10.406 -16.938 1 90.19 501 ALA B CA 1
ATOM 10904 C C . ALA B 1 501 ? -7.258 -10.203 -15.68 1 90.19 501 ALA B C 1
ATOM 10906 O O . ALA B 1 501 ? -8.016 -11.086 -15.281 1 90.19 501 ALA B O 1
ATOM 10907 N N . ALA B 1 502 ? -7.129 -9.117 -15.023 1 84.94 502 ALA B N 1
ATOM 10908 C CA . ALA B 1 502 ? -7.926 -8.828 -13.836 1 84.94 502 ALA B CA 1
ATOM 10909 C C . ALA B 1 502 ? -9.406 -8.727 -14.18 1 84.94 502 ALA B C 1
ATOM 10911 O O . ALA B 1 502 ? -10.258 -9.242 -13.445 1 84.94 502 ALA B O 1
ATOM 10912 N N . GLY B 1 503 ? -9.758 -7.988 -15.273 1 82.75 503 GLY B N 1
ATOM 10913 C CA . GLY B 1 503 ? -11.141 -7.887 -15.719 1 82.75 503 GLY B CA 1
ATOM 10914 C C . GLY B 1 503 ? -11.742 -9.227 -16.094 1 82.75 503 GLY B C 1
ATOM 10915 O O . GLY B 1 503 ? -12.867 -9.547 -15.688 1 82.75 503 GLY B O 1
ATOM 10916 N N . LEU B 1 504 ? -11.008 -10.031 -16.812 1 87.81 504 LEU B N 1
ATOM 10917 C CA . LEU B 1 504 ? -11.484 -11.352 -17.219 1 87.81 504 LEU B CA 1
ATOM 10918 C C . LEU B 1 504 ? -11.648 -12.273 -16.016 1 87.81 504 LEU B C 1
ATOM 10920 O O . LEU B 1 504 ? -12.586 -13.07 -15.969 1 87.81 504 LEU B O 1
ATOM 10924 N N . THR B 1 505 ? -10.672 -12.219 -15.086 1 89.06 505 THR B N 1
ATOM 10925 C CA . THR B 1 505 ? -10.789 -13.008 -13.859 1 89.06 505 THR B CA 1
ATOM 10926 C C . THR B 1 505 ? -12.062 -12.633 -13.109 1 89.06 505 THR B C 1
ATOM 10928 O O . THR B 1 505 ? -12.781 -13.508 -12.617 1 89.06 505 THR B O 1
ATOM 10931 N N . PHE B 1 506 ? -12.359 -11.406 -13.062 1 83 506 PHE B N 1
ATOM 10932 C CA . PHE B 1 506 ? -13.57 -10.961 -12.375 1 83 506 PHE B CA 1
ATOM 10933 C C . PHE B 1 506 ? -14.812 -11.5 -13.062 1 83 506 PHE B C 1
ATOM 10935 O O . PHE B 1 506 ? -15.734 -11.992 -12.398 1 83 506 PHE B O 1
ATOM 10942 N N . VAL B 1 507 ? -14.852 -11.438 -14.391 1 81 507 VAL B N 1
ATOM 10943 C CA . VAL B 1 507 ? -15.992 -11.898 -15.164 1 81 507 VAL B CA 1
ATOM 10944 C C . VAL B 1 507 ? -16.156 -13.414 -15 1 81 507 VAL B C 1
ATOM 10946 O O . VAL B 1 507 ? -17.266 -13.906 -14.789 1 81 507 VAL B O 1
ATOM 10949 N N . ILE B 1 508 ? -15.055 -14.117 -15 1 87.62 508 ILE B N 1
ATOM 10950 C CA . ILE B 1 508 ? -15.102 -15.57 -14.891 1 87.62 508 ILE B CA 1
ATOM 10951 C C . ILE B 1 508 ? -15.531 -15.969 -13.477 1 87.62 508 ILE B C 1
ATOM 10953 O O . ILE B 1 508 ? -16.344 -16.875 -13.305 1 87.62 508 ILE B O 1
ATOM 10957 N N . VAL B 1 509 ? -15 -15.289 -12.492 1 85.69 509 VAL B N 1
ATOM 10958 C CA . VAL B 1 509 ? -15.32 -15.617 -11.109 1 85.69 509 VAL B CA 1
ATOM 10959 C C . VAL B 1 509 ? -16.797 -15.344 -10.844 1 85.69 509 VAL B C 1
ATOM 10961 O O . VAL B 1 509 ? -17.484 -16.156 -10.203 1 85.69 509 VAL B O 1
ATOM 10964 N N . CYS B 1 510 ? -17.375 -14.281 -11.43 1 74.94 510 CYS B N 1
ATOM 10965 C CA . CYS B 1 510 ? -18.766 -13.898 -11.156 1 74.94 510 CYS B CA 1
ATOM 10966 C C . CYS B 1 510 ? -19.734 -14.703 -12 1 74.94 510 CYS B C 1
ATOM 10968 O O . CYS B 1 510 ? -20.812 -15.062 -11.539 1 74.94 510 CYS B O 1
ATOM 10970 N N . PHE B 1 511 ? -19.328 -15.078 -13.289 1 78.25 511 PHE B N 1
ATOM 10971 C CA . PHE B 1 511 ? -20.297 -15.648 -14.219 1 78.25 511 PHE B CA 1
ATOM 10972 C C . PHE B 1 511 ? -19.969 -17.109 -14.523 1 78.25 511 PHE B C 1
ATOM 10974 O O . PHE B 1 511 ? -20.594 -17.719 -15.383 1 78.25 511 PHE B O 1
ATOM 10981 N N . TRP B 1 512 ? -18.953 -17.688 -13.898 1 82.5 512 TRP B N 1
ATOM 10982 C CA . TRP B 1 512 ? -18.578 -19.062 -14.188 1 82.5 512 TRP B CA 1
ATOM 10983 C C . TRP B 1 512 ? -19.719 -20.031 -13.875 1 82.5 512 TRP B C 1
ATOM 10985 O O . TRP B 1 512 ? -19.797 -21.109 -14.461 1 82.5 512 TRP B O 1
ATOM 10995 N N . THR B 1 513 ? -20.609 -19.594 -12.977 1 74.81 513 THR B N 1
ATOM 10996 C CA . THR B 1 513 ? -21.734 -20.438 -12.586 1 74.81 513 THR B CA 1
ATOM 10997 C C . THR B 1 513 ? -22.703 -20.641 -13.742 1 74.81 513 THR B C 1
ATOM 10999 O O . THR B 1 513 ? -23.359 -21.672 -13.844 1 74.81 513 THR B O 1
ATOM 11002 N N . ILE B 1 514 ? -22.672 -19.703 -14.602 1 74.25 514 ILE B N 1
ATOM 11003 C CA . ILE B 1 514 ? -23.594 -19.75 -15.734 1 74.25 514 ILE B CA 1
ATOM 11004 C C . ILE B 1 514 ? -23.188 -20.891 -16.672 1 74.25 514 ILE B C 1
ATOM 11006 O O . ILE B 1 514 ? -23.969 -21.812 -16.922 1 74.25 514 ILE B O 1
ATOM 11010 N N . PRO B 1 515 ? -22 -20.969 -17.156 1 79.06 515 PRO B N 1
ATOM 11011 C CA . PRO B 1 515 ? -21.609 -22.078 -18.031 1 79.06 515 PRO B CA 1
ATOM 11012 C C . PRO B 1 515 ? -21.625 -23.422 -17.297 1 79.06 515 PRO B C 1
ATOM 11014 O O . PRO B 1 515 ? -21.938 -24.453 -17.891 1 79.06 515 PRO B O 1
ATOM 11017 N N . THR B 1 516 ? -21.297 -23.469 -16.109 1 77.25 516 THR B N 1
ATOM 11018 C CA . THR B 1 516 ? -21.281 -24.703 -15.336 1 77.25 516 THR B CA 1
ATOM 11019 C C . THR B 1 516 ? -22.703 -25.25 -15.172 1 77.25 516 THR B C 1
ATOM 11021 O O . THR B 1 516 ? -22.922 -26.453 -15.273 1 77.25 516 THR B O 1
ATOM 11024 N N . ALA B 1 517 ? -23.625 -24.281 -14.859 1 67.88 517 ALA B N 1
ATOM 11025 C CA . ALA B 1 517 ? -25.016 -24.688 -14.742 1 67.88 517 ALA B CA 1
ATOM 11026 C C . ALA B 1 517 ? -25.562 -25.203 -16.078 1 67.88 517 ALA B C 1
ATOM 11028 O O . ALA B 1 517 ? -26.344 -26.141 -16.109 1 67.88 517 ALA B O 1
ATOM 11029 N N . PHE B 1 518 ? -25.109 -24.578 -17.078 1 72.44 518 PHE B N 1
ATOM 11030 C CA . PHE B 1 518 ? -25.547 -25 -18.422 1 72.44 518 PHE B CA 1
ATOM 11031 C C . PHE B 1 518 ? -25.047 -26.406 -18.734 1 72.44 518 PHE B C 1
ATOM 11033 O O . PHE B 1 518 ? -25.812 -27.266 -19.188 1 72.44 518 PHE B O 1
ATOM 11040 N N . VAL B 1 519 ? -23.797 -26.688 -18.484 1 73.81 519 VAL B N 1
ATOM 11041 C CA . VAL B 1 519 ? -23.188 -27.984 -18.797 1 73.81 519 VAL B CA 1
ATOM 11042 C C . VAL B 1 519 ? -23.797 -29.062 -17.906 1 73.81 519 VAL B C 1
ATOM 11044 O O . VAL B 1 519 ? -24.062 -30.172 -18.359 1 73.81 519 VAL B O 1
ATOM 11047 N N . THR B 1 520 ? -24.078 -28.734 -16.641 1 67.62 520 THR B N 1
ATOM 11048 C CA . THR B 1 520 ? -24.641 -29.703 -15.727 1 67.62 520 THR B CA 1
ATOM 11049 C C . THR B 1 520 ? -26.125 -29.953 -16.047 1 67.62 520 THR B C 1
ATOM 11051 O O . THR B 1 520 ? -26.625 -31.062 -15.805 1 67.62 520 THR B O 1
ATOM 11054 N N . SER B 1 521 ? -26.75 -28.922 -16.469 1 67 521 SER B N 1
ATOM 11055 C CA . SER B 1 521 ? -28.156 -29.094 -16.844 1 67 521 SER B CA 1
ATOM 11056 C C . SER B 1 521 ? -28.297 -30.047 -18.016 1 67 521 SER B C 1
ATOM 11058 O O . SER B 1 521 ? -29.328 -30.719 -18.156 1 67 521 SER B O 1
ATOM 11060 N N . LEU B 1 522 ? -27.25 -29.984 -18.781 1 65.31 522 LEU B N 1
ATOM 11061 C CA . LEU B 1 522 ? -27.281 -30.891 -19.922 1 65.31 522 LEU B CA 1
ATOM 11062 C C . LEU B 1 522 ? -27.172 -32.344 -19.453 1 65.31 522 LEU B C 1
ATOM 11064 O O . LEU B 1 522 ? -27.562 -33.25 -20.172 1 65.31 522 LEU B O 1
ATOM 11068 N N . ALA B 1 523 ? -26.672 -32.5 -18.234 1 60.59 523 ALA B N 1
ATOM 11069 C CA . ALA B 1 523 ? -26.516 -33.875 -17.703 1 60.59 523 ALA B CA 1
ATOM 11070 C C . ALA B 1 523 ? -27.641 -34.219 -16.75 1 60.59 523 ALA B C 1
ATOM 11072 O O . ALA B 1 523 ? -27.688 -35.312 -16.203 1 60.59 523 ALA B O 1
ATOM 11073 N N . ASN B 1 524 ? -28.484 -33.25 -16.547 1 63.88 524 ASN B N 1
ATOM 11074 C CA . ASN B 1 524 ? -29.609 -33.531 -15.672 1 63.88 524 ASN B CA 1
ATOM 11075 C C . ASN B 1 524 ? -30.688 -34.312 -16.391 1 63.88 524 ASN B C 1
ATOM 11077 O O . ASN B 1 524 ? -31.266 -33.875 -17.375 1 63.88 524 ASN B O 1
ATOM 11081 N N . VAL B 1 525 ? -30.906 -35.5 -15.805 1 64.56 525 VAL B N 1
ATOM 11082 C CA . VAL B 1 525 ? -31.797 -36.469 -16.438 1 64.56 525 VAL B CA 1
ATOM 11083 C C . VAL B 1 525 ? -33.219 -35.875 -16.531 1 64.56 525 VAL B C 1
ATOM 11085 O O . VAL B 1 525 ? -33.875 -36 -17.562 1 64.56 525 VAL B O 1
ATOM 11088 N N . GLN B 1 526 ? -33.5 -35.188 -15.414 1 61.41 526 GLN B N 1
ATOM 11089 C CA . GLN B 1 526 ? -34.875 -34.719 -15.398 1 61.41 526 GLN B CA 1
ATOM 11090 C C . GLN B 1 526 ? -35.094 -33.594 -16.422 1 61.41 526 GLN B C 1
ATOM 11092 O O . GLN B 1 526 ? -36.125 -33.562 -17.109 1 61.41 526 GLN B O 1
ATOM 11097 N N . LYS B 1 527 ? -34.125 -32.812 -16.5 1 65.12 527 LYS B N 1
ATOM 11098 C CA . LYS B 1 527 ? -34.25 -31.703 -17.453 1 65.12 527 LYS B CA 1
ATOM 11099 C C . LYS B 1 527 ? -34.156 -32.219 -18.891 1 65.12 527 LYS B C 1
ATOM 11101 O O . LYS B 1 527 ? -34.875 -31.734 -19.766 1 65.12 527 LYS B O 1
ATOM 11106 N N . LEU B 1 528 ? -33.344 -33.125 -19.094 1 67.19 528 LEU B N 1
ATOM 11107 C CA . LEU B 1 528 ? -33.188 -33.719 -20.422 1 67.19 528 LEU B CA 1
ATOM 11108 C C . LEU B 1 528 ? -34.469 -34.438 -20.859 1 67.19 528 LEU B C 1
ATOM 11110 O O . LEU B 1 528 ? -34.875 -34.375 -22.016 1 67.19 528 LEU B O 1
ATOM 11114 N N . ARG B 1 529 ? -35.062 -35.125 -19.781 1 65.81 529 ARG B N 1
ATOM 11115 C CA . ARG B 1 529 ? -36.312 -35.812 -20.078 1 65.81 529 ARG B CA 1
ATOM 11116 C C . ARG B 1 529 ? -37.406 -34.812 -20.5 1 65.81 529 ARG B C 1
ATOM 11118 O O . ARG B 1 529 ? -38.219 -35.125 -21.391 1 65.81 529 ARG B O 1
ATOM 11125 N N . ARG B 1 530 ? -37.25 -33.625 -19.906 1 62.88 530 ARG B N 1
ATOM 11126 C CA . ARG B 1 530 ? -38.312 -32.656 -20.156 1 62.88 530 ARG B CA 1
ATOM 11127 C C . ARG B 1 530 ? -38.062 -31.906 -21.453 1 62.88 530 ARG B C 1
ATOM 11129 O O . ARG B 1 530 ? -39 -31.438 -22.094 1 62.88 530 ARG B O 1
ATOM 11136 N N . THR B 1 531 ? -36.844 -31.688 -21.828 1 62.12 531 THR B N 1
ATOM 11137 C CA . THR B 1 531 ? -36.562 -30.812 -22.953 1 62.12 531 THR B CA 1
ATOM 11138 C C . THR B 1 531 ? -36.781 -31.547 -24.281 1 62.12 531 THR B C 1
ATOM 11140 O O . THR B 1 531 ? -37.25 -30.953 -25.25 1 62.12 531 THR B O 1
ATOM 11143 N N . SER B 1 532 ? -36.375 -32.812 -24.375 1 65.75 532 SER B N 1
ATOM 11144 C CA . SER B 1 532 ? -36.562 -33.531 -25.641 1 65.75 532 SER B CA 1
ATOM 11145 C C . SER B 1 532 ? -37.156 -34.906 -25.422 1 65.75 532 SER B C 1
ATOM 11147 O O . SER B 1 532 ? -36.688 -35.656 -24.562 1 65.75 532 SER B O 1
ATOM 11149 N N . PRO B 1 533 ? -38.281 -35.25 -26.141 1 68.38 533 PRO B N 1
ATOM 11150 C CA . PRO B 1 533 ? -38.875 -36.594 -26.078 1 68.38 533 PRO B CA 1
ATOM 11151 C C . PRO B 1 533 ? -37.875 -37.688 -26.422 1 68.38 533 PRO B C 1
ATOM 11153 O O . PRO B 1 533 ? -38 -38.812 -25.953 1 68.38 533 PRO B O 1
ATOM 11156 N N . PHE B 1 534 ? -36.906 -37.344 -27.203 1 66.94 534 PHE B N 1
ATOM 11157 C CA . PHE B 1 534 ? -35.875 -38.312 -27.562 1 66.94 534 PHE B CA 1
ATOM 11158 C C . PHE B 1 534 ? -35.156 -38.812 -26.312 1 66.94 534 PHE B C 1
ATOM 11160 O O . PHE B 1 534 ? -34.969 -40.031 -26.141 1 66.94 534 PHE B O 1
ATOM 11167 N N . TRP B 1 535 ? -34.812 -37.938 -25.453 1 70.81 535 TRP B N 1
ATOM 11168 C CA . TRP B 1 535 ? -34.094 -38.312 -24.234 1 70.81 535 TRP B CA 1
ATOM 11169 C C . TRP B 1 535 ? -35 -39.094 -23.281 1 70.81 535 TRP B C 1
ATOM 11171 O O . TRP B 1 535 ? -34.531 -40 -22.594 1 70.81 535 TRP B O 1
ATOM 11181 N N . ASP B 1 536 ? -36.219 -38.781 -23.297 1 71.88 536 ASP B N 1
ATOM 11182 C CA . ASP B 1 536 ? -37.188 -39.5 -22.453 1 71.88 536 ASP B CA 1
ATOM 11183 C C . ASP B 1 536 ? -37.281 -40.969 -22.875 1 71.88 536 ASP B C 1
ATOM 11185 O O . ASP B 1 536 ? -37.281 -41.844 -22.031 1 71.88 536 ASP B O 1
ATOM 11189 N N . ASP B 1 537 ? -37.438 -41.094 -24.203 1 72.19 537 ASP B N 1
ATOM 11190 C CA . ASP B 1 537 ? -37.531 -42.469 -24.719 1 72.19 537 ASP B CA 1
ATOM 11191 C C . ASP B 1 537 ? -36.25 -43.25 -24.469 1 72.19 537 ASP B C 1
ATOM 11193 O O . ASP B 1 537 ? -36.312 -44.438 -24.094 1 72.19 537 ASP B O 1
ATOM 11197 N N . LEU B 1 538 ? -35.188 -42.594 -24.703 1 71.06 538 LEU B N 1
ATOM 11198 C CA . LEU B 1 538 ? -33.906 -43.281 -24.547 1 71.06 538 LEU B CA 1
ATOM 11199 C C . LEU B 1 538 ? -33.656 -43.625 -23.094 1 71.06 538 LEU B C 1
ATOM 11201 O O . LEU B 1 538 ? -33.156 -44.719 -22.797 1 71.06 538 LEU B O 1
ATOM 11205 N N . ILE B 1 539 ? -34.094 -42.812 -22.109 1 74.31 539 ILE B N 1
ATOM 11206 C CA . ILE B 1 539 ? -33.875 -43 -20.688 1 74.31 539 ILE B CA 1
ATOM 11207 C C . ILE B 1 539 ? -34.844 -44.062 -20.141 1 74.31 539 ILE B C 1
ATOM 11209 O O . ILE B 1 539 ? -34.469 -44.844 -19.266 1 74.31 539 ILE B O 1
ATOM 11213 N N . ASP B 1 540 ? -36 -44.094 -20.766 1 69.5 540 ASP B N 1
ATOM 11214 C CA . ASP B 1 540 ? -37 -45.094 -20.344 1 69.5 540 ASP B CA 1
ATOM 11215 C C . ASP B 1 540 ? -36.562 -46.5 -20.812 1 69.5 540 ASP B C 1
ATOM 11217 O O . ASP B 1 540 ? -36.781 -47.469 -20.094 1 69.5 540 ASP B O 1
ATOM 11221 N N . ILE B 1 541 ? -36 -46.469 -22 1 68.94 541 ILE B N 1
ATOM 11222 C CA . ILE B 1 541 ? -35.625 -47.75 -22.578 1 68.94 541 ILE B CA 1
ATOM 11223 C C . ILE B 1 541 ? -34.344 -48.281 -21.922 1 68.94 541 ILE B C 1
ATOM 11225 O O . ILE B 1 541 ? -34.188 -49.469 -21.641 1 68.94 541 ILE B O 1
ATOM 11229 N N . HIS B 1 542 ? -33.469 -47.375 -21.75 1 67.25 542 HIS B N 1
ATOM 11230 C CA . HIS B 1 542 ? -32.188 -47.781 -21.219 1 67.25 542 HIS B CA 1
ATOM 11231 C C . HIS B 1 542 ? -31.875 -47.062 -19.906 1 67.25 542 HIS B C 1
ATOM 11233 O O . HIS B 1 542 ? -31.297 -45.969 -19.891 1 67.25 542 HIS B O 1
ATOM 11239 N N . PRO B 1 543 ? -32.188 -47.688 -18.812 1 65 543 PRO B N 1
ATOM 11240 C CA . PRO B 1 543 ? -31.969 -47.094 -17.5 1 65 543 PRO B CA 1
ATOM 11241 C C . PRO B 1 543 ? -30.484 -46.812 -17.203 1 65 543 PRO B C 1
ATOM 11243 O O . PRO B 1 543 ? -30.172 -45.969 -16.359 1 65 543 PRO B O 1
ATOM 11246 N N . TRP B 1 544 ? -29.688 -47.562 -17.938 1 61.12 544 TRP B N 1
ATOM 11247 C CA . TRP B 1 544 ? -28.266 -47.344 -17.688 1 61.12 544 TRP B CA 1
ATOM 11248 C C . TRP B 1 544 ? -27.844 -45.969 -18.125 1 61.12 544 TRP B C 1
ATOM 11250 O O . TRP B 1 544 ? -26.938 -45.375 -17.531 1 61.12 544 TRP B O 1
ATOM 11260 N N . VAL B 1 545 ? -28.516 -45.406 -19.062 1 68.75 545 VAL B N 1
ATOM 11261 C CA . VAL B 1 545 ? -28.219 -44.062 -19.547 1 68.75 545 VAL B CA 1
ATOM 11262 C C . VAL B 1 545 ? -28.547 -43.031 -18.469 1 68.75 545 VAL B C 1
ATOM 11264 O O . VAL B 1 545 ? -27.812 -42.062 -18.281 1 68.75 545 VAL B O 1
ATOM 11267 N N . GLU B 1 546 ? -29.531 -43.375 -17.672 1 67.38 546 GLU B N 1
ATOM 11268 C CA . GLU B 1 546 ? -29.906 -42.438 -16.594 1 67.38 546 GLU B CA 1
ATOM 11269 C C . GLU B 1 546 ? -28.828 -42.438 -15.508 1 67.38 546 GLU B C 1
ATOM 11271 O O . GLU B 1 546 ? -28.453 -41.375 -15.023 1 67.38 546 GLU B O 1
ATOM 11276 N N . ARG B 1 547 ? -28.391 -43.562 -15.242 1 60.91 547 ARG B N 1
ATOM 11277 C CA . ARG B 1 547 ? -27.375 -43.656 -14.203 1 60.91 547 ARG B CA 1
ATOM 11278 C C . ARG B 1 547 ? -26.047 -43.062 -14.672 1 60.91 547 ARG B C 1
ATOM 11280 O O . ARG B 1 547 ? -25.344 -42.438 -13.891 1 60.91 547 ARG B O 1
ATOM 11287 N N . SER B 1 548 ? -25.828 -43.281 -15.914 1 65.94 548 SER B N 1
ATOM 11288 C CA . SER B 1 548 ? -24.594 -42.719 -16.453 1 65.94 548 SER B CA 1
ATOM 11289 C C . SER B 1 548 ? -24.641 -41.219 -16.516 1 65.94 548 SER B C 1
ATOM 11291 O O . SER B 1 548 ? -23.641 -40.531 -16.25 1 65.94 548 SER B O 1
ATOM 11293 N N . LEU B 1 549 ? -25.75 -40.719 -16.781 1 64.12 549 LEU B N 1
ATOM 11294 C CA . LEU B 1 549 ? -25.891 -39.25 -16.891 1 64.12 549 LEU B CA 1
ATOM 11295 C C . LEU B 1 549 ? -25.844 -38.594 -15.508 1 64.12 549 LEU B C 1
ATOM 11297 O O . LEU B 1 549 ? -25.281 -37.531 -15.352 1 64.12 549 LEU B O 1
ATOM 11301 N N . GLU B 1 550 ? -26.344 -39.312 -14.602 1 61.5 550 GLU B N 1
ATOM 11302 C CA . GLU B 1 550 ? -26.297 -38.812 -13.234 1 61.5 550 GLU B CA 1
ATOM 11303 C C . GLU B 1 550 ? -24.859 -38.781 -12.719 1 61.5 550 GLU B C 1
ATOM 11305 O O . GLU B 1 550 ? -24.5 -37.875 -11.938 1 61.5 550 GLU B O 1
ATOM 11310 N N . GLN B 1 551 ? -24.094 -39.75 -13.195 1 58.84 551 GLN B N 1
ATOM 11311 C CA . GLN B 1 551 ? -22.703 -39.781 -12.773 1 58.84 551 GLN B CA 1
ATOM 11312 C C . GLN B 1 551 ? -21.859 -38.781 -13.578 1 58.84 551 GLN B C 1
ATOM 11314 O O . GLN B 1 551 ? -20.781 -38.375 -13.125 1 58.84 551 GLN B O 1
ATOM 11319 N N . LEU B 1 552 ? -22.359 -38.438 -14.688 1 63.22 552 LEU B N 1
ATOM 11320 C CA . LEU B 1 552 ? -21.625 -37.531 -15.555 1 63.22 552 LEU B CA 1
ATOM 11321 C C . LEU B 1 552 ? -21.656 -36.094 -15.016 1 63.22 552 LEU B C 1
ATOM 11323 O O . LEU B 1 552 ? -20.734 -35.312 -15.242 1 63.22 552 LEU B O 1
ATOM 11327 N N . ALA B 1 553 ? -22.719 -35.844 -14.211 1 62.44 553 ALA B N 1
ATOM 11328 C CA . ALA B 1 553 ? -22.875 -34.5 -13.711 1 62.44 553 ALA B CA 1
ATOM 11329 C C . ALA B 1 553 ? -21.703 -34.094 -12.805 1 62.44 553 ALA B C 1
ATOM 11331 O O . ALA B 1 553 ? -21.078 -33.062 -13.016 1 62.44 553 ALA B O 1
ATOM 11332 N N . PRO B 1 554 ? -21.375 -34.969 -11.93 1 62.12 554 PRO B N 1
ATOM 11333 C CA . PRO B 1 554 ? -20.234 -34.594 -11.086 1 62.12 554 PRO B CA 1
ATOM 11334 C C . PRO B 1 554 ? -18.906 -34.562 -11.852 1 62.12 554 PRO B C 1
ATOM 11336 O O . PRO B 1 554 ? -18.016 -33.781 -11.523 1 62.12 554 PRO B O 1
ATOM 11339 N N . VAL B 1 555 ? -18.781 -35.406 -12.812 1 62.5 555 VAL B N 1
ATOM 11340 C CA . VAL B 1 555 ? -17.562 -35.438 -13.617 1 62.5 555 VAL B CA 1
ATOM 11341 C C . VAL B 1 555 ? -17.453 -34.188 -14.461 1 62.5 555 VAL B C 1
ATOM 11343 O O . VAL B 1 555 ? -16.375 -33.594 -14.586 1 62.5 555 VAL B O 1
ATOM 11346 N N . LEU B 1 556 ? -18.562 -33.781 -14.906 1 69.5 556 LEU B N 1
ATOM 11347 C CA . LEU B 1 556 ? -18.562 -32.562 -15.711 1 69.5 556 LEU B CA 1
ATOM 11348 C C . LEU B 1 556 ? -18.266 -31.328 -14.844 1 69.5 556 LEU B C 1
ATOM 11350 O O . LEU B 1 556 ? -17.578 -30.422 -15.281 1 69.5 556 LEU B O 1
ATOM 11354 N N . LEU B 1 557 ? -18.828 -31.406 -13.664 1 67.81 557 LEU B N 1
ATOM 11355 C CA . LEU B 1 557 ? -18.547 -30.312 -12.75 1 67.81 557 LEU B CA 1
ATOM 11356 C C . LEU B 1 557 ? -17.062 -30.25 -12.398 1 67.81 557 LEU B C 1
ATOM 11358 O O . LEU B 1 557 ? -16.484 -29.172 -12.344 1 67.81 557 LEU B O 1
ATOM 11362 N N . SER B 1 558 ? -16.516 -31.391 -12.25 1 69.81 558 SER B N 1
ATOM 11363 C CA . SER B 1 558 ? -15.086 -31.453 -11.953 1 69.81 558 SER B CA 1
ATOM 11364 C C . SER B 1 558 ? -14.25 -31 -13.148 1 69.81 558 SER B C 1
ATOM 11366 O O . SER B 1 558 ? -13.242 -30.328 -12.992 1 69.81 558 SER B O 1
ATOM 11368 N N . GLY B 1 559 ? -14.727 -31.375 -14.289 1 72 559 GLY B N 1
ATOM 11369 C CA . GLY B 1 559 ? -14.062 -30.938 -15.516 1 72 559 GLY B CA 1
ATOM 11370 C C . GLY B 1 559 ? -14.086 -29.438 -15.703 1 72 559 GLY B C 1
ATOM 11371 O O . GLY B 1 559 ? -13.086 -28.844 -16.109 1 72 559 GLY B O 1
ATOM 11372 N N . MET B 1 560 ? -15.195 -28.938 -15.289 1 78.88 560 MET B N 1
ATOM 11373 C CA . MET B 1 560 ? -15.328 -27.484 -15.422 1 78.88 560 MET B CA 1
ATOM 11374 C C . MET B 1 560 ? -14.414 -26.766 -14.43 1 78.88 560 MET B C 1
ATOM 11376 O O . MET B 1 560 ? -13.859 -25.719 -14.742 1 78.88 560 MET B O 1
ATOM 11380 N N . ASN B 1 561 ? -14.227 -27.359 -13.336 1 76.69 561 ASN B N 1
ATOM 11381 C CA . ASN B 1 561 ? -13.32 -26.766 -12.359 1 76.69 561 ASN B CA 1
ATOM 11382 C C . ASN B 1 561 ? -11.867 -26.828 -12.82 1 76.69 561 ASN B C 1
ATOM 11384 O O . ASN B 1 561 ? -11.109 -25.875 -12.617 1 76.69 561 ASN B O 1
ATOM 11388 N N . ILE B 1 562 ? -11.578 -27.906 -13.398 1 76.38 562 ILE B N 1
ATOM 11389 C CA . ILE B 1 562 ? -10.227 -28.047 -13.938 1 76.38 562 ILE B CA 1
ATOM 11390 C C . ILE B 1 562 ? -10.008 -27.047 -15.062 1 76.38 562 ILE B C 1
ATOM 11392 O O . ILE B 1 562 ? -8.953 -26.422 -15.148 1 76.38 562 ILE B O 1
ATOM 11396 N N . LEU B 1 563 ? -11.031 -26.906 -15.82 1 85.38 563 LEU B N 1
ATOM 11397 C CA . LEU B 1 563 ? -10.945 -25.953 -16.922 1 85.38 563 LEU B CA 1
ATOM 11398 C C . LEU B 1 563 ? -10.734 -24.531 -16.406 1 85.38 563 LEU B C 1
ATOM 11400 O O . LEU B 1 563 ? -9.953 -23.766 -16.984 1 85.38 563 LEU B O 1
ATOM 11404 N N . ALA B 1 564 ? -11.422 -24.219 -15.406 1 87.94 564 ALA B N 1
ATOM 11405 C CA . ALA B 1 564 ? -11.227 -22.906 -14.805 1 87.94 564 ALA B CA 1
ATOM 11406 C C . ALA B 1 564 ? -9.781 -22.719 -14.352 1 87.94 564 ALA B C 1
ATOM 11408 O O . ALA B 1 564 ? -9.203 -21.641 -14.539 1 87.94 564 ALA B O 1
ATOM 11409 N N . GLY B 1 565 ? -9.195 -23.734 -13.82 1 87.62 565 GLY B N 1
ATOM 11410 C CA . GLY B 1 565 ? -7.809 -23.672 -13.391 1 87.62 565 GLY B CA 1
ATOM 11411 C C . GLY B 1 565 ? -6.84 -23.453 -14.539 1 87.62 565 GLY B C 1
ATOM 11412 O O . GLY B 1 565 ? -5.895 -22.672 -14.414 1 87.62 565 GLY B O 1
ATOM 11413 N N . VAL B 1 566 ? -7.148 -24.062 -15.625 1 87.94 566 VAL B N 1
ATOM 11414 C CA . VAL B 1 566 ? -6.293 -23.938 -16.797 1 87.94 566 VAL B CA 1
ATOM 11415 C C . VAL B 1 566 ? -6.402 -22.516 -17.375 1 87.94 566 VAL B C 1
ATOM 11417 O O . VAL B 1 566 ? -5.391 -21.906 -17.734 1 87.94 566 VAL B O 1
ATOM 11420 N N . ILE B 1 567 ? -7.566 -22.062 -17.375 1 92.94 567 ILE B N 1
ATOM 11421 C CA . ILE B 1 567 ? -7.773 -20.719 -17.906 1 92.94 567 ILE B CA 1
ATOM 11422 C C . ILE B 1 567 ? -7.035 -19.703 -17.031 1 92.94 567 ILE B C 1
ATOM 11424 O O . ILE B 1 567 ? -6.391 -18.781 -17.547 1 92.94 567 ILE B O 1
ATOM 11428 N N . PHE B 1 568 ? -7.125 -19.922 -15.766 1 94.31 568 PHE B N 1
ATOM 11429 C CA . PHE B 1 568 ? -6.43 -19 -14.859 1 94.31 568 PHE B CA 1
ATOM 11430 C C . PHE B 1 568 ? -4.922 -19.125 -15.023 1 94.31 568 PHE B C 1
ATOM 11432 O O . PHE B 1 568 ? -4.191 -18.156 -14.859 1 94.31 568 PHE B O 1
ATOM 11439 N N . GLY B 1 569 ? -4.457 -20.375 -15.352 1 92.81 569 GLY B N 1
ATOM 11440 C CA . GLY B 1 569 ? -3.037 -20.547 -15.617 1 92.81 569 GLY B CA 1
ATOM 11441 C C . GLY B 1 569 ? -2.551 -19.781 -16.828 1 92.81 569 GLY B C 1
ATOM 11442 O O . GLY B 1 569 ? -1.49 -19.156 -16.797 1 92.81 569 GLY B O 1
ATOM 11443 N N . ILE B 1 570 ? -3.402 -19.75 -17.812 1 92.62 570 ILE B N 1
ATOM 11444 C CA . ILE B 1 570 ? -3.057 -19.031 -19.031 1 92.62 570 ILE B CA 1
ATOM 11445 C C . ILE B 1 570 ? -3.082 -17.531 -18.781 1 92.62 570 ILE B C 1
ATOM 11447 O O . ILE B 1 570 ? -2.189 -16.812 -19.234 1 92.62 570 ILE B O 1
ATOM 11451 N N . LEU B 1 571 ? -4.055 -17.109 -18.047 1 94.19 571 LEU B N 1
ATOM 11452 C CA . LEU B 1 571 ? -4.164 -15.688 -17.75 1 94.19 571 LEU B CA 1
ATOM 11453 C C . LEU B 1 571 ? -2.998 -15.227 -16.891 1 94.19 571 LEU B C 1
ATOM 11455 O O . LEU B 1 571 ? -2.467 -14.133 -17.094 1 94.19 571 LEU B O 1
ATOM 11459 N N . ALA B 1 572 ? -2.594 -16.016 -15.969 1 94 572 ALA B N 1
ATOM 11460 C CA . ALA B 1 572 ? -1.487 -15.672 -15.078 1 94 572 ALA B CA 1
ATOM 11461 C C . ALA B 1 572 ? -0.176 -15.562 -15.852 1 94 572 ALA B C 1
ATOM 11463 O O . ALA B 1 572 ? 0.667 -14.719 -15.547 1 94 572 ALA B O 1
ATOM 11464 N N . THR B 1 573 ? -0.007 -16.375 -16.859 1 92 573 THR B N 1
ATOM 11465 C CA . THR B 1 573 ? 1.208 -16.328 -17.672 1 92 573 THR B CA 1
ATOM 11466 C C . THR B 1 573 ? 1.198 -15.141 -18.609 1 92 573 THR B C 1
ATOM 11468 O O . THR B 1 573 ? 2.238 -14.523 -18.859 1 92 573 THR B O 1
ATOM 11471 N N . ARG B 1 574 ? 0.06 -14.742 -19.047 1 92.06 574 ARG B N 1
ATOM 11472 C CA . ARG B 1 574 ? -0.047 -13.656 -20.016 1 92.06 574 ARG B CA 1
ATOM 11473 C C . ARG B 1 574 ? 0.083 -12.297 -19.328 1 92.06 574 ARG B C 1
ATOM 11475 O O . ARG B 1 574 ? 0.299 -11.281 -20 1 92.06 574 ARG B O 1
ATOM 11482 N N . GLU B 1 575 ? -0.078 -12.195 -18.078 1 91.31 575 GLU B N 1
ATOM 11483 C CA . GLU B 1 575 ? 0.096 -10.945 -17.328 1 91.31 575 GLU B CA 1
ATOM 11484 C C . GLU B 1 575 ? 1.525 -10.43 -17.453 1 91.31 575 GLU B C 1
ATOM 11486 O O . GLU B 1 575 ? 1.771 -9.234 -17.297 1 91.31 575 GLU B O 1
ATOM 11491 N N . GLY B 1 576 ? 2.512 -11.273 -17.766 1 88.75 576 GLY B N 1
ATOM 11492 C CA . GLY B 1 576 ? 3.859 -10.82 -18.078 1 88.75 576 GLY B CA 1
ATOM 11493 C C . GLY B 1 576 ? 4.797 -10.883 -16.875 1 88.75 576 GLY B C 1
ATOM 11494 O O . GLY B 1 576 ? 5.695 -10.047 -16.75 1 88.75 576 GLY B O 1
ATOM 11495 N N . HIS B 1 577 ? 4.668 -11.797 -15.969 1 90.75 577 HIS B N 1
ATOM 11496 C CA . HIS B 1 577 ? 5.605 -11.945 -14.859 1 90.75 577 HIS B CA 1
ATOM 11497 C C . HIS B 1 577 ? 6.887 -12.633 -15.312 1 90.75 577 HIS B C 1
ATOM 11499 O O . HIS B 1 577 ? 6.863 -13.469 -16.219 1 90.75 577 HIS B O 1
ATOM 11505 N N . LEU B 1 578 ? 7.945 -12.297 -14.742 1 91.31 578 LEU B N 1
ATOM 11506 C CA . LEU B 1 578 ? 9.25 -12.766 -15.195 1 91.31 578 LEU B CA 1
ATOM 11507 C C . LEU B 1 578 ? 9.594 -14.117 -14.578 1 91.31 578 LEU B C 1
ATOM 11509 O O . LEU B 1 578 ? 10.367 -14.891 -15.148 1 91.31 578 LEU B O 1
ATOM 11513 N N . SER B 1 579 ? 9.086 -14.383 -13.414 1 91.69 579 SER B N 1
ATOM 11514 C CA . SER B 1 579 ? 9.422 -15.633 -12.734 1 91.69 579 SER B CA 1
ATOM 11515 C C . SER B 1 579 ? 8.203 -16.547 -12.633 1 91.69 579 SER B C 1
ATOM 11517 O O . SER B 1 579 ? 7.07 -16.078 -12.555 1 91.69 579 SER B O 1
ATOM 11519 N N . LEU B 1 580 ? 8.422 -17.844 -12.68 1 90.19 580 LEU B N 1
ATOM 11520 C CA . LEU B 1 580 ? 7.363 -18.844 -12.523 1 90.19 580 LEU B CA 1
ATOM 11521 C C . LEU B 1 580 ? 6.738 -18.75 -11.133 1 90.19 580 LEU B C 1
ATOM 11523 O O . LEU B 1 580 ? 5.539 -18.984 -10.969 1 90.19 580 LEU B O 1
ATOM 11527 N N . ALA B 1 581 ? 7.562 -18.391 -10.156 1 88.38 581 ALA B N 1
ATOM 11528 C CA . ALA B 1 581 ? 7.047 -18.234 -8.805 1 88.38 581 ALA B CA 1
ATOM 11529 C C . ALA B 1 581 ? 6 -17.125 -8.742 1 88.38 581 ALA B C 1
ATOM 11531 O O . ALA B 1 581 ? 4.977 -17.266 -8.07 1 88.38 581 ALA B O 1
ATOM 11532 N N . GLU B 1 582 ? 6.25 -16.047 -9.5 1 91 582 GLU B N 1
ATOM 11533 C CA . GLU B 1 582 ? 5.285 -14.961 -9.531 1 91 582 GLU B CA 1
ATOM 11534 C C . GLU B 1 582 ? 4.027 -15.352 -10.305 1 91 582 GLU B C 1
ATOM 11536 O O . GLU B 1 582 ? 2.922 -14.938 -9.961 1 91 582 GLU B O 1
ATOM 11541 N N . VAL B 1 583 ? 4.195 -16.109 -11.344 1 92.44 583 VAL B N 1
ATOM 11542 C CA . VAL B 1 583 ? 3.053 -16.609 -12.102 1 92.44 583 VAL B CA 1
ATOM 11543 C C . VAL B 1 583 ? 2.195 -17.516 -11.227 1 92.44 583 VAL B C 1
ATOM 11545 O O . VAL B 1 583 ? 0.967 -17.391 -11.219 1 92.44 583 VAL B O 1
ATOM 11548 N N . ASN B 1 584 ? 2.826 -18.391 -10.453 1 91 584 ASN B N 1
ATOM 11549 C CA . ASN B 1 584 ? 2.104 -19.297 -9.562 1 91 584 ASN B CA 1
ATOM 11550 C C . ASN B 1 584 ? 1.385 -18.531 -8.453 1 91 584 ASN B C 1
ATOM 11552 O O . ASN B 1 584 ? 0.317 -18.938 -8 1 91 584 ASN B O 1
ATOM 11556 N N . THR B 1 585 ? 2.023 -17.453 -8.016 1 92.25 585 THR B N 1
ATOM 11557 C CA . THR B 1 585 ? 1.365 -16.656 -6.988 1 92.25 585 THR B CA 1
ATOM 11558 C C . THR B 1 585 ? 0.12 -15.977 -7.555 1 92.25 585 THR B C 1
ATOM 11560 O O . THR B 1 585 ? -0.901 -15.875 -6.871 1 92.25 585 THR B O 1
ATOM 11563 N N . SER B 1 586 ? 0.239 -15.5 -8.789 1 93.31 586 SER B N 1
ATOM 11564 C CA . SER B 1 586 ? -0.936 -14.922 -9.43 1 93.31 586 SER B CA 1
ATOM 11565 C C . SER B 1 586 ? -2.018 -15.977 -9.656 1 93.31 586 SER B C 1
ATOM 11567 O O . SER B 1 586 ? -3.207 -15.695 -9.492 1 93.31 586 SER B O 1
ATOM 11569 N N . LEU B 1 587 ? -1.614 -17.109 -10.039 1 93.94 587 LEU B N 1
ATOM 11570 C CA . LEU B 1 587 ? -2.555 -18.219 -10.195 1 93.94 587 LEU B CA 1
ATOM 11571 C C . LEU B 1 587 ? -3.225 -18.547 -8.859 1 93.94 587 LEU B C 1
ATOM 11573 O O . LEU B 1 587 ? -4.445 -18.719 -8.797 1 93.94 587 LEU B O 1
ATOM 11577 N N . PHE B 1 588 ? -2.391 -18.641 -7.777 1 94.12 588 PHE B N 1
ATOM 11578 C CA . PHE B 1 588 ? -2.908 -18.875 -6.438 1 94.12 588 PHE B CA 1
ATOM 11579 C C . PHE B 1 588 ? -3.977 -17.859 -6.074 1 94.12 588 PHE B C 1
ATOM 11581 O O . PHE B 1 588 ? -5.043 -18.219 -5.566 1 94.12 588 PHE B O 1
ATOM 11588 N N . THR B 1 589 ? -3.744 -16.609 -6.383 1 94.19 589 THR B N 1
ATOM 11589 C CA . THR B 1 589 ? -4.672 -15.539 -6.055 1 94.19 589 THR B CA 1
ATOM 11590 C C . THR B 1 589 ? -5.98 -15.703 -6.824 1 94.19 589 THR B C 1
ATOM 11592 O O . THR B 1 589 ? -7.066 -15.57 -6.25 1 94.19 589 THR B O 1
ATOM 11595 N N . LYS B 1 590 ? -5.898 -16.031 -8.047 1 93.94 590 LYS B N 1
ATOM 11596 C CA . LYS B 1 590 ? -7.082 -16.188 -8.891 1 93.94 590 LYS B CA 1
ATOM 11597 C C . LYS B 1 590 ? -7.891 -17.422 -8.469 1 93.94 590 LYS B C 1
ATOM 11599 O O . LYS B 1 590 ? -9.125 -17.375 -8.445 1 93.94 590 LYS B O 1
ATOM 11604 N N . LEU B 1 591 ? -7.188 -18.422 -8.141 1 92.88 591 LEU B N 1
ATOM 11605 C CA . LEU B 1 591 ? -7.863 -19.641 -7.695 1 92.88 591 LEU B CA 1
ATOM 11606 C C . LEU B 1 591 ? -8.578 -19.406 -6.371 1 92.88 591 LEU B C 1
ATOM 11608 O O . LEU B 1 591 ? -9.688 -19.906 -6.156 1 92.88 591 LEU B O 1
ATOM 11612 N N . CYS B 1 592 ? -7.934 -18.688 -5.484 1 93.44 592 CYS B N 1
ATOM 11613 C CA . CYS B 1 592 ? -8.555 -18.391 -4.199 1 93.44 592 CYS B CA 1
ATOM 11614 C C . CYS B 1 592 ? -9.828 -17.578 -4.379 1 93.44 592 CYS B C 1
ATOM 11616 O O . CYS B 1 592 ? -10.852 -17.875 -3.762 1 93.44 592 CYS B O 1
ATOM 11618 N N . TYR B 1 593 ? -9.805 -16.547 -5.25 1 90.56 593 TYR B N 1
ATOM 11619 C CA . TYR B 1 593 ? -11.016 -15.766 -5.52 1 90.56 593 TYR B CA 1
ATOM 11620 C C . TYR B 1 593 ? -12.109 -16.656 -6.098 1 90.56 593 TYR B C 1
ATOM 11622 O O . TYR B 1 593 ? -13.281 -16.531 -5.715 1 90.56 593 TYR B O 1
ATOM 11630 N N . PHE B 1 594 ? -11.719 -17.484 -6.969 1 89.69 594 PHE B N 1
ATOM 11631 C CA . PHE B 1 594 ? -12.664 -18.375 -7.648 1 89.69 594 PHE B CA 1
ATOM 11632 C C . PHE B 1 594 ? -13.312 -19.328 -6.664 1 89.69 594 PHE B C 1
ATOM 11634 O O . PHE B 1 594 ? -14.539 -19.453 -6.617 1 89.69 594 PHE B O 1
ATOM 11641 N N . GLN B 1 595 ? -12.516 -19.938 -5.844 1 87.94 595 GLN B N 1
ATOM 11642 C CA . GLN B 1 595 ? -13.023 -20.953 -4.922 1 87.94 595 GLN B CA 1
ATOM 11643 C C . GLN B 1 595 ? -13.875 -20.312 -3.828 1 87.94 595 GLN B C 1
ATOM 11645 O O . GLN B 1 595 ? -14.906 -20.875 -3.438 1 87.94 595 GLN B O 1
ATOM 11650 N N . VAL B 1 596 ? -13.453 -19.219 -3.34 1 85.69 596 VAL B N 1
ATOM 11651 C CA . VAL B 1 596 ? -14.211 -18.547 -2.289 1 85.69 596 VAL B CA 1
ATOM 11652 C C . VAL B 1 596 ? -15.562 -18.094 -2.836 1 85.69 596 VAL B C 1
ATOM 11654 O O . VAL B 1 596 ? -16.594 -18.281 -2.186 1 85.69 596 VAL B O 1
ATOM 11657 N N . PHE B 1 597 ? -15.547 -17.578 -4.027 1 82.56 597 PHE B N 1
ATOM 11658 C CA . PHE B 1 597 ? -16.781 -17.094 -4.617 1 82.56 597 PHE B CA 1
ATOM 11659 C C . PHE B 1 597 ? -17.719 -18.25 -4.953 1 82.56 597 PHE B C 1
ATOM 11661 O O . PHE B 1 597 ? -18.922 -18.188 -4.684 1 82.56 597 PHE B O 1
ATOM 11668 N N . GLN B 1 598 ? -17.172 -19.281 -5.516 1 77.06 598 GLN B N 1
ATOM 11669 C CA . GLN B 1 598 ? -17.984 -20.422 -5.941 1 77.06 598 GLN B CA 1
ATOM 11670 C C . GLN B 1 598 ? -18.547 -21.172 -4.738 1 77.06 598 GLN B C 1
ATOM 11672 O O . GLN B 1 598 ? -19.703 -21.609 -4.766 1 77.06 598 GLN B O 1
ATOM 11677 N N . MET B 1 599 ? -17.75 -21.281 -3.752 1 74.06 599 MET B N 1
ATOM 11678 C CA . MET B 1 599 ? -18.188 -22.062 -2.607 1 74.06 599 MET B CA 1
ATOM 11679 C C . MET B 1 599 ? -19.031 -21.234 -1.658 1 74.06 599 MET B C 1
ATOM 11681 O O . MET B 1 599 ? -20.062 -21.703 -1.166 1 74.06 599 MET B O 1
ATOM 11685 N N . PHE B 1 600 ? -18.609 -20.062 -1.415 1 67.44 600 PHE B N 1
ATOM 11686 C CA . PHE B 1 600 ? -19.297 -19.266 -0.399 1 67.44 600 PHE B CA 1
ATOM 11687 C C . PHE B 1 600 ? -20.469 -18.516 -1.005 1 67.44 600 PHE B C 1
ATOM 11689 O O . PHE B 1 600 ? -21.578 -18.516 -0.454 1 67.44 600 PHE B O 1
ATOM 11696 N N . PHE B 1 601 ? -20.312 -17.922 -2.195 1 65.12 601 PHE B N 1
ATOM 11697 C CA . PHE B 1 601 ? -21.328 -17.016 -2.717 1 65.12 601 PHE B CA 1
ATOM 11698 C C . PHE B 1 601 ? -22.375 -17.781 -3.525 1 65.12 601 PHE B C 1
ATOM 11700 O O . PHE B 1 601 ? -23.578 -17.531 -3.408 1 65.12 601 PHE B O 1
ATOM 11707 N N . VAL B 1 602 ? -21.922 -18.797 -4.254 1 63.09 602 VAL B N 1
ATOM 11708 C CA . VAL B 1 602 ? -22.859 -19.531 -5.098 1 63.09 602 VAL B CA 1
ATOM 11709 C C . VAL B 1 602 ? -23.719 -20.453 -4.234 1 63.09 602 VAL B C 1
ATOM 11711 O O . VAL B 1 602 ? -24.922 -20.594 -4.465 1 63.09 602 VAL B O 1
ATOM 11714 N N . SER B 1 603 ? -23.094 -21.062 -3.27 1 62.12 603 SER B N 1
ATOM 11715 C CA . SER B 1 603 ? -23.844 -21.938 -2.377 1 62.12 603 SER B CA 1
ATOM 11716 C C . SER B 1 603 ? -24.891 -21.156 -1.587 1 62.12 603 SER B C 1
ATOM 11718 O O . SER B 1 603 ? -25.984 -21.656 -1.327 1 62.12 603 SER B O 1
ATOM 11720 N N . ALA B 1 604 ? -24.484 -19.984 -1.261 1 58.44 604 ALA B N 1
ATOM 11721 C CA . ALA B 1 604 ? -25.422 -19.125 -0.525 1 58.44 604 ALA B CA 1
ATOM 11722 C C . ALA B 1 604 ? -26.609 -18.75 -1.393 1 58.44 604 ALA B C 1
ATOM 11724 O O . ALA B 1 604 ? -27.75 -18.688 -0.908 1 58.44 604 ALA B O 1
ATOM 11725 N N . VAL B 1 605 ? -26.328 -18.5 -2.697 1 55.16 605 VAL B N 1
ATOM 11726 C CA . VAL B 1 605 ? -27.375 -18.078 -3.621 1 55.16 605 VAL B CA 1
ATOM 11727 C C . VAL B 1 605 ? -28.219 -19.266 -4.039 1 55.16 605 VAL B C 1
ATOM 11729 O O . VAL B 1 605 ? -29.438 -19.156 -4.164 1 55.16 605 VAL B O 1
ATOM 11732 N N . THR B 1 606 ? -27.656 -20.359 -4.461 1 48.81 606 THR B N 1
ATOM 11733 C CA . THR B 1 606 ? -28.375 -21.516 -4.969 1 48.81 606 THR B CA 1
ATOM 11734 C C . THR B 1 606 ? -29.312 -22.078 -3.898 1 48.81 606 THR B C 1
ATOM 11736 O O . THR B 1 606 ? -30.391 -22.594 -4.211 1 48.81 606 THR B O 1
ATOM 11739 N N . GLY B 1 607 ? -28.797 -22.188 -2.736 1 44.25 607 GLY B N 1
ATOM 11740 C CA . GLY B 1 607 ? -29.766 -22.703 -1.777 1 44.25 607 GLY B CA 1
ATOM 11741 C C . GLY B 1 607 ? -31.047 -21.891 -1.734 1 44.25 607 GLY B C 1
ATOM 11742 O O . GLY B 1 607 ? -32.125 -22.453 -1.674 1 44.25 607 GLY B O 1
ATOM 11743 N N . SER B 1 608 ? -30.938 -20.484 -1.387 1 41.81 608 SER B N 1
ATOM 11744 C CA . SER B 1 608 ? -32.125 -19.656 -1.154 1 41.81 608 SER B CA 1
ATOM 11745 C C . SER B 1 608 ? -32.438 -18.812 -2.383 1 41.81 608 SER B C 1
ATOM 11747 O O . SER B 1 608 ? -33.469 -18.141 -2.418 1 41.81 608 SER B O 1
ATOM 11749 N N . ILE B 1 609 ? -31.531 -18.484 -3.262 1 42.31 609 ILE B N 1
ATOM 11750 C CA . ILE B 1 609 ? -31.438 -17.219 -3.994 1 42.31 609 ILE B CA 1
ATOM 11751 C C . ILE B 1 609 ? -32.406 -17.25 -5.172 1 42.31 609 ILE B C 1
ATOM 11753 O O . ILE B 1 609 ? -32.844 -16.188 -5.637 1 42.31 609 ILE B O 1
ATOM 11757 N N . ILE B 1 610 ? -32.531 -18.438 -5.938 1 39.97 610 ILE B N 1
ATOM 11758 C CA . ILE B 1 610 ? -33.375 -18.125 -7.098 1 39.97 610 ILE B CA 1
ATOM 11759 C C . ILE B 1 610 ? -34.656 -17.484 -6.645 1 39.97 610 ILE B C 1
ATOM 11761 O O . ILE B 1 610 ? -35.156 -16.531 -7.254 1 39.97 610 ILE B O 1
ATOM 11765 N N . THR B 1 611 ? -35.188 -18.078 -5.656 1 40.28 611 THR B N 1
ATOM 11766 C CA . THR B 1 611 ? -36.406 -17.484 -5.148 1 40.28 611 THR B CA 1
ATOM 11767 C C . THR B 1 611 ? -36.156 -16.109 -4.551 1 40.28 611 THR B C 1
ATOM 11769 O O . THR B 1 611 ? -36.969 -15.195 -4.711 1 40.28 611 THR B O 1
ATOM 11772 N N . GLN B 1 612 ? -34.969 -15.984 -3.953 1 41.62 612 GLN B N 1
ATOM 11773 C CA . GLN B 1 612 ? -34.688 -14.727 -3.273 1 41.62 612 GLN B CA 1
ATOM 11774 C C . GLN B 1 612 ? -34.094 -13.695 -4.238 1 41.62 612 GLN B C 1
ATOM 11776 O O . GLN B 1 612 ? -34.344 -12.492 -4.086 1 41.62 612 GLN B O 1
ATOM 11781 N N . MET B 1 613 ? -33.344 -14.086 -5.168 1 43.06 613 MET B N 1
ATOM 11782 C CA . MET B 1 613 ? -32.906 -13.156 -6.207 1 43.06 613 MET B CA 1
ATOM 11783 C C . MET B 1 613 ? -34.094 -12.516 -6.902 1 43.06 613 MET B C 1
ATOM 11785 O O . MET B 1 613 ? -34.062 -11.336 -7.238 1 43.06 613 MET B O 1
ATOM 11789 N N . MET B 1 614 ? -35.062 -13.352 -7.285 1 41.09 614 MET B N 1
ATOM 11790 C CA . MET B 1 614 ? -36.312 -12.773 -7.801 1 41.09 614 MET B CA 1
ATOM 11791 C C . MET B 1 614 ? -36.938 -11.828 -6.777 1 41.09 614 MET B C 1
ATOM 11793 O O . MET B 1 614 ? -37.5 -10.797 -7.145 1 41.09 614 MET B O 1
ATOM 11797 N N . ALA B 1 615 ? -36.781 -12.289 -5.613 1 42.31 615 ALA B N 1
ATOM 11798 C CA . ALA B 1 615 ? -37.25 -11.383 -4.559 1 42.31 615 ALA B CA 1
ATOM 11799 C C . ALA B 1 615 ? -36.25 -10.25 -4.332 1 42.31 615 ALA B C 1
ATOM 11801 O O . ALA B 1 615 ? -36.656 -9.156 -3.92 1 42.31 615 ALA B O 1
ATOM 11802 N N . LEU B 1 616 ? -34.969 -10.461 -4.531 1 44 616 LEU B N 1
ATOM 11803 C CA . LEU B 1 616 ? -33.906 -9.461 -4.445 1 44 616 LEU B CA 1
ATOM 11804 C C . LEU B 1 616 ? -34.094 -8.398 -5.523 1 44 616 LEU B C 1
ATOM 11806 O O . LEU B 1 616 ? -33.781 -7.227 -5.297 1 44 616 LEU B O 1
ATOM 11810 N N . VAL B 1 617 ? -34.281 -8.859 -6.797 1 43.41 617 VAL B N 1
ATOM 11811 C CA . VAL B 1 617 ? -34.656 -7.891 -7.828 1 43.41 617 VAL B CA 1
ATOM 11812 C C . VAL B 1 617 ? -35.812 -7.012 -7.34 1 43.41 617 VAL B C 1
ATOM 11814 O O . VAL B 1 617 ? -35.844 -5.816 -7.629 1 43.41 617 VAL B O 1
ATOM 11817 N N . ASP B 1 618 ? -36.688 -7.633 -6.715 1 41.75 618 ASP B N 1
ATOM 11818 C CA . ASP B 1 618 ? -37.812 -6.828 -6.227 1 41.75 618 ASP B CA 1
ATOM 11819 C C . ASP B 1 618 ? -37.438 -6.113 -4.926 1 41.75 618 ASP B C 1
ATOM 11821 O O . ASP B 1 618 ? -37.938 -5.012 -4.66 1 41.75 618 ASP B O 1
ATOM 11825 N N . GLN B 1 619 ? -36.625 -6.996 -3.959 1 40.88 619 GLN B N 1
ATOM 11826 C CA . GLN B 1 619 ? -36.219 -6.32 -2.723 1 40.88 619 GLN B CA 1
ATOM 11827 C C . GLN B 1 619 ? -34.719 -6.496 -2.447 1 40.88 619 GLN B C 1
ATOM 11829 O O . GLN B 1 619 ? -34.344 -7.316 -1.612 1 40.88 619 GLN B O 1
ATOM 11834 N N . PRO B 1 620 ? -33.906 -5.973 -3.316 1 43.69 620 PRO B N 1
ATOM 11835 C CA . PRO B 1 620 ? -32.438 -6.086 -3.248 1 43.69 620 PRO B CA 1
ATOM 11836 C C . PRO B 1 620 ? -31.906 -5.918 -1.828 1 43.69 620 PRO B C 1
ATOM 11838 O O . PRO B 1 620 ? -30.797 -6.363 -1.528 1 43.69 620 PRO B O 1
ATOM 11841 N N . LYS B 1 621 ? -32.594 -5.238 -0.9 1 42.75 621 LYS B N 1
ATOM 11842 C CA . LYS B 1 621 ? -32.281 -4.859 0.472 1 42.75 621 LYS B CA 1
ATOM 11843 C C . LYS B 1 621 ? -31.828 -6.07 1.287 1 42.75 621 LYS B C 1
ATOM 11845 O O . LYS B 1 621 ? -31.109 -5.926 2.271 1 42.75 621 LYS B O 1
ATOM 11850 N N . ARG B 1 622 ? -32.219 -7.223 0.812 1 46.91 622 ARG B N 1
ATOM 11851 C CA . ARG B 1 622 ? -32.219 -8.438 1.626 1 46.91 622 ARG B CA 1
ATOM 11852 C C . ARG B 1 622 ? -31.031 -9.32 1.266 1 46.91 622 ARG B C 1
ATOM 11854 O O . ARG B 1 622 ? -30.906 -10.438 1.773 1 46.91 622 ARG B O 1
ATOM 11861 N N . VAL B 1 623 ? -30.125 -8.719 0.563 1 49.31 623 VAL B N 1
ATOM 11862 C CA . VAL B 1 623 ? -29.125 -9.602 -0.025 1 49.31 623 VAL B CA 1
ATOM 11863 C C . VAL B 1 623 ? -28.141 -10.055 1.049 1 49.31 623 VAL B C 1
ATOM 11865 O O . VAL B 1 623 ? -27.812 -11.242 1.138 1 49.31 623 VAL B O 1
ATOM 11868 N N . LEU B 1 624 ? -27.547 -9.086 1.719 1 49 624 LEU B N 1
ATOM 11869 C CA . LEU B 1 624 ? -26.531 -9.477 2.689 1 49 624 LEU B CA 1
ATOM 11870 C C . LEU B 1 624 ? -27.141 -10.359 3.781 1 49 624 LEU B C 1
ATOM 11872 O O . LEU B 1 624 ? -26.5 -11.305 4.246 1 49 624 LEU B O 1
ATOM 11876 N N . PHE B 1 625 ? -28.391 -10.008 4.105 1 50.75 625 PHE B N 1
ATOM 11877 C CA . PHE B 1 625 ? -29.125 -10.75 5.125 1 50.75 625 PHE B CA 1
ATOM 11878 C C . PHE B 1 625 ? -29.406 -12.172 4.652 1 50.75 625 PHE B C 1
ATOM 11880 O O . PHE B 1 625 ? -29.281 -13.125 5.426 1 50.75 625 PHE B O 1
ATOM 11887 N N . PHE B 1 626 ? -29.625 -12.133 3.527 1 54.34 626 PHE B N 1
ATOM 11888 C CA . PHE B 1 626 ? -29.953 -13.43 2.947 1 54.34 626 PHE B CA 1
ATOM 11889 C C . PHE B 1 626 ? -28.703 -14.289 2.803 1 54.34 626 PHE B C 1
ATOM 11891 O O . PHE B 1 626 ? -28.75 -15.5 3.016 1 54.34 626 PHE B O 1
ATOM 11898 N N . LEU B 1 627 ? -27.609 -13.547 2.705 1 57.19 627 LEU B N 1
ATOM 11899 C CA . LEU B 1 627 ? -26.359 -14.289 2.555 1 57.19 627 LEU B CA 1
ATOM 11900 C C . LEU B 1 627 ? -25.953 -14.945 3.871 1 57.19 627 LEU B C 1
ATOM 11902 O O . LEU B 1 627 ? -25.484 -16.078 3.885 1 57.19 627 LEU B O 1
ATOM 11906 N N . GLY B 1 628 ? -26.203 -14.273 4.961 1 58.41 628 GLY B N 1
ATOM 11907 C CA . GLY B 1 628 ? -25.844 -14.828 6.258 1 58.41 628 GLY B CA 1
ATOM 11908 C C . GLY B 1 628 ? -26.703 -16.016 6.641 1 58.41 628 GLY B C 1
ATOM 11909 O O . GLY B 1 628 ? -26.188 -17.031 7.133 1 58.41 628 GLY B O 1
ATOM 11910 N N . SER B 1 629 ? -27.969 -15.906 6.383 1 60.81 629 SER B N 1
ATOM 11911 C CA . SER B 1 629 ? -28.875 -16.984 6.758 1 60.81 629 SER B CA 1
ATOM 11912 C C . SER B 1 629 ? -28.656 -18.219 5.883 1 60.81 629 SER B C 1
ATOM 11914 O O . SER B 1 629 ? -28.766 -19.344 6.359 1 60.81 629 SER B O 1
ATOM 11916 N N . SER B 1 630 ? -28.344 -17.906 4.691 1 62.38 630 SER B N 1
ATOM 11917 C CA . SER B 1 630 ? -28.125 -19 3.76 1 62.38 630 SER B CA 1
ATOM 11918 C C . SER B 1 630 ? -26.828 -19.75 4.066 1 62.38 630 SER B C 1
ATOM 11920 O O . SER B 1 630 ? -26.781 -20.984 3.951 1 62.38 630 SER B O 1
ATOM 11922 N N . ILE B 1 631 ? -25.906 -19.031 4.645 1 64.44 631 ILE B N 1
ATOM 11923 C CA . ILE B 1 631 ? -24.609 -19.641 4.922 1 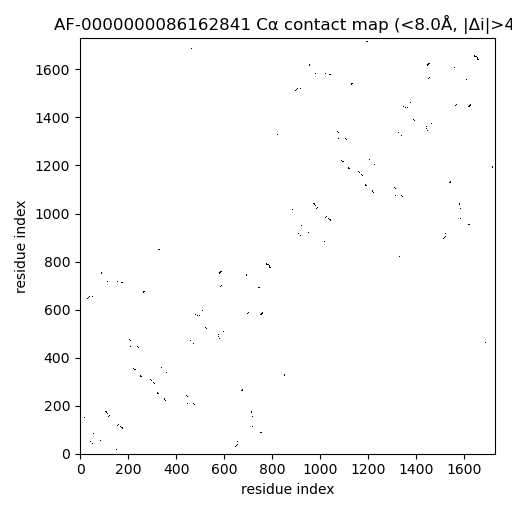64.44 631 ILE B CA 1
ATOM 11924 C C . ILE B 1 631 ? -24.703 -20.516 6.172 1 64.44 631 ILE B C 1
ATOM 11926 O O . ILE B 1 631 ? -24.125 -21.594 6.223 1 64.44 631 ILE B O 1
ATOM 11930 N N . ALA B 1 632 ? -25.531 -20.062 7.059 1 64.62 632 ALA B N 1
ATOM 11931 C CA . ALA B 1 632 ? -25.641 -20.812 8.305 1 64.62 632 ALA B CA 1
ATOM 11932 C C . ALA B 1 632 ? -26.391 -22.125 8.078 1 64.62 632 ALA B C 1
ATOM 11934 O O . ALA B 1 632 ? -26.094 -23.141 8.711 1 64.62 632 ALA B O 1
ATOM 11935 N N . SER B 1 633 ? -27.344 -22.062 7.125 1 64 633 SER B N 1
ATOM 11936 C CA . SER B 1 633 ? -28.156 -23.25 6.875 1 64 633 SER B CA 1
ATOM 11937 C C . SER B 1 633 ? -27.375 -24.281 6.066 1 64 633 SER B C 1
ATOM 11939 O O . SER B 1 633 ? -27.734 -25.453 6.043 1 64 633 SER B O 1
ATOM 11941 N N . GLN B 1 634 ? -26.234 -23.875 5.531 1 70.5 634 GLN B N 1
ATOM 11942 C CA . GLN B 1 634 ? -25.453 -24.766 4.684 1 70.5 634 GLN B CA 1
ATOM 11943 C C . GLN B 1 634 ? -24.266 -25.344 5.438 1 70.5 634 GLN B C 1
ATOM 11945 O O . GLN B 1 634 ? -23.297 -25.797 4.824 1 70.5 634 GLN B O 1
ATOM 11950 N N . SER B 1 635 ? -24.234 -25.391 6.699 1 75.75 635 SER B N 1
ATOM 11951 C CA . SER B 1 635 ? -23.125 -25.891 7.492 1 75.75 635 SER B CA 1
ATOM 11952 C C . SER B 1 635 ? -22.906 -27.391 7.262 1 75.75 635 SER B C 1
ATOM 11954 O O . SER B 1 635 ? -21.766 -27.844 7.188 1 75.75 635 SER B O 1
ATOM 11956 N N . MET B 1 636 ? -24 -28.078 6.98 1 74.94 636 MET B N 1
ATOM 11957 C CA . MET B 1 636 ? -23.875 -29.516 6.777 1 74.94 636 MET B CA 1
ATOM 11958 C C . MET B 1 636 ? -23.25 -29.828 5.426 1 74.94 636 MET B C 1
ATOM 11960 O O . MET B 1 636 ? -22.5 -30.797 5.289 1 74.94 636 MET B O 1
ATOM 11964 N N . LEU B 1 637 ? -23.547 -29 4.516 1 72.94 637 LEU B N 1
ATOM 11965 C CA . LEU B 1 637 ? -22.938 -29.172 3.205 1 72.94 637 LEU B CA 1
ATOM 11966 C C . LEU B 1 637 ? -21.422 -28.984 3.293 1 72.94 637 LEU B C 1
ATOM 11968 O O . LEU B 1 637 ? -20.656 -29.75 2.684 1 72.94 637 LEU B O 1
ATOM 11972 N N . PHE B 1 638 ? -21 -28.094 4.121 1 81.06 638 PHE B N 1
ATOM 11973 C CA . PHE B 1 638 ? -19.562 -27.828 4.227 1 81.06 638 PHE B CA 1
ATOM 11974 C C . PHE B 1 638 ? -18.875 -28.891 5.062 1 81.06 638 PHE B C 1
ATOM 11976 O O . PHE B 1 638 ? -17.719 -29.219 4.809 1 81.06 638 PHE B O 1
ATOM 11983 N N . ILE B 1 639 ? -19.562 -29.453 5.973 1 83.62 639 ILE B N 1
ATOM 11984 C CA . ILE B 1 639 ? -19 -30.547 6.766 1 83.62 639 ILE B CA 1
ATOM 11985 C C . ILE B 1 639 ? -18.781 -31.766 5.879 1 83.62 639 ILE B C 1
ATOM 11987 O O . ILE B 1 639 ? -17.703 -32.375 5.906 1 83.62 639 ILE B O 1
ATOM 11991 N N . THR B 1 640 ? -19.766 -32.031 5.07 1 79.94 640 THR B N 1
ATOM 11992 C CA . THR B 1 640 ? -19.641 -33.156 4.172 1 79.94 640 THR B CA 1
ATOM 11993 C C . THR B 1 640 ? -18.547 -32.906 3.135 1 79.94 640 THR B C 1
ATOM 11995 O O . THR B 1 640 ? -17.828 -33.844 2.766 1 79.94 640 THR B O 1
ATOM 11998 N N . PHE B 1 641 ? -18.469 -31.734 2.732 1 80.62 641 PHE B N 1
ATOM 11999 C CA . PHE B 1 641 ? -17.438 -31.359 1.774 1 80.62 641 PHE B CA 1
ATOM 12000 C C . PHE B 1 641 ? -16.047 -31.609 2.355 1 80.62 641 PHE B C 1
ATOM 12002 O O . PHE B 1 641 ? -15.188 -32.156 1.684 1 80.62 641 PHE B O 1
ATOM 12009 N N . ILE B 1 642 ? -15.82 -31.219 3.598 1 87.62 642 ILE B N 1
ATOM 12010 C CA . ILE B 1 642 ? -14.516 -31.375 4.234 1 87.62 642 ILE B CA 1
ATOM 12011 C C . ILE B 1 642 ? -14.234 -32.875 4.48 1 87.62 642 ILE B C 1
ATOM 12013 O O . ILE B 1 642 ? -13.094 -33.312 4.344 1 87.62 642 ILE B O 1
ATOM 12017 N N . ILE B 1 643 ? -15.281 -33.594 4.77 1 86.88 643 ILE B N 1
ATOM 12018 C CA . ILE B 1 643 ? -15.109 -35.031 4.992 1 86.88 643 ILE B CA 1
ATOM 12019 C C . ILE B 1 643 ? -14.68 -35.688 3.695 1 86.88 643 ILE B C 1
ATOM 12021 O O . ILE B 1 643 ? -13.812 -36.562 3.701 1 86.88 643 ILE B O 1
ATOM 12025 N N . VAL B 1 644 ? -15.266 -35.219 2.643 1 82.88 644 VAL B N 1
ATOM 12026 C CA . VAL B 1 644 ? -14.891 -35.781 1.343 1 82.88 644 VAL B CA 1
ATOM 12027 C C . VAL B 1 644 ? -13.438 -35.438 1.031 1 82.88 644 VAL B C 1
ATOM 12029 O O . VAL B 1 644 ? -12.695 -36.25 0.496 1 82.88 644 VAL B O 1
ATOM 12032 N N . GLN B 1 645 ? -13.023 -34.281 1.386 1 87.31 645 GLN B N 1
ATOM 12033 C CA . GLN B 1 645 ? -11.641 -33.906 1.149 1 87.31 645 GLN B CA 1
ATOM 12034 C C . GLN B 1 645 ? -10.672 -34.719 1.976 1 87.31 645 GLN B C 1
ATOM 12036 O O . GLN B 1 645 ? -9.602 -35.094 1.493 1 87.31 645 GLN B O 1
ATOM 12041 N N . VAL B 1 646 ? -11 -35.094 3.111 1 90.94 646 VAL B N 1
ATOM 12042 C CA . VAL B 1 646 ? -10.141 -35.875 4.004 1 90.94 646 VAL B CA 1
ATOM 12043 C C . VAL B 1 646 ? -10.086 -37.312 3.539 1 90.94 646 VAL B C 1
ATOM 12045 O O . VAL B 1 646 ? -9.016 -37.938 3.535 1 90.94 646 VAL B O 1
ATOM 12048 N N . SER B 1 647 ? -11.188 -37.812 3.059 1 88.75 647 SER B N 1
ATOM 12049 C CA . SER B 1 647 ? -11.289 -39.25 2.805 1 88.75 647 SER B CA 1
ATOM 12050 C C . SER B 1 647 ? -10.945 -39.594 1.354 1 88.75 647 SER B C 1
ATOM 12052 O O . SER B 1 647 ? -10.555 -40.719 1.044 1 88.75 647 SER B O 1
ATOM 12054 N N . MET B 1 648 ? -11.055 -38.625 0.506 1 84.31 648 MET B N 1
ATOM 12055 C CA . MET B 1 648 ? -10.82 -38.938 -0.899 1 84.31 648 MET B CA 1
ATOM 12056 C C . MET B 1 648 ? -9.641 -38.156 -1.448 1 84.31 648 MET B C 1
ATOM 12058 O O . MET B 1 648 ? -8.68 -38.719 -1.967 1 84.31 648 MET B O 1
ATOM 12062 N N . ALA B 1 649 ? -9.641 -36.906 -1.245 1 85.38 649 ALA B N 1
ATOM 12063 C CA . ALA B 1 649 ? -8.633 -36.062 -1.867 1 85.38 649 ALA B CA 1
ATOM 12064 C C . ALA B 1 649 ? -7.254 -36.312 -1.268 1 85.38 649 ALA B C 1
ATOM 12066 O O . ALA B 1 649 ? -6.273 -36.469 -1.998 1 85.38 649 ALA B O 1
ATOM 12067 N N . LEU B 1 650 ? -7.07 -36.406 0.05 1 91.12 650 LEU B N 1
ATOM 12068 C CA . LEU B 1 650 ? -5.773 -36.531 0.702 1 91.12 650 LEU B CA 1
ATOM 12069 C C . LEU B 1 650 ? -5.18 -37.906 0.453 1 91.12 650 LEU B C 1
ATOM 12071 O O . LEU B 1 650 ? -3.998 -38.031 0.123 1 91.12 650 LEU B O 1
ATOM 12075 N N . PRO B 1 651 ? -6.008 -38.969 0.477 1 90.75 651 PRO B N 1
ATOM 12076 C CA . PRO B 1 651 ? -5.438 -40.281 0.159 1 90.75 651 PRO B CA 1
ATOM 12077 C C . PRO B 1 651 ? -5.035 -40.406 -1.309 1 90.75 651 PRO B C 1
ATOM 12079 O O . PRO B 1 651 ? -4.086 -41.125 -1.632 1 90.75 651 PRO B O 1
ATOM 12082 N N . MET B 1 652 ? -5.711 -39.719 -2.125 1 87.25 652 MET B N 1
ATOM 12083 C CA . MET B 1 652 ? -5.328 -39.75 -3.533 1 87.25 652 MET B CA 1
ATOM 12084 C C . MET B 1 652 ? -3.949 -39.125 -3.729 1 87.25 652 MET B C 1
ATOM 12086 O O . MET B 1 652 ? -3.189 -39.562 -4.598 1 87.25 652 MET B O 1
ATOM 12090 N N . VAL B 1 653 ? -3.617 -38.156 -2.91 1 87.06 653 VAL B N 1
ATOM 12091 C CA . VAL B 1 653 ? -2.293 -37.562 -2.957 1 87.06 653 VAL B CA 1
ATOM 12092 C C . VAL B 1 653 ? -1.266 -38.5 -2.336 1 87.06 653 VAL B C 1
ATOM 12094 O O . VAL B 1 653 ? -0.147 -38.625 -2.842 1 87.06 653 VAL B O 1
ATOM 12097 N N . LEU B 1 654 ? -1.648 -39.156 -1.305 1 88.5 654 LEU B N 1
ATOM 12098 C CA . LEU B 1 654 ? -0.755 -40.094 -0.623 1 88.5 654 LEU B CA 1
ATOM 12099 C C . LEU B 1 654 ? -0.412 -41.281 -1.521 1 88.5 654 LEU B C 1
ATOM 12101 O O . LEU B 1 654 ? 0.744 -41.688 -1.582 1 88.5 654 LEU B O 1
ATOM 12105 N N . LEU B 1 655 ? -1.416 -41.781 -2.281 1 87.94 655 LEU B N 1
ATOM 12106 C CA . LEU B 1 655 ? -1.228 -42.906 -3.15 1 87.94 655 LEU B CA 1
ATOM 12107 C C . LEU B 1 655 ? -0.716 -42.5 -4.523 1 87.94 655 LEU B C 1
ATOM 12109 O O . LEU B 1 655 ? -0.384 -43.344 -5.359 1 87.94 655 LEU B O 1
ATOM 12113 N N . ARG B 1 656 ? -0.548 -41.188 -4.762 1 86.19 656 ARG B N 1
ATOM 12114 C CA . ARG B 1 656 ? -0.056 -40.625 -6.02 1 86.19 656 ARG B CA 1
ATOM 12115 C C . ARG B 1 656 ? -0.858 -41.156 -7.199 1 86.19 656 ARG B C 1
ATOM 12117 O O . ARG B 1 656 ? -0.285 -41.594 -8.203 1 86.19 656 ARG B O 1
ATOM 12124 N N . VAL B 1 657 ? -2.131 -41.125 -7.035 1 81.69 657 VAL B N 1
ATOM 12125 C CA . VAL B 1 657 ? -3.014 -41.719 -8.047 1 81.69 657 VAL B CA 1
ATOM 12126 C C . VAL B 1 657 ? -2.939 -40.875 -9.328 1 81.69 657 VAL B C 1
ATOM 12128 O O . VAL B 1 657 ? -2.885 -41.438 -10.43 1 81.69 657 VAL B O 1
ATOM 12131 N N . VAL B 1 658 ? -2.844 -39.625 -9.148 1 78.69 658 VAL B N 1
ATOM 12132 C CA . VAL B 1 658 ? -2.887 -38.75 -10.312 1 78.69 658 VAL B CA 1
ATOM 12133 C C . VAL B 1 658 ? -1.615 -38.938 -11.141 1 78.69 658 VAL B C 1
ATOM 12135 O O . VAL B 1 658 ? -1.681 -39.156 -12.352 1 78.69 658 VAL B O 1
ATOM 12138 N N . PRO B 1 659 ? -0.437 -38.844 -10.539 1 80.81 659 PRO B N 1
ATOM 12139 C CA . PRO B 1 659 ? 0.771 -39.062 -11.336 1 80.81 659 PRO B CA 1
ATOM 12140 C C . PRO B 1 659 ? 0.838 -40.469 -11.93 1 80.81 659 PRO B C 1
ATOM 12142 O O . PRO B 1 659 ? 1.359 -40.656 -13.039 1 80.81 659 PRO B O 1
ATOM 12145 N N . ILE B 1 660 ? 0.328 -41.469 -11.258 1 81.62 660 ILE B N 1
ATOM 12146 C CA . ILE B 1 660 ? 0.327 -42.812 -11.781 1 81.62 660 ILE B CA 1
ATOM 12147 C C . ILE B 1 660 ? -0.633 -42.938 -12.961 1 81.62 660 ILE B C 1
ATOM 12149 O O . ILE B 1 660 ? -0.325 -43.562 -13.969 1 81.62 660 ILE B O 1
ATOM 12153 N N . MET B 1 661 ? -1.752 -42.281 -12.766 1 79.75 661 MET B N 1
ATOM 12154 C CA . MET B 1 661 ? -2.711 -42.281 -13.867 1 79.75 661 MET B CA 1
ATOM 12155 C C . MET B 1 661 ? -2.125 -41.625 -15.094 1 79.75 661 MET B C 1
ATOM 12157 O O . MET B 1 661 ? -2.322 -42.062 -16.219 1 79.75 661 MET B O 1
ATOM 12161 N N . LYS B 1 662 ? -1.43 -40.562 -14.922 1 79.31 662 LYS B N 1
ATOM 12162 C CA . LYS B 1 662 ? -0.794 -39.875 -16.031 1 79.31 662 LYS B CA 1
ATOM 12163 C C . LYS B 1 662 ? 0.278 -40.719 -16.688 1 79.31 662 LYS B C 1
ATOM 12165 O O . LYS B 1 662 ? 0.448 -40.688 -17.906 1 79.31 662 LYS B O 1
ATOM 12170 N N . ASP B 1 663 ? 1.02 -41.438 -15.859 1 80.38 663 ASP B N 1
ATOM 12171 C CA . ASP B 1 663 ? 2.033 -42.344 -16.375 1 80.38 663 ASP B CA 1
ATOM 12172 C C . ASP B 1 663 ? 1.397 -43.438 -17.203 1 80.38 663 ASP B C 1
ATOM 12174 O O . ASP B 1 663 ? 1.915 -43.812 -18.25 1 80.38 663 ASP B O 1
ATOM 12178 N N . VAL B 1 664 ? 0.281 -43.969 -16.703 1 80.5 664 VAL B N 1
ATOM 12179 C CA . VAL B 1 664 ? -0.408 -45.062 -17.391 1 80.5 664 VAL B CA 1
ATOM 12180 C C . VAL B 1 664 ? -0.962 -44.531 -18.719 1 80.5 664 VAL B C 1
ATOM 12182 O O . VAL B 1 664 ? -0.854 -45.219 -19.75 1 80.5 664 VAL B O 1
ATOM 12185 N N . PHE B 1 665 ? -1.465 -43.375 -18.672 1 81.12 665 PHE B N 1
ATOM 12186 C CA . PHE B 1 665 ? -1.979 -42.781 -19.891 1 81.12 665 PHE B CA 1
ATOM 12187 C C . PHE B 1 665 ? -0.848 -42.5 -20.875 1 81.12 665 PHE B C 1
ATOM 12189 O O . PHE B 1 665 ? -1.024 -42.625 -22.094 1 81.12 665 PHE B O 1
ATOM 12196 N N . HIS B 1 666 ? 0.281 -42.094 -20.375 1 82.75 666 HIS B N 1
ATOM 12197 C CA . HIS B 1 666 ? 1.457 -41.875 -21.203 1 82.75 666 HIS B CA 1
ATOM 12198 C C . HIS B 1 666 ? 1.932 -43.156 -21.859 1 82.75 666 HIS B C 1
ATOM 12200 O O . HIS B 1 666 ? 2.311 -43.156 -23.031 1 82.75 666 HIS B O 1
ATOM 12206 N N . ARG B 1 667 ? 1.875 -44.188 -21.141 1 79.19 667 ARG B N 1
ATOM 12207 C CA . ARG B 1 667 ? 2.346 -45.469 -21.641 1 79.19 667 ARG B CA 1
ATOM 12208 C C . ARG B 1 667 ? 1.402 -46.031 -22.703 1 79.19 667 ARG B C 1
ATOM 12210 O O . ARG B 1 667 ? 1.844 -46.656 -23.672 1 79.19 667 ARG B O 1
ATOM 12217 N N . ILE B 1 668 ? 0.196 -45.594 -22.5 1 81.56 668 ILE B N 1
ATOM 12218 C CA . ILE B 1 668 ? -0.805 -46.156 -23.406 1 81.56 668 ILE B CA 1
ATOM 12219 C C . ILE B 1 668 ? -0.883 -45.281 -24.672 1 81.56 668 ILE B C 1
ATOM 12221 O O . ILE B 1 668 ? -0.971 -45.781 -25.781 1 81.56 668 ILE B O 1
ATOM 12225 N N . PHE B 1 669 ? -0.825 -43.969 -24.5 1 78.06 669 PHE B N 1
ATOM 12226 C CA . PHE B 1 669 ? -1.126 -43.062 -25.625 1 78.06 669 PHE B CA 1
ATOM 12227 C C . PHE B 1 669 ? 0.156 -42.531 -26.25 1 78.06 669 PHE B C 1
ATOM 12229 O O . PHE B 1 669 ? 0.147 -42.062 -27.391 1 78.06 669 PHE B O 1
ATOM 12236 N N . ALA B 1 670 ? 1.286 -42.438 -25.531 1 78.44 670 ALA B N 1
ATOM 12237 C CA . ALA B 1 670 ? 2.502 -41.812 -26.047 1 78.44 670 ALA B CA 1
ATOM 12238 C C . ALA B 1 670 ? 3.123 -42.656 -27.156 1 78.44 670 ALA B C 1
ATOM 12240 O O . ALA B 1 670 ? 3.172 -43.875 -27.062 1 78.44 670 ALA B O 1
ATOM 12241 N N . PRO B 1 671 ? 3.418 -41.969 -28.281 1 74.31 671 PRO B N 1
ATOM 12242 C CA . PRO B 1 671 ? 4.062 -42.656 -29.391 1 74.31 671 PRO B CA 1
ATOM 12243 C C . PRO B 1 671 ? 5.426 -43.25 -29.016 1 74.31 671 PRO B C 1
ATOM 12245 O O . PRO B 1 671 ? 5.984 -42.875 -27.969 1 74.31 671 PRO B O 1
ATOM 12248 N N . SER B 1 672 ? 5.883 -44.094 -29.781 1 67.81 672 SER B N 1
ATOM 12249 C CA . SER B 1 672 ? 7.109 -44.812 -29.5 1 67.81 672 SER B CA 1
ATOM 12250 C C . SER B 1 672 ? 8.305 -43.875 -29.359 1 67.81 672 SER B C 1
ATOM 12252 O O . SER B 1 672 ? 9.227 -44.156 -28.594 1 67.81 672 SER B O 1
ATOM 12254 N N . TYR B 1 673 ? 8.211 -42.719 -30.047 1 69.62 673 TYR B N 1
ATOM 12255 C CA . TYR B 1 673 ? 9.352 -41.812 -29.969 1 69.62 673 TYR B CA 1
ATOM 12256 C C . TYR B 1 673 ? 9.43 -41.125 -28.609 1 69.62 673 TYR B C 1
ATOM 12258 O O . TYR B 1 673 ? 10.508 -40.688 -28.172 1 69.62 673 TYR B O 1
ATOM 12266 N N . ALA B 1 674 ? 8.281 -41 -27.938 1 71.19 674 ALA B N 1
ATOM 12267 C CA . ALA B 1 674 ? 8.25 -40.344 -26.641 1 71.19 674 ALA B CA 1
ATOM 12268 C C . ALA B 1 674 ? 8.57 -41.344 -25.516 1 71.19 674 ALA B C 1
ATOM 12270 O O . ALA B 1 674 ? 8.961 -40.906 -24.422 1 71.19 674 ALA B O 1
ATOM 12271 N N . GLN B 1 675 ? 8.422 -42.5 -25.812 1 70.25 675 GLN B N 1
ATOM 12272 C CA . GLN B 1 675 ? 8.641 -43.5 -24.766 1 70.25 675 GLN B CA 1
ATOM 12273 C C . GLN B 1 675 ? 10.094 -44 -24.766 1 70.25 675 GLN B C 1
ATOM 12275 O O . GLN B 1 675 ? 10.633 -44.344 -23.719 1 70.25 675 GLN B O 1
ATOM 12280 N N . LEU B 1 676 ? 10.789 -44.094 -25.984 1 66.69 676 LEU B N 1
ATOM 12281 C CA . LEU B 1 676 ? 12.141 -44.625 -26.094 1 66.69 676 LEU B CA 1
ATOM 12282 C C . LEU B 1 676 ? 13.125 -43.531 -26.469 1 66.69 676 LEU B C 1
ATOM 12284 O O . LEU B 1 676 ? 12.781 -42.594 -27.219 1 66.69 676 LEU B O 1
ATOM 12288 N N . PRO B 1 677 ? 14.289 -43.5 -25.891 1 62.47 677 PRO B N 1
ATOM 12289 C CA . PRO B 1 677 ? 14.93 -44.312 -24.844 1 62.47 677 PRO B CA 1
ATOM 12290 C C . PRO B 1 677 ? 14.594 -43.812 -23.438 1 62.47 677 PRO B C 1
ATOM 12292 O O . PRO B 1 677 ? 14.555 -44.625 -22.5 1 62.47 677 PRO B O 1
ATOM 12295 N N . GLU B 1 678 ? 14.453 -42.469 -23.391 1 66.69 678 GLU B N 1
ATOM 12296 C CA . GLU B 1 678 ? 14.07 -41.906 -22.094 1 66.69 678 GLU B CA 1
ATOM 12297 C C . GLU B 1 678 ? 12.68 -41.281 -22.141 1 66.69 678 GLU B C 1
ATOM 12299 O O . GLU B 1 678 ? 12.336 -40.594 -23.109 1 66.69 678 GLU B O 1
ATOM 12304 N N . ARG B 1 679 ? 11.867 -41.75 -21.297 1 69.19 679 ARG B N 1
ATOM 12305 C CA . ARG B 1 679 ? 10.477 -41.312 -21.281 1 69.19 679 ARG B CA 1
ATOM 12306 C C . ARG B 1 679 ? 10.398 -39.781 -21.188 1 69.19 679 ARG B C 1
ATOM 12308 O O . ARG B 1 679 ? 11 -39.188 -20.312 1 69.19 679 ARG B O 1
ATOM 12315 N N . ARG B 1 680 ? 9.852 -39.188 -22.203 1 71.62 680 ARG B N 1
ATOM 12316 C CA . ARG B 1 680 ? 9.742 -37.719 -22.266 1 71.62 680 ARG B CA 1
ATOM 12317 C C . ARG B 1 680 ? 8.289 -37.281 -22.172 1 71.62 680 ARG B C 1
ATOM 12319 O O . ARG B 1 680 ? 7.375 -38.062 -22.438 1 71.62 680 ARG B O 1
ATOM 12326 N N . PRO B 1 681 ? 8.125 -36.062 -21.594 1 71.12 681 PRO B N 1
ATOM 12327 C CA . PRO B 1 681 ? 6.758 -35.562 -21.484 1 71.12 681 PRO B CA 1
ATOM 12328 C C . PRO B 1 681 ? 6.102 -35.344 -22.844 1 71.12 681 PRO B C 1
ATOM 12330 O O . PRO B 1 681 ? 6.766 -34.938 -23.812 1 71.12 681 PRO B O 1
ATOM 12333 N N . TRP B 1 682 ? 4.883 -35.906 -23.062 1 68.38 682 TRP B N 1
ATOM 12334 C CA . TRP B 1 682 ? 4.125 -35.75 -24.297 1 68.38 682 TRP B CA 1
ATOM 12335 C C . TRP B 1 682 ? 2.746 -35.156 -24.031 1 68.38 682 TRP B C 1
ATOM 12337 O O . TRP B 1 682 ? 1.97 -35.719 -23.25 1 68.38 682 TRP B O 1
ATOM 12347 N N . MET B 1 683 ? 2.383 -34.062 -24.656 1 65.12 683 MET B N 1
ATOM 12348 C CA . MET B 1 683 ? 1.075 -33.406 -24.625 1 65.12 683 MET B CA 1
ATOM 12349 C C . MET B 1 683 ? 0.598 -33.25 -23.188 1 65.12 683 MET B C 1
ATOM 12351 O O . MET B 1 683 ? -0.53 -33.594 -22.859 1 65.12 683 MET B O 1
ATOM 12355 N N . GLY B 1 684 ? 1.413 -32.812 -22.297 1 66.31 684 GLY B N 1
ATOM 12356 C CA . GLY B 1 684 ? 1.01 -32.562 -20.922 1 66.31 684 GLY B CA 1
ATOM 12357 C C . GLY B 1 684 ? 1.119 -33.781 -20.016 1 66.31 684 GLY B C 1
ATOM 12358 O O . GLY B 1 684 ? 0.94 -33.656 -18.812 1 66.31 684 GLY B O 1
ATOM 12359 N N . LEU B 1 685 ? 1.411 -34.969 -20.641 1 70.38 685 LEU B N 1
ATOM 12360 C CA . LEU B 1 685 ? 1.546 -36.188 -19.859 1 70.38 685 LEU B CA 1
ATOM 12361 C C . LEU B 1 685 ? 2.998 -36.438 -19.453 1 70.38 685 LEU B C 1
ATOM 12363 O O . LEU B 1 685 ? 3.895 -36.406 -20.312 1 70.38 685 LEU B O 1
ATOM 12367 N N . TYR B 1 686 ? 3.254 -36.375 -18.219 1 69.81 686 TYR B N 1
ATOM 12368 C CA . TYR B 1 686 ? 4.609 -36.531 -17.703 1 69.81 686 TYR B CA 1
ATOM 12369 C C . TYR B 1 686 ? 4.828 -37.906 -17.141 1 69.81 686 TYR B C 1
ATOM 12371 O O . TYR B 1 686 ? 3.971 -38.438 -16.438 1 69.81 686 TYR B O 1
ATOM 12379 N N . PRO B 1 687 ? 5.965 -38.562 -17.734 1 71.31 687 PRO B N 1
ATOM 12380 C CA . PRO B 1 687 ? 6.277 -39.844 -17.125 1 71.31 687 PRO B CA 1
ATOM 12381 C C . PRO B 1 687 ? 6.617 -39.75 -15.641 1 71.31 687 PRO B C 1
ATOM 12383 O O . PRO B 1 687 ? 6.895 -38.656 -15.148 1 71.31 687 PRO B O 1
ATOM 12386 N N . LEU B 1 688 ? 6.465 -40.969 -15 1 65.94 688 LEU B N 1
ATOM 12387 C CA . LEU B 1 688 ? 6.754 -41.062 -13.578 1 65.94 688 LEU B CA 1
ATOM 12388 C C . LEU B 1 688 ? 8.203 -40.688 -13.289 1 65.94 688 LEU B C 1
ATOM 12390 O O . LEU B 1 688 ? 9.109 -41.094 -14.031 1 65.94 688 LEU B O 1
ATOM 12394 N N . GLY B 1 689 ? 8.617 -39.625 -12.547 1 59.28 689 GLY B N 1
ATOM 12395 C CA . GLY B 1 689 ? 9.977 -39.219 -12.195 1 59.28 689 GLY B CA 1
ATOM 12396 C C . GLY B 1 689 ? 10.336 -37.844 -12.664 1 59.28 689 GLY B C 1
ATOM 12397 O O . GLY B 1 689 ? 11.336 -37.25 -12.227 1 59.28 689 GLY B O 1
ATOM 12398 N N . TYR B 1 690 ? 10.023 -37.656 -14 1 53.22 690 TYR B N 1
ATOM 12399 C CA . TYR B 1 690 ? 10.453 -36.344 -14.492 1 53.22 690 TYR B CA 1
ATOM 12400 C C . TYR B 1 690 ? 9.984 -35.25 -13.562 1 53.22 690 TYR B C 1
ATOM 12402 O O . TYR B 1 690 ? 10.781 -34.406 -13.141 1 53.22 690 TYR B O 1
ATOM 12410 N N . VAL B 1 691 ? 9.133 -34.344 -13.75 1 53.22 691 VAL B N 1
ATOM 12411 C CA . VAL B 1 691 ? 8.75 -33.062 -13.188 1 53.22 691 VAL B CA 1
ATOM 12412 C C . VAL B 1 691 ? 7.969 -33.281 -11.891 1 53.22 691 VAL B C 1
ATOM 12414 O O . VAL B 1 691 ? 6.977 -34 -11.875 1 53.22 691 VAL B O 1
ATOM 12417 N N . SER B 1 692 ? 8.625 -33.438 -10.859 1 53.97 692 SER B N 1
ATOM 12418 C CA . SER B 1 692 ? 8.109 -33.562 -9.5 1 53.97 692 SER B CA 1
ATOM 12419 C C . SER B 1 692 ? 6.832 -32.75 -9.328 1 53.97 692 SER B C 1
ATOM 12421 O O . SER B 1 692 ? 6.75 -31.594 -9.797 1 53.97 692 SER B O 1
ATOM 12423 N N . ASP B 1 693 ? 5.535 -33.219 -8.852 1 59.78 693 ASP B N 1
ATOM 12424 C CA . ASP B 1 693 ? 4.098 -33.5 -8.883 1 59.78 693 ASP B CA 1
ATOM 12425 C C . ASP B 1 693 ? 3.311 -32.281 -8.359 1 59.78 693 ASP B C 1
ATOM 12427 O O . ASP B 1 693 ? 2.416 -31.781 -9.039 1 59.78 693 ASP B O 1
ATOM 12431 N N . ILE B 1 694 ? 3.52 -31.75 -7.188 1 69.19 694 ILE B N 1
ATOM 12432 C CA . ILE B 1 694 ? 2.461 -31 -6.531 1 69.19 694 ILE B CA 1
ATOM 12433 C C . ILE B 1 694 ? 2.535 -29.531 -6.961 1 69.19 694 ILE B C 1
ATOM 12435 O O . ILE B 1 694 ? 3.613 -28.938 -6.969 1 69.19 694 ILE B O 1
ATOM 12439 N N . ASP B 1 695 ? 1.483 -29.125 -7.637 1 79.44 695 ASP B N 1
ATOM 12440 C CA . ASP B 1 695 ? 1.334 -27.703 -7.941 1 79.44 695 ASP B CA 1
ATOM 12441 C C . ASP B 1 695 ? 1.084 -26.906 -6.672 1 79.44 695 ASP B C 1
ATOM 12443 O O . ASP B 1 695 ? 0.051 -27.062 -6.02 1 79.44 695 ASP B O 1
ATOM 12447 N N . PRO B 1 696 ? 1.994 -26.094 -6.281 1 86.88 696 PRO B N 1
ATOM 12448 C CA . PRO B 1 696 ? 1.866 -25.359 -5.016 1 86.88 696 PRO B CA 1
ATOM 12449 C C . PRO B 1 696 ? 0.669 -24.422 -4.996 1 86.88 696 PRO B C 1
ATOM 12451 O O . PRO B 1 696 ? 0.039 -24.234 -3.953 1 86.88 696 PRO B O 1
ATOM 12454 N N . ALA B 1 697 ? 0.289 -23.875 -6.176 1 89.88 697 ALA B N 1
ATOM 12455 C CA . ALA B 1 697 ? -0.793 -22.891 -6.215 1 89.88 697 ALA B CA 1
ATOM 12456 C C . ALA B 1 697 ? -2.137 -23.547 -5.91 1 89.88 697 ALA B C 1
ATOM 12458 O O . ALA B 1 697 ? -2.9 -23.047 -5.078 1 89.88 697 ALA B O 1
ATOM 12459 N N . TYR B 1 698 ? -2.381 -24.719 -6.477 1 87.69 698 TYR B N 1
ATOM 12460 C CA . TYR B 1 698 ? -3.645 -25.422 -6.281 1 87.69 698 TYR B CA 1
ATOM 12461 C C . TYR B 1 698 ? -3.76 -25.953 -4.859 1 87.69 698 TYR B C 1
ATOM 12463 O O . TYR B 1 698 ? -4.82 -25.859 -4.238 1 87.69 698 TYR B O 1
ATOM 12471 N N . THR B 1 699 ? -2.668 -26.5 -4.387 1 88.69 699 THR B N 1
ATOM 12472 C CA . THR B 1 699 ? -2.666 -27.062 -3.043 1 88.69 699 THR B CA 1
ATOM 12473 C C . THR B 1 699 ? -2.912 -25.969 -1.998 1 88.69 699 THR B C 1
ATOM 12475 O O . THR B 1 699 ? -3.717 -26.156 -1.082 1 88.69 699 THR B O 1
ATOM 12478 N N . LEU B 1 700 ? -2.275 -24.859 -2.15 1 93.12 700 LEU B N 1
ATOM 12479 C CA . LEU B 1 700 ? -2.422 -23.766 -1.191 1 93.12 700 LEU B CA 1
ATOM 12480 C C . LEU B 1 700 ? -3.828 -23.188 -1.244 1 93.12 700 LEU B C 1
ATOM 12482 O O . LEU B 1 700 ? -4.387 -22.797 -0.213 1 93.12 700 LEU B O 1
ATOM 12486 N N . ALA B 1 701 ? -4.348 -23.078 -2.461 1 92.56 701 ALA B N 1
ATOM 12487 C CA . ALA B 1 701 ? -5.703 -22.547 -2.602 1 92.56 701 ALA B CA 1
ATOM 12488 C C . ALA B 1 701 ? -6.719 -23.438 -1.902 1 92.56 701 ALA B C 1
ATOM 12490 O O . ALA B 1 701 ? -7.66 -22.953 -1.274 1 92.56 701 ALA B O 1
ATOM 12491 N N . GLN B 1 702 ? -6.551 -24.75 -1.979 1 89.81 702 GLN B N 1
ATOM 12492 C CA . GLN B 1 702 ? -7.457 -25.703 -1.326 1 89.81 702 GLN B CA 1
ATOM 12493 C C . GLN B 1 702 ? -7.34 -25.609 0.193 1 89.81 702 GLN B C 1
ATOM 12495 O O . GLN B 1 702 ? -8.352 -25.641 0.901 1 89.81 702 GLN B O 1
ATOM 12500 N N . GLN B 1 703 ? -6.141 -25.562 0.667 1 94.06 703 GLN B N 1
ATOM 12501 C CA . GLN B 1 703 ? -5.934 -25.422 2.105 1 94.06 703 GLN B CA 1
ATOM 12502 C C . GLN B 1 703 ? -6.539 -24.125 2.631 1 94.06 703 GLN B C 1
ATOM 12504 O O . GLN B 1 703 ? -7.105 -24.094 3.727 1 94.06 703 GLN B O 1
ATOM 12509 N N . TYR B 1 704 ? -6.379 -23.047 1.896 1 95.62 704 TYR B N 1
ATOM 12510 C CA . TYR B 1 704 ? -6.945 -21.766 2.307 1 95.62 704 TYR B CA 1
ATOM 12511 C C . TYR B 1 704 ? -8.461 -21.844 2.373 1 95.62 704 TYR B C 1
ATOM 12513 O O . TYR B 1 704 ? -9.078 -21.266 3.277 1 95.62 704 TYR B O 1
ATOM 12521 N N . LEU B 1 705 ? -9.039 -22.5 1.398 1 92.81 705 LEU B N 1
ATOM 12522 C CA . LEU B 1 705 ? -10.492 -22.625 1.401 1 92.81 705 LEU B CA 1
ATOM 12523 C C . LEU B 1 705 ? -10.977 -23.281 2.689 1 92.81 705 LEU B C 1
ATOM 12525 O O . LEU B 1 705 ? -11.93 -22.812 3.314 1 92.81 705 LEU B O 1
ATOM 12529 N N . ILE B 1 706 ? -10.367 -24.359 3.059 1 93.56 706 ILE B N 1
ATOM 12530 C CA . ILE B 1 706 ? -10.766 -25.062 4.273 1 93.56 706 ILE B CA 1
ATOM 12531 C C . ILE B 1 706 ? -10.516 -24.172 5.492 1 93.56 706 ILE B C 1
ATOM 12533 O O . ILE B 1 706 ? -11.32 -24.156 6.426 1 93.56 706 ILE B O 1
ATOM 12537 N N . PHE B 1 707 ? -9.398 -23.484 5.484 1 95.75 707 PHE B N 1
ATOM 12538 C CA . PHE B 1 707 ? -9.102 -22.531 6.551 1 95.75 707 PHE B CA 1
ATOM 12539 C C . PHE B 1 707 ? -10.203 -21.484 6.676 1 95.75 707 PHE B C 1
ATOM 12541 O O . PHE B 1 707 ? -10.656 -21.188 7.781 1 95.75 707 PHE B O 1
ATOM 12548 N N . LEU B 1 708 ? -10.609 -20.953 5.555 1 93.69 708 LEU B N 1
ATOM 12549 C CA . LEU B 1 708 ? -11.672 -19.969 5.523 1 93.69 708 LEU B CA 1
ATOM 12550 C C . LEU B 1 708 ? -12.961 -20.531 6.121 1 93.69 708 LEU B C 1
ATOM 12552 O O . LEU B 1 708 ? -13.617 -19.859 6.922 1 93.69 708 LEU B O 1
ATOM 12556 N N . LEU B 1 709 ? -13.305 -21.734 5.781 1 90.69 709 LEU B N 1
ATOM 12557 C CA . LEU B 1 709 ? -14.531 -22.359 6.27 1 90.69 709 LEU B CA 1
ATOM 12558 C C . LEU B 1 709 ? -14.469 -22.562 7.781 1 90.69 709 LEU B C 1
ATOM 12560 O O . LEU B 1 709 ? -15.461 -22.359 8.484 1 90.69 709 LEU B O 1
ATOM 12564 N N . VAL B 1 710 ? -13.352 -22.953 8.234 1 93.62 710 VAL B N 1
ATOM 12565 C CA . VAL B 1 710 ? -13.195 -23.203 9.664 1 93.62 710 VAL B CA 1
ATOM 12566 C C . VAL B 1 710 ? -13.367 -21.891 10.438 1 93.62 710 VAL B C 1
ATOM 12568 O O . VAL B 1 710 ? -14.078 -21.844 11.445 1 93.62 710 VAL B O 1
ATOM 12571 N N . VAL B 1 711 ? -12.805 -20.828 9.953 1 93.69 711 VAL B N 1
ATOM 12572 C CA . VAL B 1 711 ? -12.836 -19.547 10.641 1 93.69 711 VAL B CA 1
ATOM 12573 C C . VAL B 1 711 ? -14.25 -18.953 10.57 1 93.69 711 VAL B C 1
ATOM 12575 O O . VAL B 1 711 ? -14.734 -18.375 11.547 1 93.69 711 VAL B O 1
ATOM 12578 N N . VAL B 1 712 ? -14.906 -19.141 9.5 1 89.62 712 VAL B N 1
ATOM 12579 C CA . VAL B 1 712 ? -16.234 -18.578 9.305 1 89.62 712 VAL B CA 1
ATOM 12580 C C . VAL B 1 712 ? -17.25 -19.328 10.18 1 89.62 712 VAL B C 1
ATOM 12582 O O . VAL B 1 712 ? -18.109 -18.703 10.805 1 89.62 712 VAL B O 1
ATOM 12585 N N . PHE B 1 713 ? -17.188 -20.625 10.305 1 89.31 713 PHE B N 1
ATOM 12586 C CA . PHE B 1 713 ? -18.234 -21.422 10.945 1 89.31 713 PHE B CA 1
ATOM 12587 C C . PHE B 1 713 ? -17.875 -21.719 12.398 1 89.31 713 PHE B C 1
ATOM 12589 O O . PHE B 1 713 ? -18.672 -22.328 13.117 1 89.31 713 PHE B O 1
ATOM 12596 N N . ALA B 1 714 ? -16.781 -21.297 12.836 1 91.5 714 ALA B N 1
ATOM 12597 C CA . ALA B 1 714 ? -16.375 -21.547 14.219 1 91.5 714 ALA B CA 1
ATOM 12598 C C . ALA B 1 714 ? -17.438 -21.062 15.195 1 91.5 714 ALA B C 1
ATOM 12600 O O . ALA B 1 714 ? -17.891 -21.812 16.062 1 91.5 714 ALA B O 1
ATOM 12601 N N . PRO B 1 715 ? -17.969 -19.781 15.016 1 89.38 715 PRO B N 1
ATOM 12602 C CA . PRO B 1 715 ? -19 -19.359 15.953 1 89.38 715 PRO B CA 1
ATOM 12603 C C . PRO B 1 715 ? -20.406 -19.797 15.531 1 89.38 715 PRO B C 1
ATOM 12605 O O . PRO B 1 715 ? -21.328 -19.797 16.344 1 89.38 715 PRO B O 1
ATOM 12608 N N . ILE B 1 716 ? -20.594 -20.203 14.328 1 86.62 716 ILE B N 1
ATOM 12609 C CA . ILE B 1 716 ? -21.922 -20.5 13.773 1 86.62 716 ILE B CA 1
ATOM 12610 C C . ILE B 1 716 ? -22.234 -21.984 13.961 1 86.62 716 ILE B C 1
ATOM 12612 O O . ILE B 1 716 ? -23.297 -22.328 14.469 1 86.62 716 ILE B O 1
ATOM 12616 N N . ALA B 1 717 ? -21.359 -22.797 13.484 1 87.69 717 ALA B N 1
ATOM 12617 C CA . ALA B 1 717 ? -21.5 -24.25 13.594 1 87.69 717 ALA B CA 1
ATOM 12618 C C . ALA B 1 717 ? -20.188 -24.891 14.07 1 87.69 717 ALA B C 1
ATOM 12620 O O . ALA B 1 717 ? -19.391 -25.359 13.258 1 87.69 717 ALA B O 1
ATOM 12621 N N . PRO B 1 718 ? -20 -25.047 15.328 1 87.69 718 PRO B N 1
ATOM 12622 C CA . PRO B 1 718 ? -18.719 -25.5 15.883 1 87.69 718 PRO B CA 1
ATOM 12623 C C . PRO B 1 718 ? -18.375 -26.938 15.461 1 87.69 718 PRO B C 1
ATOM 12625 O O . PRO B 1 718 ? -17.219 -27.344 15.57 1 87.69 718 PRO B O 1
ATOM 12628 N N . LEU B 1 719 ? -19.297 -27.703 14.977 1 86.62 719 LEU B N 1
ATOM 12629 C CA . LEU B 1 719 ? -19.016 -29.062 14.531 1 86.62 719 LEU B CA 1
ATOM 12630 C C . LEU B 1 719 ? -18.062 -29.062 13.344 1 86.62 719 LEU B C 1
ATOM 12632 O O . LEU B 1 719 ? -17.297 -30 13.156 1 86.62 719 LEU B O 1
ATOM 12636 N N . LEU B 1 720 ? -18.156 -28.078 12.57 1 89.5 720 LEU B N 1
ATOM 12637 C CA . LEU B 1 720 ? -17.281 -27.953 11.398 1 89.5 720 LEU B CA 1
ATOM 12638 C C . LEU B 1 720 ? -15.82 -27.828 11.812 1 89.5 720 LEU B C 1
ATOM 12640 O O . LEU B 1 720 ? -14.93 -28.25 11.078 1 89.5 720 LEU B O 1
ATOM 12644 N N . SER B 1 721 ? -15.57 -27.312 12.992 1 93.25 721 SER B N 1
ATOM 12645 C CA . SER B 1 721 ? -14.203 -27.156 13.461 1 93.25 721 SER B CA 1
ATOM 12646 C C . SER B 1 721 ? -13.555 -28.5 13.773 1 93.25 721 SER B C 1
ATOM 12648 O O . SER B 1 721 ? -12.344 -28.656 13.648 1 93.25 721 SER B O 1
ATOM 12650 N N . TYR B 1 722 ? -14.375 -29.484 14.094 1 92.5 722 TYR B N 1
ATOM 12651 C CA . TYR B 1 722 ? -13.844 -30.812 14.375 1 92.5 722 TYR B CA 1
ATOM 12652 C C . TYR B 1 722 ? -13.383 -31.5 13.094 1 92.5 722 TYR B C 1
ATOM 12654 O O . TYR B 1 722 ? -12.289 -32.062 13.047 1 92.5 722 TYR B O 1
ATOM 12662 N N . VAL B 1 723 ? -14.18 -31.406 12.117 1 92 723 VAL B N 1
ATOM 12663 C CA . VAL B 1 723 ? -13.82 -32 10.844 1 92 723 VAL B CA 1
ATOM 12664 C C . VAL B 1 723 ? -12.68 -31.219 10.203 1 92 723 VAL B C 1
ATOM 12666 O O . VAL B 1 723 ? -11.828 -31.781 9.516 1 92 723 VAL B O 1
ATOM 12669 N N . GLY B 1 724 ? -12.664 -29.906 10.461 1 94.31 724 GLY B N 1
ATOM 12670 C CA . GLY B 1 724 ? -11.547 -29.094 9.992 1 94.31 724 GLY B CA 1
ATOM 12671 C C . GLY B 1 724 ? -10.227 -29.484 10.641 1 94.31 724 GLY B C 1
ATOM 12672 O O . GLY B 1 724 ? -9.195 -29.531 9.969 1 94.31 724 GLY B O 1
ATOM 12673 N N . LEU B 1 725 ? -10.266 -29.734 11.922 1 96.5 725 LEU B N 1
ATOM 12674 C CA . LEU B 1 725 ? -9.07 -30.156 12.641 1 96.5 725 LEU B CA 1
ATOM 12675 C C . LEU B 1 725 ? -8.562 -31.5 12.102 1 96.5 725 LEU B C 1
ATOM 12677 O O . LEU B 1 725 ? -7.359 -31.688 11.914 1 96.5 725 LEU B O 1
ATOM 12681 N N . LEU B 1 726 ? -9.477 -32.375 11.836 1 94.5 726 LEU B N 1
ATOM 12682 C CA . LEU B 1 726 ? -9.102 -33.656 11.266 1 94.5 726 LEU B CA 1
ATOM 12683 C C . LEU B 1 726 ? -8.453 -33.469 9.898 1 94.5 726 LEU B C 1
ATOM 12685 O O . LEU B 1 726 ? -7.457 -34.156 9.586 1 94.5 726 LEU B O 1
ATOM 12689 N N . PHE B 1 727 ? -8.945 -32.625 9.141 1 95.69 727 PHE B N 1
ATOM 12690 C CA . PHE B 1 727 ? -8.406 -32.344 7.809 1 95.69 727 PHE B CA 1
ATOM 12691 C C . PHE B 1 727 ? -6.969 -31.844 7.895 1 95.69 727 PHE B C 1
ATOM 12693 O O . PHE B 1 727 ? -6.086 -32.344 7.199 1 95.69 727 PHE B O 1
ATOM 12700 N N . PHE B 1 728 ? -6.727 -30.906 8.742 1 97.5 728 PHE B N 1
ATOM 12701 C CA . PHE B 1 728 ? -5.398 -30.312 8.812 1 97.5 728 PHE B CA 1
ATOM 12702 C C . PHE B 1 728 ? -4.395 -31.281 9.43 1 97.5 728 PHE B C 1
ATOM 12704 O O . PHE B 1 728 ? -3.221 -31.281 9.055 1 97.5 728 PHE B O 1
ATOM 12711 N N . LEU B 1 729 ? -4.848 -32.094 10.32 1 95.75 729 LEU B N 1
ATOM 12712 C CA . LEU B 1 729 ? -3.961 -33.094 10.883 1 95.75 729 LEU B CA 1
ATOM 12713 C C . LEU B 1 729 ? -3.545 -34.125 9.82 1 95.75 729 LEU B C 1
ATOM 12715 O O . LEU B 1 729 ? -2.363 -34.438 9.703 1 95.75 729 LEU B O 1
ATOM 12719 N N . CYS B 1 730 ? -4.508 -34.562 9.039 1 94.5 730 CYS B N 1
ATOM 12720 C CA . CYS B 1 730 ? -4.219 -35.5 7.977 1 94.5 730 CYS B CA 1
ATOM 12721 C C . CYS B 1 730 ? -3.402 -34.844 6.867 1 94.5 730 CYS B C 1
ATOM 12723 O O . CYS B 1 730 ? -2.49 -35.469 6.312 1 94.5 730 CYS B O 1
ATOM 12725 N N . ALA B 1 731 ? -3.734 -33.656 6.602 1 95.5 731 ALA B N 1
ATOM 12726 C CA . ALA B 1 731 ? -3.025 -32.938 5.547 1 95.5 731 ALA B CA 1
ATOM 12727 C C . ALA B 1 731 ? -1.557 -32.719 5.906 1 95.5 731 ALA B C 1
ATOM 12729 O O . ALA B 1 731 ? -0.681 -32.812 5.043 1 95.5 731 ALA B O 1
ATOM 12730 N N . GLU B 1 732 ? -1.276 -32.406 7.148 1 95.38 732 GLU B N 1
ATOM 12731 C CA . GLU B 1 732 ? 0.111 -32.219 7.562 1 95.38 732 GLU B CA 1
ATOM 12732 C C . GLU B 1 732 ? 0.928 -33.5 7.344 1 95.38 732 GLU B C 1
ATOM 12734 O O . GLU B 1 732 ? 2.051 -33.438 6.836 1 95.38 732 GLU B O 1
ATOM 12739 N N . VAL B 1 733 ? 0.362 -34.594 7.602 1 93.62 733 VAL B N 1
ATOM 12740 C CA . VAL B 1 733 ? 1.061 -35.875 7.465 1 93.62 733 VAL B CA 1
ATOM 12741 C C . VAL B 1 733 ? 1.279 -36.188 5.988 1 93.62 733 VAL B C 1
ATOM 12743 O O . VAL B 1 733 ? 2.387 -36.562 5.582 1 93.62 733 VAL B O 1
ATOM 12746 N N . VAL B 1 734 ? 0.289 -36 5.242 1 92.38 734 VAL B N 1
ATOM 12747 C CA . VAL B 1 734 ? 0.34 -36.375 3.828 1 92.38 734 VAL B CA 1
ATOM 12748 C C . VAL B 1 734 ? 1.328 -35.469 3.098 1 92.38 734 VAL B C 1
ATOM 12750 O O . VAL B 1 734 ? 2.162 -35.938 2.324 1 92.38 734 VAL B O 1
ATOM 12753 N N . PHE B 1 735 ? 1.324 -34.219 3.354 1 92.44 735 PHE B N 1
ATOM 12754 C CA . PHE B 1 735 ? 2.172 -33.281 2.609 1 92.44 735 PHE B CA 1
ATOM 12755 C C . PHE B 1 735 ? 3.604 -33.312 3.129 1 92.44 735 PHE B C 1
ATOM 12757 O O . PHE B 1 735 ? 4.551 -33.125 2.367 1 92.44 735 PHE B O 1
ATOM 12764 N N . ARG B 1 736 ? 3.775 -33.531 4.398 1 91.69 736 ARG B N 1
ATOM 12765 C CA . ARG B 1 736 ? 5.133 -33.75 4.883 1 91.69 736 ARG B CA 1
ATOM 12766 C C . ARG B 1 736 ? 5.766 -34.969 4.203 1 91.69 736 ARG B C 1
ATOM 12768 O O . ARG B 1 736 ? 6.926 -34.906 3.789 1 91.69 736 ARG B O 1
ATOM 12775 N N . ARG B 1 737 ? 4.98 -35.969 4.094 1 89.81 737 ARG B N 1
ATOM 12776 C CA . ARG B 1 737 ? 5.492 -37.188 3.441 1 89.81 737 ARG B CA 1
ATOM 12777 C C . ARG B 1 737 ? 5.805 -36.906 1.973 1 89.81 737 ARG B C 1
ATOM 12779 O O . ARG B 1 737 ? 6.828 -37.375 1.46 1 89.81 737 ARG B O 1
ATOM 12786 N N . HIS B 1 738 ? 4.969 -36.219 1.399 1 88.75 738 HIS B N 1
ATOM 12787 C CA . HIS B 1 738 ? 5.16 -35.938 -0.018 1 88.75 738 HIS B CA 1
ATOM 12788 C C . HIS B 1 738 ? 6.422 -35.125 -0.25 1 88.75 738 HIS B C 1
ATOM 12790 O O . HIS B 1 738 ? 7.211 -35.438 -1.148 1 88.75 738 HIS B O 1
ATOM 12796 N N . TYR B 1 739 ? 6.723 -34.125 0.514 1 87.56 739 TYR B N 1
ATOM 12797 C CA . TYR B 1 739 ? 7.887 -33.25 0.326 1 87.56 739 TYR B CA 1
ATOM 12798 C C . TYR B 1 739 ? 9.164 -33.969 0.743 1 87.56 739 TYR B C 1
ATOM 12800 O O . TYR B 1 739 ? 10.234 -33.719 0.184 1 87.56 739 TYR B O 1
ATOM 12808 N N . PHE B 1 740 ? 9.039 -34.938 1.66 1 87.12 740 PHE B N 1
ATOM 12809 C CA . PHE B 1 740 ? 10.234 -35.594 2.184 1 87.12 740 PHE B CA 1
ATOM 12810 C C . PHE B 1 740 ? 10.625 -36.781 1.314 1 87.12 740 PHE B C 1
ATOM 12812 O O . PHE B 1 740 ? 11.812 -37.062 1.145 1 87.12 740 PHE B O 1
ATOM 12819 N N . PHE B 1 741 ? 9.586 -37.406 0.663 1 86.38 741 PHE B N 1
ATOM 12820 C CA . PHE B 1 741 ? 9.922 -38.688 0.04 1 86.38 741 PHE B CA 1
ATOM 12821 C C . PHE B 1 741 ? 9.609 -38.656 -1.451 1 86.38 741 PHE B C 1
ATOM 12823 O O . PHE B 1 741 ? 10.047 -39.531 -2.199 1 86.38 741 PHE B O 1
ATOM 12830 N N . VAL B 1 742 ? 8.914 -37.719 -1.893 1 82.69 742 VAL B N 1
ATOM 12831 C CA . VAL B 1 742 ? 8.469 -37.781 -3.283 1 82.69 742 VAL B CA 1
ATOM 12832 C C . VAL B 1 742 ? 9.094 -36.656 -4.086 1 82.69 742 VAL B C 1
ATOM 12834 O O . VAL B 1 742 ? 9.617 -36.875 -5.184 1 82.69 742 VAL B O 1
ATOM 12837 N N . ASN B 1 743 ? 9.133 -35.406 -3.559 1 78 743 ASN B N 1
ATOM 12838 C CA . ASN B 1 743 ? 9.57 -34.25 -4.32 1 78 743 ASN B CA 1
ATOM 12839 C C . ASN B 1 743 ? 11.07 -34.281 -4.566 1 78 743 ASN B C 1
ATOM 12841 O O . ASN B 1 743 ? 11.852 -34.594 -3.664 1 78 743 ASN B O 1
ATOM 12845 N N . GLU B 1 744 ? 11.352 -33.969 -5.879 1 73.31 744 GLU B N 1
ATOM 12846 C CA . GLU B 1 744 ? 12.758 -33.969 -6.273 1 73.31 744 GLU B CA 1
ATOM 12847 C C . GLU B 1 744 ? 13.461 -32.719 -5.809 1 73.31 744 GLU B C 1
ATOM 12849 O O . GLU B 1 744 ? 12.812 -31.688 -5.559 1 73.31 744 GLU B O 1
ATOM 12854 N N . SER B 1 745 ? 14.711 -32.812 -5.715 1 67.44 745 SER B N 1
ATOM 12855 C CA . SER B 1 745 ? 15.555 -31.703 -5.289 1 67.44 745 SER B CA 1
ATOM 12856 C C . SER B 1 745 ? 15.484 -30.547 -6.285 1 67.44 745 SER B C 1
ATOM 12858 O O . SER B 1 745 ? 15.609 -29.375 -5.902 1 67.44 745 SER B O 1
ATOM 12860 N N . LYS B 1 746 ? 15.133 -30.922 -7.566 1 68.81 746 LYS B N 1
ATOM 12861 C CA . LYS B 1 746 ? 15.039 -29.875 -8.578 1 68.81 746 LYS B CA 1
ATOM 12862 C C . LYS B 1 746 ? 13.859 -28.938 -8.297 1 68.81 746 LYS B C 1
ATOM 12864 O O . LYS B 1 746 ? 13.953 -27.734 -8.523 1 68.81 746 LYS B O 1
ATOM 12869 N N . TRP B 1 747 ? 12.906 -29.531 -7.773 1 73.06 747 TRP B N 1
ATOM 12870 C CA . TRP B 1 747 ? 11.742 -28.734 -7.402 1 73.06 747 TRP B CA 1
ATOM 12871 C C . TRP B 1 747 ? 12.086 -27.734 -6.305 1 73.06 747 TRP B C 1
ATOM 12873 O O . TRP B 1 747 ? 11.656 -26.578 -6.344 1 73.06 747 TRP B O 1
ATOM 12883 N N . ALA B 1 748 ? 12.977 -28.094 -5.449 1 74.19 748 ALA B N 1
ATOM 12884 C CA . ALA B 1 748 ? 13.344 -27.266 -4.305 1 74.19 748 ALA B CA 1
ATOM 12885 C C . ALA B 1 748 ? 14.172 -26.047 -4.746 1 74.19 748 ALA B C 1
ATOM 12887 O O . ALA B 1 748 ? 14.109 -25 -4.121 1 74.19 748 ALA B O 1
ATOM 12888 N N . THR B 1 749 ? 14.789 -26.219 -5.863 1 72.44 749 THR B N 1
ATOM 12889 C CA . THR B 1 749 ? 15.641 -25.125 -6.324 1 72.44 749 THR B CA 1
ATOM 12890 C C . THR B 1 749 ? 14.812 -24.062 -7.031 1 72.44 749 THR B C 1
ATOM 12892 O O . THR B 1 749 ? 15.102 -22.875 -6.926 1 72.44 749 THR B O 1
ATOM 12895 N N . VAL B 1 750 ? 13.734 -24.516 -7.617 1 71.94 750 VAL B N 1
ATOM 12896 C CA . VAL B 1 750 ? 12.922 -23.594 -8.398 1 71.94 750 VAL B CA 1
ATOM 12897 C C . VAL B 1 750 ? 11.914 -22.891 -7.496 1 71.94 750 VAL B C 1
ATOM 12899 O O . VAL B 1 750 ? 11.617 -21.703 -7.688 1 71.94 750 VAL B O 1
ATOM 12902 N N . ASN B 1 751 ? 11.477 -23.672 -6.543 1 69.38 751 ASN B N 1
ATOM 12903 C CA . ASN B 1 751 ? 10.445 -23.125 -5.648 1 69.38 751 ASN B CA 1
ATOM 12904 C C . ASN B 1 751 ? 11.023 -22.797 -4.277 1 69.38 751 ASN B C 1
ATOM 12906 O O . ASN B 1 751 ? 10.578 -23.328 -3.264 1 69.38 751 ASN B O 1
ATOM 12910 N N . SER B 1 752 ? 11.945 -21.844 -4.242 1 71.06 752 SER B N 1
ATOM 12911 C CA . SER B 1 752 ? 12.617 -21.594 -2.973 1 71.06 752 SER B CA 1
ATOM 12912 C C . SER B 1 752 ? 12.477 -20.125 -2.562 1 71.06 752 SER B C 1
ATOM 12914 O O . SER B 1 752 ? 13.07 -19.688 -1.572 1 71.06 752 SER B O 1
ATOM 12916 N N . THR B 1 753 ? 11.578 -19.359 -3.172 1 81.88 753 THR B N 1
ATOM 12917 C CA . THR B 1 753 ? 11.602 -17.922 -2.883 1 81.88 753 THR B CA 1
ATOM 12918 C C . THR B 1 753 ? 10.602 -17.578 -1.784 1 81.88 753 THR B C 1
ATOM 12920 O O . THR B 1 753 ? 10.719 -16.531 -1.14 1 81.88 753 THR B O 1
ATOM 12923 N N . GLY B 1 754 ? 9.641 -18.406 -1.436 1 85.31 754 GLY B N 1
ATOM 12924 C CA . GLY B 1 754 ? 8.656 -18.141 -0.393 1 85.31 754 GLY B CA 1
ATOM 12925 C C . GLY B 1 754 ? 7.777 -16.938 -0.685 1 85.31 754 GLY B C 1
ATOM 12926 O O . GLY B 1 754 ? 7.285 -16.281 0.236 1 85.31 754 GLY B O 1
ATOM 12927 N N . ILE B 1 755 ? 7.465 -16.578 -1.854 1 88.19 755 ILE B N 1
ATOM 12928 C CA . ILE B 1 755 ? 6.781 -15.344 -2.24 1 88.19 755 ILE B CA 1
ATOM 12929 C C . ILE B 1 755 ? 5.281 -15.484 -1.983 1 88.19 755 ILE B C 1
ATOM 12931 O O . ILE B 1 755 ? 4.547 -14.492 -1.985 1 88.19 755 ILE B O 1
ATOM 12935 N N . PHE B 1 756 ? 4.836 -16.688 -1.556 1 91.12 756 PHE B N 1
ATOM 12936 C CA . PHE B 1 756 ? 3.414 -16.938 -1.345 1 91.12 756 PHE B CA 1
ATOM 12937 C C . PHE B 1 756 ? 2.945 -16.297 -0.04 1 91.12 756 PHE B C 1
ATOM 12939 O O . PHE B 1 756 ? 1.762 -15.992 0.115 1 91.12 756 PHE B O 1
ATOM 12946 N N . TRP B 1 757 ? 3.83 -16.094 0.903 1 93.62 757 TRP B N 1
ATOM 12947 C CA . TRP B 1 757 ? 3.432 -15.766 2.27 1 93.62 757 TRP B CA 1
ATOM 12948 C C . TRP B 1 757 ? 2.768 -14.398 2.33 1 93.62 757 TRP B C 1
ATOM 12950 O O . TRP B 1 757 ? 1.717 -14.234 2.957 1 93.62 757 TRP B O 1
ATOM 12960 N N . PRO B 1 758 ? 3.322 -13.359 1.72 1 91.69 758 PRO B N 1
ATOM 12961 C CA . PRO B 1 758 ? 2.66 -12.055 1.822 1 91.69 758 PRO B CA 1
ATOM 12962 C C . PRO B 1 758 ? 1.241 -12.07 1.257 1 91.69 758 PRO B C 1
ATOM 12964 O O . PRO B 1 758 ? 0.342 -11.438 1.821 1 91.69 758 PRO B O 1
ATOM 12967 N N . THR B 1 759 ? 1.048 -12.75 0.168 1 92.69 759 THR B N 1
ATOM 12968 C CA . THR B 1 759 ? -0.291 -12.859 -0.4 1 92.69 759 THR B CA 1
ATOM 12969 C C . THR B 1 759 ? -1.194 -13.695 0.501 1 92.69 759 THR B C 1
ATOM 12971 O O . THR B 1 759 ? -2.371 -13.375 0.681 1 92.69 759 THR B O 1
ATOM 12974 N N . LEU B 1 760 ? -0.654 -14.766 1.043 1 94.88 760 LEU B N 1
ATOM 12975 C CA . LEU B 1 760 ? -1.396 -15.617 1.966 1 94.88 760 LEU B CA 1
ATOM 12976 C C . LEU B 1 760 ? -1.828 -14.836 3.201 1 94.88 760 LEU B C 1
ATOM 12978 O O . LEU B 1 760 ? -2.941 -15.016 3.699 1 94.88 760 LEU B O 1
ATOM 12982 N N . PHE B 1 761 ? -0.984 -13.891 3.754 1 95.25 761 PHE B N 1
ATOM 12983 C CA . PHE B 1 761 ? -1.312 -13.047 4.895 1 95.25 761 PHE B CA 1
ATOM 12984 C C . PHE B 1 761 ? -2.527 -12.18 4.594 1 95.25 761 PHE B C 1
ATOM 12986 O O . PHE B 1 761 ? -3.432 -12.062 5.426 1 95.25 761 PHE B O 1
ATOM 12993 N N . ASN B 1 762 ? -2.535 -11.641 3.375 1 93.75 762 ASN B N 1
ATOM 12994 C CA . ASN B 1 762 ? -3.67 -10.812 2.986 1 93.75 762 ASN B CA 1
ATOM 12995 C C . ASN B 1 762 ? -4.957 -11.633 2.902 1 93.75 762 ASN B C 1
ATOM 12997 O O . ASN B 1 762 ? -6.031 -11.148 3.266 1 93.75 762 ASN B O 1
ATOM 13001 N N . PHE B 1 763 ? -4.816 -12.812 2.443 1 95.19 763 PHE B N 1
ATOM 13002 C CA . PHE B 1 763 ? -5.992 -13.664 2.328 1 95.19 763 PHE B CA 1
ATOM 13003 C C . PHE B 1 763 ? -6.48 -14.102 3.705 1 95.19 763 PHE B C 1
ATOM 13005 O O . PHE B 1 763 ? -7.684 -14.266 3.92 1 95.19 763 PHE B O 1
ATOM 13012 N N . ILE B 1 764 ? -5.578 -14.336 4.656 1 96.06 764 ILE B N 1
ATOM 13013 C CA . ILE B 1 764 ? -5.969 -14.703 6.012 1 96.06 764 ILE B CA 1
ATOM 13014 C C . ILE B 1 764 ? -6.762 -13.562 6.645 1 96.06 764 ILE B C 1
ATOM 13016 O O . ILE B 1 764 ? -7.777 -13.789 7.305 1 96.06 764 ILE B O 1
ATOM 13020 N N . ILE B 1 765 ? -6.32 -12.344 6.402 1 95.06 765 ILE B N 1
ATOM 13021 C CA . ILE B 1 765 ? -7.047 -11.188 6.902 1 95.06 765 ILE B CA 1
ATOM 13022 C C . ILE B 1 765 ? -8.406 -11.094 6.219 1 95.06 765 ILE B C 1
ATOM 13024 O O . ILE B 1 765 ? -9.414 -10.781 6.859 1 95.06 765 ILE B O 1
ATOM 13028 N N . GLY B 1 766 ? -8.414 -11.383 4.918 1 92.75 766 GLY B N 1
ATOM 13029 C CA . GLY B 1 766 ? -9.68 -11.43 4.207 1 92.75 766 GLY B CA 1
ATOM 13030 C C . GLY B 1 766 ? -10.641 -12.461 4.77 1 92.75 766 GLY B C 1
ATOM 13031 O O . GLY B 1 766 ? -11.852 -12.219 4.848 1 92.75 766 GLY B O 1
ATOM 13032 N N . ALA B 1 767 ? -10.109 -13.578 5.184 1 93.75 767 ALA B N 1
ATOM 13033 C CA . ALA B 1 767 ? -10.938 -14.625 5.773 1 93.75 767 ALA B CA 1
ATOM 13034 C C . ALA B 1 767 ? -11.562 -14.156 7.086 1 93.75 767 ALA B C 1
ATOM 13036 O O . ALA B 1 767 ? -12.734 -14.438 7.355 1 93.75 767 ALA B O 1
ATOM 13037 N N . LEU B 1 768 ? -10.805 -13.469 7.891 1 95.12 768 LEU B N 1
ATOM 13038 C CA . LEU B 1 768 ? -11.32 -12.938 9.148 1 95.12 768 LEU B CA 1
ATOM 13039 C C . LEU B 1 768 ? -12.43 -11.922 8.883 1 95.12 768 LEU B C 1
ATOM 13041 O O . LEU B 1 768 ? -13.461 -11.93 9.562 1 95.12 768 LEU B O 1
ATOM 13045 N N . PHE B 1 769 ? -12.195 -11.133 7.875 1 90.94 769 PHE B N 1
ATOM 13046 C CA . PHE B 1 769 ? -13.18 -10.109 7.539 1 90.94 769 PHE B CA 1
ATOM 13047 C C . PHE B 1 769 ? -14.484 -10.742 7.07 1 90.94 769 PHE B C 1
ATOM 13049 O O . PHE B 1 769 ? -15.57 -10.336 7.488 1 90.94 769 PHE B O 1
ATOM 13056 N N . ILE B 1 770 ? -14.359 -11.742 6.246 1 86.38 770 ILE B N 1
ATOM 13057 C CA . ILE B 1 770 ? -15.539 -12.438 5.746 1 86.38 770 ILE B CA 1
ATOM 13058 C C . ILE B 1 770 ? -16.266 -13.133 6.898 1 86.38 770 ILE B C 1
ATOM 13060 O O . ILE B 1 770 ? -17.484 -13.117 6.969 1 86.38 770 ILE B O 1
ATOM 13064 N N . ALA B 1 771 ? -15.57 -13.742 7.777 1 90.56 771 ALA B N 1
ATOM 13065 C CA . ALA B 1 771 ? -16.141 -14.43 8.93 1 90.56 771 ALA B CA 1
ATOM 13066 C C . ALA B 1 771 ? -16.891 -13.461 9.828 1 90.56 771 ALA B C 1
ATOM 13068 O O . ALA B 1 771 ? -18.016 -13.75 10.273 1 90.56 771 ALA B O 1
ATOM 13069 N N . GLN B 1 772 ? -16.391 -12.336 10.094 1 91.12 772 GLN B N 1
ATOM 13070 C CA . GLN B 1 772 ? -17.016 -11.352 10.984 1 91.12 772 GLN B CA 1
ATOM 13071 C C . GLN B 1 772 ? -18.234 -10.711 10.336 1 91.12 772 GLN B C 1
ATOM 13073 O O . GLN B 1 772 ? -19.25 -10.484 11 1 91.12 772 GLN B O 1
ATOM 13078 N N . CYS B 1 773 ? -18.094 -10.438 9.008 1 81.88 773 CYS B N 1
ATOM 13079 C CA . CYS B 1 773 ? -19.234 -9.883 8.305 1 81.88 773 CYS B CA 1
ATOM 13080 C C . CYS B 1 773 ? -20.391 -10.875 8.25 1 81.88 773 CYS B C 1
ATOM 13082 O O . CYS B 1 773 ? -21.562 -10.492 8.367 1 81.88 773 CYS B O 1
ATOM 13084 N N . THR B 1 774 ? -20.078 -12.141 8.086 1 81.62 774 THR B N 1
ATOM 13085 C CA . THR B 1 774 ? -21.109 -13.172 8.062 1 81.62 774 THR B CA 1
ATOM 13086 C C . THR B 1 774 ? -21.781 -13.305 9.438 1 81.62 774 THR B C 1
ATOM 13088 O O . THR B 1 774 ? -23 -13.461 9.523 1 81.62 774 THR B O 1
ATOM 13091 N N . LEU B 1 775 ? -21.062 -13.234 10.469 1 86.12 775 LEU B N 1
ATOM 13092 C CA . LEU B 1 775 ? -21.625 -13.32 11.82 1 86.12 775 LEU B CA 1
ATOM 13093 C C . LEU B 1 775 ? -22.516 -12.117 12.117 1 86.12 775 LEU B C 1
ATOM 13095 O O . LEU B 1 775 ? -23.578 -12.266 12.727 1 86.12 775 LEU B O 1
ATOM 13099 N N . ILE B 1 776 ? -22.047 -10.93 11.695 1 80.38 776 ILE B N 1
ATOM 13100 C CA . ILE B 1 776 ? -22.828 -9.719 11.914 1 80.38 776 ILE B CA 1
ATOM 13101 C C . ILE B 1 776 ? -24.156 -9.82 11.148 1 80.38 776 ILE B C 1
ATOM 13103 O O . ILE B 1 776 ? -25.203 -9.406 11.648 1 80.38 776 ILE B O 1
ATOM 13107 N N . GLY B 1 777 ? -24.047 -10.328 9.922 1 74.88 777 GLY B N 1
ATOM 13108 C CA . GLY B 1 777 ? -25.266 -10.547 9.156 1 74.88 777 GLY B CA 1
ATOM 13109 C C . GLY B 1 777 ? -26.234 -11.492 9.844 1 74.88 777 GLY B C 1
ATOM 13110 O O . GLY B 1 777 ? -27.438 -11.242 9.859 1 74.88 777 GLY B O 1
ATOM 13111 N N . LEU B 1 778 ? -25.812 -12.5 10.484 1 78.56 778 LEU B N 1
ATOM 13112 C CA . LEU B 1 778 ? -26.641 -13.477 11.172 1 78.56 778 LEU B CA 1
ATOM 13113 C C . LEU B 1 778 ? -27.203 -12.898 12.461 1 78.56 778 LEU B C 1
ATOM 13115 O O . LEU B 1 778 ? -28.359 -13.172 12.82 1 78.56 778 LEU B O 1
ATOM 13119 N N . LEU B 1 779 ? -26.406 -12.172 13.188 1 79.62 779 LEU B N 1
ATOM 13120 C CA . LEU B 1 779 ? -26.859 -11.547 14.422 1 79.62 779 LEU B CA 1
ATOM 13121 C C . LEU B 1 779 ? -27.953 -10.523 14.141 1 79.62 779 LEU B C 1
ATOM 13123 O O . LEU B 1 779 ? -28.891 -10.375 14.93 1 79.62 779 LEU B O 1
ATOM 13127 N N . SER B 1 780 ? -27.766 -9.852 13.031 1 72.31 780 SER B N 1
ATOM 13128 C CA . SER B 1 780 ? -28.797 -8.883 12.656 1 72.31 780 SER B CA 1
ATOM 13129 C C . SER B 1 780 ? -30.109 -9.57 12.328 1 72.31 780 SER B C 1
ATOM 13131 O O . SER B 1 780 ? -31.188 -9.047 12.648 1 72.31 780 SER B O 1
ATOM 13133 N N . LEU B 1 781 ? -30.109 -10.758 11.828 1 68.56 781 LEU B N 1
ATOM 13134 C CA . LEU B 1 781 ? -31.297 -11.523 11.469 1 68.56 781 LEU B CA 1
ATOM 13135 C C . LEU B 1 781 ? -31.969 -12.094 12.711 1 68.56 781 LEU B C 1
ATOM 13137 O O . LEU B 1 781 ? -33.188 -12.188 12.766 1 68.56 781 LEU B O 1
ATOM 13141 N N . LYS B 1 782 ? -31.156 -12.375 13.625 1 74.81 782 LYS B N 1
ATOM 13142 C CA . LYS B 1 782 ? -31.719 -12.984 14.836 1 74.81 782 LYS B CA 1
ATOM 13143 C C . LYS B 1 782 ? -32.125 -11.914 15.836 1 74.81 782 LYS B C 1
ATOM 13145 O O . LYS B 1 782 ? -32.531 -12.234 16.969 1 74.81 782 LYS B O 1
ATOM 13150 N N . GLY B 1 783 ? -32.219 -10.656 15.391 1 67.31 783 GLY B N 1
ATOM 13151 C CA . GLY B 1 783 ? -32.75 -9.562 16.188 1 67.31 783 GLY B CA 1
ATOM 13152 C C . GLY B 1 783 ? -32.062 -9.406 17.516 1 67.31 783 GLY B C 1
ATOM 13153 O O . GLY B 1 783 ? -32.719 -9.305 18.562 1 67.31 783 GLY B O 1
ATOM 13154 N N . VAL B 1 784 ? -30.797 -9.492 17.469 1 69.06 784 VAL B N 1
ATOM 13155 C CA . VAL B 1 784 ? -30.047 -9.352 18.703 1 69.06 784 VAL B CA 1
ATOM 13156 C C . VAL B 1 784 ? -30.156 -7.918 19.234 1 69.06 784 VAL B C 1
ATOM 13158 O O . VAL B 1 784 ? -30.516 -7.008 18.469 1 69.06 784 VAL B O 1
ATOM 13161 N N . GLY B 1 785 ? -30.078 -7.719 20.484 1 65.44 785 GLY B N 1
ATOM 13162 C CA . GLY B 1 785 ? -30.109 -6.402 21.094 1 65.44 785 GLY B CA 1
ATOM 13163 C C . GLY B 1 785 ? -29.062 -5.457 20.516 1 65.44 785 GLY B C 1
ATOM 13164 O O . GLY B 1 785 ? -28.188 -5.879 19.766 1 65.44 785 GLY B O 1
ATOM 13165 N N . VAL B 1 786 ? -29.219 -4.246 20.719 1 67.38 786 VAL B N 1
ATOM 13166 C CA . VAL B 1 786 ? -28.359 -3.189 20.172 1 67.38 786 VAL B CA 1
ATOM 13167 C C . VAL B 1 786 ? -26.938 -3.35 20.688 1 67.38 786 VAL B C 1
ATOM 13169 O O . VAL B 1 786 ? -25.984 -3.207 19.938 1 67.38 786 VAL B O 1
ATOM 13172 N N . LEU B 1 787 ? -26.812 -3.727 21.906 1 74.81 787 LEU B N 1
ATOM 13173 C CA . LEU B 1 787 ? -25.484 -3.793 22.5 1 74.81 787 LEU B CA 1
ATOM 13174 C C . LEU B 1 787 ? -24.672 -4.934 21.906 1 74.81 787 LEU B C 1
ATOM 13176 O O . LEU B 1 787 ? -23.531 -4.727 21.469 1 74.81 787 LEU B O 1
ATOM 13180 N N . PRO B 1 788 ? -25.312 -6.129 21.828 1 78.81 788 PRO B N 1
ATOM 13181 C CA . PRO B 1 788 ? -24.531 -7.203 21.203 1 78.81 788 PRO B CA 1
ATOM 13182 C C . PRO B 1 788 ? -24.219 -6.941 19.734 1 78.81 788 PRO B C 1
ATOM 13184 O O . PRO B 1 788 ? -23.172 -7.355 19.234 1 78.81 788 PRO B O 1
ATOM 13187 N N . PHE B 1 789 ? -25.016 -6.219 19.125 1 77.44 789 PHE B N 1
ATOM 13188 C CA . PHE B 1 789 ? -24.797 -5.902 17.719 1 77.44 789 PHE B CA 1
ATOM 13189 C C . PHE B 1 789 ? -23.625 -4.941 17.562 1 77.44 789 PHE B C 1
ATOM 13191 O O . PHE B 1 789 ? -22.781 -5.121 16.672 1 77.44 789 PHE B O 1
ATOM 13198 N N . VAL B 1 790 ? -23.516 -3.975 18.453 1 75.81 790 VAL B N 1
ATOM 13199 C CA . VAL B 1 790 ? -22.438 -2.986 18.375 1 75.81 790 VAL B CA 1
ATOM 13200 C C . VAL B 1 790 ? -21.109 -3.645 18.719 1 75.81 790 VAL B C 1
ATOM 13202 O O . VAL B 1 790 ? -20.094 -3.377 18.062 1 75.81 790 VAL B O 1
ATOM 13205 N N . VAL B 1 791 ? -21.156 -4.523 19.609 1 82.31 791 VAL B N 1
ATOM 13206 C CA . VAL B 1 791 ? -19.922 -5.207 20 1 82.31 791 VAL B CA 1
ATOM 13207 C C . VAL B 1 791 ? -19.484 -6.137 18.859 1 82.31 791 VAL B C 1
ATOM 13209 O O . VAL B 1 791 ? -18.297 -6.246 18.578 1 82.31 791 VAL B O 1
ATOM 13212 N N . GLY B 1 792 ? -20.469 -6.75 18.234 1 82.81 792 GLY B N 1
ATOM 13213 C CA . GLY B 1 792 ? -20.141 -7.59 17.094 1 82.81 792 GLY B CA 1
ATOM 13214 C C . GLY B 1 792 ? -19.609 -6.805 15.914 1 82.81 792 GLY B C 1
ATOM 13215 O O . GLY B 1 792 ? -18.688 -7.254 15.227 1 82.81 792 GLY B O 1
ATOM 13216 N N . ALA B 1 793 ? -20.031 -5.586 15.852 1 80.06 793 ALA B N 1
ATOM 13217 C CA . ALA B 1 793 ? -19.672 -4.746 14.711 1 80.06 793 ALA B CA 1
ATOM 13218 C C . ALA B 1 793 ? -18.297 -4.113 14.906 1 80.06 793 ALA B C 1
ATOM 13220 O O . ALA B 1 793 ? -17.672 -3.648 13.945 1 80.06 793 ALA B O 1
ATOM 13221 N N . THR B 1 794 ? -17.719 -4.137 16.047 1 84.06 794 THR B N 1
ATOM 13222 C CA . THR B 1 794 ? -16.422 -3.555 16.328 1 84.06 794 THR B CA 1
ATOM 13223 C C . THR B 1 794 ? -15.305 -4.508 15.898 1 84.06 794 THR B C 1
ATOM 13225 O O . THR B 1 794 ? -14.164 -4.086 15.695 1 84.06 794 THR B O 1
ATOM 13228 N N . LEU B 1 795 ? -15.664 -5.691 15.695 1 89.31 795 LEU B N 1
ATOM 13229 C CA . LEU B 1 795 ? -14.656 -6.707 15.422 1 89.31 795 LEU B CA 1
ATOM 13230 C C . LEU B 1 795 ? -14.016 -6.488 14.055 1 89.31 795 LEU B C 1
ATOM 13232 O O . LEU B 1 795 ? -12.797 -6.59 13.914 1 89.31 795 LEU B O 1
ATOM 13236 N N . PRO B 1 796 ? -14.805 -6.199 13 1 88.56 796 PRO B N 1
ATOM 13237 C CA . PRO B 1 796 ? -14.148 -5.926 11.719 1 88.56 796 PRO B CA 1
ATOM 13238 C C . PRO B 1 796 ? -13.211 -4.719 11.781 1 88.56 796 PRO B C 1
ATOM 13240 O O . PRO B 1 796 ? -12.195 -4.688 11.094 1 88.56 796 PRO B O 1
ATOM 13243 N N . PHE B 1 797 ? -13.492 -3.791 12.617 1 82.44 797 PHE B N 1
ATOM 13244 C CA . PHE B 1 797 ? -12.625 -2.631 12.781 1 82.44 797 PHE B CA 1
ATOM 13245 C C . PHE B 1 797 ? -11.328 -3.018 13.477 1 82.44 797 PHE B C 1
ATOM 13247 O O . PHE B 1 797 ? -10.258 -2.492 13.148 1 82.44 797 PHE B O 1
ATOM 13254 N N . CYS B 1 798 ? -11.484 -3.91 14.383 1 85.06 798 CYS B N 1
ATOM 13255 C CA . CYS B 1 798 ? -10.281 -4.402 15.047 1 85.06 798 CYS B CA 1
ATOM 13256 C C . CYS B 1 798 ? -9.383 -5.148 14.07 1 85.06 798 CYS B C 1
ATOM 13258 O O . CYS B 1 798 ? -8.156 -5.043 14.141 1 85.06 798 CYS B O 1
ATOM 13260 N N . THR B 1 799 ? -9.992 -5.848 13.164 1 91.31 799 THR B N 1
ATOM 13261 C CA . THR B 1 799 ? -9.219 -6.582 12.172 1 91.31 799 THR B CA 1
ATOM 13262 C C . THR B 1 799 ? -8.516 -5.621 11.211 1 91.31 799 THR B C 1
ATOM 13264 O O . THR B 1 799 ? -7.359 -5.832 10.852 1 91.31 799 THR B O 1
ATOM 13267 N N . LEU B 1 800 ? -9.195 -4.555 10.875 1 87.12 800 LEU B N 1
ATOM 13268 C CA . LEU B 1 800 ? -8.578 -3.555 10.008 1 87.12 800 LEU B CA 1
ATOM 13269 C C . LEU B 1 800 ? -7.461 -2.818 10.734 1 87.12 800 LEU B C 1
ATOM 13271 O O . LEU B 1 800 ? -6.434 -2.494 10.133 1 87.12 800 LEU B O 1
ATOM 13275 N N . LEU B 1 801 ? -7.688 -2.621 12.023 1 82.19 801 LEU B N 1
ATOM 13276 C CA . LEU B 1 801 ? -6.648 -1.992 12.828 1 82.19 801 LEU B CA 1
ATOM 13277 C C . LEU B 1 801 ? -5.43 -2.9 12.961 1 82.19 801 LEU B C 1
ATOM 13279 O O . LEU B 1 801 ? -4.293 -2.428 12.93 1 82.19 801 LEU B O 1
ATOM 13283 N N . PHE B 1 802 ? -5.672 -4.145 13.078 1 88.69 802 PHE B N 1
ATOM 13284 C CA . PHE B 1 802 ? -4.578 -5.102 13.156 1 88.69 802 PHE B CA 1
ATOM 13285 C C . PHE B 1 802 ? -3.799 -5.141 11.852 1 88.69 802 PHE B C 1
ATOM 13287 O O . PHE B 1 802 ? -2.566 -5.203 11.852 1 88.69 802 PHE B O 1
ATOM 13294 N N . TYR B 1 803 ? -4.551 -5.113 10.711 1 89.5 803 TYR B N 1
ATOM 13295 C CA . TYR B 1 803 ? -3.891 -5.086 9.414 1 89.5 803 TYR B CA 1
ATOM 13296 C C . TYR B 1 803 ? -3.018 -3.848 9.273 1 89.5 803 TYR B C 1
ATOM 13298 O O . TYR B 1 803 ? -1.872 -3.934 8.82 1 89.5 803 TYR B O 1
ATOM 13306 N N . TRP B 1 804 ? -3.547 -2.73 9.734 1 83.5 804 TRP B N 1
ATOM 13307 C CA . TRP B 1 804 ? -2.805 -1.476 9.68 1 83.5 804 TRP B CA 1
ATOM 13308 C C . TRP B 1 804 ? -1.604 -1.51 10.625 1 83.5 804 TRP B C 1
ATOM 13310 O O . TRP B 1 804 ? -0.533 -0.998 10.289 1 83.5 804 TRP B O 1
ATOM 13320 N N . TYR B 1 805 ? -1.797 -2.143 11.711 1 83.75 805 TYR B N 1
ATOM 13321 C CA . TYR B 1 805 ? -0.728 -2.285 12.695 1 83.75 805 TYR B CA 1
ATOM 13322 C C . TYR B 1 805 ? 0.432 -3.092 12.125 1 83.75 805 TYR B C 1
ATOM 13324 O O . TYR B 1 805 ? 1.587 -2.666 12.195 1 83.75 805 TYR B O 1
ATOM 13332 N N . VAL B 1 806 ? 0.166 -4.148 11.5 1 87.56 806 VAL B N 1
ATOM 13333 C CA . VAL B 1 806 ? 1.207 -5.035 11 1 87.56 806 VAL B CA 1
ATOM 13334 C C . VAL B 1 806 ? 1.84 -4.434 9.742 1 87.56 806 VAL B C 1
ATOM 13336 O O . VAL B 1 806 ? 3.055 -4.516 9.555 1 87.56 806 VAL B O 1
ATOM 13339 N N . ALA B 1 807 ? 1.039 -3.773 8.953 1 85.25 807 ALA B N 1
ATOM 13340 C CA . ALA B 1 807 ? 1.52 -3.27 7.668 1 85.25 807 ALA B CA 1
ATOM 13341 C C . ALA B 1 807 ? 2.301 -1.97 7.848 1 85.25 807 ALA B C 1
ATOM 13343 O O . ALA B 1 807 ? 3.334 -1.765 7.207 1 85.25 807 ALA B O 1
ATOM 13344 N N . THR B 1 808 ? 1.888 -1.089 8.797 1 77.75 808 THR B N 1
ATOM 13345 C CA . THR B 1 808 ? 2.455 0.254 8.844 1 77.75 808 THR B CA 1
ATOM 13346 C C . THR B 1 808 ? 3.371 0.412 10.055 1 77.75 808 THR B C 1
ATOM 13348 O O . THR B 1 808 ? 4.422 1.054 9.969 1 77.75 808 THR B O 1
ATOM 13351 N N . LEU B 1 809 ? 2.973 -0.224 11.164 1 78.31 809 LEU B N 1
ATOM 13352 C CA . LEU B 1 809 ? 3.764 -0.002 12.367 1 78.31 809 LEU B CA 1
ATOM 13353 C C . LEU B 1 809 ? 4.898 -1.016 12.461 1 78.31 809 LEU B C 1
ATOM 13355 O O . LEU B 1 809 ? 6.047 -0.646 12.734 1 78.31 809 LEU B O 1
ATOM 13359 N N . LEU B 1 810 ? 4.602 -2.223 12.133 1 83.56 810 LEU B N 1
ATOM 13360 C CA . LEU B 1 810 ? 5.652 -3.232 12.195 1 83.56 810 LEU B CA 1
ATOM 13361 C C . LEU B 1 810 ? 6.355 -3.371 10.852 1 83.56 810 LEU B C 1
ATOM 13363 O O . LEU B 1 810 ? 7.5 -3.826 10.789 1 83.56 810 LEU B O 1
ATOM 13367 N N . CYS B 1 811 ? 5.812 -2.965 9.688 1 84.62 811 CYS B N 1
ATOM 13368 C CA . CYS B 1 811 ? 6.355 -2.961 8.336 1 84.62 811 CYS B CA 1
ATOM 13369 C C . CYS B 1 811 ? 6.922 -4.328 7.973 1 84.62 811 CYS B C 1
ATOM 13371 O O . CYS B 1 811 ? 8 -4.418 7.379 1 84.62 811 CYS B O 1
ATOM 13373 N N . TYR B 1 812 ? 6.258 -5.43 8.336 1 88.81 812 TYR B N 1
ATOM 13374 C CA . TYR B 1 812 ? 6.758 -6.773 8.062 1 88.81 812 TYR B CA 1
ATOM 13375 C C . TYR B 1 812 ? 6.789 -7.055 6.566 1 88.81 812 TYR B C 1
ATOM 13377 O O . TYR B 1 812 ? 7.77 -7.598 6.051 1 88.81 812 TYR B O 1
ATOM 13385 N N . PRO B 1 813 ? 5.738 -6.617 5.844 1 88.31 813 PRO B N 1
ATOM 13386 C CA . PRO B 1 813 ? 5.742 -6.969 4.422 1 88.31 813 PRO B CA 1
ATOM 13387 C C . PRO B 1 813 ? 6.867 -6.281 3.65 1 88.31 813 PRO B C 1
ATOM 13389 O O . PRO B 1 813 ? 7.496 -6.902 2.789 1 88.31 813 PRO B O 1
ATOM 13392 N N . LYS B 1 814 ? 7.188 -5.109 3.953 1 86.94 814 LYS B N 1
ATOM 13393 C CA . LYS B 1 814 ? 8.266 -4.406 3.262 1 86.94 814 LYS B CA 1
ATOM 13394 C C . LYS B 1 814 ? 9.633 -4.902 3.732 1 86.94 814 LYS B C 1
ATOM 13396 O O . LYS B 1 814 ? 10.555 -5.031 2.932 1 86.94 814 LYS B O 1
ATOM 13401 N N . ALA B 1 815 ? 9.742 -5.254 5 1 90.25 815 ALA B N 1
ATOM 13402 C CA . ALA B 1 815 ? 11.023 -5.672 5.574 1 90.25 815 ALA B CA 1
ATOM 13403 C C . ALA B 1 815 ? 11.406 -7.07 5.098 1 90.25 815 ALA B C 1
ATOM 13405 O O . ALA B 1 815 ? 12.586 -7.41 5.035 1 90.25 815 ALA B O 1
ATOM 13406 N N . SER B 1 816 ? 10.453 -7.836 4.699 1 91.5 816 SER B N 1
ATOM 13407 C CA . SER B 1 816 ? 10.742 -9.211 4.316 1 91.5 816 SER B CA 1
ATOM 13408 C C . SER B 1 816 ? 11.164 -9.305 2.855 1 91.5 816 SER B C 1
ATOM 13410 O O . SER B 1 816 ? 11.688 -10.328 2.416 1 91.5 816 SER B O 1
ATOM 13412 N N . GLN B 1 817 ? 11.047 -8.242 2.086 1 88.75 817 GLN B N 1
ATOM 13413 C CA . GLN B 1 817 ? 11.312 -8.297 0.653 1 88.75 817 GLN B CA 1
ATOM 13414 C C . GLN B 1 817 ? 12.805 -8.117 0.368 1 88.75 817 GLN B C 1
ATOM 13416 O O . GLN B 1 817 ? 13.312 -8.633 -0.628 1 88.75 817 GLN B O 1
ATOM 13421 N N . ASN B 1 818 ? 13.469 -7.402 1.281 1 90.5 818 ASN B N 1
ATOM 13422 C CA . ASN B 1 818 ? 14.867 -7.098 1.01 1 90.5 818 ASN B CA 1
ATOM 13423 C C . ASN B 1 818 ? 15.758 -7.418 2.209 1 90.5 818 ASN B C 1
ATOM 13425 O O . ASN B 1 818 ? 15.281 -7.441 3.348 1 90.5 818 ASN B O 1
ATOM 13429 N N . LEU B 1 819 ? 16.938 -7.742 1.938 1 93.44 819 LEU B N 1
ATOM 13430 C CA . LEU B 1 819 ? 17.922 -7.984 2.982 1 93.44 819 LEU B CA 1
ATOM 13431 C C . LEU B 1 819 ? 18.422 -6.668 3.57 1 93.44 819 LEU B C 1
ATOM 13433 O O . LEU B 1 819 ? 18.719 -5.723 2.83 1 93.44 819 LEU B O 1
ATOM 13437 N N . PRO B 1 820 ? 18.438 -6.578 4.859 1 92.44 820 PRO B N 1
ATOM 13438 C CA . PRO B 1 820 ? 18.922 -5.352 5.5 1 92.44 820 PRO B CA 1
ATOM 13439 C C . PRO B 1 820 ? 20.359 -5.012 5.121 1 92.44 820 PRO B C 1
ATOM 13441 O O . PRO B 1 820 ? 21.172 -5.914 4.902 1 92.44 820 PRO B O 1
ATOM 13444 N N . LEU B 1 821 ? 20.672 -3.762 5.02 1 93.25 821 LEU B N 1
ATOM 13445 C CA . LEU B 1 821 ? 21.969 -3.262 4.562 1 93.25 821 LEU B CA 1
ATOM 13446 C C . LEU B 1 821 ? 23.078 -3.689 5.516 1 93.25 821 LEU B C 1
ATOM 13448 O O . LEU B 1 821 ? 24.188 -4.004 5.078 1 93.25 821 LEU B O 1
ATOM 13452 N N . ASP B 1 822 ? 22.812 -3.723 6.801 1 90.5 822 ASP B N 1
ATOM 13453 C CA . ASP B 1 822 ? 23.812 -4.102 7.785 1 90.5 822 ASP B CA 1
ATOM 13454 C C . ASP B 1 822 ? 24.266 -5.547 7.582 1 90.5 822 ASP B C 1
ATOM 13456 O O . ASP B 1 822 ? 25.469 -5.84 7.605 1 90.5 822 ASP B O 1
ATOM 13460 N N . ARG B 1 823 ? 23.359 -6.375 7.332 1 91.81 823 ARG B N 1
ATOM 13461 C CA . ARG B 1 823 ? 23.688 -7.777 7.09 1 91.81 823 ARG B CA 1
ATOM 13462 C C . ARG B 1 823 ? 24.422 -7.945 5.762 1 91.81 823 ARG B C 1
ATOM 13464 O O . ARG B 1 823 ? 25.297 -8.805 5.637 1 91.81 823 ARG B O 1
ATOM 13471 N N . CYS B 1 824 ? 24.016 -7.164 4.762 1 93.75 824 CYS B N 1
ATOM 13472 C CA . CYS B 1 824 ? 24.703 -7.211 3.475 1 93.75 824 CYS B CA 1
ATOM 13473 C C . CYS B 1 824 ? 26.172 -6.836 3.623 1 93.75 824 CYS B C 1
ATOM 13475 O O . CYS B 1 824 ? 27.047 -7.508 3.076 1 93.75 824 CYS B O 1
ATOM 13477 N N . CYS B 1 825 ? 26.438 -5.805 4.398 1 92.25 825 CYS B N 1
ATOM 13478 C CA . CYS B 1 825 ? 27.812 -5.336 4.578 1 92.25 825 CYS B CA 1
ATOM 13479 C C . CYS B 1 825 ? 28.641 -6.348 5.367 1 92.25 825 CYS B C 1
ATOM 13481 O O . CYS B 1 825 ? 29.797 -6.59 5.047 1 92.25 825 CYS B O 1
ATOM 13483 N N . ASP B 1 826 ? 28.016 -6.957 6.395 1 92 826 ASP B N 1
ATOM 13484 C CA . ASP B 1 826 ? 28.703 -7.977 7.18 1 92 826 ASP B CA 1
ATOM 13485 C C . ASP B 1 826 ? 29.078 -9.172 6.305 1 92 826 ASP B C 1
ATOM 13487 O O . ASP B 1 826 ? 30.203 -9.68 6.395 1 92 826 ASP B O 1
ATOM 13491 N N . LEU B 1 827 ? 28.234 -9.57 5.434 1 93.44 827 LEU B N 1
ATOM 13492 C CA . LEU B 1 827 ? 28.469 -10.727 4.57 1 93.44 827 LEU B CA 1
ATOM 13493 C C . LEU B 1 827 ? 29.484 -10.391 3.48 1 93.44 827 LEU B C 1
ATOM 13495 O O . LEU B 1 827 ? 30.281 -11.242 3.09 1 93.44 827 LEU B O 1
ATOM 13499 N N . ASP B 1 828 ? 29.453 -9.172 2.98 1 92.44 828 ASP B N 1
ATOM 13500 C CA . ASP B 1 828 ? 30.406 -8.758 1.955 1 92.44 828 ASP B CA 1
ATOM 13501 C C . ASP B 1 828 ? 31.828 -8.742 2.504 1 92.44 828 ASP B C 1
ATOM 13503 O O . ASP B 1 828 ? 32.781 -9.102 1.798 1 92.44 828 ASP B O 1
ATOM 13507 N N . ILE B 1 829 ? 31.969 -8.336 3.791 1 90.56 829 ILE B N 1
ATOM 13508 C CA . ILE B 1 829 ? 33.281 -8.328 4.418 1 90.56 829 ILE B CA 1
ATOM 13509 C C . ILE B 1 829 ? 33.75 -9.766 4.672 1 90.56 829 ILE B C 1
ATOM 13511 O O . ILE B 1 829 ? 34.906 -10.102 4.453 1 90.56 829 ILE B O 1
ATOM 13515 N N . ALA B 1 830 ? 32.812 -10.602 5.027 1 90.56 830 ALA B N 1
ATOM 13516 C CA . ALA B 1 830 ? 33.125 -12 5.301 1 90.56 830 ALA B CA 1
ATOM 13517 C C . ALA B 1 830 ? 33.5 -12.742 4.016 1 90.56 830 ALA B C 1
ATOM 13519 O O . ALA B 1 830 ? 34.344 -13.648 4.031 1 90.56 830 ALA B O 1
ATOM 13520 N N . ARG B 1 831 ? 32.938 -12.281 2.863 1 90.88 831 ARG B N 1
ATOM 13521 C CA . ARG B 1 831 ? 33.125 -12.992 1.599 1 90.88 831 ARG B CA 1
ATOM 13522 C C . ARG B 1 831 ? 34.062 -12.227 0.673 1 90.88 831 ARG B C 1
ATOM 13524 O O . ARG B 1 831 ? 34.062 -12.469 -0.535 1 90.88 831 ARG B O 1
ATOM 13531 N N . LYS B 1 832 ? 34.688 -11.297 1.144 1 86.81 832 LYS B N 1
ATOM 13532 C CA . LYS B 1 832 ? 35.562 -10.461 0.33 1 86.81 832 LYS B CA 1
ATOM 13533 C C . LYS B 1 832 ? 36.625 -11.297 -0.371 1 86.81 832 LYS B C 1
ATOM 13535 O O . LYS B 1 832 ? 36.969 -11.039 -1.528 1 86.81 832 LYS B O 1
ATOM 13540 N N . ASN B 1 833 ? 37 -12.414 0.208 1 86.56 833 ASN B N 1
ATOM 13541 C CA . ASN B 1 833 ? 38.125 -13.203 -0.332 1 86.56 833 ASN B CA 1
ATOM 13542 C C . ASN B 1 833 ? 37.594 -14.398 -1.142 1 86.56 833 ASN B C 1
ATOM 13544 O O . ASN B 1 833 ? 38.375 -15.156 -1.707 1 86.56 833 ASN B O 1
ATOM 13548 N N . GLU B 1 834 ? 36.344 -14.5 -1.28 1 86.88 834 GLU B N 1
ATOM 13549 C CA . GLU B 1 834 ? 35.812 -15.641 -2.018 1 86.88 834 GLU B CA 1
ATOM 13550 C C . GLU B 1 834 ? 35.656 -15.305 -3.498 1 86.88 834 GLU B C 1
ATOM 13552 O O . GLU B 1 834 ? 35.375 -14.156 -3.855 1 86.88 834 GLU B O 1
ATOM 13557 N N . SER B 1 835 ? 35.844 -16.266 -4.359 1 84.75 835 SER B N 1
ATOM 13558 C CA . SER B 1 835 ? 35.812 -16.078 -5.805 1 84.75 835 SER B CA 1
ATOM 13559 C C . SER B 1 835 ? 34.375 -15.859 -6.285 1 84.75 835 SER B C 1
ATOM 13561 O O . SER B 1 835 ? 33.406 -16.375 -5.688 1 84.75 835 SER B O 1
ATOM 13563 N N . THR B 1 836 ? 34.188 -15 -7.234 1 85.56 836 THR B N 1
ATOM 13564 C CA . THR B 1 836 ? 32.906 -14.672 -7.832 1 85.56 836 THR B CA 1
ATOM 13565 C C . THR B 1 836 ? 32.656 -15.523 -9.07 1 85.56 836 THR B C 1
ATOM 13567 O O . THR B 1 836 ? 31.891 -15.125 -9.961 1 85.56 836 THR B O 1
ATOM 13570 N N . ASP B 1 837 ? 33.094 -16.734 -9.188 1 84.56 837 ASP B N 1
ATOM 13571 C CA . ASP B 1 837 ? 32.969 -17.594 -10.359 1 84.56 837 ASP B CA 1
ATOM 13572 C C . ASP B 1 837 ? 31.562 -18.156 -10.484 1 84.56 837 ASP B C 1
ATOM 13574 O O . ASP B 1 837 ? 31.141 -18.562 -11.57 1 84.56 837 ASP B O 1
ATOM 13578 N N . PHE B 1 838 ? 30.859 -18.109 -9.391 1 86.94 838 PHE B N 1
ATOM 13579 C CA . PHE B 1 838 ? 29.516 -18.656 -9.422 1 86.94 838 PHE B CA 1
ATOM 13580 C C . PHE B 1 838 ? 28.562 -17.75 -10.203 1 86.94 838 PHE B C 1
ATOM 13582 O O . PHE B 1 838 ? 27.469 -18.156 -10.586 1 86.94 838 PHE B O 1
ATOM 13589 N N . LEU B 1 839 ? 28.984 -16.562 -10.516 1 89.88 839 LEU B N 1
ATOM 13590 C CA . LEU B 1 839 ? 28.172 -15.586 -11.227 1 89.88 839 LEU B CA 1
ATOM 13591 C C . LEU B 1 839 ? 28.453 -15.625 -12.719 1 89.88 839 LEU B C 1
ATOM 13593 O O . LEU B 1 839 ? 27.656 -15.125 -13.523 1 89.88 839 LEU B O 1
ATOM 13597 N N . LYS B 1 840 ? 29.5 -16.328 -13.109 1 85.56 840 LYS B N 1
ATOM 13598 C CA . LYS B 1 840 ? 29.922 -16.266 -14.508 1 85.56 840 LYS B CA 1
ATOM 13599 C C . LYS B 1 840 ? 28.984 -17.094 -15.398 1 85.56 840 LYS B C 1
ATOM 13601 O O . LYS B 1 840 ? 28.734 -18.266 -15.125 1 85.56 840 LYS B O 1
ATOM 13606 N N . ASP B 1 841 ? 28.359 -16.547 -16.359 1 82.69 841 ASP B N 1
ATOM 13607 C CA . ASP B 1 841 ? 27.594 -17.125 -17.453 1 82.69 841 ASP B CA 1
ATOM 13608 C C . ASP B 1 841 ? 26.391 -17.906 -16.938 1 82.69 841 ASP B C 1
ATOM 13610 O O . ASP B 1 841 ? 26.062 -18.984 -17.453 1 82.69 841 ASP B O 1
ATOM 13614 N N . VAL B 1 842 ? 25.859 -17.422 -15.883 1 87.44 842 VAL B N 1
ATOM 13615 C CA . VAL B 1 842 ? 24.688 -18.109 -15.344 1 87.44 842 VAL B CA 1
ATOM 13616 C C . VAL B 1 842 ? 23.422 -17.625 -16.078 1 87.44 842 VAL B C 1
ATOM 13618 O O . VAL B 1 842 ? 22.594 -18.438 -16.469 1 87.44 842 VAL B O 1
ATOM 13621 N N . TYR B 1 843 ? 23.344 -16.328 -16.328 1 90.69 843 TYR B N 1
ATOM 13622 C CA . TYR B 1 843 ? 22.141 -15.773 -16.938 1 90.69 843 TYR B CA 1
ATOM 13623 C C . TYR B 1 843 ? 22.328 -15.609 -18.438 1 90.69 843 TYR B C 1
ATOM 13625 O O . TYR B 1 843 ? 22.922 -14.633 -18.891 1 90.69 843 TYR B O 1
ATOM 13633 N N . LYS B 1 844 ? 22.078 -16.672 -19.141 1 88.5 844 LYS B N 1
ATOM 13634 C CA . LYS B 1 844 ? 22.047 -16.703 -20.609 1 88.5 844 LYS B CA 1
ATOM 13635 C C . LYS B 1 844 ? 20.766 -17.344 -21.109 1 88.5 844 LYS B C 1
ATOM 13637 O O . LYS B 1 844 ? 20.219 -18.25 -20.469 1 88.5 844 LYS B O 1
ATOM 13642 N N . GLN B 1 845 ? 20.297 -16.797 -22.141 1 89.38 845 GLN B N 1
ATOM 13643 C CA . GLN B 1 845 ? 19.109 -17.406 -22.75 1 89.38 845 GLN B CA 1
ATOM 13644 C C . GLN B 1 845 ? 19.359 -18.859 -23.094 1 89.38 845 GLN B C 1
ATOM 13646 O O . GLN B 1 845 ? 20.453 -19.219 -23.547 1 89.38 845 GLN B O 1
ATOM 13651 N N . PRO B 1 846 ? 18.422 -19.672 -22.797 1 86.69 846 PRO B N 1
ATOM 13652 C CA . PRO B 1 846 ? 18.625 -21.094 -23.016 1 86.69 846 PRO B CA 1
ATOM 13653 C C . PRO B 1 846 ? 18.969 -21.422 -24.469 1 86.69 846 PRO B C 1
ATOM 13655 O O . PRO B 1 846 ? 19.766 -22.312 -24.734 1 86.69 846 PRO B O 1
ATOM 13658 N N . ALA B 1 847 ? 18.359 -20.688 -25.406 1 85.06 847 ALA B N 1
ATOM 13659 C CA . ALA B 1 847 ? 18.641 -20.953 -26.812 1 85.06 847 ALA B CA 1
ATOM 13660 C C . ALA B 1 847 ? 20.109 -20.656 -27.156 1 85.06 847 ALA B C 1
ATOM 13662 O O . ALA B 1 847 ? 20.75 -21.406 -27.891 1 85.06 847 ALA B O 1
ATOM 13663 N N . MET B 1 848 ? 20.562 -19.609 -26.547 1 84.31 848 MET B N 1
ATOM 13664 C CA . MET B 1 848 ? 21.938 -19.219 -26.812 1 84.31 848 MET B CA 1
ATOM 13665 C C . MET B 1 848 ? 22.922 -20.125 -26.062 1 84.31 848 MET B C 1
ATOM 13667 O O . MET B 1 848 ? 24 -20.422 -26.578 1 84.31 848 MET B O 1
ATOM 13671 N N . ALA B 1 849 ? 22.547 -20.531 -24.906 1 84.81 849 ALA B N 1
ATOM 13672 C CA . ALA B 1 849 ? 23.406 -21.438 -24.141 1 84.81 849 ALA B CA 1
ATOM 13673 C C . ALA B 1 849 ? 23.484 -22.797 -24.812 1 84.81 849 ALA B C 1
ATOM 13675 O O . ALA B 1 849 ? 24.547 -23.438 -24.797 1 84.81 849 ALA B O 1
ATOM 13676 N N . GLN B 1 850 ? 22.375 -23.266 -25.391 1 85.5 850 GLN B N 1
ATOM 13677 C CA . GLN B 1 850 ? 22.359 -24.578 -26.047 1 85.5 850 GLN B CA 1
ATOM 13678 C C . GLN B 1 850 ? 23.172 -24.547 -27.344 1 85.5 850 GLN B C 1
ATOM 13680 O O . GLN B 1 850 ? 23.797 -25.547 -27.703 1 85.5 850 GLN B O 1
ATOM 13685 N N . VAL B 1 851 ? 23.125 -23.422 -27.984 1 83.44 851 VAL B N 1
ATOM 13686 C CA . VAL B 1 851 ? 23.875 -23.297 -29.234 1 83.44 851 VAL B CA 1
ATOM 13687 C C . VAL B 1 851 ? 25.375 -23.375 -28.938 1 83.44 851 VAL B C 1
ATOM 13689 O O . VAL B 1 851 ? 26.125 -24.016 -29.672 1 83.44 851 VAL B O 1
ATOM 13692 N N . GLU B 1 852 ? 25.75 -22.688 -27.875 1 80.44 852 GLU B N 1
ATOM 13693 C CA . GLU B 1 852 ? 27.156 -22.734 -27.5 1 80.44 852 GLU B CA 1
ATOM 13694 C C . GLU B 1 852 ? 27.594 -24.141 -27.109 1 80.44 852 GLU B C 1
ATOM 13696 O O . GLU B 1 852 ? 28.703 -24.562 -27.422 1 80.44 852 GLU B O 1
ATOM 13701 N N . ALA B 1 853 ? 26.703 -24.828 -26.5 1 79.5 853 ALA B N 1
ATOM 13702 C CA . ALA B 1 853 ? 27 -26.203 -26.125 1 79.5 853 ALA B CA 1
ATOM 13703 C C . ALA B 1 853 ? 27.078 -27.109 -27.359 1 79.5 853 ALA B C 1
ATOM 13705 O O . ALA B 1 853 ? 27.922 -28.016 -27.406 1 79.5 853 ALA B O 1
ATOM 13706 N N . LEU B 1 854 ? 26.203 -26.891 -28.297 1 80.31 854 LEU B N 1
ATOM 13707 C CA . LEU B 1 854 ? 26.188 -27.672 -29.516 1 80.31 854 LEU B CA 1
ATOM 13708 C C . LEU B 1 854 ? 27.438 -27.422 -30.344 1 80.31 854 LEU B C 1
ATOM 13710 O O . LEU B 1 854 ? 28.016 -28.344 -30.922 1 80.31 854 LEU B O 1
ATOM 13714 N N . GLN B 1 855 ? 27.875 -26.172 -30.359 1 75.94 855 GLN B N 1
ATOM 13715 C CA . GLN B 1 855 ? 29.078 -25.812 -31.109 1 75.94 855 GLN B CA 1
ATOM 13716 C C . GLN B 1 855 ? 30.328 -26.453 -30.484 1 75.94 855 GLN B C 1
ATOM 13718 O O . GLN B 1 855 ? 31.219 -26.906 -31.188 1 75.94 855 GLN B O 1
ATOM 13723 N N . ALA B 1 856 ? 30.25 -26.516 -29.203 1 71.69 856 ALA B N 1
ATOM 13724 C CA . ALA B 1 856 ? 31.375 -27.141 -28.516 1 71.69 856 ALA B CA 1
ATOM 13725 C C . ALA B 1 856 ? 31.406 -28.641 -28.781 1 71.69 856 ALA B C 1
ATOM 13727 O O . ALA B 1 856 ? 32.5 -29.234 -28.875 1 71.69 856 ALA B O 1
ATOM 13728 N N . GLN B 1 857 ? 30.25 -29.266 -28.953 1 68.44 857 GLN B N 1
ATOM 13729 C CA . GLN B 1 857 ? 30.172 -30.703 -29.234 1 68.44 857 GLN B CA 1
ATOM 13730 C C . GLN B 1 857 ? 30.578 -31 -30.672 1 68.44 857 GLN B C 1
ATOM 13732 O O . GLN B 1 857 ? 31.219 -32.031 -30.938 1 68.44 857 GLN B O 1
ATOM 13737 N N . LEU B 1 858 ? 30.188 -30.094 -31.469 1 65 858 LEU B N 1
ATOM 13738 C CA . LEU B 1 858 ? 30.469 -30.312 -32.875 1 65 858 LEU B CA 1
ATOM 13739 C C . LEU B 1 858 ? 31.953 -30.094 -33.188 1 65 858 LEU B C 1
ATOM 13741 O O . LEU B 1 858 ? 32.531 -30.734 -34.062 1 65 858 LEU B O 1
ATOM 13745 N N . GLU B 1 859 ? 32.594 -29.141 -32.406 1 59.5 859 GLU B N 1
ATOM 13746 C CA . GLU B 1 859 ? 34 -28.891 -32.594 1 59.5 859 GLU B CA 1
ATOM 13747 C C . GLU B 1 859 ? 34.844 -29.938 -31.875 1 59.5 859 GLU B C 1
ATOM 13749 O O . GLU B 1 859 ? 36.031 -30.094 -32.188 1 59.5 859 GLU B O 1
ATOM 13754 N N . ALA B 1 860 ? 34.281 -30.562 -30.844 1 55.31 860 ALA B N 1
ATOM 13755 C CA . ALA B 1 860 ? 35.062 -31.609 -30.203 1 55.31 860 ALA B CA 1
ATOM 13756 C C . ALA B 1 860 ? 35.406 -32.719 -31.188 1 55.31 860 ALA B C 1
ATOM 13758 O O . ALA B 1 860 ? 34.562 -33.156 -31.984 1 55.31 860 ALA B O 1
ATOM 13759 N N . PRO B 1 861 ? 36.625 -32.875 -31.469 1 42.22 861 PRO B N 1
ATOM 13760 C CA . PRO B 1 861 ? 37.094 -33.906 -32.375 1 42.22 861 PRO B CA 1
ATOM 13761 C C . PRO B 1 861 ? 36.438 -35.281 -32.094 1 42.22 861 PRO B C 1
ATOM 13763 O O . PRO B 1 861 ? 36.312 -35.656 -30.922 1 42.22 861 PRO B O 1
ATOM 13766 N N . VAL B 1 862 ? 35.375 -35.656 -32.781 1 40.19 862 VAL B N 1
ATOM 13767 C CA . VAL B 1 862 ? 34.969 -37.062 -32.75 1 40.19 862 VAL B CA 1
ATOM 13768 C C . VAL B 1 862 ? 36.188 -37.938 -32.438 1 40.19 862 VAL B C 1
ATOM 13770 O O . VAL B 1 862 ? 37.125 -38 -33.25 1 40.19 862 VAL B O 1
ATOM 13773 N N . LEU B 1 863 ? 36.656 -38.062 -31.297 1 33.41 863 LEU B N 1
ATOM 13774 C CA . LEU B 1 863 ? 37.594 -39.156 -31.094 1 33.41 863 LEU B CA 1
ATOM 13775 C C . LEU B 1 863 ? 37.031 -40.469 -31.688 1 33.41 863 LEU B C 1
ATOM 13777 O O . LEU B 1 863 ? 35.906 -40.875 -31.344 1 33.41 863 LEU B O 1
ATOM 13781 N N . ARG B 1 864 ? 37.25 -40.75 -32.938 1 36.06 864 ARG B N 1
ATOM 13782 C CA . ARG B 1 864 ? 37.25 -42.062 -33.594 1 36.06 864 ARG B CA 1
ATOM 13783 C C . ARG B 1 864 ? 37.75 -43.125 -32.625 1 36.06 864 ARG B C 1
ATOM 13785 O O . ARG B 1 864 ? 38.938 -43.312 -32.469 1 36.06 864 ARG B O 1
ATOM 13792 N N . LYS B 1 865 ? 37.125 -43.312 -31.359 1 30.92 865 LYS B N 1
ATOM 13793 C CA . LYS B 1 865 ? 37.344 -44.719 -31.062 1 30.92 865 LYS B CA 1
ATOM 13794 C C . LYS B 1 865 ? 36.375 -45.594 -31.859 1 30.92 865 LYS B C 1
ATOM 13796 O O . LYS B 1 865 ? 35.188 -45.281 -32 1 30.92 865 LYS B O 1
#

Organism: Pythium oligandrum (NCBI:txid41045)

Sequence (1730 aa):
MTASLADTAAVSGPAPPSTDALGTSVSIYFPMLAFALLLFEVLRRRKSWRILQPENTFGIQQARLQRWYSWIPLLFNVTDKEIVDKCGLDAWVILRFIRLGEKIAGVAVLASFLLFPLYVTSPLPAIQVLEQNASAPSSLLHPVEKRHIDSFDQLSIANVESGSWRLWFAILTAYAVSFGVMYLVRDEYAIYMKYRHDFLAHRDAPQYSVVVTDLPKRLRHPQPLLEYMNYLFPDSVHSVYVGVECRRLEELIEERQAVQYRLDGAIATLKGEAVLPRHNDRKVEPMTTKRPHITVERSCLGVCGRGKEVDAIEYYGGELERINREIEKQSLEIGVRQAYLDTQPQTQKKYGSIQQEKPLHRMLSLMKRLKVSSQKKEERGAKVKKGTSSQSTTVDSQSETSSLLRKELHVEDGDSRERAIEVAQQFLATLTGGSLTVAEIMRNAAFVSFRTLRAAHSAQQLLQTENPVKLRIHPAPHIKDVVWVNFGLPHRIKSTWGLLAAGLTFVIVCFWTIPTAFVTSLANVQKLRRTSPFWDDLIDIHPWVERSLEQLAPVLLSGMNILAGVIFGILATREGHLSLAEVNTSLFTKLCYFQVFQMFFVSAVTGSIITQMMALVDQPKRVLFFLGSSIASQSMLFITFIIVQVSMALPMVLLRVVPIMKDVFHRIFAPSYAQLPERRPWMGLYPLGYVSDIDPAYTLAQQYLIFLLVVVFAPIAPLLSYVGLLFFLCAEVVFRRHYFFVNESKWATVNSTGIFWPTLFNFIIGALFIAQCTLIGLLSLKGVGVLPFVVGATLPFCTLLFYWYVATLLCYPKASQNLPLDRCCDLDIARKNESTDFLKDVYKQPAMAQVEALQAQLEAPVLRKMTASLADTAAVSGPAPPSTDALGTSVSIYFPMLAFALLLFEVLRRRKSWRILQPENTFGIQQARLQRWYSWIPLLFNVTDKEIVDKCGLDAWVILRFIRLGEKIAGVAVLASFLLFPLYVTSPLPAIQVLEQNASAPSSLLHPVEKRHIDSFDQLSIANVESGSWRLWFAILTAYAVSFGVMYLVRDEYAIYMKYRHDFLAHRDAPQYSVVVTDLPKRLRHPQPLLEYMNYLFPDSVHSVYVGVECRRLEELIEERQAVQYRLDGAIATLKGEAVLPRHNDRKVEPMTTKRPHITVERSCLGVCGRGKEVDAIEYYGGELERINREIEKQSLEIGVRQAYLDTQPQTQKKYGSIQQEKPLHRMLSLMKRLKVSSQKKEERGAKVKKGTSSQSTTVDSQSETSSLLRKELHVEDGDSRERAIEVAQQFLATLTGGSLTVAEIMRNAAFVSFRTLRAAHSAQQLLQTENPVKLRIHPAPHIKDVVWVNFGLPHRIKSTWGLLAAGLTFVIVCFWTIPTAFVTSLANVQKLRRTSPFWDDLIDIHPWVERSLEQLAPVLLSGMNILAGVIFGILATREGHLSLAEVNTSLFTKLCYFQVFQMFFVSAVTGSIITQMMALVDQPKRVLFFLGSSIASQSMLFITFIIVQVSMALPMVLLRVVPIMKDVFHRIFAPSYAQLPERRPWMGLYPLGYVSDIDPAYTLAQQYLIFLLVVVFAPIAPLLSYVGLLFFLCAEVVFRRHYFFVNESKWATVNSTGIFWPTLFNFIIGALFIAQCTLIGLLSLKGVGVLPFVVGATLPFCTLLFYWYVATLLCYPKASQNLPLDRCCDLDIARKNESTDFLKDVYKQPAMAQVEALQAQLEAPVLRK

Nearest PDB structures (foldseek):
  8xaj-assembly1_A  TM=8.007E-01  e=2.575E-24  Arabidopsis thaliana
  8xw0-assembly1_A  TM=8.237E-01  e=1.981E-21  Arabidopsis thaliana
  8xvy-assembly1_B  TM=8.152E-01  e=7.756E-22  Arabidopsis thaliana
  8xry-assembly1_A  TM=8.297E-01  e=1.215E-21  Arabidopsis thaliana
  8xvy-assembly1_A  TM=8.289E-01  e=1.012E-20  Arabidopsis thaliana

Solvent-accessible surface area (backbone atoms only — not comparable to full-atom values): 93139 Å² total; per-residue (Å²): 115,72,66,56,54,54,62,60,64,63,53,77,57,81,68,74,62,45,58,64,46,54,52,50,45,52,65,53,36,50,54,47,32,52,49,48,55,50,49,45,54,56,43,59,67,35,79,87,38,46,83,71,52,68,34,64,77,81,64,70,58,66,76,58,53,66,44,88,76,39,53,59,67,59,61,70,68,60,53,70,70,55,39,36,73,62,42,9,35,36,54,43,51,55,53,50,48,34,51,49,44,28,53,51,22,47,52,32,42,60,50,29,69,65,46,44,64,55,22,56,65,34,64,71,62,75,78,71,72,84,66,67,90,66,79,64,76,74,76,79,60,59,75,76,56,84,65,73,75,42,76,60,51,32,50,16,56,82,30,44,47,67,50,45,76,67,56,54,54,36,47,50,40,44,51,52,51,51,50,50,48,53,54,52,51,55,52,49,52,55,53,47,35,55,53,43,40,54,59,57,66,43,96,46,52,37,51,22,21,33,29,36,34,39,44,52,83,71,44,48,39,47,65,55,35,46,26,48,50,31,64,77,39,70,91,31,68,68,49,58,38,56,41,66,69,48,66,68,56,42,52,49,50,53,48,43,51,52,44,48,34,45,32,42,17,43,50,45,52,43,52,54,67,66,60,64,78,78,71,80,80,71,84,68,66,81,72,71,82,70,67,54,61,40,64,52,76,52,54,90,87,75,74,78,56,84,38,52,74,36,56,34,58,62,48,37,51,50,47,48,51,52,49,52,51,49,48,52,51,51,54,38,51,52,51,32,52,53,24,52,58,64,58,52,87,67,68,82,78,77,50,67,86,77,85,67,82,65,42,61,60,56,25,54,56,40,49,51,49,45,49,52,57,53,48,53,48,54,54,55,49,40,62,70,48,57,73,75,77,83,77,76,70,80,59,58,76,57,50,55,58,46,53,60,65,66,49,74,72,73,56,79,51,76,69,50,47,54,52,52,51,48,49,49,50,51,51,49,22,63,72,61,74,64,70,60,68,76,60,81,48,49,32,30,22,31,42,40,30,32,74,35,46,48,57,31,53,46,52,49,57,47,54,46,41,86,52,59,69,38,50,37,52,40,76,28,56,49,74,87,26,48,36,68,91,31,59,38,61,48,62,70,60,31,49,52,31,41,51,47,38,53,52,49,50,50,50,45,51,74,48,44,60,55,60,51,50,50,59,37,45,69,27,28,60,69,54,35,37,68,73,35,70,65,48,34,53,49,35,69,71,33,57,65,54,44,54,50,28,58,56,40,29,60,51,48,51,51,48,50,51,50,47,52,53,51,51,40,49,52,40,27,56,58,30,43,46,50,29,50,65,56,25,38,43,47,29,22,52,52,47,36,54,36,51,50,38,53,56,56,52,43,48,20,34,64,71,56,20,66,68,38,44,60,42,21,76,75,42,56,67,47,48,63,48,43,40,19,53,32,47,63,71,40,49,53,57,52,41,51,50,47,48,46,42,48,31,46,53,48,46,38,60,64,64,39,46,62,56,49,50,33,25,52,47,35,68,70,67,47,53,66,40,37,51,30,80,61,68,42,70,52,96,90,26,43,38,77,76,66,70,73,68,78,57,63,33,63,54,50,30,54,53,48,52,54,44,38,52,34,62,40,29,32,51,43,32,30,69,42,13,54,55,43,28,52,36,29,55,51,46,49,55,45,51,52,47,40,55,45,18,49,47,54,62,69,54,16,68,60,42,40,78,43,74,54,52,68,59,49,52,54,49,53,52,49,33,52,44,52,23,43,52,38,50,44,29,37,42,61,72,34,53,48,53,69,65,63,48,53,59,47,59,46,48,54,53,49,51,52,48,48,52,46,42,45,54,68,67,49,28,50,72,67,50,43,74,52,62,22,46,54,60,26,51,54,49,38,65,74,44,63,85,54,80,71,67,76,57,61,84,57,76,59,57,66,59,60,51,48,48,54,51,49,50,51,57,68,65,43,72,76,72,84,122,114,72,66,56,54,55,62,60,63,62,52,78,57,80,68,74,65,46,57,64,44,53,52,50,46,51,65,52,37,50,55,46,30,52,48,48,54,50,50,46,54,55,44,58,68,34,81,86,38,46,79,70,52,69,34,64,78,82,65,70,58,64,76,61,54,66,44,89,76,39,52,59,66,59,60,70,69,62,52,71,68,56,40,36,72,61,42,8,36,36,54,45,51,54,53,51,48,33,50,50,43,28,51,51,22,47,52,30,42,59,50,27,69,64,46,45,63,55,23,57,65,33,62,72,61,76,78,70,72,84,66,67,89,67,78,65,73,74,75,79,61,59,74,76,56,85,64,74,74,42,77,60,52,33,52,16,56,82,30,42,47,68,50,45,75,66,58,55,55,38,46,51,40,44,50,51,50,50,52,51,49,54,55,52,51,54,52,50,51,55,52,47,35,54,53,43,42,54,59,58,64,43,96,47,52,37,51,22,21,32,29,37,35,37,44,54,83,73,44,49,40,48,66,55,34,49,27,48,48,30,65,76,39,70,92,31,69,68,50,58,38,54,42,65,69,48,65,69,56,40,52,49,51,51,49,44,53,53,45,49,34,46,33,41,17,43,50,43,54,44,50,54,69,65,61,62,77,74,72,79,80,70,84,68,66,81,73,71,81,71,66,54,60,40,63,52,75,50,56,92,87,76,74,78,57,85,37,52,71,37,56,35,60,61,49,37,50,53,50,49,53,51,49,50,50,50,49,52,52,51,54,36,50,51,50,31,52,53,25,51,59,63,59,51,86,68,71,80,78,77,49,69,88,76,85,67,82,66,41,62,60,56,24,54,55,39,49,53,49,46,48,53,58,54,47,55,47,54,53,54,50,41,63,71,45,58,72,73,78,82,78,76,71,79,60,58,76,59,49,56,59,45,54,62,64,65,49,74,72,71,56,80,50,76,69,49,48,54,50,53,51,50,51,50,50,49,48,51,22,64,72,59,74,64,68,60,68,76,61,80,48,49,31,31,22,30,42,40,30,31,74,34,46,48,58,31,53,48,52,49,57,48,53,45,41,85,51,57,67,38,49,37,50,39,76,30,58,50,74,86,24,48,35,68,90,32,59,38,61,46,62,68,59,32,50,52,31,41,51,48,40,53,53,50,49,50,50,44,52,74,47,45,61,54,60,51,49,52,60,37,46,68,28,29,60,69,51,36,37,69,74,36,69,68,47,34,54,50,36,70,71,33,56,64,56,45,56,49,28,58,56,42,27,61,51,49,52,50,47,50,52,51,47,51,52,52,51,42,48,53,42,27,56,57,30,43,46,50,29,49,65,54,24,37,45,47,30,23,53,52,47,37,55,36,50,48,38,53,56,56,52,44,48,19,32,65,74,54,20,68,68,39,45,61,42,21,76,74,42,55,66,46,49,64,48,44,41,20,53,31,46,63,70,40,49,53,57,52,42,52,50,48,50,46,42,48,31,46,54,48,46,38,60,65,64,39,45,62,57,49,49,33,26,52,48,36,67,70,68,48,52,65,39,37,50,30,79,60,67,42,71,52,96,90,27,46,40,80,82,66,77,64,80,80,55,65,33,62,54,51,30,52,54,48,52,54,45,37,50,33,61,39,30,30,51,43,32,30,68,42,11,53,56,42,27,52,36,28,55,52,46,47,55,44,51,51,47,39,55,44,18,50,46,44,66,68,54,17,69,58,42,40,78,41,74,55,52,70,59,50,55,54,48,53,52,49,34,52,44,52,24,42,53,38,50,44,29,37,43,62,71,33,53,47,54,69,65,62,48,52,60,45,58,47,48,53,53,50,51,52,49,48,52,47,40,44,55,67,67,48,28,50,71,68,51,45,74,52,62,23,45,54,59,26,50,54,49,39,64,73,44,62,84,54,80,72,67,76,57,61,85,55,76,60,58,65,59,60,50,49,48,54,51,48,52,52,57,66,64,42,72,76,73,84,121

Secondary structure (DSSP, 8-state):
-HHHHHHHTTS-------HHHHHHHHHHHHHHHHHHHHHHHHHHHSTT-GGG----TT---HHHHTSTTTHHHHHTT--HHHHHHHT-HHHHHHHHHHHHHHHHHHHHHHHHHHHHHHHHTS-----------TTS-GGG----------TTGGGSGGGSPTT-TTHHHHHHHHHHHHHHHHHHHHHHHHHHHHHHHHHHTS--HHHHEEEEES--GGG-SHHHHHHHHHHHSTT-EEEEEEEE--HHHHHHHHHHHHHHHHHHHHHHHHHHHHHS---S-S----------EEEE---TTSSSS--EEEEHHHHHHHHHHHHHHHHHHHHHHHHHHHHHHHHS---SS---------HHHHHHHHHHHHHHHHHHHHHHHHHHT-S------TTHHHHHHHHHHHS---TTSHHHHHHHHHHHHHHHHHHHTS-------EEEEEEEEESSHHHHHHHHHS--SSSTTSSEEEEPPPGGGB-TTTTT--HHHHHHHHHHHHHHHHHHHHHTHHHHHHHHHTT-HHHHHHH-HHHHHHHHH-HHHHHHHHHHHHHHHHHHHHHHHHHHHHHHHHT--SBHHHHHHHHHHHHHHHHHIIIIIIHHHHHHHHHHHHHHHH-GGGHHHHHHHHHHHTHHHHHHHHHHIIIIIHHHHHTTHHHHHHHHHHHHHS-HHHHSSS---BTTBPPTTT-----HHHHHHHHHHHHHHHHHHTTT-THHHHHHHHHHHHHHHHHHHIIIIIS-HHHHHHS-S-THHHHHHHHHHHHHHHHHHHHHHHHHHTT--HHHHHHHHHHHHHHHHHHHIIIIIS-HHHHTTS--HHHHHHHHHHTTTS--GGGTT-S--HHHHHHHHHHHHHHS-----/-HHHHHHHTTS-------HHHHHHHHHHHHHHHHHHHHHHHHHHHSTT-GGG----TT---HHHHTSTTTHHHHHTTS-HHHHHHHT-HHHHHHHHHHHHHHHHHHHHHHHHHHHHHHHHTS-------------S-GGG----------TTGGGSGGGSPTT-TTHHHHHHHHHHHHHHHHHHHHHHHHHHHHHHHHHHTS--HHHHEEEEES--GGG-SHHHHHHHHHHHSTT-EEEEEEEE--HHHHHHHHHHHHHHHHHHHHHHHHHHHHHS---S-S----------EEEE---TTSSSS--EEEEHHHHHHHHHHHHHHHHHHHHHHHHHHHHHHHHS---SS---------HHHHHHHHHHHHHHHHHHHHHHHHHHSTT------TTHHHHHHHHHHHS---TTSHHHHHHHHHHHHHHHHHHHTS-------EEEEEEEEESSHHHHHHHHHS--SSSTTSSEEEEPPPGGGB-TTTTT--HHHHHHHHHHHHHHHHHHHHHTHHHHHHHHHTT-HHHHHHH-HHHHHHHHH-HHHHHHHHHHHHHHHHHHHHHHHHHHHHHHHHT--SBHHHHHHHHHHHHHHHHHIIIIIIHHHHHHHHHHHHHHHH-GGGHHHHHHHHHHHTHHHHHHHHHHIIIIIHHHHHTTHHHHHHHHHHHHHS-HHHHSSS---BTTBPPTTSS----HHHHHHHHHHHHHHHHHHTTT-THHHHHHHHHHHHHHHHHHHIIIIIS-HHHHHHS-S-THHHHHHHHHHHHHHHHHHHHHHHHHHTT--HHHHHHHHHHHHHHHHHHHIIIIIS-HHHHTTS--HHHHHHHHHHTTTS--GGGTT-S--HHHHHHHHHHHHHHS-----

Radius of gyration: 42.34 Å; Cα contacts (8 Å, |Δi|>4): 1916; chains: 2; bounding box: 106×150×127 Å